Protein AF-0000000077150262 (afdb_homodimer)

Nearest PDB structures (foldseek):
  4a36-assembly2_B  TM=6.277E-01  e=1.393E-07  Anas platyrhynchos
  4a36-assembly1_A  TM=6.237E-01  e=1.393E-07  Anas platyrhynchos
  8szs-assembly1_A  TM=5.111E-01  e=9.363E-05  Felis catus
  8szq-assembly1_A  TM=5.263E-01  e=2.954E-04  Felis catus
  3h1t-assembly1_A  TM=5.310E-01  e=1.274E-10  Vibrio vulnificus YJ016

Structure (mmCIF, N/CA/C/O backbone):
data_AF-0000000077150262-model_v1
#
loop_
_entity.id
_entity.type
_entity.pdbx_description
1 polymer 'Type III restriction protein res subunit'
#
loop_
_atom_site.group_PDB
_atom_site.id
_atom_site.type_symbol
_atom_site.label_atom_id
_atom_site.label_alt_id
_atom_site.label_comp_id
_atom_site.label_asym_id
_atom_site.label_entity_id
_atom_site.label_seq_id
_atom_site.pdbx_PDB_ins_code
_atom_site.Cartn_x
_atom_site.Cartn_y
_atom_site.Cartn_z
_atom_site.occupancy
_atom_site.B_iso_or_equiv
_atom_site.auth_seq_id
_atom_site.auth_comp_id
_atom_site.auth_asym_id
_atom_site.auth_atom_id
_atom_site.pdbx_PDB_model_num
ATOM 1 N N . MET A 1 1 ? -2.336 -64.125 -44.656 1 28.06 1 MET A N 1
ATOM 2 C CA . MET A 1 1 ? -2.279 -65 -43.5 1 28.06 1 MET A CA 1
ATOM 3 C C . MET A 1 1 ? -1.643 -64.312 -42.312 1 28.06 1 MET A C 1
ATOM 5 O O . MET A 1 1 ? -0.484 -63.875 -42.375 1 28.06 1 MET A O 1
ATOM 9 N N . MET A 1 2 ? -2.395 -63.469 -41.656 1 37.78 2 MET A N 1
ATOM 10 C CA . MET A 1 2 ? -1.929 -62.719 -40.5 1 37.78 2 MET A CA 1
ATOM 11 C C . MET A 1 2 ? -1.217 -63.656 -39.531 1 37.78 2 MET A C 1
ATOM 13 O O . MET A 1 2 ? -1.796 -64.625 -39.062 1 37.78 2 MET A O 1
ATOM 17 N N . LYS A 1 3 ? 0.07 -63.781 -39.625 1 52.91 3 LYS A N 1
ATOM 18 C CA . LYS A 1 3 ? 0.868 -64.75 -38.844 1 52.91 3 LYS A CA 1
ATOM 19 C C . LYS A 1 3 ? 0.628 -64.5 -37.344 1 52.91 3 LYS A C 1
ATOM 21 O O . LYS A 1 3 ? 0.434 -63.406 -36.875 1 52.91 3 LYS A O 1
ATOM 26 N N . LEU A 1 4 ? 0.145 -65.5 -36.625 1 51.56 4 LEU A N 1
ATOM 27 C CA . LEU A 1 4 ? -0.169 -65.688 -35.219 1 51.56 4 LEU A CA 1
ATOM 28 C C . LEU A 1 4 ? 1.002 -65.188 -34.344 1 51.56 4 LEU A C 1
ATOM 30 O O . LEU A 1 4 ? 0.802 -64.688 -33.25 1 51.56 4 LEU A O 1
ATOM 34 N N . PHE A 1 5 ? 2.354 -65.438 -34.781 1 66.06 5 PHE A N 1
ATOM 35 C CA . PHE A 1 5 ? 3.535 -65 -34.062 1 66.06 5 PHE A CA 1
ATOM 36 C C . PHE A 1 5 ? 4.418 -64.062 -34.906 1 66.06 5 PHE A C 1
ATOM 38 O O . PHE A 1 5 ? 4.617 -64.375 -36.094 1 66.06 5 PHE A O 1
ATOM 45 N N . PRO A 1 6 ? 4.832 -62.875 -34.188 1 78.94 6 PRO A N 1
ATOM 46 C CA . PRO A 1 6 ? 5.777 -62.062 -34.938 1 78.94 6 PRO A CA 1
ATOM 47 C C . PRO A 1 6 ? 7.051 -62.844 -35.312 1 78.94 6 PRO A C 1
ATOM 49 O O . PRO A 1 6 ? 7.383 -63.812 -34.656 1 78.94 6 PRO A O 1
ATOM 52 N N . ASP A 1 7 ? 7.691 -62.656 -36.375 1 85.12 7 ASP A N 1
ATOM 53 C CA . ASP A 1 7 ? 8.906 -63.312 -36.844 1 85.12 7 ASP A CA 1
ATOM 54 C C . ASP A 1 7 ? 10.086 -63 -35.906 1 85.12 7 ASP A C 1
ATOM 56 O O . ASP A 1 7 ? 11.047 -63.75 -35.844 1 85.12 7 ASP A O 1
ATOM 60 N N . TRP A 1 8 ? 10.031 -61.875 -35.219 1 90.56 8 TRP A N 1
ATOM 61 C CA . TRP A 1 8 ? 11.094 -61.438 -34.312 1 90.56 8 TRP A CA 1
ATOM 62 C C . TRP A 1 8 ? 10.539 -60.5 -33.25 1 90.56 8 TRP A C 1
ATOM 64 O O . TRP A 1 8 ? 9.602 -59.75 -33.5 1 90.56 8 TRP A O 1
ATOM 74 N N . GLN A 1 9 ? 11.055 -60.594 -31.984 1 90.62 9 GLN A N 1
ATOM 75 C CA . GLN A 1 9 ? 10.742 -59.688 -30.891 1 90.62 9 GLN A CA 1
ATOM 76 C C . GLN A 1 9 ? 11.984 -59.375 -30.062 1 90.62 9 GLN A C 1
ATOM 78 O O . GLN A 1 9 ? 12.773 -60.281 -29.75 1 90.62 9 GLN A O 1
ATOM 83 N N . GLY A 1 10 ? 12.281 -58.219 -29.844 1 89.62 10 GLY A N 1
ATOM 84 C CA . GLY A 1 10 ? 13.438 -57.812 -29.062 1 89.62 10 GLY A CA 1
ATOM 85 C C . GLY A 1 10 ? 13.602 -56.312 -28.969 1 89.62 10 GLY A C 1
ATOM 86 O O . GLY A 1 10 ? 12.664 -55.562 -29.234 1 89.62 10 GLY A O 1
ATOM 87 N N . LYS A 1 11 ? 14.766 -55.875 -28.438 1 93.31 11 LYS A N 1
ATOM 88 C CA . LYS A 1 11 ? 15.094 -54.469 -28.297 1 93.31 11 LYS A CA 1
ATOM 89 C C . LYS A 1 11 ? 15.891 -53.969 -29.484 1 93.31 11 LYS A C 1
ATOM 91 O O . LYS A 1 11 ? 16.766 -54.656 -30 1 93.31 11 LYS A O 1
ATOM 96 N N . ILE A 1 12 ? 15.469 -52.875 -30 1 92.88 12 ILE A N 1
ATOM 97 C CA . ILE A 1 12 ? 16.234 -52.25 -31.062 1 92.88 12 ILE A CA 1
ATOM 98 C C . ILE A 1 12 ? 16.531 -50.781 -30.672 1 92.88 12 ILE A C 1
ATOM 100 O O . ILE A 1 12 ? 15.867 -50.219 -29.797 1 92.88 12 ILE A O 1
ATOM 104 N N . THR A 1 13 ? 17.562 -50.25 -31.203 1 92.62 13 THR A N 1
ATOM 105 C CA . THR A 1 13 ? 17.906 -48.844 -31.031 1 92.62 13 THR A CA 1
ATOM 106 C C . THR A 1 13 ? 17.625 -48.031 -32.312 1 92.62 13 THR A C 1
ATOM 108 O O . THR A 1 13 ? 18.25 -48.312 -33.344 1 92.62 13 THR A O 1
ATOM 111 N N . LEU A 1 14 ? 16.688 -47.188 -32.219 1 93.38 14 LEU A N 1
ATOM 112 C CA . LEU A 1 14 ? 16.375 -46.344 -33.344 1 93.38 14 LEU A CA 1
ATOM 113 C C . LEU A 1 14 ? 17.344 -45.156 -33.438 1 93.38 14 LEU A C 1
ATOM 115 O O . LEU A 1 14 ? 17.719 -44.594 -32.406 1 93.38 14 LEU A O 1
ATOM 119 N N . PRO A 1 15 ? 17.781 -44.844 -34.594 1 92.12 15 PRO A N 1
ATOM 120 C CA . PRO A 1 15 ? 18.75 -43.75 -34.75 1 92.12 15 PRO A CA 1
ATOM 121 C C . PRO A 1 15 ? 18.109 -42.375 -34.656 1 92.12 15 PRO A C 1
ATOM 123 O O . PRO A 1 15 ? 16.891 -42.25 -34.844 1 92.12 15 PRO A O 1
ATOM 126 N N . LEU A 1 16 ? 18.938 -41.406 -34.344 1 91.56 16 LEU A N 1
ATOM 127 C CA . LEU A 1 16 ? 18.547 -40 -34.375 1 91.56 16 LEU A CA 1
ATOM 128 C C . LEU A 1 16 ? 18.188 -39.562 -35.781 1 91.56 16 LEU A C 1
ATOM 130 O O . LEU A 1 16 ? 18.828 -39.969 -36.75 1 91.56 16 LEU A O 1
ATOM 134 N N . SER A 1 17 ? 17.094 -38.812 -35.906 1 92.56 17 SER A N 1
ATOM 135 C CA . SER A 1 17 ? 16.766 -38.281 -37.219 1 92.56 17 SER A CA 1
ATOM 136 C C . SER A 1 17 ? 17.766 -37.219 -37.656 1 92.56 17 SER A C 1
ATOM 138 O O . SER A 1 17 ? 18.359 -36.531 -36.812 1 92.56 17 SER A O 1
ATOM 140 N N . PRO A 1 18 ? 17.938 -37.094 -38.906 1 91.31 18 PRO A N 1
ATOM 141 C CA . PRO A 1 18 ? 18.828 -36.031 -39.375 1 91.31 18 PRO A CA 1
ATOM 142 C C . PRO A 1 18 ? 18.266 -34.625 -39.062 1 91.31 18 PRO A C 1
ATOM 144 O O . PRO A 1 18 ? 17.047 -34.438 -39.062 1 91.31 18 PRO A O 1
ATOM 147 N N . LEU A 1 19 ? 19.219 -33.75 -38.719 1 93.12 19 LEU A N 1
ATOM 148 C CA . LEU A 1 19 ? 18.828 -32.375 -38.469 1 93.12 19 LEU A CA 1
ATOM 149 C C . LEU A 1 19 ? 18.297 -31.703 -39.719 1 93.12 19 LEU A C 1
ATOM 151 O O . LEU A 1 19 ? 18.984 -31.672 -40.75 1 93.12 19 LEU A O 1
ATOM 155 N N . ARG A 1 20 ? 17.109 -31.328 -39.719 1 93 20 ARG A N 1
ATOM 156 C CA . ARG A 1 20 ? 16.531 -30.547 -40.812 1 93 20 ARG A CA 1
ATOM 157 C C . ARG A 1 20 ? 16.906 -29.078 -40.688 1 93 20 ARG A C 1
ATOM 159 O O . ARG A 1 20 ? 16.641 -28.453 -39.688 1 93 20 ARG A O 1
ATOM 166 N N . ARG A 1 21 ? 17.531 -28.594 -41.625 1 93.88 21 ARG A N 1
ATOM 167 C CA . ARG A 1 21 ? 17.969 -27.203 -41.625 1 93.88 21 ARG A CA 1
ATOM 168 C C . ARG A 1 21 ? 17.469 -26.453 -42.844 1 93.88 21 ARG A C 1
ATOM 170 O O . ARG A 1 21 ? 17.656 -26.906 -43.969 1 93.88 21 ARG A O 1
ATOM 177 N N . GLU A 1 22 ? 16.797 -25.422 -42.656 1 93.69 22 GLU A N 1
ATOM 178 C CA . GLU A 1 22 ? 16.344 -24.547 -43.75 1 93.69 22 GLU A CA 1
ATOM 179 C C . GLU A 1 22 ? 16.844 -23.125 -43.531 1 93.69 22 GLU A C 1
ATOM 181 O O . GLU A 1 22 ? 16.562 -22.5 -42.5 1 93.69 22 GLU A O 1
ATOM 186 N N . VAL A 1 23 ? 17.484 -22.594 -44.469 1 94.62 23 VAL A N 1
ATOM 187 C CA . VAL A 1 23 ? 18.125 -21.281 -44.344 1 94.62 23 VAL A CA 1
ATOM 188 C C . VAL A 1 23 ? 17.172 -20.203 -44.875 1 94.62 23 VAL A C 1
ATOM 190 O O . VAL A 1 23 ? 16.562 -20.375 -45.938 1 94.62 23 VAL A O 1
ATOM 193 N N . VAL A 1 24 ? 16.938 -19.25 -44.188 1 94.19 24 VAL A N 1
ATOM 194 C CA . VAL A 1 24 ? 16.172 -18.078 -44.562 1 94.19 24 VAL A CA 1
ATOM 195 C C . VAL A 1 24 ? 17.016 -16.812 -44.344 1 94.19 24 VAL A C 1
ATOM 197 O O . VAL A 1 24 ? 17.156 -16.344 -43.219 1 94.19 24 VAL A O 1
ATOM 200 N N . GLY A 1 25 ? 17.453 -16.219 -45.406 1 89.94 25 GLY A N 1
ATOM 201 C CA . GLY A 1 25 ? 18.375 -15.102 -45.281 1 89.94 25 GLY A CA 1
ATOM 202 C C . GLY A 1 25 ? 19.672 -15.469 -44.594 1 89.94 25 GLY A C 1
ATOM 203 O O . GLY A 1 25 ? 20.359 -16.406 -45 1 89.94 25 GLY A O 1
ATOM 204 N N . GLY A 1 26 ? 20.016 -14.828 -43.562 1 88.88 26 GLY A N 1
ATOM 205 C CA . GLY A 1 26 ? 21.219 -15.109 -42.812 1 88.88 26 GLY A CA 1
ATOM 206 C C . GLY A 1 26 ? 20.969 -15.984 -41.594 1 88.88 26 GLY A C 1
ATOM 207 O O . GLY A 1 26 ? 21.875 -16.234 -40.781 1 88.88 26 GLY A O 1
ATOM 208 N N . ASN A 1 27 ? 19.734 -16.516 -41.469 1 94.31 27 ASN A N 1
ATOM 209 C CA . ASN A 1 27 ? 19.359 -17.328 -40.344 1 94.31 27 ASN A CA 1
ATOM 210 C C . ASN A 1 27 ? 18.922 -18.719 -40.75 1 94.31 27 ASN A C 1
ATOM 212 O O . ASN A 1 27 ? 18.766 -19 -41.969 1 94.31 27 ASN A O 1
ATOM 216 N N . ALA A 1 28 ? 18.766 -19.594 -39.844 1 94.38 28 ALA A N 1
ATOM 217 C CA . ALA A 1 28 ? 18.406 -20.969 -40.188 1 94.38 28 ALA A CA 1
ATOM 218 C C . ALA A 1 28 ? 17.359 -21.516 -39.219 1 94.38 28 ALA A C 1
ATOM 220 O O . ALA A 1 28 ? 17.422 -21.266 -38 1 94.38 28 ALA A O 1
ATOM 221 N N . VAL A 1 29 ? 16.344 -22.109 -39.812 1 95.88 29 VAL A N 1
ATOM 222 C CA . VAL A 1 29 ? 15.359 -22.859 -39.031 1 95.88 29 VAL A CA 1
ATOM 223 C C . VAL A 1 29 ? 15.766 -24.328 -38.938 1 95.88 29 VAL A C 1
ATOM 225 O O . VAL A 1 29 ? 16 -24.969 -39.969 1 95.88 29 VAL A O 1
ATOM 228 N N . CYS A 1 30 ? 15.883 -24.844 -37.75 1 96.38 30 CYS A N 1
ATOM 229 C CA . CYS A 1 30 ? 16.344 -26.219 -37.594 1 96.38 30 CYS A CA 1
ATOM 230 C C . CYS A 1 30 ? 15.336 -27.031 -36.812 1 96.38 30 CYS A C 1
ATOM 232 O O . CYS A 1 30 ? 14.594 -26.5 -35.969 1 96.38 30 CYS A O 1
ATOM 234 N N . GLN A 1 31 ? 15.258 -28.344 -37.094 1 95.88 31 GLN A N 1
ATOM 235 C CA . GLN A 1 31 ? 14.398 -29.266 -36.344 1 95.88 31 GLN A CA 1
ATOM 236 C C . GLN A 1 31 ? 15.086 -30.625 -36.156 1 95.88 31 GLN A C 1
ATOM 238 O O . GLN A 1 31 ? 15.633 -31.188 -37.094 1 95.88 31 GLN A O 1
ATOM 243 N N . GLN A 1 32 ? 15.148 -31.016 -35 1 94 32 GLN A N 1
ATOM 244 C CA . GLN A 1 32 ? 15.461 -32.406 -34.656 1 94 32 GLN A CA 1
ATOM 245 C C . GLN A 1 32 ? 14.188 -33.188 -34.344 1 94 32 GLN A C 1
ATOM 247 O O . GLN A 1 32 ? 13.812 -33.281 -33.156 1 94 32 GLN A O 1
ATOM 252 N N . ALA A 1 33 ? 13.594 -33.781 -35.312 1 93.31 33 ALA A N 1
ATOM 253 C CA . ALA A 1 33 ? 12.25 -34.375 -35.188 1 93.31 33 ALA A CA 1
ATOM 254 C C . ALA A 1 33 ? 12.25 -35.531 -34.219 1 93.31 33 ALA A C 1
ATOM 256 O O . ALA A 1 33 ? 11.273 -35.75 -33.5 1 93.31 33 ALA A O 1
ATOM 257 N N . PHE A 1 34 ? 13.242 -36.375 -34.312 1 93.19 34 PHE A N 1
ATOM 258 C CA . PHE A 1 34 ? 13.32 -37.562 -33.5 1 93.19 34 PHE A CA 1
ATOM 259 C C . PHE A 1 34 ? 14.695 -37.688 -32.844 1 93.19 34 PHE A C 1
ATOM 261 O O . PHE A 1 34 ? 15.719 -37.562 -33.531 1 93.19 34 PHE A O 1
ATOM 268 N N . ARG A 1 35 ? 14.812 -37.969 -31.547 1 90.75 35 ARG A N 1
ATOM 269 C CA . ARG A 1 35 ? 16.062 -37.969 -30.797 1 90.75 35 ARG A CA 1
ATOM 270 C C . ARG A 1 35 ? 16.625 -39.375 -30.656 1 90.75 35 ARG A C 1
ATOM 272 O O . ARG A 1 35 ? 17.688 -39.594 -30.062 1 90.75 35 ARG A O 1
ATOM 279 N N . GLY A 1 36 ? 15.953 -40.375 -31.25 1 88.31 36 GLY A N 1
ATOM 280 C CA . GLY A 1 36 ? 16.453 -41.719 -31.156 1 88.31 36 GLY A CA 1
ATOM 281 C C . GLY A 1 36 ? 16.281 -42.344 -29.781 1 88.31 36 GLY A C 1
ATOM 282 O O . GLY A 1 36 ? 15.812 -41.688 -28.859 1 88.31 36 GLY A O 1
ATOM 283 N N . GLY A 1 37 ? 16.484 -43.594 -29.703 1 87.88 37 GLY A N 1
ATOM 284 C CA . GLY A 1 37 ? 16.422 -44.25 -28.406 1 87.88 37 GLY A CA 1
ATOM 285 C C . GLY A 1 37 ? 16.109 -45.75 -28.5 1 87.88 37 GLY A C 1
ATOM 286 O O . GLY A 1 37 ? 15.844 -46.25 -29.578 1 87.88 37 GLY A O 1
ATOM 287 N N . ASP A 1 38 ? 16.203 -46.375 -27.453 1 89.12 38 ASP A N 1
ATOM 288 C CA . ASP A 1 38 ? 15.945 -47.812 -27.359 1 89.12 38 ASP A CA 1
ATOM 289 C C . ASP A 1 38 ? 14.453 -48.094 -27.203 1 89.12 38 ASP A C 1
ATOM 291 O O . ASP A 1 38 ? 13.727 -47.344 -26.578 1 89.12 38 ASP A O 1
ATOM 295 N N . THR A 1 39 ? 13.977 -49.062 -27.906 1 91.44 39 THR A N 1
ATOM 296 C CA . THR A 1 39 ? 12.578 -49.469 -27.766 1 91.44 39 THR A CA 1
ATOM 297 C C . THR A 1 39 ? 12.414 -50.969 -27.984 1 91.44 39 THR A C 1
ATOM 299 O O . THR A 1 39 ? 13.273 -51.594 -28.578 1 91.44 39 THR A O 1
ATOM 302 N N . ILE A 1 40 ? 11.383 -51.5 -27.484 1 91.44 40 ILE A N 1
ATOM 303 C CA . ILE A 1 40 ? 10.992 -52.875 -27.734 1 91.44 40 ILE A CA 1
ATOM 304 C C . ILE A 1 40 ? 10.172 -52.938 -29.031 1 91.44 40 ILE A C 1
ATOM 306 O O . ILE A 1 40 ? 9.297 -52.094 -29.25 1 91.44 40 ILE A O 1
ATOM 310 N N . ALA A 1 41 ? 10.57 -53.844 -29.859 1 92.69 41 ALA A N 1
ATOM 311 C CA . ALA A 1 41 ? 9.898 -53.938 -31.156 1 92.69 41 ALA A CA 1
ATOM 312 C C . ALA A 1 41 ? 9.594 -55.375 -31.531 1 92.69 41 ALA A C 1
ATOM 314 O O . ALA A 1 41 ? 10.156 -56.312 -30.938 1 92.69 41 ALA A O 1
ATOM 315 N N . GLU A 1 42 ? 8.586 -55.5 -32.375 1 93.31 42 GLU A N 1
ATOM 316 C CA . GLU A 1 42 ? 8.227 -56.75 -33.031 1 93.31 42 GLU A CA 1
ATOM 317 C C . GLU A 1 42 ? 8.273 -56.594 -34.562 1 93.31 42 GLU A C 1
ATOM 319 O O . GLU A 1 42 ? 7.871 -55.562 -35.094 1 93.31 42 GLU A O 1
ATOM 324 N N . ALA A 1 43 ? 8.859 -57.594 -35.219 1 92.69 43 ALA A N 1
ATOM 325 C CA . ALA A 1 43 ? 8.984 -57.531 -36.656 1 92.69 43 ALA A CA 1
ATOM 326 C C . ALA A 1 43 ? 8.25 -58.688 -37.344 1 92.69 43 ALA A C 1
ATOM 328 O O . ALA A 1 43 ? 8.273 -59.812 -36.844 1 92.69 43 ALA A O 1
ATOM 329 N N . GLU A 1 44 ? 7.516 -58.312 -38.344 1 91.75 44 GLU A N 1
ATOM 330 C CA . GLU A 1 44 ? 6.789 -59.281 -39.156 1 91.75 44 GLU A CA 1
ATOM 331 C C . GLU A 1 44 ? 7.109 -59.125 -40.625 1 91.75 44 GLU A C 1
ATOM 333 O O . GLU A 1 44 ? 7.16 -58 -41.156 1 91.75 44 GLU A O 1
ATOM 338 N N . ALA A 1 45 ? 7.359 -60.25 -41.312 1 87.94 45 ALA A N 1
ATOM 339 C CA . ALA A 1 45 ? 7.676 -60.188 -42.75 1 87.94 45 ALA A CA 1
ATOM 340 C C . ALA A 1 45 ? 6.453 -59.812 -43.562 1 87.94 45 ALA A C 1
ATOM 342 O O . ALA A 1 45 ? 5.336 -60.25 -43.281 1 87.94 45 ALA A O 1
ATOM 343 N N . LEU A 1 46 ? 6.688 -58.906 -44.406 1 86.56 46 LEU A N 1
ATOM 344 C CA . LEU A 1 46 ? 5.625 -58.5 -45.312 1 86.56 46 LEU A CA 1
ATOM 345 C C . LEU A 1 46 ? 5.668 -59.312 -46.625 1 86.56 46 LEU A C 1
ATOM 347 O O . LEU A 1 46 ? 6.598 -60.094 -46.812 1 86.56 46 LEU A O 1
ATOM 351 N N . ASP A 1 47 ? 4.648 -59.156 -47.438 1 79.5 47 ASP A N 1
ATOM 352 C CA . ASP A 1 47 ? 4.562 -59.875 -48.688 1 79.5 47 ASP A CA 1
ATOM 353 C C . ASP A 1 47 ? 5.695 -59.469 -49.625 1 79.5 47 ASP A C 1
ATOM 355 O O . ASP A 1 47 ? 6.164 -60.281 -50.438 1 79.5 47 ASP A O 1
ATOM 359 N N . ASN A 1 48 ? 6.078 -58.219 -49.5 1 79.81 48 ASN A N 1
ATOM 360 C CA . ASN A 1 48 ? 7.215 -57.781 -50.281 1 79.81 48 ASN A CA 1
ATOM 361 C C . ASN A 1 48 ? 8.531 -58.312 -49.75 1 79.81 48 ASN A C 1
ATOM 363 O O . ASN A 1 48 ? 8.93 -57.938 -48.625 1 79.81 48 ASN A O 1
ATOM 367 N N . GLU A 1 49 ? 9.172 -59.125 -50.531 1 79.94 49 GLU A N 1
ATOM 368 C CA . GLU A 1 49 ? 10.391 -59.812 -50.094 1 79.94 49 GLU A CA 1
ATOM 369 C C . GLU A 1 49 ? 11.453 -58.781 -49.656 1 79.94 49 GLU A C 1
ATOM 371 O O . GLU A 1 49 ? 11.719 -57.812 -50.406 1 79.94 49 GLU A O 1
ATOM 376 N N . GLY A 1 50 ? 11.93 -58.844 -48.5 1 87.19 50 GLY A N 1
ATOM 377 C CA . GLY A 1 50 ? 12.992 -57.969 -48 1 87.19 50 GLY A CA 1
ATOM 378 C C . GLY A 1 50 ? 12.492 -56.906 -47.062 1 87.19 50 GLY A C 1
ATOM 379 O O . GLY A 1 50 ? 13.289 -56.156 -46.5 1 87.19 50 GLY A O 1
ATOM 380 N N . TYR A 1 51 ? 11.195 -56.719 -46.969 1 91.5 51 TYR A N 1
ATOM 381 C CA . TYR A 1 51 ? 10.609 -55.719 -46.062 1 91.5 51 TYR A CA 1
ATOM 382 C C . TYR A 1 51 ? 9.992 -56.406 -44.844 1 91.5 51 TYR A C 1
ATOM 384 O O . TYR A 1 51 ? 9.406 -57.469 -44.938 1 91.5 51 TYR A O 1
ATOM 392 N N . TYR A 1 52 ? 10.172 -55.812 -43.75 1 93.19 52 TYR A N 1
ATOM 393 C CA . TYR A 1 52 ? 9.562 -56.25 -42.5 1 93.19 52 TYR A CA 1
ATOM 394 C C . TYR A 1 52 ? 8.781 -55.094 -41.844 1 93.19 52 TYR A C 1
ATOM 396 O O . TYR A 1 52 ? 9.219 -53.969 -41.875 1 93.19 52 TYR A O 1
ATOM 404 N N . LEU A 1 53 ? 7.641 -55.375 -41.438 1 93.44 53 LEU A N 1
ATOM 405 C CA . LEU A 1 53 ? 6.906 -54.406 -40.625 1 93.44 53 LEU A CA 1
ATOM 406 C C . LEU A 1 53 ? 7.355 -54.5 -39.156 1 93.44 53 LEU A C 1
ATOM 408 O O . LEU A 1 53 ? 7.277 -55.562 -38.531 1 93.44 53 LEU A O 1
ATOM 412 N N . VAL A 1 54 ? 7.879 -53.438 -38.688 1 93.75 54 VAL A N 1
ATOM 413 C CA . VAL A 1 54 ? 8.375 -53.375 -37.312 1 93.75 54 VAL A CA 1
ATOM 414 C C . VAL A 1 54 ? 7.387 -52.594 -36.438 1 93.75 54 VAL A C 1
ATOM 416 O O . VAL A 1 54 ? 7.121 -51.438 -36.688 1 93.75 54 VAL A O 1
ATOM 419 N N . LYS A 1 55 ? 6.816 -53.188 -35.5 1 92.69 55 LYS A N 1
ATOM 420 C CA . LYS A 1 55 ? 5.938 -52.562 -34.531 1 92.69 55 LYS A CA 1
ATOM 421 C C . LYS A 1 55 ? 6.672 -52.281 -33.219 1 92.69 55 LYS A C 1
ATOM 423 O O . LYS A 1 55 ? 7.297 -53.156 -32.656 1 92.69 55 LYS A O 1
ATOM 428 N N . THR A 1 56 ? 6.621 -51 -32.844 1 92 56 THR A N 1
ATOM 429 C CA . THR A 1 56 ? 7.32 -50.594 -31.625 1 92 56 THR A CA 1
ATOM 430 C C . THR A 1 56 ? 6.328 -50.219 -30.531 1 92 56 THR A C 1
ATOM 432 O O . THR A 1 56 ? 5.117 -50.25 -30.75 1 92 56 THR A O 1
ATOM 435 N N . ARG A 1 57 ? 6.828 -49.906 -29.312 1 87.31 57 ARG A N 1
ATOM 436 C CA . ARG A 1 57 ? 6.016 -49.469 -28.188 1 87.31 57 ARG A CA 1
ATOM 437 C C . ARG A 1 57 ? 5.941 -47.938 -28.141 1 87.31 57 ARG A C 1
ATOM 439 O O . ARG A 1 57 ? 5.391 -47.375 -27.203 1 87.31 57 ARG A O 1
ATOM 446 N N . LEU A 1 58 ? 6.504 -47.312 -29.109 1 91.19 58 LEU A N 1
ATOM 447 C CA . LEU A 1 58 ? 6.488 -45.844 -29.172 1 91.19 58 LEU A CA 1
ATOM 448 C C . LEU A 1 58 ? 5.164 -45.344 -29.719 1 91.19 58 LEU A C 1
ATOM 450 O O . LEU A 1 58 ? 4.34 -46.125 -30.203 1 91.19 58 LEU A O 1
ATOM 454 N N . LEU A 1 59 ? 4.961 -44.094 -29.578 1 87.75 59 LEU A N 1
ATOM 455 C CA . LEU A 1 59 ? 3.738 -43.5 -30.094 1 87.75 59 LEU A CA 1
ATOM 456 C C . LEU A 1 59 ? 3.863 -43.156 -31.578 1 87.75 59 LEU A C 1
ATOM 458 O O . LEU A 1 59 ? 4.953 -43.25 -32.156 1 87.75 59 LEU A O 1
ATOM 462 N N . PHE A 1 60 ? 2.727 -42.906 -32.156 1 88.56 60 PHE A N 1
ATOM 463 C CA . PHE A 1 60 ? 2.711 -42.5 -33.562 1 88.56 60 PHE A CA 1
ATOM 464 C C . PHE A 1 60 ? 3.59 -41.281 -33.781 1 88.56 60 PHE A C 1
ATOM 466 O O . PHE A 1 60 ? 3.578 -40.344 -32.969 1 88.56 60 PHE A O 1
ATOM 473 N N . PRO A 1 61 ? 4.406 -41.312 -34.812 1 90.62 61 PRO A N 1
ATOM 474 C CA . PRO A 1 61 ? 4.449 -42.188 -36 1 90.62 61 PRO A CA 1
ATOM 475 C C . PRO A 1 61 ? 5.508 -43.281 -35.875 1 90.62 61 PRO A C 1
ATOM 477 O O . PRO A 1 61 ? 5.824 -43.938 -36.875 1 90.62 61 PRO A O 1
ATOM 480 N N . PHE A 1 62 ? 6 -43.469 -34.781 1 92.25 62 PHE A N 1
ATOM 481 C CA . PHE A 1 62 ? 7.117 -44.375 -34.594 1 92.25 62 PHE A CA 1
ATOM 482 C C . PHE A 1 62 ? 6.633 -45.719 -34.125 1 92.25 62 PHE A C 1
ATOM 484 O O . PHE A 1 62 ? 7.441 -46.625 -33.844 1 92.25 62 PHE A O 1
ATOM 491 N N . ASN A 1 63 ? 5.332 -45.875 -34 1 91.06 63 ASN A N 1
ATOM 492 C CA . ASN A 1 63 ? 4.746 -47.094 -33.469 1 91.06 63 ASN A CA 1
ATOM 493 C C . ASN A 1 63 ? 4.82 -48.219 -34.5 1 91.06 63 ASN A C 1
ATOM 495 O O . ASN A 1 63 ? 4.828 -49.406 -34.156 1 91.06 63 ASN A O 1
ATOM 499 N N . GLU A 1 64 ? 4.828 -47.844 -35.812 1 93.5 64 GLU A N 1
ATOM 500 C CA . GLU A 1 64 ? 4.953 -48.781 -36.906 1 93.5 64 GLU A CA 1
ATOM 501 C C . GLU A 1 64 ? 5.949 -48.281 -37.938 1 93.5 64 GLU A C 1
ATOM 503 O O . GLU A 1 64 ? 5.785 -47.219 -38.5 1 93.5 64 GLU A O 1
ATOM 508 N N . LEU A 1 65 ? 6.934 -49.094 -38.188 1 94.69 65 LEU A N 1
ATOM 509 C CA . LEU A 1 65 ? 7.996 -48.75 -39.125 1 94.69 65 LEU A CA 1
ATOM 510 C C . LEU A 1 65 ? 8.219 -49.906 -40.125 1 94.69 65 LEU A C 1
ATOM 512 O O . LEU A 1 65 ? 7.816 -51.031 -39.875 1 94.69 65 LEU A O 1
ATOM 516 N N . LEU A 1 66 ? 8.805 -49.562 -41.25 1 94.5 66 LEU A N 1
ATOM 517 C CA . LEU A 1 66 ? 9.227 -50.594 -42.219 1 94.5 66 LEU A CA 1
ATOM 518 C C . LEU A 1 66 ? 10.742 -50.75 -42.188 1 94.5 66 LEU A C 1
ATOM 520 O O . LEU A 1 66 ? 11.477 -49.781 -42.125 1 94.5 66 LEU A O 1
ATOM 524 N N . LEU A 1 67 ? 11.125 -51.875 -42.062 1 94.31 67 LEU A N 1
ATOM 525 C CA . LEU A 1 67 ? 12.547 -52.188 -42.125 1 94.31 67 LEU A CA 1
ATOM 526 C C . LEU A 1 67 ? 12.898 -52.844 -43.469 1 94.31 67 LEU A C 1
ATOM 528 O O . LEU A 1 67 ? 12.281 -53.812 -43.875 1 94.31 67 LEU A O 1
ATOM 532 N N . ARG A 1 68 ? 13.828 -52.219 -44.156 1 93.81 68 ARG A N 1
ATOM 533 C CA . ARG A 1 68 ? 14.266 -52.688 -45.469 1 93.81 68 ARG A CA 1
ATOM 534 C C . ARG A 1 68 ? 15.68 -53.281 -45.406 1 93.81 68 ARG A C 1
ATOM 536 O O . ARG A 1 68 ? 16.578 -52.656 -44.812 1 93.81 68 ARG A O 1
ATOM 543 N N . ARG A 1 69 ? 15.859 -54.406 -45.969 1 90 69 ARG A N 1
ATOM 544 C CA . ARG A 1 69 ? 17.188 -54.969 -46.094 1 90 69 ARG A CA 1
ATOM 545 C C . ARG A 1 69 ? 17.922 -54.438 -47.312 1 90 69 ARG A C 1
ATOM 547 O O . ARG A 1 69 ? 17.297 -54.062 -48.312 1 90 69 ARG A O 1
ATOM 554 N N . LYS A 1 70 ? 19.234 -54.406 -47.125 1 88.31 70 LYS A N 1
ATOM 555 C CA . LYS A 1 70 ? 20.047 -53.938 -48.219 1 88.31 70 LYS A CA 1
ATOM 556 C C . LYS A 1 70 ? 19.812 -54.75 -49.5 1 88.31 70 LYS A C 1
ATOM 558 O O . LYS A 1 70 ? 19.734 -56 -49.406 1 88.31 70 LYS A O 1
ATOM 563 N N . GLY A 1 71 ? 19.625 -54.219 -50.625 1 83.75 71 GLY A N 1
ATOM 564 C CA . GLY A 1 71 ? 19.469 -54.906 -51.875 1 83.75 71 GLY A CA 1
ATOM 565 C C . GLY A 1 71 ? 18.016 -55.031 -52.312 1 83.75 71 GLY A C 1
ATOM 566 O O . GLY A 1 71 ? 17.734 -55.469 -53.438 1 83.75 71 GLY A O 1
ATOM 567 N N . THR A 1 72 ? 17.125 -54.656 -51.469 1 87.5 72 THR A N 1
ATOM 568 C CA . THR A 1 72 ? 15.703 -54.719 -51.781 1 87.5 72 THR A CA 1
ATOM 569 C C . THR A 1 72 ? 15.242 -53.469 -52.469 1 87.5 72 THR A C 1
ATOM 571 O O . THR A 1 72 ? 15.711 -52.375 -52.156 1 87.5 72 THR A O 1
ATOM 574 N N . ARG A 1 73 ? 14.359 -53.562 -53.438 1 86.94 73 ARG A N 1
ATOM 575 C CA . ARG A 1 73 ? 13.844 -52.438 -54.188 1 86.94 73 ARG A CA 1
ATOM 576 C C . ARG A 1 73 ? 12.969 -51.531 -53.312 1 86.94 73 ARG A C 1
ATOM 578 O O . ARG A 1 73 ? 12.227 -52.031 -52.469 1 86.94 73 ARG A O 1
ATOM 585 N N . HIS A 1 74 ? 13.086 -50.281 -53.5 1 89 74 HIS A N 1
ATOM 586 C CA . HIS A 1 74 ? 12.32 -49.281 -52.75 1 89 74 HIS A CA 1
ATOM 587 C C . HIS A 1 74 ? 10.836 -49.375 -53.094 1 89 74 HIS A C 1
ATOM 589 O O . HIS A 1 74 ? 10.477 -49.594 -54.25 1 89 74 HIS A O 1
ATOM 595 N N . ILE A 1 75 ? 10 -49.312 -52.125 1 86.94 75 ILE A N 1
ATOM 596 C CA . ILE A 1 75 ? 8.555 -49.281 -52.344 1 86.94 75 ILE A CA 1
ATOM 597 C C . ILE A 1 75 ? 7.977 -47.969 -51.812 1 86.94 75 ILE A C 1
ATOM 599 O O . ILE A 1 75 ? 8.555 -47.344 -50.906 1 86.94 75 ILE A O 1
ATOM 603 N N . GLU A 1 76 ? 6.867 -47.531 -52.438 1 85.12 76 GLU A N 1
ATOM 604 C CA . GLU A 1 76 ? 6.137 -46.375 -51.906 1 85.12 76 GLU A CA 1
ATOM 605 C C . GLU A 1 76 ? 5.27 -46.75 -50.719 1 85.12 76 GLU A C 1
ATOM 607 O O . GLU A 1 76 ? 4.504 -47.719 -50.781 1 85.12 76 GLU A O 1
ATOM 612 N N . THR A 1 77 ? 5.57 -46.125 -49.594 1 87.06 77 THR A N 1
ATOM 613 C CA . THR A 1 77 ? 4.824 -46.438 -48.375 1 87.06 77 THR A CA 1
ATOM 614 C C . THR A 1 77 ? 4.535 -45.188 -47.562 1 87.06 77 THR A C 1
ATOM 616 O O . THR A 1 77 ? 5.117 -44.125 -47.812 1 87.06 77 THR A O 1
ATOM 619 N N . ASN A 1 78 ? 3.508 -45.344 -46.688 1 88 78 ASN A N 1
ATOM 620 C CA . ASN A 1 78 ? 3.156 -44.25 -45.781 1 88 78 ASN A CA 1
ATOM 621 C C . ASN A 1 78 ? 3.824 -44.438 -44.406 1 88 78 ASN A C 1
ATOM 623 O O . ASN A 1 78 ? 3.564 -43.656 -43.469 1 88 78 ASN A O 1
ATOM 627 N N . TYR A 1 79 ? 4.75 -45.375 -44.344 1 92.12 79 TYR A N 1
ATOM 628 C CA . TYR A 1 79 ? 5.5 -45.625 -43.125 1 92.12 79 TYR A CA 1
ATOM 629 C C . TYR A 1 79 ? 6.875 -44.969 -43.156 1 92.12 79 TYR A C 1
ATOM 631 O O . TYR A 1 79 ? 7.367 -44.656 -44.25 1 92.12 79 TYR A O 1
ATOM 639 N N . LEU A 1 80 ? 7.418 -44.781 -42.031 1 93.56 80 LEU A N 1
ATOM 640 C CA . LEU A 1 80 ? 8.852 -44.531 -41.969 1 93.56 80 LEU A CA 1
ATOM 641 C C . LEU A 1 80 ? 9.656 -45.781 -42.25 1 93.56 80 LEU A C 1
ATOM 643 O O . LEU A 1 80 ? 9.266 -46.875 -41.875 1 93.56 80 LEU A O 1
ATOM 647 N N . VAL A 1 81 ? 10.766 -45.594 -42.969 1 94.44 81 VAL A N 1
ATOM 648 C CA . VAL A 1 81 ? 11.5 -46.781 -43.406 1 94.44 81 VAL A CA 1
ATOM 649 C C . VAL A 1 81 ? 12.914 -46.781 -42.812 1 94.44 81 VAL A C 1
ATOM 651 O O . VAL A 1 81 ? 13.602 -45.75 -42.906 1 94.44 81 VAL A O 1
ATOM 654 N N . LEU A 1 82 ? 13.266 -47.781 -42.25 1 94.31 82 LEU A N 1
ATOM 655 C CA . LEU A 1 82 ? 14.625 -48.031 -41.75 1 94.31 82 LEU A CA 1
ATOM 656 C C . LEU A 1 82 ? 15.398 -48.938 -42.688 1 94.31 82 LEU A C 1
ATOM 658 O O . LEU A 1 82 ? 14.82 -49.875 -43.25 1 94.31 82 LEU A O 1
ATOM 662 N N . LEU A 1 83 ? 16.641 -48.656 -42.844 1 94.19 83 LEU A N 1
ATOM 663 C CA . LEU A 1 83 ? 17.531 -49.531 -43.594 1 94.19 83 LEU A CA 1
ATOM 664 C C . LEU A 1 83 ? 18.484 -50.25 -42.656 1 94.19 83 LEU A C 1
ATOM 666 O O . LEU A 1 83 ? 19.078 -49.656 -41.781 1 94.19 83 LEU A O 1
ATOM 670 N N . ALA A 1 84 ? 18.5 -51.5 -42.781 1 93.5 84 ALA A N 1
ATOM 671 C CA . ALA A 1 84 ? 19.5 -52.312 -42.094 1 93.5 84 ALA A CA 1
ATOM 672 C C . ALA A 1 84 ? 20.531 -52.875 -43.062 1 93.5 84 ALA A C 1
ATOM 674 O O . ALA A 1 84 ? 20.406 -53.969 -43.562 1 93.5 84 ALA A O 1
ATOM 675 N N . PRO A 1 85 ? 21.562 -52.219 -43.125 1 90.12 85 PRO A N 1
ATOM 676 C CA . PRO A 1 85 ? 22.531 -52.562 -44.188 1 90.12 85 PRO A CA 1
ATOM 677 C C . PRO A 1 85 ? 23.203 -53.906 -43.938 1 90.12 85 PRO A C 1
ATOM 679 O O . PRO A 1 85 ? 23.547 -54.625 -44.875 1 90.12 85 PRO A O 1
ATOM 682 N N . ASP A 1 86 ? 23.344 -54.312 -42.656 1 88.69 86 ASP A N 1
ATOM 683 C CA . ASP A 1 86 ? 24.125 -55.531 -42.344 1 88.69 86 ASP A CA 1
ATOM 684 C C . ASP A 1 86 ? 23.219 -56.688 -41.969 1 88.69 86 ASP A C 1
ATOM 686 O O . ASP A 1 86 ? 23.703 -57.75 -41.594 1 88.69 86 ASP A O 1
ATOM 690 N N . LEU A 1 87 ? 21.984 -56.438 -42.125 1 88.75 87 LEU A N 1
ATOM 691 C CA . LEU A 1 87 ? 21.047 -57.469 -41.688 1 88.75 87 LEU A CA 1
ATOM 692 C C . LEU A 1 87 ? 20.781 -58.469 -42.812 1 88.75 87 LEU A C 1
ATOM 694 O O . LEU A 1 87 ? 20.344 -58.094 -43.906 1 88.75 87 LEU A O 1
ATOM 698 N N . LYS A 1 88 ? 21.016 -59.75 -42.719 1 84 88 LYS A N 1
ATOM 699 C CA . LYS A 1 88 ? 20.75 -60.812 -43.719 1 84 88 LYS A CA 1
ATOM 700 C C . LYS A 1 88 ? 19.438 -61.531 -43.438 1 84 88 LYS A C 1
ATOM 702 O O . LYS A 1 88 ? 18.703 -61.844 -44.375 1 84 88 LYS A O 1
ATOM 707 N N . ARG A 1 89 ? 19.25 -61.781 -42.094 1 86.38 89 ARG A N 1
ATOM 708 C CA . ARG A 1 89 ? 18.016 -62.406 -41.625 1 86.38 89 ARG A CA 1
ATOM 709 C C . ARG A 1 89 ? 17.406 -61.625 -40.469 1 86.38 89 ARG A C 1
ATOM 711 O O . ARG A 1 89 ? 18.141 -61.031 -39.688 1 86.38 89 ARG A O 1
ATOM 718 N N . ILE A 1 90 ? 16.141 -61.625 -40.438 1 87.94 90 ILE A N 1
ATOM 719 C CA . ILE A 1 90 ? 15.398 -60.812 -39.469 1 87.94 90 ILE A CA 1
ATOM 720 C C . ILE A 1 90 ? 15.75 -61.25 -38.031 1 87.94 90 ILE A C 1
ATOM 722 O O . ILE A 1 90 ? 15.711 -60.438 -37.125 1 87.94 90 ILE A O 1
ATOM 726 N N . TYR A 1 91 ? 16.172 -62.594 -37.812 1 86.25 91 TYR A N 1
ATOM 727 C CA . TYR A 1 91 ? 16.438 -63.094 -36.469 1 86.25 91 TYR A CA 1
ATOM 728 C C . TYR A 1 91 ? 17.734 -62.531 -35.906 1 86.25 91 TYR A C 1
ATOM 730 O O . TYR A 1 91 ? 17.984 -62.594 -34.719 1 86.25 91 TYR A O 1
ATOM 738 N N . GLU A 1 92 ? 18.547 -61.812 -36.781 1 89.5 92 GLU A N 1
ATOM 739 C CA . GLU A 1 92 ? 19.797 -61.219 -36.375 1 89.5 92 GLU A CA 1
ATOM 740 C C . GLU A 1 92 ? 19.578 -59.781 -35.875 1 89.5 92 GLU A C 1
ATOM 742 O O . GLU A 1 92 ? 20.5 -59.156 -35.375 1 89.5 92 GLU A O 1
ATOM 747 N N . LEU A 1 93 ? 18.359 -59.406 -36 1 90.25 93 LEU A N 1
ATOM 748 C CA . LEU A 1 93 ? 18.031 -58.062 -35.562 1 90.25 93 LEU A CA 1
ATOM 749 C C . LEU A 1 93 ? 18.203 -57.906 -34.062 1 90.25 93 LEU A C 1
ATOM 751 O O . LEU A 1 93 ? 17.844 -58.812 -33.312 1 90.25 93 LEU A O 1
ATOM 755 N N . GLY A 1 94 ? 18.922 -56.875 -33.562 1 86.5 94 GLY A N 1
ATOM 756 C CA . GLY A 1 94 ? 19.156 -56.625 -32.156 1 86.5 94 GLY A CA 1
ATOM 757 C C . GLY A 1 94 ? 19.547 -55.188 -31.875 1 86.5 94 GLY A C 1
ATOM 758 O O . GLY A 1 94 ? 19.547 -54.344 -32.781 1 86.5 94 GLY A O 1
ATOM 759 N N . PRO A 1 95 ? 19.844 -54.875 -30.594 1 87.5 95 PRO A N 1
ATOM 760 C CA . PRO A 1 95 ? 20.203 -53.531 -30.188 1 87.5 95 PRO A CA 1
ATOM 761 C C . PRO A 1 95 ? 21.469 -53.031 -30.859 1 87.5 95 PRO A C 1
ATOM 763 O O . PRO A 1 95 ? 21.641 -51.812 -31.031 1 87.5 95 PRO A O 1
ATOM 766 N N . ASP A 1 96 ? 22.281 -53.969 -31.297 1 86.81 96 ASP A N 1
ATOM 767 C CA . ASP A 1 96 ? 23.562 -53.562 -31.859 1 86.81 96 ASP A CA 1
ATOM 768 C C . ASP A 1 96 ? 23.5 -53.5 -33.375 1 86.81 96 ASP A C 1
ATOM 770 O O . ASP A 1 96 ? 24.469 -53.094 -34.031 1 86.81 96 ASP A O 1
ATOM 774 N N . THR A 1 97 ? 22.328 -53.938 -33.906 1 91.81 97 THR A N 1
ATOM 775 C CA . THR A 1 97 ? 22.188 -53.844 -35.375 1 91.81 97 THR A CA 1
ATOM 776 C C . THR A 1 97 ? 22.172 -52.375 -35.812 1 91.81 97 THR A C 1
ATOM 778 O O . THR A 1 97 ? 21.469 -51.531 -35.25 1 91.81 97 THR A O 1
ATOM 781 N N . ARG A 1 98 ? 23 -52 -36.719 1 88.62 98 ARG A N 1
ATOM 782 C CA . ARG A 1 98 ? 23.062 -50.625 -37.25 1 88.62 98 ARG A CA 1
ATOM 783 C C . ARG A 1 98 ? 21.828 -50.344 -38.094 1 88.62 98 ARG A C 1
ATOM 785 O O . ARG A 1 98 ? 21.562 -51.031 -39.094 1 88.62 98 ARG A O 1
ATOM 792 N N . LEU A 1 99 ? 21.078 -49.469 -37.688 1 93.56 99 LEU A N 1
ATOM 793 C CA . LEU A 1 99 ? 19.891 -49 -38.406 1 93.56 99 LEU A CA 1
ATOM 794 C C . LEU A 1 99 ? 20.062 -47.594 -38.906 1 93.56 99 LEU A C 1
ATOM 796 O O . LEU A 1 99 ? 20.656 -46.75 -38.219 1 93.56 99 LEU A O 1
ATOM 800 N N . GLU A 1 100 ? 19.656 -47.281 -40.125 1 93.56 100 GLU A N 1
ATOM 801 C CA . GLU A 1 100 ? 19.672 -45.938 -40.688 1 93.56 100 GLU A CA 1
ATOM 802 C C . GLU A 1 100 ? 18.312 -45.594 -41.312 1 93.56 100 GLU A C 1
ATOM 804 O O . GLU A 1 100 ? 17.594 -46.469 -41.781 1 93.56 100 GLU A O 1
ATOM 809 N N . TRP A 1 101 ? 18.062 -44.344 -41.188 1 93.5 101 TRP A N 1
ATOM 810 C CA . TRP A 1 101 ? 16.797 -43.938 -41.812 1 93.5 101 TRP A CA 1
ATOM 811 C C . TRP A 1 101 ? 16.891 -43.938 -43.312 1 93.5 101 TRP A C 1
ATOM 813 O O . TRP A 1 101 ? 17.844 -43.406 -43.906 1 93.5 101 TRP A O 1
ATOM 823 N N . ASP A 1 102 ? 15.969 -44.594 -43.969 1 91.44 102 ASP A N 1
ATOM 824 C CA . ASP A 1 102 ? 15.93 -44.688 -45.406 1 91.44 102 ASP A CA 1
ATOM 825 C C . ASP A 1 102 ? 14.891 -43.719 -46 1 91.44 102 ASP A C 1
ATOM 827 O O . ASP A 1 102 ? 15.117 -43.125 -47.062 1 91.44 102 ASP A O 1
ATOM 831 N N . ASP A 1 103 ? 13.75 -43.688 -45.438 1 91.69 103 ASP A N 1
ATOM 832 C CA . ASP A 1 103 ? 12.68 -42.781 -45.875 1 91.69 103 ASP A CA 1
ATOM 833 C C . ASP A 1 103 ? 11.992 -42.125 -44.688 1 91.69 103 ASP A C 1
ATOM 835 O O . ASP A 1 103 ? 11.367 -42.812 -43.875 1 91.69 103 ASP A O 1
ATOM 839 N N . LEU A 1 104 ? 12.055 -40.812 -44.594 1 91.06 104 LEU A N 1
ATOM 840 C CA . LEU A 1 104 ? 11.438 -40.031 -43.531 1 91.06 104 LEU A CA 1
ATOM 841 C C . LEU A 1 104 ? 10.312 -39.156 -44.062 1 91.06 104 LEU A C 1
ATOM 843 O O . LEU A 1 104 ? 9.992 -38.125 -43.5 1 91.06 104 LEU A O 1
ATOM 847 N N . GLY A 1 105 ? 9.734 -39.562 -45.188 1 87.88 105 GLY A N 1
ATOM 848 C CA . GLY A 1 105 ? 8.695 -38.812 -45.875 1 87.88 105 GLY A CA 1
ATOM 849 C C . GLY A 1 105 ? 7.512 -38.5 -44.969 1 87.88 105 GLY A C 1
ATOM 850 O O . GLY A 1 105 ? 6.957 -37.375 -45.031 1 87.88 105 GLY A O 1
ATOM 851 N N . LEU A 1 106 ? 7.129 -39.438 -44.156 1 89.88 106 LEU A N 1
ATOM 852 C CA . LEU A 1 106 ? 6.008 -39.219 -43.25 1 89.88 106 LEU A CA 1
ATOM 853 C C . LEU A 1 106 ? 6.285 -38.062 -42.312 1 89.88 106 LEU A C 1
ATOM 855 O O . LEU A 1 106 ? 5.395 -37.25 -42.031 1 89.88 106 LEU A O 1
ATOM 859 N N . LEU A 1 107 ? 7.457 -37.938 -41.719 1 89.94 107 LEU A N 1
ATOM 860 C CA . LEU A 1 107 ? 7.828 -36.844 -40.812 1 89.94 107 LEU A CA 1
ATOM 861 C C . LEU A 1 107 ? 7.789 -35.5 -41.5 1 89.94 107 LEU A C 1
ATOM 863 O O . LEU A 1 107 ? 7.383 -34.5 -40.906 1 89.94 107 LEU A O 1
ATOM 867 N N . THR A 1 108 ? 8.188 -35.5 -42.688 1 87.06 108 THR A N 1
ATOM 868 C CA . THR A 1 108 ? 8.25 -34.25 -43.469 1 87.06 108 THR A CA 1
ATOM 869 C C . THR A 1 108 ? 6.852 -33.781 -43.844 1 87.06 108 THR A C 1
ATOM 871 O O . THR A 1 108 ? 6.582 -32.594 -43.844 1 87.06 108 THR A O 1
ATOM 874 N N . ARG A 1 109 ? 6.012 -34.656 -44.062 1 86.81 109 ARG A N 1
ATOM 875 C CA . ARG A 1 109 ? 4.668 -34.281 -44.531 1 86.81 109 ARG A CA 1
ATOM 876 C C . ARG A 1 109 ? 3.781 -33.906 -43.344 1 86.81 109 ARG A C 1
ATOM 878 O O . ARG A 1 109 ? 2.934 -33.031 -43.469 1 86.81 109 ARG A O 1
ATOM 885 N N . SER A 1 110 ? 4 -34.562 -42.25 1 88.06 110 SER A N 1
ATOM 886 C CA . SER A 1 110 ? 3 -34.438 -41.219 1 88.06 110 SER A CA 1
ATOM 887 C C . SER A 1 110 ? 3.568 -33.719 -40 1 88.06 110 SER A C 1
ATOM 889 O O . SER A 1 110 ? 2.832 -33.375 -39.062 1 88.06 110 SER A O 1
ATOM 891 N N . PHE A 1 111 ? 4.812 -33.406 -39.969 1 90.25 111 PHE A N 1
ATOM 892 C CA . PHE A 1 111 ? 5.379 -32.812 -38.75 1 90.25 111 PHE A CA 1
ATOM 893 C C . PHE A 1 111 ? 6.41 -31.75 -39.094 1 90.25 111 PHE A C 1
ATOM 895 O O . PHE A 1 111 ? 7.418 -31.609 -38.406 1 90.25 111 PHE A O 1
ATOM 902 N N . ARG A 1 112 ? 6.141 -31.141 -40.188 1 86.62 112 ARG A N 1
ATOM 903 C CA . ARG A 1 112 ? 7.051 -30.078 -40.594 1 86.62 112 ARG A CA 1
ATOM 904 C C . ARG A 1 112 ? 6.512 -28.703 -40.188 1 86.62 112 ARG A C 1
ATOM 906 O O . ARG A 1 112 ? 7.266 -27.844 -39.75 1 86.62 112 ARG A O 1
ATOM 913 N N . ASN A 1 113 ? 5.191 -28.609 -40.281 1 92.25 113 ASN A N 1
ATOM 914 C CA . ASN A 1 113 ? 4.578 -27.328 -39.938 1 92.25 113 ASN A CA 1
ATOM 915 C C . ASN A 1 113 ? 4.441 -27.156 -38.406 1 92.25 113 ASN A C 1
ATOM 917 O O . ASN A 1 113 ? 4.137 -28.125 -37.719 1 92.25 113 ASN A O 1
ATOM 921 N N . PRO A 1 114 ? 4.676 -25.906 -37.938 1 94.5 114 PRO A N 1
ATOM 922 C CA . PRO A 1 114 ? 4.609 -25.656 -36.5 1 94.5 114 PRO A CA 1
ATOM 923 C C . PRO A 1 114 ? 3.283 -26.078 -35.875 1 94.5 114 PRO A C 1
ATOM 925 O O . PRO A 1 114 ? 3.266 -26.625 -34.75 1 94.5 114 PRO A O 1
ATOM 928 N N . GLU A 1 115 ? 2.148 -25.906 -36.531 1 94.25 115 GLU A N 1
ATOM 929 C CA . GLU A 1 115 ? 0.836 -26.25 -36 1 94.25 115 GLU A CA 1
ATOM 930 C C . GLU A 1 115 ? 0.689 -27.766 -35.844 1 94.25 115 GLU A C 1
ATOM 932 O O . GLU A 1 115 ? 0.095 -28.234 -34.875 1 94.25 115 GLU A O 1
ATOM 937 N N . GLN A 1 116 ? 1.264 -28.469 -36.781 1 93.88 116 GLN A N 1
ATOM 938 C CA . GLN A 1 116 ? 1.219 -29.922 -36.719 1 93.88 116 GLN A CA 1
ATOM 939 C C . GLN A 1 116 ? 2.037 -30.469 -35.562 1 93.88 116 GLN A C 1
ATOM 941 O O . GLN A 1 116 ? 1.624 -31.406 -34.906 1 93.88 116 GLN A O 1
ATOM 946 N N . ILE A 1 117 ? 3.131 -29.828 -35.406 1 94.88 117 ILE A N 1
ATOM 947 C CA . ILE A 1 117 ? 3.998 -30.219 -34.312 1 94.88 117 ILE A CA 1
ATOM 948 C C . ILE A 1 117 ? 3.277 -30.016 -32.969 1 94.88 117 ILE A C 1
ATOM 950 O O . ILE A 1 117 ? 3.275 -30.891 -32.094 1 94.88 117 ILE A O 1
ATOM 954 N N . LEU A 1 118 ? 2.635 -28.891 -32.812 1 94.38 118 LEU A N 1
ATOM 955 C CA . LEU A 1 118 ? 1.938 -28.578 -31.562 1 94.38 118 LEU A CA 1
ATOM 956 C C . LEU A 1 118 ? 0.781 -29.531 -31.328 1 94.38 118 LEU A C 1
ATOM 958 O O . LEU A 1 118 ? 0.514 -29.922 -30.172 1 94.38 118 LEU A O 1
ATOM 962 N N . GLU A 1 119 ? 0.112 -29.875 -32.344 1 91.38 119 GLU A N 1
ATOM 963 C CA . GLU A 1 119 ? -0.983 -30.828 -32.219 1 91.38 119 GLU A CA 1
ATOM 964 C C . GLU A 1 119 ? -0.48 -32.188 -31.734 1 91.38 119 GLU A C 1
ATOM 966 O O . GLU A 1 119 ? -1.185 -32.906 -31.016 1 91.38 119 GLU A O 1
ATOM 971 N N . SER A 1 120 ? 0.698 -32.531 -32.156 1 92.62 120 SER A N 1
ATOM 972 C CA . SER A 1 120 ? 1.289 -33.812 -31.75 1 92.62 120 SER A CA 1
ATOM 973 C C . SER A 1 120 ? 1.632 -33.781 -30.266 1 92.62 120 SER A C 1
ATOM 975 O O . SER A 1 120 ? 1.803 -34.844 -29.641 1 92.62 120 SER A O 1
ATOM 977 N N . TRP A 1 121 ? 1.787 -32.562 -29.688 1 93.69 121 TRP A N 1
ATOM 978 C CA . TRP A 1 121 ? 2.17 -32.438 -28.297 1 93.69 121 TRP A CA 1
ATOM 979 C C . TRP A 1 121 ? 0.95 -32.531 -27.375 1 93.69 121 TRP A C 1
ATOM 981 O O . TRP A 1 121 ? 1.086 -32.656 -26.156 1 93.69 121 TRP A O 1
ATOM 991 N N . LYS A 1 122 ? -0.227 -32.531 -27.891 1 89.31 122 LYS A N 1
ATOM 992 C CA . LYS A 1 122 ? -1.452 -32.469 -27.094 1 89.31 122 LYS A CA 1
ATOM 993 C C . LYS A 1 122 ? -1.55 -33.656 -26.141 1 89.31 122 LYS A C 1
ATOM 995 O O . LYS A 1 122 ? -1.478 -34.781 -26.562 1 89.31 122 LYS A O 1
ATOM 1000 N N . GLY A 1 123 ? -1.614 -33.344 -24.875 1 85.19 123 GLY A N 1
ATOM 1001 C CA . GLY A 1 123 ? -1.832 -34.344 -23.844 1 85.19 123 GLY A CA 1
ATOM 1002 C C . GLY A 1 123 ? -0.583 -35.125 -23.516 1 85.19 123 GLY A C 1
ATOM 1003 O O . GLY A 1 123 ? -0.653 -36.156 -22.812 1 85.19 123 GLY A O 1
ATOM 1004 N N . LYS A 1 124 ? 0.555 -34.75 -23.969 1 90.06 124 LYS A N 1
ATOM 1005 C CA . LYS A 1 124 ? 1.762 -35.531 -23.797 1 90.06 124 LYS A CA 1
ATOM 1006 C C . LYS A 1 124 ? 2.596 -35.031 -22.625 1 90.06 124 LYS A C 1
ATOM 1008 O O . LYS A 1 124 ? 3.492 -35.75 -22.156 1 90.06 124 LYS A O 1
ATOM 1013 N N . PHE A 1 125 ? 2.277 -33.875 -22.125 1 93.25 125 PHE A N 1
ATOM 1014 C CA . PHE A 1 125 ? 3.049 -33.344 -21.016 1 93.25 125 PHE A CA 1
ATOM 1015 C C . PHE A 1 125 ? 2.553 -33.906 -19.688 1 93.25 125 PHE A C 1
ATOM 1017 O O . PHE A 1 125 ? 1.345 -33.969 -19.438 1 93.25 125 PHE A O 1
ATOM 1024 N N . SER A 1 126 ? 3.457 -34.375 -18.859 1 91.62 126 SER A N 1
ATOM 1025 C CA . SER A 1 126 ? 3.113 -34.906 -17.547 1 91.62 126 SER A CA 1
ATOM 1026 C C . SER A 1 126 ? 3.744 -34.094 -16.438 1 91.62 126 SER A C 1
ATOM 1028 O O . SER A 1 126 ? 4.953 -33.844 -16.438 1 91.62 126 SER A O 1
ATOM 1030 N N . PHE A 1 127 ? 2.912 -33.688 -15.484 1 91.81 127 PHE A N 1
ATOM 1031 C CA . PHE A 1 127 ? 3.412 -32.938 -14.328 1 91.81 127 PHE A CA 1
ATOM 1032 C C . PHE A 1 127 ? 4.016 -33.906 -13.305 1 91.81 127 PHE A C 1
ATOM 1034 O O . PHE A 1 127 ? 3.42 -34.156 -12.25 1 91.81 127 PHE A O 1
ATOM 1041 N N . ARG A 1 128 ? 5.238 -34.375 -13.617 1 90.56 128 ARG A N 1
ATOM 1042 C CA . ARG A 1 128 ? 5.977 -35.281 -12.742 1 90.56 128 ARG A CA 1
ATOM 1043 C C . ARG A 1 128 ? 7.008 -34.531 -11.914 1 90.56 128 ARG A C 1
ATOM 1045 O O . ARG A 1 128 ? 7.773 -33.719 -12.453 1 90.56 128 ARG A O 1
ATOM 1052 N N . GLU A 1 129 ? 6.949 -34.781 -10.703 1 89.38 129 GLU A N 1
ATOM 1053 C CA . GLU A 1 129 ? 7.887 -34.125 -9.797 1 89.38 129 GLU A CA 1
ATOM 1054 C C . GLU A 1 129 ? 8.961 -35.094 -9.305 1 89.38 129 GLU A C 1
ATOM 1056 O O . GLU A 1 129 ? 8.68 -36.25 -9.055 1 89.38 129 GLU A O 1
ATOM 1061 N N . GLU A 1 130 ? 10.109 -34.562 -9.203 1 88.19 130 GLU A N 1
ATOM 1062 C CA . GLU A 1 130 ? 11.219 -35.375 -8.711 1 88.19 130 GLU A CA 1
ATOM 1063 C C . GLU A 1 130 ? 11.016 -35.719 -7.242 1 88.19 130 GLU A C 1
ATOM 1065 O O . GLU A 1 130 ? 10.469 -34.938 -6.465 1 88.19 130 GLU A O 1
ATOM 1070 N N . ASP A 1 131 ? 11.195 -36.969 -6.914 1 82.38 131 ASP A N 1
ATOM 1071 C CA . ASP A 1 131 ? 11.164 -37.438 -5.531 1 82.38 131 ASP A CA 1
ATOM 1072 C C . ASP A 1 131 ? 12.5 -38.094 -5.145 1 82.38 131 ASP A C 1
ATOM 1074 O O . ASP A 1 131 ? 12.797 -39.188 -5.555 1 82.38 131 ASP A O 1
ATOM 1078 N N . ASN A 1 132 ? 13.281 -37.438 -4.402 1 75.31 132 ASN A N 1
ATOM 1079 C CA . ASN A 1 132 ? 14.602 -37.938 -4.02 1 75.31 132 ASN A CA 1
ATOM 1080 C C . ASN A 1 132 ? 14.516 -39.188 -3.15 1 75.31 132 ASN A C 1
ATOM 1082 O O . ASN A 1 132 ? 15.445 -40 -3.117 1 75.31 132 ASN A O 1
ATOM 1086 N N . VAL A 1 133 ? 13.398 -39.375 -2.465 1 73.38 133 VAL A N 1
ATOM 1087 C CA . VAL A 1 133 ? 13.242 -40.5 -1.563 1 73.38 133 VAL A CA 1
ATOM 1088 C C . VAL A 1 133 ? 12.977 -41.781 -2.371 1 73.38 133 VAL A C 1
ATOM 1090 O O . VAL A 1 133 ? 13.594 -42.812 -2.129 1 73.38 133 VAL A O 1
ATOM 1093 N N . THR A 1 134 ? 12.156 -41.719 -3.406 1 77.38 134 THR A N 1
ATOM 1094 C CA . THR A 1 134 ? 11.797 -42.875 -4.207 1 77.38 134 THR A CA 1
ATOM 1095 C C . THR A 1 134 ? 12.68 -42.969 -5.445 1 77.38 134 THR A C 1
ATOM 1097 O O . THR A 1 134 ? 12.719 -44 -6.105 1 77.38 134 THR A O 1
ATOM 1100 N N . GLY A 1 135 ? 13.445 -41.844 -5.691 1 78.69 135 GLY A N 1
ATOM 1101 C CA . GLY A 1 135 ? 14.289 -41.812 -6.879 1 78.69 135 GLY A CA 1
ATOM 1102 C C . GLY A 1 135 ? 13.516 -41.531 -8.156 1 78.69 135 GLY A C 1
ATOM 1103 O O . GLY A 1 135 ? 14.031 -41.719 -9.258 1 78.69 135 GLY A O 1
ATOM 1104 N N . ALA A 1 136 ? 12.25 -41.25 -7.957 1 84.31 136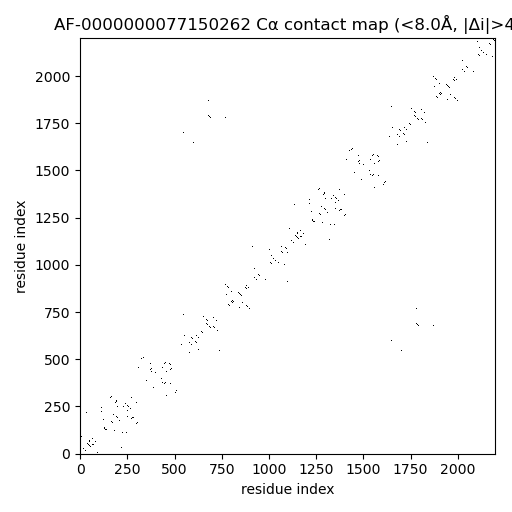 ALA A N 1
ATOM 1105 C CA . ALA A 1 136 ? 11.43 -40.938 -9.125 1 84.31 136 ALA A CA 1
ATOM 1106 C C . ALA A 1 136 ? 11.938 -39.688 -9.844 1 84.31 136 ALA A C 1
ATOM 1108 O O . ALA A 1 136 ? 12.312 -38.688 -9.203 1 84.31 136 ALA A O 1
ATOM 1109 N N . LYS A 1 137 ? 12.078 -39.812 -11.164 1 88.56 137 LYS A N 1
ATOM 1110 C CA . LYS A 1 137 ? 12.531 -38.688 -11.984 1 88.56 137 LYS A CA 1
ATOM 1111 C C . LYS A 1 137 ? 11.391 -37.719 -12.266 1 88.56 137 LYS A C 1
ATOM 1113 O O . LYS A 1 137 ? 10.219 -38.094 -12.203 1 88.56 137 LYS A O 1
ATOM 1118 N N . GLY A 1 138 ? 11.742 -36.5 -12.438 1 91.69 138 GLY A N 1
ATOM 1119 C CA . GLY A 1 138 ? 10.781 -35.438 -12.758 1 91.69 138 GLY A CA 1
ATOM 1120 C C . GLY A 1 138 ? 11.344 -34.031 -12.617 1 91.69 138 GLY A C 1
ATOM 1121 O O . GLY A 1 138 ? 12.555 -33.875 -12.453 1 91.69 138 GLY A O 1
ATOM 1122 N N . LEU A 1 139 ? 10.492 -33.094 -12.766 1 93.06 139 LEU A N 1
ATOM 1123 C CA . LEU A 1 139 ? 10.891 -31.703 -12.594 1 93.06 139 LEU A CA 1
ATOM 1124 C C . LEU A 1 139 ? 11.117 -31.375 -11.117 1 93.06 139 LEU A C 1
ATOM 1126 O O . LEU A 1 139 ? 10.531 -32.031 -10.242 1 93.06 139 LEU A O 1
ATOM 1130 N N . ARG A 1 140 ? 11.992 -30.469 -10.883 1 89.44 140 ARG A N 1
ATOM 1131 C CA . ARG A 1 140 ? 12.227 -30 -9.516 1 89.44 140 ARG A CA 1
ATOM 1132 C C . ARG A 1 140 ? 11.031 -29.219 -8.992 1 89.44 140 ARG A C 1
ATOM 1134 O O . ARG A 1 140 ? 10.273 -28.641 -9.773 1 89.44 140 ARG A O 1
ATOM 1141 N N . PRO A 1 141 ? 10.867 -29.141 -7.66 1 88.62 141 PRO A N 1
ATOM 1142 C CA . PRO A 1 141 ? 9.703 -28.469 -7.078 1 88.62 141 PRO A CA 1
ATOM 1143 C C . PRO A 1 141 ? 9.578 -27.016 -7.527 1 88.62 141 PRO A C 1
ATOM 1145 O O . PRO A 1 141 ? 8.477 -26.562 -7.875 1 88.62 141 PRO A O 1
ATOM 1148 N N . PRO A 1 142 ? 10.688 -26.203 -7.578 1 90.12 142 PRO A N 1
ATOM 1149 C CA . PRO A 1 142 ? 10.516 -24.812 -8.031 1 90.12 142 PRO A CA 1
ATOM 1150 C C . PRO A 1 142 ? 10.07 -24.719 -9.484 1 90.12 142 PRO A C 1
ATOM 1152 O O . PRO A 1 142 ? 9.352 -23.781 -9.852 1 90.12 142 PRO A O 1
ATOM 1155 N N . GLN A 1 143 ? 10.484 -25.688 -10.273 1 93.88 143 GLN A N 1
ATOM 1156 C CA . GLN A 1 143 ? 10.086 -25.688 -11.68 1 93.88 143 GLN A CA 1
ATOM 1157 C C . GLN A 1 143 ? 8.586 -25.938 -11.828 1 93.88 143 GLN A C 1
ATOM 1159 O O . GLN A 1 143 ? 7.906 -25.25 -12.586 1 93.88 143 GLN A O 1
ATOM 1164 N N . ILE A 1 144 ? 8.133 -26.922 -11.094 1 93.81 144 ILE A N 1
ATOM 1165 C CA . ILE A 1 144 ? 6.711 -27.281 -11.133 1 93.81 144 ILE A CA 1
ATOM 1166 C C . ILE A 1 144 ? 5.879 -26.109 -10.617 1 93.81 144 ILE A C 1
ATOM 1168 O O . ILE A 1 144 ? 4.855 -25.75 -11.211 1 93.81 144 ILE A O 1
ATOM 1172 N N . GLY A 1 145 ? 6.367 -25.547 -9.477 1 93.38 145 GLY A N 1
ATOM 1173 C CA . GLY A 1 145 ? 5.672 -24.406 -8.922 1 93.38 145 GLY A CA 1
ATOM 1174 C C . GLY A 1 145 ? 5.594 -23.234 -9.891 1 93.38 145 GLY A C 1
ATOM 1175 O O . GLY A 1 145 ? 4.535 -22.609 -10.039 1 93.38 145 GLY A O 1
ATOM 1176 N N . ALA A 1 146 ? 6.672 -22.906 -10.516 1 95.38 146 ALA A N 1
ATOM 1177 C CA . ALA A 1 146 ? 6.727 -21.828 -11.484 1 95.38 146 ALA A CA 1
ATOM 1178 C C . ALA A 1 146 ? 5.789 -22.094 -12.664 1 95.38 146 ALA A C 1
ATOM 1180 O O . ALA A 1 146 ? 5.094 -21.188 -13.125 1 95.38 146 ALA A O 1
ATOM 1181 N N . LEU A 1 147 ? 5.805 -23.328 -13.172 1 96.06 147 LEU A N 1
ATOM 1182 C CA . LEU A 1 147 ? 4.949 -23.703 -14.297 1 96.06 147 LEU A CA 1
ATOM 1183 C C . LEU A 1 147 ? 3.479 -23.5 -13.945 1 96.06 147 LEU A C 1
ATOM 1185 O O . LEU A 1 147 ? 2.705 -23 -14.758 1 96.06 147 LEU A O 1
ATOM 1189 N N . HIS A 1 148 ? 3.141 -23.938 -12.781 1 95.62 148 HIS A N 1
ATOM 1190 C CA . HIS A 1 148 ? 1.767 -23.766 -12.32 1 95.62 148 HIS A CA 1
ATOM 1191 C C . HIS A 1 148 ? 1.41 -22.297 -12.195 1 95.62 148 HIS A C 1
ATOM 1193 O O . HIS A 1 148 ? 0.302 -21.891 -12.547 1 95.62 148 HIS A O 1
ATOM 1199 N N . ALA A 1 149 ? 2.289 -21.531 -11.68 1 94.5 149 ALA A N 1
ATOM 1200 C CA . ALA A 1 149 ? 2.043 -20.094 -11.523 1 94.5 149 ALA A CA 1
ATOM 1201 C C . ALA A 1 149 ? 1.81 -19.438 -12.883 1 94.5 149 ALA A C 1
ATOM 1203 O O . ALA A 1 149 ? 0.905 -18.609 -13.023 1 94.5 149 ALA A O 1
ATOM 1204 N N . ILE A 1 150 ? 2.643 -19.797 -13.844 1 95.38 150 ILE A N 1
ATOM 1205 C CA . ILE A 1 150 ? 2.531 -19.234 -15.188 1 95.38 150 ILE A CA 1
ATOM 1206 C C . ILE A 1 150 ? 1.184 -19.609 -15.797 1 95.38 150 ILE A C 1
ATOM 1208 O O . ILE A 1 150 ? 0.483 -18.766 -16.359 1 95.38 150 ILE A O 1
ATOM 1212 N N . ALA A 1 151 ? 0.841 -20.891 -15.664 1 94.38 151 ALA A N 1
ATOM 1213 C CA . ALA A 1 151 ? -0.415 -21.375 -16.234 1 94.38 151 ALA A CA 1
ATOM 1214 C C . ALA A 1 151 ? -1.611 -20.672 -15.594 1 94.38 151 ALA A C 1
ATOM 1216 O O . ALA A 1 151 ? -2.578 -20.344 -16.281 1 94.38 151 ALA A O 1
ATOM 1217 N N . ALA A 1 152 ? -1.517 -20.453 -14.328 1 92.25 152 ALA A N 1
ATOM 1218 C CA . ALA A 1 152 ? -2.607 -19.781 -13.617 1 92.25 152 ALA A CA 1
ATOM 1219 C C . ALA A 1 152 ? -2.738 -18.328 -14.055 1 92.25 152 ALA A C 1
ATOM 1221 O O . ALA A 1 152 ? -3.85 -17.828 -14.219 1 92.25 152 ALA A O 1
ATOM 1222 N N . HIS A 1 153 ? -1.648 -17.656 -14.195 1 90.75 153 HIS A N 1
ATOM 1223 C CA . HIS A 1 153 ? -1.622 -16.234 -14.523 1 90.75 153 HIS A CA 1
ATOM 1224 C C . HIS A 1 153 ? -2.271 -15.969 -15.883 1 90.75 153 HIS A C 1
ATOM 1226 O O . HIS A 1 153 ? -2.969 -14.969 -16.047 1 90.75 153 HIS A O 1
ATOM 1232 N N . PHE A 1 154 ? -2.086 -16.844 -16.859 1 90 154 PHE A N 1
ATOM 1233 C CA . PHE A 1 154 ? -2.553 -16.609 -18.219 1 90 154 PHE A CA 1
ATOM 1234 C C . PHE A 1 154 ? -3.857 -17.359 -18.484 1 90 154 PHE A C 1
ATOM 1236 O O . PHE A 1 154 ? -4.289 -17.469 -19.625 1 90 154 PHE A O 1
ATOM 1243 N N . ALA A 1 155 ? -4.418 -17.969 -17.438 1 85.5 155 ALA A N 1
ATOM 1244 C CA . ALA A 1 155 ? -5.617 -18.781 -17.609 1 85.5 155 ALA A CA 1
ATOM 1245 C C . ALA A 1 155 ? -6.84 -17.906 -17.891 1 85.5 155 ALA A C 1
ATOM 1247 O O . ALA A 1 155 ? -7.754 -18.328 -18.594 1 85.5 155 ALA A O 1
ATOM 1248 N N . VAL A 1 156 ? -6.789 -16.703 -17.25 1 77.44 156 VAL A N 1
ATOM 1249 C CA . VAL A 1 156 ? -8.008 -15.906 -17.328 1 77.44 156 VAL A CA 1
ATOM 1250 C C . VAL A 1 156 ? -7.691 -14.531 -17.891 1 77.44 156 VAL A C 1
ATOM 1252 O O . VAL A 1 156 ? -6.652 -13.945 -17.578 1 77.44 156 VAL A O 1
ATOM 1255 N N . GLY A 1 157 ? -8.562 -14.055 -18.828 1 72 157 GLY A N 1
ATOM 1256 C CA . GLY A 1 157 ? -8.453 -12.688 -19.312 1 72 157 GLY A CA 1
ATOM 1257 C C . GLY A 1 157 ? -7.957 -12.586 -20.734 1 72 157 GLY A C 1
ATOM 1258 O O . GLY A 1 157 ? -7.547 -13.586 -21.328 1 72 157 GLY A O 1
ATOM 1259 N N . LYS A 1 158 ? -8.125 -11.406 -21.266 1 72.19 158 LYS A N 1
ATOM 1260 C CA . LYS A 1 158 ? -7.664 -11.117 -22.625 1 72.19 158 LYS A CA 1
ATOM 1261 C C . LYS A 1 158 ? -6.434 -10.211 -22.609 1 72.19 158 LYS A C 1
ATOM 1263 O O . LYS A 1 158 ? -5.645 -10.219 -23.547 1 72.19 158 LYS A O 1
ATOM 1268 N N . ASN A 1 159 ? -6.332 -9.492 -21.625 1 76.25 159 ASN A N 1
ATOM 1269 C CA . ASN A 1 159 ? -5.18 -8.617 -21.438 1 76.25 159 ASN A CA 1
ATOM 1270 C C . ASN A 1 159 ? -4.344 -9.039 -20.234 1 76.25 159 ASN A C 1
ATOM 1272 O O . ASN A 1 159 ? -4.863 -9.164 -19.125 1 76.25 159 ASN A O 1
ATOM 1276 N N . PHE A 1 160 ? -3.061 -9.422 -20.625 1 81.12 160 PHE A N 1
ATOM 1277 C CA . PHE A 1 160 ? -2.232 -10 -19.562 1 81.12 160 PHE A CA 1
ATOM 1278 C C . PHE A 1 160 ? -1.14 -9.023 -19.141 1 81.12 160 PHE A C 1
ATOM 1280 O O . PHE A 1 160 ? -0.551 -8.344 -19.984 1 81.12 160 PHE A O 1
ATOM 1287 N N . GLU A 1 161 ? -0.946 -8.867 -17.906 1 77.69 161 GLU A N 1
ATOM 1288 C CA . GLU A 1 161 ? 0.264 -8.234 -17.391 1 77.69 161 GLU A CA 1
ATOM 1289 C C . GLU A 1 161 ? 1.473 -9.156 -17.531 1 77.69 161 GLU A C 1
ATOM 1291 O O . GLU A 1 161 ? 1.358 -10.367 -17.344 1 77.69 161 GLU A O 1
ATOM 1296 N N . PRO A 1 162 ? 2.617 -8.578 -17.859 1 86.56 162 PRO A N 1
ATOM 1297 C CA . PRO A 1 162 ? 3.809 -9.43 -17.922 1 86.56 162 PRO A CA 1
ATOM 1298 C C . PRO A 1 162 ? 4.027 -10.219 -16.641 1 86.56 162 PRO A C 1
ATOM 1300 O O . PRO A 1 162 ? 3.832 -9.688 -15.539 1 86.56 162 PRO A O 1
ATOM 1303 N N . ALA A 1 163 ? 4.293 -11.5 -16.781 1 90.5 163 ALA A N 1
ATOM 1304 C CA . ALA A 1 163 ? 4.531 -12.398 -15.656 1 90.5 163 ALA A CA 1
ATOM 1305 C C . ALA A 1 163 ? 6.02 -12.5 -15.344 1 90.5 163 ALA A C 1
ATOM 1307 O O . ALA A 1 163 ? 6.828 -12.812 -16.219 1 90.5 163 ALA A O 1
ATOM 1308 N N . THR A 1 164 ? 6.41 -12.242 -14.133 1 90.06 164 THR A N 1
ATOM 1309 C CA . THR A 1 164 ? 7.805 -12.359 -13.719 1 90.06 164 THR A CA 1
ATOM 1310 C C . THR A 1 164 ? 7.996 -13.562 -12.797 1 90.06 164 THR A C 1
ATOM 1312 O O . THR A 1 164 ? 7.309 -13.695 -11.789 1 90.06 164 THR A O 1
ATOM 1315 N N . VAL A 1 165 ? 8.836 -14.438 -13.227 1 93 165 VAL A N 1
ATOM 1316 C CA . VAL A 1 165 ? 9.195 -15.617 -12.445 1 93 165 VAL A CA 1
ATOM 1317 C C . VAL A 1 165 ? 10.609 -15.453 -11.891 1 93 165 VAL A C 1
ATOM 1319 O O . VAL A 1 165 ? 11.57 -15.305 -12.656 1 93 165 VAL A O 1
ATOM 1322 N N . VAL A 1 166 ? 10.719 -15.422 -10.609 1 87.69 166 VAL A N 1
ATOM 1323 C CA . VAL A 1 166 ? 12.016 -15.25 -9.961 1 87.69 166 VAL A CA 1
ATOM 1324 C C . VAL A 1 166 ? 12.547 -16.609 -9.492 1 87.69 166 VAL A C 1
ATOM 1326 O O . VAL A 1 166 ? 11.969 -17.234 -8.594 1 87.69 166 VAL A O 1
ATOM 1329 N N . LEU A 1 167 ? 13.484 -17.125 -10.141 1 88.5 167 LEU A N 1
ATOM 1330 C CA . LEU A 1 167 ? 14.18 -18.359 -9.812 1 88.5 167 LEU A CA 1
ATOM 1331 C C . LEU A 1 167 ? 15.688 -18.125 -9.703 1 88.5 167 LEU A C 1
ATOM 1333 O O . LEU A 1 167 ? 16.312 -17.672 -10.656 1 88.5 167 LEU A O 1
ATOM 1337 N N . PRO A 1 168 ? 16.234 -18.375 -8.523 1 80.62 168 PRO A N 1
ATOM 1338 C CA . PRO A 1 168 ? 17.688 -18.219 -8.406 1 80.62 168 PRO A CA 1
ATOM 1339 C C . PRO A 1 168 ? 18.438 -19.062 -9.43 1 80.62 168 PRO A C 1
ATOM 1341 O O . PRO A 1 168 ? 17.891 -20.031 -9.969 1 80.62 168 PRO A O 1
ATOM 1344 N N . THR A 1 169 ? 19.672 -18.703 -9.656 1 76.06 169 THR A N 1
ATOM 1345 C CA . THR A 1 169 ? 20.5 -19.422 -10.617 1 76.06 169 THR A CA 1
ATOM 1346 C C . THR A 1 169 ? 20.703 -20.875 -10.18 1 76.06 169 THR A C 1
ATOM 1348 O O . THR A 1 169 ? 20.906 -21.141 -9 1 76.06 169 THR A O 1
ATOM 1351 N N . GLY A 1 170 ? 20.469 -21.75 -11.062 1 75.69 170 GLY A N 1
ATOM 1352 C CA . GLY A 1 170 ? 20.703 -23.156 -10.766 1 75.69 170 GLY A CA 1
ATOM 1353 C C . GLY A 1 170 ? 19.438 -23.906 -10.391 1 75.69 170 GLY A C 1
ATOM 1354 O O . GLY A 1 170 ? 19.484 -25.109 -10.141 1 75.69 170 GLY A O 1
ATOM 1355 N N . THR A 1 171 ? 18.359 -23.25 -10.391 1 81.06 171 THR A N 1
ATOM 1356 C CA . THR A 1 171 ? 17.125 -23.906 -9.961 1 81.06 171 THR A CA 1
ATOM 1357 C C . THR A 1 171 ? 16.328 -24.391 -11.164 1 81.06 171 THR A C 1
ATOM 1359 O O . THR A 1 171 ? 15.25 -24.969 -11.008 1 81.06 171 THR A O 1
ATOM 1362 N N . GLY A 1 172 ? 16.797 -24.219 -12.422 1 85.12 172 GLY A N 1
ATOM 1363 C CA . GLY A 1 172 ? 16.188 -24.844 -13.586 1 85.12 172 GLY A CA 1
ATOM 1364 C C . GLY A 1 172 ? 15.297 -23.906 -14.375 1 85.12 172 GLY A C 1
ATOM 1365 O O . GLY A 1 172 ? 14.195 -24.297 -14.789 1 85.12 172 GLY A O 1
ATOM 1366 N N . LYS A 1 173 ? 15.68 -22.703 -14.609 1 89.5 173 LYS A N 1
ATOM 1367 C CA . LYS A 1 173 ? 14.922 -21.719 -15.383 1 89.5 173 LYS A CA 1
ATOM 1368 C C . LYS A 1 173 ? 14.656 -22.219 -16.797 1 89.5 173 LYS A C 1
ATOM 1370 O O . LYS A 1 173 ? 13.531 -22.141 -17.297 1 89.5 173 LYS A O 1
ATOM 1375 N N . THR A 1 174 ? 15.688 -22.781 -17.438 1 91.12 174 THR A N 1
ATOM 1376 C CA . THR A 1 174 ? 15.57 -23.188 -18.828 1 91.12 174 THR A CA 1
ATOM 1377 C C . THR A 1 174 ? 14.562 -24.312 -18.969 1 91.12 174 THR A C 1
ATOM 1379 O O . THR A 1 174 ? 13.719 -24.297 -19.875 1 91.12 174 THR A O 1
ATOM 1382 N N . GLU A 1 175 ? 14.664 -25.312 -18.141 1 93.38 175 GLU A N 1
ATOM 1383 C CA . GLU A 1 175 ? 13.727 -26.438 -18.219 1 93.38 175 GLU A CA 1
ATOM 1384 C C . GLU A 1 175 ? 12.289 -25.969 -17.969 1 93.38 175 GLU A C 1
ATOM 1386 O O . GLU A 1 175 ? 11.352 -26.562 -18.5 1 93.38 175 GLU A O 1
ATOM 1391 N N . THR A 1 176 ? 12.18 -24.984 -17.141 1 95.56 176 THR A N 1
ATOM 1392 C CA . THR A 1 176 ? 10.852 -24.422 -16.953 1 95.56 176 THR A CA 1
ATOM 1393 C C . THR A 1 176 ? 10.32 -23.797 -18.234 1 95.56 176 THR A C 1
ATOM 1395 O O . THR A 1 176 ? 9.141 -23.953 -18.562 1 95.56 176 THR A O 1
ATOM 1398 N N . MET A 1 177 ? 11.195 -23.156 -19 1 97.12 177 MET A N 1
ATOM 1399 C CA . MET A 1 177 ? 10.812 -22.578 -20.281 1 97.12 177 MET A CA 1
ATOM 1400 C C . MET A 1 177 ? 10.375 -23.672 -21.266 1 97.12 177 MET A C 1
ATOM 1402 O O . MET A 1 177 ? 9.359 -23.516 -21.938 1 97.12 177 MET A O 1
ATOM 1406 N N . LEU A 1 178 ? 11.18 -24.688 -21.312 1 97.31 178 LEU A N 1
ATOM 1407 C CA . LEU A 1 178 ? 10.867 -25.797 -22.203 1 97.31 178 LEU A CA 1
ATOM 1408 C C . LEU A 1 178 ? 9.523 -26.422 -21.859 1 97.31 178 LEU A C 1
ATOM 1410 O O . LEU A 1 178 ? 8.703 -26.688 -22.734 1 97.31 178 LEU A O 1
ATOM 1414 N N . SER A 1 179 ? 9.352 -26.625 -20.562 1 97.19 179 SER A N 1
ATOM 1415 C CA . SER A 1 179 ? 8.102 -27.219 -20.078 1 97.19 179 SER A CA 1
ATOM 1416 C C . SER A 1 179 ? 6.902 -26.344 -20.438 1 97.19 179 SER A C 1
ATOM 1418 O O . SER A 1 179 ? 5.852 -26.859 -20.812 1 97.19 179 SER A O 1
ATOM 1420 N N . MET A 1 180 ? 7.09 -25.094 -20.25 1 96.31 180 MET A N 1
ATOM 1421 C CA . MET A 1 180 ? 6.031 -24.141 -20.594 1 96.31 180 MET A CA 1
ATOM 1422 C C . MET A 1 180 ? 5.664 -24.25 -22.062 1 96.31 180 MET A C 1
ATOM 1424 O O . MET A 1 180 ? 4.484 -24.266 -22.422 1 96.31 180 MET A O 1
ATOM 1428 N N . GLN A 1 181 ? 6.66 -24.312 -22.953 1 97 181 GLN A N 1
ATOM 1429 C CA . GLN A 1 181 ? 6.457 -24.391 -24.391 1 97 181 GLN A CA 1
ATOM 1430 C C . GLN A 1 181 ? 5.637 -25.625 -24.75 1 97 181 GLN A C 1
ATOM 1432 O O . GLN A 1 181 ? 4.699 -25.547 -25.547 1 97 181 GLN A O 1
ATOM 1437 N N . VAL A 1 182 ? 5.965 -26.75 -24.188 1 96.56 182 VAL A N 1
ATOM 1438 C CA . VAL A 1 182 ? 5.324 -28 -24.547 1 96.56 182 VAL A CA 1
ATOM 1439 C C . VAL A 1 182 ? 3.939 -28.078 -23.922 1 96.56 182 VAL A C 1
ATOM 1441 O O . VAL A 1 182 ? 2.959 -28.406 -24.594 1 96.56 182 VAL A O 1
ATOM 1444 N N . TYR A 1 183 ? 3.818 -27.781 -22.688 1 95.06 183 TYR A N 1
ATOM 1445 C CA . TYR A 1 183 ? 2.561 -27.922 -21.969 1 95.06 183 TYR A CA 1
ATOM 1446 C C . TYR A 1 183 ? 1.496 -27 -22.531 1 95.06 183 TYR A C 1
ATOM 1448 O O . TYR A 1 183 ? 0.361 -27.406 -22.781 1 95.06 183 TYR A O 1
ATOM 1456 N N . LYS A 1 184 ? 1.892 -25.703 -22.656 1 94 184 LYS A N 1
ATOM 1457 C CA . LYS A 1 184 ? 0.916 -24.703 -23.109 1 94 184 LYS A CA 1
ATOM 1458 C C . LYS A 1 184 ? 0.786 -24.719 -24.641 1 94 184 LYS A C 1
ATOM 1460 O O . LYS A 1 184 ? -0.129 -24.109 -25.188 1 94 184 LYS A O 1
ATOM 1465 N N . ARG A 1 185 ? 1.7 -25.484 -25.328 1 95.06 185 ARG A N 1
ATOM 1466 C CA . ARG A 1 185 ? 1.703 -25.594 -26.781 1 95.06 185 ARG A CA 1
ATOM 1467 C C . ARG A 1 185 ? 1.673 -24.203 -27.422 1 95.06 185 ARG A C 1
ATOM 1469 O O . ARG A 1 185 ? 0.802 -23.906 -28.25 1 95.06 185 ARG A O 1
ATOM 1476 N N . LEU A 1 186 ? 2.678 -23.438 -27.047 1 95.19 186 LEU A N 1
ATOM 1477 C CA . LEU A 1 186 ? 2.758 -22.078 -27.547 1 95.19 186 LEU A CA 1
ATOM 1478 C C . LEU A 1 186 ? 3.002 -22.047 -29.047 1 95.19 186 LEU A C 1
ATOM 1480 O O . LEU A 1 186 ? 3.9 -22.734 -29.547 1 95.19 186 LEU A O 1
ATOM 1484 N N . LEU A 1 187 ? 2.273 -21.328 -29.781 1 93.81 187 LEU A N 1
ATOM 1485 C CA . LEU A 1 187 ? 2.287 -21.375 -31.234 1 93.81 187 LEU A CA 1
ATOM 1486 C C . LEU A 1 187 ? 3.58 -20.781 -31.781 1 93.81 187 LEU A C 1
ATOM 1488 O O . LEU A 1 187 ? 4.301 -21.438 -32.531 1 93.81 187 LEU A O 1
ATOM 1492 N N . ARG A 1 188 ? 3.818 -19.516 -31.469 1 96.12 188 ARG A N 1
ATOM 1493 C CA . ARG A 1 188 ? 5.02 -18.812 -31.906 1 96.12 188 ARG A CA 1
ATOM 1494 C C . ARG A 1 188 ? 5.664 -18.062 -30.75 1 96.12 188 ARG A C 1
ATOM 1496 O O . ARG A 1 188 ? 5.203 -16.984 -30.359 1 96.12 188 ARG A O 1
ATOM 1503 N N . THR A 1 189 ? 6.805 -18.609 -30.344 1 96.75 189 THR A N 1
ATOM 1504 C CA . THR A 1 189 ? 7.445 -18.078 -29.141 1 96.75 189 THR A CA 1
ATOM 1505 C C . THR A 1 189 ? 8.719 -17.312 -29.516 1 96.75 189 THR A C 1
ATOM 1507 O O . THR A 1 189 ? 9.57 -17.828 -30.234 1 96.75 189 THR A O 1
ATOM 1510 N N . LEU A 1 190 ? 8.789 -16.047 -29.109 1 95.81 190 LEU A N 1
ATOM 1511 C CA . LEU A 1 190 ? 10.016 -15.266 -29.203 1 95.81 190 LEU A CA 1
ATOM 1512 C C . LEU A 1 190 ? 10.781 -15.297 -27.891 1 95.81 190 LEU A C 1
ATOM 1514 O O . LEU A 1 190 ? 10.227 -14.969 -26.828 1 95.81 190 LEU A O 1
ATOM 1518 N N . VAL A 1 191 ? 12.039 -15.797 -27.906 1 95.62 191 VAL A N 1
ATOM 1519 C CA . VAL A 1 191 ? 12.859 -15.859 -26.703 1 95.62 191 VAL A CA 1
ATOM 1520 C C . VAL A 1 191 ? 14.008 -14.859 -26.797 1 95.62 191 VAL A C 1
ATOM 1522 O O . VAL A 1 191 ? 14.805 -14.922 -27.75 1 95.62 191 VAL A O 1
ATOM 1525 N N . ILE A 1 192 ? 14.086 -13.961 -25.859 1 92.38 192 ILE A N 1
ATOM 1526 C CA . ILE A 1 192 ? 15.164 -12.984 -25.828 1 92.38 192 ILE A CA 1
ATOM 1527 C C . ILE A 1 192 ? 16.156 -13.359 -24.719 1 92.38 192 ILE A C 1
ATOM 1529 O O . ILE A 1 192 ? 15.766 -13.594 -23.578 1 92.38 192 ILE A O 1
ATOM 1533 N N . VAL A 1 193 ? 17.375 -13.492 -25.094 1 88.44 193 VAL A N 1
ATOM 1534 C CA . VAL A 1 193 ? 18.453 -13.805 -24.156 1 88.44 193 VAL A CA 1
ATOM 1535 C C . VAL A 1 193 ? 19.516 -12.703 -24.203 1 88.44 193 VAL A C 1
ATOM 1537 O O . VAL A 1 193 ? 19.656 -12.008 -25.219 1 88.44 193 VAL A O 1
ATOM 1540 N N . PRO A 1 194 ? 20.266 -12.516 -23.203 1 78.38 194 PRO A N 1
ATOM 1541 C CA . PRO A 1 194 ? 21.156 -11.352 -23.109 1 78.38 194 PRO A CA 1
ATOM 1542 C C . PRO A 1 194 ? 22.469 -11.547 -23.859 1 78.38 194 PRO A C 1
ATOM 1544 O O . PRO A 1 194 ? 23.141 -10.57 -24.188 1 78.38 194 PRO A O 1
ATOM 1547 N N . SER A 1 195 ? 22.938 -12.82 -24.031 1 75.81 195 SER A N 1
ATOM 1548 C CA . SER A 1 195 ? 24.266 -13.031 -24.625 1 75.81 195 SER A CA 1
ATOM 1549 C C . SER A 1 195 ? 24.234 -14.125 -25.688 1 75.81 195 SER A C 1
ATOM 1551 O O . SER A 1 195 ? 23.312 -14.953 -25.703 1 75.81 195 SER A O 1
ATOM 1553 N N . ASP A 1 196 ? 25.203 -14.188 -26.484 1 79.38 196 ASP A N 1
ATOM 1554 C CA . ASP A 1 196 ? 25.312 -15.172 -27.562 1 79.38 196 ASP A CA 1
ATOM 1555 C C . ASP A 1 196 ? 25.531 -16.578 -27 1 79.38 196 ASP A C 1
ATOM 1557 O O . ASP A 1 196 ? 25.016 -17.562 -27.547 1 79.38 196 ASP A O 1
ATOM 1561 N N . ALA A 1 197 ? 26.344 -16.609 -25.922 1 73.5 197 ALA A N 1
ATOM 1562 C CA . ALA A 1 197 ? 26.578 -17.922 -25.297 1 73.5 197 ALA A CA 1
ATOM 1563 C C . ALA A 1 197 ? 25.281 -18.531 -24.797 1 73.5 197 ALA A C 1
ATOM 1565 O O . ALA A 1 197 ? 25.031 -19.719 -24.984 1 73.5 197 ALA A O 1
ATOM 1566 N N . LEU A 1 198 ? 24.469 -17.766 -24.25 1 79.56 198 LEU A N 1
ATOM 1567 C CA . LEU A 1 198 ? 23.188 -18.234 -23.734 1 79.56 198 LEU A CA 1
ATOM 1568 C C . LEU A 1 198 ? 22.219 -18.547 -24.875 1 79.56 198 LEU A C 1
ATOM 1570 O O . LEU A 1 198 ? 21.406 -19.469 -24.75 1 79.56 198 LEU A O 1
ATOM 1574 N N . ARG A 1 199 ? 22.281 -17.766 -25.938 1 87.44 199 ARG A N 1
ATOM 1575 C CA . ARG A 1 199 ? 21.438 -18.016 -27.109 1 87.44 199 ARG A CA 1
ATOM 1576 C C . ARG A 1 199 ? 21.703 -19.406 -27.672 1 87.44 199 ARG A C 1
ATOM 1578 O O . ARG A 1 199 ? 20.766 -20.125 -28.016 1 87.44 199 ARG A O 1
ATOM 1585 N N . THR A 1 200 ? 22.984 -19.672 -27.75 1 85.31 200 THR A N 1
ATOM 1586 C CA . THR A 1 200 ? 23.375 -20.969 -28.297 1 85.31 200 THR A CA 1
ATOM 1587 C C . THR A 1 200 ? 22.953 -22.109 -27.375 1 85.31 200 THR A C 1
ATOM 1589 O O . THR A 1 200 ? 22.484 -23.141 -27.828 1 85.31 200 THR A O 1
ATOM 1592 N N . GLN A 1 201 ? 23.125 -21.891 -26.141 1 83.31 201 GLN A N 1
ATOM 1593 C CA . GLN A 1 201 ? 22.75 -22.922 -25.172 1 83.31 201 GLN A CA 1
ATOM 1594 C C . GLN A 1 201 ? 21.25 -23.156 -25.172 1 83.31 201 GLN A C 1
ATOM 1596 O O . GLN A 1 201 ? 20.797 -24.312 -25.203 1 83.31 201 GLN A O 1
ATOM 1601 N N . ILE A 1 202 ? 20.484 -22.109 -25.125 1 91.31 202 ILE A N 1
ATOM 1602 C CA . ILE A 1 202 ? 19.031 -22.203 -25.078 1 91.31 202 ILE A CA 1
ATOM 1603 C C . ILE A 1 202 ? 18.516 -22.797 -26.391 1 91.31 202 ILE A C 1
ATOM 1605 O O . ILE A 1 202 ? 17.547 -23.578 -26.391 1 91.31 202 ILE A O 1
ATOM 1609 N N . TYR A 1 203 ? 19.203 -22.438 -27.484 1 94.19 203 TYR A N 1
ATOM 1610 C CA . TYR A 1 203 ? 18.859 -22.984 -28.781 1 94.19 203 TYR A CA 1
ATOM 1611 C C . TYR A 1 203 ? 18.984 -24.5 -28.781 1 94.19 203 TYR A C 1
ATOM 1613 O O . TYR A 1 203 ? 18.062 -25.219 -29.188 1 94.19 203 TYR A O 1
ATOM 1621 N N . LYS A 1 204 ? 20.062 -24.953 -28.281 1 91.75 204 LYS A N 1
ATOM 1622 C CA . LYS A 1 204 ? 20.297 -26.391 -28.234 1 91.75 204 LYS A CA 1
ATOM 1623 C C . LYS A 1 204 ? 19.266 -27.078 -27.344 1 91.75 204 LYS A C 1
ATOM 1625 O O . LYS A 1 204 ? 18.781 -28.172 -27.672 1 91.75 204 LYS A O 1
ATOM 1630 N N . LYS A 1 205 ? 18.953 -26.469 -26.312 1 93.38 205 LYS A N 1
ATOM 1631 C CA . LYS A 1 205 ? 18 -27.047 -25.359 1 93.38 205 LYS A CA 1
ATOM 1632 C C . LYS A 1 205 ? 16.594 -27.094 -25.953 1 93.38 205 LYS A C 1
ATOM 1634 O O . LYS A 1 205 ? 15.883 -28.094 -25.781 1 93.38 205 LYS A O 1
ATOM 1639 N N . PHE A 1 206 ? 16.172 -26.062 -26.625 1 96.12 206 PHE A N 1
ATOM 1640 C CA . PHE A 1 206 ? 14.859 -26.062 -27.234 1 96.12 206 PHE A CA 1
ATOM 1641 C C . PHE A 1 206 ? 14.797 -27.078 -28.375 1 96.12 206 PHE A C 1
ATOM 1643 O O . PHE A 1 206 ? 13.773 -27.75 -28.562 1 96.12 206 PHE A O 1
ATOM 1650 N N . LEU A 1 207 ? 15.922 -27.141 -29.078 1 94.94 207 LEU A N 1
ATOM 1651 C CA . LEU A 1 207 ? 15.984 -28.047 -30.234 1 94.94 207 LEU A CA 1
ATOM 1652 C C . LEU A 1 207 ? 15.773 -29.5 -29.797 1 94.94 207 LEU A C 1
ATOM 1654 O O . LEU A 1 207 ? 15.109 -3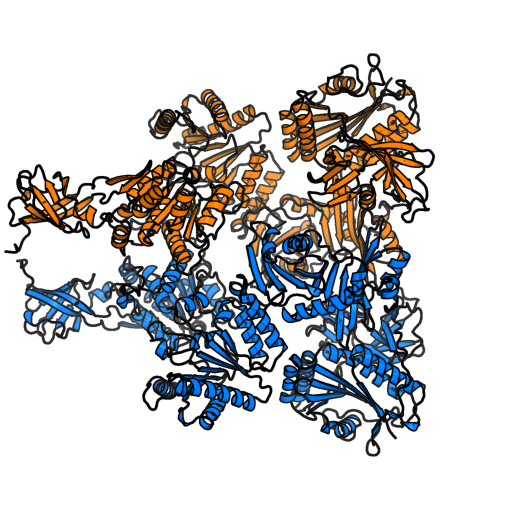0.266 -30.484 1 94.94 207 LEU A O 1
ATOM 1658 N N . THR A 1 208 ? 16.266 -29.844 -28.656 1 93.56 208 THR A N 1
ATOM 1659 C CA . THR A 1 208 ? 16.25 -31.234 -28.203 1 93.56 208 THR A CA 1
ATOM 1660 C C . THR A 1 208 ? 15.234 -31.406 -27.078 1 93.56 208 THR A C 1
ATOM 1662 O O . THR A 1 208 ? 15.031 -32.5 -26.578 1 93.56 208 THR A O 1
ATOM 1665 N N . LEU A 1 209 ? 14.648 -30.359 -26.594 1 94.88 209 LEU A N 1
ATOM 1666 C CA . LEU A 1 209 ? 13.766 -30.328 -25.438 1 94.88 209 LEU A CA 1
ATOM 1667 C C . LEU A 1 209 ? 14.523 -30.672 -24.156 1 94.88 209 LEU A C 1
ATOM 1669 O O . LEU A 1 209 ? 13.93 -31.156 -23.188 1 94.88 209 LEU A O 1
ATOM 1673 N N . GLY A 1 210 ? 15.805 -30.531 -24.234 1 91.31 210 GLY A N 1
ATOM 1674 C CA . GLY A 1 210 ? 16.672 -30.641 -23.078 1 91.31 210 GLY A CA 1
ATOM 1675 C C . GLY A 1 210 ? 16.547 -31.984 -22.359 1 91.31 210 GLY A C 1
ATOM 1676 O O . GLY A 1 210 ? 16.609 -33.031 -23 1 91.31 210 GLY A O 1
ATOM 1677 N N . VAL A 1 211 ? 16.266 -31.953 -21.047 1 91.69 211 VAL A N 1
ATOM 1678 C CA . VAL A 1 211 ? 16.266 -33.156 -20.234 1 91.69 211 VAL A CA 1
ATOM 1679 C C . VAL A 1 211 ? 14.828 -33.656 -20.031 1 91.69 211 VAL A C 1
ATOM 1681 O O . VAL A 1 211 ? 14.594 -34.625 -19.312 1 91.69 211 VAL A O 1
ATOM 1684 N N . LEU A 1 212 ? 13.844 -32.969 -20.609 1 94.69 212 LEU A N 1
ATOM 1685 C CA . LEU A 1 212 ? 12.445 -33.281 -20.359 1 94.69 212 LEU A CA 1
ATOM 1686 C C . LEU A 1 212 ? 12.133 -34.75 -20.688 1 94.69 212 LEU A C 1
ATOM 1688 O O . LEU A 1 212 ? 11.453 -35.438 -19.938 1 94.69 212 LEU A O 1
ATOM 1692 N N . PRO A 1 213 ? 12.648 -35.25 -21.828 1 92.75 213 PRO A N 1
ATOM 1693 C CA . PRO A 1 213 ? 12.398 -36.688 -22.125 1 92.75 213 PRO A CA 1
ATOM 1694 C C . PRO A 1 213 ? 13.07 -37.625 -21.125 1 92.75 213 PRO A C 1
ATOM 1696 O O . PRO A 1 213 ? 12.484 -38.625 -20.734 1 92.75 213 PRO A O 1
ATOM 1699 N N . ASP A 1 214 ? 14.25 -37.219 -20.672 1 90.44 214 ASP A N 1
ATOM 1700 C CA . ASP A 1 214 ? 14.977 -38 -19.688 1 90.44 214 ASP A CA 1
ATOM 1701 C C . ASP A 1 214 ? 14.227 -38.062 -18.359 1 90.44 214 ASP A C 1
ATOM 1703 O O . ASP A 1 214 ? 14.297 -39.062 -17.641 1 90.44 214 ASP A O 1
ATOM 1707 N N . LEU A 1 215 ? 13.539 -37 -18.094 1 92.56 215 LEU A N 1
ATOM 1708 C CA . LEU A 1 215 ? 12.789 -36.906 -16.859 1 92.56 215 LEU A CA 1
ATOM 1709 C C . LEU A 1 215 ? 11.406 -37.562 -17 1 92.56 215 LEU A C 1
ATOM 1711 O O . LEU A 1 215 ? 10.641 -37.625 -16.031 1 92.56 215 LEU A O 1
ATOM 1715 N N . GLU A 1 216 ? 11.055 -38 -18.219 1 89.94 216 GLU A N 1
ATOM 1716 C CA . GLU A 1 216 ? 9.789 -38.656 -18.531 1 89.94 216 GLU A CA 1
ATOM 1717 C C . GLU A 1 216 ? 8.617 -37.688 -18.375 1 89.94 216 GLU A C 1
ATOM 1719 O O . GLU A 1 216 ? 7.504 -38.094 -18.031 1 89.94 216 GLU A O 1
ATOM 1724 N N . VAL A 1 217 ? 9.016 -36.438 -18.438 1 93.5 217 VAL A N 1
ATOM 1725 C CA . VAL A 1 217 ? 7.988 -35.406 -18.438 1 93.5 217 VAL A CA 1
ATOM 1726 C C . VAL A 1 217 ? 7.254 -35.375 -19.766 1 93.5 217 VAL A C 1
ATOM 1728 O O . VAL A 1 217 ? 6.055 -35.094 -19.828 1 93.5 217 VAL A O 1
ATOM 1731 N N . VAL A 1 218 ? 8.016 -35.688 -20.859 1 94.38 218 VAL A N 1
ATOM 1732 C CA . VAL A 1 218 ? 7.477 -35.938 -22.188 1 94.38 218 VAL A CA 1
ATOM 1733 C C . VAL A 1 218 ? 8 -37.25 -22.719 1 94.38 218 VAL A C 1
ATOM 1735 O O . VAL A 1 218 ? 9.094 -37.688 -22.344 1 94.38 218 VAL A O 1
ATOM 1738 N N . PRO A 1 219 ? 7.215 -37.844 -23.531 1 92.12 219 PRO A N 1
ATOM 1739 C CA . PRO A 1 219 ? 7.723 -39.062 -24.141 1 92.12 219 PRO A CA 1
ATOM 1740 C C . PRO A 1 219 ? 9 -38.844 -24.938 1 92.12 219 PRO A C 1
ATOM 1742 O O . PRO A 1 219 ? 9.18 -37.781 -25.547 1 92.12 219 PRO A O 1
ATOM 1745 N N . SER A 1 220 ? 9.836 -39.781 -24.984 1 89.75 220 SER A N 1
ATOM 1746 C CA . SER A 1 220 ? 11.117 -39.688 -25.688 1 89.75 220 SER A CA 1
ATOM 1747 C C . SER A 1 220 ? 10.914 -39.469 -27.188 1 89.75 220 SER A C 1
ATOM 1749 O O . SER A 1 220 ? 11.766 -38.906 -27.859 1 89.75 220 SER A O 1
ATOM 1751 N N . GLU A 1 221 ? 9.781 -39.969 -27.719 1 90.69 221 GLU A N 1
ATOM 1752 C CA . GLU A 1 221 ? 9.523 -39.875 -29.141 1 90.69 221 GLU A CA 1
ATOM 1753 C C . GLU A 1 221 ? 8.766 -38.594 -29.5 1 90.69 221 GLU A C 1
ATOM 1755 O O . GLU A 1 221 ? 8.297 -38.469 -30.641 1 90.69 221 GLU A O 1
ATOM 1760 N N . THR A 1 222 ? 8.648 -37.688 -28.547 1 93.56 222 THR A N 1
ATOM 1761 C CA . THR A 1 222 ? 8 -36.406 -28.828 1 93.56 222 THR A CA 1
ATOM 1762 C C . THR A 1 222 ? 8.711 -35.656 -29.969 1 93.56 222 THR A C 1
ATOM 1764 O O . THR A 1 222 ? 9.938 -35.562 -29.984 1 93.56 222 THR A O 1
ATOM 1767 N N . ILE A 1 223 ? 7.914 -35.219 -30.953 1 94.81 223 ILE A N 1
ATOM 1768 C CA . ILE A 1 223 ? 8.469 -34.531 -32.125 1 94.81 223 ILE A CA 1
ATOM 1769 C C . ILE A 1 223 ? 9.125 -33.219 -31.703 1 94.81 223 ILE A C 1
ATOM 1771 O O . ILE A 1 223 ? 8.523 -32.438 -30.969 1 94.81 223 ILE A O 1
ATOM 1775 N N . GLY A 1 224 ? 10.336 -33 -32.094 1 95.25 224 GLY A N 1
ATOM 1776 C CA . GLY A 1 224 ? 11.031 -31.766 -31.781 1 95.25 224 GLY A CA 1
ATOM 1777 C C . GLY A 1 224 ? 10.461 -30.562 -32.5 1 95.25 224 GLY A C 1
ATOM 1778 O O . GLY A 1 224 ? 9.906 -30.688 -33.594 1 95.25 224 GLY A O 1
ATOM 1779 N N . PRO A 1 225 ? 10.586 -29.391 -31.906 1 96.81 225 PRO A N 1
ATOM 1780 C CA . PRO A 1 225 ? 10.062 -28.156 -32.531 1 96.81 225 PRO A CA 1
ATOM 1781 C C . PRO A 1 225 ? 10.984 -27.594 -33.594 1 96.81 225 PRO A C 1
ATOM 1783 O O . PRO A 1 225 ? 12.148 -28 -33.688 1 96.81 225 PRO A O 1
ATOM 1786 N N . ASN A 1 226 ? 10.438 -26.719 -34.438 1 97.31 226 ASN A N 1
ATOM 1787 C CA . ASN A 1 226 ? 11.234 -25.891 -35.312 1 97.31 226 ASN A CA 1
ATOM 1788 C C . ASN A 1 226 ? 11.812 -24.672 -34.594 1 97.31 226 ASN A C 1
ATOM 1790 O O . ASN A 1 226 ? 11.062 -23.828 -34.094 1 97.31 226 ASN A O 1
ATOM 1794 N N . VAL A 1 227 ? 13.141 -24.625 -34.438 1 97.88 227 VAL A N 1
ATOM 1795 C CA . VAL A 1 227 ? 13.773 -23.562 -33.656 1 97.88 227 VAL A CA 1
ATOM 1796 C C . VAL A 1 227 ? 14.664 -22.719 -34.594 1 97.88 227 VAL A C 1
ATOM 1798 O O . VAL A 1 227 ? 15.461 -23.266 -35.344 1 97.88 227 VAL A O 1
ATOM 1801 N N . THR A 1 228 ? 14.461 -21.438 -34.562 1 97.25 228 THR A N 1
ATOM 1802 C CA . THR A 1 228 ? 15.281 -20.516 -35.312 1 97.25 228 THR A CA 1
ATOM 1803 C C . THR A 1 228 ? 16.219 -19.734 -34.406 1 97.25 228 THR A C 1
ATOM 1805 O O . THR A 1 228 ? 15.773 -19.141 -33.406 1 97.25 228 THR A O 1
ATOM 1808 N N . ARG A 1 229 ? 17.406 -19.812 -34.688 1 94.56 229 ARG A N 1
ATOM 1809 C CA . ARG A 1 229 ? 18.406 -18.969 -34.031 1 94.56 229 ARG A CA 1
ATOM 1810 C C . ARG A 1 229 ? 18.703 -17.734 -34.875 1 94.56 229 ARG A C 1
ATOM 1812 O O . ARG A 1 229 ? 19.328 -17.828 -35.938 1 94.56 229 ARG A O 1
ATOM 1819 N N . LEU A 1 230 ? 18.281 -16.578 -34.406 1 93.75 230 LEU A N 1
ATOM 1820 C CA . LEU A 1 230 ? 18.531 -15.344 -35.156 1 93.75 230 LEU A CA 1
ATOM 1821 C C . LEU A 1 230 ? 19.938 -14.82 -34.906 1 93.75 230 LEU A C 1
ATOM 1823 O O . LEU A 1 230 ? 20.188 -14.164 -33.875 1 93.75 230 LEU A O 1
ATOM 1827 N N . VAL A 1 231 ? 20.766 -15.062 -35.781 1 89.12 231 VAL A N 1
ATOM 1828 C CA . VAL A 1 231 ? 22.156 -14.648 -35.656 1 89.12 231 VAL A CA 1
ATOM 1829 C C . VAL A 1 231 ? 22.359 -13.273 -36.25 1 89.12 231 VAL A C 1
ATOM 1831 O O . VAL A 1 231 ? 23.188 -12.484 -35.781 1 89.12 231 VAL A O 1
ATOM 1834 N N . THR A 1 232 ? 21.656 -12.961 -37.344 1 91.06 232 THR A N 1
ATOM 1835 C CA . THR A 1 232 ? 21.688 -11.656 -38 1 91.06 232 THR A CA 1
ATOM 1836 C C . THR A 1 232 ? 20.297 -11.016 -38 1 91.06 232 THR A C 1
ATOM 1838 O O . THR A 1 232 ? 19.297 -11.711 -37.906 1 91.06 232 THR A O 1
ATOM 1841 N N . GLY A 1 233 ? 20.266 -9.781 -38.094 1 91.94 233 GLY A N 1
ATOM 1842 C CA . GLY A 1 233 ? 19 -9.078 -38.188 1 91.94 233 GLY A CA 1
ATOM 1843 C C . GLY A 1 233 ? 18.188 -9.477 -39.406 1 91.94 233 GLY A C 1
ATOM 1844 O O . GLY A 1 233 ? 18.75 -9.844 -40.438 1 91.94 233 GLY A O 1
ATOM 1845 N N . ILE A 1 234 ? 16.938 -9.367 -39.281 1 93.12 234 ILE A N 1
ATOM 1846 C CA . ILE A 1 234 ? 16.047 -9.664 -40.406 1 93.12 234 ILE A CA 1
ATOM 1847 C C . ILE A 1 234 ? 16 -8.469 -41.344 1 93.12 234 ILE A C 1
ATOM 1849 O O . ILE A 1 234 ? 15.695 -7.352 -40.938 1 93.12 234 ILE A O 1
ATOM 1853 N N . ARG A 1 235 ? 16.234 -8.641 -42.656 1 88.38 235 ARG A N 1
ATOM 1854 C CA . ARG A 1 235 ? 16.5 -7.555 -43.594 1 88.38 235 ARG A CA 1
ATOM 1855 C C . ARG A 1 235 ? 15.211 -7.09 -44.281 1 88.38 235 ARG A C 1
ATOM 1857 O O . ARG A 1 235 ? 15.148 -5.977 -44.812 1 88.38 235 ARG A O 1
ATOM 1864 N N . SER A 1 236 ? 14.172 -8.141 -44.344 1 93.38 236 SER A N 1
ATOM 1865 C CA . SER A 1 236 ? 12.977 -7.773 -45.094 1 93.38 236 SER A CA 1
ATOM 1866 C C . SER A 1 236 ? 11.727 -8.406 -44.469 1 93.38 236 SER A C 1
ATOM 1868 O O . SER A 1 236 ? 11.828 -9.336 -43.656 1 93.38 236 SER A O 1
ATOM 1870 N N . LYS A 1 237 ? 10.523 -7.891 -44.938 1 93.44 237 LYS A N 1
ATOM 1871 C CA . LYS A 1 237 ? 9.219 -8.406 -44.5 1 93.44 237 LYS A CA 1
ATOM 1872 C C . LYS A 1 237 ? 9.039 -9.859 -44.938 1 93.44 237 LYS A C 1
ATOM 1874 O O . LYS A 1 237 ? 8.484 -10.672 -44.219 1 93.44 237 LYS A O 1
ATOM 1879 N N . GLU A 1 238 ? 9.539 -10.117 -46.094 1 93.44 238 GLU A N 1
ATOM 1880 C CA . GLU A 1 238 ? 9.398 -11.469 -46.656 1 93.44 238 GLU A CA 1
ATOM 1881 C C . GLU A 1 238 ? 10.203 -12.477 -45.844 1 93.44 238 GLU A C 1
ATOM 1883 O O . GLU A 1 238 ? 9.734 -13.586 -45.562 1 93.44 238 GLU A O 1
ATOM 1888 N N . GLU A 1 239 ? 11.336 -12.078 -45.438 1 94.44 239 GLU A N 1
ATOM 1889 C CA . GLU A 1 239 ? 12.164 -12.945 -44.594 1 94.44 239 GLU A CA 1
ATOM 1890 C C . GLU A 1 239 ? 11.516 -13.195 -43.25 1 94.44 239 GLU A C 1
ATOM 1892 O O . GLU A 1 239 ? 11.555 -14.312 -42.719 1 94.44 239 GLU A O 1
ATOM 1897 N N . ALA A 1 240 ? 10.945 -12.133 -42.719 1 94.88 240 ALA A N 1
ATOM 1898 C CA . ALA A 1 240 ? 10.281 -12.258 -41.406 1 94.88 240 ALA A CA 1
ATOM 1899 C C . ALA A 1 240 ? 9.109 -13.234 -41.5 1 94.88 240 ALA A C 1
ATOM 1901 O O . ALA A 1 240 ? 8.938 -14.078 -40.625 1 94.88 240 ALA A O 1
ATOM 1902 N N . LEU A 1 241 ? 8.328 -13.133 -42.5 1 95.56 241 LEU A N 1
ATOM 1903 C CA . LEU A 1 241 ? 7.172 -14.008 -42.688 1 95.56 241 LEU A CA 1
ATOM 1904 C C . LEU A 1 241 ? 7.613 -15.453 -42.875 1 95.56 241 LEU A C 1
ATOM 1906 O O . LEU A 1 241 ? 6.977 -16.375 -42.344 1 95.56 241 LEU A O 1
ATOM 1910 N N . ALA A 1 242 ? 8.664 -15.609 -43.625 1 95.06 242 ALA A N 1
ATOM 1911 C CA . ALA A 1 242 ? 9.188 -16.953 -43.844 1 95.06 242 ALA A CA 1
ATOM 1912 C C . ALA A 1 242 ? 9.648 -17.594 -42.531 1 95.06 242 ALA A C 1
ATOM 1914 O O . ALA A 1 242 ? 9.422 -18.781 -42.312 1 95.06 242 ALA A O 1
ATOM 1915 N N . ILE A 1 243 ? 10.281 -16.859 -41.75 1 95.19 243 ILE A N 1
ATOM 1916 C CA . ILE A 1 243 ? 10.773 -17.359 -40.469 1 95.19 243 ILE A CA 1
ATOM 1917 C C . ILE A 1 243 ? 9.602 -17.703 -39.562 1 95.19 243 ILE A C 1
ATOM 1919 O O . ILE A 1 243 ? 9.594 -18.766 -38.938 1 95.19 243 ILE A O 1
ATOM 1923 N N . ILE A 1 244 ? 8.633 -16.859 -39.531 1 94.88 244 ILE A N 1
ATOM 1924 C CA . ILE A 1 244 ? 7.48 -17.031 -38.656 1 94.88 244 ILE A CA 1
ATOM 1925 C C . ILE A 1 244 ? 6.68 -18.25 -39.062 1 94.88 244 ILE A C 1
ATOM 1927 O O . ILE A 1 244 ? 6.234 -19.031 -38.219 1 94.88 244 ILE A O 1
ATOM 1931 N N . GLU A 1 245 ? 6.504 -18.438 -40.25 1 94 245 GLU A N 1
ATOM 1932 C CA . GLU A 1 245 ? 5.699 -19.547 -40.75 1 94 245 GLU A CA 1
ATOM 1933 C C . GLU A 1 245 ? 6.355 -20.891 -40.469 1 94 245 GLU A C 1
ATOM 1935 O O . GLU A 1 245 ? 5.668 -21.906 -40.344 1 94 245 GLU A O 1
ATOM 1940 N N . LYS A 1 246 ? 7.621 -20.859 -40.375 1 95.12 246 LYS A N 1
ATOM 1941 C CA . LYS A 1 246 ? 8.344 -22.125 -40.312 1 95.12 246 LYS A CA 1
ATOM 1942 C C . LYS A 1 246 ? 8.797 -22.391 -38.875 1 95.12 246 LYS A C 1
ATOM 1944 O O . LYS A 1 246 ? 9.227 -23.516 -38.562 1 95.12 246 LYS A O 1
ATOM 1949 N N . SER A 1 247 ? 8.695 -21.469 -38 1 96.81 247 SER A N 1
ATOM 1950 C CA . SER A 1 247 ? 9.312 -21.609 -36.688 1 96.81 247 SER A CA 1
ATOM 1951 C C . SER A 1 247 ? 8.266 -21.766 -35.594 1 96.81 247 SER A C 1
ATOM 1953 O O . SER A 1 247 ? 7.195 -21.156 -35.656 1 96.81 247 SER A O 1
ATOM 1955 N N . ASN A 1 248 ? 8.539 -22.656 -34.594 1 97.44 248 ASN A N 1
ATOM 1956 C CA . ASN A 1 248 ? 7.816 -22.656 -33.344 1 97.44 248 ASN A CA 1
ATOM 1957 C C . ASN A 1 248 ? 8.422 -21.656 -32.344 1 97.44 248 ASN A C 1
ATOM 1959 O O . ASN A 1 248 ? 7.691 -21 -31.609 1 97.44 248 ASN A O 1
ATOM 1963 N N . ILE A 1 249 ? 9.75 -21.656 -32.312 1 97.88 249 ILE A N 1
ATOM 1964 C CA . ILE A 1 249 ? 10.5 -20.844 -31.375 1 97.88 249 ILE A CA 1
ATOM 1965 C C . ILE A 1 249 ? 11.562 -20.031 -32.094 1 97.88 249 ILE A C 1
ATOM 1967 O O . ILE A 1 249 ? 12.25 -20.562 -32.969 1 97.88 249 ILE A O 1
ATOM 1971 N N . ILE A 1 250 ? 11.656 -18.781 -31.828 1 97.25 250 ILE A N 1
ATOM 1972 C CA . ILE A 1 250 ? 12.68 -17.891 -32.375 1 97.25 250 ILE A CA 1
ATOM 1973 C C . ILE A 1 250 ? 13.508 -17.312 -31.219 1 97.25 250 ILE A C 1
ATOM 1975 O O . ILE A 1 250 ? 12.969 -16.672 -30.312 1 97.25 250 ILE A O 1
ATOM 1979 N N . ILE A 1 251 ? 14.789 -17.609 -31.188 1 96.62 251 ILE A N 1
ATOM 1980 C CA . ILE A 1 251 ? 15.672 -17.156 -30.125 1 96.62 251 ILE A CA 1
ATOM 1981 C C . ILE A 1 251 ? 16.578 -16.031 -30.641 1 96.62 251 ILE A C 1
ATOM 1983 O O . ILE A 1 251 ? 17.219 -16.188 -31.672 1 96.62 251 ILE A O 1
ATOM 1987 N N . THR A 1 252 ? 16.609 -14.93 -29.906 1 93 252 THR A N 1
ATOM 1988 C CA . THR A 1 252 ? 17.328 -13.773 -30.422 1 93 252 THR A CA 1
ATOM 1989 C C . THR A 1 252 ? 17.953 -12.961 -29.281 1 93 252 THR A C 1
ATOM 1991 O O . THR A 1 252 ? 17.781 -13.305 -28.109 1 93 252 THR A O 1
ATOM 1994 N N . LEU A 1 253 ? 18.75 -12.023 -29.656 1 87 253 LEU A N 1
ATOM 1995 C CA . LEU A 1 253 ? 19.328 -11.031 -28.766 1 87 253 LEU A CA 1
ATOM 1996 C C . LEU A 1 253 ? 18.688 -9.664 -28.969 1 87 253 LEU A C 1
ATOM 1998 O O . LEU A 1 253 ? 18.219 -9.359 -30.062 1 87 253 LEU A O 1
ATOM 2002 N N . PRO A 1 254 ? 18.609 -8.883 -27.875 1 83.44 254 PRO A N 1
ATOM 2003 C CA . PRO A 1 254 ? 18.062 -7.539 -28.047 1 83.44 254 PRO A CA 1
ATOM 2004 C C . PRO A 1 254 ? 18.766 -6.75 -29.156 1 83.44 254 PRO A C 1
ATOM 2006 O O . PRO A 1 254 ? 18.109 -6.055 -29.938 1 83.44 254 PRO A O 1
ATOM 2009 N N . LYS A 1 255 ? 20.062 -6.883 -29.281 1 76.62 255 LYS A N 1
ATOM 2010 C CA . LYS A 1 255 ? 20.844 -6.18 -30.281 1 76.62 255 LYS A CA 1
ATOM 2011 C C . LYS A 1 255 ? 20.453 -6.641 -31.688 1 76.62 255 LYS A C 1
ATOM 2013 O O . LYS A 1 255 ? 20.438 -5.844 -32.625 1 76.62 255 LYS A O 1
ATOM 2018 N N . THR A 1 256 ? 20.203 -7.945 -31.859 1 86.56 256 THR A N 1
ATOM 2019 C CA . THR A 1 256 ? 19.812 -8.484 -33.156 1 86.56 256 THR A CA 1
ATOM 2020 C C . THR A 1 256 ? 18.453 -7.953 -33.562 1 86.56 256 THR A C 1
ATOM 2022 O O . THR A 1 256 ? 18.219 -7.684 -34.75 1 86.56 256 THR A O 1
ATOM 2025 N N . LEU A 1 257 ? 17.578 -7.82 -32.656 1 86.94 257 LEU A N 1
ATOM 2026 C CA . LEU A 1 257 ? 16.266 -7.27 -32.938 1 86.94 257 LEU A CA 1
ATOM 2027 C C . LEU A 1 257 ? 16.375 -5.816 -33.406 1 86.94 257 LEU A C 1
ATOM 2029 O O . LEU A 1 257 ? 15.68 -5.406 -34.344 1 86.94 257 LEU A O 1
ATOM 2033 N N . SER A 1 258 ? 17.234 -5.102 -32.688 1 82.75 258 SER A N 1
ATOM 2034 C CA . SER A 1 258 ? 17.406 -3.691 -33 1 82.75 258 SER A CA 1
ATOM 2035 C C . SER A 1 258 ? 18.016 -3.514 -34.406 1 82.75 258 SER A C 1
ATOM 2037 O O . SER A 1 258 ? 17.797 -2.496 -35.062 1 82.75 258 SER A O 1
ATOM 2039 N N . ALA A 1 259 ? 18.812 -4.453 -34.844 1 85.19 259 ALA A N 1
ATOM 2040 C CA . ALA A 1 259 ? 19.469 -4.418 -36.125 1 85.19 259 ALA A CA 1
ATOM 2041 C C . ALA A 1 259 ? 18.516 -4.832 -37.25 1 85.19 259 ALA A C 1
ATOM 2043 O O . ALA A 1 259 ? 18.828 -4.672 -38.438 1 85.19 259 ALA A O 1
ATOM 2044 N N . SER A 1 260 ? 17.406 -5.281 -36.938 1 89.56 260 SER A N 1
ATOM 2045 C CA . SER A 1 260 ? 16.438 -5.742 -37.906 1 89.56 260 SER A CA 1
ATOM 2046 C C . SER A 1 260 ? 15.648 -4.57 -38.5 1 89.56 260 SER A C 1
ATOM 2048 O O . SER A 1 260 ? 15.516 -3.521 -37.875 1 89.56 260 SER A O 1
ATOM 2050 N N . ASP A 1 261 ? 15.156 -4.832 -39.688 1 92.5 261 ASP A N 1
ATOM 2051 C CA . ASP A 1 261 ? 14.289 -3.85 -40.312 1 92.5 261 ASP A CA 1
ATOM 2052 C C . ASP A 1 261 ? 13.031 -3.59 -39.5 1 92.5 261 ASP A C 1
ATOM 2054 O O . ASP A 1 261 ? 12.438 -4.523 -38.969 1 92.5 261 ASP A O 1
ATOM 2058 N N . PRO A 1 262 ? 12.641 -2.326 -39.375 1 88.62 262 PRO A N 1
ATOM 2059 C CA . PRO A 1 262 ? 11.492 -1.978 -38.531 1 88.62 262 PRO A CA 1
ATOM 2060 C C . PRO A 1 262 ? 10.211 -2.703 -38.969 1 88.62 262 PRO A C 1
ATOM 2062 O O . PRO A 1 262 ? 9.422 -3.092 -38.094 1 88.62 262 PRO A O 1
ATOM 2065 N N . GLU A 1 263 ? 10.039 -2.846 -40.219 1 92.31 263 GLU A N 1
ATOM 2066 C CA . GLU A 1 263 ? 8.844 -3.547 -40.688 1 92.31 263 GLU A CA 1
ATOM 2067 C C . GLU A 1 263 ? 8.922 -5.039 -40.375 1 92.31 263 GLU A C 1
ATOM 2069 O O . GLU A 1 263 ? 7.91 -5.668 -40.031 1 92.31 263 GLU A O 1
ATOM 2074 N N . ALA A 1 264 ? 10.117 -5.57 -40.562 1 92.38 264 ALA A N 1
ATOM 2075 C CA . ALA A 1 264 ? 10.344 -6.969 -40.219 1 92.38 264 ALA A CA 1
ATOM 2076 C C . ALA A 1 264 ? 10.094 -7.191 -38.719 1 92.38 264 ALA A C 1
ATOM 2078 O O . ALA A 1 264 ? 9.5 -8.203 -38.312 1 92.38 264 ALA A O 1
ATOM 2079 N N . LEU A 1 265 ? 10.508 -6.25 -37.969 1 89.69 265 LEU A N 1
ATOM 2080 C CA . LEU A 1 265 ? 10.32 -6.336 -36.531 1 89.69 265 LEU A CA 1
ATOM 2081 C C . LEU A 1 265 ? 8.844 -6.266 -36.188 1 89.69 265 LEU A C 1
ATOM 2083 O O . LEU A 1 265 ? 8.383 -6.973 -35.281 1 89.69 265 LEU A O 1
ATOM 2087 N N . ARG A 1 266 ? 8.086 -5.445 -36.75 1 89.88 266 ARG A N 1
ATOM 2088 C CA . ARG A 1 266 ? 6.648 -5.324 -36.531 1 89.88 266 ARG A CA 1
ATOM 2089 C C . ARG A 1 266 ? 5.93 -6.633 -36.844 1 89.88 266 ARG A C 1
ATOM 2091 O O . ARG A 1 266 ? 5.062 -7.066 -36.094 1 89.88 266 ARG A O 1
ATOM 2098 N N . ILE A 1 267 ? 6.34 -7.195 -37.938 1 91.38 267 ILE A N 1
ATOM 2099 C CA . ILE A 1 267 ? 5.734 -8.453 -38.344 1 91.38 267 ILE A CA 1
ATOM 2100 C C . ILE A 1 267 ? 6.074 -9.547 -37.344 1 91.38 267 ILE A C 1
ATOM 2102 O O . ILE A 1 267 ? 5.207 -10.328 -36.938 1 91.38 267 ILE A O 1
ATOM 2106 N N . LEU A 1 268 ? 7.289 -9.602 -36.969 1 91.19 268 LEU A N 1
ATOM 2107 C CA . LEU A 1 268 ? 7.738 -10.578 -36 1 91.19 268 LEU A CA 1
ATOM 2108 C C . LEU A 1 268 ? 6.938 -10.469 -34.688 1 91.19 268 LEU A C 1
ATOM 2110 O O . LEU A 1 268 ? 6.453 -11.469 -34.188 1 91.19 268 LEU A O 1
ATOM 2114 N N . THR A 1 269 ? 6.754 -9.305 -34.188 1 89.25 269 THR A N 1
ATOM 2115 C CA . THR A 1 269 ? 6.082 -9.078 -32.906 1 89.25 269 THR A CA 1
ATOM 2116 C C . THR A 1 269 ? 4.574 -9.289 -33.062 1 89.25 269 THR A C 1
ATOM 2118 O O . THR A 1 269 ? 3.914 -9.719 -32.094 1 89.25 269 THR A O 1
ATOM 2121 N N . GLU A 1 270 ? 4.055 -8.992 -34.125 1 89.38 270 GLU A N 1
ATOM 2122 C CA . GLU A 1 270 ? 2.629 -9.172 -34.375 1 89.38 270 GLU A CA 1
ATOM 2123 C C . GLU A 1 270 ? 2.252 -10.656 -34.375 1 89.38 270 GLU A C 1
ATOM 2125 O O . GLU A 1 270 ? 1.226 -11.039 -33.812 1 89.38 270 GLU A O 1
ATOM 2130 N N . TYR A 1 271 ? 3.096 -11.43 -34.938 1 91.88 271 TYR A N 1
ATOM 2131 C CA . TYR A 1 271 ? 2.713 -12.82 -35.156 1 91.88 271 TYR A CA 1
ATOM 2132 C C . TYR A 1 271 ? 3.188 -13.703 -34 1 91.88 271 TYR A C 1
ATOM 2134 O O . TYR A 1 271 ? 2.643 -14.781 -33.781 1 91.88 271 TYR A O 1
ATOM 2142 N N . CYS A 1 272 ? 4.184 -13.305 -33.312 1 94 272 CYS A N 1
ATOM 2143 C CA . CYS A 1 272 ? 4.574 -14.062 -32.125 1 94 272 CYS A CA 1
ATOM 2144 C C . CYS A 1 272 ? 3.533 -13.93 -31.031 1 94 272 CYS A C 1
ATOM 2146 O O . CYS A 1 272 ? 3.104 -12.82 -30.703 1 94 272 CYS A O 1
ATOM 2148 N N . THR A 1 273 ? 3.166 -15.023 -30.531 1 92.75 273 THR A N 1
ATOM 2149 C CA . THR A 1 273 ? 2.082 -15.047 -29.547 1 92.75 273 THR A CA 1
ATOM 2150 C C . THR A 1 273 ? 2.629 -14.898 -28.141 1 92.75 273 THR A C 1
ATOM 2152 O O . THR A 1 273 ? 1.932 -14.406 -27.25 1 92.75 273 THR A O 1
ATOM 2155 N N . ASP A 1 274 ? 3.832 -15.367 -27.906 1 95.25 274 ASP A N 1
ATOM 2156 C CA . ASP A 1 274 ? 4.406 -15.391 -26.562 1 95.25 274 ASP A CA 1
ATOM 2157 C C . ASP A 1 274 ? 5.836 -14.852 -26.562 1 95.25 274 ASP A C 1
ATOM 2159 O O . ASP A 1 274 ? 6.605 -15.133 -27.484 1 95.25 274 ASP A O 1
ATOM 2163 N N . LEU A 1 275 ? 6.145 -14.07 -25.625 1 95.06 275 LEU A N 1
ATOM 2164 C CA . LEU A 1 275 ? 7.504 -13.578 -25.422 1 95.06 275 LEU A CA 1
ATOM 2165 C C . LEU A 1 275 ? 8.086 -14.117 -24.125 1 95.06 275 LEU A C 1
ATOM 2167 O O . LEU A 1 275 ? 7.453 -14.023 -23.062 1 95.06 275 LEU A O 1
ATOM 2171 N N . ILE A 1 276 ? 9.219 -14.789 -24.219 1 95.5 276 ILE A N 1
ATOM 2172 C CA . ILE A 1 276 ? 9.969 -15.227 -23.047 1 95.5 276 ILE A CA 1
ATOM 2173 C C . ILE A 1 276 ? 11.273 -14.438 -22.953 1 95.5 276 ILE A C 1
ATOM 2175 O O . ILE A 1 276 ? 12.039 -14.352 -23.906 1 95.5 276 ILE A O 1
ATOM 2179 N N . VAL A 1 277 ? 11.477 -13.828 -21.844 1 91.56 277 VAL A N 1
ATOM 2180 C CA . VAL A 1 277 ? 12.711 -13.086 -21.625 1 91.56 277 VAL A CA 1
ATOM 2181 C C . VAL A 1 277 ? 13.531 -13.773 -20.531 1 91.56 277 VAL A C 1
ATOM 2183 O O . VAL A 1 277 ? 13.078 -13.906 -19.391 1 91.56 277 VAL A O 1
ATOM 2186 N N . ASP A 1 278 ? 14.641 -14.242 -20.906 1 89.62 278 ASP A N 1
ATOM 2187 C CA . ASP A 1 278 ? 15.555 -14.836 -19.922 1 89.62 278 ASP A CA 1
ATOM 2188 C C . ASP A 1 278 ? 16.484 -13.773 -19.328 1 89.62 278 ASP A C 1
ATOM 2190 O O . ASP A 1 278 ? 16.875 -12.836 -20.016 1 89.62 278 ASP A O 1
ATOM 2194 N N . GLU A 1 279 ? 16.734 -13.859 -18.094 1 82.88 279 GLU A N 1
ATOM 2195 C CA . GLU A 1 279 ? 17.562 -12.922 -17.344 1 82.88 279 GLU A CA 1
ATOM 2196 C C . GLU A 1 279 ? 17.094 -11.484 -17.562 1 82.88 279 GLU A C 1
ATOM 2198 O O . GLU A 1 279 ? 17.875 -10.625 -17.953 1 82.88 279 GLU A O 1
ATOM 2203 N N . ALA A 1 280 ? 15.922 -11.258 -17.266 1 80.94 280 ALA A N 1
ATOM 2204 C CA . ALA A 1 280 ? 15.227 -10 -17.531 1 80.94 280 ALA A CA 1
ATOM 2205 C C . ALA A 1 280 ? 15.922 -8.836 -16.844 1 80.94 280 ALA A C 1
ATOM 2207 O O . ALA A 1 280 ? 15.82 -7.688 -17.281 1 80.94 280 ALA A O 1
ATOM 2208 N N . HIS A 1 281 ? 16.688 -9.102 -15.844 1 74.12 281 HIS A N 1
ATOM 2209 C CA . HIS A 1 281 ? 17.328 -8.039 -15.07 1 74.12 281 HIS A CA 1
ATOM 2210 C C . HIS A 1 281 ? 18.469 -7.398 -15.859 1 74.12 281 HIS A C 1
ATOM 2212 O O . HIS A 1 281 ? 18.938 -6.32 -15.5 1 74.12 281 HIS A O 1
ATOM 2218 N N . HIS A 1 282 ? 18.859 -7.977 -16.922 1 70.44 282 HIS A N 1
ATOM 2219 C CA . HIS A 1 282 ? 19.984 -7.488 -17.734 1 70.44 282 HIS A CA 1
ATOM 2220 C C . HIS A 1 282 ? 19.484 -6.594 -18.859 1 70.44 282 HIS A C 1
ATOM 2222 O O . HIS A 1 282 ? 20.281 -5.914 -19.516 1 70.44 282 HIS A O 1
ATOM 2228 N N . ILE A 1 283 ? 18.281 -6.648 -19.125 1 69.31 283 ILE A N 1
ATOM 2229 C CA . ILE A 1 283 ? 17.766 -5.875 -20.266 1 69.31 283 ILE A CA 1
ATOM 2230 C C . ILE A 1 283 ? 17.547 -4.426 -19.828 1 69.31 283 ILE A C 1
ATOM 2232 O O . ILE A 1 283 ? 16.781 -4.156 -18.891 1 69.31 283 ILE A O 1
ATOM 2236 N N . PRO A 1 284 ? 18.312 -3.588 -20.516 1 64.19 284 PRO A N 1
ATOM 2237 C CA . PRO A 1 284 ? 18.094 -2.18 -20.172 1 64.19 284 PRO A CA 1
ATOM 2238 C C . PRO A 1 284 ? 16.625 -1.771 -20.25 1 64.19 284 PRO A C 1
ATOM 2240 O O . PRO A 1 284 ? 15.891 -2.268 -21.094 1 64.19 284 PRO A O 1
ATOM 2243 N N . ALA A 1 285 ? 16.25 -0.892 -19.484 1 61.56 285 ALA A N 1
ATOM 2244 C CA . ALA A 1 285 ? 14.867 -0.457 -19.328 1 61.56 285 ALA A CA 1
ATOM 2245 C C . ALA A 1 285 ? 14.305 0.054 -20.656 1 61.56 285 ALA A C 1
ATOM 2247 O O . ALA A 1 285 ? 13.164 -0.243 -21.016 1 61.56 285 ALA A O 1
ATOM 2248 N N . SER A 1 286 ? 15.164 0.778 -21.438 1 66.94 286 SER A N 1
ATOM 2249 C CA . SER A 1 286 ? 14.68 1.378 -22.672 1 66.94 286 SER A CA 1
ATOM 2250 C C . SER A 1 286 ? 14.344 0.312 -23.703 1 66.94 286 SER A C 1
ATOM 2252 O O . SER A 1 286 ? 13.32 0.396 -24.391 1 66.94 286 SER A O 1
ATOM 2254 N N . GLN A 1 287 ? 15.258 -0.66 -23.828 1 68.75 287 GLN A N 1
ATOM 2255 C CA . GLN A 1 287 ? 15.031 -1.739 -24.781 1 68.75 287 GLN A CA 1
ATOM 2256 C C . GLN A 1 287 ? 13.859 -2.615 -24.344 1 68.75 287 GLN A C 1
ATOM 2258 O O . GLN A 1 287 ? 13.055 -3.043 -25.172 1 68.75 287 GLN A O 1
ATOM 2263 N N . TRP A 1 288 ? 13.82 -2.734 -23.109 1 70.38 288 TRP A N 1
ATOM 2264 C CA . TRP A 1 288 ? 12.734 -3.533 -22.562 1 70.38 288 TRP A CA 1
ATOM 2265 C C . TRP A 1 288 ? 11.391 -2.867 -22.797 1 70.38 288 TRP A C 1
ATOM 2267 O O . TRP A 1 288 ? 10.43 -3.527 -23.203 1 70.38 288 TRP A O 1
ATOM 2277 N N . SER A 1 289 ? 11.375 -1.616 -22.531 1 70 289 SER A N 1
ATOM 2278 C CA . SER A 1 289 ? 10.125 -0.881 -22.703 1 70 289 SER A CA 1
ATOM 2279 C C . SER A 1 289 ? 9.625 -0.974 -24.141 1 70 289 SER A C 1
ATOM 2281 O O . SER A 1 289 ? 8.422 -1.058 -24.375 1 70 289 SER A O 1
ATOM 2283 N N . LEU A 1 290 ? 10.594 -0.965 -25.094 1 70.25 290 LEU A N 1
ATOM 2284 C CA . LEU A 1 290 ? 10.234 -1.049 -26.5 1 70.25 290 LEU A CA 1
ATOM 2285 C C . LEU A 1 290 ? 9.633 -2.412 -26.828 1 70.25 290 LEU A C 1
ATOM 2287 O O . LEU A 1 290 ? 8.594 -2.496 -27.484 1 70.25 290 LEU A O 1
ATOM 2291 N N . VAL A 1 291 ? 10.297 -3.426 -26.344 1 71.88 291 VAL A N 1
ATOM 2292 C CA . VAL A 1 291 ? 9.836 -4.781 -26.625 1 71.88 291 VAL A CA 1
ATOM 2293 C C . VAL A 1 291 ? 8.5 -5.027 -25.953 1 71.88 291 VAL A C 1
ATOM 2295 O O . VAL A 1 291 ? 7.594 -5.633 -26.531 1 71.88 291 VAL A O 1
ATOM 2298 N N . CYS A 1 292 ? 8.344 -4.57 -24.734 1 73.62 292 CYS A N 1
ATOM 2299 C CA . CYS A 1 292 ? 7.113 -4.75 -23.969 1 73.62 292 CYS A CA 1
ATOM 2300 C C . CYS A 1 292 ? 5.949 -4.023 -24.625 1 73.62 292 CYS A C 1
ATOM 2302 O O . CYS A 1 292 ? 4.828 -4.535 -24.656 1 73.62 292 CYS A O 1
ATOM 2304 N N . GLN A 1 293 ? 6.227 -2.883 -25.141 1 75 293 GLN A N 1
ATOM 2305 C CA . GLN A 1 293 ? 5.184 -2.117 -25.828 1 75 293 GLN A CA 1
ATOM 2306 C C . GLN A 1 293 ? 4.695 -2.84 -27.078 1 75 293 GLN A C 1
ATOM 2308 O O . GLN A 1 293 ? 3.502 -2.83 -27.375 1 75 293 GLN A O 1
ATOM 2313 N N . MET A 1 294 ? 5.652 -3.469 -27.766 1 78.75 294 MET A N 1
ATOM 2314 C CA . MET A 1 294 ? 5.305 -4.176 -28.984 1 78.75 294 MET A CA 1
ATOM 2315 C C . MET A 1 294 ? 4.465 -5.41 -28.688 1 78.75 294 MET A C 1
ATOM 2317 O O . MET A 1 294 ? 3.688 -5.859 -29.531 1 78.75 294 MET A O 1
ATOM 2321 N N . PHE A 1 295 ? 4.633 -5.93 -27.516 1 83.5 295 PHE A N 1
ATOM 2322 C CA . PHE A 1 295 ? 3.902 -7.125 -27.109 1 83.5 295 PHE A CA 1
ATOM 2323 C C . PHE A 1 295 ? 2.785 -6.777 -26.141 1 83.5 295 PHE A C 1
ATOM 2325 O O . PHE A 1 295 ? 2.381 -7.609 -25.328 1 83.5 295 PHE A O 1
ATOM 2332 N N . SER A 1 296 ? 2.365 -5.504 -26.281 1 76 296 SER A N 1
ATOM 2333 C CA . SER A 1 296 ? 1.317 -5.051 -25.375 1 76 296 SER A CA 1
ATOM 2334 C C . SER A 1 296 ? 0.091 -5.953 -25.453 1 76 296 SER A C 1
ATOM 2336 O O . SER A 1 296 ? -0.333 -6.344 -26.547 1 76 296 SER A O 1
ATOM 2338 N N . ASP A 1 297 ? -0.559 -6.488 -24.406 1 76.12 297 ASP A N 1
ATOM 2339 C CA . ASP A 1 297 ? -1.784 -7.266 -24.25 1 76.12 297 ASP A CA 1
ATOM 2340 C C . ASP A 1 297 ? -1.532 -8.75 -24.5 1 76.12 297 ASP A C 1
ATOM 2342 O O . ASP A 1 297 ? -2.467 -9.555 -24.5 1 76.12 297 ASP A O 1
ATOM 2346 N N . LYS A 1 298 ? -0.209 -9.062 -25.016 1 89 298 LYS A N 1
ATOM 2347 C CA . LYS A 1 298 ? 0.139 -10.461 -25.25 1 89 298 LYS A CA 1
ATOM 2348 C C . LYS A 1 298 ? 0.809 -11.062 -24.016 1 89 298 LYS A C 1
ATOM 2350 O O . LYS A 1 298 ? 0.942 -10.398 -22.984 1 89 298 LYS A O 1
ATOM 2355 N N . ARG A 1 299 ? 1.11 -12.344 -24.125 1 92.38 299 ARG A N 1
ATOM 2356 C CA . ARG A 1 299 ? 1.674 -13.039 -22.969 1 92.38 299 ARG A CA 1
ATOM 2357 C C . ARG A 1 299 ? 3.188 -12.859 -22.906 1 92.38 299 ARG A C 1
ATOM 2359 O O . ARG A 1 299 ? 3.898 -13.211 -23.844 1 92.38 299 ARG A O 1
ATOM 2366 N N . ILE A 1 300 ? 3.662 -12.211 -21.891 1 92.88 300 ILE A N 1
ATOM 2367 C CA . ILE A 1 300 ? 5.086 -12 -21.656 1 92.88 300 ILE A CA 1
ATOM 2368 C C . ILE A 1 300 ? 5.492 -12.711 -20.359 1 92.88 300 ILE A C 1
ATOM 2370 O O . ILE A 1 300 ? 4.879 -12.508 -19.312 1 92.88 300 ILE A O 1
ATOM 2374 N N . THR A 1 301 ? 6.414 -13.609 -20.453 1 94.31 301 THR A N 1
ATOM 2375 C CA . THR A 1 301 ? 6.977 -14.273 -19.281 1 94.31 301 THR A CA 1
ATOM 2376 C C . THR A 1 301 ? 8.453 -13.922 -19.109 1 94.31 301 THR A C 1
ATOM 2378 O O . THR A 1 301 ? 9.25 -14.125 -20.031 1 94.31 301 THR A O 1
ATOM 2381 N N . GLN A 1 302 ? 8.781 -13.422 -17.984 1 92.31 302 GLN A N 1
ATOM 2382 C CA . GLN A 1 302 ? 10.164 -13.047 -17.703 1 92.31 302 GLN A CA 1
ATOM 2383 C C . GLN A 1 302 ? 10.758 -13.922 -16.609 1 92.31 302 GLN A C 1
ATOM 2385 O O . GLN A 1 302 ? 10.125 -14.156 -15.578 1 92.31 302 GLN A O 1
ATOM 2390 N N . PHE A 1 303 ? 11.914 -14.422 -16.938 1 92.19 303 PHE A N 1
ATOM 2391 C CA . PHE A 1 303 ? 12.656 -15.195 -15.938 1 92.19 303 PHE A CA 1
ATOM 2392 C C . PHE A 1 303 ? 13.852 -14.406 -15.422 1 92.19 303 PHE A C 1
ATOM 2394 O O . PHE A 1 303 ? 14.562 -13.766 -16.203 1 92.19 303 PHE A O 1
ATOM 2401 N N . THR A 1 304 ? 13.992 -14.422 -14.125 1 86.19 304 THR A N 1
ATOM 2402 C CA . THR A 1 304 ? 15.117 -13.695 -13.539 1 86.19 304 THR A CA 1
ATOM 2403 C C . THR A 1 304 ? 15.531 -14.305 -12.203 1 86.19 304 THR A C 1
ATOM 2405 O O . THR A 1 304 ? 14.727 -14.984 -11.555 1 86.19 304 THR A O 1
ATOM 2408 N N . ALA A 1 305 ? 16.734 -14.141 -11.828 1 78.75 305 ALA A N 1
ATOM 2409 C CA . ALA A 1 305 ? 17.203 -14.578 -10.516 1 78.75 305 ALA A CA 1
ATOM 2410 C C . ALA A 1 305 ? 16.859 -13.555 -9.438 1 78.75 305 ALA A C 1
ATOM 2412 O O . ALA A 1 305 ? 16.734 -13.898 -8.258 1 78.75 305 ALA A O 1
ATOM 2413 N N . THR A 1 306 ? 16.828 -12.266 -9.938 1 73.62 306 THR A N 1
ATOM 2414 C CA . THR A 1 306 ? 16.547 -11.164 -9.016 1 73.62 306 THR A CA 1
ATOM 2415 C C . THR A 1 306 ? 15.461 -10.25 -9.578 1 73.62 306 THR A C 1
ATOM 2417 O O . THR A 1 306 ? 15.469 -9.938 -10.773 1 73.62 306 THR A O 1
ATOM 2420 N N . PRO A 1 307 ? 14.547 -9.898 -8.766 1 72.25 307 PRO A N 1
ATOM 2421 C CA . PRO A 1 307 ? 13.469 -9.047 -9.281 1 72.25 307 PRO A CA 1
ATOM 2422 C C . PRO A 1 307 ? 13.906 -7.598 -9.484 1 72.25 307 PRO A C 1
ATOM 2424 O O . PRO A 1 307 ? 13.086 -6.75 -9.852 1 72.25 307 PRO A O 1
ATOM 2427 N N . PHE A 1 308 ? 15.234 -7.281 -9.305 1 70.38 308 PHE A N 1
ATOM 2428 C CA . PHE A 1 308 ? 15.711 -5.906 -9.438 1 70.38 308 PHE A CA 1
ATOM 2429 C C . PHE A 1 308 ? 16.703 -5.781 -10.578 1 70.38 308 PHE A C 1
ATOM 2431 O O . PHE A 1 308 ? 17.531 -6.676 -10.789 1 70.38 308 PHE A O 1
ATOM 2438 N N . ARG A 1 309 ? 16.516 -4.707 -11.289 1 64.31 309 ARG A N 1
ATOM 2439 C CA . ARG A 1 309 ? 17.422 -4.426 -12.391 1 64.31 309 ARG A CA 1
ATOM 2440 C C . ARG A 1 309 ? 18.734 -3.832 -11.875 1 64.31 309 ARG A C 1
ATOM 2442 O O . ARG A 1 309 ? 18.875 -3.572 -10.68 1 64.31 309 ARG A O 1
ATOM 2449 N N . ARG A 1 310 ? 19.703 -3.623 -12.664 1 59 310 ARG A N 1
ATOM 2450 C CA . ARG A 1 310 ? 21.016 -3.047 -12.352 1 59 310 ARG A CA 1
ATOM 2451 C C . ARG A 1 310 ? 20.875 -1.62 -11.828 1 59 310 ARG A C 1
ATOM 2453 O O . ARG A 1 310 ? 21.719 -1.145 -11.062 1 59 310 ARG A O 1
ATOM 2460 N N . ASP A 1 311 ? 19.797 -1 -12.273 1 57.59 311 ASP A N 1
ATOM 2461 C CA . ASP A 1 311 ? 19.562 0.367 -11.812 1 57.59 311 ASP A CA 1
ATOM 2462 C C . ASP A 1 311 ? 18.766 0.386 -10.508 1 57.59 311 ASP A C 1
ATOM 2464 O O . ASP A 1 311 ? 18.266 1.433 -10.102 1 57.59 311 ASP A O 1
ATOM 2468 N N . ASN A 1 312 ? 18.656 -0.838 -9.914 1 59.91 312 ASN A N 1
ATOM 2469 C CA . ASN A 1 312 ? 18 -1.011 -8.625 1 59.91 312 ASN A CA 1
ATOM 2470 C C . ASN A 1 312 ? 16.5 -0.762 -8.727 1 59.91 312 ASN A C 1
ATOM 2472 O O . ASN A 1 312 ? 15.836 -0.518 -7.719 1 59.91 312 ASN A O 1
ATOM 2476 N N . LYS A 1 313 ? 16.109 -0.731 -10.008 1 61.81 313 LYS A N 1
ATOM 2477 C CA . LYS A 1 313 ? 14.672 -0.614 -10.195 1 61.81 313 LYS A CA 1
ATOM 2478 C C . LYS A 1 313 ? 14.023 -1.987 -10.344 1 61.81 313 LYS A C 1
ATOM 2480 O O . LYS A 1 313 ? 14.672 -2.943 -10.781 1 61.81 313 LYS A O 1
ATOM 2485 N N . ARG A 1 314 ? 12.852 -2.072 -9.938 1 65.56 314 ARG A N 1
ATOM 2486 C CA . ARG A 1 314 ? 12.133 -3.336 -10.039 1 65.56 314 ARG A CA 1
ATOM 2487 C C . ARG A 1 314 ? 11.781 -3.656 -11.484 1 65.56 314 ARG A C 1
ATOM 2489 O O . ARG A 1 314 ? 11.516 -2.752 -12.281 1 65.56 314 ARG A O 1
ATOM 2496 N N . ILE A 1 315 ? 11.953 -4.906 -11.734 1 70.81 315 ILE A N 1
ATOM 2497 C CA . ILE A 1 315 ? 11.539 -5.375 -13.055 1 70.81 315 ILE A CA 1
ATOM 2498 C C . ILE A 1 315 ? 10.047 -5.129 -13.25 1 70.81 315 ILE A C 1
ATOM 2500 O O . ILE A 1 315 ? 9.258 -5.273 -12.305 1 70.81 315 ILE A O 1
ATOM 2504 N N . ASP A 1 316 ? 9.648 -4.684 -14.375 1 69.19 316 ASP A N 1
ATOM 2505 C CA . ASP A 1 316 ? 8.25 -4.453 -14.695 1 69.19 316 ASP A CA 1
ATOM 2506 C C . ASP A 1 316 ? 7.461 -5.762 -14.711 1 69.19 316 ASP A C 1
ATOM 2508 O O . ASP A 1 316 ? 8.031 -6.828 -14.969 1 69.19 316 ASP A O 1
ATOM 2512 N N . GLY A 1 317 ? 6.289 -5.684 -14.352 1 74.06 317 GLY A N 1
ATOM 2513 C CA . GLY A 1 317 ? 5.426 -6.855 -14.398 1 74.06 317 GLY A CA 1
ATOM 2514 C C . GLY A 1 317 ? 5.047 -7.371 -13.023 1 74.06 317 GLY A C 1
ATOM 2515 O O . GLY A 1 317 ? 5.543 -6.879 -12.008 1 74.06 317 GLY A O 1
ATOM 2516 N N . LYS A 1 318 ? 4.227 -8.312 -12.992 1 82.25 318 LYS A N 1
ATOM 2517 C CA . LYS A 1 318 ? 3.752 -8.922 -11.75 1 82.25 318 LYS A CA 1
ATOM 2518 C C . LYS A 1 318 ? 4.605 -10.133 -11.375 1 82.25 318 LYS A C 1
ATOM 2520 O O . LYS A 1 318 ? 4.848 -11.016 -12.203 1 82.25 318 LYS A O 1
ATOM 2525 N N . ILE A 1 319 ? 5.188 -10.141 -10.203 1 86.75 319 ILE A N 1
ATOM 2526 C CA . ILE A 1 319 ? 5.883 -11.336 -9.734 1 86.75 319 ILE A CA 1
ATOM 2527 C C . ILE A 1 319 ? 4.863 -12.422 -9.391 1 86.75 319 ILE A C 1
ATOM 2529 O O . ILE A 1 319 ? 4.18 -12.344 -8.367 1 86.75 319 ILE A O 1
ATOM 2533 N N . ILE A 1 320 ? 4.754 -13.406 -10.195 1 89.62 320 ILE A N 1
ATOM 2534 C CA . ILE A 1 320 ? 3.711 -14.414 -10.031 1 89.62 320 ILE A CA 1
ATOM 2535 C C . ILE A 1 320 ? 4.262 -15.602 -9.234 1 89.62 320 ILE A C 1
ATOM 2537 O O . ILE A 1 320 ? 3.496 -16.422 -8.727 1 89.62 320 ILE A O 1
ATOM 2541 N N . PHE A 1 321 ? 5.57 -15.711 -9.266 1 90.38 321 PHE A N 1
ATOM 2542 C CA . PHE A 1 321 ? 6.234 -16.781 -8.531 1 90.38 321 PHE A CA 1
ATOM 2543 C C . PHE A 1 321 ? 7.602 -16.312 -8.031 1 90.38 321 PHE A C 1
ATOM 2545 O O . PHE A 1 321 ? 8.406 -15.789 -8.797 1 90.38 321 PHE A O 1
ATOM 2552 N N . ASN A 1 322 ? 7.816 -16.422 -6.812 1 85.25 322 ASN A N 1
ATOM 2553 C CA . ASN A 1 322 ? 9.062 -15.984 -6.191 1 85.25 322 ASN A CA 1
ATOM 2554 C C . ASN A 1 322 ? 9.68 -17.094 -5.34 1 85.25 322 ASN A C 1
ATOM 2556 O O . ASN A 1 322 ? 9.227 -17.344 -4.223 1 85.25 322 ASN A O 1
ATOM 2560 N N . TYR A 1 323 ? 10.602 -17.828 -5.941 1 87 323 TYR A N 1
ATOM 2561 C CA . TYR A 1 323 ? 11.414 -18.766 -5.18 1 87 323 TYR A CA 1
ATOM 2562 C C . TYR A 1 323 ? 12.633 -18.078 -4.574 1 87 323 TYR A C 1
ATOM 2564 O O . TYR A 1 323 ? 13.656 -17.938 -5.238 1 87 323 TYR A O 1
ATOM 2572 N N . LYS A 1 324 ? 12.562 -17.812 -3.299 1 74.5 324 LYS A N 1
ATOM 2573 C CA . LYS A 1 324 ? 13.539 -16.953 -2.631 1 74.5 324 LYS A CA 1
ATOM 2574 C C . LYS A 1 324 ? 14.828 -17.719 -2.35 1 74.5 324 LYS A C 1
ATOM 2576 O O . LYS A 1 324 ? 14.852 -18.953 -2.354 1 74.5 324 LYS A O 1
ATOM 2581 N N . LEU A 1 325 ? 15.844 -16.938 -2.119 1 75.56 325 LEU A N 1
ATOM 2582 C CA . LEU A 1 325 ? 17.141 -17.5 -1.794 1 75.56 325 LEU A CA 1
ATOM 2583 C C . LEU A 1 325 ? 17.078 -18.297 -0.494 1 75.56 325 LEU A C 1
ATOM 2585 O O . LEU A 1 325 ? 17.766 -19.312 -0.343 1 75.56 325 LEU A O 1
ATOM 2589 N N . GLY A 1 326 ? 16.281 -17.797 0.368 1 71.81 326 GLY A N 1
ATOM 2590 C CA . GLY A 1 326 ? 16.094 -18.531 1.608 1 71.81 326 GLY A CA 1
ATOM 2591 C C . GLY A 1 326 ? 15.508 -19.906 1.399 1 71.81 326 GLY A C 1
ATOM 2592 O O . GLY A 1 326 ? 15.93 -20.875 2.037 1 71.81 326 GLY A O 1
ATOM 2593 N N . ASP A 1 327 ? 14.523 -20.031 0.509 1 76 327 ASP A N 1
ATOM 2594 C CA . ASP A 1 327 ? 13.938 -21.328 0.156 1 76 327 ASP A CA 1
ATOM 2595 C C . ASP A 1 327 ? 14.969 -22.234 -0.496 1 76 327 ASP A C 1
ATOM 2597 O O . ASP A 1 327 ? 15 -23.438 -0.22 1 76 327 ASP A O 1
ATOM 2601 N N . ALA A 1 328 ? 15.742 -21.609 -1.334 1 77.25 328 ALA A N 1
ATOM 2602 C CA . ALA A 1 328 ? 16.781 -22.375 -2.029 1 77.25 328 ALA A CA 1
ATOM 2603 C C . ALA A 1 328 ? 17.812 -22.906 -1.051 1 77.25 328 ALA A C 1
ATOM 2605 O O . ALA A 1 328 ? 18.328 -24.016 -1.225 1 77.25 328 ALA A O 1
ATOM 2606 N N . GLN A 1 329 ? 18.078 -22.125 -0.067 1 75.06 329 GLN A N 1
ATOM 2607 C CA . GLN A 1 329 ? 19.031 -22.547 0.958 1 75.06 329 GLN A CA 1
ATOM 2608 C C . GLN A 1 329 ? 18.453 -23.688 1.793 1 75.06 329 GLN A C 1
ATOM 2610 O O . GLN A 1 329 ? 19.156 -24.656 2.09 1 75.06 329 GLN A O 1
ATOM 2615 N N . ALA A 1 330 ? 17.234 -23.562 2.121 1 74.94 330 ALA A N 1
ATOM 2616 C CA . ALA A 1 330 ? 16.562 -24.594 2.92 1 74.94 330 ALA A CA 1
ATOM 2617 C C . ALA A 1 330 ? 16.484 -25.906 2.162 1 74.94 330 ALA A C 1
ATOM 2619 O O . ALA A 1 330 ? 16.531 -26.984 2.766 1 74.94 330 ALA A O 1
ATOM 2620 N N . ALA A 1 331 ? 16.406 -25.844 0.841 1 76.62 331 ALA A N 1
ATOM 2621 C CA . ALA A 1 331 ? 16.328 -27.047 0.003 1 76.62 331 ALA A CA 1
ATOM 2622 C C . ALA A 1 331 ? 17.703 -27.5 -0.443 1 76.62 331 ALA A C 1
ATOM 2624 O O . ALA A 1 331 ? 17.828 -28.375 -1.304 1 76.62 331 ALA A O 1
ATOM 2625 N N . ASP A 1 332 ? 18.797 -26.734 0.031 1 75.12 332 ASP A N 1
ATOM 2626 C CA . ASP A 1 332 ? 20.203 -27.109 -0.145 1 75.12 332 ASP A CA 1
ATOM 2627 C C . ASP A 1 332 ? 20.672 -26.812 -1.566 1 75.12 332 ASP A C 1
ATOM 2629 O O . ASP A 1 332 ? 21.516 -27.531 -2.109 1 75.12 332 ASP A O 1
ATOM 2633 N N . TYR A 1 333 ? 19.938 -25.891 -2.154 1 74.06 333 TYR A N 1
ATOM 2634 C CA . TYR A 1 333 ? 20.438 -25.422 -3.445 1 74.06 333 TYR A CA 1
ATOM 2635 C C . TYR A 1 333 ? 21.594 -24.438 -3.264 1 74.06 333 TYR A C 1
ATOM 2637 O O . TYR A 1 333 ? 22.422 -24.266 -4.164 1 74.06 333 TYR A O 1
ATOM 2645 N N . TYR A 1 334 ? 21.625 -23.688 -2.035 1 77.25 334 TYR A N 1
ATOM 2646 C CA . TYR A 1 334 ? 22.625 -22.688 -1.728 1 77.25 334 TYR A CA 1
ATOM 2647 C C . TYR A 1 334 ? 23.203 -22.891 -0.332 1 77.25 334 TYR A C 1
ATOM 2649 O O . TYR A 1 334 ? 22.516 -23.391 0.56 1 77.25 334 TYR A O 1
ATOM 2657 N N . ARG A 1 335 ? 24.422 -22.422 -0.214 1 77.12 335 ARG A N 1
ATOM 2658 C CA . ARG A 1 335 ? 25.094 -22.422 1.087 1 77.12 335 ARG A CA 1
ATOM 2659 C C . ARG A 1 335 ? 25.484 -21 1.489 1 77.12 335 ARG A C 1
ATOM 2661 O O . ARG A 1 335 ? 25.531 -20.109 0.647 1 77.12 335 ARG A O 1
ATOM 2668 N N . PRO A 1 336 ? 25.703 -20.859 2.742 1 79.38 336 PRO A N 1
ATOM 2669 C CA . PRO A 1 336 ? 26.125 -19.531 3.189 1 79.38 336 PRO A CA 1
ATOM 2670 C C . PRO A 1 336 ? 27.422 -19.062 2.533 1 79.38 336 PRO A C 1
ATOM 2672 O O . PRO A 1 336 ? 28.312 -19.875 2.27 1 79.38 336 PRO A O 1
ATOM 2675 N N . ILE A 1 337 ? 27.5 -17.812 2.344 1 85.06 337 ILE A N 1
ATOM 2676 C CA . ILE A 1 337 ? 28.672 -17.188 1.723 1 85.06 337 ILE A CA 1
ATOM 2677 C C . ILE A 1 337 ? 29.406 -16.344 2.752 1 85.06 337 ILE A C 1
ATOM 2679 O O . ILE A 1 337 ? 28.812 -15.461 3.387 1 85.06 337 ILE A O 1
ATOM 2683 N N . ASN A 1 338 ? 30.625 -16.578 2.932 1 85.69 338 ASN A N 1
ATOM 2684 C CA . ASN A 1 338 ? 31.469 -15.773 3.811 1 85.69 338 ASN A CA 1
ATOM 2685 C C . ASN A 1 338 ? 31.938 -14.492 3.123 1 85.69 338 ASN A C 1
ATOM 2687 O O . ASN A 1 338 ? 32.625 -14.547 2.098 1 85.69 338 ASN A O 1
ATOM 2691 N N . LEU A 1 339 ? 31.469 -13.414 3.67 1 83.38 339 LEU A N 1
ATOM 2692 C CA . LEU A 1 339 ? 31.906 -12.133 3.127 1 83.38 339 LEU A CA 1
ATOM 2693 C C . LEU A 1 339 ? 33.062 -11.562 3.938 1 83.38 339 LEU A C 1
ATOM 2695 O O . LEU A 1 339 ? 32.875 -11.125 5.07 1 83.38 339 LEU A O 1
ATOM 2699 N N . LYS A 1 340 ? 34.188 -11.609 3.359 1 84.62 340 LYS A N 1
ATOM 2700 C CA . LYS A 1 340 ? 35.375 -11.016 3.975 1 84.62 340 LYS A CA 1
ATOM 2701 C C . LYS A 1 340 ? 35.594 -9.586 3.48 1 84.62 340 LYS A C 1
ATOM 2703 O O . LYS A 1 340 ? 35.812 -9.359 2.287 1 84.62 340 LYS A O 1
ATOM 2708 N N . THR A 1 341 ? 35.469 -8.68 4.371 1 78 341 THR A N 1
ATOM 2709 C CA . THR A 1 341 ? 35.594 -7.281 3.996 1 78 341 THR A CA 1
ATOM 2710 C C . THR A 1 341 ? 36.969 -6.738 4.371 1 78 341 THR A C 1
ATOM 2712 O O . THR A 1 341 ? 37.5 -7.086 5.422 1 78 341 THR A O 1
ATOM 2715 N N . ILE A 1 342 ? 37.594 -6.027 3.42 1 76.19 342 ILE A N 1
ATOM 2716 C CA . ILE A 1 342 ? 38.844 -5.312 3.689 1 76.19 342 ILE A CA 1
ATOM 2717 C C . ILE A 1 342 ? 38.594 -3.807 3.594 1 76.19 342 ILE A C 1
ATOM 2719 O O . ILE A 1 342 ? 37.656 -3.361 2.947 1 76.19 342 ILE A O 1
ATOM 2723 N N . GLU A 1 343 ? 39.25 -3.096 4.414 1 72.75 343 GLU A N 1
ATOM 2724 C CA . GLU A 1 343 ? 39.156 -1.64 4.367 1 72.75 343 GLU A CA 1
ATOM 2725 C C . GLU A 1 343 ? 40.5 -1.017 3.973 1 72.75 343 GLU A C 1
ATOM 2727 O O . GLU A 1 343 ? 41.312 -0.716 4.836 1 72.75 343 GLU A O 1
ATOM 2732 N N . GLU A 1 344 ? 40.688 -0.921 2.695 1 73.56 344 GLU A N 1
ATOM 2733 C CA . GLU A 1 344 ? 41.906 -0.313 2.162 1 73.56 344 GLU A CA 1
ATOM 2734 C C . GLU A 1 344 ? 41.594 0.934 1.343 1 73.56 344 GLU A C 1
ATOM 2736 O O . GLU A 1 344 ? 40.906 0.854 0.323 1 73.56 344 GLU A O 1
ATOM 2741 N N . PHE A 1 345 ? 42.031 2.051 1.869 1 65.12 345 PHE A N 1
ATOM 2742 C CA . PHE A 1 345 ? 41.719 3.334 1.254 1 65.12 345 PHE A CA 1
ATOM 2743 C C . PHE A 1 345 ? 42.812 3.744 0.266 1 65.12 345 PHE A C 1
ATOM 2745 O O . PHE A 1 345 ? 42.656 4.727 -0.465 1 65.12 345 PHE A O 1
ATOM 2752 N N . GLY A 1 346 ? 43.906 2.971 0.115 1 65.25 346 GLY A N 1
ATOM 2753 C CA . GLY A 1 346 ? 45.031 3.346 -0.715 1 65.25 346 GLY A CA 1
ATOM 2754 C C . GLY A 1 346 ? 44.719 3.35 -2.197 1 65.25 346 GLY A C 1
ATOM 2755 O O . GLY A 1 346 ? 43.562 3.492 -2.586 1 65.25 346 GLY A O 1
ATOM 2756 N N . ASP A 1 347 ? 45.719 3.482 -2.994 1 70.56 347 ASP A N 1
ATOM 2757 C CA . ASP A 1 347 ? 45.531 3.512 -4.441 1 70.56 347 ASP A CA 1
ATOM 2758 C C . ASP A 1 347 ? 45 2.172 -4.961 1 70.56 347 ASP A C 1
ATOM 2760 O O . ASP A 1 347 ? 44.906 1.204 -4.203 1 70.56 347 ASP A O 1
ATOM 2764 N N . LYS A 1 348 ? 44.656 2.156 -6.148 1 79.44 348 LYS A N 1
ATOM 2765 C CA . LYS A 1 348 ? 44.031 0.987 -6.766 1 79.44 348 LYS A CA 1
ATOM 2766 C C . LYS A 1 348 ? 44.938 -0.234 -6.676 1 79.44 348 LYS A C 1
ATOM 2768 O O . LYS A 1 348 ? 44.469 -1.354 -6.473 1 79.44 348 LYS A O 1
ATOM 2773 N N . GLU A 1 349 ? 46.25 -0.034 -6.852 1 82.5 349 GLU A N 1
ATOM 2774 C CA . GLU A 1 349 ? 47.188 -1.147 -6.805 1 82.5 349 GLU A CA 1
ATOM 2775 C C . GLU A 1 349 ? 47.25 -1.758 -5.406 1 82.5 349 GLU A C 1
ATOM 2777 O O . GLU A 1 349 ? 47.281 -2.98 -5.258 1 82.5 349 GLU A O 1
ATOM 2782 N N . GLN A 1 350 ? 47.25 -0.801 -4.457 1 83.75 350 GLN A N 1
ATOM 2783 C CA . GLN A 1 350 ? 47.25 -1.295 -3.086 1 83.75 350 GLN A CA 1
ATOM 2784 C C . GLN A 1 350 ? 45.969 -2.02 -2.738 1 83.75 350 GLN A C 1
ATOM 2786 O O . GLN A 1 350 ? 45.969 -3.018 -2.014 1 83.75 350 GLN A O 1
ATOM 2791 N N . ARG A 1 351 ? 44.938 -1.521 -3.164 1 85.31 351 ARG A N 1
ATOM 2792 C CA . ARG A 1 351 ? 43.656 -2.168 -2.943 1 85.31 351 ARG A CA 1
ATOM 2793 C C . ARG A 1 351 ? 43.625 -3.562 -3.559 1 85.31 351 ARG A C 1
ATOM 2795 O O . ARG A 1 351 ? 43.188 -4.52 -2.924 1 85.31 351 ARG A O 1
ATOM 2802 N N . ASP A 1 352 ? 44.125 -3.607 -4.777 1 92.06 352 ASP A N 1
ATOM 2803 C CA . ASP A 1 352 ? 44.156 -4.891 -5.473 1 92.06 352 ASP A CA 1
ATOM 2804 C C . ASP A 1 352 ? 45.062 -5.891 -4.75 1 92.06 352 ASP A C 1
ATOM 2806 O O . ASP A 1 352 ? 44.75 -7.078 -4.676 1 92.06 352 ASP A O 1
ATOM 2810 N N . LEU A 1 353 ? 46.125 -5.383 -4.32 1 92.31 353 LEU A N 1
ATOM 2811 C CA . LEU A 1 353 ? 47.062 -6.254 -3.602 1 92.31 353 LEU A CA 1
ATOM 2812 C C . LEU A 1 353 ? 46.406 -6.82 -2.346 1 92.31 353 LEU A C 1
ATOM 2814 O O . LEU A 1 353 ? 46.5 -8.016 -2.072 1 92.31 353 LEU A O 1
ATOM 2818 N N . CYS A 1 354 ? 45.75 -5.938 -1.647 1 89.75 354 CYS A N 1
ATOM 2819 C CA . CYS A 1 354 ? 45.094 -6.367 -0.411 1 89.75 354 CYS A CA 1
ATOM 2820 C C . CYS A 1 354 ? 44 -7.379 -0.695 1 89.75 354 CYS A C 1
ATOM 2822 O O . CYS A 1 354 ? 43.844 -8.367 0.029 1 89.75 354 CYS A O 1
ATOM 2824 N N . ILE A 1 355 ? 43.219 -7.168 -1.688 1 92.06 355 ILE A N 1
ATOM 2825 C CA . ILE A 1 355 ? 42.156 -8.078 -2.07 1 92.06 355 ILE A CA 1
ATOM 2826 C C . ILE A 1 355 ? 42.719 -9.43 -2.477 1 92.06 355 ILE A C 1
ATOM 2828 O O . ILE A 1 355 ? 42.25 -10.477 -2.041 1 92.06 355 ILE A O 1
ATOM 2832 N N . ALA A 1 356 ? 43.719 -9.359 -3.309 1 95 356 ALA A N 1
ATOM 2833 C CA . ALA A 1 356 ? 44.344 -10.586 -3.812 1 95 356 ALA A CA 1
ATOM 2834 C C . ALA A 1 356 ? 44.938 -11.406 -2.674 1 95 356 ALA A C 1
ATOM 2836 O O . ALA A 1 356 ? 44.781 -12.633 -2.637 1 95 356 ALA A O 1
ATOM 2837 N N . GLU A 1 357 ? 45.594 -10.711 -1.794 1 93.75 357 GLU A N 1
ATOM 2838 C CA . GLU A 1 357 ? 46.219 -11.414 -0.676 1 93.75 357 GLU A CA 1
ATOM 2839 C C . GLU A 1 357 ? 45.156 -12.109 0.193 1 93.75 357 GLU A C 1
ATOM 2841 O O . GLU A 1 357 ? 45.344 -13.266 0.584 1 93.75 357 GLU A O 1
ATOM 2846 N N . GLU A 1 358 ? 44.156 -11.359 0.443 1 92.81 358 GLU A N 1
ATOM 2847 C CA . GLU A 1 358 ? 43.125 -11.938 1.268 1 92.81 358 GLU A CA 1
ATOM 2848 C C . GLU A 1 358 ? 42.438 -13.102 0.56 1 92.81 358 GLU A C 1
ATOM 2850 O O . GLU A 1 358 ? 42.094 -14.109 1.191 1 92.81 358 GLU A O 1
ATOM 2855 N N . ALA A 1 359 ? 42.219 -12.961 -0.682 1 94.75 359 ALA A N 1
ATOM 2856 C CA . ALA A 1 359 ? 41.562 -14.008 -1.467 1 94.75 359 ALA A CA 1
ATOM 2857 C C . ALA A 1 359 ? 42.438 -15.258 -1.544 1 94.75 359 ALA A C 1
ATOM 2859 O O . ALA A 1 359 ? 41.938 -16.375 -1.452 1 94.75 359 ALA A O 1
ATOM 2860 N N . LEU A 1 360 ? 43.688 -15.055 -1.734 1 95.56 360 LEU A N 1
ATOM 2861 C CA . LEU A 1 360 ? 44.625 -16.172 -1.805 1 95.56 360 LEU A CA 1
ATOM 2862 C C . LEU A 1 360 ? 44.75 -16.875 -0.458 1 95.56 360 LEU A C 1
ATOM 2864 O O . LEU A 1 360 ? 44.875 -18.094 -0.403 1 95.56 360 LEU A O 1
ATOM 2868 N N . THR A 1 361 ? 44.688 -16.047 0.544 1 93.94 361 THR A N 1
ATOM 2869 C CA . THR A 1 361 ? 44.688 -16.641 1.876 1 93.94 361 THR A CA 1
ATOM 2870 C C . THR A 1 361 ? 43.469 -17.547 2.055 1 93.94 361 THR A C 1
ATOM 2872 O O . THR A 1 361 ? 43.594 -18.656 2.584 1 93.94 361 THR A O 1
ATOM 2875 N N . ALA A 1 362 ? 42.375 -17.109 1.636 1 93 362 ALA A N 1
ATOM 2876 C CA . ALA A 1 362 ? 41.156 -17.906 1.724 1 93 362 ALA A CA 1
ATOM 2877 C C . ALA A 1 362 ? 41.25 -19.172 0.875 1 93 362 ALA A C 1
ATOM 2879 O O . ALA A 1 362 ? 40.844 -20.25 1.31 1 93 362 ALA A O 1
ATOM 2880 N N . LEU A 1 363 ? 41.781 -18.984 -0.35 1 94.69 363 LEU A N 1
ATOM 2881 C CA . LEU A 1 363 ? 41.906 -20.125 -1.252 1 94.69 363 LEU A CA 1
ATOM 2882 C C . LEU A 1 363 ? 42.875 -21.172 -0.679 1 94.69 363 LEU A C 1
ATOM 2884 O O . LEU A 1 363 ? 42.594 -22.375 -0.725 1 94.69 363 LEU A O 1
ATOM 2888 N N . ARG A 1 364 ? 43.938 -20.734 -0.152 1 94.19 364 ARG A N 1
ATOM 2889 C CA . ARG A 1 364 ? 44.938 -21.641 0.435 1 94.19 364 ARG A CA 1
ATOM 2890 C C . ARG A 1 364 ? 44.344 -22.359 1.657 1 94.19 364 ARG A C 1
ATOM 2892 O O . ARG A 1 364 ? 44.625 -23.547 1.867 1 94.19 364 ARG A O 1
ATOM 2899 N N . ARG A 1 365 ? 43.656 -21.641 2.41 1 92.81 365 ARG A N 1
ATOM 2900 C CA . ARG A 1 365 ? 42.969 -22.25 3.553 1 92.81 365 ARG A CA 1
ATOM 2901 C C . ARG A 1 365 ? 42.031 -23.359 3.102 1 92.81 365 ARG A C 1
ATOM 2903 O O . ARG A 1 365 ? 42.062 -24.469 3.645 1 92.81 365 ARG A O 1
ATOM 2910 N N . ASP A 1 366 ? 41.281 -23.062 2.115 1 91.62 366 ASP A N 1
ATOM 2911 C CA . ASP A 1 366 ? 40.281 -24.016 1.63 1 91.62 366 ASP A CA 1
ATOM 2912 C C . ASP A 1 366 ? 40.938 -25.25 1.034 1 91.62 366 ASP A C 1
ATOM 2914 O O . ASP A 1 366 ? 40.5 -26.391 1.275 1 91.62 366 ASP A O 1
ATOM 2918 N N . ARG A 1 367 ? 41.938 -25.031 0.302 1 90.12 367 ARG A N 1
ATOM 2919 C CA . ARG A 1 367 ? 42.562 -26.125 -0.443 1 90.12 367 ARG A CA 1
ATOM 2920 C C . ARG A 1 367 ? 43.5 -26.938 0.444 1 90.12 367 ARG A C 1
ATOM 2922 O O . ARG A 1 367 ? 43.531 -28.156 0.376 1 90.12 367 ARG A O 1
ATOM 2929 N N . ASN A 1 368 ? 44.281 -26.234 1.245 1 90.12 368 ASN A N 1
ATOM 2930 C CA . ASN A 1 368 ? 45.344 -26.906 2.016 1 90.12 368 ASN A CA 1
ATOM 2931 C C . ASN A 1 368 ? 44.812 -27.406 3.359 1 90.12 368 ASN A C 1
ATOM 2933 O O . ASN A 1 368 ? 45.188 -28.5 3.803 1 90.12 368 ASN A O 1
ATOM 2937 N N . GLU A 1 369 ? 44.031 -26.578 3.918 1 89.94 369 GLU A N 1
ATOM 2938 C CA . GLU A 1 369 ? 43.562 -26.953 5.254 1 89.94 369 GLU A CA 1
ATOM 2939 C C . GLU A 1 369 ? 42.281 -27.75 5.184 1 89.94 369 GLU A C 1
ATOM 2941 O O . GLU A 1 369 ? 42.125 -28.766 5.875 1 89.94 369 GLU A O 1
ATOM 2946 N N . LEU A 1 370 ? 41.406 -27.422 4.367 1 87.88 370 LEU A N 1
ATOM 2947 C CA . LEU A 1 370 ? 40.094 -28.047 4.32 1 87.88 370 LEU A CA 1
ATOM 2948 C C . LEU A 1 370 ? 40.031 -29.094 3.205 1 87.88 370 LEU A C 1
ATOM 2950 O O . LEU A 1 370 ? 39.062 -29.875 3.133 1 87.88 370 LEU A O 1
ATOM 2954 N N . HIS A 1 371 ? 41.062 -29.141 2.277 1 87.62 371 HIS A N 1
ATOM 2955 C CA . HIS A 1 371 ? 41.188 -30.109 1.187 1 87.62 371 HIS A CA 1
ATOM 2956 C C . HIS A 1 371 ? 40 -30.031 0.241 1 87.62 371 HIS A C 1
ATOM 2958 O O . HIS A 1 371 ? 39.406 -31.047 -0.11 1 87.62 371 HIS A O 1
ATOM 2964 N N . LEU A 1 372 ? 39.562 -28.844 -0 1 88.44 372 LEU A N 1
ATOM 2965 C CA . LEU A 1 372 ? 38.5 -28.578 -0.952 1 88.44 372 LEU A CA 1
ATOM 2966 C C . LEU A 1 372 ? 39.062 -28.141 -2.299 1 88.44 372 LEU A C 1
ATOM 2968 O O . LEU A 1 372 ? 40.062 -27.422 -2.355 1 88.44 372 LEU A O 1
ATOM 2972 N N . ASP A 1 373 ? 38.5 -28.578 -3.342 1 86.75 373 ASP A N 1
ATOM 2973 C CA . ASP A 1 373 ? 38.969 -28.219 -4.68 1 86.75 373 ASP A CA 1
ATOM 2974 C C . ASP A 1 373 ? 38.344 -26.922 -5.156 1 86.75 373 ASP A C 1
ATOM 2976 O O . ASP A 1 373 ? 37.656 -26.906 -6.191 1 86.75 373 ASP A O 1
ATOM 2980 N N . HIS A 1 374 ? 38.656 -25.891 -4.473 1 90.25 374 HIS A N 1
ATOM 2981 C CA . HIS A 1 374 ? 38.094 -24.578 -4.781 1 90.25 374 HIS A CA 1
ATOM 2982 C C . HIS A 1 374 ? 38.906 -23.859 -5.852 1 90.25 374 HIS A C 1
ATOM 2984 O O . HIS A 1 374 ? 40.125 -24.078 -5.969 1 90.25 374 HIS A O 1
ATOM 2990 N N . ILE A 1 375 ? 38.188 -23.109 -6.605 1 90.62 375 ILE A N 1
ATOM 2991 C CA . ILE A 1 375 ? 38.781 -22.234 -7.613 1 90.62 375 ILE A CA 1
ATOM 2992 C C . ILE A 1 375 ? 38.5 -20.781 -7.27 1 90.62 375 ILE A C 1
ATOM 2994 O O . ILE A 1 375 ? 37.406 -20.453 -6.746 1 90.62 375 ILE A O 1
ATOM 2998 N N . LEU A 1 376 ? 39.5 -19.953 -7.508 1 93.81 376 LEU A N 1
ATOM 2999 C CA . LEU A 1 376 ? 39.344 -18.531 -7.23 1 93.81 376 LEU A CA 1
ATOM 3000 C C . LEU A 1 376 ? 39 -17.75 -8.5 1 93.81 376 LEU A C 1
ATOM 3002 O O . LEU A 1 376 ? 39.656 -17.953 -9.539 1 93.81 376 LEU A O 1
ATOM 3006 N N . MET A 1 377 ? 37.969 -16.984 -8.352 1 90.31 377 MET A N 1
ATOM 3007 C CA . MET A 1 377 ? 37.594 -16.078 -9.445 1 90.31 377 MET A CA 1
ATOM 3008 C C . MET A 1 377 ? 37.875 -14.633 -9.086 1 90.31 377 MET A C 1
ATOM 3010 O O . MET A 1 377 ? 37.406 -14.133 -8.07 1 90.31 377 MET A O 1
ATOM 3014 N N . ALA A 1 378 ? 38.719 -14.031 -9.82 1 91.31 378 ALA A N 1
ATOM 3015 C CA . ALA A 1 378 ? 38.969 -12.602 -9.68 1 91.31 378 ALA A CA 1
ATOM 3016 C C . ALA A 1 378 ? 38.219 -11.789 -10.719 1 91.31 378 ALA A C 1
ATOM 3018 O O . ALA A 1 378 ? 38.469 -11.914 -11.922 1 91.31 378 ALA A O 1
ATOM 3019 N N . ARG A 1 379 ? 37.344 -10.984 -10.234 1 87.88 379 ARG A N 1
ATOM 3020 C CA . ARG A 1 379 ? 36.469 -10.258 -11.148 1 87.88 379 ARG A CA 1
ATOM 3021 C C . ARG A 1 379 ? 36.938 -8.828 -11.336 1 87.88 379 ARG A C 1
ATOM 3023 O O . ARG A 1 379 ? 37.281 -8.141 -10.367 1 87.88 379 ARG A O 1
ATOM 3030 N N . CYS A 1 380 ? 37 -8.453 -12.586 1 87.19 380 CYS A N 1
ATOM 3031 C CA . CYS A 1 380 ? 37.438 -7.102 -12.945 1 87.19 380 CYS A CA 1
ATOM 3032 C C . CYS A 1 380 ? 36.406 -6.43 -13.844 1 87.19 380 CYS A C 1
ATOM 3034 O O . CYS A 1 380 ? 35.562 -7.102 -14.453 1 87.19 380 CYS A O 1
ATOM 3036 N N . GLU A 1 381 ? 36.375 -5.137 -13.883 1 79.81 381 GLU A N 1
ATOM 3037 C CA . GLU A 1 381 ? 35.375 -4.379 -14.625 1 79.81 381 GLU A CA 1
ATOM 3038 C C . GLU A 1 381 ? 35.75 -4.25 -16.094 1 79.81 381 GLU A C 1
ATOM 3040 O O . GLU A 1 381 ? 34.875 -4.074 -16.953 1 79.81 381 GLU A O 1
ATOM 3045 N N . SER A 1 382 ? 37.094 -4.234 -16.375 1 82.62 382 SER A N 1
ATOM 3046 C CA . SER A 1 382 ? 37.531 -4 -17.75 1 82.62 382 SER A CA 1
ATOM 3047 C C . SER A 1 382 ? 38.688 -4.922 -18.109 1 82.62 382 SER A C 1
ATOM 3049 O O . SER A 1 382 ? 39.312 -5.516 -17.234 1 82.62 382 SER A O 1
ATOM 3051 N N . LYS A 1 383 ? 38.969 -4.965 -19.422 1 85.69 383 LYS A N 1
ATOM 3052 C CA . LYS A 1 383 ? 40.062 -5.793 -19.922 1 85.69 383 LYS A CA 1
ATOM 3053 C C . LYS A 1 383 ? 41.406 -5.316 -19.391 1 85.69 383 LYS A C 1
ATOM 3055 O O . LYS A 1 383 ? 42.25 -6.129 -18.984 1 85.69 383 LYS A O 1
ATOM 3060 N N . GLU A 1 384 ? 41.5 -4.02 -19.406 1 87.06 384 GLU A N 1
ATOM 3061 C CA . GLU A 1 384 ? 42.75 -3.449 -18.906 1 87.06 384 GLU A CA 1
ATOM 3062 C C . GLU A 1 384 ? 43 -3.801 -17.438 1 87.06 384 GLU A C 1
ATOM 3064 O O . GLU A 1 384 ? 44.094 -4.18 -17.047 1 87.06 384 GLU A O 1
ATOM 3069 N N . ARG A 1 385 ? 41.969 -3.771 -16.719 1 89.38 385 ARG A N 1
ATOM 3070 C CA . ARG A 1 385 ? 42.062 -4.109 -15.305 1 89.38 385 ARG A CA 1
ATOM 3071 C C . ARG A 1 385 ? 42.344 -5.594 -15.109 1 89.38 385 ARG A C 1
ATOM 3073 O O . ARG A 1 385 ? 43.094 -5.977 -14.195 1 89.38 385 ARG A O 1
ATOM 3080 N N . ALA A 1 386 ? 41.781 -6.352 -15.922 1 90.5 386 ALA A N 1
ATOM 3081 C CA . ALA A 1 386 ? 41.938 -7.797 -15.82 1 90.5 386 ALA A CA 1
ATOM 3082 C C . ALA A 1 386 ? 43.406 -8.203 -16.078 1 90.5 386 ALA A C 1
ATOM 3084 O O . ALA A 1 386 ? 43.938 -9.102 -15.43 1 90.5 386 ALA A O 1
ATOM 3085 N N . VAL A 1 387 ? 43.969 -7.496 -17 1 91.44 387 VAL A N 1
ATOM 3086 C CA . VAL A 1 387 ? 45.375 -7.797 -17.312 1 91.44 387 VAL A CA 1
ATOM 3087 C C . VAL A 1 387 ? 46.25 -7.434 -16.125 1 91.44 387 VAL A C 1
ATOM 3089 O O . VAL A 1 387 ? 47.156 -8.195 -15.766 1 91.44 387 VAL A O 1
ATOM 3092 N N . ASN A 1 388 ? 45.938 -6.305 -15.562 1 92.62 388 ASN A N 1
ATOM 3093 C CA . ASN A 1 388 ? 46.719 -5.875 -14.406 1 92.62 388 ASN A CA 1
ATOM 3094 C C . ASN A 1 388 ? 46.562 -6.832 -13.234 1 92.62 388 ASN A C 1
ATOM 3096 O O . ASN A 1 388 ? 47.562 -7.188 -12.57 1 92.62 388 ASN A O 1
ATOM 3100 N N . VAL A 1 389 ? 45.406 -7.215 -12.945 1 94.81 389 VAL A N 1
ATOM 3101 C CA . VAL A 1 389 ? 45.125 -8.109 -11.828 1 94.81 389 VAL A CA 1
ATOM 3102 C C . VAL A 1 389 ? 45.688 -9.492 -12.102 1 94.81 389 VAL A C 1
ATOM 3104 O O . VAL A 1 389 ? 46.156 -10.172 -11.18 1 94.81 389 VAL A O 1
ATOM 3107 N N . PHE A 1 390 ? 45.688 -9.883 -13.383 1 94.5 390 PHE A N 1
ATOM 3108 C CA . PHE A 1 390 ? 46.25 -11.164 -13.789 1 94.5 390 PHE A CA 1
ATOM 3109 C C . PHE A 1 390 ? 47.75 -11.203 -13.477 1 94.5 390 PHE A C 1
ATOM 3111 O O . PHE A 1 390 ? 48.25 -12.195 -12.945 1 94.5 390 PHE A O 1
ATOM 3118 N N . GLU A 1 391 ? 48.375 -10.117 -13.812 1 94.75 391 GLU A N 1
ATOM 3119 C CA . GLU A 1 391 ? 49.781 -10.023 -13.523 1 94.75 391 GLU A CA 1
ATOM 3120 C C . GLU A 1 391 ? 50.062 -10.102 -12.016 1 94.75 391 GLU A C 1
ATOM 3122 O O . GLU A 1 391 ? 51.062 -10.695 -11.586 1 94.75 391 GLU A O 1
ATOM 3127 N N . LEU A 1 392 ? 49.219 -9.508 -11.336 1 95.5 392 LEU A N 1
ATOM 3128 C CA . LEU A 1 392 ? 49.312 -9.539 -9.883 1 95.5 392 LEU A CA 1
ATOM 3129 C C . LEU A 1 392 ? 49.219 -10.961 -9.359 1 95.5 392 LEU A C 1
ATOM 3131 O O . LEU A 1 392 ? 50.031 -11.383 -8.531 1 95.5 392 LEU A O 1
ATOM 3135 N N . TYR A 1 393 ? 48.25 -11.695 -9.812 1 96.56 393 TYR A N 1
ATOM 3136 C CA . TYR A 1 393 ? 48.062 -13.07 -9.352 1 96.56 393 TYR A CA 1
ATOM 3137 C C . TYR A 1 393 ? 49.188 -13.969 -9.852 1 96.56 393 TYR A C 1
ATOM 3139 O O . TYR A 1 393 ? 49.562 -14.93 -9.18 1 96.56 393 TYR A O 1
ATOM 3147 N N . GLN A 1 394 ? 49.719 -13.672 -11.023 1 95.25 394 GLN A N 1
ATOM 3148 C CA . GLN A 1 394 ? 50.875 -14.414 -11.531 1 95.25 394 GLN A CA 1
ATOM 3149 C C . GLN A 1 394 ? 52.094 -14.242 -10.625 1 95.25 394 GLN A C 1
ATOM 3151 O O . GLN A 1 394 ? 52.875 -15.172 -10.438 1 95.25 394 GLN A O 1
ATOM 3156 N N . LYS A 1 395 ? 52.156 -13.055 -10.141 1 94.81 395 LYS A N 1
ATOM 3157 C CA . LYS A 1 395 ? 53.281 -12.75 -9.258 1 94.81 395 LYS A CA 1
ATOM 3158 C C . LYS A 1 395 ? 53.062 -13.375 -7.879 1 94.81 395 LYS A C 1
ATOM 3160 O O . LYS A 1 395 ? 54 -13.922 -7.293 1 94.81 395 LYS A O 1
ATOM 3165 N N . LEU A 1 396 ? 51.938 -13.336 -7.324 1 95 396 LEU A N 1
ATOM 3166 C CA . LEU A 1 396 ? 51.656 -13.727 -5.949 1 95 396 LEU A CA 1
ATOM 3167 C C . LEU A 1 396 ? 51.469 -15.234 -5.84 1 95 396 LEU A C 1
ATOM 3169 O O . LEU A 1 396 ? 51.781 -15.82 -4.793 1 95 396 LEU A O 1
ATOM 3173 N N . ALA A 1 397 ? 50.938 -15.844 -6.914 1 94.88 397 ALA A N 1
ATOM 3174 C CA . ALA A 1 397 ? 50.656 -17.266 -6.844 1 94.88 397 ALA A CA 1
ATOM 3175 C C . ALA A 1 397 ? 50.844 -17.938 -8.195 1 94.88 397 ALA A C 1
ATOM 3177 O O . ALA A 1 397 ? 49.906 -18.516 -8.758 1 94.88 397 ALA A O 1
ATOM 3178 N N . PRO A 1 398 ? 52.031 -18.031 -8.719 1 93.25 398 PRO A N 1
ATOM 3179 C CA . PRO A 1 398 ? 52.281 -18.688 -10 1 93.25 398 PRO A CA 1
ATOM 3180 C C . PRO A 1 398 ? 52 -20.188 -9.961 1 93.25 398 PRO A C 1
ATOM 3182 O O . PRO A 1 398 ? 51.594 -20.766 -10.984 1 93.25 398 PRO A O 1
ATOM 3185 N N . GLU A 1 399 ? 52.094 -20.734 -8.836 1 90.81 399 GLU A N 1
ATOM 3186 C CA . GLU A 1 399 ? 51.875 -22.172 -8.68 1 90.81 399 GLU A CA 1
ATOM 3187 C C . GLU A 1 399 ? 50.406 -22.562 -8.922 1 90.81 399 GLU A C 1
ATOM 3189 O O . GLU A 1 399 ? 50.094 -23.719 -9.203 1 90.81 399 GLU A O 1
ATOM 3194 N N . MET A 1 400 ? 49.5 -21.641 -8.859 1 93.56 400 MET A N 1
ATOM 3195 C CA . MET A 1 400 ? 48.094 -21.922 -8.992 1 93.56 400 MET A CA 1
ATOM 3196 C C . MET A 1 400 ? 47.625 -21.672 -10.43 1 93.56 400 MET A C 1
ATOM 3198 O O . MET A 1 400 ? 46.406 -21.719 -10.703 1 93.56 400 MET A O 1
ATOM 3202 N N . LEU A 1 401 ? 48.531 -21.328 -11.297 1 91.94 401 LEU A N 1
ATOM 3203 C CA . LEU A 1 401 ? 48.344 -21.234 -12.742 1 91.94 401 LEU A CA 1
ATOM 3204 C C . LEU A 1 401 ? 47.156 -20.328 -13.086 1 91.94 401 LEU A C 1
ATOM 3206 O O . LEU A 1 401 ? 46.188 -20.781 -13.68 1 91.94 401 LEU A O 1
ATOM 3210 N N . PRO A 1 402 ? 47.25 -19.078 -12.75 1 94.25 402 PRO A N 1
ATOM 3211 C CA . PRO A 1 402 ? 46.156 -18.141 -13.07 1 94.25 402 PRO A CA 1
ATOM 3212 C C . PRO A 1 402 ? 45.875 -18.062 -14.57 1 94.25 402 PRO A C 1
ATOM 3214 O O . PRO A 1 402 ? 46.812 -18.125 -15.383 1 94.25 402 PRO A O 1
ATOM 3217 N N . GLN A 1 403 ? 44.562 -18.031 -14.867 1 91.5 403 GLN A N 1
ATOM 3218 C CA . GLN A 1 403 ? 44.125 -17.922 -16.25 1 91.5 403 GLN A CA 1
ATOM 3219 C C . GLN A 1 403 ? 43.375 -16.609 -16.469 1 91.5 403 GLN A C 1
ATOM 3221 O O . GLN A 1 403 ? 42.812 -16.047 -15.539 1 91.5 403 GLN A O 1
ATOM 3226 N N . LEU A 1 404 ? 43.469 -16.109 -17.688 1 90.06 404 LEU A N 1
ATOM 3227 C CA . LEU A 1 404 ? 42.781 -14.867 -18.047 1 90.06 404 LEU A CA 1
ATOM 3228 C C . LEU A 1 404 ? 41.688 -15.109 -19.047 1 90.06 404 LEU A C 1
ATOM 3230 O O . LEU A 1 404 ? 41.906 -15.703 -20.109 1 90.06 404 LEU A O 1
ATOM 3234 N N . VAL A 1 405 ? 40.469 -14.719 -18.672 1 84.62 405 VAL A N 1
ATOM 3235 C CA . VAL A 1 405 ? 39.344 -14.93 -19.547 1 84.62 405 VAL A CA 1
ATOM 3236 C C . VAL A 1 405 ? 38.531 -13.625 -19.688 1 84.62 405 VAL A C 1
ATOM 3238 O O . VAL A 1 405 ? 38.125 -13.031 -18.688 1 84.62 405 VAL A O 1
ATOM 3241 N N . TYR A 1 406 ? 38.312 -13.031 -20.766 1 80.31 406 TYR A N 1
ATOM 3242 C CA . TYR A 1 406 ? 37.438 -11.891 -21.031 1 80.31 406 TYR A CA 1
ATOM 3243 C C . TYR A 1 406 ? 36.938 -11.93 -22.469 1 80.31 406 TYR A C 1
ATOM 3245 O O . TYR A 1 406 ? 37.531 -12.562 -23.344 1 80.31 406 TYR A O 1
ATOM 3253 N N . SER A 1 407 ? 35.75 -11.289 -22.672 1 66.75 407 SER A N 1
ATOM 3254 C CA . SER A 1 407 ? 35.156 -11.266 -24 1 66.75 407 SER A CA 1
ATOM 3255 C C . SER A 1 407 ? 35.875 -10.297 -24.906 1 66.75 407 SER A C 1
ATOM 3257 O O . SER A 1 407 ? 36.344 -9.242 -24.469 1 66.75 407 SER A O 1
ATOM 3259 N N . GLY A 1 408 ? 36.312 -10.547 -26.047 1 61.91 408 GLY A N 1
ATOM 3260 C CA . GLY A 1 408 ? 36.906 -9.68 -27.047 1 61.91 408 GLY A CA 1
ATOM 3261 C C . GLY A 1 408 ? 37.281 -10.398 -28.328 1 61.91 408 GLY A C 1
ATOM 3262 O O . GLY A 1 408 ? 37.188 -11.625 -28.406 1 61.91 408 GLY A O 1
ATOM 3263 N N . PRO A 1 409 ? 37.375 -9.555 -29.359 1 61.78 409 PRO A N 1
ATOM 3264 C CA . PRO A 1 409 ? 37.719 -10.156 -30.656 1 61.78 409 PRO A CA 1
ATOM 3265 C C . PRO A 1 409 ? 38.938 -11.07 -30.578 1 61.78 409 PRO A C 1
ATOM 3267 O O . PRO A 1 409 ? 39.969 -10.703 -29.984 1 61.78 409 PRO A O 1
ATOM 3270 N N . GLY A 1 410 ? 38.969 -12.211 -31.125 1 63.97 410 GLY A N 1
ATOM 3271 C CA . GLY A 1 410 ? 40.062 -13.141 -31.219 1 63.97 410 GLY A CA 1
ATOM 3272 C C . GLY A 1 410 ? 40.312 -13.906 -29.938 1 63.97 410 GLY A C 1
ATOM 3273 O O . GLY A 1 410 ? 41.344 -14.578 -29.797 1 63.97 410 GLY A O 1
ATOM 3274 N N . ARG A 1 411 ? 39.438 -13.75 -28.984 1 72.88 411 ARG A N 1
ATOM 3275 C CA . ARG A 1 411 ? 39.688 -14.32 -27.656 1 72.88 411 ARG A CA 1
ATOM 3276 C C . ARG A 1 411 ? 39 -15.664 -27.5 1 72.88 411 ARG A C 1
ATOM 3278 O O . ARG A 1 411 ? 39.156 -16.328 -26.484 1 72.88 411 ARG A O 1
ATOM 3285 N N . ILE A 1 412 ? 38.25 -16.109 -28.453 1 67.81 412 ILE A N 1
ATOM 3286 C CA . ILE A 1 412 ? 37.438 -17.297 -28.328 1 67.81 412 ILE A CA 1
ATOM 3287 C C . ILE A 1 412 ? 38.312 -18.516 -28.031 1 67.81 412 ILE A C 1
ATOM 3289 O O . ILE A 1 412 ? 38.031 -19.266 -27.094 1 67.81 412 ILE A O 1
ATOM 3293 N N . HIS A 1 413 ? 39.344 -18.656 -28.844 1 72 413 HIS A N 1
ATOM 3294 C CA . HIS A 1 413 ? 40.219 -19.812 -28.672 1 72 413 HIS A CA 1
ATOM 3295 C C . HIS A 1 413 ? 40.969 -19.75 -27.344 1 72 413 HIS A C 1
ATOM 3297 O O . HIS A 1 413 ? 41.062 -20.766 -26.641 1 72 413 HIS A O 1
ATOM 3303 N N . LYS A 1 414 ? 41.5 -18.609 -27 1 78.81 414 LYS A N 1
ATOM 3304 C CA . LYS A 1 414 ? 42.219 -18.438 -25.766 1 78.81 414 LYS A CA 1
ATOM 3305 C C . LYS A 1 414 ? 41.344 -18.672 -24.547 1 78.81 414 LYS A C 1
ATOM 3307 O O . LYS A 1 414 ? 41.75 -19.281 -23.562 1 78.81 414 LYS A O 1
ATOM 3312 N N . ASN A 1 415 ? 40.188 -18.141 -24.578 1 81 415 ASN A N 1
ATOM 3313 C CA . ASN A 1 415 ? 39.25 -18.344 -23.484 1 81 415 ASN A CA 1
ATOM 3314 C C . ASN A 1 415 ? 38.844 -19.812 -23.328 1 81 415 ASN A C 1
ATOM 3316 O O . ASN A 1 415 ? 38.719 -20.297 -22.203 1 81 415 ASN A O 1
ATOM 3320 N N . ARG A 1 416 ? 38.625 -20.469 -24.422 1 72.38 416 ARG A N 1
ATOM 3321 C CA . ARG A 1 416 ? 38.312 -21.891 -24.375 1 72.38 416 ARG A CA 1
ATOM 3322 C C . ARG A 1 416 ? 39.406 -22.688 -23.719 1 72.38 416 ARG A C 1
ATOM 3324 O O . ARG A 1 416 ? 39.156 -23.578 -22.891 1 72.38 416 ARG A O 1
ATOM 3331 N N . GLU A 1 417 ? 40.625 -22.438 -24.172 1 79.06 417 GLU A N 1
ATOM 3332 C CA . GLU A 1 417 ? 41.781 -23.109 -23.578 1 79.06 417 GLU A CA 1
ATOM 3333 C C . GLU A 1 417 ? 41.875 -22.828 -22.078 1 79.06 417 GLU A C 1
ATOM 3335 O O . GLU A 1 417 ? 42.156 -23.734 -21.297 1 79.06 417 GLU A O 1
ATOM 3340 N N . ALA A 1 418 ? 41.719 -21.609 -21.781 1 81.56 418 ALA A N 1
ATOM 3341 C CA . ALA A 1 418 ? 41.781 -21.219 -20.375 1 81.56 418 ALA A CA 1
ATOM 3342 C C . ALA A 1 418 ? 40.688 -21.938 -19.578 1 81.56 418 ALA A C 1
ATOM 3344 O O . ALA A 1 418 ? 40.969 -22.438 -18.469 1 81.56 418 ALA A O 1
ATOM 3345 N N . LEU A 1 419 ? 39.531 -22.031 -20.109 1 77.06 419 LEU A N 1
ATOM 3346 C CA . LEU A 1 419 ? 38.406 -22.656 -19.422 1 77.06 419 LEU A CA 1
ATOM 3347 C C . LEU A 1 419 ? 38.625 -24.156 -19.312 1 77.06 419 LEU A C 1
ATOM 3349 O O . LEU A 1 419 ? 38.219 -24.781 -18.328 1 77.06 419 LEU A O 1
ATOM 3353 N N . GLU A 1 420 ? 39.125 -24.703 -20.359 1 76.12 420 GLU A N 1
ATOM 3354 C CA . GLU A 1 420 ? 39.406 -26.125 -20.328 1 76.12 420 GLU A CA 1
ATOM 3355 C C . GLU A 1 420 ? 40.406 -26.469 -19.219 1 76.12 420 GLU A C 1
ATOM 3357 O O . GLU A 1 420 ? 40.281 -27.5 -18.562 1 76.12 420 GLU A O 1
ATOM 3362 N N . LYS A 1 421 ? 41.375 -25.547 -19.094 1 81.25 421 LYS A N 1
ATOM 3363 C CA . LYS A 1 421 ? 42.344 -25.75 -18.031 1 81.25 421 LYS A CA 1
ATOM 3364 C C . LYS A 1 421 ? 41.688 -25.672 -16.656 1 81.25 421 LYS A C 1
ATOM 3366 O O . LYS A 1 421 ? 42.156 -26.297 -15.703 1 81.25 421 LYS A O 1
ATOM 3371 N N . LEU A 1 422 ? 40.688 -24.922 -16.578 1 81.75 422 LEU A N 1
ATOM 3372 C CA . LEU A 1 422 ? 39.969 -24.766 -15.32 1 81.75 422 LEU A CA 1
ATOM 3373 C C . LEU A 1 422 ? 39.062 -25.984 -15.055 1 81.75 422 LEU A C 1
ATOM 3375 O O . LEU A 1 422 ? 38.969 -26.422 -13.906 1 81.75 422 LEU A O 1
ATOM 3379 N N . ILE A 1 423 ? 38.5 -26.484 -16.141 1 73.06 423 ILE A N 1
ATOM 3380 C CA . ILE A 1 423 ? 37.5 -27.531 -16.031 1 73.06 423 ILE A CA 1
ATOM 3381 C C . ILE A 1 423 ? 38.188 -28.891 -15.805 1 73.06 423 ILE A C 1
ATOM 3383 O O . ILE A 1 423 ? 37.688 -29.719 -15.047 1 73.06 423 ILE A O 1
ATOM 3387 N N . GLN A 1 424 ? 39.344 -29.109 -16.594 1 71 424 GLN A N 1
ATOM 3388 C CA . GLN A 1 424 ? 40.062 -30.375 -16.5 1 71 424 GLN A CA 1
ATOM 3389 C C . GLN A 1 424 ? 40.75 -30.516 -15.141 1 71 424 GLN A C 1
ATOM 3391 O O . GLN A 1 424 ? 41.531 -29.656 -14.734 1 71 424 GLN A O 1
ATOM 3396 N N . ARG A 1 425 ? 40.094 -30.875 -13.961 1 66.25 425 ARG A N 1
ATOM 3397 C CA . ARG A 1 425 ? 40.5 -31 -12.555 1 66.25 425 ARG A CA 1
ATOM 3398 C C . ARG A 1 425 ? 41.688 -31.938 -12.391 1 66.25 425 ARG A C 1
ATOM 3400 O O . ARG A 1 425 ? 41.781 -32.625 -11.359 1 66.25 425 ARG A O 1
ATOM 3407 N N . LYS A 1 426 ? 42.594 -32.062 -13.367 1 62.66 426 LYS A N 1
ATOM 3408 C CA . LYS A 1 426 ? 43.781 -32.906 -13.227 1 62.66 426 LYS A CA 1
ATOM 3409 C C . LYS A 1 426 ? 44.781 -32.281 -12.281 1 62.66 426 LYS A C 1
ATOM 3411 O O . LYS A 1 426 ? 44.594 -31.156 -11.812 1 62.66 426 LYS A O 1
ATOM 3416 N N . LYS A 1 427 ? 45.812 -32.969 -11.68 1 61.56 427 LYS A N 1
ATOM 3417 C CA . LYS A 1 427 ? 46.844 -32.594 -10.719 1 61.56 427 LYS A CA 1
ATOM 3418 C C . LYS A 1 427 ? 47.438 -31.234 -11.078 1 61.56 427 LYS A C 1
ATOM 3420 O O . LYS A 1 427 ? 47.781 -30.453 -10.195 1 61.56 427 LYS A O 1
ATOM 3425 N N . ASN A 1 428 ? 47.469 -30.828 -12.391 1 67.25 428 ASN A N 1
ATOM 3426 C CA . ASN A 1 428 ? 48.062 -29.547 -12.828 1 67.25 428 ASN A CA 1
ATOM 3427 C C . ASN A 1 428 ? 47 -28.625 -13.414 1 67.25 428 ASN A C 1
ATOM 3429 O O . ASN A 1 428 ? 47.281 -27.859 -14.336 1 67.25 428 ASN A O 1
ATOM 3433 N N . ALA A 1 429 ? 45.812 -28.531 -12.68 1 80.62 429 ALA A N 1
ATOM 3434 C CA . ALA A 1 429 ? 44.75 -27.719 -13.219 1 80.62 429 ALA A CA 1
ATOM 3435 C C . ALA A 1 429 ? 44.812 -26.281 -12.688 1 80.62 429 ALA A C 1
ATOM 3437 O O . ALA A 1 429 ? 45.344 -26.047 -11.594 1 80.62 429 ALA A O 1
ATOM 3438 N N . ALA A 1 430 ? 44.375 -25.375 -13.469 1 90.12 430 ALA A N 1
ATOM 3439 C CA . ALA A 1 430 ? 44.312 -23.969 -13.078 1 90.12 430 ALA A CA 1
ATOM 3440 C C . ALA A 1 430 ? 43.344 -23.766 -11.906 1 90.12 430 ALA A C 1
ATOM 3442 O O . ALA A 1 430 ? 42.281 -24.406 -11.844 1 90.12 430 ALA A O 1
ATOM 3443 N N . GLN A 1 431 ? 43.844 -22.938 -10.992 1 93.12 431 GLN A N 1
ATOM 3444 C CA . GLN A 1 431 ? 43.062 -22.75 -9.781 1 93.12 431 GLN A CA 1
ATOM 3445 C C . GLN A 1 431 ? 42.594 -21.312 -9.656 1 93.12 431 GLN A C 1
ATOM 3447 O O . GLN A 1 431 ? 41.844 -20.969 -8.727 1 93.12 431 GLN A O 1
ATOM 3452 N N . ILE A 1 432 ? 43.062 -20.5 -10.523 1 94.31 432 ILE A N 1
ATOM 3453 C CA . ILE A 1 432 ? 42.656 -19.094 -10.477 1 94.31 432 ILE A CA 1
ATOM 3454 C C . ILE A 1 432 ? 42.219 -18.641 -11.867 1 94.31 432 ILE A C 1
ATOM 3456 O O . ILE A 1 432 ? 42.844 -19 -12.875 1 94.31 432 ILE A O 1
ATOM 3460 N N . VAL A 1 433 ? 41.125 -17.891 -11.891 1 91.56 433 VAL A N 1
ATOM 3461 C CA . VAL A 1 433 ? 40.688 -17.312 -13.148 1 91.56 433 VAL A CA 1
ATOM 3462 C C . VAL A 1 433 ? 40.375 -15.82 -12.961 1 91.56 433 VAL A C 1
ATOM 3464 O O . VAL A 1 433 ? 39.688 -15.438 -12 1 91.56 433 VAL A O 1
ATOM 3467 N N . VAL A 1 434 ? 41.031 -15.023 -13.727 1 92.12 434 VAL A N 1
ATOM 3468 C CA . VAL A 1 434 ? 40.75 -13.594 -13.766 1 92.12 434 VAL A CA 1
ATOM 3469 C C . VAL A 1 434 ? 39.812 -13.289 -14.945 1 92.12 434 VAL A C 1
ATOM 3471 O O . VAL A 1 434 ? 40.125 -13.633 -16.094 1 92.12 434 VAL A O 1
ATOM 3474 N N . CYS A 1 435 ? 38.656 -12.703 -14.602 1 86 435 CYS A N 1
ATOM 3475 C CA . CYS A 1 435 ? 37.656 -12.586 -15.688 1 86 435 CYS A CA 1
ATOM 3476 C C . CYS A 1 435 ? 36.969 -11.227 -15.648 1 86 435 CYS A C 1
ATOM 3478 O O . CYS A 1 435 ? 37 -10.547 -14.625 1 86 435 CYS A O 1
ATOM 3480 N N . VAL A 1 436 ? 36.594 -10.867 -16.922 1 78.5 436 VAL A N 1
ATOM 3481 C CA . VAL A 1 436 ? 35.719 -9.703 -17.062 1 78.5 436 VAL A CA 1
ATOM 3482 C C . VAL A 1 436 ? 34.312 -10.164 -17.469 1 78.5 436 VAL A C 1
ATOM 3484 O O . VAL A 1 436 ? 34.125 -10.648 -18.594 1 78.5 436 VAL A O 1
ATOM 3487 N N . ASP A 1 437 ? 33.219 -10.148 -16.797 1 62.09 437 ASP A N 1
ATOM 3488 C CA . ASP A 1 437 ? 31.797 -10.32 -17.016 1 62.09 437 ASP A CA 1
ATOM 3489 C C . ASP A 1 437 ? 31.484 -11.727 -17.516 1 62.09 437 ASP A C 1
ATOM 3491 O O . ASP A 1 437 ? 30.312 -12.07 -17.719 1 62.09 437 ASP A O 1
ATOM 3495 N N . MET A 1 438 ? 32.406 -12.68 -17.828 1 54.53 438 MET A N 1
ATOM 3496 C CA . MET A 1 438 ? 32.125 -13.875 -18.625 1 54.53 438 MET A CA 1
ATOM 3497 C C . MET A 1 438 ? 31.641 -15.016 -17.719 1 54.53 438 MET A C 1
ATOM 3499 O O . MET A 1 438 ? 30.812 -15.828 -18.141 1 54.53 438 MET A O 1
ATOM 3503 N N . LEU A 1 439 ? 32.25 -15.227 -16.531 1 59.47 439 LEU A N 1
ATOM 3504 C CA . LEU A 1 439 ? 31.938 -16.422 -15.758 1 59.47 439 LEU A CA 1
ATOM 3505 C C . LEU A 1 439 ? 30.734 -16.188 -14.852 1 59.47 439 LEU A C 1
ATOM 3507 O O . LEU A 1 439 ? 30.875 -15.703 -13.727 1 59.47 439 LEU A O 1
ATOM 3511 N N . GLY A 1 440 ? 29.75 -15.656 -15.508 1 56.56 440 GLY A N 1
ATOM 3512 C CA . GLY A 1 440 ? 28.562 -15.422 -14.711 1 56.56 440 GLY A CA 1
ATOM 3513 C C . GLY A 1 440 ? 27.438 -16.375 -15.031 1 56.56 440 GLY A C 1
ATOM 3514 O O . GLY A 1 440 ? 27.625 -17.594 -15.07 1 56.56 440 GLY A O 1
ATOM 3515 N N . GLU A 1 441 ? 26.531 -15.984 -15.852 1 54.28 441 GLU A N 1
ATOM 3516 C CA . GLU A 1 441 ? 25.234 -16.625 -16.109 1 54.28 441 GLU A CA 1
ATOM 3517 C C . GLU A 1 441 ? 25.375 -17.766 -17.109 1 54.28 441 GLU A C 1
ATOM 3519 O O . GLU A 1 441 ? 26.047 -17.641 -18.125 1 54.28 441 GLU A O 1
ATOM 3524 N N . GLY A 1 442 ? 25.109 -19.078 -16.75 1 56.72 442 GLY A N 1
ATOM 3525 C CA . GLY A 1 442 ? 25.047 -20.234 -17.625 1 56.72 442 GLY A CA 1
ATOM 3526 C C . GLY A 1 442 ? 26.234 -21.156 -17.484 1 56.72 442 GLY A C 1
ATOM 3527 O O . GLY A 1 442 ? 26.219 -22.281 -17.984 1 56.72 442 GLY A O 1
ATOM 3528 N N . PHE A 1 443 ? 27.359 -20.578 -16.844 1 60.97 443 PHE A N 1
ATOM 3529 C CA . PHE A 1 443 ? 28.547 -21.422 -16.688 1 60.97 443 PHE A CA 1
ATOM 3530 C C . PHE A 1 443 ? 28.406 -22.328 -15.453 1 60.97 443 PHE A C 1
ATOM 3532 O O . PHE A 1 443 ? 28 -21.859 -14.391 1 60.97 443 PHE A O 1
ATOM 3539 N N . ASP A 1 444 ? 28.531 -23.609 -15.656 1 62.19 444 ASP A N 1
ATOM 3540 C CA . ASP A 1 444 ? 28.359 -24.562 -14.562 1 62.19 444 ASP A CA 1
ATOM 3541 C C . ASP A 1 444 ? 29.703 -25.031 -14.023 1 62.19 444 ASP A C 1
ATOM 3543 O O . ASP A 1 444 ? 30.266 -26.016 -14.5 1 62.19 444 ASP A O 1
ATOM 3547 N N . LEU A 1 445 ? 30.328 -24.344 -13.148 1 72.56 445 LEU A N 1
ATOM 3548 C CA . LEU A 1 445 ? 31.531 -24.719 -12.43 1 72.56 445 LEU A CA 1
ATOM 3549 C C . LEU A 1 445 ? 31.344 -24.578 -10.922 1 72.56 445 LEU A C 1
ATOM 3551 O O . LEU A 1 445 ? 31.766 -23.594 -10.32 1 72.56 445 LEU A O 1
ATOM 3555 N N . PRO A 1 446 ? 30.828 -25.641 -10.281 1 73.81 446 PRO A N 1
ATOM 3556 C CA . PRO A 1 446 ? 30.469 -25.562 -8.859 1 73.81 446 PRO A CA 1
ATOM 3557 C C . PRO A 1 446 ? 31.688 -25.344 -7.961 1 73.81 446 PRO A C 1
ATOM 3559 O O . PRO A 1 446 ? 31.547 -24.922 -6.812 1 73.81 446 PRO A O 1
ATOM 3562 N N . ASN A 1 447 ? 32.938 -25.547 -8.516 1 81.44 447 ASN A N 1
ATOM 3563 C CA . ASN A 1 447 ? 34.125 -25.422 -7.703 1 81.44 447 ASN A CA 1
ATOM 3564 C C . ASN A 1 447 ? 34.531 -23.953 -7.531 1 81.44 447 ASN A C 1
ATOM 3566 O O . ASN A 1 447 ? 35.406 -23.641 -6.703 1 81.44 447 ASN A O 1
ATOM 3570 N N . LEU A 1 448 ? 33.875 -23.125 -8.242 1 84.56 448 LEU A N 1
ATOM 3571 C CA . LEU A 1 448 ? 34.125 -21.703 -8.07 1 84.56 448 LEU A CA 1
ATOM 3572 C C . LEU A 1 448 ? 33.531 -21.203 -6.762 1 84.56 448 LEU A C 1
ATOM 3574 O O . LEU A 1 448 ? 32.406 -20.734 -6.738 1 84.56 448 LEU A O 1
ATOM 3578 N N . LYS A 1 449 ? 34.406 -21.188 -5.715 1 89.06 449 LYS A N 1
ATOM 3579 C CA . LYS A 1 449 ? 33.875 -20.922 -4.395 1 89.06 449 LYS A CA 1
ATOM 3580 C C . LYS A 1 449 ? 34.562 -19.734 -3.74 1 89.06 449 LYS A C 1
ATOM 3582 O O . LYS A 1 449 ? 34.156 -19.266 -2.674 1 89.06 449 LYS A O 1
ATOM 3587 N N . VAL A 1 450 ? 35.594 -19.219 -4.348 1 91.62 450 VAL A N 1
ATOM 3588 C CA . VAL A 1 450 ? 36.25 -18.016 -3.836 1 91.62 450 VAL A CA 1
ATOM 3589 C C . VAL A 1 450 ? 36.188 -16.906 -4.883 1 91.62 450 VAL A C 1
ATOM 3591 O O . VAL A 1 450 ? 36.594 -17.109 -6.035 1 91.62 450 VAL A O 1
ATOM 3594 N N . ALA A 1 451 ? 35.625 -15.789 -4.484 1 90.38 451 ALA A N 1
ATOM 3595 C CA . ALA A 1 451 ? 35.531 -14.664 -5.41 1 90.38 451 ALA A CA 1
ATOM 3596 C C . ALA A 1 451 ? 36.219 -13.438 -4.855 1 90.38 451 ALA A C 1
ATOM 3598 O O . ALA A 1 451 ? 36.031 -13.07 -3.691 1 90.38 451 ALA A O 1
ATOM 3599 N N . ALA A 1 452 ? 37.125 -12.906 -5.594 1 92.19 452 ALA A N 1
ATOM 3600 C CA . ALA A 1 452 ? 37.781 -11.641 -5.289 1 92.19 452 ALA A CA 1
ATOM 3601 C C . ALA A 1 452 ? 37.25 -10.516 -6.176 1 92.19 452 ALA A C 1
ATOM 3603 O O . ALA A 1 452 ? 37.469 -10.508 -7.387 1 92.19 452 ALA A O 1
ATOM 3604 N N . LEU A 1 453 ? 36.594 -9.602 -5.562 1 89.19 453 LEU A N 1
ATOM 3605 C CA . LEU A 1 453 ? 35.969 -8.523 -6.34 1 89.19 453 LEU A CA 1
ATOM 3606 C C . LEU A 1 453 ? 36.906 -7.309 -6.375 1 89.19 453 LEU A C 1
ATOM 3608 O O . LEU A 1 453 ? 36.844 -6.441 -5.5 1 89.19 453 LEU A O 1
ATOM 3612 N N . HIS A 1 454 ? 37.656 -7.242 -7.375 1 88.81 454 HIS A N 1
ATOM 3613 C CA . HIS A 1 454 ? 38.562 -6.117 -7.531 1 88.81 454 HIS A CA 1
ATOM 3614 C C . HIS A 1 454 ? 37.812 -4.867 -7.996 1 88.81 454 HIS A C 1
ATOM 3616 O O . HIS A 1 454 ? 38.25 -3.744 -7.695 1 88.81 454 HIS A O 1
ATOM 3622 N N . ASP A 1 455 ? 36.75 -5.074 -8.773 1 81.31 455 ASP A N 1
ATOM 3623 C CA . ASP A 1 455 ? 35.875 -3.994 -9.188 1 81.31 455 ASP A CA 1
ATOM 3624 C C . ASP A 1 455 ? 34.406 -4.371 -8.969 1 81.31 455 ASP A C 1
ATOM 3626 O O . ASP A 1 455 ? 34.031 -5.535 -9.133 1 81.31 455 ASP A O 1
ATOM 3630 N N . THR A 1 456 ? 33.75 -3.371 -8.375 1 62.69 456 THR A N 1
ATOM 3631 C CA . THR A 1 456 ? 32.375 -3.721 -7.996 1 62.69 456 THR A CA 1
ATOM 3632 C C . THR A 1 456 ? 31.391 -3.303 -9.078 1 62.69 456 THR A C 1
ATOM 3634 O O . THR A 1 456 ? 30.188 -3.191 -8.828 1 62.69 456 THR A O 1
ATOM 3637 N N . HIS A 1 457 ? 31.812 -2.928 -10.25 1 53.03 457 HIS A N 1
ATOM 3638 C CA . HIS A 1 457 ? 30.859 -2.342 -11.188 1 53.03 457 HIS A CA 1
ATOM 3639 C C . HIS A 1 457 ? 29.609 -3.193 -11.297 1 53.03 457 HIS A C 1
ATOM 3641 O O . HIS A 1 457 ? 28.5 -2.662 -11.383 1 53.03 457 HIS A O 1
ATOM 3647 N N . LYS A 1 458 ? 29.688 -4.504 -11.57 1 56.09 458 LYS A N 1
ATOM 3648 C CA . LYS A 1 458 ? 28.469 -5.254 -11.898 1 56.09 458 LYS A CA 1
ATOM 3649 C C . LYS A 1 458 ? 27.828 -5.828 -10.648 1 56.09 458 LYS A C 1
ATOM 3651 O O . LYS A 1 458 ? 28.359 -5.688 -9.547 1 56.09 458 LYS A O 1
ATOM 3656 N N . SER A 1 459 ? 26.547 -6.543 -10.867 1 61.16 459 SER A N 1
ATOM 3657 C CA . SER A 1 459 ? 25.609 -6.934 -9.82 1 61.16 459 SER A CA 1
ATOM 3658 C C . SER A 1 459 ? 26.266 -7.875 -8.812 1 61.16 459 SER A C 1
ATOM 3660 O O . SER A 1 459 ? 26.703 -8.961 -9.18 1 61.16 459 SER A O 1
ATOM 3662 N N . LEU A 1 460 ? 26.75 -7.332 -7.59 1 72.56 460 LEU A N 1
ATOM 3663 C CA . LEU A 1 460 ? 27.219 -8.117 -6.445 1 72.56 460 LEU A CA 1
ATOM 3664 C C . LEU A 1 460 ? 26.297 -9.305 -6.199 1 72.56 460 LEU A C 1
ATOM 3666 O O . LEU A 1 460 ? 26.766 -10.406 -5.883 1 72.56 460 LEU A O 1
ATOM 3670 N N . ALA A 1 461 ? 25.094 -9.125 -6.465 1 70.44 461 ALA A N 1
ATOM 3671 C CA . ALA A 1 461 ? 24.094 -10.18 -6.223 1 70.44 461 ALA A CA 1
ATOM 3672 C C . ALA A 1 461 ? 24.328 -11.375 -7.141 1 70.44 461 ALA A C 1
ATOM 3674 O O . ALA A 1 461 ? 24.25 -12.523 -6.707 1 70.44 461 ALA A O 1
ATOM 3675 N N . ILE A 1 462 ? 24.594 -11.094 -8.336 1 69.56 462 ILE A N 1
ATOM 3676 C CA . ILE A 1 462 ? 24.812 -12.156 -9.32 1 69.56 462 ILE A CA 1
ATOM 3677 C C . ILE A 1 462 ? 26.078 -12.93 -8.992 1 69.56 462 ILE A C 1
ATOM 3679 O O . ILE A 1 462 ? 26.109 -14.156 -9.078 1 69.56 462 ILE A O 1
ATOM 3683 N N . THR A 1 463 ? 27.125 -12.227 -8.609 1 74.62 463 THR A N 1
ATOM 3684 C CA . THR A 1 463 ? 28.375 -12.883 -8.242 1 74.62 463 THR A CA 1
ATOM 3685 C C . THR A 1 463 ? 28.172 -13.789 -7.031 1 74.62 463 THR A C 1
ATOM 3687 O O . THR A 1 463 ? 28.672 -14.914 -7.008 1 74.62 463 THR A O 1
ATOM 3690 N N . LEU A 1 464 ? 27.453 -13.32 -6.148 1 76.94 464 LEU A N 1
ATOM 3691 C CA . LEU A 1 464 ? 27.219 -14.094 -4.938 1 76.94 464 LEU A CA 1
ATOM 3692 C C . LEU A 1 464 ? 26.375 -15.328 -5.234 1 76.94 464 LEU A C 1
ATOM 3694 O O . LEU A 1 464 ? 26.609 -16.406 -4.676 1 76.94 464 LEU A O 1
ATOM 3698 N N . GLN A 1 465 ? 25.484 -15.18 -6.059 1 74.25 465 GLN A N 1
ATOM 3699 C CA . GLN A 1 465 ? 24.641 -16.312 -6.441 1 74.25 465 GLN A CA 1
ATOM 3700 C C . GLN A 1 465 ? 25.438 -17.344 -7.227 1 74.25 465 GLN A C 1
ATOM 3702 O O . GLN A 1 465 ? 25.219 -18.547 -7.07 1 74.25 465 GLN A O 1
ATOM 3707 N N . PHE A 1 466 ? 26.328 -16.828 -7.988 1 73.31 466 PHE A N 1
ATOM 3708 C CA . PHE A 1 466 ? 27.125 -17.719 -8.812 1 73.31 466 PHE A CA 1
ATOM 3709 C C . PHE A 1 466 ? 28.078 -18.547 -7.949 1 73.31 466 PHE A C 1
ATOM 3711 O O . PHE A 1 466 ? 28.203 -19.75 -8.156 1 73.31 466 PHE A O 1
ATOM 3718 N N . ILE A 1 467 ? 28.641 -17.891 -7.031 1 77.81 467 ILE A N 1
ATOM 3719 C CA . ILE A 1 467 ? 29.625 -18.594 -6.227 1 77.81 467 ILE A CA 1
ATOM 3720 C C . ILE A 1 467 ? 28.922 -19.438 -5.16 1 77.81 467 ILE A C 1
ATOM 3722 O O . ILE A 1 467 ? 29.484 -20.391 -4.625 1 77.81 467 ILE A O 1
ATOM 3726 N N . GLY A 1 468 ? 27.797 -19 -4.855 1 74.44 468 GLY A N 1
ATOM 3727 C CA . GLY A 1 468 ? 27.047 -19.672 -3.811 1 74.44 468 GLY A CA 1
ATOM 3728 C C . GLY A 1 468 ? 26.312 -20.906 -4.305 1 74.44 468 GLY A C 1
ATOM 3729 O O . GLY A 1 468 ? 25.75 -21.656 -3.51 1 74.44 468 GLY A O 1
ATOM 3730 N N . ARG A 1 469 ? 26.375 -21.125 -5.574 1 70.69 469 ARG A N 1
ATOM 3731 C CA . ARG A 1 469 ? 25.625 -22.219 -6.18 1 70.69 469 ARG A CA 1
ATOM 3732 C C . ARG A 1 469 ? 26.188 -23.562 -5.746 1 70.69 469 ARG A C 1
ATOM 3734 O O . ARG A 1 469 ? 27.406 -23.734 -5.629 1 70.69 469 ARG A O 1
ATOM 3741 N N . PHE A 1 470 ? 25.375 -24.344 -5.184 1 59.12 470 PHE A N 1
ATOM 3742 C CA . PHE A 1 470 ? 25.719 -25.719 -4.855 1 59.12 470 PHE A CA 1
ATOM 3743 C C . PHE A 1 470 ? 24.891 -26.703 -5.68 1 59.12 470 PHE A C 1
ATOM 3745 O O . PHE A 1 470 ? 23.719 -26.438 -5.969 1 59.12 470 PHE A O 1
ATOM 3752 N N . THR A 1 471 ? 25.453 -27.406 -6.641 1 51.84 471 THR A N 1
ATOM 3753 C CA . THR A 1 471 ? 24.656 -28.391 -7.355 1 51.84 471 THR A CA 1
ATOM 3754 C C . THR A 1 471 ? 24.156 -29.469 -6.398 1 51.84 471 THR A C 1
ATOM 3756 O O . THR A 1 471 ? 24.859 -29.859 -5.465 1 51.84 471 THR A O 1
ATOM 3759 N N . ARG A 1 472 ? 22.891 -29.656 -6.152 1 45.81 472 ARG A N 1
ATOM 3760 C CA . ARG A 1 472 ? 22.219 -30.672 -5.336 1 45.81 472 ARG A CA 1
ATOM 3761 C C . ARG A 1 472 ? 23.016 -31.953 -5.273 1 45.81 472 ARG A C 1
ATOM 3763 O O . ARG A 1 472 ? 23.062 -32.625 -4.234 1 45.81 472 ARG A O 1
ATOM 3770 N N . LYS A 1 473 ? 23.359 -32.531 -6.461 1 47.72 473 LYS A N 1
ATOM 3771 C CA . LYS A 1 473 ? 23.891 -33.906 -6.496 1 47.72 473 LYS A CA 1
ATOM 3772 C C . LYS A 1 473 ? 25.344 -33.969 -6.031 1 47.72 473 LYS A C 1
ATOM 3774 O O . LYS A 1 473 ? 25.906 -35.031 -5.863 1 47.72 473 LYS A O 1
ATOM 3779 N N . GLY A 1 474 ? 25.906 -32.781 -5.891 1 48.75 474 GLY A N 1
ATOM 3780 C CA . GLY A 1 474 ? 27.312 -32.938 -5.543 1 48.75 474 GLY A CA 1
ATOM 3781 C C . GLY A 1 474 ? 27.547 -33.062 -4.047 1 48.75 474 GLY A C 1
ATOM 3782 O O . GLY A 1 474 ? 26.703 -32.625 -3.248 1 48.75 474 GLY A O 1
ATOM 3783 N N . ASN A 1 475 ? 28.188 -34.125 -3.594 1 52.5 475 ASN A N 1
ATOM 3784 C CA . ASN A 1 475 ? 28.578 -34.438 -2.225 1 52.5 475 ASN A CA 1
ATOM 3785 C C . ASN A 1 475 ? 29.062 -33.188 -1.473 1 52.5 475 ASN A C 1
ATOM 3787 O O . ASN A 1 475 ? 30.062 -32.594 -1.849 1 52.5 475 ASN A O 1
ATOM 3791 N N . TRP A 1 476 ? 28.203 -32.469 -0.687 1 56.12 476 TRP A N 1
ATOM 3792 C CA . TRP A 1 476 ? 28.484 -31.375 0.218 1 56.12 476 TRP A CA 1
ATOM 3793 C C . TRP A 1 476 ? 29.891 -31.469 0.784 1 56.12 476 TRP A C 1
ATOM 3795 O O . TRP A 1 476 ? 30.562 -30.438 0.967 1 56.12 476 TRP A O 1
ATOM 3805 N N . GLU A 1 477 ? 30.219 -32.594 1.108 1 59.91 477 GLU A N 1
ATOM 3806 C CA . GLU A 1 477 ? 31.5 -32.812 1.772 1 59.91 477 GLU A CA 1
ATOM 3807 C C . GLU A 1 477 ? 32.656 -32.5 0.854 1 59.91 477 GLU A C 1
ATOM 3809 O O . GLU A 1 477 ? 33.75 -32.094 1.322 1 59.91 477 GLU A O 1
ATOM 3814 N N . GLN A 1 478 ? 32.281 -32.375 -0.501 1 64.75 478 GLN A N 1
ATOM 3815 C CA . GLN A 1 478 ? 33.375 -32.188 -1.438 1 64.75 478 GLN A CA 1
ATOM 3816 C C . GLN A 1 478 ? 33.469 -30.719 -1.883 1 64.75 478 GLN A C 1
ATOM 3818 O O . GLN A 1 478 ? 34.562 -30.25 -2.234 1 64.75 478 GLN A O 1
ATOM 3823 N N . ILE A 1 479 ? 32.406 -29.875 -1.736 1 74.38 479 ILE A N 1
ATOM 3824 C CA . ILE A 1 479 ? 32.5 -28.562 -2.377 1 74.38 479 ILE A CA 1
ATOM 3825 C C . ILE A 1 479 ? 32.594 -27.484 -1.311 1 74.38 479 ILE A C 1
ATOM 3827 O O . ILE A 1 479 ? 33.281 -26.469 -1.518 1 74.38 479 ILE A O 1
ATOM 3831 N N . GLY A 1 480 ? 32.156 -27.547 -0.066 1 79.31 480 GLY A N 1
ATOM 3832 C CA . GLY A 1 480 ? 32.312 -26.609 1.021 1 79.31 480 GLY A CA 1
ATOM 3833 C C . GLY A 1 480 ? 31.625 -25.281 0.773 1 79.31 480 GLY A C 1
ATOM 3834 O O . GLY A 1 480 ? 30.828 -25.156 -0.164 1 79.31 480 GLY A O 1
ATOM 3835 N N . GLU A 1 481 ? 31.906 -24.125 1.66 1 84.88 481 GLU A N 1
ATOM 3836 C CA . GLU A 1 481 ? 31.266 -22.797 1.611 1 84.88 481 GLU A CA 1
ATOM 3837 C C . GLU A 1 481 ? 32.062 -21.844 0.727 1 84.88 481 GLU A C 1
ATOM 3839 O O . GLU A 1 481 ? 33.281 -22.016 0.543 1 84.88 481 GLU A O 1
ATOM 3844 N N . ALA A 1 482 ? 31.344 -20.891 0.218 1 87.88 482 ALA A N 1
ATOM 3845 C CA . ALA A 1 482 ? 31.984 -19.891 -0.648 1 87.88 482 ALA A CA 1
ATOM 3846 C C . ALA A 1 482 ? 32.5 -18.719 0.16 1 87.88 482 ALA A C 1
ATOM 3848 O O . ALA A 1 482 ? 32.031 -18.453 1.264 1 87.88 482 ALA A O 1
ATOM 3849 N N . THR A 1 483 ? 33.562 -18.094 -0.291 1 90.69 483 THR A N 1
ATOM 3850 C CA . THR A 1 483 ? 34.156 -16.891 0.31 1 90.69 483 THR A CA 1
ATOM 3851 C C . THR A 1 483 ? 34.25 -15.773 -0.72 1 90.69 483 THR A C 1
ATOM 3853 O O . THR A 1 483 ? 34.75 -15.992 -1.83 1 90.69 483 THR A O 1
ATOM 3856 N N . VAL A 1 484 ? 33.781 -14.617 -0.339 1 89.25 484 VAL A N 1
ATOM 3857 C CA . VAL A 1 484 ? 33.875 -13.445 -1.208 1 89.25 484 VAL A CA 1
ATOM 3858 C C . VAL A 1 484 ? 34.688 -12.352 -0.511 1 89.25 484 VAL A C 1
ATOM 3860 O O . VAL A 1 484 ? 34.469 -12.07 0.668 1 89.25 484 VAL A O 1
ATOM 3863 N N . VAL A 1 485 ? 35.625 -11.789 -1.191 1 89.06 485 VAL A N 1
ATOM 3864 C CA . VAL A 1 485 ? 36.469 -10.734 -0.646 1 89.06 485 VAL A CA 1
ATOM 3865 C C . VAL A 1 485 ? 36.156 -9.414 -1.339 1 89.06 485 VAL A C 1
ATOM 3867 O O . VAL A 1 485 ? 36.188 -9.32 -2.568 1 89.06 485 VAL A O 1
ATOM 3870 N N . VAL A 1 486 ? 35.781 -8.414 -0.508 1 84.81 486 VAL A N 1
ATOM 3871 C CA . VAL A 1 486 ? 35.438 -7.105 -1.065 1 84.81 486 VAL A CA 1
ATOM 3872 C C . VAL A 1 486 ? 36.125 -6.004 -0.253 1 84.81 486 VAL A C 1
ATOM 3874 O O . VAL A 1 486 ? 36.406 -6.188 0.931 1 84.81 486 VAL A O 1
ATOM 3877 N N . ASN A 1 487 ? 36.375 -4.867 -0.924 1 80.12 487 ASN A N 1
ATOM 3878 C CA . ASN A 1 487 ? 36.875 -3.678 -0.24 1 80.12 487 ASN A CA 1
ATOM 3879 C C . ASN A 1 487 ? 35.75 -2.693 0.061 1 80.12 487 ASN A C 1
ATOM 3881 O O . ASN A 1 487 ? 35.219 -2.045 -0.847 1 80.12 487 ASN A O 1
ATOM 3885 N N . ILE A 1 488 ? 35.438 -2.467 1.275 1 73.19 488 ILE A N 1
ATOM 3886 C CA . ILE A 1 488 ? 34.25 -1.672 1.666 1 73.19 488 ILE A CA 1
ATOM 3887 C C . ILE A 1 488 ? 34.656 -0.199 1.763 1 73.19 488 ILE A C 1
ATOM 3889 O O . ILE A 1 488 ? 33.781 0.671 1.901 1 73.19 488 ILE A O 1
ATOM 3893 N N . ALA A 1 489 ? 36 0.033 1.709 1 67.88 489 ALA A N 1
ATOM 3894 C CA . ALA A 1 489 ? 36.438 1.432 1.674 1 67.88 489 ALA A CA 1
ATOM 3895 C C . ALA A 1 489 ? 35.906 2.127 0.414 1 67.88 489 ALA A C 1
ATOM 3897 O O . ALA A 1 489 ? 35.812 3.355 0.372 1 67.88 489 ALA A O 1
ATOM 3898 N N . ASP A 1 490 ? 35.594 1.266 -0.495 1 68.81 490 ASP A N 1
ATOM 3899 C CA . ASP A 1 490 ? 34.969 1.772 -1.718 1 68.81 490 ASP A CA 1
ATOM 3900 C C . ASP A 1 490 ? 33.469 2.061 -1.505 1 68.81 490 ASP A C 1
ATOM 3902 O O . ASP A 1 490 ? 32.719 1.158 -1.174 1 68.81 490 ASP A O 1
ATOM 3906 N N . SER A 1 491 ? 33.156 3.432 -1.577 1 65.88 491 SER A N 1
ATOM 3907 C CA . SER A 1 491 ? 31.766 3.854 -1.344 1 65.88 491 SER A CA 1
ATOM 3908 C C . SER A 1 491 ? 30.797 3.09 -2.24 1 65.88 491 SER A C 1
ATOM 3910 O O . SER A 1 491 ? 29.656 2.812 -1.843 1 65.88 491 SER A O 1
ATOM 3912 N N . GLU A 1 492 ? 31.234 2.732 -3.381 1 70.12 492 GLU A N 1
ATOM 3913 C CA . GLU A 1 492 ? 30.359 2.012 -4.309 1 70.12 492 GLU A CA 1
ATOM 3914 C C . GLU A 1 492 ? 30.047 0.609 -3.793 1 70.12 492 GLU A C 1
ATOM 3916 O O . GLU A 1 492 ? 28.938 0.115 -3.959 1 70.12 492 GLU A O 1
ATOM 3921 N N . THR A 1 493 ? 31.062 0.041 -3.207 1 73.38 493 THR A N 1
ATOM 3922 C CA . THR A 1 493 ? 30.859 -1.301 -2.67 1 73.38 493 THR A CA 1
ATOM 3923 C C . THR A 1 493 ? 29.844 -1.285 -1.535 1 73.38 493 THR A C 1
ATOM 3925 O O . THR A 1 493 ? 28.984 -2.17 -1.447 1 73.38 493 THR A O 1
ATOM 3928 N N . GLU A 1 494 ? 29.969 -0.323 -0.758 1 67.69 494 GLU A N 1
ATOM 3929 C CA . GLU A 1 494 ? 29.031 -0.222 0.357 1 67.69 494 GLU A CA 1
ATOM 3930 C C . GLU A 1 494 ? 27.609 0.002 -0.138 1 67.69 494 GLU A C 1
ATOM 3932 O O . GLU A 1 494 ? 26.656 -0.561 0.412 1 67.69 494 GLU A O 1
ATOM 3937 N N . THR A 1 495 ? 27.578 0.871 -1.032 1 70.94 495 THR A N 1
ATOM 3938 C CA . THR A 1 495 ? 26.266 1.159 -1.604 1 70.94 495 THR A CA 1
ATOM 3939 C C . THR A 1 495 ? 25.656 -0.097 -2.217 1 70.94 495 THR A C 1
ATOM 3941 O O . THR A 1 495 ? 24.453 -0.336 -2.086 1 70.94 495 THR A O 1
ATOM 3944 N N . LYS A 1 496 ? 26.531 -0.915 -2.844 1 72.31 496 LYS A N 1
ATOM 3945 C CA . LYS A 1 496 ? 26.047 -2.139 -3.477 1 72.31 496 LYS A CA 1
ATOM 3946 C C . LYS A 1 496 ? 25.641 -3.17 -2.432 1 72.31 496 LYS A C 1
ATOM 3948 O O . LYS A 1 496 ? 24.688 -3.92 -2.639 1 72.31 496 LYS A O 1
ATOM 3953 N N . LEU A 1 497 ? 26.375 -3.205 -1.434 1 72.19 497 LEU A N 1
ATOM 3954 C CA . LEU A 1 497 ? 26.016 -4.113 -0.354 1 72.19 497 LEU A CA 1
ATOM 3955 C C . LEU A 1 497 ? 24.688 -3.709 0.278 1 72.19 497 LEU A C 1
ATOM 3957 O O . LEU A 1 497 ? 23.859 -4.562 0.594 1 72.19 497 LEU A O 1
ATOM 3961 N N . GLU A 1 498 ? 24.578 -2.449 0.43 1 70.5 498 GLU A N 1
ATOM 3962 C CA . GLU A 1 498 ? 23.328 -1.94 0.969 1 70.5 498 GLU A CA 1
ATOM 3963 C C . GLU A 1 498 ? 22.156 -2.258 0.039 1 70.5 498 GLU A C 1
ATOM 3965 O O . GLU A 1 498 ? 21.062 -2.574 0.5 1 70.5 498 GLU A O 1
ATOM 3970 N N . ALA A 1 499 ? 22.484 -2.107 -1.144 1 70.12 499 ALA A N 1
ATOM 3971 C CA . ALA A 1 499 ? 21.453 -2.404 -2.141 1 70.12 499 ALA A CA 1
ATOM 3972 C C . ALA A 1 499 ? 21.062 -3.881 -2.109 1 70.12 499 ALA A C 1
ATOM 3974 O O . ALA A 1 499 ? 19.906 -4.23 -2.33 1 70.12 499 ALA A O 1
ATOM 3975 N N . LEU A 1 500 ? 22.031 -4.645 -1.849 1 72.94 500 LEU A N 1
ATOM 3976 C CA . LEU A 1 500 ? 21.781 -6.078 -1.765 1 72.94 500 LEU A CA 1
ATOM 3977 C C . LEU A 1 500 ? 20.859 -6.398 -0.597 1 72.94 500 LEU A C 1
ATOM 3979 O O . LEU A 1 500 ? 19.906 -7.172 -0.745 1 72.94 500 LEU A O 1
ATOM 3983 N N . TYR A 1 501 ? 21.172 -5.82 0.426 1 70.06 501 TYR A N 1
ATOM 3984 C CA . TYR A 1 501 ? 20.344 -6.055 1.608 1 70.06 501 TYR A CA 1
ATOM 3985 C C . TYR A 1 501 ? 18.953 -5.48 1.425 1 70.06 501 TYR A C 1
ATOM 3987 O O . TYR A 1 501 ? 18 -5.93 2.066 1 70.06 501 TYR A O 1
ATOM 3995 N N . ALA A 1 502 ? 18.953 -4.465 0.637 1 67.62 502 ALA A N 1
ATOM 3996 C CA . ALA A 1 502 ? 17.672 -3.805 0.371 1 67.62 502 ALA A CA 1
ATOM 3997 C C . ALA A 1 502 ? 16.75 -4.707 -0.445 1 67.62 502 ALA A C 1
ATOM 3999 O O . ALA A 1 502 ? 15.523 -4.543 -0.413 1 67.62 502 ALA A O 1
ATOM 4000 N N . GLU A 1 503 ? 17.328 -5.617 -1.099 1 66.19 503 GLU A N 1
ATOM 4001 C CA . GLU A 1 503 ? 16.547 -6.504 -1.95 1 66.19 503 GLU A CA 1
ATOM 4002 C C . GLU A 1 503 ? 15.711 -7.473 -1.115 1 66.19 503 GLU A C 1
ATOM 4004 O O . GLU A 1 503 ? 14.617 -7.867 -1.522 1 66.19 503 GLU A O 1
ATOM 4009 N N . GLY A 1 504 ? 16.312 -7.914 -0.035 1 66.38 504 GLY A N 1
ATOM 4010 C CA . GLY A 1 504 ? 15.547 -8.852 0.769 1 66.38 504 GLY A CA 1
ATOM 4011 C C . GLY A 1 504 ? 16.297 -9.359 1.981 1 66.38 504 GLY A C 1
ATOM 4012 O O . GLY A 1 504 ? 17.531 -9.352 1.998 1 66.38 504 GLY A O 1
ATOM 4013 N N . ALA A 1 505 ? 15.555 -9.867 2.873 1 58.28 505 ALA A N 1
ATOM 4014 C CA . ALA A 1 505 ? 16.078 -10.359 4.141 1 58.28 505 ALA A CA 1
ATOM 4015 C C . ALA A 1 505 ? 16.891 -11.648 3.941 1 58.28 505 ALA A C 1
ATOM 4017 O O . ALA A 1 505 ? 17.688 -12.031 4.801 1 58.28 505 ALA A O 1
ATOM 4018 N N . ASP A 1 506 ? 16.641 -12.242 2.811 1 69.25 506 ASP A N 1
ATOM 4019 C CA . ASP A 1 506 ? 17.281 -13.531 2.58 1 69.25 506 ASP A CA 1
ATOM 4020 C C . ASP A 1 506 ? 18.797 -13.391 2.518 1 69.25 506 ASP A C 1
ATOM 4022 O O . ASP A 1 506 ? 19.531 -14.312 2.887 1 69.25 506 ASP A O 1
ATOM 4026 N N . TRP A 1 507 ? 19.219 -12.227 2.152 1 71.44 507 TRP A N 1
ATOM 4027 C CA . TRP A 1 507 ? 20.656 -11.992 2.027 1 71.44 507 TRP A CA 1
ATOM 4028 C C . TRP A 1 507 ? 21.312 -11.969 3.396 1 71.44 507 TRP A C 1
ATOM 4030 O O . TRP A 1 507 ? 22.5 -12.273 3.52 1 71.44 507 TRP A O 1
ATOM 4040 N N . ASP A 1 508 ? 20.5 -11.672 4.348 1 66.38 508 ASP A N 1
ATOM 4041 C CA . ASP A 1 508 ? 21.031 -11.625 5.703 1 66.38 508 ASP A CA 1
ATOM 4042 C C . ASP A 1 508 ? 21.453 -13.008 6.18 1 66.38 508 ASP A C 1
ATOM 4044 O O . ASP A 1 508 ? 22.406 -13.148 6.957 1 66.38 508 ASP A O 1
ATOM 4048 N N . SER A 1 509 ? 20.719 -13.938 5.68 1 70.12 509 SER A N 1
ATOM 4049 C CA . SER A 1 509 ? 21.031 -15.305 6.078 1 70.12 509 SER A CA 1
ATOM 4050 C C . SER A 1 509 ? 22.109 -15.906 5.199 1 70.12 509 SER A C 1
ATOM 4052 O O . SER A 1 509 ? 22.859 -16.781 5.637 1 70.12 509 SER A O 1
ATOM 4054 N N . LEU A 1 510 ? 22.188 -15.43 4.07 1 72.94 510 LEU A N 1
ATOM 4055 C CA . LEU A 1 510 ? 23.125 -16 3.109 1 72.94 510 LEU A CA 1
ATOM 4056 C C . LEU A 1 510 ? 24.531 -15.438 3.316 1 72.94 510 LEU A C 1
ATOM 4058 O O . LEU A 1 510 ? 25.531 -16.141 3.121 1 72.94 510 LEU A O 1
ATOM 4062 N N . ILE A 1 511 ? 24.562 -14.148 3.715 1 75.88 511 ILE A N 1
ATOM 4063 C CA . ILE A 1 511 ? 25.844 -13.477 3.834 1 75.88 511 ILE A CA 1
ATOM 4064 C C . ILE A 1 511 ? 26.281 -13.43 5.301 1 75.88 511 ILE A C 1
ATOM 4066 O O . ILE A 1 511 ? 25.547 -12.922 6.148 1 75.88 511 ILE A O 1
ATOM 4070 N N . LYS A 1 512 ? 27.297 -14.047 5.52 1 71.25 512 LYS A N 1
ATOM 4071 C CA . LYS A 1 512 ? 27.938 -13.953 6.824 1 71.25 512 LYS A CA 1
ATOM 4072 C C . LYS A 1 512 ? 29.078 -12.938 6.801 1 71.25 512 LYS A C 1
ATOM 4074 O O . LYS A 1 512 ? 30.141 -13.195 6.215 1 71.25 512 LYS A O 1
ATOM 4079 N N . ARG A 1 513 ? 28.734 -11.758 7.383 1 64.38 513 ARG A N 1
ATOM 4080 C CA . ARG A 1 513 ? 29.75 -10.727 7.406 1 64.38 513 ARG A CA 1
ATOM 4081 C C . ARG A 1 513 ? 30.844 -11.062 8.422 1 64.38 513 ARG A C 1
ATOM 4083 O O . ARG A 1 513 ? 30.562 -11.305 9.594 1 64.38 513 ARG A O 1
ATOM 4090 N N . LEU A 1 514 ? 32 -11.32 7.902 1 53.69 514 LEU A N 1
ATOM 4091 C CA . LEU A 1 514 ? 33.156 -11.57 8.781 1 53.69 514 LEU A CA 1
ATOM 4092 C C . LEU A 1 514 ? 34 -10.305 8.953 1 53.69 514 LEU A C 1
ATOM 4094 O O . LEU A 1 514 ? 34.531 -9.797 7.977 1 53.69 514 LEU A O 1
ATOM 4098 N N . SER A 1 515 ? 33.312 -9.172 9.742 1 48.38 515 SER A N 1
ATOM 4099 C CA . SER A 1 515 ? 34.062 -7.926 9.883 1 48.38 515 SER A CA 1
ATOM 4100 C C . SER A 1 515 ? 35.25 -8.102 10.789 1 48.38 515 SER A C 1
ATOM 4102 O O . SER A 1 515 ? 35.219 -8.828 11.781 1 48.38 515 SER A O 1
ATOM 4104 N N . GLU A 1 516 ? 36.312 -7.777 10.367 1 45.59 516 GLU A N 1
ATOM 4105 C CA . GLU A 1 516 ? 37.5 -7.641 11.227 1 45.59 516 GLU A CA 1
ATOM 4106 C C . GLU A 1 516 ? 37.281 -6.535 12.258 1 45.59 516 GLU A C 1
ATOM 4108 O O . GLU A 1 516 ? 36.469 -5.641 12.062 1 45.59 516 GLU A O 1
ATOM 4113 N N . ASP A 1 517 ? 37.938 -6.457 13.531 1 43.47 517 ASP A N 1
ATOM 4114 C CA . ASP A 1 517 ? 38 -5.793 14.828 1 43.47 517 ASP A CA 1
ATOM 4115 C C . ASP A 1 517 ? 37.938 -4.273 14.672 1 43.47 517 ASP A C 1
ATOM 4117 O O . ASP A 1 517 ? 37.938 -3.541 15.664 1 43.47 517 ASP A O 1
ATOM 4121 N N . ARG A 1 518 ? 37.938 -3.611 13.523 1 44.19 518 ARG A N 1
ATOM 4122 C CA . ARG A 1 518 ? 38.375 -2.221 13.562 1 44.19 518 ARG A CA 1
ATOM 4123 C C . ARG A 1 518 ? 37.188 -1.268 13.586 1 44.19 518 ARG A C 1
ATOM 4125 O O . ARG A 1 518 ? 37.344 -0.07 13.828 1 44.19 518 ARG A O 1
ATOM 4132 N N . ILE A 1 519 ? 35.969 -1.506 13.172 1 53.25 519 ILE A N 1
ATOM 4133 C CA . ILE A 1 519 ? 35 -0.403 13.109 1 53.25 519 ILE A CA 1
ATOM 4134 C C . ILE A 1 519 ? 33.969 -0.569 14.211 1 53.25 519 ILE A C 1
ATOM 4136 O O . ILE A 1 519 ? 33.031 -1.369 14.07 1 53.25 519 ILE A O 1
ATOM 4140 N N . ASP A 1 520 ? 34.25 0.135 15.312 1 56.88 520 ASP A N 1
ATOM 4141 C CA . ASP A 1 520 ? 33.469 -0.015 16.531 1 56.88 520 ASP A CA 1
ATOM 4142 C C . ASP A 1 520 ? 31.984 0.156 16.234 1 56.88 520 ASP A C 1
ATOM 4144 O O . ASP A 1 520 ? 31.156 -0.615 16.719 1 56.88 520 ASP A O 1
ATOM 4148 N N . GLN A 1 521 ? 31.625 1.176 15.406 1 63.38 521 GLN A N 1
ATOM 4149 C CA . GLN A 1 521 ? 30.203 1.444 15.156 1 63.38 521 GLN A CA 1
ATOM 4150 C C . GLN A 1 521 ? 29.562 0.306 14.375 1 63.38 521 GLN A C 1
ATOM 4152 O O . GLN A 1 521 ? 28.406 -0.054 14.633 1 63.38 521 GLN A O 1
ATOM 4157 N N . GLU A 1 522 ? 30.297 -0.238 13.516 1 63.91 522 GLU A N 1
ATOM 4158 C CA . GLU A 1 522 ? 29.766 -1.336 12.711 1 63.91 522 GLU A CA 1
ATOM 4159 C C . GLU A 1 522 ? 29.625 -2.609 13.539 1 63.91 522 GLU A C 1
ATOM 4161 O O . GLU A 1 522 ? 28.688 -3.381 13.352 1 63.91 522 GLU A O 1
ATOM 4166 N N . ILE A 1 523 ? 30.641 -2.742 14.43 1 63.91 523 ILE A N 1
ATOM 4167 C CA . ILE A 1 523 ? 30.594 -3.912 15.297 1 63.91 523 ILE A CA 1
ATOM 4168 C C . ILE A 1 523 ? 29.359 -3.824 16.203 1 63.91 523 ILE A C 1
ATOM 4170 O O . ILE A 1 523 ? 28.672 -4.824 16.422 1 63.91 523 ILE A O 1
ATOM 4174 N N . ARG A 1 524 ? 29.203 -2.607 16.641 1 73.75 524 ARG A N 1
ATOM 4175 C CA . ARG A 1 524 ? 28.047 -2.428 17.516 1 73.75 524 ARG A CA 1
ATOM 4176 C C . ARG A 1 524 ? 26.75 -2.703 16.766 1 73.75 524 ARG A C 1
ATOM 4178 O O . ARG A 1 524 ? 25.859 -3.367 17.297 1 73.75 524 ARG A O 1
ATOM 4185 N N . LEU A 1 525 ? 26.719 -2.088 15.625 1 76.81 525 LEU A N 1
ATOM 4186 C CA . LEU A 1 525 ? 25.531 -2.322 14.828 1 76.81 525 LEU A CA 1
ATOM 4187 C C . LEU A 1 525 ? 25.344 -3.809 14.539 1 76.81 525 LEU A C 1
ATOM 4189 O O . LEU A 1 525 ? 24.234 -4.324 14.578 1 76.81 525 LEU A O 1
ATOM 4193 N N . GLN A 1 526 ? 26.391 -4.488 14.258 1 74.19 526 GLN A N 1
ATOM 4194 C CA . GLN A 1 526 ? 26.328 -5.922 13.984 1 74.19 526 GLN A CA 1
ATOM 4195 C C . GLN A 1 526 ? 25.812 -6.695 15.188 1 74.19 526 GLN A C 1
ATOM 4197 O O . GLN A 1 526 ? 25 -7.617 15.039 1 74.19 526 GLN A O 1
ATOM 4202 N N . LYS A 1 527 ? 26.328 -6.297 16.297 1 76.06 527 LYS A N 1
ATOM 4203 C CA . LYS A 1 527 ? 25.891 -6.969 17.531 1 76.06 527 LYS A CA 1
ATOM 4204 C C . LYS A 1 527 ? 24.406 -6.766 17.766 1 76.06 527 LYS A C 1
ATOM 4206 O O . LYS A 1 527 ? 23.688 -7.703 18.125 1 76.06 527 LYS A O 1
ATOM 4211 N N . ILE A 1 528 ? 24.078 -5.598 17.547 1 80.25 528 ILE A N 1
ATOM 4212 C CA . ILE A 1 528 ? 22.672 -5.273 17.781 1 80.25 528 ILE A CA 1
ATOM 4213 C C . ILE A 1 528 ? 21.797 -6.039 16.781 1 80.25 528 ILE A C 1
ATOM 4215 O O . ILE A 1 528 ? 20.781 -6.625 17.156 1 80.25 528 ILE A O 1
ATOM 4219 N N . VAL A 1 529 ? 22.156 -6.012 15.539 1 79.31 529 VAL A N 1
ATOM 4220 C CA . VAL A 1 529 ? 21.391 -6.676 14.492 1 79.31 529 VAL A CA 1
ATOM 4221 C C . VAL A 1 529 ? 21.344 -8.18 14.758 1 79.31 529 VAL A C 1
ATOM 4223 O O . VAL A 1 529 ? 20.297 -8.82 14.57 1 79.31 529 VAL A O 1
ATOM 4226 N N . HIS A 1 530 ? 22.438 -8.68 15.227 1 76.69 530 HIS A N 1
ATOM 4227 C CA . HIS A 1 530 ? 22.484 -10.102 15.555 1 76.69 530 HIS A CA 1
ATOM 4228 C C . HIS A 1 530 ? 21.516 -10.445 16.688 1 76.69 530 HIS A C 1
ATOM 4230 O O . HIS A 1 530 ? 20.812 -11.445 16.609 1 76.69 530 HIS A O 1
ATOM 4236 N N . ASN A 1 531 ? 21.531 -9.578 17.641 1 80.19 531 ASN A N 1
ATOM 4237 C CA . ASN A 1 531 ? 20.656 -9.805 18.781 1 80.19 531 ASN A CA 1
ATOM 4238 C C . ASN A 1 531 ? 19.188 -9.695 18.406 1 80.19 531 ASN A C 1
ATOM 4240 O O . ASN A 1 531 ? 18.344 -10.406 18.953 1 80.19 531 ASN A O 1
ATOM 4244 N N . LEU A 1 532 ? 18.953 -8.891 17.547 1 84.81 532 LEU A N 1
ATOM 4245 C CA . LEU A 1 532 ? 17.578 -8.648 17.125 1 84.81 532 LEU A CA 1
ATOM 4246 C C . LEU A 1 532 ? 17.047 -9.82 16.297 1 84.81 532 LEU A C 1
ATOM 4248 O O . LEU A 1 532 ? 15.836 -10.016 16.203 1 84.81 532 LEU A O 1
ATOM 4252 N N . ARG A 1 533 ? 17.875 -10.562 15.758 1 77 533 ARG A N 1
ATOM 4253 C CA . ARG A 1 533 ? 17.469 -11.68 14.922 1 77 533 ARG A CA 1
ATOM 4254 C C . ARG A 1 533 ? 17.062 -12.883 15.766 1 77 533 ARG A C 1
ATOM 4256 O O . ARG A 1 533 ? 16.438 -13.812 15.273 1 77 533 ARG A O 1
ATOM 4263 N N . GLU A 1 534 ? 17.344 -12.812 16.953 1 75.12 534 GLU A N 1
ATOM 4264 C CA . GLU A 1 534 ? 17.109 -13.961 17.828 1 75.12 534 GLU A CA 1
ATOM 4265 C C . GLU A 1 534 ? 15.633 -14.117 18.156 1 75.12 534 GLU A C 1
ATOM 4267 O O . GLU A 1 534 ? 15.164 -15.227 18.438 1 75.12 534 GLU A O 1
ATOM 4272 N N . SER A 1 535 ? 14.992 -13.031 18.234 1 81.69 535 SER A N 1
ATOM 4273 C CA . SER A 1 535 ? 13.578 -13.094 18.609 1 81.69 535 SER A CA 1
ATOM 4274 C C . SER A 1 535 ? 12.711 -12.281 17.656 1 81.69 535 SER A C 1
ATOM 4276 O O . SER A 1 535 ? 13.016 -11.125 17.359 1 81.69 535 SER A O 1
ATOM 4278 N N . GLY A 1 536 ? 11.68 -12.922 17.172 1 84.44 536 GLY A N 1
ATOM 4279 C CA . GLY A 1 536 ? 10.75 -12.242 16.297 1 84.44 536 GLY A CA 1
ATOM 4280 C C . GLY A 1 536 ? 10.875 -12.672 14.844 1 84.44 536 GLY A C 1
ATOM 4281 O O . GLY A 1 536 ? 11.617 -13.609 14.531 1 84.44 536 GLY A O 1
ATOM 4282 N N . ASP A 1 537 ? 10.125 -12.055 13.891 1 84.88 537 ASP A N 1
ATOM 4283 C CA . ASP A 1 537 ? 10.086 -12.469 12.492 1 84.88 537 ASP A CA 1
ATOM 4284 C C . ASP A 1 537 ? 10.383 -11.289 11.562 1 84.88 537 ASP A C 1
ATOM 4286 O O . ASP A 1 537 ? 10.211 -11.391 10.352 1 84.88 537 ASP A O 1
ATOM 4290 N N . LEU A 1 538 ? 10.82 -10.18 12.203 1 86.12 538 LEU A N 1
ATOM 4291 C CA . LEU A 1 538 ? 11.07 -9 11.383 1 86.12 538 LEU A CA 1
ATOM 4292 C C . LEU A 1 538 ? 12.211 -9.25 10.398 1 86.12 538 LEU A C 1
ATOM 4294 O O . LEU A 1 538 ? 12.164 -8.789 9.258 1 86.12 538 LEU A O 1
ATOM 4298 N N . HIS A 1 539 ? 13.266 -10 10.805 1 79.25 539 HIS A N 1
ATOM 4299 C CA . HIS A 1 539 ? 14.461 -10.25 10 1 79.25 539 HIS A CA 1
ATOM 4300 C C . HIS A 1 539 ? 14.133 -11.109 8.781 1 79.25 539 HIS A C 1
ATOM 4302 O O . HIS A 1 539 ? 14.898 -11.141 7.816 1 79.25 539 HIS A O 1
ATOM 4308 N N . THR A 1 540 ? 12.969 -11.805 8.867 1 73.69 540 THR A N 1
ATOM 4309 C CA . THR A 1 540 ? 12.555 -12.625 7.738 1 73.69 540 THR A CA 1
ATOM 4310 C C . THR A 1 540 ? 11.867 -11.781 6.672 1 73.69 540 THR A C 1
ATOM 4312 O O . THR A 1 540 ? 11.812 -12.164 5.504 1 73.69 540 THR A O 1
ATOM 4315 N N . PHE A 1 541 ? 11.492 -10.672 7.168 1 75.44 541 PHE A N 1
ATOM 4316 C CA . PHE A 1 541 ? 10.727 -9.812 6.273 1 75.44 541 PHE A CA 1
ATOM 4317 C C . PHE A 1 541 ? 11.617 -8.719 5.695 1 75.44 541 PHE A C 1
ATOM 4319 O O . PHE A 1 541 ? 11.523 -8.398 4.508 1 75.44 541 PHE A O 1
ATOM 4326 N N . LEU A 1 542 ? 12.359 -8.062 6.543 1 83.44 542 LEU A N 1
ATOM 4327 C CA . LEU A 1 542 ? 13.203 -6.953 6.113 1 83.44 542 LEU A CA 1
ATOM 4328 C C . LEU A 1 542 ? 14.602 -7.074 6.711 1 83.44 542 LEU A C 1
ATOM 4330 O O . LEU A 1 542 ? 14.773 -7.648 7.789 1 83.44 542 LEU A O 1
ATOM 4334 N N . SER A 1 543 ? 15.57 -6.496 5.969 1 79.56 543 SER A N 1
ATOM 4335 C CA . SER A 1 543 ? 16.922 -6.43 6.496 1 79.56 543 SER A CA 1
ATOM 4336 C C . SER A 1 543 ? 17.031 -5.398 7.617 1 79.56 543 SER A C 1
ATOM 4338 O O . SER A 1 543 ? 16.625 -4.246 7.445 1 79.56 543 SER A O 1
ATOM 4340 N N . LEU A 1 544 ? 17.547 -5.734 8.695 1 84.25 544 LEU A N 1
ATOM 4341 C CA . LEU A 1 544 ? 17.703 -4.84 9.844 1 84.25 544 LEU A CA 1
ATOM 4342 C C . LEU A 1 544 ? 18.875 -3.889 9.641 1 84.25 544 LEU A C 1
ATOM 4344 O O . LEU A 1 544 ? 18.969 -2.863 10.32 1 84.25 544 LEU A O 1
ATOM 4348 N N . TRP A 1 545 ? 19.688 -4.172 8.617 1 74.94 545 TRP A N 1
ATOM 4349 C CA . TRP A 1 545 ? 20.844 -3.336 8.328 1 74.94 545 TRP A CA 1
ATOM 4350 C C . TRP A 1 545 ? 20.422 -2.027 7.668 1 74.94 545 TRP A C 1
ATOM 4352 O O . TRP A 1 545 ? 21.156 -1.03 7.738 1 74.94 545 TRP A O 1
ATOM 4362 N N . ASN A 1 546 ? 19.344 -2.062 7.086 1 81.69 546 ASN A N 1
ATOM 4363 C CA . ASN A 1 546 ? 18.953 -0.92 6.266 1 81.69 546 ASN A CA 1
ATOM 4364 C C . ASN A 1 546 ? 17.969 -0.008 7.004 1 81.69 546 ASN A C 1
ATOM 4366 O O . ASN A 1 546 ? 17.469 0.962 6.434 1 81.69 546 ASN A O 1
ATOM 4370 N N . LEU A 1 547 ? 17.734 -0.289 8.273 1 87.5 547 LEU A N 1
ATOM 4371 C CA . LEU A 1 547 ? 16.859 0.569 9.062 1 87.5 547 LEU A CA 1
ATOM 4372 C C . LEU A 1 547 ? 17.531 1.907 9.359 1 87.5 547 LEU A C 1
ATOM 4374 O O . LEU A 1 547 ? 18.672 1.946 9.82 1 87.5 547 LEU A O 1
ATOM 4378 N N . ARG A 1 548 ? 16.859 3.031 8.992 1 88.12 548 ARG A N 1
ATOM 4379 C CA . ARG A 1 548 ? 17.328 4.391 9.242 1 88.12 548 ARG A CA 1
ATOM 4380 C C . ARG A 1 548 ? 16.234 5.242 9.875 1 88.12 548 ARG A C 1
ATOM 4382 O O . ARG A 1 548 ? 15.719 6.172 9.25 1 88.12 548 ARG A O 1
ATOM 4389 N N . PRO A 1 549 ? 15.875 4.992 11.125 1 91.69 549 PRO A N 1
ATOM 4390 C CA . PRO A 1 549 ? 14.836 5.781 11.797 1 91.69 549 PRO A CA 1
ATOM 4391 C C . PRO A 1 549 ? 15.219 7.25 11.953 1 91.69 549 PRO A C 1
ATOM 4393 O O . PRO A 1 549 ? 16.406 7.574 12.062 1 91.69 549 PRO A O 1
ATOM 4396 N N . SER A 1 550 ? 14.188 8.117 11.922 1 90.81 550 SER A N 1
ATOM 4397 C CA . SER A 1 550 ? 14.414 9.508 12.297 1 90.81 550 SER A CA 1
ATOM 4398 C C . SER A 1 550 ? 14.766 9.633 13.781 1 90.81 550 SER A C 1
ATOM 4400 O O . SER A 1 550 ? 14.336 8.812 14.594 1 90.81 550 SER A O 1
ATOM 4402 N N . LEU A 1 551 ? 15.578 10.578 14.055 1 92.88 551 LEU A N 1
ATOM 4403 C CA . LEU A 1 551 ? 15.922 10.805 15.453 1 92.88 551 LEU A CA 1
ATOM 4404 C C . LEU A 1 551 ? 14.805 11.57 16.172 1 92.88 551 LEU A C 1
ATOM 4406 O O . LEU A 1 551 ? 14.891 12.789 16.328 1 92.88 551 LEU A O 1
ATOM 4410 N N . SER A 1 552 ? 13.859 10.914 16.562 1 94.38 552 SER A N 1
ATOM 4411 C CA . SER A 1 552 ? 12.727 11.445 17.297 1 94.38 552 SER A CA 1
ATOM 4412 C C . SER A 1 552 ? 12.234 10.453 18.344 1 94.38 552 SER A C 1
ATOM 4414 O O . SER A 1 552 ? 12.422 9.242 18.203 1 94.38 552 SER A O 1
ATOM 4416 N N . MET A 1 553 ? 11.703 10.977 19.406 1 95.31 553 MET A N 1
ATOM 4417 C CA . MET A 1 553 ? 11.219 10.062 20.438 1 95.31 553 MET A CA 1
ATOM 4418 C C . MET A 1 553 ? 10.211 10.75 21.344 1 95.31 553 MET A C 1
ATOM 4420 O O . MET A 1 553 ? 10.086 11.977 21.328 1 95.31 553 MET A O 1
ATOM 4424 N N . GLN A 1 554 ? 9.461 10.016 21.953 1 94.88 554 GLN A N 1
ATOM 4425 C CA . GLN A 1 554 ? 8.727 10.359 23.156 1 94.88 554 GLN A CA 1
ATOM 4426 C C . GLN A 1 554 ? 9.281 9.633 24.375 1 94.88 554 GLN A C 1
ATOM 4428 O O . GLN A 1 554 ? 9.688 8.469 24.281 1 94.88 554 GLN A O 1
ATOM 4433 N N . VAL A 1 555 ? 9.43 10.297 25.484 1 94.69 555 VAL A N 1
ATOM 4434 C CA . VAL A 1 555 ? 9.961 9.711 26.703 1 94.69 555 VAL A CA 1
ATOM 4435 C C . VAL A 1 555 ? 8.828 9.453 27.688 1 94.69 555 VAL A C 1
ATOM 4437 O O . VAL A 1 555 ? 7.984 10.32 27.922 1 94.69 555 VAL A O 1
ATOM 4440 N N . PHE A 1 556 ? 8.797 8.258 28.188 1 93.56 556 PHE A N 1
ATOM 4441 C CA . PHE A 1 556 ? 7.816 7.875 29.203 1 93.56 556 PHE A CA 1
ATOM 4442 C C . PHE A 1 556 ? 8.5 7.496 30.5 1 93.56 556 PHE A C 1
ATOM 4444 O O . PHE A 1 556 ? 9.508 6.781 30.5 1 93.56 556 PHE A O 1
ATOM 4451 N N . LYS A 1 557 ? 8.062 7.984 31.578 1 91.06 557 LYS A N 1
ATOM 4452 C CA . LYS A 1 557 ? 8.531 7.566 32.875 1 91.06 557 LYS A CA 1
ATOM 4453 C C . LYS A 1 557 ? 7.773 6.344 33.375 1 91.06 557 LYS A C 1
ATOM 4455 O O . LYS A 1 557 ? 6.539 6.316 33.344 1 91.06 557 LYS A O 1
ATOM 4460 N N . THR A 1 558 ? 8.578 5.359 33.688 1 91.88 558 THR A N 1
ATOM 4461 C CA . THR A 1 558 ? 7.938 4.113 34.094 1 91.88 558 THR A CA 1
ATOM 4462 C C . THR A 1 558 ? 8.539 3.596 35.375 1 91.88 558 THR A C 1
ATOM 4464 O O . THR A 1 558 ? 9.695 3.891 35.688 1 91.88 558 THR A O 1
ATOM 4467 N N . GLN A 1 559 ? 7.68 2.854 36.219 1 87.25 559 GLN A N 1
ATOM 4468 C CA . GLN A 1 559 ? 8.109 2.203 37.438 1 87.25 559 GLN A CA 1
ATOM 4469 C C . GLN A 1 559 ? 8 0.686 37.344 1 87.25 559 GLN A C 1
ATOM 4471 O O . GLN A 1 559 ? 8.031 -0.021 38.344 1 87.25 559 GLN A O 1
ATOM 4476 N N . CYS A 1 560 ? 8.008 0.269 36.125 1 90.12 560 CYS A N 1
ATOM 4477 C CA . CYS A 1 560 ? 7.844 -1.167 35.938 1 90.12 560 CYS A CA 1
ATOM 4478 C C . CYS A 1 560 ? 9.148 -1.906 36.188 1 90.12 560 CYS A C 1
ATOM 4480 O O . CYS A 1 560 ? 10.227 -1.393 35.906 1 90.12 560 CYS A O 1
ATOM 4482 N N . GLN A 1 561 ? 9.086 -3.049 36.812 1 87.88 561 GLN A N 1
ATOM 4483 C CA . GLN A 1 561 ? 10.273 -3.846 37.094 1 87.88 561 GLN A CA 1
ATOM 4484 C C . GLN A 1 561 ? 10.742 -4.598 35.844 1 87.88 561 GLN A C 1
ATOM 4486 O O . GLN A 1 561 ? 11.945 -4.73 35.594 1 87.88 561 GLN A O 1
ATOM 4491 N N . ASN A 1 562 ? 9.758 -5.062 35.125 1 91.88 562 ASN A N 1
ATOM 4492 C CA . ASN A 1 562 ? 10.031 -5.73 33.875 1 91.88 562 ASN A CA 1
ATOM 4493 C C . ASN A 1 562 ? 9.07 -5.277 32.781 1 91.88 562 ASN A C 1
ATOM 4495 O O . ASN A 1 562 ? 7.891 -5.043 33.031 1 91.88 562 ASN A O 1
ATOM 4499 N N . TRP A 1 563 ? 9.641 -5.031 31.625 1 93.69 563 TRP A N 1
ATOM 4500 C CA . TRP A 1 563 ? 8.734 -4.645 30.547 1 93.69 563 TRP A CA 1
ATOM 4501 C C . TRP A 1 563 ? 8.289 -5.867 29.75 1 93.69 563 TRP A C 1
ATOM 4503 O O . TRP A 1 563 ? 8.82 -6.965 29.922 1 93.69 563 TRP A O 1
ATOM 4513 N N . SER A 1 564 ? 7.242 -5.812 29.047 1 93.94 564 SER A N 1
ATOM 4514 C CA . SER A 1 564 ? 6.676 -6.863 28.219 1 93.94 564 SER A CA 1
ATOM 4515 C C . SER A 1 564 ? 6.52 -6.395 26.766 1 93.94 564 SER A C 1
ATOM 4517 O O . SER A 1 564 ? 5.398 -6.199 26.297 1 93.94 564 SER A O 1
ATOM 4519 N N . PRO A 1 565 ? 7.668 -6.344 26.047 1 93.62 565 PRO A N 1
ATOM 4520 C CA . PRO A 1 565 ? 7.637 -5.789 24.703 1 93.62 565 PRO A CA 1
ATOM 4521 C C . PRO A 1 565 ? 6.719 -6.57 23.766 1 93.62 565 PRO A C 1
ATOM 4523 O O . PRO A 1 565 ? 6.199 -6.012 22.797 1 93.62 565 PRO A O 1
ATOM 4526 N N . GLU A 1 566 ? 6.383 -7.832 24 1 91.12 566 GLU A N 1
ATOM 4527 C CA . GLU A 1 566 ? 5.555 -8.656 23.125 1 91.12 566 GLU A CA 1
ATOM 4528 C C . GLU A 1 566 ? 4.102 -8.195 23.156 1 91.12 566 GLU A C 1
ATOM 4530 O O . GLU A 1 566 ? 3.338 -8.492 22.234 1 91.12 566 GLU A O 1
ATOM 4535 N N . ASN A 1 567 ? 3.773 -7.41 24.125 1 92.44 567 ASN A N 1
ATOM 4536 C CA . ASN A 1 567 ? 2.396 -6.945 24.25 1 92.44 567 ASN A CA 1
ATOM 4537 C C . ASN A 1 567 ? 2.096 -5.805 23.297 1 92.44 567 ASN A C 1
ATOM 4539 O O . ASN A 1 567 ? 0.982 -5.277 23.266 1 92.44 567 ASN A O 1
ATOM 4543 N N . TYR A 1 568 ? 3.07 -5.441 22.469 1 91.44 568 TYR A N 1
ATOM 4544 C CA . TYR A 1 568 ? 2.842 -4.336 21.547 1 91.44 568 TYR A CA 1
ATOM 4545 C C . TYR A 1 568 ? 1.709 -4.656 20.578 1 91.44 568 TYR A C 1
ATOM 4547 O O . TYR A 1 568 ? 1.015 -3.754 20.109 1 91.44 568 TYR A O 1
ATOM 4555 N N . PHE A 1 569 ? 1.428 -5.934 20.328 1 86.62 569 PHE A N 1
ATOM 4556 C CA . PHE A 1 569 ? 0.435 -6.379 19.359 1 86.62 569 PHE A CA 1
ATOM 4557 C C . PHE A 1 569 ? -0.974 -6.035 19.828 1 86.62 569 PHE A C 1
ATOM 4559 O O . PHE A 1 569 ? -1.889 -5.898 19.016 1 86.62 569 PHE A O 1
ATOM 4566 N N . ASN A 1 570 ? -1.135 -5.855 21.109 1 84.44 570 ASN A N 1
ATOM 4567 C CA . ASN A 1 570 ? -2.455 -5.641 21.688 1 84.44 570 ASN A CA 1
ATOM 4568 C C . ASN A 1 570 ? -3 -4.258 21.344 1 84.44 570 ASN A C 1
ATOM 4570 O O . ASN A 1 570 ? -4.199 -4.008 21.469 1 84.44 570 ASN A O 1
ATOM 4574 N N . VAL A 1 571 ? -2.178 -3.418 20.922 1 86.06 571 VAL A N 1
ATOM 4575 C CA . VAL A 1 571 ? -2.562 -2.033 20.688 1 86.06 571 VAL A CA 1
ATOM 4576 C C . VAL A 1 571 ? -3.211 -1.914 19.297 1 86.06 571 VAL A C 1
ATOM 4578 O O . VAL A 1 571 ? -4.027 -1.019 19.062 1 86.06 571 VAL A O 1
ATOM 4581 N N . PHE A 1 572 ? -2.918 -2.771 18.438 1 80.88 572 PHE A N 1
ATOM 4582 C CA . PHE A 1 572 ? -3.361 -2.631 17.062 1 80.88 572 PHE A CA 1
ATOM 4583 C C . PHE A 1 572 ? -4.543 -3.549 16.766 1 80.88 572 PHE A C 1
ATOM 4585 O O . PHE A 1 572 ? -4.773 -4.52 17.5 1 80.88 572 PHE A O 1
ATOM 4592 N N . SER A 1 573 ? -5.293 -3.066 15.703 1 68.25 573 SER A N 1
ATOM 4593 C CA . SER A 1 573 ? -6.449 -3.863 15.305 1 68.25 573 SER A CA 1
ATOM 4594 C C . SER A 1 573 ? -6.027 -5.25 14.836 1 68.25 573 SER A C 1
ATOM 4596 O O . SER A 1 573 ? -4.879 -5.453 14.43 1 68.25 573 SER A O 1
ATOM 4598 N N . LYS A 1 574 ? -6.848 -6.148 14.938 1 61.38 574 LYS A N 1
ATOM 4599 C CA . LYS A 1 574 ? -6.59 -7.543 14.578 1 61.38 574 LYS A CA 1
ATOM 4600 C C . LYS A 1 574 ? -6.285 -7.676 13.086 1 61.38 574 LYS A C 1
ATOM 4602 O O . LYS A 1 574 ? -5.625 -8.625 12.664 1 61.38 574 LYS A O 1
ATOM 4607 N N . ASP A 1 575 ? -6.668 -6.641 12.367 1 63.59 575 ASP A N 1
ATOM 4608 C CA . ASP A 1 575 ? -6.473 -6.707 10.922 1 63.59 575 ASP A CA 1
ATOM 4609 C C . ASP A 1 575 ? -5.098 -6.176 10.531 1 63.59 575 ASP A C 1
ATOM 4611 O O . ASP A 1 575 ? -4.684 -6.305 9.375 1 63.59 575 ASP A O 1
ATOM 4615 N N . SER A 1 576 ? -4.41 -5.648 11.57 1 75.12 576 SER A N 1
ATOM 4616 C CA . SER A 1 576 ? -3.1 -5.09 11.25 1 75.12 576 SER A CA 1
ATOM 4617 C C . SER A 1 576 ? -2.016 -6.164 11.305 1 75.12 576 SER A C 1
ATOM 4619 O O . SER A 1 576 ? -2.037 -7.031 12.18 1 75.12 576 SER A O 1
ATOM 4621 N N . LYS A 1 577 ? -1.277 -6.293 10.281 1 82.81 577 LYS A N 1
ATOM 4622 C CA . LYS A 1 577 ? -0.106 -7.164 10.289 1 82.81 577 LYS A CA 1
ATOM 4623 C C . LYS A 1 577 ? 1.127 -6.426 10.797 1 82.81 577 LYS A C 1
ATOM 4625 O O . LYS A 1 577 ? 1.296 -5.23 10.539 1 82.81 577 LYS A O 1
ATOM 4630 N N . SER A 1 578 ? 1.875 -7.078 11.625 1 89.31 578 SER A N 1
ATOM 4631 C CA . SER A 1 578 ? 3.102 -6.477 12.141 1 89.31 578 SER A CA 1
ATOM 4632 C C . SER A 1 578 ? 4.219 -7.508 12.258 1 89.31 578 SER A C 1
ATOM 4634 O O . SER A 1 578 ? 3.951 -8.703 12.383 1 89.31 578 SER A O 1
ATOM 4636 N N . TRP A 1 579 ? 5.422 -7.148 12.055 1 89.75 579 TRP A N 1
ATOM 4637 C CA . TRP A 1 579 ? 6.652 -7.902 12.273 1 89.75 579 TRP A CA 1
ATOM 4638 C C . TRP A 1 579 ? 7.516 -7.234 13.336 1 89.75 579 TRP A C 1
ATOM 4640 O O . TRP A 1 579 ? 7.543 -6.008 13.445 1 89.75 579 TRP A O 1
ATOM 4650 N N . HIS A 1 580 ? 8.078 -8.031 14.18 1 93.06 580 HIS A N 1
ATOM 4651 C CA . HIS A 1 580 ? 8.836 -7.41 15.266 1 93.06 580 HIS A CA 1
ATOM 4652 C C . HIS A 1 580 ? 10.156 -8.125 15.492 1 93.06 580 HIS A C 1
ATOM 4654 O O . HIS A 1 580 ? 10.383 -9.219 14.961 1 93.06 580 HIS A O 1
ATOM 4660 N N . ALA A 1 581 ? 11.078 -7.52 16.109 1 93.06 581 ALA A N 1
ATOM 4661 C CA . ALA A 1 581 ? 12.359 -8.008 16.609 1 93.06 581 ALA A CA 1
ATOM 4662 C C . ALA A 1 581 ? 12.648 -7.453 18 1 93.06 581 ALA A C 1
ATOM 4664 O O . ALA A 1 581 ? 12.375 -6.281 18.281 1 93.06 581 ALA A O 1
ATOM 4665 N N . ILE A 1 582 ? 13.055 -8.344 18.984 1 93.44 582 ILE A N 1
ATOM 4666 C CA . ILE A 1 582 ? 13.352 -7.934 20.344 1 93.44 582 ILE A CA 1
ATOM 4667 C C . ILE A 1 582 ? 14.781 -8.336 20.703 1 93.44 582 ILE A C 1
ATOM 4669 O O . ILE A 1 582 ? 15.195 -9.477 20.453 1 93.44 582 ILE A O 1
ATOM 4673 N N . SER A 1 583 ? 15.539 -7.391 21.094 1 91.44 583 SER A N 1
ATOM 4674 C CA . SER A 1 583 ? 16.844 -7.656 21.672 1 91.44 583 SER A CA 1
ATOM 4675 C C . SER A 1 583 ? 16.797 -7.586 23.203 1 91.44 583 SER A C 1
ATOM 4677 O O . SER A 1 583 ? 16.594 -6.512 23.766 1 91.44 583 SER A O 1
ATOM 4679 N N . LYS A 1 584 ? 16.984 -8.656 23.828 1 86.88 584 LYS A N 1
ATOM 4680 C CA . LYS A 1 584 ? 16.938 -8.703 25.297 1 86.88 584 LYS A CA 1
ATOM 4681 C C . LYS A 1 584 ? 18.156 -8.023 25.906 1 86.88 584 LYS A C 1
ATOM 4683 O O . LYS A 1 584 ? 18.047 -7.398 26.969 1 86.88 584 LYS A O 1
ATOM 4688 N N . ASP A 1 585 ? 19.25 -8.047 25.219 1 84.94 585 ASP A N 1
ATOM 4689 C CA . ASP A 1 585 ? 20.484 -7.453 25.719 1 84.94 585 ASP A CA 1
ATOM 4690 C C . ASP A 1 585 ? 20.391 -5.934 25.781 1 84.94 585 ASP A C 1
ATOM 4692 O O . ASP A 1 585 ? 20.938 -5.297 26.688 1 84.94 585 ASP A O 1
ATOM 4696 N N . ASN A 1 586 ? 19.719 -5.379 24.859 1 87.56 586 ASN A N 1
ATOM 4697 C CA . ASN A 1 586 ? 19.641 -3.926 24.766 1 87.56 586 ASN A CA 1
ATOM 4698 C C . ASN A 1 586 ? 18.266 -3.422 25.188 1 87.56 586 ASN A C 1
ATOM 4700 O O . ASN A 1 586 ? 18.047 -2.213 25.297 1 87.56 586 ASN A O 1
ATOM 4704 N N . ASP A 1 587 ? 17.344 -4.371 25.453 1 92.38 587 ASP A N 1
ATOM 4705 C CA . ASP A 1 587 ? 15.961 -4.055 25.828 1 92.38 587 ASP A CA 1
ATOM 4706 C C . ASP A 1 587 ? 15.305 -3.133 24.812 1 92.38 587 ASP A C 1
ATOM 4708 O O . ASP A 1 587 ? 14.773 -2.078 25.156 1 92.38 587 ASP A O 1
ATOM 4712 N N . ILE A 1 588 ? 15.422 -3.535 23.625 1 94.5 588 ILE A N 1
ATOM 4713 C CA . ILE A 1 588 ? 14.852 -2.744 22.531 1 94.5 588 ILE A CA 1
ATOM 4714 C C . ILE A 1 588 ? 13.844 -3.586 21.766 1 94.5 588 ILE A C 1
ATOM 4716 O O . ILE A 1 588 ? 14.047 -4.785 21.562 1 94.5 588 ILE A O 1
ATOM 4720 N N . LEU A 1 589 ? 12.742 -3.037 21.453 1 95.62 589 LEU A N 1
ATOM 4721 C CA . LEU A 1 589 ? 11.719 -3.59 20.578 1 95.62 589 LEU A CA 1
ATOM 4722 C C . LEU A 1 589 ? 11.664 -2.826 19.25 1 95.62 589 LEU A C 1
ATOM 4724 O O . LEU A 1 589 ? 11.641 -1.594 19.25 1 95.62 589 LEU A O 1
ATOM 4728 N N . ILE A 1 590 ? 11.758 -3.414 18.156 1 95.19 590 ILE A N 1
ATOM 4729 C CA . ILE A 1 590 ? 11.547 -2.834 16.828 1 95.19 590 ILE A CA 1
ATOM 4730 C C . ILE A 1 590 ? 10.383 -3.545 16.141 1 95.19 590 ILE A C 1
ATOM 4732 O O . ILE A 1 590 ? 10.367 -4.773 16.062 1 95.19 590 ILE A O 1
ATOM 4736 N N . ALA A 1 591 ? 9.469 -2.84 15.703 1 94.81 591 ALA A N 1
ATOM 4737 C CA . ALA A 1 591 ? 8.32 -3.434 15.008 1 94.81 591 ALA A CA 1
ATOM 4738 C C . ALA A 1 591 ? 7.945 -2.621 13.773 1 94.81 591 ALA A C 1
ATOM 4740 O O . ALA A 1 591 ? 8.094 -1.397 13.758 1 94.81 591 ALA A O 1
ATOM 4741 N N . VAL A 1 592 ? 7.605 -3.229 12.805 1 92.94 592 VAL A N 1
ATOM 4742 C CA . VAL A 1 592 ? 7.031 -2.607 11.617 1 92.94 592 VAL A CA 1
ATOM 4743 C C . VAL A 1 592 ? 5.562 -3 11.484 1 92.94 592 VAL A C 1
ATOM 4745 O O . VAL A 1 592 ? 5.23 -4.188 11.445 1 92.94 592 VAL A O 1
ATOM 4748 N N . VAL A 1 593 ? 4.773 -1.997 11.484 1 91.75 593 VAL A N 1
ATOM 4749 C CA . VAL A 1 593 ? 3.334 -2.227 11.445 1 91.75 593 VAL A CA 1
ATOM 4750 C C . VAL A 1 593 ? 2.787 -1.858 10.062 1 91.75 593 VAL A C 1
ATOM 4752 O O . VAL A 1 593 ? 3.037 -0.758 9.562 1 91.75 593 VAL A O 1
ATOM 4755 N N . HIS A 1 594 ? 2.158 -2.793 9.453 1 89.44 594 HIS A N 1
ATOM 4756 C CA . HIS A 1 594 ? 1.5 -2.584 8.172 1 89.44 594 HIS A CA 1
ATOM 4757 C C . HIS A 1 594 ? 0.054 -2.141 8.359 1 89.44 594 HIS A C 1
ATOM 4759 O O . HIS A 1 594 ? -0.752 -2.867 8.945 1 89.44 594 HIS A O 1
ATOM 4765 N N . ARG A 1 595 ? -0.224 -0.933 7.867 1 82.56 595 ARG A N 1
ATOM 4766 C CA . ARG A 1 595 ? -1.567 -0.385 8.023 1 82.56 595 ARG A CA 1
ATOM 4767 C C . ARG A 1 595 ? -2.26 -0.233 6.676 1 82.56 595 ARG A C 1
ATOM 4769 O O . ARG A 1 595 ? -1.675 0.292 5.727 1 82.56 595 ARG A O 1
ATOM 4776 N N . LYS A 1 596 ? -3.439 -0.794 6.633 1 80.06 596 LYS A N 1
ATOM 4777 C CA . LYS A 1 596 ? -4.32 -0.601 5.484 1 80.06 596 LYS A CA 1
ATOM 4778 C C . LYS A 1 596 ? -5.422 0.408 5.801 1 80.06 596 LYS A C 1
ATOM 4780 O O . LYS A 1 596 ? -6.105 0.289 6.816 1 80.06 596 LYS A O 1
ATOM 4785 N N . ALA A 1 597 ? -5.438 1.5 5.094 1 78.38 597 ALA A N 1
ATOM 4786 C CA . ALA A 1 597 ? -6.473 2.512 5.285 1 78.38 597 ALA A CA 1
ATOM 4787 C C . ALA A 1 597 ? -7.32 2.67 4.027 1 78.38 597 ALA A C 1
ATOM 4789 O O . ALA A 1 597 ? -6.801 2.627 2.91 1 78.38 597 ALA A O 1
ATOM 4790 N N . ARG A 1 598 ? -8.617 2.799 4.18 1 81.38 598 ARG A N 1
ATOM 4791 C CA . ARG A 1 598 ? -9.508 3.08 3.053 1 81.38 598 ARG A CA 1
ATOM 4792 C C . ARG A 1 598 ? -9.242 4.473 2.484 1 81.38 598 ARG A C 1
ATOM 4794 O O . ARG A 1 598 ? -8.758 5.355 3.193 1 81.38 598 ARG A O 1
ATOM 4801 N N . VAL A 1 599 ? -9.5 4.566 1.251 1 85.94 599 VAL A N 1
ATOM 4802 C CA . VAL A 1 599 ? -9.359 5.879 0.628 1 85.94 599 VAL A CA 1
ATOM 4803 C C . VAL A 1 599 ? -10.461 6.809 1.127 1 85.94 599 VAL A C 1
ATOM 4805 O O . VAL A 1 599 ? -11.578 6.363 1.404 1 85.94 599 VAL A O 1
ATOM 4808 N N . ARG A 1 600 ? -10.242 8.047 1.288 1 82.06 600 ARG A N 1
ATOM 4809 C CA . ARG A 1 600 ? -11.172 9.016 1.855 1 82.06 600 ARG A CA 1
ATOM 4810 C C . ARG A 1 600 ? -12.102 9.57 0.782 1 82.06 600 ARG A C 1
ATOM 4812 O O . ARG A 1 600 ? -13.148 10.141 1.095 1 82.06 600 ARG A O 1
ATOM 4819 N N . TRP A 1 601 ? -11.75 9.43 -0.473 1 88.81 601 TRP A N 1
ATOM 4820 C CA . TRP A 1 601 ? -12.5 10.07 -1.543 1 88.81 601 TRP A CA 1
ATOM 4821 C C . TRP A 1 601 ? -13.5 9.102 -2.17 1 88.81 601 TRP A C 1
ATOM 4823 O O . TRP A 1 601 ? -14.055 9.375 -3.238 1 88.81 601 TRP A O 1
ATOM 4833 N N . GLY A 1 602 ? -13.734 7.949 -1.596 1 85.75 602 GLY A N 1
ATOM 4834 C CA . GLY A 1 602 ? -14.688 6.969 -2.09 1 85.75 602 GLY A CA 1
ATOM 4835 C C . GLY A 1 602 ? -14.898 5.805 -1.14 1 85.75 602 GLY A C 1
ATOM 4836 O O . GLY A 1 602 ? -14.102 5.602 -0.217 1 85.75 602 GLY A O 1
ATOM 4837 N N . ASN A 1 603 ? -15.992 5.125 -1.384 1 80.62 603 ASN A N 1
ATOM 4838 C CA . ASN A 1 603 ? -16.281 3.936 -0.592 1 80.62 603 ASN A CA 1
ATOM 4839 C C . ASN A 1 603 ? -15.984 2.656 -1.366 1 80.62 603 ASN A C 1
ATOM 4841 O O . ASN A 1 603 ? -16.812 2.186 -2.146 1 80.62 603 ASN A O 1
ATOM 4845 N N . TYR A 1 604 ? -14.883 2.111 -1.151 1 80.19 604 TYR A N 1
ATOM 4846 C CA . TYR A 1 604 ? -14.445 0.905 -1.846 1 80.19 604 TYR A CA 1
ATOM 4847 C C . TYR A 1 604 ? -13.922 -0.135 -0.859 1 80.19 604 TYR A C 1
ATOM 4849 O O . TYR A 1 604 ? -13.281 0.21 0.134 1 80.19 604 TYR A O 1
ATOM 4857 N N . GLN A 1 605 ? -14.195 -1.349 -1.104 1 70.94 605 GLN A N 1
ATOM 4858 C CA . GLN A 1 605 ? -13.773 -2.416 -0.205 1 70.94 605 GLN A CA 1
ATOM 4859 C C . GLN A 1 605 ? -12.438 -3.012 -0.652 1 70.94 605 GLN A C 1
ATOM 4861 O O . GLN A 1 605 ? -11.758 -3.676 0.13 1 70.94 605 GLN A O 1
ATOM 4866 N N . ASN A 1 606 ? -12.055 -2.781 -1.873 1 70.88 606 ASN A N 1
ATOM 4867 C CA . ASN A 1 606 ? -10.852 -3.414 -2.404 1 70.88 606 ASN A CA 1
ATOM 4868 C C . ASN A 1 606 ? -9.75 -2.393 -2.65 1 70.88 606 ASN A C 1
ATOM 4870 O O . ASN A 1 606 ? -8.719 -2.715 -3.254 1 70.88 606 ASN A O 1
ATOM 4874 N N . LEU A 1 607 ? -10.008 -1.178 -2.35 1 79.88 607 LEU A N 1
ATOM 4875 C CA . LEU A 1 607 ? -9.016 -0.135 -2.57 1 79.88 607 LEU A CA 1
ATOM 4876 C C . LEU A 1 607 ? -8.5 0.412 -1.244 1 79.88 607 LEU A C 1
ATOM 4878 O O . LEU A 1 607 ? -9.25 1.041 -0.493 1 79.88 607 LEU A O 1
ATOM 4882 N N . PHE A 1 608 ? -7.199 0.115 -0.92 1 81.94 608 PHE A N 1
ATOM 4883 C CA . PHE A 1 608 ? -6.609 0.516 0.353 1 81.94 608 PHE A CA 1
ATOM 4884 C C . PHE A 1 608 ? -5.289 1.238 0.134 1 81.94 608 PHE A C 1
ATOM 4886 O O . PHE A 1 608 ? -4.508 0.866 -0.747 1 81.94 608 PHE A O 1
ATOM 4893 N N . ASP A 1 609 ? -5.148 2.287 0.901 1 85.44 609 ASP A N 1
ATOM 4894 C CA . ASP A 1 609 ? -3.795 2.807 1.082 1 85.44 609 ASP A CA 1
ATOM 4895 C C . ASP A 1 609 ? -2.99 1.927 2.035 1 85.44 609 ASP A C 1
ATOM 4897 O O . ASP A 1 609 ? -3.521 1.438 3.035 1 85.44 609 ASP A O 1
ATOM 4901 N N . ARG A 1 610 ? -1.921 1.583 1.619 1 87.5 610 ARG A N 1
ATOM 4902 C CA . ARG A 1 610 ? -1.052 0.756 2.449 1 87.5 610 ARG A CA 1
ATOM 4903 C C . ARG A 1 610 ? 0.166 1.543 2.922 1 87.5 610 ARG A C 1
ATOM 4905 O O . ARG A 1 610 ? 0.846 2.186 2.117 1 87.5 610 ARG A O 1
ATOM 4912 N N . GLN A 1 611 ? 0.329 1.552 4.188 1 86.69 611 GLN A N 1
ATOM 4913 C CA . GLN A 1 611 ? 1.472 2.246 4.773 1 86.69 611 GLN A CA 1
ATOM 4914 C C . GLN A 1 611 ? 2.199 1.356 5.777 1 86.69 611 GLN A C 1
ATOM 4916 O O . GLN A 1 611 ? 1.571 0.561 6.48 1 86.69 611 GLN A O 1
ATOM 4921 N N . TYR A 1 612 ? 3.473 1.406 5.75 1 91.62 612 TYR A N 1
ATOM 4922 C CA . TYR A 1 612 ? 4.309 0.729 6.734 1 91.62 612 TYR A CA 1
ATOM 4923 C C . TYR A 1 612 ? 4.863 1.718 7.754 1 91.62 612 TYR A C 1
ATOM 4925 O O . TYR A 1 612 ? 5.508 2.701 7.387 1 91.62 612 TYR A O 1
ATOM 4933 N N . HIS A 1 613 ? 4.59 1.486 9 1 91.5 613 HIS A N 1
ATOM 4934 C CA . HIS A 1 613 ? 5.051 2.361 10.078 1 91.5 613 HIS A CA 1
ATOM 4935 C C . HIS A 1 613 ? 6.105 1.671 10.938 1 91.5 613 HIS A C 1
ATOM 4937 O O . HIS A 1 613 ? 6.004 0.472 11.203 1 91.5 613 HIS A O 1
ATOM 4943 N N . LEU A 1 614 ? 7.125 2.379 11.273 1 94.81 614 LEU A N 1
ATOM 4944 C CA . LEU A 1 614 ? 8.188 1.888 12.141 1 94.81 614 LEU A CA 1
ATOM 4945 C C . LEU A 1 614 ? 7.922 2.258 13.594 1 94.81 614 LEU A C 1
ATOM 4947 O O . LEU A 1 614 ? 7.516 3.385 13.883 1 94.81 614 LEU A O 1
ATOM 4951 N N . LEU A 1 615 ? 8.031 1.334 14.461 1 95.19 615 LEU A N 1
ATOM 4952 C CA . LEU A 1 615 ? 7.938 1.499 15.906 1 95.19 615 LEU A CA 1
ATOM 4953 C C . LEU A 1 615 ? 9.195 0.979 16.594 1 95.19 615 LEU A C 1
ATOM 4955 O O . LEU A 1 615 ? 9.641 -0.138 16.312 1 95.19 615 LEU A O 1
ATOM 4959 N N . MET A 1 616 ? 9.82 1.766 17.328 1 96.56 616 MET A N 1
ATOM 4960 C CA . MET A 1 616 ? 10.938 1.356 18.188 1 96.56 616 MET A CA 1
ATOM 4961 C C . MET A 1 616 ? 10.695 1.756 19.625 1 96.56 616 MET A C 1
ATOM 4963 O O . MET A 1 616 ? 10.18 2.84 19.906 1 96.56 616 MET A O 1
ATOM 4967 N N . ALA A 1 617 ? 10.977 0.905 20.531 1 96.75 617 ALA A N 1
ATOM 4968 C CA . ALA A 1 617 ? 10.867 1.169 21.969 1 96.75 617 ALA A CA 1
ATOM 4969 C C . ALA A 1 617 ? 12.094 0.649 22.719 1 96.75 617 ALA A C 1
ATOM 4971 O O . ALA A 1 617 ? 12.516 -0.491 22.516 1 96.75 617 ALA A O 1
ATOM 4972 N N . ARG A 1 618 ? 12.742 1.428 23.453 1 96.69 618 ARG A N 1
ATOM 4973 C CA . ARG A 1 618 ? 13.875 1.06 24.297 1 96.69 618 ARG A CA 1
ATOM 4974 C C . ARG A 1 618 ? 13.57 1.289 25.766 1 96.69 618 ARG A C 1
ATOM 4976 O O . ARG A 1 618 ? 13.18 2.389 26.156 1 96.69 618 ARG A O 1
ATOM 4983 N N . TRP A 1 619 ? 13.719 0.232 26.516 1 95.75 619 TRP A N 1
ATOM 4984 C CA . TRP A 1 619 ? 13.492 0.296 27.953 1 95.75 619 TRP A CA 1
ATOM 4985 C C . TRP A 1 619 ? 14.805 0.458 28.703 1 95.75 619 TRP A C 1
ATOM 4987 O O . TRP A 1 619 ? 15.742 -0.322 28.516 1 95.75 619 TRP A O 1
ATOM 4997 N N . ASP A 1 620 ? 14.906 1.521 29.391 1 93.56 620 ASP A N 1
ATOM 4998 C CA . ASP A 1 620 ? 16.047 1.771 30.25 1 93.56 620 ASP A CA 1
ATOM 4999 C C . ASP A 1 620 ? 15.703 1.53 31.719 1 93.56 620 ASP A C 1
ATOM 5001 O O . ASP A 1 620 ? 15.219 2.434 32.406 1 93.56 620 ASP A O 1
ATOM 5005 N N . LYS A 1 621 ? 16.031 0.406 32.219 1 90.19 621 LYS A N 1
ATOM 5006 C CA . LYS A 1 621 ? 15.672 -0.021 33.562 1 90.19 621 LYS A CA 1
ATOM 5007 C C . LYS A 1 621 ? 16.328 0.872 34.625 1 90.19 621 LYS A C 1
ATOM 5009 O O . LYS A 1 621 ? 15.688 1.258 35.594 1 90.19 621 LYS A O 1
ATOM 5014 N N . GLU A 1 622 ? 17.531 1.217 34.406 1 88.44 622 GLU A N 1
ATOM 5015 C CA . GLU A 1 622 ? 18.297 1.995 35.375 1 88.44 622 GLU A CA 1
ATOM 5016 C C . GLU A 1 622 ? 17.672 3.367 35.625 1 88.44 622 GLU A C 1
ATOM 5018 O O . GLU A 1 622 ? 17.609 3.844 36.75 1 88.44 622 GLU A O 1
ATOM 5023 N N . ASN A 1 623 ? 17.125 3.938 34.594 1 89.44 623 ASN A N 1
ATOM 5024 C CA . ASN A 1 623 ? 16.609 5.297 34.688 1 89.44 623 ASN A CA 1
ATOM 5025 C C . ASN A 1 623 ? 15.086 5.305 34.781 1 89.44 623 ASN A C 1
ATOM 5027 O O . ASN A 1 623 ? 14.477 6.367 34.938 1 89.44 623 ASN A O 1
ATOM 5031 N N . GLY A 1 624 ? 14.492 4.16 34.719 1 90.44 624 GLY A N 1
ATOM 5032 C CA . GLY A 1 624 ? 13.039 4.078 34.812 1 90.44 624 GLY A CA 1
ATOM 5033 C C . GLY A 1 624 ? 12.352 4.816 33.656 1 90.44 624 GLY A C 1
ATOM 5034 O O . GLY A 1 624 ? 11.383 5.547 33.906 1 90.44 624 GLY A O 1
ATOM 5035 N N . ALA A 1 625 ? 12.93 4.738 32.531 1 93.62 625 ALA A N 1
ATOM 5036 C CA . ALA A 1 625 ? 12.398 5.477 31.391 1 93.62 625 ALA A CA 1
ATOM 5037 C C . ALA A 1 625 ? 12.172 4.551 30.203 1 93.62 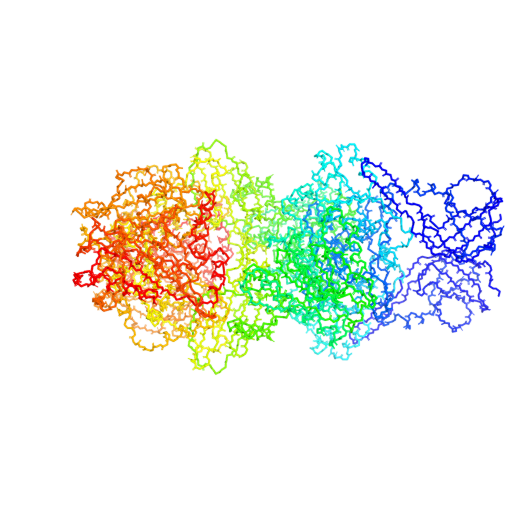625 ALA A C 1
ATOM 5039 O O . ALA A 1 625 ? 12.859 3.537 30.047 1 93.62 625 ALA A O 1
ATOM 5040 N N . LEU A 1 626 ? 11.164 4.816 29.469 1 96 626 LEU A N 1
ATOM 5041 C CA . LEU A 1 626 ? 10.883 4.164 28.203 1 96 626 LEU A CA 1
ATOM 5042 C C . LEU A 1 626 ? 10.945 5.164 27.047 1 96 626 LEU A C 1
ATOM 5044 O O . LEU A 1 626 ? 10.305 6.219 27.109 1 96 626 LEU A O 1
ATOM 5048 N N . PHE A 1 627 ? 11.734 4.902 26.094 1 96.88 627 PHE A N 1
ATOM 5049 C CA . PHE A 1 627 ? 11.867 5.75 24.906 1 96.88 627 PHE A CA 1
ATOM 5050 C C . PHE A 1 627 ? 11.141 5.137 23.719 1 96.88 627 PHE A C 1
ATOM 5052 O O . PHE A 1 627 ? 11.391 3.98 23.359 1 96.88 627 PHE A O 1
ATOM 5059 N N . ILE A 1 628 ? 10.25 5.871 23.094 1 96.69 628 ILE A N 1
ATOM 5060 C CA . ILE A 1 628 ? 9.492 5.32 21.969 1 96.69 628 ILE A CA 1
ATOM 5061 C C . ILE A 1 628 ? 9.695 6.191 20.734 1 96.69 628 ILE A C 1
ATOM 5063 O O . ILE A 1 628 ? 9.562 7.414 20.797 1 96.69 628 ILE A O 1
ATOM 5067 N N . HIS A 1 629 ? 10.086 5.613 19.656 1 96.31 629 HIS A N 1
ATOM 5068 C CA . HIS A 1 629 ? 10.062 6.227 18.328 1 96.31 629 HIS A CA 1
ATOM 5069 C C . HIS A 1 629 ? 8.945 5.648 17.469 1 96.31 629 HIS A C 1
ATOM 5071 O O . HIS A 1 629 ? 8.789 4.43 17.391 1 96.31 629 HIS A O 1
ATOM 5077 N N . ALA A 1 630 ? 8.164 6.484 16.922 1 93.69 630 ALA A N 1
ATOM 5078 C CA . ALA A 1 630 ? 7.137 6.09 15.961 1 93.69 630 ALA A CA 1
ATOM 5079 C C . ALA A 1 630 ? 7.18 6.969 14.711 1 93.69 630 ALA A C 1
ATOM 5081 O O . ALA A 1 630 ? 7.367 8.18 14.805 1 93.69 630 ALA A O 1
ATOM 5082 N N . SER A 1 631 ? 7.164 6.297 13.578 1 90.12 631 SER A N 1
ATOM 5083 C CA . SER A 1 631 ? 7.062 7.098 12.359 1 90.12 631 SER A CA 1
ATOM 5084 C C . SER A 1 631 ? 5.797 7.945 12.359 1 90.12 631 SER A C 1
ATOM 5086 O O . SER A 1 631 ? 5.758 9.016 11.75 1 90.12 631 SER A O 1
ATOM 5088 N N . ASP A 1 632 ? 4.754 7.465 13 1 87.88 632 ASP A N 1
ATOM 5089 C CA . ASP A 1 632 ? 3.508 8.18 13.266 1 87.88 632 ASP A CA 1
ATOM 5090 C C . ASP A 1 632 ? 2.99 7.883 14.672 1 87.88 632 ASP A C 1
ATOM 5092 O O . ASP A 1 632 ? 2.342 6.859 14.898 1 87.88 632 ASP A O 1
ATOM 5096 N N . TYR A 1 633 ? 3.135 8.797 15.531 1 88.5 633 TYR A N 1
ATOM 5097 C CA . TYR A 1 633 ? 2.881 8.578 16.953 1 88.5 633 TYR A CA 1
ATOM 5098 C C . TYR A 1 633 ? 1.387 8.43 17.219 1 88.5 633 TYR A C 1
ATOM 5100 O O . TYR A 1 633 ? 0.98 7.691 18.109 1 88.5 633 TYR A O 1
ATOM 5108 N N . GLU A 1 634 ? 0.604 9.125 16.484 1 79.5 634 GLU A N 1
ATOM 5109 C CA . GLU A 1 634 ? -0.842 9.055 16.672 1 79.5 634 GLU A CA 1
ATOM 5110 C C . GLU A 1 634 ? -1.407 7.746 16.141 1 79.5 634 GLU A C 1
ATOM 5112 O O . GLU A 1 634 ? -2.205 7.086 16.812 1 79.5 634 GLU A O 1
ATOM 5117 N N . GLU A 1 635 ? -0.899 7.426 14.969 1 78.06 635 GLU A N 1
ATOM 5118 C CA . GLU A 1 635 ? -1.382 6.203 14.336 1 78.06 635 GLU A CA 1
ATOM 5119 C C . GLU A 1 635 ? -0.99 4.969 15.148 1 78.06 635 GLU A C 1
ATOM 5121 O O . GLU A 1 635 ? -1.724 3.98 15.172 1 78.06 635 GLU A O 1
ATOM 5126 N N . LEU A 1 636 ? 0.158 4.965 15.758 1 88.12 636 LEU A N 1
ATOM 5127 C CA . LEU A 1 636 ? 0.659 3.805 16.484 1 88.12 636 LEU A CA 1
ATOM 5128 C C . LEU A 1 636 ? 0.277 3.877 17.969 1 88.12 636 LEU A C 1
ATOM 5130 O O . LEU A 1 636 ? 0.671 3.018 18.75 1 88.12 636 LEU A O 1
ATOM 5134 N N . LYS A 1 637 ? -0.489 4.875 18.359 1 86.56 637 LYS A N 1
ATOM 5135 C CA . LYS A 1 637 ? -0.995 5 19.734 1 86.56 637 LYS A CA 1
ATOM 5136 C C . LYS A 1 637 ? 0.127 4.832 20.75 1 86.56 637 LYS A C 1
ATOM 5138 O O . LYS A 1 637 ? 0.052 3.969 21.625 1 86.56 637 LYS A O 1
ATOM 5143 N N . SER A 1 638 ? 1.073 5.715 20.609 1 90.19 638 SER A N 1
ATOM 5144 C CA . SER A 1 638 ? 2.307 5.598 21.375 1 90.19 638 SER A CA 1
ATOM 5145 C C . SER A 1 638 ? 2.02 5.566 22.875 1 90.19 638 SER A C 1
ATOM 5147 O O . SER A 1 638 ? 2.658 4.82 23.625 1 90.19 638 SER A O 1
ATOM 5149 N N . THR A 1 639 ? 1.029 6.355 23.375 1 87.94 639 THR A N 1
ATOM 5150 C CA . THR A 1 639 ? 0.741 6.414 24.797 1 87.94 639 THR A CA 1
ATOM 5151 C C . THR A 1 639 ? 0.121 5.102 25.281 1 87.94 639 THR A C 1
ATOM 5153 O O . THR A 1 639 ? 0.515 4.566 26.312 1 87.94 639 THR A O 1
ATOM 5156 N N . THR A 1 640 ? -0.849 4.629 24.516 1 88.81 640 THR A N 1
ATOM 5157 C CA . THR A 1 640 ? -1.458 3.348 24.859 1 88.81 640 THR A CA 1
ATOM 5158 C C . THR A 1 640 ? -0.431 2.223 24.766 1 88.81 640 THR A C 1
ATOM 5160 O O . THR A 1 640 ? -0.432 1.308 25.594 1 88.81 640 THR A O 1
ATOM 5163 N N . LEU A 1 641 ? 0.448 2.279 23.812 1 92.88 641 LEU A N 1
ATOM 5164 C CA . LEU A 1 641 ? 1.497 1.283 23.625 1 92.88 641 LEU A CA 1
ATOM 5165 C C . LEU A 1 641 ? 2.438 1.241 24.812 1 92.88 641 LEU A C 1
ATOM 5167 O O . LEU A 1 641 ? 2.795 0.161 25.297 1 92.88 641 LEU A O 1
ATOM 5171 N N . ALA A 1 642 ? 2.844 2.436 25.281 1 93.94 642 ALA A N 1
ATOM 5172 C CA . ALA A 1 642 ? 3.762 2.514 26.406 1 93.94 642 ALA A CA 1
ATOM 5173 C C . ALA A 1 642 ? 3.18 1.812 27.641 1 93.94 642 ALA A C 1
ATOM 5175 O O . ALA A 1 642 ? 3.889 1.089 28.344 1 93.94 642 ALA A O 1
ATOM 5176 N N . LYS A 1 643 ? 1.904 1.979 27.828 1 91.5 643 LYS A N 1
ATOM 5177 C CA . LYS A 1 643 ? 1.257 1.362 28.984 1 91.5 643 LYS A CA 1
ATOM 5178 C C . LYS A 1 643 ? 1.138 -0.148 28.812 1 91.5 643 LYS A C 1
ATOM 5180 O O . LYS A 1 643 ? 1.3 -0.906 29.766 1 91.5 643 LYS A O 1
ATOM 5185 N N . GLU A 1 644 ? 0.873 -0.595 27.625 1 92.94 644 GLU A N 1
ATOM 5186 C CA . GLU A 1 644 ? 0.687 -2.014 27.344 1 92.94 644 GLU A CA 1
ATOM 5187 C C . GLU A 1 644 ? 1.99 -2.787 27.516 1 92.94 644 GLU A C 1
ATOM 5189 O O . GLU A 1 644 ? 1.979 -3.951 27.938 1 92.94 644 GLU A O 1
ATOM 5194 N N . ILE A 1 645 ? 3.184 -2.223 27.172 1 95.62 645 ILE A N 1
ATOM 5195 C CA . ILE A 1 645 ? 4.441 -2.963 27.188 1 95.62 645 ILE A CA 1
ATOM 5196 C C . ILE A 1 645 ? 5.141 -2.762 28.531 1 95.62 645 ILE A C 1
ATOM 5198 O O . ILE A 1 645 ? 6.176 -3.377 28.797 1 95.62 645 ILE A O 1
ATOM 5202 N N . THR A 1 646 ? 4.645 -1.859 29.359 1 94.62 646 THR A N 1
ATOM 5203 C CA . THR A 1 646 ? 5.172 -1.673 30.703 1 94.62 646 THR A CA 1
ATOM 5204 C C . THR A 1 646 ? 4.074 -1.873 31.75 1 94.62 646 THR A C 1
ATOM 5206 O O . THR A 1 646 ? 3.711 -3.008 32.062 1 94.62 646 THR A O 1
ATOM 5209 N N . ASN A 1 647 ? 3.506 -0.783 32.25 1 88.44 647 ASN A N 1
ATOM 5210 C CA . ASN A 1 647 ? 2.381 -0.88 33.156 1 88.44 647 ASN A CA 1
ATOM 5211 C C . ASN A 1 647 ? 1.497 0.363 33.094 1 88.44 647 ASN A C 1
ATOM 5213 O O . ASN A 1 647 ? 1.824 1.33 32.406 1 88.44 647 ASN A O 1
ATOM 5217 N N . ASP A 1 648 ? 0.412 0.384 33.75 1 83.56 648 ASP A N 1
ATOM 5218 C CA . ASP A 1 648 ? -0.601 1.433 33.688 1 83.56 648 ASP A CA 1
ATOM 5219 C C . ASP A 1 648 ? -0.121 2.711 34.344 1 83.56 648 ASP A C 1
ATOM 5221 O O . ASP A 1 648 ? -0.674 3.789 34.125 1 83.56 648 ASP A O 1
ATOM 5225 N N . LYS A 1 649 ? 0.981 2.713 35.094 1 82.06 649 LYS A N 1
ATOM 5226 C CA . LYS A 1 649 ? 1.497 3.879 35.812 1 82.06 649 LYS A CA 1
ATOM 5227 C C . LYS A 1 649 ? 2.477 4.664 34.938 1 82.06 649 LYS A C 1
ATOM 5229 O O . LYS A 1 649 ? 2.941 5.734 35.312 1 82.06 649 LYS A O 1
ATOM 5234 N N . THR A 1 650 ? 2.709 4.137 33.781 1 90.12 650 THR A N 1
ATOM 5235 C CA . THR A 1 650 ? 3.637 4.797 32.875 1 90.12 650 THR A CA 1
ATOM 5236 C C . THR A 1 650 ? 3.035 6.094 32.344 1 90.12 650 THR A C 1
ATOM 5238 O O . THR A 1 650 ? 1.89 6.109 31.875 1 90.12 650 THR A O 1
ATOM 5241 N N . VAL A 1 651 ? 3.801 7.203 32.469 1 87.5 651 VAL A N 1
ATOM 5242 C CA . VAL A 1 651 ? 3.287 8.516 32.094 1 87.5 651 VAL A CA 1
ATOM 5243 C C . VAL A 1 651 ? 4.227 9.156 31.062 1 87.5 651 VAL A C 1
ATOM 5245 O O . VAL A 1 651 ? 5.449 9.039 31.188 1 87.5 651 VAL A O 1
ATOM 5248 N N . LEU A 1 652 ? 3.609 9.828 30.156 1 89.94 652 LEU A N 1
ATOM 5249 C CA . LEU A 1 652 ? 4.348 10.578 29.141 1 89.94 652 LEU A CA 1
ATOM 5250 C C . LEU A 1 652 ? 5.027 11.797 29.766 1 89.94 652 LEU A C 1
ATOM 5252 O O . LEU A 1 652 ? 4.43 12.5 30.578 1 89.94 652 LEU A O 1
ATOM 5256 N N . LEU A 1 653 ? 6.312 11.922 29.469 1 86.88 653 LEU A N 1
ATOM 5257 C CA . LEU A 1 653 ? 7.039 13.109 29.906 1 86.88 653 LEU A CA 1
ATOM 5258 C C . LEU A 1 653 ? 6.578 14.336 29.125 1 86.88 653 LEU A C 1
ATOM 5260 O O . LEU A 1 653 ? 6.699 14.383 27.906 1 86.88 653 LEU A O 1
ATOM 5264 N N . GLN A 1 654 ? 5.988 15.234 29.797 1 84.5 654 GLN A N 1
ATOM 5265 C CA . GLN A 1 654 ? 5.477 16.469 29.219 1 84.5 654 GLN A CA 1
ATOM 5266 C C . GLN A 1 654 ? 5.891 17.688 30.031 1 84.5 654 GLN A C 1
ATOM 5268 O O . GLN A 1 654 ? 6.449 17.547 31.125 1 84.5 654 GLN A O 1
ATOM 5273 N N . GLY A 1 655 ? 5.766 18.812 29.422 1 77.62 655 GLY A N 1
ATOM 5274 C CA . GLY A 1 655 ? 6.031 20.031 30.141 1 77.62 655 GLY A CA 1
ATOM 5275 C C . GLY A 1 655 ? 7.312 20.719 29.719 1 77.62 655 GLY A C 1
ATOM 5276 O O . GLY A 1 655 ? 7.953 20.297 28.75 1 77.62 655 GLY A O 1
ATOM 5277 N N . PRO A 1 656 ? 7.66 21.75 30.422 1 78.12 656 PRO A N 1
ATOM 5278 C CA . PRO A 1 656 ? 8.805 22.594 30.047 1 78.12 656 PRO A CA 1
ATOM 5279 C C . PRO A 1 656 ? 10.125 21.844 30.109 1 78.12 656 PRO A C 1
ATOM 5281 O O . PRO A 1 656 ? 11.117 22.266 29.5 1 78.12 656 PRO A O 1
ATOM 5284 N N . VAL A 1 657 ? 10.07 20.703 30.797 1 79.06 657 VAL A N 1
ATOM 5285 C CA . VAL A 1 657 ? 11.289 19.922 30.922 1 79.06 657 VAL A CA 1
ATOM 5286 C C . VAL A 1 657 ? 11.766 19.484 29.547 1 79.06 657 VAL A C 1
ATOM 5288 O O . VAL A 1 657 ? 12.961 19.266 29.328 1 79.06 657 VAL A O 1
ATOM 5291 N N . ILE A 1 658 ? 10.852 19.406 28.672 1 86.5 658 ILE A N 1
ATOM 5292 C CA . ILE A 1 658 ? 11.172 19 27.312 1 86.5 658 ILE A CA 1
ATOM 5293 C C . ILE A 1 658 ? 12.156 20 26.703 1 86.5 658 ILE A C 1
ATOM 5295 O O . ILE A 1 658 ? 13.031 19.609 25.922 1 86.5 658 ILE A O 1
ATOM 5299 N N . PHE A 1 659 ? 12.102 21.25 27.078 1 83.31 659 PHE A N 1
ATOM 5300 C CA . PHE A 1 659 ? 12.891 22.297 26.438 1 83.31 659 PHE A CA 1
ATOM 5301 C C . PHE A 1 659 ? 14.312 22.312 26.984 1 83.31 659 PHE A C 1
ATOM 5303 O O . PHE A 1 659 ? 15.172 23.047 26.484 1 83.31 659 PHE A O 1
ATOM 5310 N N . ASN A 1 660 ? 14.602 21.359 27.906 1 83.25 660 ASN A N 1
ATOM 5311 C CA . ASN A 1 660 ? 15.977 21.188 28.375 1 83.25 660 ASN A CA 1
ATOM 5312 C C . ASN A 1 660 ? 16.875 20.625 27.266 1 83.25 660 ASN A C 1
ATOM 5314 O O . ASN A 1 660 ? 18.094 20.672 27.375 1 83.25 660 ASN A O 1
ATOM 5318 N N . ILE A 1 661 ? 16.281 20.203 26.266 1 88 661 ILE A N 1
ATOM 5319 C CA . ILE A 1 661 ? 17.031 19.703 25.125 1 88 661 ILE A CA 1
ATOM 5320 C C . ILE A 1 661 ? 17.891 20.828 24.547 1 88 661 ILE A C 1
ATOM 5322 O O . ILE A 1 661 ? 18.875 20.578 23.844 1 88 661 ILE A O 1
ATOM 5326 N N . LEU A 1 662 ? 17.5 22.016 24.844 1 85 662 LEU A N 1
ATOM 5327 C CA . LEU A 1 662 ? 18.203 23.172 24.281 1 85 662 LEU A CA 1
ATOM 5328 C C . LEU A 1 662 ? 19.391 23.562 25.156 1 85 662 LEU A C 1
ATOM 5330 O O . LEU A 1 662 ? 20.172 24.438 24.781 1 85 662 LEU A O 1
ATOM 5334 N N . ASN A 1 663 ? 19.531 22.781 26.219 1 78.69 663 ASN A N 1
ATOM 5335 C CA . ASN A 1 663 ? 20.703 23.047 27.062 1 78.69 663 ASN A CA 1
ATOM 5336 C C . ASN A 1 663 ? 22 22.766 26.297 1 78.69 663 ASN A C 1
ATOM 5338 O O . ASN A 1 663 ? 22.094 21.781 25.562 1 78.69 663 ASN A O 1
ATOM 5342 N N . ASN A 1 664 ? 22.953 23.609 26.375 1 78.19 664 ASN A N 1
ATOM 5343 C CA . ASN A 1 664 ? 24.281 23.5 25.781 1 78.19 664 ASN A CA 1
ATOM 5344 C C . ASN A 1 664 ? 24.234 23.75 24.281 1 78.19 664 ASN A C 1
ATOM 5346 O O . ASN A 1 664 ? 25.125 23.297 23.547 1 78.19 664 ASN A O 1
ATOM 5350 N N . VAL A 1 665 ? 23.109 24.219 23.875 1 83.5 665 VAL A N 1
ATOM 5351 C CA . VAL A 1 665 ? 23.047 24.625 22.469 1 83.5 665 VAL A CA 1
ATOM 5352 C C . VAL A 1 665 ? 23.531 26.062 22.328 1 83.5 665 VAL A C 1
ATOM 5354 O O . VAL A 1 665 ? 22.953 26.984 22.906 1 83.5 665 VAL A O 1
ATOM 5357 N N . GLU A 1 666 ? 24.578 26.156 21.594 1 81.25 666 GLU A N 1
ATOM 5358 C CA . GLU A 1 666 ? 25.188 27.469 21.406 1 81.25 666 GLU A CA 1
ATOM 5359 C C . GLU A 1 666 ? 24.531 28.219 20.25 1 81.25 666 GLU A C 1
ATOM 5361 O O . GLU A 1 666 ? 24.156 27.609 19.25 1 81.25 666 GLU A O 1
ATOM 5366 N N . LEU A 1 667 ? 24.359 29.562 20.469 1 79.19 667 LEU A N 1
ATOM 5367 C CA . LEU A 1 667 ? 23.812 30.453 19.453 1 79.19 667 LEU A CA 1
ATOM 5368 C C . LEU A 1 667 ? 22.5 29.938 18.906 1 79.19 667 LEU A C 1
ATOM 5370 O O . LEU A 1 667 ? 22.328 29.797 17.688 1 79.19 667 LEU A O 1
ATOM 5374 N N . PRO A 1 668 ? 21.609 29.594 19.812 1 77.75 668 PRO A N 1
ATOM 5375 C CA . PRO A 1 668 ? 20.344 29.016 19.359 1 77.75 668 PRO A CA 1
ATOM 5376 C C . PRO A 1 668 ? 19.484 30.016 18.578 1 77.75 668 PRO A C 1
ATOM 5378 O O . PRO A 1 668 ? 19.406 31.188 18.953 1 77.75 668 PRO A O 1
ATOM 5381 N N . LEU A 1 669 ? 19.016 29.641 17.469 1 75.5 669 LEU A N 1
ATOM 5382 C CA . LEU A 1 669 ? 18.094 30.391 16.609 1 75.5 669 LEU A CA 1
ATOM 5383 C C . LEU A 1 669 ? 16.766 29.641 16.453 1 75.5 669 LEU A C 1
ATOM 5385 O O . LEU A 1 669 ? 16.75 28.516 15.953 1 75.5 669 LEU A O 1
ATOM 5389 N N . VAL A 1 670 ? 15.68 30.25 16.844 1 77.88 670 VAL A N 1
ATOM 5390 C CA . VAL A 1 670 ? 14.383 29.594 16.797 1 77.88 670 VAL A CA 1
ATOM 5391 C C . VAL A 1 670 ? 13.797 29.703 15.391 1 77.88 670 VAL A C 1
ATOM 5393 O O . VAL A 1 670 ? 13.727 30.812 14.828 1 77.88 670 VAL A O 1
ATOM 5396 N N . LYS A 1 671 ? 13.461 28.594 14.844 1 73.31 671 LYS A N 1
ATOM 5397 C CA . LYS A 1 671 ? 12.891 28.547 13.5 1 73.31 671 LYS A CA 1
ATOM 5398 C C . LYS A 1 671 ? 11.367 28.453 13.547 1 73.31 671 LYS A C 1
ATOM 5400 O O . LYS A 1 671 ? 10.688 28.875 12.609 1 73.31 671 LYS A O 1
ATOM 5405 N N . ASN A 1 672 ? 10.898 27.766 14.461 1 81.38 672 ASN A N 1
ATOM 5406 C CA . ASN A 1 672 ? 9.461 27.578 14.641 1 81.38 672 ASN A CA 1
ATOM 5407 C C . ASN A 1 672 ? 9.07 27.625 16.109 1 81.38 672 ASN A C 1
ATOM 5409 O O . ASN A 1 672 ? 9.797 27.125 16.969 1 81.38 672 ASN A O 1
ATOM 5413 N N . LEU A 1 673 ? 7.988 28.312 16.281 1 81.44 673 LEU A N 1
ATOM 5414 C CA . LEU A 1 673 ? 7.492 28.438 17.641 1 81.44 673 LEU A CA 1
ATOM 5415 C C . LEU A 1 673 ? 5.973 28.297 17.688 1 81.44 673 LEU A C 1
ATOM 5417 O O . LEU A 1 673 ? 5.277 28.797 16.797 1 81.44 673 LEU A O 1
ATOM 5421 N N . GLY A 1 674 ? 5.559 27.531 18.547 1 82 674 GLY A N 1
ATOM 5422 C CA . GLY A 1 674 ? 4.133 27.422 18.797 1 82 674 GLY A CA 1
ATOM 5423 C C . GLY A 1 674 ? 3.76 27.719 20.234 1 82 674 GLY A C 1
ATOM 5424 O O . GLY A 1 674 ? 4.496 27.375 21.156 1 82 674 GLY A O 1
ATOM 5425 N N . SER A 1 675 ? 2.686 28.469 20.406 1 80.19 675 SER A N 1
ATOM 5426 C CA . SER A 1 675 ? 2.244 28.828 21.734 1 80.19 675 SER A CA 1
ATOM 5427 C C . SER A 1 675 ? 0.755 28.547 21.922 1 80.19 675 SER A C 1
ATOM 5429 O O . SER A 1 675 ? -0.021 28.641 20.969 1 80.19 675 SER A O 1
ATOM 5431 N N . SER A 1 676 ? 0.497 28.125 23.016 1 76.19 676 SER A N 1
ATOM 5432 C CA . SER A 1 676 ? -0.895 27.875 23.375 1 76.19 676 SER A CA 1
ATOM 5433 C C . SER A 1 676 ? -1.387 28.891 24.406 1 76.19 676 SER A C 1
ATOM 5435 O O . SER A 1 676 ? -0.612 29.359 25.234 1 76.19 676 SER A O 1
ATOM 5437 N N . ARG A 1 677 ? -2.549 29.344 24.234 1 64.06 677 ARG A N 1
ATOM 5438 C CA . ARG A 1 677 ? -3.168 30.266 25.172 1 64.06 677 ARG A CA 1
ATOM 5439 C C . ARG A 1 677 ? -4.637 29.922 25.391 1 64.06 677 ARG A C 1
ATOM 5441 O O . ARG A 1 677 ? -5.25 29.234 24.578 1 64.06 677 ARG A O 1
ATOM 5448 N N . ILE A 1 678 ? -4.949 30.203 26.578 1 52.41 678 ILE A N 1
ATOM 5449 C CA . ILE A 1 678 ? -6.367 30.016 26.875 1 52.41 678 ILE A CA 1
ATOM 5450 C C . ILE A 1 678 ? -7.164 31.203 26.344 1 52.41 678 ILE A C 1
ATOM 5452 O O . ILE A 1 678 ? -6.832 32.344 26.609 1 52.41 678 ILE A O 1
ATOM 5456 N N . GLY A 1 679 ? -7.918 31.172 25.391 1 56.31 679 GLY A N 1
ATOM 5457 C CA . GLY A 1 679 ? -8.734 32.25 24.828 1 56.31 679 GLY A CA 1
ATOM 5458 C C . GLY A 1 679 ? -9.305 31.906 23.469 1 56.31 679 GLY A C 1
ATOM 5459 O O . GLY A 1 679 ? -9.461 30.734 23.125 1 56.31 679 GLY A O 1
ATOM 5460 N N . ALA A 1 680 ? -9.789 33 22.828 1 59.59 680 ALA A N 1
ATOM 5461 C CA . ALA A 1 680 ? -10.359 32.844 21.484 1 59.59 680 ALA A CA 1
ATOM 5462 C C . ALA A 1 680 ? -9.328 32.25 20.531 1 59.59 680 ALA A C 1
ATOM 5464 O O . ALA A 1 680 ? -9.664 31.438 19.672 1 59.59 680 ALA A O 1
ATOM 5465 N N . ILE A 1 681 ? -8.117 32.781 20.734 1 66.31 681 ILE A N 1
ATOM 5466 C CA . ILE A 1 681 ? -7 32.156 20.031 1 66.31 681 ILE A CA 1
ATOM 5467 C C . ILE A 1 681 ? -6.32 31.141 20.969 1 66.31 681 ILE A C 1
ATOM 5469 O O . ILE A 1 681 ? -5.801 31.516 22.016 1 66.31 681 ILE A O 1
ATOM 5473 N N . SER A 1 682 ? -6.531 29.953 20.625 1 68.19 682 SER A N 1
ATOM 5474 C CA . SER A 1 682 ? -6.039 28.922 21.531 1 68.19 682 SER A CA 1
ATOM 5475 C C . SER A 1 682 ? -4.605 28.516 21.188 1 68.19 682 SER A C 1
ATOM 5477 O O . SER A 1 682 ? -3.893 27.969 22.031 1 68.19 682 SER A O 1
ATOM 5479 N N . PHE A 1 683 ? -4.227 28.766 19.984 1 75.44 683 PHE A N 1
ATOM 5480 C CA . PHE A 1 683 ? -2.893 28.344 19.562 1 75.44 683 PHE A CA 1
ATOM 5481 C C . PHE A 1 683 ? -2.363 29.266 18.469 1 75.44 683 PHE A C 1
ATOM 5483 O O . PHE A 1 683 ? -3.113 29.672 17.578 1 75.44 683 PHE A O 1
ATOM 5490 N N . THR A 1 684 ? -1.238 29.656 18.547 1 78.19 684 THR A N 1
ATOM 5491 C CA . THR A 1 684 ? -0.569 30.484 17.547 1 78.19 684 THR A CA 1
ATOM 5492 C C . THR A 1 684 ? 0.776 29.875 17.156 1 78.19 684 THR A C 1
ATOM 5494 O O . THR A 1 684 ? 1.514 29.391 18.016 1 78.19 684 THR A O 1
ATOM 5497 N N . SER A 1 685 ? 0.996 29.719 15.977 1 80.12 685 SER A N 1
ATOM 5498 C CA . SER A 1 685 ? 2.277 29.219 15.492 1 80.12 685 SER A CA 1
ATOM 5499 C C . SER A 1 685 ? 3.006 30.281 14.672 1 80.12 685 SER A C 1
ATOM 5501 O O . SER A 1 685 ? 2.381 31.016 13.906 1 80.12 685 SER A O 1
ATOM 5503 N N . TYR A 1 686 ? 4.23 30.406 14.922 1 75.94 686 TYR A N 1
ATOM 5504 C CA . TYR A 1 686 ? 5.094 31.344 14.203 1 75.94 686 TYR A CA 1
ATOM 5505 C C . TYR A 1 686 ? 6.133 30.594 13.375 1 75.94 686 TYR A C 1
ATOM 5507 O O . TYR A 1 686 ? 6.738 29.625 13.852 1 75.94 686 TYR A O 1
ATOM 5515 N N . PHE A 1 687 ? 6.207 30.984 12.188 1 69.69 687 PHE A N 1
ATOM 5516 C CA . PHE A 1 687 ? 7.195 30.391 11.289 1 69.69 687 PHE A CA 1
ATOM 5517 C C . PHE A 1 687 ? 8.062 31.469 10.656 1 69.69 687 PHE A C 1
ATOM 5519 O O . PHE A 1 687 ? 7.594 32.594 10.398 1 69.69 687 PHE A O 1
ATOM 5526 N N . GLY A 1 688 ? 9.289 31.156 10.438 1 64.06 688 GLY A N 1
ATOM 5527 C CA . GLY A 1 688 ? 10.164 32.094 9.75 1 64.06 688 GLY A CA 1
ATOM 5528 C C . GLY A 1 688 ? 11.633 31.797 9.953 1 64.06 688 GLY A C 1
ATOM 5529 O O . GLY A 1 688 ? 11.984 30.828 10.641 1 64.06 688 GLY A O 1
ATOM 5530 N N . PRO A 1 689 ? 12.383 32.469 9.297 1 61.03 689 PRO A N 1
ATOM 5531 C CA . PRO A 1 689 ? 13.82 32.281 9.469 1 61.03 689 PRO A CA 1
ATOM 5532 C C . PRO A 1 689 ? 14.289 32.531 10.898 1 61.03 689 PRO A C 1
ATOM 5534 O O . PRO A 1 689 ? 15.281 31.953 11.344 1 61.03 689 PRO A O 1
ATOM 5537 N N . ASN A 1 690 ? 13.695 33.438 11.641 1 61.75 690 ASN A N 1
ATOM 5538 C CA . ASN A 1 690 ? 13.969 33.75 13.047 1 61.75 690 ASN A CA 1
ATOM 5539 C C . ASN A 1 690 ? 12.703 34.188 13.781 1 61.75 690 ASN A C 1
ATOM 5541 O O . ASN A 1 690 ? 12.297 35.344 13.688 1 61.75 690 ASN A O 1
ATOM 5545 N N . VAL A 1 691 ? 12.211 33.312 14.43 1 70.12 691 VAL A N 1
ATOM 5546 C CA . VAL A 1 691 ? 10.938 33.594 15.078 1 70.12 691 VAL A CA 1
ATOM 5547 C C . VAL A 1 691 ? 11.164 33.938 16.547 1 70.12 691 VAL A C 1
ATOM 5549 O O . VAL A 1 691 ? 10.227 33.875 17.359 1 70.12 691 VAL A O 1
ATOM 5552 N N . THR A 1 692 ? 12.414 34.219 16.875 1 65.69 692 THR A N 1
ATOM 5553 C CA . THR A 1 692 ? 12.703 34.469 18.281 1 65.69 692 THR A CA 1
ATOM 5554 C C . THR A 1 692 ? 11.859 35.625 18.812 1 65.69 692 THR A C 1
ATOM 5556 O O . THR A 1 692 ? 11.523 35.656 20 1 65.69 692 THR A O 1
ATOM 5559 N N . GLU A 1 693 ? 11.492 36.5 17.859 1 65.25 693 GLU A N 1
ATOM 5560 C CA . GLU A 1 693 ? 10.617 37.594 18.266 1 65.25 693 GLU A CA 1
ATOM 5561 C C . GLU A 1 693 ? 9.266 37.062 18.734 1 65.25 693 GLU A C 1
ATOM 5563 O O . GLU A 1 693 ? 8.594 37.719 19.547 1 65.25 693 GLU A O 1
ATOM 5568 N N . GLY A 1 694 ? 9 35.969 18.125 1 65.56 694 GLY A N 1
ATOM 5569 C CA . GLY A 1 694 ? 7.75 35.375 18.547 1 65.56 694 GLY A CA 1
ATOM 5570 C C . GLY A 1 694 ? 7.719 35.031 20.031 1 65.56 694 GLY A C 1
ATOM 5571 O O . GLY A 1 694 ? 6.648 35 20.641 1 65.56 694 GLY A O 1
ATOM 5572 N N . LEU A 1 695 ? 8.883 34.875 20.531 1 66.62 695 LEU A N 1
ATOM 5573 C CA . LEU A 1 695 ? 8.953 34.562 21.969 1 66.62 695 LEU A CA 1
ATOM 5574 C C . LEU A 1 695 ? 8.477 35.75 22.797 1 66.62 695 LEU A C 1
ATOM 5576 O O . LEU A 1 695 ? 7.801 35.562 23.812 1 66.62 695 LEU A O 1
ATOM 5580 N N . ALA A 1 696 ? 8.836 36.875 22.328 1 63.97 696 ALA A N 1
ATOM 5581 C CA . ALA A 1 696 ? 8.383 38.062 23.031 1 63.97 696 ALA A CA 1
ATOM 5582 C C . ALA A 1 696 ? 6.863 38.219 22.922 1 63.97 696 ALA A C 1
ATOM 5584 O O . ALA A 1 696 ? 6.207 38.656 23.859 1 63.97 696 ALA A O 1
ATOM 5585 N N . LEU A 1 697 ? 6.469 37.844 21.766 1 67.56 697 LEU A N 1
ATOM 5586 C CA . LEU A 1 697 ? 5.027 37.938 21.562 1 67.56 697 LEU A CA 1
ATOM 5587 C C . LEU A 1 697 ? 4.289 36.938 22.453 1 67.56 697 LEU A C 1
ATOM 5589 O O . LEU A 1 697 ? 3.215 37.25 22.969 1 67.56 697 LEU A O 1
ATOM 5593 N N . ILE A 1 698 ? 4.891 35.906 22.609 1 68.06 698 ILE A N 1
ATOM 5594 C CA . ILE A 1 698 ? 4.293 34.875 23.469 1 68.06 698 ILE A CA 1
ATOM 5595 C C . ILE A 1 698 ? 4.277 35.375 24.906 1 68.06 698 ILE A C 1
ATOM 5597 O O . ILE A 1 698 ? 3.293 35.156 25.625 1 68.06 698 ILE A O 1
ATOM 5601 N N . GLU A 1 699 ? 5.391 35.875 25.297 1 60.16 699 GLU A N 1
ATOM 5602 C CA . GLU A 1 699 ? 5.48 36.375 26.672 1 60.16 699 GLU A CA 1
ATOM 5603 C C . GLU A 1 699 ? 4.473 37.5 26.906 1 60.16 699 GLU A C 1
ATOM 5605 O O . GLU A 1 699 ? 3.836 37.562 27.969 1 60.16 699 GLU A O 1
ATOM 5610 N N . ARG A 1 700 ? 4.289 38.375 25.938 1 62.66 700 ARG A N 1
ATOM 5611 C CA . ARG A 1 700 ? 3.369 39.5 26.062 1 62.66 700 ARG A CA 1
ATOM 5612 C C . ARG A 1 700 ? 1.922 39 26.094 1 62.66 700 ARG A C 1
ATOM 5614 O O . ARG A 1 700 ? 1.078 39.625 26.766 1 62.66 700 ARG A O 1
ATOM 5621 N N . ALA A 1 701 ? 1.78 38 25.281 1 60.22 701 ALA A N 1
ATOM 5622 C CA . ALA A 1 701 ? 0.414 37.5 25.172 1 60.22 701 ALA A CA 1
ATOM 5623 C C . ALA A 1 701 ? 0.089 36.562 26.328 1 60.22 701 ALA A C 1
ATOM 5625 O O . ALA A 1 701 ? -1.038 36.062 26.438 1 60.22 701 ALA A O 1
ATOM 5626 N N . GLU A 1 702 ? 1.041 36.438 27.297 1 58.69 702 GLU A N 1
ATOM 5627 C CA . GLU A 1 702 ? 0.863 35.5 28.406 1 58.69 702 GLU A CA 1
ATOM 5628 C C . GLU A 1 702 ? 0.497 34.125 27.906 1 58.69 702 GLU A C 1
ATOM 5630 O O . GLU A 1 702 ? -0.428 33.5 28.422 1 58.69 702 GLU A O 1
ATOM 5635 N N . SER A 1 703 ? 1.046 33.875 26.812 1 71.88 703 SER A N 1
ATOM 5636 C CA . SER A 1 703 ? 0.86 32.531 26.25 1 71.88 703 SER A CA 1
ATOM 5637 C C . SER A 1 703 ? 1.959 31.578 26.703 1 71.88 703 SER A C 1
ATOM 5639 O O . SER A 1 703 ? 2.965 32 27.281 1 71.88 703 SER A O 1
ATOM 5641 N N . THR A 1 704 ? 1.63 30.328 26.641 1 71.94 704 THR A N 1
ATOM 5642 C CA . THR A 1 704 ? 2.594 29.312 27.031 1 71.94 704 THR A CA 1
ATOM 5643 C C . THR A 1 704 ? 3.238 28.672 25.812 1 71.94 704 THR A C 1
ATOM 5645 O O . THR A 1 704 ? 2.545 28.328 24.844 1 71.94 704 THR A O 1
ATOM 5648 N N . LEU A 1 705 ? 4.562 28.641 25.875 1 78 705 LEU A N 1
ATOM 5649 C CA . LEU A 1 705 ? 5.293 27.984 24.781 1 78 705 LEU A CA 1
ATOM 5650 C C . LEU A 1 705 ? 4.918 26.516 24.688 1 78 705 LEU A C 1
ATOM 5652 O O . LEU A 1 705 ? 4.918 25.797 25.703 1 78 705 LEU A O 1
ATOM 5656 N N . ASN A 1 706 ? 4.555 26.109 23.547 1 81.94 706 ASN A N 1
ATOM 5657 C CA . ASN A 1 706 ? 4.148 24.719 23.359 1 81.94 706 ASN A CA 1
ATOM 5658 C C . ASN A 1 706 ? 5.195 23.938 22.562 1 81.94 706 ASN A C 1
ATOM 5660 O O . ASN A 1 706 ? 5.504 22.797 22.906 1 81.94 706 ASN A O 1
ATOM 5664 N N . ASN A 1 707 ? 5.605 24.375 21.469 1 86.12 707 ASN A N 1
ATOM 5665 C CA . ASN A 1 707 ? 6.609 23.703 20.641 1 86.12 707 ASN A CA 1
ATOM 5666 C C . ASN A 1 707 ? 7.676 24.688 20.156 1 86.12 707 ASN A C 1
ATOM 5668 O O . ASN A 1 707 ? 7.402 25.875 20 1 86.12 707 ASN A O 1
ATOM 5672 N N . ILE A 1 708 ? 8.875 24.172 19.953 1 83.88 708 ILE A N 1
ATOM 5673 C CA . ILE A 1 708 ? 9.992 25 19.5 1 83.88 708 ILE A CA 1
ATOM 5674 C C . ILE A 1 708 ? 10.922 24.172 18.609 1 83.88 708 ILE A C 1
ATOM 5676 O O . ILE A 1 708 ? 11.109 22.984 18.859 1 83.88 708 ILE A O 1
ATOM 5680 N N . ALA A 1 709 ? 11.32 24.641 17.594 1 85.44 709 ALA A N 1
ATOM 5681 C CA . ALA A 1 709 ? 12.422 24.125 16.781 1 85.44 709 ALA A CA 1
ATOM 5682 C C . ALA A 1 709 ? 13.562 25.141 16.688 1 85.44 709 ALA A C 1
ATOM 5684 O O . ALA A 1 709 ? 13.344 26.281 16.281 1 85.44 709 ALA A O 1
ATOM 5685 N N . CYS A 1 710 ? 14.664 24.734 17.094 1 82.56 710 CYS A N 1
ATOM 5686 C CA . CYS A 1 710 ? 15.805 25.625 17.219 1 82.56 710 CYS A CA 1
ATOM 5687 C C . CYS A 1 710 ? 17.031 25.047 16.531 1 82.56 710 CYS A C 1
ATOM 5689 O O . CYS A 1 710 ? 17.297 23.844 16.656 1 82.56 710 CYS A O 1
ATOM 5691 N N . VAL A 1 711 ? 17.641 25.844 15.773 1 81.56 711 VAL A N 1
ATOM 5692 C CA . VAL A 1 711 ? 18.906 25.453 15.188 1 81.56 711 VAL A CA 1
ATOM 5693 C C . VAL A 1 711 ? 20.062 26.094 15.969 1 81.56 711 VAL A C 1
ATOM 5695 O O . VAL A 1 711 ? 19.938 27.219 16.469 1 81.56 711 VAL A O 1
ATOM 5698 N N . GLY A 1 712 ? 21.078 25.359 16.203 1 82.5 712 GLY A N 1
ATOM 5699 C CA . GLY A 1 712 ? 22.266 25.828 16.906 1 82.5 712 GLY A CA 1
ATOM 5700 C C . GLY A 1 712 ? 23.469 24.906 16.734 1 82.5 712 GLY A C 1
ATOM 5701 O O . GLY A 1 712 ? 23.594 24.219 15.719 1 82.5 712 GLY A O 1
ATOM 5702 N N . TYR A 1 713 ? 24.438 25.125 17.656 1 85.88 713 TYR A N 1
ATOM 5703 C CA . TYR A 1 713 ? 25.656 24.328 17.594 1 85.88 713 TYR A CA 1
ATOM 5704 C C . TYR A 1 713 ? 25.922 23.609 18.906 1 85.88 713 TYR A C 1
ATOM 5706 O O . TYR A 1 713 ? 25.703 24.188 19.984 1 85.88 713 TYR A O 1
ATOM 5714 N N . GLU A 1 714 ? 26.172 22.391 18.828 1 87.31 714 GLU A N 1
ATOM 5715 C CA . GLU A 1 714 ? 26.562 21.578 19.984 1 87.31 714 GLU A CA 1
ATOM 5716 C C . GLU A 1 714 ? 27.859 20.812 19.719 1 87.31 714 GLU A C 1
ATOM 5718 O O . GLU A 1 714 ? 27.953 20.062 18.75 1 87.31 714 GLU A O 1
ATOM 5723 N N . ASN A 1 715 ? 28.812 21.016 20.531 1 84.06 715 ASN A N 1
ATOM 5724 C CA . ASN A 1 715 ? 30.094 20.344 20.391 1 84.06 715 ASN A CA 1
ATOM 5725 C C . ASN A 1 715 ? 30.688 20.562 19 1 84.06 715 ASN A C 1
ATOM 5727 O O . ASN A 1 715 ? 31.203 19.625 18.391 1 84.06 715 ASN A O 1
ATOM 5731 N N . GLY A 1 716 ? 30.453 21.672 18.516 1 83.44 716 GLY A N 1
ATOM 5732 C CA . GLY A 1 716 ? 31.062 22.047 17.25 1 83.44 716 GLY A CA 1
ATOM 5733 C C . GLY A 1 716 ? 30.25 21.594 16.047 1 83.44 716 GLY A C 1
ATOM 5734 O O . GLY A 1 716 ? 30.672 21.75 14.898 1 83.44 716 GLY A O 1
ATOM 5735 N N . GLU A 1 717 ? 29.141 20.953 16.312 1 85.44 717 GLU A N 1
ATOM 5736 C CA . GLU A 1 717 ? 28.297 20.484 15.219 1 85.44 717 GLU A CA 1
ATOM 5737 C C . GLU A 1 717 ? 26.969 21.25 15.18 1 85.44 717 GLU A C 1
ATOM 5739 O O . GLU A 1 717 ? 26.422 21.578 16.219 1 85.44 717 GLU A O 1
ATOM 5744 N N . ARG A 1 718 ? 26.516 21.484 13.938 1 83 718 ARG A N 1
ATOM 5745 C CA . ARG A 1 718 ? 25.219 22.125 13.75 1 83 718 ARG A CA 1
ATOM 5746 C C . ARG A 1 718 ? 24.078 21.141 14.031 1 83 718 ARG A C 1
ATOM 5748 O O . ARG A 1 718 ? 24.078 20.016 13.531 1 83 718 ARG A O 1
ATOM 5755 N N . VAL A 1 719 ? 23.203 21.516 14.867 1 84.44 719 VAL A N 1
ATOM 5756 C CA . VAL A 1 719 ? 22.125 20.609 15.258 1 84.44 719 VAL A CA 1
ATOM 5757 C C . VAL A 1 719 ? 20.797 21.359 15.219 1 84.44 719 VAL A C 1
ATOM 5759 O O . VAL A 1 719 ? 20.75 22.578 15.406 1 84.44 719 VAL A O 1
ATOM 5762 N N . LEU A 1 720 ? 19.781 20.75 14.883 1 85.5 720 LEU A N 1
ATOM 5763 C CA . LEU A 1 720 ? 18.406 21.234 14.984 1 85.5 720 LEU A CA 1
ATOM 5764 C C . LEU A 1 720 ? 17.625 20.438 16.016 1 85.5 720 LEU A C 1
ATOM 5766 O O . LEU A 1 720 ? 17.469 19.219 15.883 1 85.5 720 LEU A O 1
ATOM 5770 N N . TRP A 1 721 ? 17.219 21.094 17.031 1 88 721 TRP A N 1
ATOM 5771 C CA . TRP A 1 721 ? 16.422 20.453 18.078 1 88 721 TRP A CA 1
ATOM 5772 C C . TRP A 1 721 ? 14.961 20.891 17.969 1 88 721 TRP A C 1
ATOM 5774 O O . TRP A 1 721 ? 14.672 22.047 17.688 1 88 721 TRP A O 1
ATOM 5784 N N . GLY A 1 722 ? 14.125 20.031 18.094 1 88.81 722 GLY A N 1
ATOM 5785 C CA . GLY A 1 722 ? 12.711 20.344 18.203 1 88.81 722 GLY A CA 1
ATOM 5786 C C . GLY A 1 722 ? 12.031 19.594 19.344 1 88.81 722 GLY A C 1
ATOM 5787 O O . GLY A 1 722 ? 12.398 18.469 19.672 1 88.81 722 GLY A O 1
ATOM 5788 N N . GLY A 1 723 ? 11.109 20.266 19.984 1 89.06 723 GLY A N 1
ATOM 5789 C CA . GLY A 1 723 ? 10.359 19.656 21.062 1 89.06 723 GLY A CA 1
ATOM 5790 C C . GLY A 1 723 ? 8.969 20.234 21.234 1 89.06 723 GLY A C 1
ATOM 5791 O O . GLY A 1 723 ? 8.742 21.422 20.953 1 89.06 723 GLY A O 1
ATOM 5792 N N . THR A 1 724 ? 8.086 19.453 21.625 1 87.12 724 THR A N 1
ATOM 5793 C CA . THR A 1 724 ? 6.73 19.844 21.969 1 87.12 724 THR A CA 1
ATOM 5794 C C . THR A 1 724 ? 6.395 19.438 23.391 1 87.12 724 THR A C 1
ATOM 5796 O O . THR A 1 724 ? 6.574 18.281 23.781 1 87.12 724 THR A O 1
ATOM 5799 N N . GLN A 1 725 ? 6.02 20.359 24.172 1 83.06 725 GLN A N 1
ATOM 5800 C CA . GLN A 1 725 ? 5.809 20.047 25.594 1 83.06 725 GLN A CA 1
ATOM 5801 C C . GLN A 1 725 ? 4.516 19.266 25.797 1 83.06 725 GLN A C 1
ATOM 5803 O O . GLN A 1 725 ? 4.445 18.391 26.672 1 83.06 725 GLN A O 1
ATOM 5808 N N . ARG A 1 726 ? 3.461 19.531 24.984 1 74.06 726 ARG A N 1
ATOM 5809 C CA . ARG A 1 726 ? 2.174 18.875 25.172 1 74.06 726 ARG A CA 1
ATOM 5810 C C . ARG A 1 726 ? 2.229 17.422 24.719 1 74.06 726 ARG A C 1
ATOM 5812 O O . ARG A 1 726 ? 1.741 16.516 25.406 1 74.06 726 ARG A O 1
ATOM 5819 N N . ARG A 1 727 ? 2.801 17.203 23.578 1 81.12 727 ARG A N 1
ATOM 5820 C CA . ARG A 1 727 ? 2.859 15.859 23.016 1 81.12 727 ARG A CA 1
ATOM 5821 C C . ARG A 1 727 ? 4.098 15.117 23.5 1 81.12 727 ARG A C 1
ATOM 5823 O O . ARG A 1 727 ? 4.191 13.898 23.344 1 81.12 727 ARG A O 1
ATOM 5830 N N . GLY A 1 728 ? 4.973 15.891 24.047 1 87.5 728 GLY A N 1
ATOM 5831 C CA . GLY A 1 728 ? 6.184 15.289 24.594 1 87.5 728 GLY A CA 1
ATOM 5832 C C . GLY A 1 728 ? 7.102 14.742 23.516 1 87.5 728 GLY A C 1
ATOM 5833 O O . GLY A 1 728 ? 7.855 13.797 23.766 1 87.5 728 GLY A O 1
ATOM 5834 N N . LYS A 1 729 ? 7.004 15.156 22.359 1 91.19 729 LYS A N 1
ATOM 5835 C CA . LYS A 1 729 ? 7.832 14.68 21.266 1 91.19 729 LYS A CA 1
ATOM 5836 C C . LYS A 1 729 ? 9.117 15.492 21.141 1 91.19 729 LYS A C 1
ATOM 5838 O O . LYS A 1 729 ? 9.094 16.719 21.25 1 91.19 729 LYS A O 1
ATOM 5843 N N . ILE A 1 730 ? 10.203 14.852 21.078 1 92.94 730 ILE A N 1
ATOM 5844 C CA . ILE A 1 730 ? 11.523 15.43 20.875 1 92.94 730 ILE A CA 1
ATOM 5845 C C . ILE A 1 730 ? 12.109 14.93 19.547 1 92.94 730 ILE A C 1
ATOM 5847 O O . ILE A 1 730 ? 11.961 13.75 19.203 1 92.94 730 ILE A O 1
ATOM 5851 N N . TRP A 1 731 ? 12.711 15.805 18.812 1 90.69 731 TRP A N 1
ATOM 5852 C CA . TRP A 1 731 ? 13.266 15.305 17.562 1 90.69 731 TRP A CA 1
ATOM 5853 C C . TRP A 1 731 ? 14.461 16.141 17.109 1 90.69 731 TRP A C 1
ATOM 5855 O O . TRP A 1 731 ? 14.688 17.234 17.641 1 90.69 731 TRP A O 1
ATOM 5865 N N . GLN A 1 732 ? 15.172 15.594 16.172 1 87.69 732 GLN A N 1
ATOM 5866 C CA . GLN A 1 732 ? 16.219 16.25 15.383 1 87.69 732 GLN A CA 1
ATOM 5867 C C . GLN A 1 732 ? 16 16.016 13.891 1 87.69 732 GLN A C 1
ATOM 5869 O O . GLN A 1 732 ? 15.258 15.125 13.492 1 87.69 732 GLN A O 1
ATOM 5874 N N . GLN A 1 733 ? 16.312 16.922 13.125 1 76.75 733 GLN A N 1
ATOM 5875 C CA . GLN A 1 733 ? 16.094 16.812 11.688 1 76.75 733 GLN A CA 1
ATOM 5876 C C . GLN A 1 733 ? 17.094 15.836 11.055 1 76.75 733 GLN A C 1
ATOM 5878 O O . GLN A 1 733 ? 17.875 16.219 10.188 1 76.75 733 GLN A O 1
ATOM 5883 N N . SER A 1 734 ? 17.375 14.648 11.609 1 78.5 734 SER A N 1
ATOM 5884 C CA . SER A 1 734 ? 18.312 13.672 11.062 1 78.5 734 SER A CA 1
ATOM 5885 C C . SER A 1 734 ? 17.812 12.25 11.281 1 78.5 734 SER A C 1
ATOM 5887 O O . SER A 1 734 ? 16.906 12.016 12.078 1 78.5 734 SER A O 1
ATOM 5889 N N . SER A 1 735 ? 18.359 11.375 10.383 1 84.75 735 SER A N 1
ATOM 5890 C CA . SER A 1 735 ? 18.125 9.945 10.523 1 84.75 735 SER A CA 1
ATOM 5891 C C . SER A 1 735 ? 19.422 9.18 10.75 1 84.75 735 SER A C 1
ATOM 5893 O O . SER A 1 735 ? 20.5 9.703 10.508 1 84.75 735 SER A O 1
ATOM 5895 N N . GLY A 1 736 ? 19.328 8.07 11.367 1 83.62 736 GLY A N 1
ATOM 5896 C CA . GLY A 1 736 ? 20.5 7.25 11.633 1 83.62 736 GLY A CA 1
ATOM 5897 C C . GLY A 1 736 ? 20.172 5.77 11.75 1 83.62 736 GLY A C 1
ATOM 5898 O O . GLY A 1 736 ? 19.047 5.355 11.484 1 83.62 736 GLY A O 1
ATOM 5899 N N . THR A 1 737 ? 21.219 4.996 12.062 1 86.69 737 THR A N 1
ATOM 5900 C CA . THR A 1 737 ? 21.047 3.566 12.297 1 86.69 737 THR A CA 1
ATOM 5901 C C . THR A 1 737 ? 20.375 3.316 13.648 1 86.69 737 THR A C 1
ATOM 5903 O O . THR A 1 737 ? 20.203 4.242 14.438 1 86.69 737 THR A O 1
ATOM 5906 N N . ILE A 1 738 ? 20.047 2.084 13.867 1 89.75 738 ILE A N 1
ATOM 5907 C CA . ILE A 1 738 ? 19.438 1.701 15.141 1 89.75 738 ILE A CA 1
ATOM 5908 C C . ILE A 1 738 ? 20.391 2.006 16.281 1 89.75 738 ILE A C 1
ATOM 5910 O O . ILE A 1 738 ? 19.969 2.484 17.344 1 89.75 738 ILE A O 1
ATOM 5914 N N . SER A 1 739 ? 21.688 1.721 16.062 1 87.44 739 SER A N 1
ATOM 5915 C CA . SER A 1 739 ? 22.703 1.99 17.078 1 87.44 739 SER A CA 1
ATOM 5916 C C . SER A 1 739 ? 22.797 3.482 17.391 1 87.44 739 SER A C 1
ATOM 5918 O O . SER A 1 739 ? 22.891 3.881 18.547 1 87.44 739 SER A O 1
ATOM 5920 N N . GLN A 1 740 ? 22.703 4.25 16.391 1 87.06 740 GLN A N 1
ATOM 5921 C CA . GLN A 1 740 ? 22.781 5.695 16.578 1 87.06 740 GLN A CA 1
ATOM 5922 C C . GLN A 1 740 ? 21.547 6.219 17.312 1 87.06 740 GLN A C 1
ATOM 5924 O O . GLN A 1 740 ? 21.656 7.137 18.141 1 87.06 740 GLN A O 1
ATOM 5929 N N . TRP A 1 741 ? 20.438 5.711 16.984 1 92.75 741 TRP A N 1
ATOM 5930 C CA . TRP A 1 741 ? 19.234 6.125 17.688 1 92.75 741 TRP A CA 1
ATOM 5931 C C . TRP A 1 741 ? 19.312 5.789 19.172 1 92.75 741 TRP A C 1
ATOM 5933 O O . TRP A 1 741 ? 18.922 6.59 20.016 1 92.75 741 TRP A O 1
ATOM 5943 N N . ILE A 1 742 ? 19.828 4.602 19.5 1 91.94 742 ILE A N 1
ATOM 5944 C CA . ILE A 1 742 ? 19.984 4.188 20.891 1 91.94 742 ILE A CA 1
ATOM 5945 C C . ILE A 1 742 ? 20.906 5.164 21.625 1 91.94 742 ILE A C 1
ATOM 5947 O O . ILE A 1 742 ? 20.578 5.625 22.719 1 91.94 742 ILE A O 1
ATOM 5951 N N . ASP A 1 743 ? 21.969 5.492 21 1 89.88 743 ASP A N 1
ATOM 5952 C CA . ASP A 1 743 ? 22.906 6.438 21.609 1 89.88 743 ASP A CA 1
ATOM 5953 C C . ASP A 1 743 ? 22.266 7.812 21.766 1 89.88 743 ASP A C 1
ATOM 5955 O O . ASP A 1 743 ? 22.469 8.484 22.781 1 89.88 743 ASP A O 1
ATOM 5959 N N . TRP A 1 744 ? 21.562 8.195 20.766 1 91.5 744 TRP A N 1
ATOM 5960 C CA . TRP A 1 744 ? 20.891 9.492 20.781 1 91.5 744 TRP A CA 1
ATOM 5961 C C . TRP A 1 744 ? 19.875 9.578 21.906 1 91.5 744 TRP A C 1
ATOM 5963 O O . TRP A 1 744 ? 19.719 10.625 22.547 1 91.5 744 TRP A O 1
ATOM 5973 N N . THR A 1 745 ? 19.141 8.508 22.188 1 94.06 745 THR A N 1
ATOM 5974 C CA . THR A 1 745 ? 18.172 8.5 23.266 1 94.06 745 THR A CA 1
ATOM 5975 C C . THR A 1 745 ? 18.859 8.672 24.625 1 94.06 745 THR A C 1
ATOM 5977 O O . THR A 1 745 ? 18.359 9.383 25.5 1 94.06 745 THR A O 1
ATOM 5980 N N . ALA A 1 746 ? 19.984 8 24.766 1 90.88 746 ALA A N 1
ATOM 5981 C CA . ALA A 1 746 ? 20.734 8.109 26.016 1 90.88 746 ALA A CA 1
ATOM 5982 C C . ALA A 1 746 ? 21.234 9.531 26.234 1 90.88 746 ALA A C 1
ATOM 5984 O O . ALA A 1 746 ? 21.125 10.078 27.344 1 90.88 746 ALA A O 1
ATOM 5985 N N . HIS A 1 747 ? 21.734 10.086 25.219 1 89.25 747 HIS A N 1
ATOM 5986 C CA . HIS A 1 747 ? 22.25 11.453 25.297 1 89.25 747 HIS A CA 1
ATOM 5987 C C . HIS A 1 747 ? 21.125 12.453 25.578 1 89.25 747 HIS A C 1
ATOM 5989 O O . HIS A 1 747 ? 21.297 13.383 26.359 1 89.25 747 HIS A O 1
ATOM 5995 N N . THR A 1 748 ? 20.062 12.312 24.906 1 91.38 748 THR A N 1
ATOM 5996 C CA . THR A 1 748 ? 18.922 13.219 25.062 1 91.38 748 THR A CA 1
ATOM 5997 C C . THR A 1 748 ? 18.328 13.102 26.453 1 91.38 748 THR A C 1
ATOM 5999 O O . THR A 1 748 ? 17.906 14.102 27.047 1 91.38 748 THR A O 1
ATOM 6002 N N . TRP A 1 749 ? 18.328 11.883 26.969 1 91.06 749 TRP A N 1
ATOM 6003 C CA . TRP A 1 749 ? 17.812 11.68 28.328 1 91.06 749 TRP A CA 1
ATOM 6004 C C . TRP A 1 749 ? 18.656 12.445 29.344 1 91.06 749 TRP A C 1
ATOM 6006 O O . TRP A 1 749 ? 18.109 13.008 30.297 1 91.06 749 TRP A O 1
ATOM 6016 N N . GLU A 1 750 ? 19.906 12.438 29.156 1 87.25 750 GLU A N 1
ATOM 6017 C CA . GLU A 1 750 ? 20.781 13.172 30.062 1 87.25 750 GLU A CA 1
ATOM 6018 C C . GLU A 1 750 ? 20.438 14.656 30.094 1 87.25 750 GLU A C 1
ATOM 6020 O O . GLU A 1 750 ? 20.562 15.305 31.141 1 87.25 750 GLU A O 1
ATOM 6025 N N . LYS A 1 751 ? 19.922 15.125 29.062 1 86.38 751 LYS A N 1
ATOM 6026 C CA . LYS A 1 751 ? 19.531 16.531 28.984 1 86.38 751 LYS A CA 1
ATOM 6027 C C . LYS A 1 751 ? 18.203 16.766 29.688 1 86.38 751 LYS A C 1
ATOM 6029 O O . LYS A 1 751 ? 18.062 17.703 30.469 1 86.38 751 LYS A O 1
ATOM 6034 N N . VAL A 1 752 ? 17.266 15.953 29.453 1 85.56 752 VAL A N 1
ATOM 6035 C CA . VAL A 1 752 ? 15.883 16.203 29.859 1 85.56 752 VAL A CA 1
ATOM 6036 C C . VAL A 1 752 ? 15.68 15.742 31.297 1 85.56 752 VAL A C 1
ATOM 6038 O O . VAL A 1 752 ? 14.789 16.234 31.984 1 85.56 752 VAL A O 1
ATOM 6041 N N . SER A 1 753 ? 16.484 14.742 31.766 1 78.88 753 SER A N 1
ATOM 6042 C CA . SER A 1 753 ? 16.312 14.195 33.125 1 78.88 753 SER A CA 1
ATOM 6043 C C . SER A 1 753 ? 16.828 15.156 34.156 1 78.88 753 SER A C 1
ATOM 6045 O O . SER A 1 753 ? 16.562 14.984 35.375 1 78.88 753 SER A O 1
ATOM 6047 N N . THR A 1 754 ? 17.609 16.109 33.75 1 64.31 754 THR A N 1
ATOM 6048 C CA . THR A 1 754 ? 18.172 17.031 34.75 1 64.31 754 THR A CA 1
ATOM 6049 C C . THR A 1 754 ? 17.062 17.859 35.406 1 64.31 754 THR A C 1
ATOM 6051 O O . THR A 1 754 ? 16.172 18.375 34.719 1 64.31 754 THR A O 1
ATOM 6054 N N . GLN A 1 755 ? 16.469 17.516 36.625 1 55.75 755 GLN A N 1
ATOM 6055 C CA . GLN A 1 755 ? 15.406 18.094 37.438 1 55.75 755 GLN A CA 1
ATOM 6056 C C . GLN A 1 755 ? 15.594 19.594 37.594 1 55.75 755 GLN A C 1
ATOM 6058 O O . GLN A 1 755 ? 14.969 20.219 38.469 1 55.75 755 GLN A O 1
ATOM 6063 N N . ASP A 1 756 ? 16.406 20.25 36.969 1 50.19 756 ASP A N 1
ATOM 6064 C CA . ASP A 1 756 ? 16.531 21.656 37.344 1 50.19 756 ASP A CA 1
ATOM 6065 C C . ASP A 1 756 ? 15.297 22.453 36.938 1 50.19 756 ASP A C 1
ATOM 6067 O O . ASP A 1 756 ? 14.695 22.172 35.875 1 50.19 756 ASP A O 1
ATOM 6071 N N . ASN A 1 757 ? 14.508 22.953 37.938 1 49.53 757 ASN A N 1
ATOM 6072 C CA . ASN A 1 757 ? 13.414 23.906 37.75 1 49.53 757 ASN A CA 1
ATOM 6073 C C . ASN A 1 757 ? 13.688 24.844 36.562 1 49.53 757 ASN A C 1
ATOM 6075 O O . ASN A 1 757 ? 14.594 25.672 36.625 1 49.53 757 ASN A O 1
ATOM 6079 N N . ILE A 1 758 ? 13.477 24.391 35.469 1 54.06 758 ILE A N 1
ATOM 6080 C CA . ILE A 1 758 ? 13.797 25.203 34.312 1 54.06 758 ILE A CA 1
ATOM 6081 C C . ILE A 1 758 ? 12.773 26.328 34.156 1 54.06 758 ILE A C 1
ATOM 6083 O O . ILE A 1 758 ? 11.562 26.078 34.156 1 54.06 758 ILE A O 1
ATOM 6087 N N . ASP A 1 759 ? 13.07 27.422 34.625 1 53.22 759 ASP A N 1
ATOM 6088 C CA . ASP A 1 759 ? 12.336 28.625 34.219 1 53.22 759 ASP A CA 1
ATOM 6089 C C . ASP A 1 759 ? 12.375 28.812 32.719 1 53.22 759 ASP A C 1
ATOM 6091 O O . ASP A 1 759 ? 13.422 29.125 32.156 1 53.22 759 ASP A O 1
ATOM 6095 N N . VAL A 1 760 ? 11.375 28.312 32.031 1 57.09 760 VAL A N 1
ATOM 6096 C CA . VAL A 1 760 ? 11.227 28.453 30.594 1 57.09 760 VAL A CA 1
ATOM 6097 C C . VAL A 1 760 ? 11.734 29.828 30.156 1 57.09 760 VAL A C 1
ATOM 6099 O O . VAL A 1 760 ? 12.305 29.969 29.078 1 57.09 760 VAL A O 1
ATOM 6102 N N . ALA A 1 761 ? 11.477 30.844 31.078 1 55.34 761 ALA A N 1
ATOM 6103 C CA . ALA A 1 761 ? 11.93 32.188 30.781 1 55.34 761 ALA A CA 1
ATOM 6104 C C . ALA A 1 761 ? 13.445 32.25 30.641 1 55.34 761 ALA A C 1
ATOM 6106 O O . ALA A 1 761 ? 13.969 33.031 29.828 1 55.34 761 ALA A O 1
ATOM 6107 N N . ASN A 1 762 ? 14.086 31.312 31.344 1 53.09 762 ASN A N 1
ATOM 6108 C CA . ASN A 1 762 ? 15.547 31.344 31.328 1 53.09 762 ASN A CA 1
ATOM 6109 C C . ASN A 1 762 ? 16.094 30.656 30.094 1 53.09 762 ASN A C 1
ATOM 6111 O O . ASN A 1 762 ? 17.141 31.062 29.562 1 53.09 762 ASN A O 1
ATOM 6115 N N . ILE A 1 763 ? 15.312 29.734 29.562 1 60.22 763 ILE A N 1
ATOM 6116 C CA . ILE A 1 763 ? 15.797 29.016 28.406 1 60.22 763 ILE A CA 1
ATOM 6117 C C . ILE A 1 763 ? 15.812 29.938 27.188 1 60.22 763 ILE A C 1
ATOM 6119 O O . ILE A 1 763 ? 16.734 29.891 26.359 1 60.22 763 ILE A O 1
ATOM 6123 N N . THR A 1 764 ? 14.828 30.797 27.266 1 61.97 764 THR A N 1
ATOM 6124 C CA . THR A 1 764 ? 14.703 31.641 26.078 1 61.97 764 THR A CA 1
ATOM 6125 C C . THR A 1 764 ? 15.609 32.875 26.203 1 61.97 764 THR A C 1
ATOM 6127 O O . THR A 1 764 ? 15.75 33.625 25.25 1 61.97 764 THR A O 1
ATOM 6130 N N . ASN A 1 765 ? 16.172 33 27.438 1 60.53 765 ASN A N 1
ATOM 6131 C CA . ASN A 1 765 ? 16.984 34.188 27.641 1 60.53 765 ASN A CA 1
ATOM 6132 C C . ASN A 1 765 ? 18.234 34.188 26.734 1 60.53 765 ASN A C 1
ATOM 6134 O O . ASN A 1 765 ? 18.703 35.219 26.312 1 60.53 765 ASN A O 1
ATOM 6138 N N . GLU A 1 766 ? 18.688 32.938 26.406 1 63.06 766 GLU A N 1
ATOM 6139 C CA . GLU A 1 766 ? 19.938 32.875 25.641 1 63.06 766 GLU A CA 1
ATOM 6140 C C . GLU A 1 766 ? 19.641 32.812 24.141 1 63.06 766 GLU A C 1
ATOM 6142 O O . GLU A 1 766 ? 20.562 32.688 23.328 1 63.06 766 GLU A O 1
ATOM 6147 N N . PHE A 1 767 ? 18.391 33.094 23.922 1 71.44 767 PHE A N 1
ATOM 6148 C CA . PHE A 1 767 ? 18.062 33 22.5 1 71.44 767 PHE A CA 1
ATOM 6149 C C . PHE A 1 767 ? 18.422 34.312 21.797 1 71.44 767 PHE A C 1
ATOM 6151 O O . PHE A 1 767 ? 18.359 35.406 22.406 1 71.44 767 PHE A O 1
ATOM 6158 N N . LEU A 1 768 ? 18.906 34.188 20.609 1 67.44 768 LEU A N 1
ATOM 6159 C CA . LEU A 1 768 ? 19.25 35.344 19.797 1 67.44 768 LEU A CA 1
ATOM 6160 C C . LEU A 1 768 ? 17.984 36.094 19.359 1 67.44 768 LEU A C 1
ATOM 6162 O O . LEU A 1 768 ? 17.062 35.469 18.797 1 67.44 768 LEU A O 1
ATOM 6166 N N . ARG A 1 769 ? 17.844 37.312 19.828 1 66.44 769 ARG A N 1
ATOM 6167 C CA . ARG A 1 769 ? 16.672 38.094 19.5 1 66.44 769 ARG A CA 1
ATOM 6168 C C . ARG A 1 769 ? 17 39.156 18.438 1 66.44 769 ARG A C 1
ATOM 6170 O O . ARG A 1 769 ? 17.984 39.875 18.562 1 66.44 769 ARG A O 1
ATOM 6177 N N . PRO A 1 770 ? 16.203 39.156 17.391 1 70.12 770 PRO A N 1
ATOM 6178 C CA . PRO A 1 770 ? 16.453 40.188 16.375 1 70.12 770 PRO A CA 1
ATOM 6179 C C . PRO A 1 770 ? 16 41.594 16.828 1 70.12 770 PRO A C 1
ATOM 6181 O O . PRO A 1 770 ? 14.992 41.719 17.516 1 70.12 770 PRO A O 1
ATOM 6184 N N . HIS A 1 771 ? 16.875 42.531 16.609 1 75 771 HIS A N 1
ATOM 6185 C CA . HIS A 1 771 ? 16.562 43.938 16.844 1 75 771 HIS A CA 1
ATOM 6186 C C . HIS A 1 771 ? 16.359 44.688 15.516 1 75 771 HIS A C 1
ATOM 6188 O O . HIS A 1 771 ? 17.203 44.625 14.625 1 75 771 HIS A O 1
ATOM 6194 N N . LYS A 1 772 ? 15.133 45.25 15.375 1 76.94 772 LYS A N 1
ATOM 6195 C CA . LYS A 1 772 ? 14.867 46 14.148 1 76.94 772 LYS A CA 1
ATOM 6196 C C . LYS A 1 772 ? 15.734 47.25 14.07 1 76.94 772 LYS A C 1
ATOM 6198 O O . LYS A 1 772 ? 15.812 48.031 15.031 1 76.94 772 LYS A O 1
ATOM 6203 N N . LEU A 1 773 ? 16.359 47.406 13.016 1 82.12 773 LEU A N 1
ATOM 6204 C CA . LEU A 1 773 ? 17.219 48.562 12.789 1 82.12 773 LEU A CA 1
ATOM 6205 C C . LEU A 1 773 ? 16.484 49.625 12 1 82.12 773 LEU A C 1
ATOM 6207 O O . LEU A 1 773 ? 15.844 49.344 10.984 1 82.12 773 LEU A O 1
ATOM 6211 N N . SER A 1 774 ? 16.344 50.812 12.523 1 81 774 SER A N 1
ATOM 6212 C CA . SER A 1 774 ? 15.773 51.938 11.781 1 81 774 SER A CA 1
ATOM 6213 C C . SER A 1 774 ? 16.844 52.625 10.938 1 81 774 SER A C 1
ATOM 6215 O O . SER A 1 774 ? 16.516 53.344 9.992 1 81 774 SER A O 1
ATOM 6217 N N . GLN A 1 775 ? 18.047 52.5 11.398 1 84 775 GLN A N 1
ATOM 6218 C CA . GLN A 1 775 ? 19.219 53 10.695 1 84 775 GLN A CA 1
ATOM 6219 C C . GLN A 1 775 ? 20.281 51.906 10.539 1 84 775 GLN A C 1
ATOM 6221 O O . GLN A 1 775 ? 20.234 50.875 11.211 1 84 775 GLN A O 1
ATOM 6226 N N . PRO A 1 776 ? 21.094 52.188 9.547 1 88.06 776 PRO A N 1
ATOM 6227 C CA . PRO A 1 776 ? 22.156 51.188 9.398 1 88.06 776 PRO A CA 1
ATOM 6228 C C . PRO A 1 776 ? 22.906 50.906 10.703 1 88.06 776 PRO A C 1
ATOM 6230 O O . PRO A 1 776 ? 23.109 51.844 11.492 1 88.06 776 PRO A O 1
ATOM 6233 N N . TYR A 1 777 ? 23.25 49.719 10.922 1 88.06 777 TYR A N 1
ATOM 6234 C CA . TYR A 1 777 ? 23.969 49.312 12.133 1 88.06 777 TYR A CA 1
ATOM 6235 C C . TYR A 1 777 ? 25.312 50.031 12.234 1 88.06 777 TYR A C 1
ATOM 6237 O O . TYR A 1 777 ? 25.984 50.25 11.219 1 88.06 777 TYR A O 1
ATOM 6245 N N . ASN A 1 778 ? 25.688 50.406 13.391 1 86.56 778 ASN A N 1
ATOM 6246 C CA . ASN A 1 778 ? 26.812 51.281 13.617 1 86.56 778 ASN A CA 1
ATOM 6247 C C . ASN A 1 778 ? 28.141 50.562 13.469 1 86.56 778 ASN A C 1
ATOM 6249 O O . ASN A 1 778 ? 29.203 51.156 13.352 1 86.56 778 ASN A O 1
ATOM 6253 N N . GLN A 1 779 ? 28.125 49.281 13.406 1 88.62 779 GLN A N 1
ATOM 6254 C CA . GLN A 1 779 ? 29.375 48.531 13.281 1 88.62 779 GLN A CA 1
ATOM 6255 C C . GLN A 1 779 ? 29.672 48.219 11.82 1 88.62 779 GLN A C 1
ATOM 6257 O O . GLN A 1 779 ? 28.75 48.094 11.008 1 88.62 779 GLN A O 1
ATOM 6262 N N . TYR A 1 780 ? 30.953 48.094 11.516 1 88.69 780 TYR A N 1
ATOM 6263 C CA . TYR A 1 780 ? 31.391 47.875 10.141 1 88.69 780 TYR A CA 1
ATOM 6264 C C . TYR A 1 780 ? 31.078 46.438 9.688 1 88.69 780 TYR A C 1
ATOM 6266 O O . TYR A 1 780 ? 31.422 45.469 10.367 1 88.69 780 TYR A O 1
ATOM 6274 N N . PRO A 1 781 ? 30.328 46.344 8.555 1 91.81 781 PRO A N 1
ATOM 6275 C CA . PRO A 1 781 ? 30.094 45 7.996 1 91.81 781 PRO A CA 1
ATOM 6276 C C . PRO A 1 781 ? 31.344 44.375 7.41 1 91.81 781 PRO A C 1
ATOM 6278 O O . PRO A 1 781 ? 32.062 45.031 6.645 1 91.81 781 PRO A O 1
ATOM 6281 N N . ILE A 1 782 ? 31.562 43.156 7.746 1 87.69 782 ILE A N 1
ATOM 6282 C CA . ILE A 1 782 ? 32.812 42.531 7.328 1 87.69 782 ILE A CA 1
ATOM 6283 C C . ILE A 1 782 ? 32.531 41.438 6.297 1 87.69 782 ILE A C 1
ATOM 6285 O O . ILE A 1 782 ? 33.438 41.062 5.543 1 87.69 782 ILE A O 1
ATOM 6289 N N . SER A 1 783 ? 31.375 40.938 6.324 1 88.69 783 SER A N 1
ATOM 6290 C CA . SER A 1 783 ? 31.062 39.875 5.352 1 88.69 783 SER A CA 1
ATOM 6291 C C . SER A 1 783 ? 29.578 39.781 5.09 1 88.69 783 SER A C 1
ATOM 6293 O O . SER A 1 783 ? 28.766 40.281 5.887 1 88.69 783 SER A O 1
ATOM 6295 N N . VAL A 1 784 ? 29.266 39.219 3.943 1 89.19 784 VAL A N 1
ATOM 6296 C CA . VAL A 1 784 ? 27.875 38.938 3.553 1 89.19 784 VAL A CA 1
ATOM 6297 C C . VAL A 1 784 ? 27.766 37.5 3.076 1 89.19 784 VAL A C 1
ATOM 6299 O O . VAL A 1 784 ? 28.656 37 2.391 1 89.19 784 VAL A O 1
ATOM 6302 N N . GLN A 1 785 ? 26.766 36.875 3.561 1 85.38 785 GLN A N 1
ATOM 6303 C CA . GLN A 1 785 ? 26.547 35.469 3.211 1 85.38 785 GLN A CA 1
ATOM 6304 C C . GLN A 1 785 ? 25.141 35.25 2.674 1 85.38 785 GLN A C 1
ATOM 6306 O O . GLN A 1 785 ? 24.25 36.094 2.891 1 85.38 785 GLN A O 1
ATOM 6311 N N . TRP A 1 786 ? 25.016 34.094 1.917 1 80 786 TRP A N 1
ATOM 6312 C CA . TRP A 1 786 ? 23.703 33.719 1.423 1 80 786 TRP A CA 1
ATOM 6313 C C . TRP A 1 786 ? 22.75 33.406 2.58 1 80 786 TRP A C 1
ATOM 6315 O O . TRP A 1 786 ? 23.188 33.031 3.67 1 80 786 TRP A O 1
ATOM 6325 N N . GLY A 1 787 ? 21.547 33.594 2.236 1 73.62 787 GLY A N 1
ATOM 6326 C CA . GLY A 1 787 ? 20.516 33.312 3.221 1 73.62 787 GLY A CA 1
ATOM 6327 C C . GLY A 1 787 ? 20.453 31.844 3.596 1 73.62 787 GLY A C 1
ATOM 6328 O O . GLY A 1 787 ? 21.125 31.016 2.982 1 73.62 787 GLY A O 1
ATOM 6329 N N . GLU A 1 788 ? 19.703 31.547 4.551 1 65.12 788 GLU A N 1
ATOM 6330 C CA . GLU A 1 788 ? 19.656 30.203 5.133 1 65.12 788 GLU A CA 1
ATOM 6331 C C . GLU A 1 788 ? 19.094 29.203 4.141 1 65.12 788 GLU A C 1
ATOM 6333 O O . GLU A 1 788 ? 19.547 28.047 4.086 1 65.12 788 GLU A O 1
ATOM 6338 N N . GLN A 1 789 ? 17.969 29.641 3.482 1 63 789 GLN A N 1
ATOM 6339 C CA . GLN A 1 789 ? 17.312 28.719 2.564 1 63 789 GLN A CA 1
ATOM 6340 C C . GLN A 1 789 ? 18.281 28.266 1.464 1 63 789 GLN A C 1
ATOM 6342 O O . GLN A 1 789 ? 18.297 27.094 1.085 1 63 789 GLN A O 1
ATOM 6347 N N . VAL A 1 790 ? 19.016 29.281 0.992 1 66.31 790 VAL A N 1
ATOM 6348 C CA . VAL A 1 790 ? 19.984 28.969 -0.054 1 66.31 790 VAL A CA 1
ATOM 6349 C C . VAL A 1 790 ? 21.062 28.031 0.495 1 66.31 790 VAL A C 1
ATOM 6351 O O . VAL A 1 790 ? 21.516 27.125 -0.2 1 66.31 790 VAL A O 1
ATOM 6354 N N . GLN A 1 791 ? 21.312 28.25 1.75 1 62.5 791 GLN A N 1
ATOM 6355 C CA . GLN A 1 791 ? 22.391 27.469 2.354 1 62.5 791 GLN A CA 1
ATOM 6356 C C . GLN A 1 791 ? 21.938 26.031 2.631 1 62.5 791 GLN A C 1
ATOM 6358 O O . GLN A 1 791 ? 22.734 25.094 2.533 1 62.5 791 GLN A O 1
ATOM 6363 N N . ALA A 1 792 ? 20.641 25.969 3.09 1 55.88 792 ALA A N 1
ATOM 6364 C CA . ALA A 1 792 ? 20.109 24.656 3.449 1 55.88 792 ALA A CA 1
ATOM 6365 C C . ALA A 1 792 ? 19.906 23.797 2.207 1 55.88 792 ALA A C 1
ATOM 6367 O O . ALA A 1 792 ? 20.047 22.562 2.264 1 55.88 792 ALA A O 1
ATOM 6368 N N . SER A 1 793 ? 19.344 24.422 1.18 1 50.28 793 SER A N 1
ATOM 6369 C CA . SER A 1 793 ? 19.031 23.656 -0.034 1 50.28 793 SER A CA 1
ATOM 6370 C C . SER A 1 793 ? 20.203 23.703 -1.01 1 50.28 793 SER A C 1
ATOM 6372 O O . SER A 1 793 ? 20.016 23.594 -2.223 1 50.28 793 SER A O 1
ATOM 6374 N N . PHE A 1 794 ? 21.328 24.156 -0.616 1 43.19 794 PHE A N 1
ATOM 6375 C CA . PHE A 1 794 ? 22.438 24.312 -1.549 1 43.19 794 PHE A CA 1
ATOM 6376 C C . PHE A 1 794 ? 22.594 23.062 -2.412 1 43.19 794 PHE A C 1
ATOM 6378 O O . PHE A 1 794 ? 23.328 22.141 -2.049 1 43.19 794 PHE A O 1
ATOM 6385 N N . SER A 1 795 ? 21.359 22.688 -2.873 1 48.38 795 SER A N 1
ATOM 6386 C CA . SER A 1 795 ? 21.375 21.562 -3.803 1 48.38 795 SER A CA 1
ATOM 6387 C C . SER A 1 795 ? 21.969 21.969 -5.148 1 48.38 795 SER A C 1
ATOM 6389 O O . SER A 1 795 ? 22.047 23.156 -5.469 1 48.38 795 SER A O 1
ATOM 6391 N N . ASN A 1 796 ? 22.609 21.062 -5.812 1 53.47 796 ASN A N 1
ATOM 6392 C CA . ASN A 1 796 ? 23.172 21.188 -7.156 1 53.47 796 ASN A CA 1
ATOM 6393 C C . ASN A 1 796 ? 22.141 21.766 -8.133 1 53.47 796 ASN A C 1
ATOM 6395 O O . ASN A 1 796 ? 22.484 22.094 -9.266 1 53.47 796 ASN A O 1
ATOM 6399 N N . ASN A 1 797 ? 20.969 22.062 -7.535 1 59.53 797 ASN A N 1
ATOM 6400 C CA . ASN A 1 797 ? 20 22.484 -8.531 1 59.53 797 ASN A CA 1
ATOM 6401 C C . ASN A 1 797 ? 19.656 23.953 -8.406 1 59.53 797 ASN A C 1
ATOM 6403 O O . ASN A 1 797 ? 18.594 24.391 -8.852 1 59.53 797 ASN A O 1
ATOM 6407 N N . GLN A 1 798 ? 20.531 24.75 -7.625 1 73.56 798 GLN A N 1
ATOM 6408 C CA . GLN A 1 798 ? 20.312 26.188 -7.555 1 73.56 798 GLN A CA 1
ATOM 6409 C C . GLN A 1 798 ? 21.312 26.953 -8.43 1 73.56 798 GLN A C 1
ATOM 6411 O O . GLN A 1 798 ? 22.469 26.562 -8.523 1 73.56 798 GLN A O 1
ATOM 6416 N N . SER A 1 799 ? 20.812 27.906 -9.211 1 80.25 799 SER A N 1
ATOM 6417 C CA . SER A 1 799 ? 21.688 28.703 -10.078 1 80.25 799 SER A CA 1
ATOM 6418 C C . SER A 1 799 ? 21.328 30.188 -10.016 1 80.25 799 SER A C 1
ATOM 6420 O O . SER A 1 799 ? 20.234 30.547 -9.578 1 80.25 799 SER A O 1
ATOM 6422 N N . ILE A 1 800 ? 22.328 31 -10.195 1 85.56 800 ILE A N 1
ATOM 6423 C CA . ILE A 1 800 ? 22.156 32.438 -10.383 1 85.56 800 ILE A CA 1
ATOM 6424 C C . ILE A 1 800 ? 22.266 32.781 -11.859 1 85.56 800 ILE A C 1
ATOM 6426 O O . ILE A 1 800 ? 23.156 32.281 -12.555 1 85.56 800 ILE A O 1
ATOM 6430 N N . VAL A 1 801 ? 21.266 33.438 -12.32 1 87.81 801 VAL A N 1
ATOM 6431 C CA . VAL A 1 801 ? 21.25 33.812 -13.734 1 87.81 801 VAL A CA 1
ATOM 6432 C C . VAL A 1 801 ? 21.625 35.281 -13.883 1 87.81 801 VAL A C 1
ATOM 6434 O O . VAL A 1 801 ? 20.938 36.188 -13.344 1 87.81 801 VAL A O 1
ATOM 6437 N N . PHE A 1 802 ? 22.797 35.625 -14.539 1 90.44 802 PHE A N 1
ATOM 6438 C CA . PHE A 1 802 ? 23.203 36.969 -14.906 1 90.44 802 PHE A CA 1
ATOM 6439 C C . PHE A 1 802 ? 22.688 37.344 -16.297 1 90.44 802 PHE A C 1
ATOM 6441 O O . PHE A 1 802 ? 23.312 37 -17.297 1 90.44 802 PHE A O 1
ATOM 6448 N N . ASP A 1 803 ? 21.625 38.031 -16.25 1 86.75 803 ASP A N 1
ATOM 6449 C CA . ASP A 1 803 ? 20.906 38.344 -17.484 1 86.75 803 ASP A CA 1
ATOM 6450 C C . ASP A 1 803 ? 20.531 37.062 -18.234 1 86.75 803 ASP A C 1
ATOM 6452 O O . ASP A 1 803 ? 19.422 36.562 -18.078 1 86.75 803 ASP A O 1
ATOM 6456 N N . THR A 1 804 ? 21.422 36.5 -18.984 1 81.56 804 THR A N 1
ATOM 6457 C CA . THR A 1 804 ? 21.125 35.281 -19.719 1 81.56 804 THR A CA 1
ATOM 6458 C C . THR A 1 804 ? 22.078 34.156 -19.328 1 81.56 804 THR A C 1
ATOM 6460 O O . THR A 1 804 ? 21.844 33 -19.656 1 81.56 804 THR A O 1
ATOM 6463 N N . THR A 1 805 ? 23.109 34.5 -18.656 1 85 805 THR A N 1
ATOM 6464 C CA . THR A 1 805 ? 24.109 33.5 -18.297 1 85 805 THR A CA 1
ATOM 6465 C C . THR A 1 805 ? 23.766 32.844 -16.969 1 85 805 THR A C 1
ATOM 6467 O O . THR A 1 805 ? 23.719 33.5 -15.93 1 85 805 THR A O 1
ATOM 6470 N N . GLU A 1 806 ? 23.516 31.609 -17.031 1 85.25 806 GLU A N 1
ATOM 6471 C CA . GLU A 1 806 ? 23.203 30.859 -15.82 1 85.25 806 GLU A CA 1
ATOM 6472 C C . GLU A 1 806 ? 24.453 30.297 -15.18 1 85.25 806 GLU A C 1
ATOM 6474 O O . GLU A 1 806 ? 25.234 29.609 -15.836 1 85.25 806 GLU A O 1
ATOM 6479 N N . VAL A 1 807 ? 24.766 30.641 -13.977 1 83.06 807 VAL A N 1
ATOM 6480 C CA . VAL A 1 807 ? 25.906 30.172 -13.211 1 83.06 807 VAL A CA 1
ATOM 6481 C C . VAL A 1 807 ? 25.422 29.422 -11.969 1 83.06 807 VAL A C 1
ATOM 6483 O O . VAL A 1 807 ? 24.578 29.922 -11.227 1 83.06 807 VAL A O 1
ATOM 6486 N N . PRO A 1 808 ? 25.953 28.188 -11.82 1 76.56 808 PRO A N 1
ATOM 6487 C CA . PRO A 1 808 ? 25.578 27.484 -10.586 1 76.56 808 PRO A CA 1
ATOM 6488 C C . PRO A 1 808 ? 25.891 28.312 -9.336 1 76.56 808 PRO A C 1
ATOM 6490 O O . PRO A 1 808 ? 26.922 28.984 -9.281 1 76.56 808 PRO A O 1
ATOM 6493 N N . LEU A 1 809 ? 25.094 28.172 -8.289 1 76.62 809 LEU A N 1
ATOM 6494 C CA . LEU A 1 809 ? 25.203 28.984 -7.082 1 76.62 809 LEU A CA 1
ATOM 6495 C C . LEU A 1 809 ? 26.562 28.797 -6.41 1 76.62 809 LEU A C 1
ATOM 6497 O O . LEU A 1 809 ? 27.109 29.734 -5.852 1 76.62 809 LEU A O 1
ATOM 6501 N N . TYR A 1 810 ? 27.109 27.656 -6.574 1 70.94 810 TYR A N 1
ATOM 6502 C CA . TYR A 1 810 ? 28.344 27.375 -5.859 1 70.94 810 TYR A CA 1
ATOM 6503 C C . TYR A 1 810 ? 29.531 28.062 -6.516 1 70.94 810 TYR A C 1
ATOM 6505 O O . TYR A 1 810 ? 30.609 28.141 -5.93 1 70.94 810 TYR A O 1
ATOM 6513 N N . LEU A 1 811 ? 29.312 28.641 -7.652 1 75.19 811 LEU A N 1
ATOM 6514 C CA . LEU A 1 811 ? 30.375 29.359 -8.344 1 75.19 811 LEU A CA 1
ATOM 6515 C C . LEU A 1 811 ? 30.172 30.875 -8.234 1 75.19 811 LEU A C 1
ATOM 6517 O O . LEU A 1 811 ? 30.891 31.641 -8.883 1 75.19 811 LEU A O 1
ATOM 6521 N N . VAL A 1 812 ? 29.188 31.188 -7.469 1 81.06 812 VAL A N 1
ATOM 6522 C CA . VAL A 1 812 ? 28.922 32.594 -7.285 1 81.06 812 VAL A CA 1
ATOM 6523 C C . VAL A 1 812 ? 29.344 33.031 -5.883 1 81.06 812 VAL A C 1
ATOM 6525 O O . VAL A 1 812 ? 29.094 32.312 -4.906 1 81.06 812 VAL A O 1
ATOM 6528 N N . ASP A 1 813 ? 30.062 34.062 -5.836 1 84.31 813 ASP A N 1
ATOM 6529 C CA . ASP A 1 813 ? 30.5 34.594 -4.555 1 84.31 813 ASP A CA 1
ATOM 6530 C C . ASP A 1 813 ? 29.75 35.875 -4.199 1 84.31 813 ASP A C 1
ATOM 6532 O O . ASP A 1 813 ? 29.438 36.688 -5.078 1 84.31 813 ASP A O 1
ATOM 6536 N N . LEU A 1 814 ? 29.438 35.938 -2.912 1 87.38 814 LEU A N 1
ATOM 6537 C CA . LEU A 1 814 ? 28.859 37.188 -2.361 1 87.38 814 LEU A CA 1
ATOM 6538 C C . LEU A 1 814 ? 29.891 37.938 -1.548 1 87.38 814 LEU A C 1
ATOM 6540 O O . LEU A 1 814 ? 30.5 37.375 -0.628 1 87.38 814 LEU A O 1
ATOM 6544 N N . GLN A 1 815 ? 30.141 39.188 -1.94 1 87.94 815 GLN A N 1
ATOM 6545 C CA . GLN A 1 815 ? 31.125 40 -1.222 1 87.94 815 GLN A CA 1
ATOM 6546 C C . GLN A 1 815 ? 30.609 41.438 -1.004 1 87.94 815 GLN A C 1
ATOM 6548 O O . GLN A 1 815 ? 29.703 41.875 -1.712 1 87.94 815 GLN A O 1
ATOM 6553 N N . ILE A 1 816 ? 31.172 42.031 -0.005 1 89.69 816 ILE A N 1
ATOM 6554 C CA . ILE A 1 816 ? 30.906 43.469 0.201 1 89.69 816 ILE A CA 1
ATOM 6555 C C . ILE A 1 816 ? 31.906 44.281 -0.611 1 89.69 816 ILE A C 1
ATOM 6557 O O . ILE A 1 816 ? 33.125 44.219 -0.385 1 89.69 816 ILE A O 1
ATOM 6561 N N . SER A 1 817 ? 31.422 44.969 -1.571 1 87.62 817 SER A N 1
ATOM 6562 C CA . SER A 1 817 ? 32.312 45.781 -2.412 1 87.62 817 SER A CA 1
ATOM 6563 C C . SER A 1 817 ? 32.625 47.125 -1.741 1 87.62 817 SER A C 1
ATOM 6565 O O . SER A 1 817 ? 33.781 47.562 -1.812 1 87.62 817 SER A O 1
ATOM 6567 N N . GLU A 1 818 ? 31.672 47.719 -1.229 1 88.19 818 GLU A N 1
ATOM 6568 C CA . GLU A 1 818 ? 31.859 49.031 -0.611 1 88.19 818 GLU A CA 1
ATOM 6569 C C . GLU A 1 818 ? 30.797 49.281 0.454 1 88.19 818 GLU A C 1
ATOM 6571 O O . GLU A 1 818 ? 29.688 48.75 0.378 1 88.19 818 GLU A O 1
ATOM 6576 N N . VAL A 1 819 ? 31.328 49.906 1.472 1 91.62 819 VAL A N 1
ATOM 6577 C CA . VAL A 1 819 ? 30.406 50.438 2.471 1 91.62 819 VAL A CA 1
ATOM 6578 C C . VAL A 1 819 ? 30.406 51.969 2.41 1 91.62 819 VAL A C 1
ATOM 6580 O O . VAL A 1 819 ? 31.422 52.625 2.688 1 91.62 819 VAL A O 1
ATOM 6583 N N . ARG A 1 820 ? 29.328 52.469 2.078 1 89.31 820 ARG A N 1
ATOM 6584 C CA . ARG A 1 820 ? 29.234 53.906 1.895 1 89.31 820 ARG A CA 1
ATOM 6585 C C . ARG A 1 820 ? 29 54.625 3.225 1 89.31 820 ARG A C 1
ATOM 6587 O O . ARG A 1 820 ? 28.625 53.969 4.215 1 89.31 820 ARG A O 1
ATOM 6594 N N . ASP A 1 821 ? 29.281 55.906 3.24 1 84.5 821 ASP A N 1
ATOM 6595 C CA . ASP A 1 821 ? 29.219 56.719 4.461 1 84.5 821 ASP A CA 1
ATOM 6596 C C . ASP A 1 821 ? 27.797 56.75 5.023 1 84.5 821 ASP A C 1
ATOM 6598 O O . ASP A 1 821 ? 27.609 56.875 6.234 1 84.5 821 ASP A O 1
ATOM 6602 N N . ASN A 1 822 ? 26.844 56.625 4.172 1 82.94 822 ASN A N 1
ATOM 6603 C CA . ASN A 1 822 ? 25.469 56.688 4.629 1 82.94 822 ASN A CA 1
ATOM 6604 C C . ASN A 1 822 ? 25.016 55.312 5.172 1 82.94 822 ASN A C 1
ATOM 6606 O O . ASN A 1 822 ? 23.844 55.156 5.535 1 82.94 822 ASN A O 1
ATOM 6610 N N . GLY A 1 823 ? 25.953 54.406 5.242 1 87.44 823 GLY A N 1
ATOM 6611 C CA . GLY A 1 823 ? 25.641 53.094 5.785 1 87.44 823 GLY A CA 1
ATOM 6612 C C . GLY A 1 823 ? 25.188 52.094 4.727 1 87.44 823 GLY A C 1
ATOM 6613 O O . GLY A 1 823 ? 24.859 50.938 5.039 1 87.44 823 GLY A O 1
ATOM 6614 N N . GLU A 1 824 ? 25.125 52.562 3.561 1 90.69 824 GLU A N 1
ATOM 6615 C CA . GLU A 1 824 ? 24.766 51.688 2.453 1 90.69 824 GLU A CA 1
ATOM 6616 C C . GLU A 1 824 ? 25.844 50.625 2.221 1 90.69 824 GLU A C 1
ATOM 6618 O O . GLU A 1 824 ? 27.031 50.938 2.16 1 90.69 824 GLU A O 1
ATOM 6623 N N . ILE A 1 825 ? 25.328 49.375 2.131 1 93.06 825 ILE A N 1
ATOM 6624 C CA . ILE A 1 825 ? 26.25 48.281 1.876 1 93.06 825 ILE A CA 1
ATOM 6625 C C . ILE A 1 825 ? 26.109 47.812 0.425 1 93.06 825 ILE A C 1
ATOM 6627 O O . ILE A 1 825 ? 25.031 47.438 -0.015 1 93.06 825 ILE A O 1
ATOM 6631 N N . ILE A 1 826 ? 27.141 47.875 -0.295 1 94.56 826 ILE A N 1
ATOM 6632 C CA . ILE A 1 826 ? 27.125 47.406 -1.68 1 94.56 826 ILE A CA 1
ATOM 6633 C C . ILE A 1 826 ? 27.562 45.938 -1.741 1 94.56 826 ILE A C 1
ATOM 6635 O O . ILE A 1 826 ? 28.719 45.625 -1.432 1 94.56 826 ILE A O 1
ATOM 6639 N N . ILE A 1 827 ? 26.594 45.156 -2.098 1 93.19 827 ILE A N 1
ATOM 6640 C CA . ILE A 1 827 ? 26.812 43.719 -2.199 1 93.19 827 ILE A CA 1
ATOM 6641 C C . ILE A 1 827 ? 27.141 43.344 -3.646 1 93.19 827 ILE A C 1
ATOM 6643 O O . ILE A 1 827 ? 26.391 43.719 -4.562 1 93.19 827 ILE A O 1
ATOM 6647 N N . ARG A 1 828 ? 28.188 42.719 -3.822 1 93.31 828 ARG A N 1
ATOM 6648 C CA . ARG A 1 828 ? 28.594 42.312 -5.156 1 93.31 828 ARG A CA 1
ATOM 6649 C C . ARG A 1 828 ? 28.422 40.781 -5.324 1 93.31 828 ARG A C 1
ATOM 6651 O O . ARG A 1 828 ? 28.906 40 -4.512 1 93.31 828 ARG A O 1
ATOM 6658 N N . LEU A 1 829 ? 27.641 40.438 -6.273 1 91.81 829 LEU A N 1
ATOM 6659 C CA . LEU A 1 829 ? 27.547 39.062 -6.734 1 91.81 829 LEU A CA 1
ATOM 6660 C C . LEU A 1 829 ? 28.469 38.812 -7.914 1 91.81 829 LEU A C 1
ATOM 6662 O O . LEU A 1 829 ? 28.344 39.438 -8.961 1 91.81 829 LEU A O 1
ATOM 6666 N N . SER A 1 830 ? 29.406 37.906 -7.707 1 89.56 830 SER A N 1
ATOM 6667 C CA . SER A 1 830 ? 30.406 37.781 -8.758 1 89.56 830 SER A CA 1
ATOM 6668 C C . SER A 1 830 ? 30.609 36.312 -9.117 1 89.56 830 SER A C 1
ATOM 6670 O O . SER A 1 830 ? 30.609 35.438 -8.242 1 89.56 830 SER A O 1
ATOM 6672 N N . SER A 1 831 ? 30.672 36.094 -10.328 1 87.12 831 SER A N 1
ATOM 6673 C CA . SER A 1 831 ? 31.156 34.844 -10.891 1 87.12 831 SER A CA 1
ATOM 6674 C C . SER A 1 831 ? 32.438 35.062 -11.664 1 87.12 831 SER A C 1
ATOM 6676 O O . SER A 1 831 ? 33 36.156 -11.688 1 87.12 831 SER A O 1
ATOM 6678 N N . ASP A 1 832 ? 33.031 34.062 -12.258 1 78.25 832 ASP A N 1
ATOM 6679 C CA . ASP A 1 832 ? 34.281 34.188 -13.008 1 78.25 832 ASP A CA 1
ATOM 6680 C C . ASP A 1 832 ? 34.094 35.125 -14.211 1 78.25 832 ASP A C 1
ATOM 6682 O O . ASP A 1 832 ? 35.031 35.812 -14.609 1 78.25 832 ASP A O 1
ATOM 6686 N N . THR A 1 833 ? 32.844 35.156 -14.633 1 79.94 833 THR A N 1
ATOM 6687 C CA . THR A 1 833 ? 32.625 35.875 -15.883 1 79.94 833 THR A CA 1
ATOM 6688 C C . THR A 1 833 ? 31.781 37.125 -15.641 1 79.94 833 THR A C 1
ATOM 6690 O O . THR A 1 833 ? 31.844 38.094 -16.406 1 79.94 833 THR A O 1
ATOM 6693 N N . ASN A 1 834 ? 30.953 37.094 -14.727 1 89.44 834 ASN A N 1
ATOM 6694 C CA . ASN A 1 834 ? 30 38.188 -14.547 1 89.44 834 ASN A CA 1
ATOM 6695 C C . ASN A 1 834 ? 30 38.688 -13.109 1 89.44 834 ASN A C 1
ATOM 6697 O O . ASN A 1 834 ? 30.359 37.969 -12.18 1 89.44 834 ASN A O 1
ATOM 6701 N N . SER A 1 835 ? 29.766 39.938 -12.938 1 92.81 835 SER A N 1
ATOM 6702 C CA . SER A 1 835 ? 29.625 40.531 -11.617 1 92.81 835 SER A CA 1
ATOM 6703 C C . SER A 1 835 ? 28.531 41.594 -11.609 1 92.81 835 SER A C 1
ATOM 6705 O O . SER A 1 835 ? 28.359 42.344 -12.578 1 92.81 835 SER A O 1
ATOM 6707 N N . SER A 1 836 ? 27.75 41.562 -10.688 1 93.88 836 SER A N 1
ATOM 6708 C CA . SER A 1 836 ? 26.703 42.562 -10.492 1 93.88 836 SER A CA 1
ATOM 6709 C C . SER A 1 836 ? 26.719 43.125 -9.07 1 93.88 836 SER A C 1
ATOM 6711 O O . SER A 1 836 ? 27.078 42.406 -8.125 1 93.88 836 SER A O 1
ATOM 6713 N N . GLU A 1 837 ? 26.438 44.375 -8.914 1 94.94 837 GLU A N 1
ATOM 6714 C CA . GLU A 1 837 ? 26.422 45.031 -7.605 1 94.94 837 GLU A CA 1
ATOM 6715 C C . GLU A 1 837 ? 25.016 45.5 -7.238 1 94.94 837 GLU A C 1
ATOM 6717 O O . GLU A 1 837 ? 24.312 46.062 -8.078 1 94.94 837 GLU A O 1
ATOM 6722 N N . TYR A 1 838 ? 24.688 45.281 -6.152 1 93.75 838 TYR A N 1
ATOM 6723 C CA . TYR A 1 838 ? 23.406 45.688 -5.605 1 93.75 838 TYR A CA 1
ATOM 6724 C C . TYR A 1 838 ? 23.594 46.469 -4.305 1 93.75 838 TYR A C 1
ATOM 6726 O O . TYR A 1 838 ? 24.453 46.125 -3.492 1 93.75 838 TYR A O 1
ATOM 6734 N N . SER A 1 839 ? 22.812 47.469 -4.148 1 93.19 839 SER A N 1
ATOM 6735 C CA . SER A 1 839 ? 22.859 48.25 -2.92 1 93.19 839 SER A CA 1
ATOM 6736 C C . SER A 1 839 ? 21.797 47.781 -1.923 1 93.19 839 SER A C 1
ATOM 6738 O O . SER A 1 839 ? 20.672 47.469 -2.307 1 93.19 839 SER A O 1
ATOM 6740 N N . PHE A 1 840 ? 22.297 47.594 -0.684 1 91.62 840 PHE A N 1
ATOM 6741 C CA . PHE A 1 840 ? 21.406 47.281 0.439 1 91.62 840 PHE A CA 1
ATOM 6742 C C . PHE A 1 840 ? 21.391 48.438 1.435 1 91.62 840 PHE A C 1
ATOM 6744 O O . PHE A 1 840 ? 22.438 48.875 1.891 1 91.62 840 PHE A O 1
ATOM 6751 N N . GLN A 1 841 ? 20.203 48.938 1.649 1 89.44 841 GLN A N 1
ATOM 6752 C CA . GLN A 1 841 ? 20.094 50.062 2.564 1 89.44 841 GLN A CA 1
ATOM 6753 C C . GLN A 1 841 ? 18.906 49.906 3.5 1 89.44 841 GLN A C 1
ATOM 6755 O O . GLN A 1 841 ? 17.812 49.5 3.07 1 89.44 841 GLN A O 1
ATOM 6760 N N . ILE A 1 842 ? 19.297 50.031 4.746 1 87.5 842 ILE A N 1
ATOM 6761 C CA . ILE A 1 842 ? 18.234 50.094 5.754 1 87.5 842 ILE A CA 1
ATOM 6762 C C . ILE A 1 842 ? 17.703 51.5 5.871 1 87.5 842 ILE A C 1
ATOM 6764 O O . ILE A 1 842 ? 18.453 52.438 6.09 1 87.5 842 ILE A O 1
ATOM 6768 N N . ASN A 1 843 ? 16.484 51.688 5.539 1 77.62 843 ASN A N 1
ATOM 6769 C CA . ASN A 1 843 ? 15.852 53 5.586 1 77.62 843 ASN A CA 1
ATOM 6770 C C . ASN A 1 843 ? 14.422 52.906 6.113 1 77.62 843 ASN A C 1
ATOM 6772 O O . ASN A 1 843 ? 13.586 52.219 5.535 1 77.62 843 ASN A O 1
ATOM 6776 N N . ASP A 1 844 ? 14.164 53.5 7.176 1 70.88 844 ASP A N 1
ATOM 6777 C CA . ASP A 1 844 ? 12.859 53.469 7.828 1 70.88 844 ASP A CA 1
ATOM 6778 C C . ASP A 1 844 ? 11.781 54.062 6.918 1 70.88 844 ASP A C 1
ATOM 6780 O O . ASP A 1 844 ? 10.586 53.875 7.164 1 70.88 844 ASP A O 1
ATOM 6784 N N . ASP A 1 845 ? 12.156 54.781 5.836 1 63.06 845 ASP A N 1
ATOM 6785 C CA . ASP A 1 845 ? 11.164 55.406 4.961 1 63.06 845 ASP A CA 1
ATOM 6786 C C . ASP A 1 845 ? 10.547 54.375 4.012 1 63.06 845 ASP A C 1
ATOM 6788 O O . ASP A 1 845 ? 9.523 54.625 3.385 1 63.06 845 ASP A O 1
ATOM 6792 N N . SER A 1 846 ? 11.195 53.281 3.859 1 64.69 846 SER A N 1
ATOM 6793 C CA . SER A 1 846 ? 10.656 52.25 2.99 1 64.69 846 SER A CA 1
ATOM 6794 C C . SER A 1 846 ? 9.633 51.375 3.723 1 64.69 846 SER A C 1
ATOM 6796 O O . SER A 1 846 ? 9.68 51.25 4.945 1 64.69 846 SER A O 1
ATOM 6798 N N . GLU A 1 847 ? 8.688 51 3.061 1 60.28 847 GLU A N 1
ATOM 6799 C CA . GLU A 1 847 ? 7.598 50.188 3.625 1 60.28 847 GLU A CA 1
ATOM 6800 C C . GLU A 1 847 ? 8.133 49 4.398 1 60.28 847 GLU A C 1
ATOM 6802 O O . GLU A 1 847 ? 7.625 48.656 5.477 1 60.28 847 GLU A O 1
ATOM 6807 N N . SER A 1 848 ? 9.227 48.469 3.887 1 65.75 848 SER A N 1
ATOM 6808 C CA . SER A 1 848 ? 9.773 47.281 4.535 1 65.75 848 SER A CA 1
ATOM 6809 C C . SER A 1 848 ? 10.906 47.656 5.492 1 65.75 848 SER A C 1
ATOM 6811 O O . SER A 1 848 ? 11.344 46.812 6.281 1 65.75 848 SER A O 1
ATOM 6813 N N . GLY A 1 849 ? 11.297 48.844 5.566 1 75.75 849 GLY A N 1
ATOM 6814 C CA . GLY A 1 849 ? 12.406 49.312 6.379 1 75.75 849 GLY A CA 1
ATOM 6815 C C . GLY A 1 849 ? 13.758 49.125 5.719 1 75.75 849 GLY A C 1
ATOM 6816 O O . GLY A 1 849 ? 14.789 49.438 6.316 1 75.75 849 GLY A O 1
ATOM 6817 N N . TYR A 1 850 ? 13.766 48.5 4.621 1 81.81 850 TYR A N 1
ATOM 6818 C CA . TYR A 1 850 ? 14.984 48.25 3.865 1 81.81 850 TYR A CA 1
ATOM 6819 C C . TYR A 1 850 ? 14.695 48.156 2.375 1 81.81 850 TYR A C 1
ATOM 6821 O O . TYR A 1 850 ? 13.531 48.062 1.969 1 81.81 850 TYR A O 1
ATOM 6829 N N . TYR A 1 851 ? 15.602 48.344 1.567 1 84.69 851 TYR A N 1
ATOM 6830 C CA . TYR A 1 851 ? 15.414 48.062 0.145 1 84.69 851 TYR A CA 1
ATOM 6831 C C . TYR A 1 851 ? 16.703 47.594 -0.504 1 84.69 851 TYR A C 1
ATOM 6833 O O . TYR A 1 851 ? 17.797 47.875 0.008 1 84.69 851 TYR A O 1
ATOM 6841 N N . TYR A 1 852 ? 16.547 46.812 -1.482 1 87.69 852 TYR A N 1
ATOM 6842 C CA . TYR A 1 852 ? 17.625 46.375 -2.365 1 87.69 852 TYR A CA 1
ATOM 6843 C C . TYR A 1 852 ? 17.516 47.062 -3.729 1 87.69 852 TYR A C 1
ATOM 6845 O O . TYR A 1 852 ? 16.406 47.188 -4.27 1 87.69 852 TYR A O 1
ATOM 6853 N N . LYS A 1 853 ? 18.609 47.625 -4.246 1 89.31 853 LYS A N 1
ATOM 6854 C CA . LYS A 1 853 ? 18.594 48.25 -5.559 1 89.31 853 LYS A CA 1
ATOM 6855 C C . LYS A 1 853 ? 19.828 47.906 -6.363 1 89.31 853 LYS A C 1
ATOM 6857 O O . LYS A 1 853 ? 20.938 47.812 -5.82 1 89.31 853 LYS A O 1
ATOM 6862 N N . LYS A 1 854 ? 19.594 47.625 -7.641 1 93 854 LYS A N 1
ATOM 6863 C CA . LYS A 1 854 ? 20.719 47.344 -8.508 1 93 854 LYS A CA 1
ATOM 6864 C C . LYS A 1 854 ? 21.547 48.594 -8.789 1 93 854 LYS A C 1
ATOM 6866 O O . LYS A 1 854 ? 20.984 49.656 -9.07 1 93 854 LYS A O 1
ATOM 6871 N N . ILE A 1 855 ? 22.844 48.5 -8.688 1 92.25 855 ILE A N 1
ATOM 6872 C CA . ILE A 1 855 ? 23.75 49.625 -8.945 1 92.25 855 ILE A CA 1
ATOM 6873 C C . ILE A 1 855 ? 24.438 49.438 -10.305 1 92.25 855 ILE A C 1
ATOM 6875 O O . ILE A 1 855 ? 24.453 50.344 -11.117 1 92.25 855 ILE A O 1
ATOM 6879 N N . SER A 1 856 ? 24.953 48.25 -10.461 1 92.12 856 SER A N 1
ATOM 6880 C CA . SER A 1 856 ? 25.688 48 -11.703 1 92.12 856 SER A CA 1
ATOM 6881 C C . SER A 1 856 ? 25.688 46.531 -12.086 1 92.12 856 SER A C 1
ATOM 6883 O O . SER A 1 856 ? 25.406 45.688 -11.258 1 92.12 856 SER A O 1
ATOM 6885 N N . GLY A 1 857 ? 26.031 46.312 -13.391 1 91.06 857 GLY A N 1
ATOM 6886 C CA . GLY A 1 857 ? 26.156 44.938 -13.891 1 91.06 857 GLY A CA 1
ATOM 6887 C C . GLY A 1 857 ? 24.859 44.406 -14.484 1 91.06 857 GLY A C 1
ATOM 6888 O O . GLY A 1 857 ? 23.875 45.156 -14.617 1 91.06 857 GLY A O 1
ATOM 6889 N N . PRO A 1 858 ? 24.891 43.156 -14.883 1 92.5 858 PRO A N 1
ATOM 6890 C CA . PRO A 1 858 ? 23.703 42.531 -15.438 1 92.5 858 PRO A CA 1
ATOM 6891 C C . PRO A 1 858 ? 22.641 42.25 -14.375 1 92.5 858 PRO A C 1
ATOM 6893 O O . PRO A 1 858 ? 22.953 42.188 -13.18 1 92.5 858 PRO A O 1
ATOM 6896 N N . ASP A 1 859 ? 21.406 42.188 -14.875 1 91.88 859 ASP A N 1
ATOM 6897 C CA . ASP A 1 859 ? 20.328 41.781 -13.969 1 91.88 859 ASP A CA 1
ATOM 6898 C C . ASP A 1 859 ? 20.531 40.344 -13.484 1 91.88 859 ASP A C 1
ATOM 6900 O O . ASP A 1 859 ? 20.922 39.469 -14.266 1 91.88 859 ASP A O 1
ATOM 6904 N N . VAL A 1 860 ? 20.359 40.188 -12.164 1 92.06 860 VAL A N 1
ATOM 6905 C CA . VAL A 1 860 ? 20.641 38.875 -11.578 1 92.06 860 VAL A CA 1
ATOM 6906 C C . VAL A 1 860 ? 19.328 38.219 -11.156 1 92.06 860 VAL A C 1
ATOM 6908 O O . VAL A 1 860 ? 18.453 38.875 -10.578 1 92.06 860 VAL A O 1
ATOM 6911 N N . TYR A 1 861 ? 19.109 36.938 -11.453 1 88.56 861 TYR A N 1
ATOM 6912 C CA . TYR A 1 861 ? 17.953 36.125 -11.062 1 88.56 861 TYR A CA 1
ATOM 6913 C C . TYR A 1 861 ? 18.391 34.875 -10.328 1 88.56 861 TYR A C 1
ATOM 6915 O O . TYR A 1 861 ? 19.469 34.344 -10.594 1 88.56 861 TYR A O 1
ATOM 6923 N N . PHE A 1 862 ? 17.625 34.531 -9.273 1 84.38 862 PHE A N 1
ATOM 6924 C CA . PHE A 1 862 ? 17.812 33.25 -8.586 1 84.38 862 PHE A CA 1
ATOM 6925 C C . PHE A 1 862 ? 16.969 32.156 -9.242 1 84.38 862 PHE A C 1
ATOM 6927 O O . PHE A 1 862 ? 15.773 32.312 -9.461 1 84.38 862 PHE A O 1
ATOM 6934 N N . ALA A 1 863 ? 17.547 31.094 -9.656 1 78 863 ALA A N 1
ATOM 6935 C CA . ALA A 1 863 ? 16.844 30 -10.312 1 78 863 ALA A CA 1
ATOM 6936 C C . ALA A 1 863 ? 16.969 28.703 -9.508 1 78 863 ALA A C 1
ATOM 6938 O O . ALA A 1 863 ? 18.078 28.312 -9.125 1 78 863 ALA A O 1
ATOM 6939 N N . LYS A 1 864 ? 15.828 28.266 -8.969 1 65.88 864 LYS A N 1
ATOM 6940 C CA . LYS A 1 864 ? 15.789 26.953 -8.328 1 65.88 864 LYS A CA 1
ATOM 6941 C C . LYS A 1 864 ? 15.258 25.891 -9.273 1 65.88 864 LYS A C 1
ATOM 6943 O O . LYS A 1 864 ? 14.094 25.953 -9.695 1 65.88 864 LYS A O 1
ATOM 6948 N N . GLY A 1 865 ? 16.078 24.984 -9.68 1 55.84 865 GLY A N 1
ATOM 6949 C CA . GLY A 1 865 ? 15.672 23.969 -10.641 1 55.84 865 GLY A CA 1
ATOM 6950 C C . GLY A 1 865 ? 15.32 24.531 -12 1 55.84 865 GLY A C 1
ATOM 6951 O O . GLY A 1 865 ? 15.938 25.5 -12.461 1 55.84 865 GLY A O 1
ATOM 6952 N N . THR A 1 866 ? 14.523 23.938 -13 1 52.12 866 THR A N 1
ATOM 6953 C CA . THR A 1 866 ? 14.273 24.344 -14.375 1 52.12 866 THR A CA 1
ATOM 6954 C C . THR A 1 866 ? 13.289 25.516 -14.414 1 52.12 866 THR A C 1
ATOM 6956 O O . THR A 1 866 ? 13.133 26.172 -15.453 1 52.12 866 THR A O 1
ATOM 6959 N N . ASN A 1 867 ? 12.5 25.844 -13.492 1 53.16 867 ASN A N 1
ATOM 6960 C CA . ASN A 1 867 ? 11.32 26.609 -13.898 1 53.16 867 ASN A CA 1
ATOM 6961 C C . ASN A 1 867 ? 11.328 28 -13.289 1 53.16 867 ASN A C 1
ATOM 6963 O O . ASN A 1 867 ? 10.852 28.953 -13.914 1 53.16 867 ASN A O 1
ATOM 6967 N N . ILE A 1 868 ? 11.578 28.281 -12.031 1 56.75 868 ILE A N 1
ATOM 6968 C CA . ILE A 1 868 ? 11.109 29.547 -11.484 1 56.75 868 ILE A CA 1
ATOM 6969 C C . ILE A 1 868 ? 12.297 30.484 -11.25 1 56.75 868 ILE A C 1
ATOM 6971 O O . ILE A 1 868 ? 13.203 30.172 -10.477 1 56.75 868 ILE A O 1
ATOM 6975 N N . LYS A 1 869 ? 12.508 31.547 -12.156 1 72.81 869 LYS A N 1
ATOM 6976 C CA . LYS A 1 869 ? 13.492 32.625 -11.977 1 72.81 869 LYS A CA 1
ATOM 6977 C C . LYS A 1 869 ? 12.914 33.75 -11.156 1 72.81 869 LYS A C 1
ATOM 6979 O O . LYS A 1 869 ? 11.82 34.25 -11.438 1 72.81 869 LYS A O 1
ATOM 6984 N N . THR A 1 870 ? 13.477 34 -10.062 1 77.62 870 THR A N 1
ATOM 6985 C CA . THR A 1 870 ? 13.086 35.125 -9.219 1 77.62 870 THR A CA 1
ATOM 6986 C C . THR A 1 870 ? 14.172 36.188 -9.227 1 77.62 870 THR A C 1
ATOM 6988 O O . THR A 1 870 ? 15.359 35.875 -9.109 1 77.62 870 THR A O 1
ATOM 6991 N N . GLU A 1 871 ? 13.703 37.375 -9.484 1 83.81 871 GLU A N 1
ATOM 6992 C CA . GLU A 1 871 ? 14.656 38.469 -9.406 1 83.81 871 GLU A CA 1
ATOM 6993 C C . GLU A 1 871 ? 15.359 38.5 -8.047 1 83.81 871 GLU A C 1
ATOM 6995 O O . GLU A 1 871 ? 14.742 38.25 -7.02 1 83.81 871 GLU A O 1
ATOM 7000 N N . VAL A 1 872 ? 16.656 38.781 -8.078 1 86.56 872 VAL A N 1
ATOM 7001 C CA . VAL A 1 872 ? 17.516 38.656 -6.902 1 86.56 872 VAL A CA 1
ATOM 7002 C C . VAL A 1 872 ? 16.984 39.531 -5.773 1 86.56 872 VAL A C 1
ATOM 7004 O O . VAL A 1 872 ? 17.016 39.125 -4.605 1 86.56 872 VAL A O 1
ATOM 7007 N N . CYS A 1 873 ? 16.562 40.781 -6.113 1 83.62 873 CYS A N 1
ATOM 7008 C CA . CYS A 1 873 ? 16.062 41.688 -5.074 1 83.62 873 CYS A CA 1
ATOM 7009 C C . CYS A 1 873 ? 14.812 41.094 -4.418 1 83.62 873 CYS A C 1
ATOM 7011 O O . CYS A 1 873 ? 14.625 41.219 -3.205 1 83.62 873 CYS A O 1
ATOM 7013 N N . GLU A 1 874 ? 14.031 40.469 -5.203 1 76.38 874 GLU A N 1
ATOM 7014 C CA . GLU A 1 874 ? 12.844 39.812 -4.676 1 76.38 874 GLU A CA 1
ATOM 7015 C C . GLU A 1 874 ? 13.211 38.594 -3.846 1 76.38 874 GLU A C 1
ATOM 7017 O O . GLU A 1 874 ? 12.586 38.312 -2.82 1 76.38 874 GLU A O 1
ATOM 7022 N N . TYR A 1 875 ? 14.156 37.969 -4.316 1 78.25 875 TYR A N 1
ATOM 7023 C CA . TYR A 1 875 ? 14.586 36.781 -3.602 1 78.25 875 TYR A CA 1
ATOM 7024 C C . TYR A 1 875 ? 15.164 37.125 -2.238 1 78.25 875 TYR A C 1
ATOM 7026 O O . TYR A 1 875 ? 14.93 36.438 -1.253 1 78.25 875 TYR A O 1
ATOM 7034 N N . PHE A 1 876 ? 15.953 38.188 -2.16 1 81.94 876 PHE A N 1
ATOM 7035 C CA . PHE A 1 876 ? 16.609 38.625 -0.932 1 81.94 876 PHE A CA 1
ATOM 7036 C C . PHE A 1 876 ? 15.586 39 0.127 1 81.94 876 PHE A C 1
ATOM 7038 O O . PHE A 1 876 ? 15.898 39.031 1.319 1 81.94 876 PHE A O 1
ATOM 7045 N N . VAL A 1 877 ? 14.461 39.25 -0.372 1 70.75 877 VAL A N 1
ATOM 7046 C CA . VAL A 1 877 ? 13.414 39.594 0.589 1 70.75 877 VAL A CA 1
ATOM 7047 C C . VAL A 1 877 ? 12.945 38.312 1.303 1 70.75 877 VAL A C 1
ATOM 7049 O O . VAL A 1 877 ? 12.672 38.344 2.504 1 70.75 877 VAL A O 1
ATOM 7052 N N . VAL A 1 878 ? 12.891 37.281 0.556 1 64.81 878 VAL A N 1
ATOM 7053 C CA . VAL A 1 878 ? 12.398 36.031 1.076 1 64.81 878 VAL A CA 1
ATOM 7054 C C . VAL A 1 878 ? 13.516 35.312 1.827 1 64.81 878 VAL A C 1
ATOM 7056 O O . VAL A 1 878 ? 13.289 34.75 2.91 1 64.81 878 VAL A O 1
ATOM 7059 N N . ASP A 1 879 ? 14.625 35.25 1.264 1 74.19 879 ASP A N 1
ATOM 7060 C CA . ASP A 1 879 ? 15.828 34.656 1.862 1 74.19 879 ASP A CA 1
ATOM 7061 C C . ASP A 1 879 ? 16.938 35.719 1.943 1 74.19 879 ASP A C 1
ATOM 7063 O O . ASP A 1 879 ? 17.875 35.688 1.14 1 74.19 879 ASP A O 1
ATOM 7067 N N . PRO A 1 880 ? 16.797 36.469 3.006 1 76.88 880 PRO A N 1
ATOM 7068 C CA . PRO A 1 880 ? 17.719 37.594 3.102 1 76.88 880 PRO A CA 1
ATOM 7069 C C . PRO A 1 880 ? 19.172 37.156 3.258 1 76.88 880 PRO A C 1
ATOM 7071 O O . PRO A 1 880 ? 19.453 36.156 3.922 1 76.88 880 PRO A O 1
ATOM 7074 N N . VAL A 1 881 ? 20 37.906 2.658 1 85.88 881 VAL A N 1
ATOM 7075 C CA . VAL A 1 881 ? 21.438 37.688 2.875 1 85.88 881 VAL A CA 1
ATOM 7076 C C . VAL A 1 881 ? 21.797 38.031 4.32 1 85.88 881 VAL A C 1
ATOM 7078 O O . VAL A 1 881 ? 21.156 38.906 4.938 1 85.88 881 VAL A O 1
ATOM 7081 N N . ILE A 1 882 ? 22.781 37.375 4.836 1 85.06 882 ILE A N 1
ATOM 7082 C CA . ILE A 1 882 ? 23.25 37.625 6.199 1 85.06 882 ILE A CA 1
ATOM 7083 C C . ILE A 1 882 ? 24.484 38.5 6.176 1 85.06 882 ILE A C 1
ATOM 7085 O O . ILE A 1 882 ? 25.484 38.188 5.52 1 85.06 882 ILE A O 1
ATOM 7089 N N . VAL A 1 883 ? 24.391 39.625 6.801 1 88.88 883 VAL A N 1
ATOM 7090 C CA . VAL A 1 883 ? 25.516 40.531 6.93 1 88.88 883 VAL A CA 1
ATOM 7091 C C . VAL A 1 883 ? 26.172 40.375 8.305 1 88.88 883 VAL A C 1
ATOM 7093 O O . VAL A 1 883 ? 25.5 40.5 9.328 1 88.88 883 VAL A O 1
ATOM 7096 N N . ARG A 1 884 ? 27.391 40.031 8.289 1 88.5 884 ARG A N 1
ATOM 7097 C CA . ARG A 1 884 ? 28.141 39.906 9.539 1 88.5 884 ARG A CA 1
ATOM 7098 C C . ARG A 1 884 ? 28.969 41.188 9.82 1 88.5 884 ARG A C 1
ATOM 7100 O O . ARG A 1 884 ? 29.531 41.781 8.898 1 88.5 884 ARG A O 1
ATOM 7107 N N . TYR A 1 885 ? 29.078 41.5 11.086 1 89.19 885 TYR A N 1
ATOM 7108 C CA . TYR A 1 885 ? 29.734 42.75 11.469 1 89.19 885 TYR A CA 1
ATOM 7109 C C . TYR A 1 885 ? 31 42.469 12.281 1 89.19 885 TYR A C 1
ATOM 7111 O O . TYR A 1 885 ? 31.234 41.344 12.727 1 89.19 885 TYR A O 1
ATOM 7119 N N . VAL A 1 886 ? 31.734 43.5 12.469 1 85.81 886 VAL A N 1
ATOM 7120 C CA . VAL A 1 886 ? 33.062 43.406 13.102 1 85.81 886 VAL A CA 1
ATOM 7121 C C . VAL A 1 886 ? 32.906 42.969 14.555 1 85.81 886 VAL A C 1
ATOM 7123 O O . VAL A 1 886 ? 33.812 42.375 15.125 1 85.81 886 VAL A O 1
ATOM 7126 N N . ASP A 1 887 ? 31.781 43.219 15.164 1 81.31 887 ASP A N 1
ATOM 7127 C CA . ASP A 1 887 ? 31.594 42.906 16.578 1 81.31 887 ASP A CA 1
ATOM 7128 C C . ASP A 1 887 ? 31.109 41.469 16.75 1 81.31 887 ASP A C 1
ATOM 7130 O O . ASP A 1 887 ? 30.797 41.031 17.859 1 81.31 887 ASP A O 1
ATOM 7134 N N . GLY A 1 888 ? 31.047 40.781 15.672 1 79 888 GLY A N 1
ATOM 7135 C CA . GLY A 1 888 ? 30.672 39.375 15.742 1 79 888 GLY A CA 1
ATOM 7136 C C . GLY A 1 888 ? 29.188 39.156 15.562 1 79 888 GLY A C 1
ATOM 7137 O O . GLY A 1 888 ? 28.734 38 15.492 1 79 888 GLY A O 1
ATOM 7138 N N . THR A 1 889 ? 28.484 40.156 15.445 1 85.5 889 THR A N 1
ATOM 7139 C CA . THR A 1 889 ? 27.031 40.031 15.266 1 85.5 889 THR A CA 1
ATOM 7140 C C . THR A 1 889 ? 26.672 39.969 13.789 1 85.5 889 THR A C 1
ATOM 7142 O O . THR A 1 889 ? 27.562 40 12.922 1 85.5 889 THR A O 1
ATOM 7145 N N . TYR A 1 890 ? 25.453 39.719 13.539 1 85.94 890 TYR A N 1
ATOM 7146 C CA . TYR A 1 890 ? 25.031 39.688 12.141 1 85.94 890 TYR A CA 1
ATOM 7147 C C . TYR A 1 890 ? 23.609 40.25 11.992 1 85.94 890 TYR A C 1
ATOM 7149 O O . TYR A 1 890 ? 22.922 40.469 12.992 1 85.94 890 TYR A O 1
ATOM 7157 N N . SER A 1 891 ? 23.297 40.594 10.789 1 85 891 SER A N 1
ATOM 7158 C CA . SER A 1 891 ? 21.969 41.125 10.492 1 85 891 SER A CA 1
ATOM 7159 C C . SER A 1 891 ? 21.406 40.531 9.203 1 85 891 SER A C 1
ATOM 7161 O O . SER A 1 891 ? 22.156 39.969 8.398 1 85 891 SER A O 1
ATOM 7163 N N . TYR A 1 892 ? 20.203 40.469 9.156 1 81.12 892 TYR A N 1
ATOM 7164 C CA . TYR A 1 892 ? 19.5 40.188 7.914 1 81.12 892 TYR A CA 1
ATOM 7165 C C . TYR A 1 892 ? 18.391 41.219 7.684 1 81.12 892 TYR A C 1
ATOM 7167 O O . TYR A 1 892 ? 17.641 41.531 8.609 1 81.12 892 TYR A O 1
ATOM 7175 N N . ASN A 1 893 ? 18.406 41.781 6.48 1 80.5 893 ASN A N 1
ATOM 7176 C CA . ASN A 1 893 ? 17.516 42.906 6.176 1 80.5 893 ASN A CA 1
ATOM 7177 C C . ASN A 1 893 ? 17.641 44 7.215 1 80.5 893 ASN A C 1
ATOM 7179 O O . ASN A 1 893 ? 18.719 44.531 7.461 1 80.5 893 ASN A O 1
ATOM 7183 N N . CYS A 1 894 ? 16.516 44.344 7.891 1 80.25 894 CYS A N 1
ATOM 7184 C CA . CYS A 1 894 ? 16.609 45.438 8.867 1 80.25 894 CYS A CA 1
ATOM 7185 C C . CYS A 1 894 ? 16.625 44.875 10.289 1 80.25 894 CYS A C 1
ATOM 7187 O O . CYS A 1 894 ? 16.344 45.625 11.242 1 80.25 894 CYS A O 1
ATOM 7189 N N . TYR A 1 895 ? 17.016 43.594 10.352 1 77.94 895 TYR A N 1
ATOM 7190 C CA . TYR A 1 895 ? 17.016 43 11.68 1 77.94 895 TYR A CA 1
ATOM 7191 C C . TYR A 1 895 ? 18.422 42.625 12.109 1 77.94 895 TYR A C 1
ATOM 7193 O O . TYR A 1 895 ? 19.109 41.844 11.43 1 77.94 895 TYR A O 1
ATOM 7201 N N . HIS A 1 896 ? 18.844 43.156 13.164 1 85 896 HIS A N 1
ATOM 7202 C CA . HIS A 1 896 ? 20.156 42.875 13.734 1 85 896 HIS A CA 1
ATOM 7203 C C . HIS A 1 896 ? 20.062 41.844 14.852 1 85 896 HIS A C 1
ATOM 7205 O O . HIS A 1 896 ? 19.141 41.875 15.664 1 85 896 HIS A O 1
ATOM 7211 N N . ILE A 1 897 ? 20.922 40.844 14.836 1 78.94 897 ILE A N 1
ATOM 7212 C CA . ILE A 1 897 ? 20.984 39.812 15.852 1 78.94 897 ILE A CA 1
ATOM 7213 C C . ILE A 1 897 ? 22.219 40 16.719 1 78.94 897 ILE A C 1
ATOM 7215 O O . ILE A 1 897 ? 23.312 39.594 16.344 1 78.94 897 ILE A O 1
ATOM 7219 N N . PRO A 1 898 ? 22 40.5 17.828 1 79.31 898 PRO A N 1
ATOM 7220 C CA . PRO A 1 898 ? 23.156 40.625 18.719 1 79.31 898 PRO A CA 1
ATOM 7221 C C . PRO A 1 898 ? 23.625 39.312 19.281 1 79.31 898 PRO A C 1
ATOM 7223 O O . PRO A 1 898 ? 22.812 38.438 19.641 1 79.31 898 PRO A O 1
ATOM 7226 N N . ILE A 1 899 ? 24.859 38.938 19.156 1 76.94 899 ILE A N 1
ATOM 7227 C CA . ILE A 1 899 ? 25.469 37.719 19.703 1 76.94 899 ILE A CA 1
ATOM 7228 C C . ILE A 1 899 ? 26.344 38.094 20.891 1 76.94 899 ILE A C 1
ATOM 7230 O O . ILE A 1 899 ? 27.234 38.938 20.781 1 76.94 899 ILE A O 1
ATOM 7234 N N . PRO A 1 900 ? 25.984 37.594 22 1 67.75 900 PRO A N 1
ATOM 7235 C CA . PRO A 1 900 ? 26.781 37.938 23.172 1 67.75 900 PRO A CA 1
ATOM 7236 C C . PRO A 1 900 ? 28.156 37.281 23.156 1 67.75 900 PRO A C 1
ATOM 7238 O O . PRO A 1 900 ? 28.422 36.375 23.953 1 67.75 900 PRO A O 1
ATOM 7241 N N . LEU A 1 901 ? 28.938 37.469 22.172 1 71.25 901 LEU A N 1
ATOM 7242 C CA . LEU A 1 901 ? 30.297 36.938 22.156 1 71.25 901 LEU A CA 1
ATOM 7243 C C . LEU A 1 901 ? 31.25 37.906 22.891 1 71.25 901 LEU A C 1
ATOM 7245 O O . LEU A 1 901 ? 31.438 39.031 22.484 1 71.25 901 LEU A O 1
ATOM 7249 N N . LYS A 1 902 ? 31.484 37.688 24.141 1 73.12 902 LYS A N 1
ATOM 7250 C CA . LYS A 1 902 ? 32.469 38.5 24.875 1 73.12 902 LYS A CA 1
ATOM 7251 C C . LYS A 1 902 ? 33.875 38 24.609 1 73.12 902 LYS A C 1
ATOM 7253 O O . LYS A 1 902 ? 34.406 37.188 25.375 1 73.12 902 LYS A O 1
ATOM 7258 N N . ALA A 1 903 ? 34.344 38.375 23.422 1 79.19 903 ALA A N 1
ATOM 7259 C CA . ALA A 1 903 ? 35.656 37.906 23.047 1 79.19 903 ALA A CA 1
ATOM 7260 C C . ALA A 1 903 ? 36.75 38.812 23.625 1 79.19 903 ALA A C 1
ATOM 7262 O O . ALA A 1 903 ? 36.531 40.031 23.75 1 79.19 903 ALA A O 1
ATOM 7263 N N . GLY A 1 904 ? 37.719 38.344 24.25 1 80.75 904 GLY A N 1
ATOM 7264 C CA . GLY A 1 904 ? 38.906 39.094 24.609 1 80.75 904 GLY A CA 1
ATOM 7265 C C . GLY A 1 904 ? 39.812 39.375 23.422 1 80.75 904 GLY A C 1
ATOM 7266 O O . GLY A 1 904 ? 39.406 39.219 22.266 1 80.75 904 GLY A O 1
ATOM 7267 N N . GLU A 1 905 ? 40.844 40.062 23.688 1 89.25 905 GLU A N 1
ATOM 7268 C CA . GLU A 1 905 ? 41.844 40.312 22.656 1 89.25 905 GLU A CA 1
ATOM 7269 C C . GLU A 1 905 ? 42.594 39.031 22.281 1 89.25 905 GLU A C 1
ATOM 7271 O O . GLU A 1 905 ? 42.906 38.219 23.156 1 89.25 905 GLU A O 1
ATOM 7276 N N . TYR A 1 906 ? 42.688 38.844 21.094 1 93.62 906 TYR A N 1
ATOM 7277 C CA . TYR A 1 906 ? 43.562 37.781 20.656 1 93.62 906 TYR A CA 1
ATOM 7278 C C . TYR A 1 906 ? 44.969 37.938 21.219 1 93.62 906 TYR A C 1
ATOM 7280 O O . TYR A 1 906 ? 45.562 39 21.109 1 93.62 906 TYR A O 1
ATOM 7288 N N . PRO A 1 907 ? 45.531 36.938 21.797 1 91.88 907 PRO A N 1
ATOM 7289 C CA . PRO A 1 907 ? 46.844 37.094 22.422 1 91.88 907 PRO A CA 1
ATOM 7290 C C . PRO A 1 907 ? 47.969 37.375 21.422 1 91.88 907 PRO A C 1
ATOM 7292 O O . PRO A 1 907 ? 48.188 36.562 20.5 1 91.88 907 PRO A O 1
ATOM 7295 N N . ARG A 1 908 ? 48.625 38.438 21.688 1 92.06 908 ARG A N 1
ATOM 7296 C CA . ARG A 1 908 ? 49.688 38.875 20.781 1 92.06 908 ARG A CA 1
ATOM 7297 C C . ARG A 1 908 ? 50.781 37.781 20.656 1 92.06 908 ARG A C 1
ATOM 7299 O O . ARG A 1 908 ? 51.375 37.656 19.594 1 92.06 908 ARG A O 1
ATOM 7306 N N . GLU A 1 909 ? 50.938 37.062 21.688 1 91.06 909 GLU A N 1
ATOM 7307 C CA . GLU A 1 909 ? 52 36.062 21.703 1 91.06 909 GLU A CA 1
ATOM 7308 C C . GLU A 1 909 ? 51.656 34.906 20.75 1 91.06 909 GLU A C 1
ATOM 7310 O O . GLU A 1 909 ? 52.562 34.219 20.266 1 91.06 909 GLU A O 1
ATOM 7315 N N . ARG A 1 910 ? 50.469 34.75 20.484 1 93.62 910 ARG A N 1
ATOM 7316 C CA . ARG A 1 910 ? 50.031 33.625 19.656 1 93.62 910 ARG A CA 1
ATOM 7317 C C . ARG A 1 910 ? 50.062 34 18.172 1 93.62 910 ARG A C 1
ATOM 7319 O O . ARG A 1 910 ? 49.906 33.156 17.312 1 93.62 910 ARG A O 1
ATOM 7326 N N . ILE A 1 911 ? 50.219 35.219 17.906 1 95.31 911 ILE A N 1
ATOM 7327 C CA . ILE A 1 911 ? 50.344 35.656 16.516 1 95.31 911 ILE A CA 1
ATOM 7328 C C . ILE A 1 911 ? 51.656 35.156 15.922 1 95.31 911 ILE A C 1
ATOM 7330 O O . ILE A 1 911 ? 52.719 35.312 16.547 1 95.31 911 ILE A O 1
ATOM 7334 N N . GLU A 1 912 ? 51.594 34.656 14.781 1 95.44 912 GLU A N 1
ATOM 7335 C CA . GLU A 1 912 ? 52.75 34.125 14.102 1 95.44 912 GLU A CA 1
ATOM 7336 C C . GLU A 1 912 ? 53.344 35.125 13.117 1 95.44 912 GLU A C 1
ATOM 7338 O O . GLU A 1 912 ? 52.594 35.906 12.531 1 95.44 912 GLU A O 1
ATOM 7343 N N . VAL A 1 913 ? 54.688 35.031 13.055 1 94.06 913 VAL A N 1
ATOM 7344 C CA . VAL A 1 913 ? 55.406 35.938 12.141 1 94.06 913 VAL A CA 1
ATOM 7345 C C . VAL A 1 913 ? 56.094 35.156 11.055 1 94.06 913 VAL A C 1
ATOM 7347 O O . VAL A 1 913 ? 56.844 34.219 11.359 1 94.06 913 VAL A O 1
ATOM 7350 N N . TRP A 1 914 ? 55.75 35.469 9.844 1 93 914 TRP A N 1
ATOM 7351 C CA . TRP A 1 914 ? 56.406 34.875 8.703 1 93 914 TRP A CA 1
ATOM 7352 C C . TRP A 1 914 ? 57.25 35.906 7.953 1 93 914 TRP A C 1
ATOM 7354 O O . TRP A 1 914 ? 57.031 37.125 8.109 1 93 914 TRP A O 1
ATOM 7364 N N . ASP A 1 915 ? 58.281 35.469 7.223 1 87.56 915 ASP A N 1
ATOM 7365 C CA . ASP A 1 915 ? 59.156 36.375 6.469 1 87.56 915 ASP A CA 1
ATOM 7366 C C . ASP A 1 915 ? 58.594 36.656 5.074 1 87.56 915 ASP A C 1
ATOM 7368 O O . ASP A 1 915 ? 58.344 35.719 4.316 1 87.56 915 ASP A O 1
ATOM 7372 N N . TRP A 1 916 ? 58.406 37.969 4.777 1 89.31 916 TRP A N 1
ATOM 7373 C CA . TRP A 1 916 ? 57.812 38.344 3.494 1 89.31 916 TRP A CA 1
ATOM 7374 C C . TRP A 1 916 ? 58.781 39.188 2.691 1 89.31 916 TRP A C 1
ATOM 7376 O O . TRP A 1 916 ? 58.406 39.844 1.708 1 89.31 916 TRP A O 1
ATOM 7386 N N . ALA A 1 917 ? 60.031 39.438 3.02 1 79.56 917 ALA A N 1
ATOM 7387 C CA . ALA A 1 917 ? 60.969 40.375 2.486 1 79.56 917 ALA A CA 1
ATOM 7388 C C . ALA A 1 917 ? 61.188 40.188 0.988 1 79.56 917 ALA A C 1
ATOM 7390 O O . ALA A 1 917 ? 61.438 41.125 0.251 1 79.56 917 ALA A O 1
ATOM 7391 N N . SER A 1 918 ? 61 39.031 0.46 1 82.25 918 SER A N 1
ATOM 7392 C CA . SER A 1 918 ? 61.375 38.75 -0.921 1 82.25 918 SER A CA 1
ATOM 7393 C C . SER A 1 918 ? 60.156 38.906 -1.86 1 82.25 918 SER A C 1
ATOM 7395 O O . SER A 1 918 ? 60.312 38.75 -3.076 1 82.25 918 SER A O 1
ATOM 7397 N N . ILE A 1 919 ? 58.906 39.281 -1.366 1 88.38 919 ILE A N 1
ATOM 7398 C CA . ILE A 1 919 ? 57.75 39.312 -2.256 1 88.38 919 ILE A CA 1
ATOM 7399 C C . ILE A 1 919 ? 57 40.625 -2.094 1 88.38 919 ILE A C 1
ATOM 7401 O O . ILE A 1 919 ? 57 41.219 -1.023 1 88.38 919 ILE A O 1
ATOM 7405 N N . PRO A 1 920 ? 56.406 41.031 -3.232 1 90.81 920 PRO A N 1
ATOM 7406 C CA . PRO A 1 920 ? 55.531 42.188 -3.104 1 90.81 920 PRO A CA 1
ATOM 7407 C C . PRO A 1 920 ? 54.312 41.938 -2.236 1 90.81 920 PRO A C 1
ATOM 7409 O O . PRO A 1 920 ? 53.656 40.875 -2.375 1 90.81 920 PRO A O 1
ATOM 7412 N N . LEU A 1 921 ? 54 42.844 -1.362 1 91.56 921 LEU A N 1
ATOM 7413 C CA . LEU A 1 921 ? 52.938 42.625 -0.387 1 91.56 921 LEU A CA 1
ATOM 7414 C C . LEU A 1 921 ? 51.594 42.969 -0.984 1 91.56 921 LEU A C 1
ATOM 7416 O O . LEU A 1 921 ? 50.562 42.844 -0.31 1 91.56 921 LEU A O 1
ATOM 7420 N N . ASN A 1 922 ? 51.562 43.312 -2.207 1 87.56 922 ASN A N 1
ATOM 7421 C CA . ASN A 1 922 ? 50.281 43.656 -2.854 1 87.56 922 ASN A CA 1
ATOM 7422 C C . ASN A 1 922 ? 49.844 42.531 -3.824 1 87.56 922 ASN A C 1
ATOM 7424 O O . ASN A 1 922 ? 48.812 42.656 -4.469 1 87.56 922 ASN A O 1
ATOM 7428 N N . LYS A 1 923 ? 50.562 41.531 -4.012 1 89.12 923 LYS A N 1
ATOM 7429 C CA . LYS A 1 923 ? 50.219 40.406 -4.879 1 89.12 923 LYS A CA 1
ATOM 7430 C C . LYS A 1 923 ? 49.781 39.188 -4.059 1 89.12 923 LYS A C 1
ATOM 7432 O O . LYS A 1 923 ? 50.594 38.562 -3.391 1 89.12 923 LYS A O 1
ATOM 7437 N N . GLU A 1 924 ? 48.594 38.781 -4.258 1 90.75 924 GLU A N 1
ATOM 7438 C CA . GLU A 1 924 ? 47.969 37.812 -3.355 1 90.75 924 GLU A CA 1
ATOM 7439 C C . GLU A 1 924 ? 47.969 36.438 -3.973 1 90.75 924 GLU A C 1
ATOM 7441 O O . GLU A 1 924 ? 48.406 35.469 -3.344 1 90.75 924 GLU A O 1
ATOM 7446 N N . SER A 1 925 ? 47.594 36.25 -5.281 1 91.62 925 SER A N 1
ATOM 7447 C CA . SER A 1 925 ? 47.156 34.969 -5.836 1 91.62 925 SER A CA 1
ATOM 7448 C C . SER A 1 925 ? 48.25 34.344 -6.711 1 91.62 925 SER A C 1
ATOM 7450 O O . SER A 1 925 ? 48.906 35.062 -7.465 1 91.62 925 SER A O 1
ATOM 7452 N N . ILE A 1 926 ? 48.344 33.094 -6.637 1 91.31 926 ILE A N 1
ATOM 7453 C CA . ILE A 1 926 ? 49.25 32.312 -7.488 1 91.31 926 ILE A CA 1
ATOM 7454 C C . ILE A 1 926 ? 48.719 32.312 -8.922 1 91.31 926 ILE A C 1
ATOM 7456 O O . ILE A 1 926 ? 49.469 32.438 -9.875 1 91.31 926 ILE A O 1
ATOM 7460 N N . GLY A 1 927 ? 47.438 32.281 -9.023 1 87.31 927 GLY A N 1
ATOM 7461 C CA . GLY A 1 927 ? 46.812 32.219 -10.328 1 87.31 927 GLY A CA 1
ATOM 7462 C C . GLY A 1 927 ? 47 30.891 -11.023 1 87.31 927 GLY A C 1
ATOM 7463 O O . GLY A 1 927 ? 47.562 29.969 -10.453 1 87.31 927 GLY A O 1
ATOM 7464 N N . LYS A 1 928 ? 46.562 30.812 -12.258 1 86.12 928 LYS A N 1
ATOM 7465 C CA . LYS A 1 928 ? 46.625 29.594 -13.047 1 86.12 928 LYS A CA 1
ATOM 7466 C C . LYS A 1 928 ? 48.062 29.312 -13.508 1 86.12 928 LYS A C 1
ATOM 7468 O O . LYS A 1 928 ? 48.469 28.156 -13.641 1 86.12 928 LYS A O 1
ATOM 7473 N N . THR A 1 929 ? 48.781 30.422 -13.695 1 83.5 929 THR A N 1
ATOM 7474 C CA . THR A 1 929 ? 50.125 30.312 -14.289 1 83.5 929 THR A CA 1
ATOM 7475 C C . THR A 1 929 ? 51.156 29.953 -13.227 1 83.5 929 THR A C 1
ATOM 7477 O O . THR A 1 929 ? 52.312 29.688 -13.555 1 83.5 929 THR A O 1
ATOM 7480 N N . GLY A 1 930 ? 50.812 29.906 -11.969 1 87.38 930 GLY A N 1
ATOM 7481 C CA . GLY A 1 930 ? 51.719 29.469 -10.922 1 87.38 930 GLY A CA 1
ATOM 7482 C C . GLY A 1 930 ? 52.75 30.516 -10.516 1 87.38 930 GLY A C 1
ATOM 7483 O O . GLY A 1 930 ? 53.938 30.234 -10.422 1 87.38 930 GLY A O 1
ATOM 7484 N N . ASN A 1 931 ? 52.281 31.734 -10.359 1 90.75 931 ASN A N 1
ATOM 7485 C CA . ASN A 1 931 ? 53.156 32.812 -9.922 1 90.75 931 ASN A CA 1
ATOM 7486 C C . ASN A 1 931 ? 53.75 32.562 -8.539 1 90.75 931 ASN A C 1
ATOM 7488 O O . ASN A 1 931 ? 53 32.375 -7.574 1 90.75 931 ASN A O 1
ATOM 7492 N N . LYS A 1 932 ? 55.031 32.594 -8.391 1 91.12 932 LYS A N 1
ATOM 7493 C CA . LYS A 1 932 ? 55.688 32.219 -7.16 1 91.12 932 LYS A CA 1
ATOM 7494 C C . LYS A 1 932 ? 55.938 33.406 -6.266 1 91.12 932 LYS A C 1
ATOM 7496 O O . LYS A 1 932 ? 56.344 33.281 -5.105 1 91.12 932 LYS A O 1
ATOM 7501 N N . ASN A 1 933 ? 55.75 34.625 -6.809 1 91.19 933 ASN A N 1
ATOM 7502 C CA . ASN A 1 933 ? 56 35.844 -6.027 1 91.19 933 ASN A CA 1
ATOM 7503 C C . ASN A 1 933 ? 54.688 36.406 -5.469 1 91.19 933 ASN A C 1
ATOM 7505 O O . ASN A 1 933 ? 54.375 37.594 -5.691 1 91.19 933 ASN A O 1
ATOM 7509 N N . THR A 1 934 ? 54.031 35.594 -4.883 1 94.06 934 THR A N 1
ATOM 7510 C CA . THR A 1 934 ? 52.75 35.969 -4.32 1 94.06 934 THR A CA 1
ATOM 7511 C C . THR A 1 934 ? 52.625 35.562 -2.855 1 94.06 934 THR A C 1
ATOM 7513 O O . THR A 1 934 ? 53.375 34.719 -2.391 1 94.06 934 THR A O 1
ATOM 7516 N N . ILE A 1 935 ? 51.812 36.188 -2.139 1 94.44 935 ILE A N 1
ATOM 7517 C CA . ILE A 1 935 ? 51.562 35.875 -0.73 1 94.44 935 ILE A CA 1
ATOM 7518 C C . ILE A 1 935 ? 51.062 34.469 -0.586 1 94.44 935 ILE A C 1
ATOM 7520 O O . ILE A 1 935 ? 51.469 33.719 0.323 1 94.44 935 ILE A O 1
ATOM 7524 N N . GLN A 1 936 ? 50.188 34 -1.421 1 94.94 936 GLN A N 1
ATOM 7525 C CA . GLN A 1 936 ? 49.594 32.656 -1.405 1 94.94 936 GLN A CA 1
ATOM 7526 C C . GLN A 1 936 ? 50.688 31.594 -1.569 1 94.94 936 GLN A C 1
ATOM 7528 O O . GLN A 1 936 ? 50.688 30.594 -0.866 1 94.94 936 GLN A O 1
ATOM 7533 N N . TYR A 1 937 ? 51.562 31.875 -2.568 1 94.19 937 TYR A N 1
ATOM 7534 C CA . TYR A 1 937 ? 52.594 30.891 -2.811 1 94.19 937 TYR A CA 1
ATOM 7535 C C . TYR A 1 937 ? 53.562 30.812 -1.627 1 94.19 937 TYR A C 1
ATOM 7537 O O . TYR A 1 937 ? 53.969 29.719 -1.23 1 94.19 937 TYR A O 1
ATOM 7545 N N . GLN A 1 938 ? 53.938 31.953 -1.119 1 93.25 938 GLN A N 1
ATOM 7546 C CA . GLN A 1 938 ? 54.812 31.953 0.053 1 93.25 938 GLN A CA 1
ATOM 7547 C C . GLN A 1 938 ? 54.156 31.234 1.227 1 93.25 938 GLN A C 1
ATOM 7549 O O . GLN A 1 938 ? 54.812 30.562 2 1 93.25 938 GLN A O 1
ATOM 7554 N N . SER A 1 939 ? 52.906 31.438 1.423 1 94.94 939 SER A N 1
ATOM 7555 C CA . SER A 1 939 ? 52.156 30.734 2.463 1 94.94 939 SER A CA 1
ATOM 7556 C C . SER A 1 939 ? 52.188 29.234 2.236 1 94.94 939 SER A C 1
ATOM 7558 O O . SER A 1 939 ? 52.375 28.453 3.184 1 94.94 939 SER A O 1
ATOM 7560 N N . PHE A 1 940 ? 52 28.781 1.031 1 94.44 940 PHE A N 1
ATOM 7561 C CA . PHE A 1 940 ? 52.094 27.359 0.673 1 94.44 940 PHE A CA 1
ATOM 7562 C C . PHE A 1 940 ? 53.438 26.781 1.049 1 94.44 940 PHE A C 1
ATOM 7564 O O . PHE A 1 940 ? 53.5 25.719 1.657 1 94.44 940 PHE A O 1
ATOM 7571 N N . LEU A 1 941 ? 54.438 27.516 0.7 1 92.5 941 LEU A N 1
ATOM 7572 C CA . LEU A 1 941 ? 55.781 27.031 0.964 1 92.5 941 LEU A CA 1
ATOM 7573 C C . LEU A 1 941 ? 56 26.844 2.461 1 92.5 941 LEU A C 1
ATOM 7575 O O . LEU A 1 941 ? 56.688 25.891 2.875 1 92.5 941 LEU A O 1
ATOM 7579 N N . THR A 1 942 ? 55.438 27.672 3.172 1 93.06 942 THR A N 1
ATOM 7580 C CA . THR A 1 942 ? 55.656 27.656 4.617 1 93.06 942 THR A CA 1
ATOM 7581 C C . THR A 1 942 ? 54.906 26.484 5.254 1 93.06 942 THR A C 1
ATOM 7583 O O . THR A 1 942 ? 55.406 25.875 6.215 1 93.06 942 THR A O 1
ATOM 7586 N N . ILE A 1 943 ? 53.719 26.109 4.75 1 93.62 943 ILE A N 1
ATOM 7587 C CA . ILE A 1 943 ? 52.875 25.156 5.465 1 93.62 943 ILE A CA 1
ATOM 7588 C C . ILE A 1 943 ? 52.906 23.812 4.738 1 93.62 943 ILE A C 1
ATOM 7590 O O . ILE A 1 943 ? 52.406 22.812 5.273 1 93.62 943 ILE A O 1
ATOM 7594 N N . SER A 1 944 ? 53.344 23.688 3.645 1 93.12 944 SER A N 1
ATOM 7595 C CA . SER A 1 944 ? 53.219 22.531 2.762 1 93.12 944 SER A CA 1
ATOM 7596 C C . SER A 1 944 ? 53.688 21.266 3.461 1 93.12 944 SER A C 1
ATOM 7598 O O . SER A 1 944 ? 53.062 20.203 3.285 1 93.12 944 SER A O 1
ATOM 7600 N N . ASP A 1 945 ? 54.688 21.344 4.27 1 90.81 945 ASP A N 1
ATOM 7601 C CA . ASP A 1 945 ? 55.281 20.156 4.887 1 90.81 945 ASP A CA 1
ATOM 7602 C C . ASP A 1 945 ? 54.312 19.562 5.93 1 90.81 945 ASP A C 1
ATOM 7604 O O . ASP A 1 945 ? 54.406 18.375 6.258 1 90.81 945 ASP A O 1
ATOM 7608 N N . LYS A 1 946 ? 53.469 20.281 6.355 1 93.19 946 LYS A N 1
ATOM 7609 C CA . LYS A 1 946 ? 52.594 19.844 7.449 1 93.19 946 LYS A CA 1
ATOM 7610 C C . LYS A 1 946 ? 51.344 19.141 6.922 1 93.19 946 LYS A C 1
ATOM 7612 O O . LYS A 1 946 ? 50.656 18.469 7.676 1 93.19 946 LYS A O 1
ATOM 7617 N N . TYR A 1 947 ? 51.094 19.234 5.703 1 96.56 947 TYR A N 1
ATOM 7618 C CA . TYR A 1 947 ? 49.844 18.703 5.176 1 96.56 947 TYR A CA 1
ATOM 7619 C C . TYR A 1 947 ? 50.125 17.719 4.039 1 96.56 947 TYR A C 1
ATOM 7621 O O . TYR A 1 947 ? 51.188 17.734 3.434 1 96.56 947 TYR A O 1
ATOM 7629 N N . ASP A 1 948 ? 49.156 16.875 3.74 1 94.5 948 ASP A N 1
ATOM 7630 C CA . ASP A 1 948 ? 49.281 15.859 2.701 1 94.5 948 ASP A CA 1
ATOM 7631 C C . ASP A 1 948 ? 48.75 16.375 1.369 1 94.5 948 ASP A C 1
ATOM 7633 O O . ASP A 1 948 ? 49.188 15.961 0.303 1 94.5 948 ASP A O 1
ATOM 7637 N N . VAL A 1 949 ? 47.719 17.125 1.505 1 95.31 949 VAL A N 1
ATOM 7638 C CA . VAL A 1 949 ? 47.125 17.719 0.319 1 95.31 949 VAL A CA 1
ATOM 7639 C C . VAL A 1 949 ? 47 19.219 0.503 1 95.31 949 VAL A C 1
ATOM 7641 O O . VAL A 1 949 ? 46.625 19.703 1.579 1 95.31 949 VAL A O 1
ATOM 7644 N N . VAL A 1 950 ? 47.469 20 -0.432 1 97 950 VAL A N 1
ATOM 7645 C CA . VAL A 1 950 ? 47.25 21.438 -0.494 1 97 950 VAL A CA 1
ATOM 7646 C C . VAL A 1 950 ? 46.625 21.812 -1.841 1 97 950 VAL A C 1
ATOM 7648 O O . VAL A 1 950 ? 47.219 21.578 -2.893 1 97 950 VAL A O 1
ATOM 7651 N N . PHE A 1 951 ? 45.469 22.281 -1.772 1 95.81 951 PHE A N 1
ATOM 7652 C CA . PHE A 1 951 ? 44.656 22.594 -2.955 1 95.81 951 PHE A CA 1
ATOM 7653 C C . PHE A 1 951 ? 44.5 24.094 -3.115 1 95.81 951 PHE A C 1
ATOM 7655 O O . PHE A 1 951 ? 44.125 24.797 -2.166 1 95.81 951 PHE A O 1
ATOM 7662 N N . ASN A 1 952 ? 44.875 24.656 -4.258 1 95.31 952 ASN A N 1
ATOM 7663 C CA . ASN A 1 952 ? 44.594 26.062 -4.574 1 95.31 952 ASN A CA 1
ATOM 7664 C C . ASN A 1 952 ? 43.125 26.297 -4.926 1 95.31 952 ASN A C 1
ATOM 7666 O O . ASN A 1 952 ? 42.719 26.109 -6.07 1 95.31 952 ASN A O 1
ATOM 7670 N N . ASP A 1 953 ? 42.438 26.766 -3.992 1 92.81 953 ASP A N 1
ATOM 7671 C CA . ASP A 1 953 ? 41 26.953 -4.172 1 92.81 953 ASP A CA 1
ATOM 7672 C C . ASP A 1 953 ? 40.656 28.406 -4.453 1 92.81 953 ASP A C 1
ATOM 7674 O O . ASP A 1 953 ? 39.5 28.797 -4.445 1 92.81 953 ASP A O 1
ATOM 7678 N N . ASP A 1 954 ? 41.656 29.125 -4.746 1 89.31 954 ASP A N 1
ATOM 7679 C CA . ASP A 1 954 ? 41.469 30.562 -4.941 1 89.31 954 ASP A CA 1
ATOM 7680 C C . ASP A 1 954 ? 40.531 30.844 -6.121 1 89.31 954 ASP A C 1
ATOM 7682 O O . ASP A 1 954 ? 40.656 30.219 -7.18 1 89.31 954 ASP A O 1
ATOM 7686 N N . GLY A 1 955 ? 39.625 31.75 -5.938 1 82.44 955 GLY A N 1
ATOM 7687 C CA . GLY A 1 955 ? 38.656 32.156 -6.945 1 82.44 955 GLY A CA 1
ATOM 7688 C C . GLY A 1 955 ? 37.25 32.406 -6.379 1 82.44 955 GLY A C 1
ATOM 7689 O O . GLY A 1 955 ? 37.062 32.375 -5.16 1 82.44 955 GLY A O 1
ATOM 7690 N N . LYS A 1 956 ? 36.375 32.719 -7.227 1 79.44 956 LYS A N 1
ATOM 7691 C CA . LYS A 1 956 ? 35 32.969 -6.793 1 79.44 956 LYS A CA 1
ATOM 7692 C C . LYS A 1 956 ? 34.344 31.703 -6.301 1 79.44 956 LYS A C 1
ATOM 7694 O O . LYS A 1 956 ? 34.438 30.656 -6.938 1 79.44 956 LYS A O 1
ATOM 7699 N N . GLY A 1 957 ? 33.688 31.734 -5.078 1 77.06 957 GLY A N 1
ATOM 7700 C CA . GLY A 1 957 ? 33.031 30.578 -4.484 1 77.06 957 GLY A CA 1
ATOM 7701 C C . GLY A 1 957 ? 34 29.672 -3.738 1 77.06 957 GLY A C 1
ATOM 7702 O O . GLY A 1 957 ? 33.656 28.516 -3.453 1 77.06 957 GLY A O 1
ATOM 7703 N N . GLU A 1 958 ? 35.094 30.109 -3.406 1 85.5 958 GLU A N 1
ATOM 7704 C CA . GLU A 1 958 ? 36.156 29.328 -2.77 1 85.5 958 GLU A CA 1
ATOM 7705 C C . GLU A 1 958 ? 35.812 29 -1.322 1 85.5 958 GLU A C 1
ATOM 7707 O O . GLU A 1 958 ? 35 29.703 -0.698 1 85.5 958 GLU A O 1
ATOM 7712 N N . ALA A 1 959 ? 36.281 27.891 -0.844 1 89.56 959 ALA A N 1
ATOM 7713 C CA . ALA A 1 959 ? 36.25 27.578 0.583 1 89.56 959 ALA A CA 1
ATOM 7714 C C . ALA A 1 959 ? 37.344 28.312 1.336 1 89.56 959 ALA A C 1
ATOM 7716 O O . ALA A 1 959 ? 37.156 28.719 2.486 1 89.56 959 ALA A O 1
ATOM 7717 N N . GLY A 1 960 ? 38.438 28.484 0.771 1 92.19 960 GLY A N 1
ATOM 7718 C CA . GLY A 1 960 ? 39.625 29.188 1.184 1 92.19 960 GLY A CA 1
ATOM 7719 C C . GLY A 1 960 ? 40.625 29.344 0.064 1 92.19 960 GLY A C 1
ATOM 7720 O O . GLY A 1 960 ? 40.562 28.656 -0.958 1 92.19 960 GLY A O 1
ATOM 7721 N N . ASP A 1 961 ? 41.531 30.25 0.274 1 94.56 961 ASP A N 1
ATOM 7722 C CA . ASP A 1 961 ? 42.562 30.406 -0.745 1 94.56 961 ASP A CA 1
ATOM 7723 C C . ASP A 1 961 ? 43.344 29.109 -0.92 1 94.56 961 ASP A C 1
ATOM 7725 O O . ASP A 1 961 ? 43.688 28.719 -2.045 1 94.56 961 ASP A O 1
ATOM 7729 N N . LEU A 1 962 ? 43.625 28.547 0.148 1 96.31 962 LEU A N 1
ATOM 7730 C CA . LEU A 1 962 ? 44.25 27.234 0.17 1 96.31 962 LEU A CA 1
ATOM 7731 C C . LEU A 1 962 ? 43.438 26.266 1.045 1 96.31 962 LEU A C 1
ATOM 7733 O O . LEU A 1 962 ? 43 26.641 2.137 1 96.31 962 LEU A O 1
ATOM 7737 N N . VAL A 1 963 ? 43.125 25.125 0.528 1 96.56 963 VAL A N 1
ATOM 7738 C CA . VAL A 1 963 ? 42.5 24.062 1.293 1 96.56 963 VAL A CA 1
ATOM 7739 C C . VAL A 1 963 ? 43.5 22.969 1.604 1 96.56 963 VAL A C 1
ATOM 7741 O O . VAL A 1 963 ? 44.094 22.391 0.692 1 96.56 963 VAL A O 1
ATOM 7744 N N . CYS A 1 964 ? 43.75 22.734 2.826 1 97.06 964 CYS A N 1
ATOM 7745 C CA . CYS A 1 964 ? 44.781 21.781 3.25 1 97.06 964 CYS A CA 1
ATOM 7746 C C . CYS A 1 964 ? 44.156 20.625 4.02 1 97.06 964 CYS A C 1
ATOM 7748 O O . CYS A 1 964 ? 43.25 20.812 4.84 1 97.06 964 CYS A O 1
ATOM 7750 N N . LEU A 1 965 ? 44.594 19.438 3.752 1 96.12 965 LEU A N 1
ATOM 7751 C CA . LEU A 1 965 ? 44.125 18.234 4.422 1 96.12 965 LEU A CA 1
ATOM 7752 C C . LEU A 1 965 ? 45.312 17.406 4.957 1 96.12 965 LEU A C 1
ATOM 7754 O O . LEU A 1 965 ? 46.344 17.328 4.312 1 96.12 965 LEU A O 1
ATOM 7758 N N . LYS A 1 966 ? 45.156 16.922 6.07 1 95.75 966 LYS A N 1
ATOM 7759 C CA . LYS A 1 966 ? 46.188 16.094 6.688 1 95.75 966 LYS A CA 1
ATOM 7760 C C . LYS A 1 966 ? 45.562 14.852 7.332 1 95.75 966 LYS A C 1
ATOM 7762 O O . LYS A 1 966 ? 44.531 14.93 7.973 1 95.75 966 LYS A O 1
ATOM 7767 N N . ASP A 1 967 ? 46.188 13.734 7.078 1 91.31 967 ASP A N 1
ATOM 7768 C CA . ASP A 1 967 ? 45.812 12.5 7.773 1 91.31 967 ASP A CA 1
ATOM 7769 C C . ASP A 1 967 ? 46.531 12.391 9.109 1 91.31 967 ASP A C 1
ATOM 7771 O O . ASP A 1 967 ? 47.75 12.094 9.148 1 91.31 967 ASP A O 1
ATOM 7775 N N . ILE A 1 968 ? 45.969 12.633 10.156 1 90.88 968 ILE A N 1
ATOM 7776 C CA . ILE A 1 968 ? 46.594 12.656 11.469 1 90.88 968 ILE A CA 1
ATOM 7777 C C . ILE A 1 968 ? 46.75 11.234 12 1 90.88 968 ILE A C 1
ATOM 7779 O O . ILE A 1 968 ? 47.844 10.812 12.383 1 90.88 968 ILE A O 1
ATOM 7783 N N . ASP A 1 969 ? 45.594 10.523 12.125 1 84.94 969 ASP A N 1
ATOM 7784 C CA . ASP A 1 969 ? 45.562 9.141 12.586 1 84.94 969 ASP A CA 1
ATOM 7785 C C . ASP A 1 969 ? 44.375 8.375 11.969 1 84.94 969 ASP A C 1
ATOM 7787 O O . ASP A 1 969 ? 43.781 8.844 11.016 1 84.94 969 ASP A O 1
ATOM 7791 N N . GLU A 1 970 ? 44.219 7.199 12.484 1 74.31 970 GLU A N 1
ATOM 7792 C CA . GLU A 1 970 ? 43.219 6.316 11.891 1 74.31 970 GLU A CA 1
ATOM 7793 C C . GLU A 1 970 ? 41.812 6.895 12.047 1 74.31 970 GLU A C 1
ATOM 7795 O O . GLU A 1 970 ? 40.938 6.617 11.242 1 74.31 970 GLU A O 1
ATOM 7800 N N . SER A 1 971 ? 41.656 7.742 12.977 1 80.75 971 SER A N 1
ATOM 7801 C CA . SER A 1 971 ? 40.281 8.172 13.273 1 80.75 971 SER A CA 1
ATOM 7802 C C . SER A 1 971 ? 40.156 9.688 13.117 1 80.75 971 SER A C 1
ATOM 7804 O O . SER A 1 971 ? 39.094 10.242 13.391 1 80.75 971 SER A O 1
ATOM 7806 N N . THR A 1 972 ? 41.219 10.336 12.617 1 88.75 972 THR A N 1
ATOM 7807 C CA . THR A 1 972 ? 41.156 11.789 12.594 1 88.75 972 THR A CA 1
ATOM 7808 C C . THR A 1 972 ? 41.781 12.344 11.312 1 88.75 972 THR A C 1
ATOM 7810 O O . THR A 1 972 ? 42.844 11.891 10.891 1 88.75 972 THR A O 1
ATOM 7813 N N . ILE A 1 973 ? 41 13.172 10.727 1 91.19 973 ILE A N 1
ATOM 7814 C CA . ILE A 1 973 ? 41.562 13.945 9.609 1 91.19 973 ILE A CA 1
ATOM 7815 C C . ILE A 1 973 ? 41.469 15.438 9.93 1 91.19 973 ILE A C 1
ATOM 7817 O O . ILE A 1 973 ? 40.625 15.875 10.695 1 91.19 973 ILE A O 1
ATOM 7821 N N . LYS A 1 974 ? 42.406 16.172 9.43 1 94.5 974 LYS A N 1
ATOM 7822 C CA . LYS A 1 974 ? 42.469 17.609 9.664 1 94.5 974 LYS A CA 1
ATOM 7823 C C . LYS A 1 974 ? 42.156 18.375 8.391 1 94.5 974 LYS A C 1
ATOM 7825 O O . LYS A 1 974 ? 42.688 18.078 7.324 1 94.5 974 LYS A O 1
ATOM 7830 N N . LEU A 1 975 ? 41.219 19.234 8.484 1 95.12 975 LEU A N 1
ATOM 7831 C CA . LEU A 1 975 ? 40.906 20.188 7.426 1 95.12 975 LEU A CA 1
ATOM 7832 C C . LEU A 1 975 ? 41.312 21.594 7.82 1 95.12 975 LEU A C 1
ATOM 7834 O O . LEU A 1 975 ? 40.906 22.109 8.859 1 95.12 975 LEU A O 1
ATOM 7838 N N . CYS A 1 976 ? 42.188 22.203 7.066 1 96.31 976 CYS A N 1
ATOM 7839 C CA . CYS A 1 976 ? 42.688 23.562 7.324 1 96.31 976 CYS A CA 1
ATOM 7840 C C . CYS A 1 976 ? 42.406 24.484 6.141 1 96.31 976 CYS A C 1
ATOM 7842 O O . CYS A 1 976 ? 42.75 24.156 5.004 1 96.31 976 CYS A O 1
ATOM 7844 N N . LEU A 1 977 ? 41.719 25.531 6.41 1 96.69 977 LEU A N 1
ATOM 7845 C CA . LEU A 1 977 ? 41.469 26.547 5.391 1 96.69 977 LEU A CA 1
ATOM 7846 C C . LEU A 1 977 ? 42.344 27.766 5.598 1 96.69 977 LEU A C 1
ATOM 7848 O O . LEU A 1 977 ? 42.375 28.344 6.691 1 96.69 977 LEU A O 1
ATOM 7852 N N . VAL A 1 978 ? 43.031 28.156 4.543 1 97.12 978 VAL A N 1
ATOM 7853 C CA . VAL A 1 978 ? 43.938 29.297 4.625 1 97.12 978 VAL A CA 1
ATOM 7854 C C . VAL A 1 978 ? 43.375 30.453 3.807 1 97.12 978 VAL A C 1
ATOM 7856 O O . VAL A 1 978 ? 43.031 30.297 2.633 1 97.12 978 VAL A O 1
ATOM 7859 N N . HIS A 1 979 ? 43.281 31.562 4.434 1 96 979 HIS A N 1
ATOM 7860 C CA . HIS A 1 979 ? 42.844 32.781 3.762 1 96 979 HIS A CA 1
ATOM 7861 C C . HIS A 1 979 ? 43.969 33.812 3.701 1 96 979 HIS A C 1
ATOM 7863 O O . HIS A 1 979 ? 44.531 34.188 4.73 1 96 979 HIS A O 1
ATOM 7869 N N . CYS A 1 980 ? 44.25 34.25 2.506 1 94.81 980 CYS A N 1
ATOM 7870 C CA . CYS A 1 980 ? 45.312 35.219 2.277 1 94.81 980 CYS A CA 1
ATOM 7871 C C . CYS A 1 980 ? 44.781 36.5 1.686 1 94.81 980 CYS A C 1
ATOM 7873 O O . CYS A 1 980 ? 43.812 36.5 0.887 1 94.81 980 CYS A O 1
ATOM 7875 N N . LYS A 1 981 ? 45.312 37.531 2.131 1 92.75 981 LYS A N 1
ATOM 7876 C CA . LYS A 1 981 ? 44.969 38.844 1.535 1 92.75 981 LYS A CA 1
ATOM 7877 C C . LYS A 1 981 ? 46.219 39.75 1.477 1 92.75 981 LYS A C 1
ATOM 7879 O O . LYS A 1 981 ? 47.094 39.625 2.32 1 92.75 981 LYS A O 1
ATOM 7884 N N . GLY A 1 982 ? 46.281 40.562 0.469 1 91.62 982 GLY A N 1
ATOM 7885 C CA . GLY A 1 982 ? 47.375 41.5 0.328 1 91.62 982 GLY A CA 1
ATOM 7886 C C . GLY A 1 982 ? 47.281 42.688 1.259 1 91.62 982 GLY A C 1
ATOM 7887 O O . GLY A 1 982 ? 46.188 42.969 1.783 1 91.62 982 GLY A O 1
ATOM 7888 N N . ALA A 1 983 ? 48.469 43.344 1.485 1 90.31 983 ALA A N 1
ATOM 7889 C CA . ALA A 1 983 ? 48.469 44.562 2.314 1 90.31 983 ALA A CA 1
ATOM 7890 C C . ALA A 1 983 ? 47.875 45.719 1.572 1 90.31 983 ALA A C 1
ATOM 7892 O O . ALA A 1 983 ? 48.125 45.938 0.386 1 90.31 983 ALA A O 1
ATOM 7893 N N . LEU A 1 984 ? 47 46.375 2.285 1 86.5 984 LEU A N 1
ATOM 7894 C CA . LEU A 1 984 ? 46.469 47.594 1.689 1 86.5 984 LEU A CA 1
ATOM 7895 C C . LEU A 1 984 ? 47.562 48.562 1.318 1 86.5 984 LEU A C 1
ATOM 7897 O O . LEU A 1 984 ? 48.375 48.938 2.164 1 86.5 984 LEU A O 1
ATOM 7901 N N . GLY A 1 985 ? 47.656 49.031 0.102 1 81.81 985 GLY A N 1
ATOM 7902 C CA . GLY A 1 985 ? 48.656 49.969 -0.364 1 81.81 985 GLY A CA 1
ATOM 7903 C C . GLY A 1 985 ? 50.062 49.344 -0.469 1 81.81 985 GLY A C 1
ATOM 7904 O O . GLY A 1 985 ? 51.031 50.062 -0.765 1 81.81 985 GLY A O 1
ATOM 7905 N N . GLY A 1 986 ? 50.156 48.062 -0.193 1 86 986 GLY A N 1
ATOM 7906 C CA . GLY A 1 986 ? 51.406 47.312 -0.293 1 86 986 GLY A CA 1
ATOM 7907 C C . GLY A 1 986 ? 52.375 47.625 0.831 1 86 986 GLY A C 1
ATOM 7908 O O . GLY A 1 986 ? 53.594 47.5 0.666 1 86 986 GLY A O 1
ATOM 7909 N N . GLN A 1 987 ? 51.844 48.156 1.924 1 87.38 987 GLN A N 1
ATOM 7910 C CA . GLN A 1 987 ? 52.688 48.562 3.035 1 87.38 987 GLN A CA 1
ATOM 7911 C C . GLN A 1 987 ? 52.188 48 4.355 1 87.38 987 GLN A C 1
ATOM 7913 O O . GLN A 1 987 ? 51 47.688 4.492 1 87.38 987 GLN A O 1
ATOM 7918 N N . ILE A 1 988 ? 53.156 47.781 5.227 1 90.06 988 ILE A N 1
ATOM 7919 C CA . ILE A 1 988 ? 52.781 47.344 6.574 1 90.06 988 ILE A CA 1
ATOM 7920 C C . ILE A 1 988 ? 52.188 48.5 7.359 1 90.06 988 ILE A C 1
ATOM 7922 O O . ILE A 1 988 ? 52.781 49.594 7.43 1 90.06 988 ILE A O 1
ATOM 7926 N N . SER A 1 989 ? 50.969 48.312 7.742 1 88.06 989 SER A N 1
ATOM 7927 C CA . SER A 1 989 ? 50.281 49.375 8.484 1 88.06 989 SER A CA 1
ATOM 7928 C C . SER A 1 989 ? 49.406 48.781 9.594 1 88.06 989 SER A C 1
ATOM 7930 O O . SER A 1 989 ? 49.25 47.562 9.672 1 88.06 989 SER A O 1
ATOM 7932 N N . ASN A 1 990 ? 49 49.656 10.453 1 87.31 990 ASN A N 1
ATOM 7933 C CA . ASN A 1 990 ? 48.062 49.25 11.508 1 87.31 990 ASN A CA 1
ATOM 7934 C C . ASN A 1 990 ? 46.625 49.562 11.125 1 87.31 990 ASN A C 1
ATOM 7936 O O . ASN A 1 990 ? 45.781 49.875 11.992 1 87.31 990 ASN A O 1
ATOM 7940 N N . ASP A 1 991 ? 46.406 49.469 9.898 1 88.88 991 ASP A N 1
ATOM 7941 C CA . ASP A 1 991 ? 45.062 49.688 9.398 1 88.88 991 ASP A CA 1
ATOM 7942 C C . ASP A 1 991 ? 44.188 48.469 9.609 1 88.88 991 ASP A C 1
ATOM 7944 O O . ASP A 1 991 ? 44.5 47.375 9.078 1 88.88 991 ASP A O 1
ATOM 7948 N N . ILE A 1 992 ? 43.125 48.625 10.367 1 89.75 992 ILE A N 1
ATOM 7949 C CA . ILE A 1 992 ? 42.219 47.531 10.688 1 89.75 992 ILE A CA 1
ATOM 7950 C C . ILE A 1 992 ? 41.562 47 9.414 1 89.75 992 ILE A C 1
ATOM 7952 O O . ILE A 1 992 ? 41.094 45.875 9.375 1 89.75 992 ILE A O 1
ATOM 7956 N N . GLY A 1 993 ? 41.5 47.812 8.406 1 87.06 993 GLY A N 1
ATOM 7957 C CA . GLY A 1 993 ? 40.938 47.438 7.117 1 87.06 993 GLY A CA 1
ATOM 7958 C C . GLY A 1 993 ? 41.625 46.219 6.508 1 87.06 993 GLY A C 1
ATOM 7959 O O . GLY A 1 993 ? 41 45.5 5.727 1 87.06 993 GLY A O 1
ATOM 7960 N N . ASN A 1 994 ? 42.844 46 6.859 1 90.31 994 ASN A N 1
ATOM 7961 C CA . ASN A 1 994 ? 43.594 44.844 6.375 1 90.31 994 ASN A CA 1
ATOM 7962 C C . ASN A 1 994 ? 42.969 43.531 6.875 1 90.31 994 ASN A C 1
ATOM 7964 O O . ASN A 1 994 ? 43.188 42.5 6.289 1 90.31 994 ASN A O 1
ATOM 7968 N N . PHE A 1 995 ? 42.188 43.656 7.879 1 92.62 995 PHE A N 1
ATOM 7969 C CA . PHE A 1 995 ? 41.781 42.438 8.539 1 92.62 995 PHE A CA 1
ATOM 7970 C C . PHE A 1 995 ? 40.281 42.188 8.375 1 92.62 995 PHE A C 1
ATOM 7972 O O . PHE A 1 995 ? 39.781 41.094 8.664 1 92.62 995 PHE A O 1
ATOM 7979 N N . TYR A 1 996 ? 39.562 43.156 7.949 1 89.25 996 TYR A N 1
ATOM 7980 C CA . TYR A 1 996 ? 38.094 43.031 7.84 1 89.25 996 TYR A CA 1
ATOM 7981 C C . TYR A 1 996 ? 37.719 41.875 6.906 1 89.25 996 TYR A C 1
ATOM 7983 O O . TYR A 1 996 ? 37 40.969 7.297 1 89.25 996 TYR A O 1
ATOM 7991 N N . THR A 1 997 ? 38.219 41.844 5.719 1 88 997 THR A N 1
ATOM 7992 C CA . THR A 1 997 ? 37.875 40.844 4.719 1 88 997 THR A CA 1
ATOM 7993 C C . THR A 1 997 ? 38.312 39.438 5.176 1 88 997 THR A C 1
ATOM 7995 O O . THR A 1 997 ? 37.594 38.469 4.996 1 88 997 THR A O 1
ATOM 7998 N N . LEU A 1 998 ? 39.438 39.375 5.695 1 91.56 998 LEU A N 1
ATOM 7999 C CA . LEU A 1 998 ? 40 38.094 6.121 1 91.56 998 LEU A CA 1
ATOM 8000 C C . LEU A 1 998 ? 39.188 37.5 7.258 1 91.56 998 LEU A C 1
ATOM 8002 O O . LEU A 1 998 ? 38.906 36.312 7.266 1 91.56 998 LEU A O 1
ATOM 8006 N N . CYS A 1 999 ? 38.875 38.281 8.203 1 91.56 999 CYS A N 1
ATOM 8007 C CA . CYS A 1 999 ? 38.094 37.781 9.32 1 91.56 999 CYS A CA 1
ATOM 8008 C C . CYS A 1 999 ? 36.688 37.406 8.852 1 91.56 999 CYS A C 1
ATOM 8010 O O . CYS A 1 999 ? 36.125 36.438 9.352 1 91.56 999 CYS A O 1
ATOM 8012 N N . GLY A 1 1000 ? 36.156 38.125 7.984 1 88.06 1000 GLY A N 1
ATOM 8013 C CA . GLY A 1 1000 ? 34.875 37.719 7.387 1 88.06 1000 GLY A CA 1
ATOM 8014 C C . GLY A 1 1000 ? 34.938 36.375 6.695 1 88.06 1000 GLY A C 1
ATOM 8015 O O . GLY A 1 1000 ? 34.031 35.562 6.82 1 88.06 1000 GLY A O 1
ATOM 8016 N N . GLN A 1 1001 ? 35.969 36.188 5.98 1 89.31 1001 GLN A N 1
ATOM 8017 C CA . GLN A 1 1001 ? 36.156 34.906 5.293 1 89.31 1001 GLN A CA 1
ATOM 8018 C C . GLN A 1 1001 ? 36.344 33.781 6.289 1 89.31 1001 GLN A C 1
ATOM 8020 O O . GLN A 1 1001 ? 35.812 32.656 6.078 1 89.31 1001 GLN A O 1
ATOM 8025 N N . ALA A 1 1002 ? 37.031 34.031 7.238 1 91.81 1002 ALA A N 1
ATOM 8026 C CA . ALA A 1 1002 ? 37.219 33.031 8.281 1 91.81 1002 ALA A CA 1
ATOM 8027 C C . ALA A 1 1002 ? 35.906 32.625 8.914 1 91.81 1002 ALA A C 1
ATOM 8029 O O . ALA A 1 1002 ? 35.656 31.453 9.172 1 91.81 1002 ALA A O 1
ATOM 8030 N N . GLN A 1 1003 ? 35.188 33.562 9.203 1 87.5 1003 GLN A N 1
ATOM 8031 C CA . GLN A 1 1003 ? 33.875 33.281 9.805 1 87.5 1003 GLN A CA 1
ATOM 8032 C C . GLN A 1 1003 ? 32.969 32.531 8.836 1 87.5 1003 GLN A C 1
ATOM 8034 O O . GLN A 1 1003 ? 32.188 31.656 9.242 1 87.5 1003 GLN A O 1
ATOM 8039 N N . LYS A 1 1004 ? 33 32.812 7.652 1 84.56 1004 LYS A N 1
ATOM 8040 C CA . LYS A 1 1004 ? 32.188 32.156 6.621 1 84.56 1004 LYS A CA 1
ATOM 8041 C C . LYS A 1 1004 ? 32.625 30.688 6.453 1 84.56 1004 LYS A C 1
ATOM 8043 O O . LYS A 1 1004 ? 31.844 29.859 5.973 1 84.56 1004 LYS A O 1
ATOM 8048 N N . SER A 1 1005 ? 33.781 30.391 6.84 1 88.44 1005 SER A N 1
ATOM 8049 C CA . SER A 1 1005 ? 34.344 29.062 6.625 1 88.44 1005 SER A CA 1
ATOM 8050 C C . SER A 1 1005 ? 33.625 28 7.43 1 88.44 1005 SER A C 1
ATOM 8052 O O . SER A 1 1005 ? 33.75 26.812 7.164 1 88.44 1005 SER A O 1
ATOM 8054 N N . ILE A 1 1006 ? 32.844 28.359 8.367 1 85.94 1006 ILE A N 1
ATOM 8055 C CA . ILE A 1 1006 ? 32.156 27.375 9.188 1 85.94 1006 ILE A CA 1
ATOM 8056 C C . ILE A 1 1006 ? 31.188 26.562 8.312 1 85.94 1006 ILE A C 1
ATOM 8058 O O . ILE A 1 1006 ? 30.891 25.406 8.625 1 85.94 1006 ILE A O 1
ATOM 8062 N N . THR A 1 1007 ? 30.703 27.125 7.289 1 79.69 1007 THR A N 1
ATOM 8063 C CA . THR A 1 1007 ? 29.766 26.453 6.391 1 79.69 1007 THR A CA 1
ATOM 8064 C C . THR A 1 1007 ? 30.438 25.266 5.707 1 79.69 1007 THR A C 1
ATOM 8066 O O . THR A 1 1007 ? 29.797 24.25 5.453 1 79.69 1007 THR A O 1
ATOM 8069 N N . VAL A 1 1008 ? 31.688 25.422 5.426 1 85.56 1008 VAL A N 1
ATOM 8070 C CA . VAL A 1 1008 ? 32.438 24.344 4.758 1 85.56 1008 VAL A CA 1
ATOM 8071 C C . VAL A 1 1008 ? 32.5 23.125 5.668 1 85.56 1008 VAL A C 1
ATOM 8073 O O . VAL A 1 1008 ? 32.344 21.984 5.211 1 85.56 1008 VAL A O 1
ATOM 8076 N N . LYS A 1 1009 ? 32.75 23.438 6.82 1 87.94 1009 LYS A N 1
ATOM 8077 C CA . LYS A 1 1009 ? 32.812 22.344 7.785 1 87.94 1009 LYS A CA 1
ATOM 8078 C C . LYS A 1 1009 ? 31.469 21.656 7.938 1 87.94 1009 LYS A C 1
ATOM 8080 O O . LYS A 1 1009 ? 31.391 20.438 7.883 1 87.94 1009 LYS A O 1
ATOM 8085 N N . HIS A 1 1010 ? 30.547 22.391 8.148 1 82.25 1010 HIS A N 1
ATOM 8086 C CA . HIS A 1 1010 ? 29.25 21.844 8.523 1 82.25 1010 HIS A CA 1
ATOM 8087 C C . HIS A 1 1010 ? 28.531 21.234 7.32 1 82.25 1010 HIS A C 1
ATOM 8089 O O . HIS A 1 1010 ? 27.656 20.375 7.477 1 82.25 1010 HIS A O 1
ATOM 8095 N N . MET A 1 1011 ? 28.875 21.609 6.164 1 77.12 1011 MET A N 1
ATOM 8096 C CA . MET A 1 1011 ? 28.312 21 4.969 1 77.12 1011 MET A CA 1
ATOM 8097 C C . MET A 1 1011 ? 28.938 19.625 4.719 1 77.12 1011 MET A C 1
ATOM 8099 O O . MET A 1 1011 ? 28.391 18.812 3.99 1 77.12 1011 MET A O 1
ATOM 8103 N N . GLY A 1 1012 ? 30.141 19.469 5.215 1 80.25 1012 GLY A N 1
ATOM 8104 C CA . GLY A 1 1012 ? 30.703 18.125 5.188 1 80.25 1012 GLY A CA 1
ATOM 8105 C C . GLY A 1 1012 ? 31.812 17.969 4.152 1 80.25 1012 GLY A C 1
ATOM 8106 O O . GLY A 1 1012 ? 31.891 18.75 3.203 1 80.25 1012 GLY A O 1
ATOM 8107 N N . MET A 1 1013 ? 32.531 16.938 4.277 1 86.12 1013 MET A N 1
ATOM 8108 C CA . MET A 1 1013 ? 33.688 16.672 3.426 1 86.12 1013 MET A CA 1
ATOM 8109 C C . MET A 1 1013 ? 33.25 16.219 2.039 1 86.12 1013 MET A C 1
ATOM 8111 O O . MET A 1 1013 ? 33.938 16.469 1.051 1 86.12 1013 MET A O 1
ATOM 8115 N N . THR A 1 1014 ? 32.156 15.57 2 1 80.12 1014 THR A N 1
ATOM 8116 C CA . THR A 1 1014 ? 31.672 15.102 0.705 1 80.12 1014 THR A CA 1
ATOM 8117 C C . THR A 1 1014 ? 31.359 16.281 -0.211 1 80.12 1014 THR A C 1
ATOM 8119 O O . THR A 1 1014 ? 31.719 16.281 -1.389 1 80.12 1014 THR A O 1
ATOM 8122 N N . ARG A 1 1015 ? 30.719 17.219 0.346 1 80.38 1015 ARG A N 1
ATOM 8123 C CA . ARG A 1 1015 ? 30.422 18.406 -0.432 1 80.38 1015 ARG A CA 1
ATOM 8124 C C . ARG A 1 1015 ? 31.703 19.141 -0.838 1 80.38 1015 ARG A C 1
ATOM 8126 O O . ARG A 1 1015 ? 31.828 19.594 -1.978 1 80.38 1015 ARG A O 1
ATOM 8133 N N . LEU A 1 1016 ? 32.562 19.297 0.058 1 88.44 1016 LEU A N 1
ATOM 8134 C CA . LEU A 1 1016 ? 33.844 19.969 -0.235 1 88.44 1016 LEU A CA 1
ATOM 8135 C C . LEU A 1 1016 ? 34.594 19.234 -1.347 1 88.44 1016 LEU A C 1
ATOM 8137 O O . LEU A 1 1016 ? 35.094 19.859 -2.266 1 88.44 1016 LEU A O 1
ATOM 8141 N N . TYR A 1 1017 ? 34.625 17.922 -1.23 1 87.88 1017 TYR A N 1
ATOM 8142 C CA . TYR A 1 1017 ? 35.25 17.109 -2.26 1 87.88 1017 TYR A CA 1
ATOM 8143 C C . TYR A 1 1017 ? 34.656 17.391 -3.633 1 87.88 1017 TYR A C 1
ATOM 8145 O O . TYR A 1 1017 ? 35.375 17.609 -4.605 1 87.88 1017 TYR A O 1
ATOM 8153 N N . ASN A 1 1018 ? 33.375 17.375 -3.668 1 81.19 1018 ASN A N 1
ATOM 8154 C CA . ASN A 1 1018 ? 32.688 17.594 -4.941 1 81.19 1018 ASN A CA 1
ATOM 8155 C C . ASN A 1 1018 ? 32.969 18.984 -5.5 1 81.19 1018 ASN A C 1
ATOM 8157 O O . ASN A 1 1018 ? 33.156 19.141 -6.707 1 81.19 1018 ASN A O 1
ATOM 8161 N N . ASP A 1 1019 ? 32.969 19.906 -4.629 1 83.88 1019 ASP A N 1
ATOM 8162 C CA . ASP A 1 1019 ? 33.281 21.266 -5.043 1 83.88 1019 ASP A CA 1
ATOM 8163 C C . ASP A 1 1019 ? 34.688 21.391 -5.574 1 83.88 1019 ASP A C 1
ATOM 8165 O O . ASP A 1 1019 ? 34.938 22 -6.621 1 83.88 1019 ASP A O 1
ATOM 8169 N N . LEU A 1 1020 ? 35.625 20.859 -4.867 1 90.31 1020 LEU A N 1
ATOM 8170 C CA . LEU A 1 1020 ? 37.031 20.922 -5.262 1 90.31 1020 LEU A CA 1
ATOM 8171 C C . LEU A 1 1020 ? 37.25 20.156 -6.559 1 90.31 1020 LEU A C 1
ATOM 8173 O O . LEU A 1 1020 ? 38.031 20.609 -7.418 1 90.31 1020 LEU A O 1
ATOM 8177 N N . LYS A 1 1021 ? 36.625 19.016 -6.59 1 85.69 1021 LYS A N 1
ATOM 8178 C CA . LYS A 1 1021 ? 36.75 18.219 -7.805 1 85.69 1021 LYS A CA 1
ATOM 8179 C C . LYS A 1 1021 ? 36.25 18.984 -9.023 1 85.69 1021 LYS A C 1
ATOM 8181 O O . LYS A 1 1021 ? 36.938 19.031 -10.055 1 85.69 1021 LYS A O 1
ATOM 8186 N N . ARG A 1 1022 ? 35.125 19.578 -8.922 1 79.75 1022 ARG A N 1
ATOM 8187 C CA . ARG A 1 1022 ? 34.531 20.344 -10.016 1 79.75 1022 ARG A CA 1
ATOM 8188 C C . ARG A 1 1022 ? 35.469 21.5 -10.414 1 79.75 1022 ARG A C 1
ATOM 8190 O O . ARG A 1 1022 ? 35.656 21.75 -11.602 1 79.75 1022 ARG A O 1
ATOM 8197 N N . ARG A 1 1023 ? 35.969 22.188 -9.477 1 85.12 1023 ARG A N 1
ATOM 8198 C CA . ARG A 1 1023 ? 36.812 23.328 -9.734 1 85.12 1023 ARG A CA 1
ATOM 8199 C C . ARG A 1 1023 ? 38.125 22.891 -10.375 1 85.12 1023 ARG A C 1
ATOM 8201 O O . ARG A 1 1023 ? 38.656 23.578 -11.25 1 85.12 1023 ARG A O 1
ATOM 8208 N N . HIS A 1 1024 ? 38.656 21.797 -9.977 1 88.31 1024 HIS A N 1
ATOM 8209 C CA . HIS A 1 1024 ? 39.875 21.25 -10.586 1 88.31 1024 HIS A CA 1
ATOM 8210 C C . HIS A 1 1024 ? 39.625 20.844 -12.031 1 88.31 1024 HIS A C 1
ATOM 8212 O O . HIS A 1 1024 ? 40.5 21.047 -12.891 1 88.31 1024 HIS A O 1
ATOM 8218 N N . GLU A 1 1025 ? 38.469 20.281 -12.203 1 82.44 1025 GLU A N 1
ATOM 8219 C CA . GLU A 1 1025 ? 38.125 19.828 -13.555 1 82.44 1025 GLU A CA 1
ATOM 8220 C C . GLU A 1 1025 ? 38.062 21 -14.523 1 82.44 1025 GLU A C 1
ATOM 8222 O O . GLU A 1 1025 ? 38.469 20.875 -15.68 1 82.44 1025 GLU A O 1
ATOM 8227 N N . ILE A 1 1026 ? 37.625 22.094 -14.117 1 79.25 1026 ILE A N 1
ATOM 8228 C CA . ILE A 1 1026 ? 37.562 23.297 -14.945 1 79.25 1026 ILE A CA 1
ATOM 8229 C C . ILE A 1 1026 ? 38.969 23.703 -15.344 1 79.25 1026 ILE A C 1
ATOM 8231 O O . ILE A 1 1026 ? 39.219 24.031 -16.516 1 79.25 1026 ILE A O 1
ATOM 8235 N N . TRP A 1 1027 ? 39.969 23.75 -14.406 1 86.12 1027 TRP A N 1
ATOM 8236 C CA . TRP A 1 1027 ? 41.375 24.094 -14.695 1 86.12 1027 TRP A CA 1
ATOM 8237 C C . TRP A 1 1027 ? 42 23.016 -15.57 1 86.12 1027 TRP A C 1
ATOM 8239 O O . TRP A 1 1027 ? 42.781 23.328 -16.469 1 86.12 1027 TRP A O 1
ATOM 8249 N N . ALA A 1 1028 ? 41.625 21.75 -15.289 1 83.62 1028 ALA A N 1
ATOM 8250 C CA . ALA A 1 1028 ? 42.219 20.625 -16 1 83.62 1028 ALA A CA 1
ATOM 8251 C C . ALA A 1 1028 ? 41.875 20.688 -17.484 1 83.62 1028 ALA A C 1
ATOM 8253 O O . ALA A 1 1028 ? 42.719 20.312 -18.328 1 83.62 1028 ALA A O 1
ATOM 8254 N N . ARG A 1 1029 ? 40.781 21.156 -17.828 1 77.44 1029 ARG A N 1
ATOM 8255 C CA . ARG A 1 1029 ? 40.406 21.312 -19.219 1 77.44 1029 ARG A CA 1
ATOM 8256 C C . ARG A 1 1029 ? 41.312 22.312 -19.938 1 77.44 1029 ARG A C 1
ATOM 8258 O O . ARG A 1 1029 ? 41.531 22.188 -21.141 1 77.44 1029 ARG A O 1
ATOM 8265 N N . ALA A 1 1030 ? 41.781 23.25 -19.203 1 80.62 1030 ALA A N 1
ATOM 8266 C CA . ALA A 1 1030 ? 42.688 24.234 -19.781 1 80.62 1030 ALA A CA 1
ATOM 8267 C C . ALA A 1 1030 ? 44.125 23.812 -19.594 1 80.62 1030 ALA A C 1
ATOM 8269 O O . ALA A 1 1030 ? 45.062 24.562 -19.938 1 80.62 1030 ALA A O 1
ATOM 8270 N N . GLY A 1 1031 ? 44.344 22.656 -19.031 1 79.69 1031 GLY A N 1
ATOM 8271 C CA . GLY A 1 1031 ? 45.656 22.094 -18.906 1 79.69 1031 GLY A CA 1
ATOM 8272 C C . GLY A 1 1031 ? 46.375 22.5 -17.625 1 79.69 1031 GLY A C 1
ATOM 8273 O O . GLY A 1 1031 ? 47.594 22.422 -17.531 1 79.69 1031 GLY A O 1
ATOM 8274 N N . TYR A 1 1032 ? 45.656 23.062 -16.641 1 88.81 1032 TYR A N 1
ATOM 8275 C CA . TYR A 1 1032 ? 46.25 23.484 -15.367 1 88.81 1032 TYR A CA 1
ATOM 8276 C C . TYR A 1 1032 ? 45.75 22.609 -14.227 1 88.81 1032 TYR A C 1
ATOM 8278 O O . TYR A 1 1032 ? 44.781 21.875 -14.375 1 88.81 1032 TYR A O 1
ATOM 8286 N N . SER A 1 1033 ? 46.5 22.578 -13.086 1 90.75 1033 SER A N 1
ATOM 8287 C CA . SER A 1 1033 ? 46.125 21.844 -11.898 1 90.75 1033 SER A CA 1
ATOM 8288 C C . SER A 1 1033 ? 46 22.75 -10.688 1 90.75 1033 SER A C 1
ATOM 8290 O O . SER A 1 1033 ? 46.781 23.672 -10.516 1 90.75 1033 SER A O 1
ATOM 8292 N N . ARG A 1 1034 ? 45.031 22.516 -9.93 1 93.38 1034 ARG A N 1
ATOM 8293 C CA . ARG A 1 1034 ? 44.844 23.297 -8.711 1 93.38 1034 ARG A CA 1
ATOM 8294 C C . ARG A 1 1034 ? 45.531 22.641 -7.52 1 93.38 1034 ARG A C 1
ATOM 8296 O O . ARG A 1 1034 ? 45.625 23.234 -6.445 1 93.38 1034 ARG A O 1
ATOM 8303 N N . PHE A 1 1035 ? 46.125 21.453 -7.797 1 94.31 1035 PHE A N 1
ATOM 8304 C CA . PHE A 1 1035 ? 46.875 20.797 -6.727 1 94.31 1035 PHE A CA 1
ATOM 8305 C C . PHE A 1 1035 ? 48.281 21.328 -6.625 1 94.31 1035 PHE A C 1
ATOM 8307 O O . PHE A 1 1035 ? 49.062 21.203 -7.57 1 94.31 1035 PHE A O 1
ATOM 8314 N N . LEU A 1 1036 ? 48.562 21.953 -5.52 1 95.06 1036 LEU A N 1
ATOM 8315 C CA . LEU A 1 1036 ? 49.938 22.359 -5.258 1 95.06 1036 LEU A CA 1
ATOM 8316 C C . LEU A 1 1036 ? 50.719 21.219 -4.625 1 95.06 1036 LEU A C 1
ATOM 8318 O O . LEU A 1 1036 ? 51.938 21.156 -4.781 1 95.06 1036 LEU A O 1
ATOM 8322 N N . LYS A 1 1037 ? 49.969 20.484 -3.814 1 95.25 1037 LYS A N 1
ATOM 8323 C CA . LYS A 1 1037 ? 50.469 19.234 -3.227 1 95.25 1037 LYS A CA 1
ATOM 8324 C C . LYS A 1 1037 ? 49.406 18.172 -3.199 1 95.25 1037 LYS A C 1
ATOM 8326 O O . LYS A 1 1037 ? 48.25 18.453 -2.887 1 95.25 1037 LYS A O 1
ATOM 8331 N N . GLY A 1 1038 ? 49.75 16.969 -3.508 1 91.94 1038 GLY A N 1
ATOM 8332 C CA . GLY A 1 1038 ? 48.781 15.891 -3.559 1 91.94 1038 GLY A CA 1
ATOM 8333 C C . GLY A 1 1038 ? 48.062 15.797 -4.891 1 91.94 1038 GLY A C 1
ATOM 8334 O O . GLY A 1 1038 ? 48.438 16.469 -5.855 1 91.94 1038 GLY A O 1
ATOM 8335 N N . ASP A 1 1039 ? 47.031 14.914 -5.004 1 88.12 1039 ASP A N 1
ATOM 8336 C CA . ASP A 1 1039 ? 46.281 14.711 -6.242 1 88.12 1039 ASP A CA 1
ATOM 8337 C C . ASP A 1 1039 ? 44.844 14.273 -5.953 1 88.12 1039 ASP A C 1
ATOM 8339 O O . ASP A 1 1039 ? 44.406 14.32 -4.805 1 88.12 1039 ASP A O 1
ATOM 8343 N N . MET A 1 1040 ? 44.312 14.023 -7.031 1 83.62 1040 MET A N 1
ATOM 8344 C CA . MET A 1 1040 ? 42.875 13.68 -6.934 1 83.62 1040 MET A CA 1
ATOM 8345 C C . MET A 1 1040 ? 42.688 12.391 -6.137 1 83.62 1040 MET A C 1
ATOM 8347 O O . MET A 1 1040 ? 41.688 12.227 -5.438 1 83.62 1040 MET A O 1
ATOM 8351 N N . LYS A 1 1041 ? 43.625 11.562 -6.23 1 76.38 1041 LYS A N 1
ATOM 8352 C CA . LYS A 1 1041 ? 43.562 10.312 -5.484 1 76.38 1041 LYS A CA 1
ATOM 8353 C C . LYS A 1 1041 ? 43.562 10.562 -3.982 1 76.38 1041 LYS A C 1
ATOM 8355 O O . LYS A 1 1041 ? 42.781 9.953 -3.244 1 76.38 1041 LYS A O 1
ATOM 8360 N N . TYR A 1 1042 ? 44.406 11.461 -3.574 1 85.5 1042 TYR A N 1
ATOM 8361 C CA . TYR A 1 1042 ? 44.469 11.805 -2.156 1 85.5 1042 TYR A CA 1
ATOM 8362 C C . TYR A 1 1042 ? 43.188 12.484 -1.693 1 85.5 1042 TYR A C 1
ATOM 8364 O O . TYR A 1 1042 ? 42.719 12.242 -0.582 1 85.5 1042 TYR A O 1
ATOM 8372 N N . LEU A 1 1043 ? 42.75 13.289 -2.533 1 88.56 1043 LEU A N 1
ATOM 8373 C CA . LEU A 1 1043 ? 41.531 13.984 -2.18 1 88.56 1043 LEU A CA 1
ATOM 8374 C C . LEU A 1 1043 ? 40.375 13 -1.994 1 88.56 1043 LEU A C 1
ATOM 8376 O O . LEU A 1 1043 ? 39.562 13.141 -1.072 1 88.56 1043 LEU A O 1
ATOM 8380 N N . SER A 1 1044 ? 40.281 12.109 -2.887 1 79.88 1044 SER A N 1
ATOM 8381 C CA . SER A 1 1044 ? 39.25 11.078 -2.777 1 79.88 1044 SER A CA 1
ATOM 8382 C C . SER A 1 1044 ? 39.438 10.242 -1.514 1 79.88 1044 SER A C 1
ATOM 8384 O O . SER A 1 1044 ? 38.469 9.789 -0.914 1 79.88 1044 SER A O 1
ATOM 8386 N N . TYR A 1 1045 ? 40.688 9.977 -1.281 1 80.5 1045 TYR A N 1
ATOM 8387 C CA . TYR A 1 1045 ? 41 9.266 -0.05 1 80.5 1045 TYR A CA 1
ATOM 8388 C C . TYR A 1 1045 ? 40.406 9.977 1.163 1 80.5 1045 TYR A C 1
ATOM 8390 O O . TYR A 1 1045 ? 39.812 9.344 2.025 1 80.5 1045 TYR A O 1
ATOM 8398 N N . PHE A 1 1046 ? 40.562 11.203 1.228 1 87.44 1046 PHE A N 1
ATOM 8399 C CA . PHE A 1 1046 ? 40.094 11.961 2.379 1 87.44 1046 PHE A CA 1
ATOM 8400 C C . PHE A 1 1046 ? 38.594 11.992 2.416 1 87.44 1046 PHE A C 1
ATOM 8402 O O . PHE A 1 1046 ? 37.969 12 3.492 1 87.44 1046 PHE A O 1
ATOM 8409 N N . LYS A 1 1047 ? 38 12.07 1.326 1 85.12 1047 LYS A N 1
ATOM 8410 C CA . LYS A 1 1047 ? 36.531 12.008 1.267 1 85.12 1047 LYS A CA 1
ATOM 8411 C C . LYS A 1 1047 ? 36 10.711 1.868 1 85.12 1047 LYS A C 1
ATOM 8413 O O . LYS A 1 1047 ? 35.125 10.719 2.705 1 85.12 1047 LYS A O 1
ATOM 8418 N N . GLU A 1 1048 ? 36.562 9.648 1.469 1 74.88 1048 GLU A N 1
ATOM 8419 C CA . GLU A 1 1048 ? 36.125 8.344 1.941 1 74.88 1048 GLU A CA 1
ATOM 8420 C C . GLU A 1 1048 ? 36.438 8.148 3.42 1 74.88 1048 GLU A C 1
ATOM 8422 O O . GLU A 1 1048 ? 35.656 7.582 4.168 1 74.88 1048 GLU A O 1
ATOM 8427 N N . LYS A 1 1049 ? 37.594 8.586 3.754 1 77.56 1049 LYS A N 1
ATOM 8428 C CA . LYS A 1 1049 ? 38 8.438 5.145 1 77.56 1049 LYS A CA 1
ATOM 8429 C C . LYS A 1 1049 ? 37.156 9.289 6.07 1 77.56 1049 LYS A C 1
ATOM 8431 O O . LYS A 1 1049 ? 36.938 8.945 7.238 1 77.56 1049 LYS A O 1
ATOM 8436 N N . SER A 1 1050 ? 36.656 10.336 5.578 1 82.31 1050 SER A N 1
ATOM 8437 C CA . SER A 1 1050 ? 35.875 11.25 6.391 1 82.31 1050 SER A CA 1
ATOM 8438 C C . SER A 1 1050 ? 34.562 10.602 6.852 1 82.31 1050 SER A C 1
ATOM 8440 O O . SER A 1 1050 ? 33.969 11.047 7.82 1 82.31 1050 SER A O 1
ATOM 8442 N N . ARG A 1 1051 ? 34.219 9.641 6.23 1 70.69 1051 ARG A N 1
ATOM 8443 C CA . ARG A 1 1051 ? 32.969 8.953 6.609 1 70.69 1051 ARG A CA 1
ATOM 8444 C C . ARG A 1 1051 ? 33.125 8.273 7.969 1 70.69 1051 ARG A C 1
ATOM 8446 O O . ARG A 1 1051 ? 32.125 8.031 8.664 1 70.69 1051 ARG A O 1
ATOM 8453 N N . ARG A 1 1052 ? 34.344 8.023 8.312 1 69.25 1052 ARG A N 1
ATOM 8454 C CA . ARG A 1 1052 ? 34.562 7.266 9.531 1 69.25 1052 ARG A CA 1
ATOM 8455 C C . ARG A 1 1052 ? 35.438 8.047 10.508 1 69.25 1052 ARG A C 1
ATOM 8457 O O . ARG A 1 1052 ? 35.594 7.656 11.672 1 69.25 1052 ARG A O 1
ATOM 8464 N N . SER A 1 1053 ? 36.031 9.078 9.961 1 76.75 1053 SER A N 1
ATOM 8465 C CA . SER A 1 1053 ? 36.969 9.82 10.789 1 76.75 1053 SER A CA 1
ATOM 8466 C C . SER A 1 1053 ? 36.375 11.141 11.258 1 76.75 1053 SER A C 1
ATOM 8468 O O . SER A 1 1053 ? 35.5 11.703 10.602 1 76.75 1053 SER A O 1
ATOM 8470 N N . LYS A 1 1054 ? 36.844 11.492 12.445 1 83.31 1054 LYS A N 1
ATOM 8471 C CA . LYS A 1 1054 ? 36.5 12.82 12.953 1 83.31 1054 LYS A CA 1
ATOM 8472 C C . LYS A 1 1054 ? 37.281 13.906 12.211 1 83.31 1054 LYS A C 1
ATOM 8474 O O . LYS A 1 1054 ? 38.438 13.727 11.875 1 83.31 1054 LYS A O 1
ATOM 8479 N N . LEU A 1 1055 ? 36.625 14.977 12.008 1 88.38 1055 LEU A N 1
ATOM 8480 C CA . LEU A 1 1055 ? 37.219 16.094 11.273 1 88.38 1055 LEU A CA 1
ATOM 8481 C C . LEU A 1 1055 ? 37.719 17.172 12.227 1 88.38 1055 LEU A C 1
ATOM 8483 O O . LEU A 1 1055 ? 36.906 17.766 12.953 1 88.38 1055 LEU A O 1
ATOM 8487 N N . GLN A 1 1056 ? 39 17.344 12.344 1 91.56 1056 GLN A N 1
ATOM 8488 C CA . GLN A 1 1056 ? 39.562 18.484 13.039 1 91.56 1056 GLN A CA 1
ATOM 8489 C C . GLN A 1 1056 ? 39.656 19.703 12.117 1 91.56 1056 GLN A C 1
ATOM 8491 O O . GLN A 1 1056 ? 40.219 19.625 11.031 1 91.56 1056 GLN A O 1
ATOM 8496 N N . PHE A 1 1057 ? 39.094 20.844 12.602 1 94.06 1057 PHE A N 1
ATOM 8497 C CA . PHE A 1 1057 ? 38.969 22.016 11.742 1 94.06 1057 PHE A CA 1
ATOM 8498 C C . PHE A 1 1057 ? 39.906 23.125 12.188 1 94.06 1057 PHE A C 1
ATOM 8500 O O . PHE A 1 1057 ? 40.062 23.391 13.391 1 94.06 1057 PHE A O 1
ATOM 8507 N N . GLU A 1 1058 ? 40.594 23.75 11.234 1 95.5 1058 GLU A N 1
ATOM 8508 C CA . GLU A 1 1058 ? 41.5 24.859 11.508 1 95.5 1058 GLU A CA 1
ATOM 8509 C C . GLU A 1 1058 ? 41.438 25.906 10.406 1 95.5 1058 GLU A C 1
ATOM 8511 O O . GLU A 1 1058 ? 41.281 25.562 9.227 1 95.5 1058 GLU A O 1
ATOM 8516 N N . VAL A 1 1059 ? 41.5 27.188 10.828 1 96.62 1059 VAL A N 1
ATOM 8517 C CA . VAL A 1 1059 ? 41.531 28.281 9.875 1 96.62 1059 VAL A CA 1
ATOM 8518 C C . VAL A 1 1059 ? 42.781 29.125 10.117 1 96.62 1059 VAL A C 1
ATOM 8520 O O . VAL A 1 1059 ? 43.125 29.438 11.266 1 96.62 1059 VAL A O 1
ATOM 8523 N N . ILE A 1 1060 ? 43.5 29.5 9.039 1 96.94 1060 ILE A N 1
ATOM 8524 C CA . ILE A 1 1060 ? 44.656 30.375 9.117 1 96.94 1060 ILE A CA 1
ATOM 8525 C C . ILE A 1 1060 ? 44.406 31.656 8.32 1 96.94 1060 ILE A C 1
ATOM 8527 O O . ILE A 1 1060 ? 44.031 31.594 7.145 1 96.94 1060 ILE A O 1
ATOM 8531 N N . ILE A 1 1061 ? 44.562 32.719 8.969 1 96.75 1061 ILE A N 1
ATOM 8532 C CA . ILE A 1 1061 ? 44.469 34 8.25 1 96.75 1061 ILE A CA 1
ATOM 8533 C C . ILE A 1 1061 ? 45.875 34.594 8.078 1 96.75 1061 ILE A C 1
ATOM 8535 O O . ILE A 1 1061 ? 46.625 34.688 9.047 1 96.75 1061 ILE A O 1
ATOM 8539 N N . VAL A 1 1062 ? 46.188 35 6.859 1 96.06 1062 VAL A N 1
ATOM 8540 C CA . VAL A 1 1062 ? 47.5 35.5 6.523 1 96.06 1062 VAL A CA 1
ATOM 8541 C C . VAL A 1 1062 ? 47.375 36.938 6.027 1 96.06 1062 VAL A C 1
ATOM 8543 O O . VAL A 1 1062 ? 46.844 37.219 4.957 1 96.06 1062 VAL A O 1
ATOM 8546 N N . GLN A 1 1063 ? 47.938 37.844 6.812 1 95.06 1063 GLN A N 1
ATOM 8547 C CA . GLN A 1 1063 ? 47.906 39.25 6.461 1 95.06 1063 GLN A CA 1
ATOM 8548 C C . GLN A 1 1063 ? 49.281 39.906 6.688 1 95.06 1063 GLN A C 1
ATOM 8550 O O . GLN A 1 1063 ? 49.5 40.531 7.727 1 95.06 1063 GLN A O 1
ATOM 8555 N N . PRO A 1 1064 ? 50.062 39.938 5.633 1 92.94 1064 PRO A N 1
ATOM 8556 C CA . PRO A 1 1064 ? 51.375 40.531 5.785 1 92.94 1064 PRO A CA 1
ATOM 8557 C C . PRO A 1 1064 ? 51.312 42.031 6.031 1 92.94 1064 PRO A C 1
ATOM 8559 O O . PRO A 1 1064 ? 52.312 42.656 6.43 1 92.94 1064 PRO A O 1
ATOM 8562 N N . GLY A 1 1065 ? 50.281 42.656 5.82 1 91.25 1065 GLY A N 1
ATOM 8563 C CA . GLY A 1 1065 ? 50.125 44.094 6.043 1 91.25 1065 GLY A CA 1
ATOM 8564 C C . GLY A 1 1065 ? 50.156 44.469 7.512 1 91.25 1065 GLY A C 1
ATOM 8565 O O . GLY A 1 1065 ? 50.312 45.656 7.852 1 91.25 1065 GLY A O 1
ATOM 8566 N N . GLY A 1 1066 ? 49.969 43.625 8.359 1 91.19 1066 GLY A N 1
ATOM 8567 C CA . GLY A 1 1066 ? 50.031 43.875 9.789 1 91.19 1066 GLY A CA 1
ATOM 8568 C C . GLY A 1 1066 ? 51.344 43.469 10.398 1 91.19 1066 GLY A C 1
ATOM 8569 O O . GLY A 1 1066 ? 52.031 42.594 9.891 1 91.19 1066 GLY A O 1
ATOM 8570 N N . SER A 1 1067 ? 51.719 44.281 11.43 1 90.31 1067 SER A N 1
ATOM 8571 C CA . SER A 1 1067 ? 52.938 43.938 12.18 1 90.31 1067 SER A CA 1
ATOM 8572 C C . SER A 1 1067 ? 52.594 43.5 13.602 1 90.31 1067 SER A C 1
ATOM 8574 O O . SER A 1 1067 ? 51.781 44.125 14.266 1 90.31 1067 SER A O 1
ATOM 8576 N N . LYS A 1 1068 ? 53.156 42.406 14.023 1 91.5 1068 LYS A N 1
ATOM 8577 C CA . LYS A 1 1068 ? 52.875 41.812 15.328 1 91.5 1068 LYS A CA 1
ATOM 8578 C C . LYS A 1 1068 ? 53 42.844 16.438 1 91.5 1068 LYS A C 1
ATOM 8580 O O . LYS A 1 1068 ? 52.156 42.906 17.328 1 91.5 1068 LYS A O 1
ATOM 8585 N N . ALA A 1 1069 ? 54.062 43.656 16.312 1 85.88 1069 ALA A N 1
ATOM 8586 C CA . ALA A 1 1069 ? 54.375 44.625 17.359 1 85.88 1069 ALA A CA 1
ATOM 8587 C C . ALA A 1 1069 ? 53.406 45.812 17.312 1 85.88 1069 ALA A C 1
ATOM 8589 O O . ALA A 1 1069 ? 53.094 46.406 18.344 1 85.88 1069 ALA A O 1
ATOM 8590 N N . ALA A 1 1070 ? 52.844 46.125 16.203 1 88.38 1070 ALA A N 1
ATOM 8591 C CA . ALA A 1 1070 ? 52.125 47.406 16.016 1 88.38 1070 ALA A CA 1
ATOM 8592 C C . ALA A 1 1070 ? 50.625 47.188 15.938 1 88.38 1070 ALA A C 1
ATOM 8594 O O . ALA A 1 1070 ? 49.844 48.125 15.836 1 88.38 1070 ALA A O 1
ATOM 8595 N N . LEU A 1 1071 ? 50.125 46 16.109 1 91.62 1071 LEU A N 1
ATOM 8596 C CA . LEU A 1 1071 ? 48.688 45.75 15.953 1 91.62 1071 LEU A CA 1
ATOM 8597 C C . LEU A 1 1071 ? 47.875 46.5 17.016 1 91.62 1071 LEU A C 1
ATOM 8599 O O . LEU A 1 1071 ? 48.219 46.438 18.203 1 91.62 1071 LEU A O 1
ATOM 8603 N N . SER A 1 1072 ? 46.938 47.219 16.594 1 92.38 1072 SER A N 1
ATOM 8604 C CA . SER A 1 1072 ? 46.094 48 17.5 1 92.38 1072 SER A CA 1
ATOM 8605 C C . SER A 1 1072 ? 45.188 47.094 18.344 1 92.38 1072 SER A C 1
ATOM 8607 O O . SER A 1 1072 ? 45 45.906 18.016 1 92.38 1072 SER A O 1
ATOM 8609 N N . THR A 1 1073 ? 44.688 47.625 19.375 1 91.06 1073 THR A N 1
ATOM 8610 C CA . THR A 1 1073 ? 43.75 46.906 20.25 1 91.06 1073 THR A CA 1
ATOM 8611 C C . THR A 1 1073 ? 42.469 46.531 19.516 1 91.06 1073 THR A C 1
ATOM 8613 O O . THR A 1 1073 ? 41.906 45.469 19.75 1 91.06 1073 THR A O 1
ATOM 8616 N N . ASP A 1 1074 ? 42.094 47.344 18.625 1 89.75 1074 ASP A N 1
ATOM 8617 C CA . ASP A 1 1074 ? 40.875 47.062 17.844 1 89.75 1074 ASP A CA 1
ATOM 8618 C C . ASP A 1 1074 ? 41.062 45.844 16.938 1 89.75 1074 ASP A C 1
ATOM 8620 O O . ASP A 1 1074 ? 40.156 45.062 16.766 1 89.75 1074 ASP A O 1
ATOM 8624 N N . ILE A 1 1075 ? 42.188 45.812 16.375 1 93.5 1075 ILE A N 1
ATOM 8625 C CA . ILE A 1 1075 ? 42.5 44.656 15.523 1 93.5 1075 ILE A CA 1
ATOM 8626 C C . ILE A 1 1075 ? 42.5 43.375 16.344 1 93.5 1075 ILE A C 1
ATOM 8628 O O . ILE A 1 1075 ? 41.969 42.344 15.938 1 93.5 1075 ILE A O 1
ATOM 8632 N N . LEU A 1 1076 ? 43.125 43.438 17.484 1 93.19 1076 LEU A N 1
ATOM 8633 C CA . LEU A 1 1076 ? 43.219 42.25 18.344 1 93.19 1076 LEU A CA 1
ATOM 8634 C C . LEU A 1 1076 ? 41.844 41.812 18.828 1 93.19 1076 LEU A C 1
ATOM 8636 O O . LEU A 1 1076 ? 41.562 40.625 18.984 1 93.19 1076 LEU A O 1
ATOM 8640 N N . LYS A 1 1077 ? 41.031 42.75 19.031 1 90.31 1077 LYS A N 1
ATOM 8641 C CA . LYS A 1 1077 ? 39.656 42.406 19.422 1 90.31 1077 LYS A CA 1
ATOM 8642 C C . LYS A 1 1077 ? 38.906 41.75 18.281 1 90.31 1077 LYS A C 1
ATOM 8644 O O . LYS A 1 1077 ? 38.094 40.844 18.516 1 90.31 1077 LYS A O 1
ATOM 8649 N N . LEU A 1 1078 ? 39.062 42.25 17.109 1 91.06 1078 LEU A N 1
ATOM 8650 C CA . LEU A 1 1078 ? 38.438 41.625 15.938 1 91.06 1078 LEU A CA 1
ATOM 8651 C C . LEU A 1 1078 ? 38.906 40.188 15.773 1 91.06 1078 LEU A C 1
ATOM 8653 O O . LEU A 1 1078 ? 38.094 39.312 15.508 1 91.06 1078 LEU A O 1
ATOM 8657 N N . LEU A 1 1079 ? 40.156 40 15.93 1 93.56 1079 LEU A N 1
ATOM 8658 C CA . LEU A 1 1079 ? 40.719 38.656 15.828 1 93.56 1079 LEU A CA 1
ATOM 8659 C C . LEU A 1 1079 ? 40.188 37.781 16.953 1 93.56 1079 LEU A C 1
ATOM 8661 O O . LEU A 1 1079 ? 39.906 36.594 16.719 1 93.56 1079 LEU A O 1
ATOM 8665 N N . GLY A 1 1080 ? 40.094 38.281 18.078 1 91.88 1080 GLY A N 1
ATOM 8666 C CA . GLY A 1 1080 ? 39.531 37.531 19.188 1 91.88 1080 GLY A CA 1
ATOM 8667 C C . GLY A 1 1080 ? 38.094 37.125 18.969 1 91.88 1080 GLY A C 1
ATOM 8668 O O . GLY A 1 1080 ? 37.719 36 19.312 1 91.88 1080 GLY A O 1
ATOM 8669 N N . THR A 1 1081 ? 37.344 38.031 18.469 1 89.81 1081 THR A N 1
ATOM 8670 C CA . THR A 1 1081 ? 35.969 37.75 18.172 1 89.81 1081 THR A CA 1
ATOM 8671 C C . THR A 1 1081 ? 35.844 36.625 17.125 1 89.81 1081 THR A C 1
ATOM 8673 O O . THR A 1 1081 ? 35 35.75 17.234 1 89.81 1081 THR A O 1
ATOM 8676 N N . THR A 1 1082 ? 36.594 36.719 16.141 1 91.38 1082 THR A N 1
ATOM 8677 C CA . THR A 1 1082 ? 36.594 35.719 15.094 1 91.38 1082 THR A CA 1
ATOM 8678 C C . THR A 1 1082 ? 36.969 34.344 15.648 1 91.38 1082 THR A C 1
ATOM 8680 O O . THR A 1 1082 ? 36.375 33.344 15.305 1 91.38 1082 THR A O 1
ATOM 8683 N N . GLU A 1 1083 ? 37.938 34.312 16.391 1 92.44 1083 GLU A N 1
ATOM 8684 C CA . GLU A 1 1083 ? 38.344 33.062 17.016 1 92.44 1083 GLU A CA 1
ATOM 8685 C C . GLU A 1 1083 ? 37.25 32.469 17.859 1 92.44 1083 GLU A C 1
ATOM 8687 O O . GLU A 1 1083 ? 36.969 31.266 17.797 1 92.44 1083 GLU A O 1
ATOM 8692 N N . LEU A 1 1084 ? 36.75 33.25 18.672 1 88.88 1084 LEU A N 1
ATOM 8693 C CA . LEU A 1 1084 ? 35.688 32.781 19.547 1 88.88 1084 LEU A CA 1
ATOM 8694 C C . LEU A 1 1084 ? 34.5 32.25 18.734 1 88.88 1084 LEU A C 1
ATOM 8696 O O . LEU A 1 1084 ? 33.875 31.234 19.094 1 88.88 1084 LEU A O 1
ATOM 8700 N N . PHE A 1 1085 ? 34.156 32.938 17.766 1 88.44 1085 PHE A N 1
ATOM 8701 C CA . PHE A 1 1085 ? 33.062 32.5 16.891 1 88.44 1085 PHE A CA 1
ATOM 8702 C C . PHE A 1 1085 ? 33.406 31.125 16.297 1 88.44 1085 PHE A C 1
ATOM 8704 O O . PHE A 1 1085 ? 32.562 30.234 16.281 1 88.44 1085 PHE A O 1
ATOM 8711 N N . LEU A 1 1086 ? 34.531 30.984 15.781 1 89.94 1086 LEU A N 1
ATOM 8712 C CA . LEU A 1 1086 ? 34.938 29.719 15.18 1 89.94 1086 LEU A CA 1
ATOM 8713 C C . LEU A 1 1086 ? 34.969 28.609 16.219 1 89.94 1086 LEU A C 1
ATOM 8715 O O . LEU A 1 1086 ? 34.562 27.469 15.93 1 89.94 1086 LEU A O 1
ATOM 8719 N N . LYS A 1 1087 ? 35.469 28.906 17.266 1 89.5 1087 LYS A N 1
ATOM 8720 C CA . LYS A 1 1087 ? 35.531 27.906 18.328 1 89.5 1087 LYS A CA 1
ATOM 8721 C C . LYS A 1 1087 ? 34.156 27.469 18.766 1 89.5 1087 LYS A C 1
ATOM 8723 O O . LYS A 1 1087 ? 33.906 26.281 19 1 89.5 1087 LYS A O 1
ATOM 8728 N N . THR A 1 1088 ? 33.344 28.359 18.891 1 86.38 1088 THR A N 1
ATOM 8729 C CA . THR A 1 1088 ? 31.984 28.078 19.344 1 86.38 1088 THR A CA 1
ATOM 8730 C C . THR A 1 1088 ? 31.203 27.281 18.312 1 86.38 1088 THR A C 1
ATOM 8732 O O . THR A 1 1088 ? 30.422 26.391 18.656 1 86.38 1088 THR A O 1
ATOM 8735 N N . THR A 1 1089 ? 31.406 27.516 17.141 1 86.94 1089 THR A N 1
ATOM 8736 C CA . THR A 1 1089 ? 30.594 26.938 16.078 1 86.94 1089 THR A CA 1
ATOM 8737 C C . THR A 1 1089 ? 31.234 25.656 15.539 1 86.94 1089 THR A C 1
ATOM 8739 O O . THR A 1 1089 ? 30.547 24.797 14.977 1 86.94 1089 THR A O 1
ATOM 8742 N N . THR A 1 1090 ? 32.531 25.547 15.555 1 90.88 1090 THR A N 1
ATOM 8743 C CA . THR A 1 1090 ? 33.188 24.422 14.906 1 90.88 1090 THR A CA 1
ATOM 8744 C C . THR A 1 1090 ? 34.156 23.734 15.867 1 90.88 1090 THR A C 1
ATOM 8746 O O . THR A 1 1090 ? 34.656 22.641 15.578 1 90.88 1090 THR A O 1
ATOM 8749 N N . GLN A 1 1091 ? 34.469 24.312 16.953 1 87.94 1091 GLN A N 1
ATOM 8750 C CA . GLN A 1 1091 ? 35.562 23.875 17.828 1 87.94 1091 GLN A CA 1
ATOM 8751 C C . GLN A 1 1091 ? 36.875 23.891 17.094 1 87.94 1091 GLN A C 1
ATOM 8753 O O . GLN A 1 1091 ? 37.781 23.078 17.375 1 87.94 1091 GLN A O 1
ATOM 8758 N N . GLY A 1 1092 ? 36.906 24.672 16.156 1 90.88 1092 GLY A N 1
ATOM 8759 C CA . GLY A 1 1092 ? 38.125 24.812 15.375 1 90.88 1092 GLY A CA 1
ATOM 8760 C C . GLY A 1 1092 ? 39.094 25.844 15.945 1 90.88 1092 GLY A C 1
ATOM 8761 O O . GLY A 1 1092 ? 38.719 26.594 16.844 1 90.88 1092 GLY A O 1
ATOM 8762 N N . ASN A 1 1093 ? 40.312 25.797 15.422 1 92.38 1093 ASN A N 1
ATOM 8763 C CA . ASN A 1 1093 ? 41.344 26.719 15.852 1 92.38 1093 ASN A CA 1
ATOM 8764 C C . ASN A 1 1093 ? 41.625 27.781 14.789 1 92.38 1093 ASN A C 1
ATOM 8766 O O . ASN A 1 1093 ? 41.438 27.531 13.594 1 92.38 1093 ASN A O 1
ATOM 8770 N N . LEU A 1 1094 ? 41.969 28.969 15.336 1 95.62 1094 LEU A N 1
ATOM 8771 C CA . LEU A 1 1094 ? 42.344 30.062 14.453 1 95.62 1094 LEU A CA 1
ATOM 8772 C C . LEU A 1 1094 ? 43.812 30.422 14.617 1 95.62 1094 LEU A C 1
ATOM 8774 O O . LEU A 1 1094 ? 44.312 30.578 15.742 1 95.62 1094 LEU A O 1
ATOM 8778 N N . ARG A 1 1095 ? 44.531 30.453 13.578 1 96.25 1095 ARG A N 1
ATOM 8779 C CA . ARG A 1 1095 ? 45.906 30.922 13.547 1 96.25 1095 ARG A CA 1
ATOM 8780 C C . ARG A 1 1095 ? 46.031 32.188 12.734 1 96.25 1095 ARG A C 1
ATOM 8782 O O . ARG A 1 1095 ? 45.406 32.344 11.68 1 96.25 1095 ARG A O 1
ATOM 8789 N N . VAL A 1 1096 ? 46.781 33.156 13.266 1 96.94 1096 VAL A N 1
ATOM 8790 C CA . VAL A 1 1096 ? 46.938 34.438 12.609 1 96.94 1096 VAL A CA 1
ATOM 8791 C C . VAL A 1 1096 ? 48.406 34.656 12.258 1 96.94 1096 VAL A C 1
ATOM 8793 O O . VAL A 1 1096 ? 49.281 34.531 13.125 1 96.94 1096 VAL A O 1
ATOM 8796 N N . VAL A 1 1097 ? 48.656 35.031 11.023 1 96.25 1097 VAL A N 1
ATOM 8797 C CA . VAL A 1 1097 ? 50 35.219 10.531 1 96.25 1097 VAL A CA 1
ATOM 8798 C C . VAL A 1 1097 ? 50.188 36.656 10.023 1 96.25 1097 VAL A C 1
ATOM 8800 O O . VAL A 1 1097 ? 49.375 37.125 9.227 1 96.25 1097 VAL A O 1
ATOM 8803 N N . VAL A 1 1098 ? 51.188 37.375 10.492 1 95.06 1098 VAL A N 1
ATOM 8804 C CA . VAL A 1 1098 ? 51.438 38.75 10.078 1 95.06 1098 VAL A CA 1
ATOM 8805 C C . VAL A 1 1098 ? 52.938 38.938 9.836 1 95.06 1098 VAL A C 1
ATOM 8807 O O . VAL A 1 1098 ? 53.719 37.969 9.82 1 95.06 1098 VAL A O 1
ATOM 8810 N N . SER A 1 1099 ? 53.375 40.188 9.539 1 92 1099 SER A N 1
ATOM 8811 C CA . SER A 1 1099 ? 54.781 40.531 9.375 1 92 1099 SER A CA 1
ATOM 8812 C C . SER A 1 1099 ? 55.438 40.812 10.719 1 92 1099 SER A C 1
ATOM 8814 O O . SER A 1 1099 ? 54.75 41 11.727 1 92 1099 SER A O 1
ATOM 8816 N N . PRO A 1 1100 ? 56.75 40.781 10.828 1 87.44 1100 PRO A N 1
ATOM 8817 C CA . PRO A 1 1100 ? 57.438 41.062 12.086 1 87.44 1100 PRO A CA 1
ATOM 8818 C C . PRO A 1 1100 ? 57.25 42.5 12.562 1 87.44 1100 PRO A C 1
ATOM 8820 O O . PRO A 1 1100 ? 57.125 43.406 11.742 1 87.44 1100 PRO A O 1
ATOM 8823 N N . MET B 1 1 ? -0.121 -75.062 -21.328 1 28.25 1 MET B N 1
ATOM 8824 C CA . MET B 1 1 ? -0.199 -74.688 -22.734 1 28.25 1 MET B CA 1
ATOM 8825 C C . MET B 1 1 ? -0.813 -73.312 -22.938 1 28.25 1 MET B C 1
ATOM 8827 O O . MET B 1 1 ? -1.965 -73.125 -22.562 1 28.25 1 MET B O 1
ATOM 8831 N N . MET B 1 2 ? -0.035 -72.312 -22.703 1 38.62 2 MET B N 1
ATOM 8832 C CA . MET B 1 2 ? -0.479 -70.938 -22.891 1 38.62 2 MET B CA 1
ATOM 8833 C C . MET B 1 2 ? -1.186 -70.812 -24.234 1 38.62 2 MET B C 1
ATOM 8835 O O . MET B 1 2 ? -0.61 -71.062 -25.281 1 38.62 2 MET B O 1
ATOM 8839 N N . LYS B 1 3 ? -2.486 -70.875 -24.266 1 53.69 3 LYS B N 1
ATOM 8840 C CA . LYS B 1 3 ? -3.285 -70.875 -25.484 1 53.69 3 LYS B CA 1
ATOM 8841 C C . LYS B 1 3 ? -3.02 -69.625 -26.297 1 53.69 3 LYS B C 1
ATOM 8843 O O . LYS B 1 3 ? -2.807 -68.562 -25.75 1 53.69 3 LYS B O 1
ATOM 8848 N N . LEU B 1 4 ? -2.549 -69.75 -27.531 1 52.53 4 LEU B N 1
ATOM 8849 C CA . LEU B 1 4 ? -2.221 -68.75 -28.547 1 52.53 4 LEU B CA 1
ATOM 8850 C C . LEU B 1 4 ? -3.371 -67.812 -28.75 1 52.53 4 LEU B C 1
ATOM 8852 O O . LEU B 1 4 ? -3.148 -66.625 -29.062 1 52.53 4 LEU B O 1
ATOM 8856 N N . PHE B 1 5 ? -4.738 -68.188 -28.625 1 66.56 5 PHE B N 1
ATOM 8857 C CA . PHE B 1 5 ? -5.902 -67.312 -28.766 1 66.56 5 PHE B CA 1
ATOM 8858 C C . PHE B 1 5 ? -6.777 -67.375 -27.516 1 66.56 5 PHE B C 1
ATOM 8860 O O . PHE B 1 5 ? -7 -68.438 -26.953 1 66.56 5 PHE B O 1
ATOM 8867 N N . PRO B 1 6 ? -7.164 -66.062 -27.062 1 78.88 6 PRO B N 1
ATOM 8868 C CA . PRO B 1 6 ? -8.102 -66.125 -25.938 1 78.88 6 PRO B CA 1
ATOM 8869 C C . PRO B 1 6 ? -9.391 -66.812 -26.281 1 78.88 6 PRO B C 1
ATOM 8871 O O . PRO B 1 6 ? -9.742 -66.938 -27.453 1 78.88 6 PRO B O 1
ATOM 8874 N N . ASP B 1 7 ? -10.039 -67.5 -25.438 1 85.19 7 ASP B N 1
ATOM 8875 C CA . ASP B 1 7 ? -11.281 -68.25 -25.625 1 85.19 7 ASP B CA 1
ATOM 8876 C C . ASP B 1 7 ? -12.438 -67.312 -25.969 1 85.19 7 ASP B C 1
ATOM 8878 O O . ASP B 1 7 ? -13.398 -67.75 -26.625 1 85.19 7 ASP B O 1
ATOM 8882 N N . TRP B 1 8 ? -12.352 -66.062 -25.547 1 90.69 8 TRP B N 1
ATOM 8883 C CA . TRP B 1 8 ? -13.383 -65.062 -25.781 1 90.69 8 TRP B CA 1
ATOM 8884 C C . TRP B 1 8 ? -12.797 -63.656 -25.75 1 90.69 8 TRP B C 1
ATOM 8886 O O . TRP B 1 8 ? -11.844 -63.375 -25.016 1 90.69 8 TRP B O 1
ATOM 8896 N N . GLN B 1 9 ? -13.297 -62.719 -26.656 1 90.88 9 GLN B N 1
ATOM 8897 C CA . GLN B 1 9 ? -12.945 -61.312 -26.656 1 90.88 9 GLN B CA 1
ATOM 8898 C C . GLN B 1 9 ? -14.164 -60.438 -26.938 1 90.88 9 GLN B C 1
ATOM 8900 O O . GLN B 1 9 ? -14.977 -60.75 -27.812 1 90.88 9 GLN B O 1
ATOM 8905 N N . GLY B 1 10 ? -14.445 -59.5 -26.172 1 89.69 10 GLY B N 1
ATOM 8906 C CA . GLY B 1 10 ? -15.57 -58.625 -26.359 1 89.69 10 GLY B CA 1
ATOM 8907 C C . GLY B 1 10 ? -15.703 -57.562 -25.266 1 89.69 10 GLY B C 1
ATOM 8908 O O . GLY B 1 10 ? -14.75 -57.344 -24.516 1 89.69 10 GLY B O 1
ATOM 8909 N N . LYS B 1 11 ? -16.844 -56.844 -25.266 1 93.31 11 LYS B N 1
ATOM 8910 C CA . LYS B 1 11 ? -17.125 -55.812 -24.266 1 93.31 11 LYS B CA 1
ATOM 8911 C C . LYS B 1 11 ? -17.922 -56.406 -23.109 1 93.31 11 LYS B C 1
ATOM 8913 O O . LYS B 1 11 ? -18.828 -57.219 -23.297 1 93.31 11 LYS B O 1
ATOM 8918 N N . ILE B 1 12 ? -17.484 -56.094 -21.953 1 92.88 12 ILE B N 1
ATOM 8919 C CA . ILE B 1 12 ? -18.25 -56.469 -20.766 1 92.88 12 ILE B CA 1
ATOM 8920 C C . ILE B 1 12 ? -18.5 -55.25 -19.906 1 92.88 12 ILE B C 1
ATOM 8922 O O . ILE B 1 12 ? -17.812 -54.219 -20.047 1 92.88 12 ILE B O 1
ATOM 8926 N N . THR B 1 13 ? -19.531 -55.281 -19.125 1 92.69 13 THR B N 1
ATOM 8927 C CA . THR B 1 13 ? -19.828 -54.219 -18.156 1 92.69 13 THR B CA 1
ATOM 8928 C C . THR B 1 13 ? -19.547 -54.688 -16.734 1 92.69 13 THR B C 1
ATOM 8930 O O . THR B 1 13 ? -20.188 -55.656 -16.266 1 92.69 13 THR B O 1
ATOM 8933 N N . LEU B 1 14 ? -18.562 -54.094 -16.156 1 93.38 14 LEU B N 1
ATOM 8934 C CA . LEU B 1 14 ? -18.25 -54.438 -14.766 1 93.38 14 LEU B CA 1
ATOM 8935 C C . LEU B 1 14 ? -19.188 -53.719 -13.805 1 93.38 14 LEU B C 1
ATOM 8937 O O . LEU B 1 14 ? -19.531 -52.562 -14.016 1 93.38 14 LEU B O 1
ATOM 8941 N N . PRO B 1 15 ? -19.641 -54.406 -12.812 1 92.19 15 PRO B N 1
ATOM 8942 C CA . PRO B 1 15 ? -20.578 -53.812 -11.859 1 92.19 15 PRO B CA 1
ATOM 8943 C C . PRO B 1 15 ? -19.891 -52.875 -10.875 1 92.19 15 PRO B C 1
ATOM 8945 O O . PRO B 1 15 ? -18.672 -52.969 -10.672 1 92.19 15 PRO B O 1
ATOM 8948 N N . LEU B 1 16 ? -20.703 -51.969 -10.297 1 91.62 16 LEU B N 1
ATOM 8949 C CA . LEU B 1 16 ? -20.266 -51.094 -9.203 1 91.62 16 LEU B CA 1
ATOM 8950 C C . LEU B 1 16 ? -19.906 -51.938 -7.969 1 91.62 16 LEU B C 1
ATOM 8952 O O . LEU B 1 16 ? -20.578 -52.938 -7.672 1 91.62 16 LEU B O 1
ATOM 8956 N N . SER B 1 17 ? -18.797 -51.562 -7.352 1 92.62 17 SER B N 1
ATOM 8957 C CA . SER B 1 17 ? -18.469 -52.25 -6.109 1 92.62 17 SER B CA 1
ATOM 8958 C C . SER B 1 17 ? -19.453 -51.875 -4.996 1 92.62 17 SER B C 1
ATOM 8960 O O . SER B 1 17 ? -20 -50.781 -4.996 1 92.62 17 SER B O 1
ATOM 8962 N N . PRO B 1 18 ? -19.641 -52.781 -4.098 1 91.44 18 PRO B N 1
ATOM 8963 C CA . PRO B 1 18 ? -20.5 -52.406 -2.963 1 91.44 18 PRO B CA 1
ATOM 8964 C C . PRO B 1 18 ? -19.891 -51.312 -2.094 1 91.44 18 PRO B C 1
ATOM 8966 O O . PRO B 1 18 ? -18.672 -51.219 -1.957 1 91.44 18 PRO B O 1
ATOM 8969 N N . LEU B 1 19 ? -20.812 -50.469 -1.629 1 93.12 19 LEU B N 1
ATOM 8970 C CA . LEU B 1 19 ? -20.391 -49.375 -0.742 1 93.12 19 LEU B CA 1
ATOM 8971 C C . LEU B 1 19 ? -19.859 -49.938 0.572 1 93.12 19 LEU B C 1
ATOM 8973 O O . LEU B 1 19 ? -20.547 -50.688 1.264 1 93.12 19 LEU B O 1
ATOM 8977 N N . ARG B 1 20 ? -18.656 -49.719 0.841 1 93 20 ARG B N 1
ATOM 8978 C CA . ARG B 1 20 ? -18.078 -50.094 2.131 1 93 20 ARG B CA 1
ATOM 8979 C C . ARG B 1 20 ? -18.406 -49.031 3.191 1 93 20 ARG B C 1
ATOM 8981 O O . ARG B 1 20 ? -18.109 -47.875 3.012 1 93 20 ARG B O 1
ATOM 8988 N N . ARG B 1 21 ? -19.016 -49.438 4.188 1 93.81 21 ARG B N 1
ATOM 8989 C CA . ARG B 1 21 ? -19.422 -48.5 5.254 1 93.81 21 ARG B CA 1
ATOM 8990 C C . ARG B 1 21 ? -18.922 -49 6.609 1 93.81 21 ARG B C 1
ATOM 8992 O O . ARG B 1 21 ? -19.156 -50.156 6.984 1 93.81 21 ARG B O 1
ATOM 8999 N N . GLU B 1 22 ? -18.203 -48.219 7.266 1 93.69 22 GLU B N 1
ATOM 9000 C CA . GLU B 1 22 ? -17.75 -48.5 8.625 1 93.69 22 GLU B CA 1
ATOM 9001 C C . GLU B 1 22 ? -18.203 -47.406 9.594 1 93.69 22 GLU B C 1
ATOM 9003 O O . GLU B 1 22 ? -17.891 -46.25 9.414 1 93.69 22 GLU B O 1
ATOM 9008 N N . VAL B 1 23 ? -18.859 -47.781 10.609 1 94.62 23 VAL B N 1
ATOM 9009 C CA . VAL B 1 23 ? -19.453 -46.844 11.555 1 94.62 23 VAL B CA 1
ATOM 9010 C C . VAL B 1 23 ? -18.484 -46.594 12.703 1 94.62 23 VAL B C 1
ATOM 9012 O O . VAL B 1 23 ? -17.891 -47.531 13.242 1 94.62 23 VAL B O 1
ATOM 9015 N N . VAL B 1 24 ? -18.203 -45.438 13 1 94.19 24 VAL B N 1
ATOM 9016 C CA . VAL B 1 24 ? -17.406 -45 14.133 1 94.19 24 VAL B CA 1
ATOM 9017 C C . VAL B 1 24 ? -18.203 -44.031 14.977 1 94.19 24 VAL B C 1
ATOM 9019 O O . VAL B 1 24 ? -18.312 -42.844 14.625 1 94.19 24 VAL B O 1
ATOM 9022 N N . GLY B 1 25 ? -18.656 -44.438 16.109 1 89.88 25 GLY B N 1
ATOM 9023 C CA . GLY B 1 25 ? -19.547 -43.594 16.906 1 89.88 25 GLY B CA 1
ATOM 9024 C C . GLY B 1 25 ? -20.844 -43.25 16.188 1 89.88 25 GLY B C 1
ATOM 9025 O O . GLY B 1 25 ? -21.547 -44.156 15.742 1 89.88 25 GLY B O 1
ATOM 9026 N N . GLY B 1 26 ? -21.141 -42.062 16.047 1 88.81 26 GLY B N 1
ATOM 9027 C CA . GLY B 1 26 ? -22.344 -41.594 15.359 1 88.81 26 GLY B CA 1
ATOM 9028 C C . GLY B 1 26 ? -22.094 -41.25 13.906 1 88.81 26 GLY B C 1
ATOM 9029 O O . GLY B 1 26 ? -23 -40.75 13.219 1 88.81 26 GLY B O 1
ATOM 9030 N N . ASN B 1 27 ? -20.875 -41.531 13.406 1 94.25 27 ASN B N 1
ATOM 9031 C CA . ASN B 1 27 ? -20.5 -41.188 12.039 1 94.25 27 ASN B CA 1
ATOM 9032 C C . ASN B 1 27 ? -20.125 -42.406 11.234 1 94.25 27 ASN B C 1
ATOM 9034 O O . ASN B 1 27 ? -20.016 -43.5 11.781 1 94.25 27 ASN B O 1
ATOM 9038 N N . ALA B 1 28 ? -19.953 -42.281 9.969 1 94.31 28 ALA B N 1
ATOM 9039 C CA . ALA B 1 28 ? -19.656 -43.406 9.125 1 94.31 28 ALA B CA 1
ATOM 9040 C C . ALA B 1 28 ? -18.609 -43.062 8.07 1 94.31 28 ALA B C 1
ATOM 9042 O O . ALA B 1 28 ? -18.656 -41.969 7.492 1 94.31 28 ALA B O 1
ATOM 9043 N N . VAL B 1 29 ? -17.625 -43.906 7.98 1 95.88 29 VAL B N 1
ATOM 9044 C CA . VAL B 1 29 ? -16.656 -43.844 6.898 1 95.88 29 VAL B CA 1
ATOM 9045 C C . VAL B 1 29 ? -17.094 -44.688 5.723 1 95.88 29 VAL B C 1
ATOM 9047 O O . VAL B 1 29 ? -17.375 -45.875 5.891 1 95.88 29 VAL B O 1
ATOM 9050 N N . CYS B 1 30 ? -17.219 -44.094 4.566 1 96.38 30 CYS B N 1
ATOM 9051 C CA . CYS B 1 30 ? -17.719 -44.844 3.404 1 96.38 30 CYS B CA 1
ATOM 9052 C C . CYS B 1 30 ? -16.734 -44.781 2.256 1 96.38 30 CYS B C 1
ATOM 9054 O O . CYS B 1 30 ? -15.953 -43.844 2.135 1 96.38 30 CYS B O 1
ATOM 9056 N N . GLN B 1 31 ? -16.688 -45.844 1.428 1 95.88 31 GLN B N 1
ATOM 9057 C CA . GLN B 1 31 ? -15.844 -45.906 0.236 1 95.88 31 GLN B CA 1
ATOM 9058 C C . GLN B 1 31 ? -16.562 -46.594 -0.917 1 95.88 31 GLN B C 1
ATOM 9060 O O . GLN B 1 31 ? -17.141 -47.656 -0.739 1 95.88 31 GLN B O 1
ATOM 9065 N N . GLN B 1 32 ? -16.625 -45.969 -1.958 1 94 32 GLN B N 1
ATOM 9066 C CA . GLN B 1 32 ? -16.969 -46.562 -3.238 1 94 32 GLN B CA 1
ATOM 9067 C C . GLN B 1 32 ? -15.727 -46.844 -4.066 1 94 32 GLN B C 1
ATOM 9069 O O . GLN B 1 32 ? -15.336 -46.031 -4.902 1 94 32 GLN B O 1
ATOM 9074 N N . ALA B 1 33 ? -15.164 -48.031 -3.904 1 93.44 33 ALA B N 1
ATOM 9075 C CA . ALA B 1 33 ? -13.836 -48.344 -4.441 1 93.44 33 ALA B CA 1
ATOM 9076 C C . ALA B 1 33 ? -13.852 -48.312 -5.965 1 93.44 33 ALA B C 1
ATOM 9078 O O . ALA B 1 33 ? -12.867 -47.938 -6.598 1 93.44 33 ALA B O 1
ATOM 9079 N N . PHE B 1 34 ? -14.875 -48.906 -6.535 1 93.25 34 PHE B N 1
ATOM 9080 C CA . PHE B 1 34 ? -14.969 -49.031 -7.988 1 93.25 34 PHE B CA 1
ATOM 9081 C C . PHE B 1 34 ? -16.344 -48.562 -8.477 1 93.25 34 PHE B C 1
ATOM 9083 O O . PHE B 1 34 ? -17.359 -49 -7.93 1 93.25 34 PHE B O 1
ATOM 9090 N N . ARG B 1 35 ? -16.438 -47.75 -9.531 1 90.81 35 ARG B N 1
ATOM 9091 C CA . ARG B 1 35 ? -17.688 -47.125 -9.992 1 90.81 35 ARG B CA 1
ATOM 9092 C C . ARG B 1 35 ? -18.281 -47.906 -11.156 1 90.81 35 ARG B C 1
ATOM 9094 O O . ARG B 1 35 ? -19.328 -47.562 -11.68 1 90.81 35 ARG B O 1
ATOM 9101 N N . GLY B 1 36 ? -17.641 -49.031 -11.539 1 88.38 36 GLY B N 1
ATOM 9102 C CA . GLY B 1 36 ? -18.172 -49.812 -12.633 1 88.38 36 GLY B CA 1
ATOM 9103 C C . GLY B 1 36 ? -18.016 -49.156 -13.984 1 88.38 36 GLY B C 1
ATOM 9104 O O . GLY B 1 36 ? -17.5 -48.031 -14.078 1 88.38 36 GLY B O 1
ATOM 9105 N N . GLY B 1 37 ? -18.234 -49.875 -15 1 87.94 37 GLY B N 1
ATOM 9106 C CA . GLY B 1 37 ? -18.172 -49.312 -16.344 1 87.94 37 GLY B CA 1
ATOM 9107 C C . GLY B 1 37 ? -17.906 -50.344 -17.422 1 87.94 37 GLY B C 1
ATOM 9108 O O . GLY B 1 37 ? -17.656 -51.531 -17.109 1 87.94 37 GLY B O 1
ATOM 9109 N N . ASP B 1 38 ? -18.016 -49.969 -18.594 1 89.31 38 ASP B N 1
ATOM 9110 C CA . ASP B 1 38 ? -17.781 -50.812 -19.75 1 89.31 38 ASP B CA 1
ATOM 9111 C C . ASP B 1 38 ? -16.297 -50.938 -20.078 1 89.31 38 ASP B C 1
ATOM 9113 O O . ASP B 1 38 ? -15.547 -49.969 -19.891 1 89.31 38 ASP B O 1
ATOM 9117 N N . THR B 1 39 ? -15.859 -52.094 -20.375 1 91.5 39 THR B N 1
ATOM 9118 C CA . THR B 1 39 ? -14.469 -52.281 -20.781 1 91.5 39 THR B CA 1
ATOM 9119 C C . THR B 1 39 ? -14.344 -53.406 -21.797 1 91.5 39 THR B C 1
ATOM 9121 O O . THR B 1 39 ? -15.234 -54.25 -21.906 1 91.5 39 THR B O 1
ATOM 9124 N N . ILE B 1 40 ? -13.32 -53.406 -22.531 1 91.5 40 ILE B N 1
ATOM 9125 C CA . ILE B 1 40 ? -12.977 -54.5 -23.438 1 91.5 40 ILE B CA 1
ATOM 9126 C C . ILE B 1 40 ? -12.172 -55.562 -22.688 1 91.5 40 ILE B C 1
ATOM 9128 O O . ILE B 1 40 ? -11.281 -55.219 -21.906 1 91.5 40 ILE B O 1
ATOM 9132 N N . ALA B 1 41 ? -12.609 -56.781 -22.844 1 92.75 41 ALA B N 1
ATOM 9133 C CA . ALA B 1 41 ? -11.961 -57.844 -22.078 1 92.75 41 ALA B CA 1
ATOM 9134 C C . ALA B 1 41 ? -11.695 -59.062 -22.953 1 92.75 41 ALA B C 1
ATOM 9136 O O . ALA B 1 41 ? -12.273 -59.188 -24.031 1 92.75 41 ALA B O 1
ATOM 9137 N N . GLU B 1 42 ? -10.703 -59.812 -22.531 1 93.31 42 GLU B N 1
ATOM 9138 C CA . GLU B 1 42 ? -10.383 -61.125 -23.062 1 93.31 42 GLU B CA 1
ATOM 9139 C C . GLU B 1 42 ? -10.453 -62.188 -21.984 1 93.31 42 GLU B C 1
ATOM 9141 O O . GLU B 1 42 ? -10.031 -61.969 -20.844 1 93.31 42 GLU B O 1
ATOM 9146 N N . ALA B 1 43 ? -11.07 -63.344 -22.297 1 92.81 43 ALA B N 1
ATOM 9147 C CA . ALA B 1 43 ? -11.219 -64.375 -21.312 1 92.81 43 ALA B CA 1
ATOM 9148 C C . ALA B 1 43 ? -10.516 -65.688 -21.766 1 92.81 43 ALA B C 1
ATOM 9150 O O . ALA B 1 43 ? -10.57 -66 -22.953 1 92.81 43 ALA B O 1
ATOM 9151 N N . GLU B 1 44 ? -9.789 -66.25 -20.859 1 91.81 44 GLU B N 1
ATOM 9152 C CA . GLU B 1 44 ? -9.094 -67.5 -21.094 1 91.81 44 GLU B CA 1
ATOM 9153 C C . GLU B 1 44 ? -9.43 -68.5 -20.016 1 91.81 44 GLU B C 1
ATOM 9155 O O . GLU B 1 44 ? -9.461 -68.188 -18.828 1 91.81 44 GLU B O 1
ATOM 9160 N N . ALA B 1 45 ? -9.711 -69.75 -20.438 1 88.06 45 ALA B N 1
ATOM 9161 C CA . ALA B 1 45 ? -10.047 -70.812 -19.484 1 88.06 45 ALA B CA 1
ATOM 9162 C C . ALA B 1 45 ? -8.828 -71.188 -18.656 1 88.06 45 ALA B C 1
ATOM 9164 O O . ALA B 1 45 ? -7.719 -71.312 -19.203 1 88.06 45 ALA B O 1
ATOM 9165 N N . LEU B 1 46 ? -9.055 -71.312 -17.422 1 86.62 46 LEU B N 1
ATOM 9166 C CA . LEU B 1 46 ? -7.988 -71.75 -16.547 1 86.62 46 LEU B CA 1
ATOM 9167 C C . LEU B 1 46 ? -8.07 -73.25 -16.344 1 86.62 46 LEU B C 1
ATOM 9169 O O . LEU B 1 46 ? -9.031 -73.938 -16.797 1 86.62 46 LEU B O 1
ATOM 9173 N N . ASP B 1 47 ? -7.047 -73.812 -15.711 1 79.62 47 ASP B N 1
ATOM 9174 C CA . ASP B 1 47 ? -6.996 -75.25 -15.453 1 79.62 47 ASP B CA 1
ATOM 9175 C C . ASP B 1 47 ? -8.125 -75.688 -14.523 1 79.62 47 ASP B C 1
ATOM 9177 O O . ASP B 1 47 ? -8.625 -76.812 -14.617 1 79.62 47 ASP B O 1
ATOM 9181 N N . ASN B 1 48 ? -8.477 -74.75 -13.641 1 79.75 48 ASN B N 1
ATOM 9182 C CA . ASN B 1 48 ? -9.617 -75.062 -12.773 1 79.75 48 ASN B CA 1
ATOM 9183 C C . ASN B 1 48 ? -10.938 -74.938 -13.516 1 79.75 48 ASN B C 1
ATOM 9185 O O . ASN B 1 48 ? -11.312 -73.875 -13.953 1 79.75 48 ASN B O 1
ATOM 9189 N N . GLU B 1 49 ? -11.602 -76.062 -13.648 1 80 49 GLU B N 1
ATOM 9190 C CA . GLU B 1 49 ? -12.836 -76.125 -14.422 1 80 49 GLU B CA 1
ATOM 9191 C C . GLU B 1 49 ? -13.867 -75.125 -13.898 1 80 49 GLU B C 1
ATOM 9193 O O . GLU B 1 49 ? -14.117 -75.062 -12.695 1 80 49 GLU B O 1
ATOM 9198 N N . GLY B 1 50 ? -14.328 -74.25 -14.672 1 87.19 50 GLY B N 1
ATOM 9199 C CA . GLY B 1 50 ? -15.367 -73.25 -14.336 1 87.19 50 GLY B CA 1
ATOM 9200 C C . GLY B 1 50 ? -14.828 -71.875 -14.102 1 87.19 50 GLY B C 1
ATOM 9201 O O . GLY B 1 50 ? -15.594 -70.938 -13.875 1 87.19 50 GLY B O 1
ATOM 9202 N N . TYR B 1 51 ? -13.539 -71.688 -14.047 1 91.56 51 TYR B N 1
ATOM 9203 C CA . TYR B 1 51 ? -12.914 -70.438 -13.875 1 91.56 51 TYR B CA 1
ATOM 9204 C C . TYR B 1 51 ? -12.305 -69.938 -15.18 1 91.56 51 TYR B C 1
ATOM 9206 O O . TYR B 1 51 ? -11.75 -70.688 -15.945 1 91.56 51 TYR B O 1
ATOM 9214 N N . TYR B 1 52 ? -12.453 -68.688 -15.43 1 93.25 52 TYR B N 1
ATOM 9215 C CA . TYR B 1 52 ? -11.836 -68.062 -16.578 1 93.25 52 TYR B CA 1
ATOM 9216 C C . TYR B 1 52 ? -11.023 -66.812 -16.125 1 93.25 52 TYR B C 1
ATOM 9218 O O . TYR B 1 52 ? -11.43 -66.125 -15.227 1 93.25 52 TYR B O 1
ATOM 9226 N N . LEU B 1 53 ? -9.875 -66.688 -16.609 1 93.5 53 LEU B N 1
ATOM 9227 C CA . LEU B 1 53 ? -9.102 -65.5 -16.422 1 93.5 53 LEU B CA 1
ATOM 9228 C C . LEU B 1 53 ? -9.539 -64.375 -17.406 1 93.5 53 LEU B C 1
ATOM 9230 O O . LEU B 1 53 ? -9.484 -64.625 -18.625 1 93.5 53 LEU B O 1
ATOM 9234 N N . VAL B 1 54 ? -10.023 -63.344 -16.906 1 93.81 54 VAL B N 1
ATOM 9235 C CA . VAL B 1 54 ? -10.5 -62.25 -17.734 1 93.81 54 VAL B CA 1
ATOM 9236 C C . VAL B 1 54 ? -9.477 -61.094 -17.703 1 93.81 54 VAL B C 1
ATOM 9238 O O . VAL B 1 54 ? -9.188 -60.562 -16.641 1 93.81 54 VAL B O 1
ATOM 9241 N N . LYS B 1 55 ? -8.906 -60.781 -18.766 1 92.75 55 LYS B N 1
ATOM 9242 C CA . LYS B 1 55 ? -7.996 -59.656 -18.906 1 92.75 55 LYS B CA 1
ATOM 9243 C C . LYS B 1 55 ? -8.703 -58.438 -19.516 1 92.75 55 LYS B C 1
ATOM 9245 O O . LYS B 1 55 ? -9.336 -58.562 -20.562 1 92.75 55 LYS B O 1
ATOM 9250 N N . THR B 1 56 ? -8.617 -57.344 -18.797 1 92 56 THR B N 1
ATOM 9251 C CA . THR B 1 56 ? -9.289 -56.125 -19.25 1 92 56 THR B CA 1
ATOM 9252 C C . THR B 1 56 ? -8.266 -55.062 -19.672 1 92 56 THR B C 1
ATOM 9254 O O . THR B 1 56 ? -7.059 -55.281 -19.578 1 92 56 THR B O 1
ATOM 9257 N N . ARG B 1 57 ? -8.734 -53.906 -20.219 1 87.44 57 ARG B N 1
ATOM 9258 C CA . ARG B 1 57 ? -7.898 -52.781 -20.594 1 87.44 57 ARG B CA 1
ATOM 9259 C C . ARG B 1 57 ? -7.781 -51.781 -19.469 1 87.44 57 ARG B C 1
ATOM 9261 O O . ARG B 1 57 ? -7.211 -50.688 -19.641 1 87.44 57 ARG B O 1
ATOM 9268 N N . LEU B 1 58 ? -8.344 -52.094 -18.344 1 91.19 58 LEU B N 1
ATOM 9269 C CA . LEU B 1 58 ? -8.297 -51.219 -17.188 1 91.19 58 LEU B CA 1
ATOM 9270 C C . LEU B 1 58 ? -6.965 -51.344 -16.453 1 91.19 58 LEU B C 1
ATOM 9272 O O . LEU B 1 58 ? -6.168 -52.25 -16.75 1 91.19 58 LEU B O 1
ATOM 9276 N N . LEU B 1 59 ? -6.727 -50.438 -15.586 1 87.88 59 LEU B N 1
ATOM 9277 C CA . LEU B 1 59 ? -5.496 -50.469 -14.805 1 87.88 59 LEU B CA 1
ATOM 9278 C C . LEU B 1 59 ? -5.637 -51.406 -13.609 1 87.88 59 LEU B C 1
ATOM 9280 O O . LEU B 1 59 ? -6.738 -51.875 -13.305 1 87.88 59 LEU B O 1
ATOM 9284 N N . PHE B 1 60 ? -4.5 -51.75 -13.047 1 88.62 60 PHE B N 1
ATOM 9285 C CA . PHE B 1 60 ? -4.496 -52.562 -11.844 1 88.62 60 PHE B CA 1
ATOM 9286 C C . PHE B 1 60 ? -5.344 -51.938 -10.75 1 88.62 60 PHE B C 1
ATOM 9288 O O . PHE B 1 60 ? -5.301 -50.719 -10.555 1 88.62 60 PHE B O 1
ATOM 9295 N N . PRO B 1 61 ? -6.172 -52.719 -10.102 1 90.56 61 PRO B N 1
ATOM 9296 C CA . PRO B 1 61 ? -6.254 -54.188 -10.031 1 90.56 61 PRO B CA 1
ATOM 9297 C C . PRO B 1 61 ? -7.34 -54.75 -10.938 1 90.56 61 PRO B C 1
ATOM 9299 O O . PRO B 1 61 ? -7.688 -55.938 -10.82 1 90.56 61 PRO B O 1
ATOM 9302 N N . PHE B 1 62 ? -7.828 -54 -11.766 1 92.31 62 PHE B N 1
ATOM 9303 C CA . PHE B 1 62 ? -8.969 -54.438 -12.57 1 92.31 62 PHE B CA 1
ATOM 9304 C C . PHE B 1 62 ? -8.516 -54.938 -13.93 1 92.31 62 PHE B C 1
ATOM 9306 O O . PHE B 1 62 ? -9.344 -55.281 -14.781 1 92.31 62 PHE B O 1
ATOM 9313 N N . ASN B 1 63 ? -7.211 -54.969 -14.133 1 91 63 ASN B N 1
ATOM 9314 C CA . ASN B 1 63 ? -6.648 -55.406 -15.414 1 91 63 ASN B CA 1
ATOM 9315 C C . ASN B 1 63 ? -6.773 -56.906 -15.617 1 91 63 ASN B C 1
ATOM 9317 O O . ASN B 1 63 ? -6.809 -57.375 -16.75 1 91 63 ASN B O 1
ATOM 9321 N N . GLU B 1 64 ? -6.789 -57.625 -14.477 1 93.5 64 GLU B N 1
ATOM 9322 C CA . GLU B 1 64 ? -6.949 -59.094 -14.5 1 93.5 64 GLU B CA 1
ATOM 9323 C C . GLU B 1 64 ? -7.949 -59.531 -13.445 1 93.5 64 GLU B C 1
ATOM 9325 O O . GLU B 1 64 ? -7.762 -59.281 -12.25 1 93.5 64 GLU B O 1
ATOM 9330 N N . LEU B 1 65 ? -8.953 -60.219 -13.898 1 94.69 65 LEU B N 1
ATOM 9331 C CA . LEU B 1 65 ? -10.023 -60.688 -13.031 1 94.69 65 LEU B CA 1
ATOM 9332 C C . LEU B 1 65 ? -10.289 -62.156 -13.258 1 94.69 65 LEU B C 1
ATOM 9334 O O . LEU B 1 65 ? -9.914 -62.719 -14.297 1 94.69 65 LEU B O 1
ATOM 9338 N N . LEU B 1 66 ? -10.875 -62.812 -12.289 1 94.56 66 LEU B N 1
ATOM 9339 C CA . LEU B 1 66 ? -11.336 -64.188 -12.445 1 94.56 66 LEU B CA 1
ATOM 9340 C C . LEU B 1 66 ? -12.859 -64.25 -12.57 1 94.56 66 LEU B C 1
ATOM 9342 O O . LEU B 1 66 ? -13.57 -63.531 -11.852 1 94.56 66 LEU B O 1
ATOM 9346 N N . LEU B 1 67 ? -13.273 -64.875 -13.5 1 94.31 67 LEU B N 1
ATOM 9347 C CA . LEU B 1 67 ? -14.703 -65.062 -13.688 1 94.31 67 LEU B CA 1
ATOM 9348 C C . LEU B 1 67 ? -15.094 -66.5 -13.305 1 94.31 67 LEU B C 1
ATOM 9350 O O . LEU B 1 67 ? -14.516 -67.438 -13.805 1 94.31 67 LEU B O 1
ATOM 9354 N N . ARG B 1 68 ? -16.016 -66.625 -12.398 1 93.81 68 ARG B N 1
ATOM 9355 C CA . ARG B 1 68 ? -16.469 -67.875 -11.906 1 93.81 68 ARG B CA 1
ATOM 9356 C C . ARG B 1 68 ? -17.906 -68.188 -12.367 1 93.81 68 ARG B C 1
ATOM 9358 O O . ARG B 1 68 ? -18.781 -67.312 -12.258 1 93.81 68 ARG B O 1
ATOM 9365 N N . ARG B 1 69 ? -18.109 -69.312 -12.875 1 90.06 69 ARG B N 1
ATOM 9366 C CA . ARG B 1 69 ? -19.469 -69.75 -13.227 1 90.06 69 ARG B CA 1
ATOM 9367 C C . ARG B 1 69 ? -20.203 -70.312 -12.008 1 90.06 69 ARG B C 1
ATOM 9369 O O . ARG B 1 69 ? -19.562 -70.875 -11.102 1 90.06 69 ARG B O 1
ATOM 9376 N N . LYS B 1 70 ? -21.516 -70.125 -12.102 1 88.38 70 LYS B N 1
ATOM 9377 C CA . LYS B 1 70 ? -22.312 -70.688 -11.008 1 88.38 70 LYS B CA 1
ATOM 9378 C C . LYS B 1 70 ? -22.109 -72.188 -10.844 1 88.38 70 LYS B C 1
ATOM 9380 O O . LYS B 1 70 ? -22.078 -72.875 -11.828 1 88.38 70 LYS B O 1
ATOM 9385 N N . GLY B 1 71 ? -21.922 -72.688 -9.703 1 83.69 71 GLY B N 1
ATOM 9386 C CA . GLY B 1 71 ? -21.797 -74.125 -9.422 1 83.69 71 GLY B CA 1
ATOM 9387 C C . GLY B 1 71 ? -20.359 -74.562 -9.234 1 83.69 71 GLY B C 1
ATOM 9388 O O . GLY B 1 71 ? -20.109 -75.688 -8.859 1 83.69 71 GLY B O 1
ATOM 9389 N N . THR B 1 72 ? -19.453 -73.688 -9.523 1 87.44 72 THR B N 1
ATOM 9390 C CA . THR B 1 72 ? -18.031 -74 -9.391 1 87.44 72 THR B CA 1
ATOM 9391 C C . THR B 1 72 ? -17.547 -73.75 -7.965 1 87.44 72 THR B C 1
ATOM 9393 O O . THR B 1 72 ? -18 -72.75 -7.324 1 87.44 72 THR B O 1
ATOM 9396 N N . ARG B 1 73 ? -16.688 -74.562 -7.438 1 87.12 73 ARG B N 1
ATOM 9397 C CA . ARG B 1 73 ? -16.156 -74.438 -6.086 1 87.12 73 ARG B CA 1
ATOM 9398 C C . ARG B 1 73 ? -15.258 -73.188 -5.977 1 87.12 73 ARG B C 1
ATOM 9400 O O . ARG B 1 73 ? -14.5 -72.875 -6.906 1 87.12 73 ARG B O 1
ATOM 9407 N N . HIS B 1 74 ? -15.336 -72.562 -4.879 1 89.06 74 HIS B N 1
ATOM 9408 C CA . HIS B 1 74 ? -14.531 -71.375 -4.621 1 89.06 74 HIS B CA 1
ATOM 9409 C C . HIS B 1 74 ? -13.055 -71.688 -4.477 1 89.06 74 HIS B C 1
ATOM 9411 O O . HIS B 1 74 ? -12.719 -72.75 -3.902 1 89.06 74 HIS B O 1
ATOM 9417 N N . ILE B 1 75 ? -12.203 -70.938 -5.066 1 87.06 75 ILE B N 1
ATOM 9418 C CA . ILE B 1 75 ? -10.766 -71.125 -4.926 1 87.06 75 ILE B CA 1
ATOM 9419 C C . ILE B 1 75 ? -10.148 -69.938 -4.262 1 87.06 75 ILE B C 1
ATOM 9421 O O . ILE B 1 75 ? -10.695 -68.812 -4.348 1 87.06 75 ILE B O 1
ATOM 9425 N N . GLU B 1 76 ? -9.039 -70.125 -3.525 1 85.5 76 GLU B N 1
ATOM 9426 C CA . GLU B 1 76 ? -8.266 -69 -2.979 1 85.5 76 GLU B CA 1
ATOM 9427 C C . GLU B 1 76 ? -7.395 -68.375 -4.051 1 85.5 76 GLU B C 1
ATOM 9429 O O . GLU B 1 76 ? -6.66 -69.062 -4.758 1 85.5 76 GLU B O 1
ATOM 9434 N N . THR B 1 77 ? -7.664 -67.062 -4.301 1 87.19 77 THR B N 1
ATOM 9435 C CA . THR B 1 77 ? -6.91 -66.375 -5.34 1 87.19 77 THR B CA 1
ATOM 9436 C C . THR B 1 77 ? -6.578 -64.938 -4.906 1 87.19 77 THR B C 1
ATOM 9438 O O . THR B 1 77 ? -7.129 -64.438 -3.924 1 87.19 77 THR B O 1
ATOM 9441 N N . ASN B 1 78 ? -5.539 -64.438 -5.594 1 88.12 78 ASN B N 1
ATOM 9442 C CA . ASN B 1 78 ? -5.141 -63.031 -5.355 1 88.12 78 ASN B CA 1
ATOM 9443 C C . ASN B 1 78 ? -5.797 -62.094 -6.355 1 88.12 78 ASN B C 1
ATOM 9445 O O . ASN B 1 78 ? -5.508 -60.875 -6.359 1 88.12 78 ASN B O 1
ATOM 9449 N N . TYR B 1 79 ? -6.75 -62.625 -7.137 1 92.12 79 TYR B N 1
ATOM 9450 C CA . TYR B 1 79 ? -7.488 -61.812 -8.102 1 92.12 79 TYR B CA 1
ATOM 9451 C C . TYR B 1 79 ? -8.844 -61.406 -7.547 1 92.12 79 TYR B C 1
ATOM 9453 O O . TYR B 1 79 ? -9.344 -62.031 -6.598 1 92.12 79 TYR B O 1
ATOM 9461 N N . LEU B 1 80 ? -9.375 -60.406 -8.141 1 93.69 80 LEU B N 1
ATOM 9462 C CA . LEU B 1 80 ? -10.797 -60.125 -7.957 1 93.69 80 LEU B CA 1
ATOM 9463 C C . LEU B 1 80 ? -11.641 -61.156 -8.719 1 93.69 80 LEU B C 1
ATOM 9465 O O . LEU B 1 80 ? -11.273 -61.562 -9.82 1 93.69 80 LEU B O 1
ATOM 9469 N N . VAL B 1 81 ? -12.758 -61.531 -8.117 1 94.44 81 VAL B N 1
ATOM 9470 C CA . VAL B 1 81 ? -13.523 -62.625 -8.734 1 94.44 81 VAL B CA 1
ATOM 9471 C C . VAL B 1 81 ? -14.93 -62.125 -9.07 1 94.44 81 VAL B C 1
ATOM 9473 O O . VAL B 1 81 ? -15.594 -61.5 -8.234 1 94.44 81 VAL B O 1
ATOM 9476 N N . LEU B 1 82 ? -15.297 -62.312 -10.219 1 94.38 82 LEU B N 1
ATOM 9477 C CA . LEU B 1 82 ? -16.641 -62.031 -10.695 1 94.38 82 LEU B CA 1
ATOM 9478 C C . LEU B 1 82 ? -17.453 -63.344 -10.805 1 94.38 82 LEU B C 1
ATOM 9480 O O . LEU B 1 82 ? -16.922 -64.375 -11.148 1 94.38 82 LEU B O 1
ATOM 9484 N N . LEU B 1 83 ? -18.688 -63.25 -10.469 1 94.19 83 LEU B N 1
ATOM 9485 C CA . LEU B 1 83 ? -19.625 -64.375 -10.625 1 94.19 83 LEU B CA 1
ATOM 9486 C C . LEU B 1 83 ? -20.594 -64.062 -11.781 1 94.19 83 LEU B C 1
ATOM 9488 O O . LEU B 1 83 ? -21.141 -63 -11.891 1 94.19 83 LEU B O 1
ATOM 9492 N N . ALA B 1 84 ? -20.625 -64.938 -12.664 1 93.44 84 ALA B N 1
ATOM 9493 C CA . ALA B 1 84 ? -21.641 -64.938 -13.719 1 93.44 84 ALA B CA 1
ATOM 9494 C C . ALA B 1 84 ? -22.703 -66 -13.492 1 93.44 84 ALA B C 1
ATOM 9496 O O . ALA B 1 84 ? -22.609 -67.125 -14.039 1 93.44 84 ALA B O 1
ATOM 9497 N N . PRO B 1 85 ? -23.719 -65.625 -12.922 1 90 85 PRO B N 1
ATOM 9498 C CA . PRO B 1 85 ? -24.703 -66.625 -12.516 1 90 85 PRO B CA 1
ATOM 9499 C C . PRO B 1 85 ? -25.406 -67.25 -13.695 1 90 85 PRO B C 1
ATOM 9501 O O . PRO B 1 85 ? -25.781 -68.438 -13.625 1 90 85 PRO B O 1
ATOM 9504 N N . ASP B 1 86 ? -25.547 -66.562 -14.836 1 88.81 86 ASP B N 1
ATOM 9505 C CA . ASP B 1 86 ? -26.359 -67.062 -15.938 1 88.81 86 ASP B CA 1
ATOM 9506 C C . ASP B 1 86 ? -25.484 -67.562 -17.094 1 88.81 86 ASP B C 1
ATOM 9508 O O . ASP B 1 86 ? -25.984 -67.875 -18.156 1 88.81 86 ASP B O 1
ATOM 9512 N N . LEU B 1 87 ? -24.234 -67.562 -16.812 1 88.94 87 LEU B N 1
ATOM 9513 C CA . LEU B 1 87 ? -23.328 -67.875 -17.906 1 88.94 87 LEU B CA 1
ATOM 9514 C C . LEU B 1 87 ? -23.109 -69.375 -17.953 1 88.94 87 LEU B C 1
ATOM 9516 O O . LEU B 1 87 ? -22.656 -70 -16.969 1 88.94 87 LEU B O 1
ATOM 9520 N N . LYS B 1 88 ? -23.391 -70.188 -18.984 1 83.94 88 LYS B N 1
ATOM 9521 C CA . LYS B 1 88 ? -23.172 -71.562 -19.156 1 83.94 88 LYS B CA 1
ATOM 9522 C C . LYS B 1 88 ? -21.859 -71.875 -19.906 1 83.94 88 LYS B C 1
ATOM 9524 O O . LYS B 1 88 ? -21.141 -72.812 -19.578 1 83.94 88 LYS B O 1
ATOM 9529 N N . ARG B 1 89 ? -21.672 -71 -20.953 1 86.31 89 ARG B N 1
ATOM 9530 C CA . ARG B 1 89 ? -20.453 -71.062 -21.75 1 86.31 89 ARG B CA 1
ATOM 9531 C C . ARG B 1 89 ? -19.797 -69.688 -21.906 1 86.31 89 ARG B C 1
ATOM 9533 O O . ARG B 1 89 ? -20.5 -68.688 -21.938 1 86.31 89 ARG B O 1
ATOM 9540 N N . ILE B 1 90 ? -18.531 -69.688 -21.953 1 88 90 ILE B N 1
ATOM 9541 C CA . ILE B 1 90 ? -17.75 -68.5 -21.969 1 88 90 ILE B CA 1
ATOM 9542 C C . ILE B 1 90 ? -18.094 -67.688 -23.203 1 88 90 ILE B C 1
ATOM 9544 O O . ILE B 1 90 ? -18.031 -66.438 -23.172 1 88 90 ILE B O 1
ATOM 9548 N N . TYR B 1 91 ? -18.531 -68.312 -24.391 1 86.44 91 TYR B N 1
ATOM 9549 C CA . TYR B 1 91 ? -18.812 -67.625 -25.641 1 86.44 91 TYR B CA 1
ATOM 9550 C C . TYR B 1 91 ? -20.078 -66.75 -25.531 1 86.44 91 TYR B C 1
ATOM 9552 O O . TYR B 1 91 ? -20.312 -65.875 -26.344 1 86.44 91 TYR B O 1
ATOM 9560 N N . GLU B 1 92 ? -20.875 -67 -24.406 1 89.5 92 GLU B N 1
ATOM 9561 C CA . GLU B 1 92 ? -22.109 -66.25 -24.188 1 89.5 92 GLU B CA 1
ATOM 9562 C C . GLU B 1 92 ? -21.844 -64.938 -23.406 1 89.5 92 GLU B C 1
ATOM 9564 O O . GLU B 1 92 ? -22.75 -64.125 -23.234 1 89.5 92 GLU B O 1
ATOM 9569 N N . LEU B 1 93 ? -20.625 -64.812 -23.062 1 90.44 93 LEU B N 1
ATOM 9570 C CA . LEU B 1 93 ? -20.25 -63.625 -22.312 1 90.44 93 LEU B CA 1
ATOM 9571 C C . LEU B 1 93 ? -20.406 -62.375 -23.156 1 90.44 93 LEU B C 1
ATOM 9573 O O . LEU B 1 93 ? -20.047 -62.375 -24.344 1 90.44 93 LEU B O 1
ATOM 9577 N N . GLY B 1 94 ? -21.078 -61.312 -22.703 1 86.69 94 GLY B N 1
ATOM 9578 C CA . GLY B 1 94 ? -21.281 -60.062 -23.406 1 86.69 94 GLY B CA 1
ATOM 9579 C C . GLY B 1 94 ? -21.625 -58.906 -22.469 1 86.69 94 GLY B C 1
ATOM 9580 O O . GLY B 1 94 ? -21.625 -59.062 -21.25 1 86.69 94 GLY B O 1
ATOM 9581 N N . PRO B 1 95 ? -21.891 -57.719 -23.047 1 87.75 95 PRO B N 1
ATOM 9582 C CA . PRO B 1 95 ? -22.203 -56.531 -22.266 1 87.75 95 PRO B CA 1
ATOM 9583 C C . PRO B 1 95 ? -23.484 -56.688 -21.438 1 87.75 95 PRO B C 1
ATOM 9585 O O . PRO B 1 95 ? -23.625 -56.062 -20.391 1 87.75 95 PRO B O 1
ATOM 9588 N N . ASP B 1 96 ? -24.312 -57.594 -21.875 1 87.06 96 ASP B N 1
ATOM 9589 C CA . ASP B 1 96 ? -25.594 -57.75 -21.203 1 87.06 96 ASP B CA 1
ATOM 9590 C C . ASP B 1 96 ? -25.547 -58.875 -20.156 1 87.06 96 ASP B C 1
ATOM 9592 O O . ASP B 1 96 ? -26.516 -59.125 -19.453 1 87.06 96 ASP B O 1
ATOM 9596 N N . THR B 1 97 ? -24.375 -59.594 -20.156 1 91.56 97 THR B N 1
ATOM 9597 C CA . THR B 1 97 ? -24.234 -60.656 -19.156 1 91.56 97 THR B CA 1
ATOM 9598 C C . THR B 1 97 ? -24.203 -60.062 -17.75 1 91.56 97 THR B C 1
ATOM 9600 O O . THR B 1 97 ? -23.484 -59.094 -17.484 1 91.56 97 THR B O 1
ATOM 9603 N N . ARG B 1 98 ? -25.016 -60.469 -16.859 1 85.25 98 ARG B N 1
ATOM 9604 C CA . ARG B 1 98 ? -25.047 -60.031 -15.469 1 85.25 98 ARG B CA 1
ATOM 9605 C C . ARG B 1 98 ? -23.812 -60.5 -14.711 1 85.25 98 ARG B C 1
ATOM 9607 O O . ARG B 1 98 ? -23.594 -61.719 -14.594 1 85.25 98 ARG B O 1
ATOM 9614 N N . LEU B 1 99 ? -23.094 -59.656 -14.328 1 93.62 99 LEU B N 1
ATOM 9615 C CA . LEU B 1 99 ? -21.906 -59.969 -13.539 1 93.62 99 LEU B CA 1
ATOM 9616 C C . LEU B 1 99 ? -22.031 -59.406 -12.125 1 93.62 99 LEU B C 1
ATOM 9618 O O . LEU B 1 99 ? -22.578 -58.344 -11.922 1 93.62 99 LEU B O 1
ATOM 9622 N N . GLU B 1 100 ? -21.625 -60.188 -11.125 1 93.5 100 GLU B N 1
ATOM 9623 C CA . GLU B 1 100 ? -21.609 -59.781 -9.727 1 93.5 100 GLU B CA 1
ATOM 9624 C C . GLU B 1 100 ? -20.25 -60.031 -9.086 1 93.5 100 GLU B C 1
ATOM 9626 O O . GLU B 1 100 ? -19.562 -60.969 -9.461 1 93.5 100 GLU B O 1
ATOM 9631 N N . TRP B 1 101 ? -19.984 -59.156 -8.195 1 93.44 101 TRP B N 1
ATOM 9632 C CA . TRP B 1 101 ? -18.719 -59.406 -7.5 1 93.44 101 TRP B CA 1
ATOM 9633 C C . TRP B 1 101 ? -18.828 -60.562 -6.535 1 93.44 101 TRP B C 1
ATOM 9635 O O . TRP B 1 101 ? -19.766 -60.625 -5.734 1 93.44 101 TRP B O 1
ATOM 9645 N N . ASP B 1 102 ? -17.938 -61.5 -6.645 1 91.56 102 ASP B N 1
ATOM 9646 C CA . ASP B 1 102 ? -17.922 -62.688 -5.785 1 91.56 102 ASP B CA 1
ATOM 9647 C C . ASP B 1 102 ? -16.875 -62.562 -4.684 1 91.56 102 ASP B C 1
ATOM 9649 O O . ASP B 1 102 ? -17.094 -62.969 -3.545 1 91.56 102 ASP B O 1
ATOM 9653 N N . ASP B 1 103 ? -15.719 -62.125 -5.012 1 91.69 103 ASP B N 1
ATOM 9654 C CA . ASP B 1 103 ? -14.633 -61.938 -4.055 1 91.69 103 ASP B CA 1
ATOM 9655 C C . ASP B 1 103 ? -13.914 -60.594 -4.328 1 91.69 103 ASP B C 1
ATOM 9657 O O . ASP B 1 103 ? -13.289 -60.438 -5.379 1 91.69 103 ASP B O 1
ATOM 9661 N N . LEU B 1 104 ? -13.945 -59.688 -3.365 1 91.12 104 LEU B N 1
ATOM 9662 C CA . LEU B 1 104 ? -13.297 -58.375 -3.453 1 91.12 104 LEU B CA 1
ATOM 9663 C C . LEU B 1 104 ? -12.148 -58.281 -2.447 1 91.12 104 LEU B C 1
ATOM 9665 O O . LEU B 1 104 ? -11.797 -57.188 -2.021 1 91.12 104 LEU B O 1
ATOM 9669 N N . GLY B 1 105 ? -11.586 -59.406 -2.059 1 88 105 GLY B N 1
ATOM 9670 C CA . GLY B 1 105 ? -10.539 -59.469 -1.053 1 88 105 GLY B CA 1
ATOM 9671 C C . GLY B 1 105 ? -9.336 -58.625 -1.396 1 88 105 GLY B C 1
ATOM 9672 O O . GLY B 1 105 ? -8.75 -57.969 -0.521 1 88 105 GLY B O 1
ATOM 9673 N N . LEU B 1 106 ? -8.969 -58.625 -2.66 1 89.94 106 LEU B N 1
ATOM 9674 C CA . LEU B 1 106 ? -7.828 -57.812 -3.096 1 89.94 106 LEU B CA 1
ATOM 9675 C C . LEU B 1 106 ? -8.062 -56.344 -2.811 1 89.94 106 LEU B C 1
ATOM 9677 O O . LEU B 1 106 ? -7.145 -55.625 -2.385 1 89.94 106 LEU B O 1
ATOM 9681 N N . LEU B 1 107 ? -9.219 -55.75 -3.076 1 89.94 107 LEU B N 1
ATOM 9682 C CA . LEU B 1 107 ? -9.555 -54.375 -2.832 1 89.94 107 LEU B CA 1
ATOM 9683 C C . LEU B 1 107 ? -9.484 -54.031 -1.342 1 89.94 107 LEU B C 1
ATOM 9685 O O . LEU B 1 107 ? -9.039 -52.969 -0.956 1 89.94 107 LEU B O 1
ATOM 9689 N N . THR B 1 108 ? -9.906 -54.938 -0.562 1 87.06 108 THR B N 1
ATOM 9690 C CA . THR B 1 108 ? -9.945 -54.719 0.881 1 87.06 108 THR B CA 1
ATOM 9691 C C . THR B 1 108 ? -8.539 -54.75 1.471 1 87.06 108 THR B C 1
ATOM 9693 O O . THR B 1 108 ? -8.234 -54 2.395 1 87.06 108 THR B O 1
ATOM 9696 N N . ARG B 1 109 ? -7.727 -55.531 0.947 1 86.81 109 ARG B N 1
ATOM 9697 C CA . ARG B 1 109 ? -6.379 -55.688 1.487 1 86.81 109 ARG B CA 1
ATOM 9698 C C . ARG B 1 109 ? -5.465 -54.562 1.016 1 86.81 109 ARG B C 1
ATOM 9700 O O . ARG B 1 109 ? -4.598 -54.094 1.764 1 86.81 109 ARG B O 1
ATOM 9707 N N . SER B 1 110 ? -5.684 -54.125 -0.169 1 88.12 110 SER B N 1
ATOM 9708 C CA . SER B 1 110 ? -4.664 -53.281 -0.759 1 88.12 110 SER B CA 1
ATOM 9709 C C . SER B 1 110 ? -5.191 -51.875 -0.98 1 88.12 110 SER B C 1
ATOM 9711 O O . SER B 1 110 ? -4.434 -50.969 -1.331 1 88.12 110 SER B O 1
ATOM 9713 N N . PHE B 1 111 ? -6.434 -51.625 -0.734 1 90.12 111 PHE B N 1
ATOM 9714 C CA . PHE B 1 111 ? -6.965 -50.312 -1.065 1 90.12 111 PHE B CA 1
ATOM 9715 C C . PHE B 1 111 ? -7.969 -49.844 -0.015 1 90.12 111 PHE B C 1
ATOM 9717 O O . PHE B 1 111 ? -8.969 -49.188 -0.344 1 90.12 111 PHE B O 1
ATOM 9724 N N . ARG B 1 112 ? -7.695 -50.281 1.153 1 86.62 112 ARG B N 1
ATOM 9725 C CA . ARG B 1 112 ? -8.586 -49.875 2.238 1 86.62 112 ARG B CA 1
ATOM 9726 C C . ARG B 1 112 ? -7.992 -48.719 3.025 1 86.62 112 ARG B C 1
ATOM 9728 O O . ARG B 1 112 ? -8.711 -47.781 3.402 1 86.62 112 ARG B O 1
ATOM 9735 N N . ASN B 1 113 ? -6.68 -48.75 3.148 1 92.19 113 ASN B N 1
ATOM 9736 C CA . ASN B 1 113 ? -6.023 -47.688 3.902 1 92.19 113 ASN B CA 1
ATOM 9737 C C . ASN B 1 113 ? -5.859 -46.438 3.062 1 92.19 113 ASN B C 1
ATOM 9739 O O . ASN B 1 113 ? -5.57 -46.5 1.868 1 92.19 113 ASN B O 1
ATOM 9743 N N . PRO B 1 114 ? -6.055 -45.25 3.707 1 94.56 114 PRO B N 1
ATOM 9744 C CA . PRO B 1 114 ? -5.965 -44 2.988 1 94.56 114 PRO B CA 1
ATOM 9745 C C . PRO B 1 114 ? -4.645 -43.812 2.238 1 94.56 114 PRO B C 1
ATOM 9747 O O . PRO B 1 114 ? -4.625 -43.312 1.111 1 94.56 114 PRO B O 1
ATOM 9750 N N . GLU B 1 115 ? -3.518 -44.25 2.787 1 94.25 115 GLU B N 1
ATOM 9751 C CA . GLU B 1 115 ? -2.209 -44.125 2.156 1 94.25 115 GLU B CA 1
ATOM 9752 C C . GLU B 1 115 ? -2.105 -44.969 0.894 1 94.25 115 GLU B C 1
ATOM 9754 O O . GLU B 1 115 ? -1.512 -44.531 -0.101 1 94.25 115 GLU B O 1
ATOM 9759 N N . GLN B 1 116 ? -2.707 -46.125 0.957 1 93.81 116 GLN B N 1
ATOM 9760 C CA . GLN B 1 116 ? -2.705 -47.031 -0.196 1 93.81 116 GLN B CA 1
ATOM 9761 C C . GLN B 1 116 ? -3.521 -46.438 -1.346 1 93.81 116 GLN B C 1
ATOM 9763 O O . GLN B 1 116 ? -3.129 -46.531 -2.51 1 93.81 116 GLN B O 1
ATOM 9768 N N . ILE B 1 117 ? -4.602 -45.875 -0.938 1 94.94 117 ILE B N 1
ATOM 9769 C CA . ILE B 1 117 ? -5.465 -45.25 -1.94 1 94.94 117 ILE B CA 1
ATOM 9770 C C . ILE B 1 117 ? -4.723 -44.125 -2.635 1 94.94 117 ILE B C 1
ATOM 9772 O O . ILE B 1 117 ? -4.73 -44.031 -3.865 1 94.94 117 ILE B O 1
ATOM 9776 N N . LEU B 1 118 ? -4.047 -43.312 -1.899 1 94.44 118 LEU B N 1
ATOM 9777 C CA . LEU B 1 118 ? -3.326 -42.156 -2.451 1 94.44 118 LEU B CA 1
ATOM 9778 C C . LEU B 1 118 ? -2.193 -42.625 -3.361 1 94.44 118 LEU B C 1
ATOM 9780 O O . LEU B 1 118 ? -1.919 -42 -4.387 1 94.44 118 LEU B O 1
ATOM 9784 N N . GLU B 1 119 ? -1.549 -43.656 -2.977 1 91.44 119 GLU B N 1
ATOM 9785 C CA . GLU B 1 119 ? -0.479 -44.188 -3.807 1 91.44 119 GLU B CA 1
ATOM 9786 C C . GLU B 1 119 ? -1.013 -44.656 -5.156 1 91.44 119 GLU B C 1
ATOM 9788 O O . GLU B 1 119 ? -0.318 -44.594 -6.172 1 91.44 119 GLU B O 1
ATOM 9793 N N . SER B 1 120 ? -2.203 -45.188 -5.129 1 92.69 120 SER B N 1
ATOM 9794 C CA . SER B 1 120 ? -2.822 -45.656 -6.367 1 92.69 120 SER B CA 1
ATOM 9795 C C . SER B 1 120 ? -3.145 -44.5 -7.297 1 92.69 120 SER B C 1
ATOM 9797 O O . SER B 1 120 ? -3.336 -44.688 -8.5 1 92.69 120 SER B O 1
ATOM 9799 N N . TRP B 1 121 ? -3.266 -43.25 -6.723 1 93.69 121 TRP B N 1
ATOM 9800 C CA . TRP B 1 121 ? -3.627 -42.094 -7.508 1 93.69 121 TRP B CA 1
ATOM 9801 C C . TRP B 1 121 ? -2.398 -41.5 -8.188 1 93.69 121 TRP B C 1
ATOM 9803 O O . TRP B 1 121 ? -2.523 -40.625 -9.055 1 93.69 121 TRP B O 1
ATOM 9813 N N . LYS B 1 122 ? -1.227 -41.906 -7.863 1 89.38 122 LYS B N 1
ATOM 9814 C CA . LYS B 1 122 ? 0.009 -41.281 -8.336 1 89.38 122 LYS B CA 1
ATOM 9815 C C . LYS B 1 122 ? 0.088 -41.312 -9.859 1 89.38 122 LYS B C 1
ATOM 9817 O O . LYS B 1 122 ? -0.019 -42.375 -10.477 1 89.38 122 LYS B O 1
ATOM 9822 N N . GLY B 1 123 ? 0.177 -40.125 -10.438 1 85.31 123 GLY B N 1
ATOM 9823 C CA . GLY B 1 123 ? 0.383 -40 -11.867 1 85.31 123 GLY B CA 1
ATOM 9824 C C . GLY B 1 123 ? -0.883 -40.219 -12.68 1 85.31 123 GLY B C 1
ATOM 9825 O O . GLY B 1 123 ? -0.832 -40.312 -13.906 1 85.31 123 GLY B O 1
ATOM 9826 N N . LYS B 1 124 ? -2.016 -40.281 -12.07 1 90.12 124 LYS B N 1
ATOM 9827 C CA . LYS B 1 124 ? -3.24 -40.625 -12.781 1 90.12 124 LYS B CA 1
ATOM 9828 C C . LYS B 1 124 ? -4.047 -39.375 -13.133 1 90.12 124 LYS B C 1
ATOM 9830 O O . LYS B 1 124 ? -4.961 -39.438 -13.961 1 90.12 124 LYS B O 1
ATOM 9835 N N . PHE B 1 125 ? -3.686 -38.25 -12.57 1 93.38 125 PHE B N 1
ATOM 9836 C CA . PHE B 1 125 ? -4.426 -37.031 -12.852 1 93.38 125 PHE B CA 1
ATOM 9837 C C . PHE B 1 125 ? -3.93 -36.375 -14.133 1 93.38 125 PHE B C 1
ATOM 9839 O O . PHE B 1 125 ? -2.723 -36.281 -14.352 1 93.38 125 PHE B O 1
ATOM 9846 N N . SER B 1 126 ? -4.84 -36.031 -15.016 1 91.75 126 SER B N 1
ATOM 9847 C CA . SER B 1 126 ? -4.496 -35.375 -16.266 1 91.75 126 SER B CA 1
ATOM 9848 C C . SER B 1 126 ? -5.082 -33.969 -16.328 1 91.75 126 SER B C 1
ATOM 9850 O O . SER B 1 126 ? -6.281 -33.781 -16.125 1 91.75 126 SER B O 1
ATOM 9852 N N . PHE B 1 127 ? -4.234 -33 -16.641 1 91.88 127 PHE B N 1
ATOM 9853 C CA . PHE B 1 127 ? -4.691 -31.625 -16.797 1 91.88 127 PHE B CA 1
ATOM 9854 C C . PHE B 1 127 ? -5.312 -31.422 -18.188 1 91.88 127 PHE B C 1
ATOM 9856 O O . PHE B 1 127 ? -4.715 -30.781 -19.047 1 91.88 127 PHE B O 1
ATOM 9863 N N . ARG B 1 128 ? -6.543 -31.953 -18.328 1 90.69 128 ARG B N 1
ATOM 9864 C CA . ARG B 1 128 ? -7.297 -31.828 -19.578 1 90.69 128 ARG B CA 1
ATOM 9865 C C . ARG B 1 128 ? -8.289 -30.672 -19.5 1 90.69 128 ARG B C 1
ATOM 9867 O O . ARG B 1 128 ? -9.039 -30.547 -18.531 1 90.69 128 ARG B O 1
ATOM 9874 N N . GLU B 1 129 ? -8.227 -29.891 -20.469 1 89.38 129 GLU B N 1
ATOM 9875 C CA . GLU B 1 129 ? -9.133 -28.75 -20.531 1 89.38 129 GLU B CA 1
ATOM 9876 C C . GLU B 1 129 ? -10.227 -28.953 -21.578 1 89.38 129 GLU B C 1
ATOM 9878 O O . GLU B 1 129 ? -9.977 -29.531 -22.641 1 89.38 129 GLU B O 1
ATOM 9883 N N . GLU B 1 130 ? -11.359 -28.5 -21.219 1 88.25 130 GLU B N 1
ATOM 9884 C CA . GLU B 1 130 ? -12.484 -28.594 -22.141 1 88.25 130 GLU B CA 1
ATOM 9885 C C . GLU B 1 130 ? -12.273 -27.703 -23.375 1 88.25 130 GLU B C 1
ATOM 9887 O O . GLU B 1 130 ? -11.688 -26.625 -23.266 1 88.25 130 GLU B O 1
ATOM 9892 N N . ASP B 1 131 ? -12.484 -28.234 -24.531 1 82.38 131 ASP B N 1
ATOM 9893 C CA . ASP B 1 131 ? -12.445 -27.469 -25.766 1 82.38 131 ASP B CA 1
ATOM 9894 C C . ASP B 1 131 ? -13.797 -27.547 -26.484 1 82.38 131 ASP B C 1
ATOM 9896 O O . ASP B 1 131 ? -14.133 -28.562 -27.094 1 82.38 131 ASP B O 1
ATOM 9900 N N . ASN B 1 132 ? -14.539 -26.547 -26.453 1 75.25 132 ASN B N 1
ATOM 9901 C CA . ASN B 1 132 ? -15.875 -26.516 -27.062 1 75.25 132 ASN B CA 1
ATOM 9902 C C . ASN B 1 132 ? -15.812 -26.641 -28.578 1 75.25 132 ASN B C 1
ATOM 9904 O O . ASN B 1 132 ? -16.781 -27.094 -29.203 1 75.25 132 ASN B O 1
ATOM 9908 N N . VAL B 1 133 ? -14.688 -26.281 -29.188 1 73.31 133 VAL B N 1
ATOM 9909 C CA . VAL B 1 133 ? -14.555 -26.312 -30.641 1 73.31 133 VAL B CA 1
ATOM 9910 C C . VAL B 1 133 ? -14.336 -27.766 -31.094 1 73.31 133 VAL B C 1
ATOM 9912 O O . VAL B 1 133 ? -14.984 -28.219 -32.031 1 73.31 133 VAL B O 1
ATOM 9915 N N . THR B 1 134 ? -13.539 -28.531 -30.391 1 77.38 134 THR B N 1
ATOM 9916 C CA . THR B 1 134 ? -13.219 -29.906 -30.781 1 77.38 134 THR B CA 1
ATOM 9917 C C . THR B 1 134 ? -14.125 -30.891 -30.047 1 77.38 134 THR B C 1
ATOM 9919 O O . THR B 1 134 ? -14.203 -32.062 -30.422 1 77.38 134 THR B O 1
ATOM 9922 N N . GLY B 1 135 ? -14.859 -30.328 -29.016 1 78.81 135 GLY B N 1
ATOM 9923 C CA . GLY B 1 135 ? -15.719 -31.203 -28.219 1 78.81 135 GLY B CA 1
ATOM 9924 C C . GLY B 1 135 ? -14.953 -32.031 -27.219 1 78.81 135 GLY B C 1
ATOM 9925 O O . GLY B 1 135 ? -15.5 -33 -26.656 1 78.81 135 GLY B O 1
ATOM 9926 N N . ALA B 1 136 ? -13.68 -31.734 -27.109 1 84.38 136 ALA B N 1
ATOM 9927 C CA . ALA B 1 136 ? -12.859 -32.469 -26.141 1 84.38 136 ALA B CA 1
ATOM 9928 C C . ALA B 1 136 ? -13.344 -32.219 -24.719 1 84.38 136 ALA B C 1
ATOM 9930 O O . ALA B 1 136 ? -13.68 -31.062 -24.359 1 84.38 136 ALA B O 1
ATOM 9931 N N . LYS B 1 137 ? -13.516 -33.281 -23.969 1 88.62 137 LYS B N 1
ATOM 9932 C CA . LYS B 1 137 ? -13.953 -33.188 -22.578 1 88.62 137 LYS B CA 1
ATOM 9933 C C . LYS B 1 137 ? -12.789 -32.812 -21.656 1 88.62 137 LYS B C 1
ATOM 9935 O O . LYS B 1 137 ? -11.625 -33.062 -22 1 88.62 137 LYS B O 1
ATOM 9940 N N . GLY B 1 138 ? -13.094 -32.156 -20.609 1 91.75 138 GLY B N 1
ATOM 9941 C CA . GLY B 1 138 ? -12.109 -31.781 -19.625 1 91.75 138 GLY B CA 1
ATOM 9942 C C . GLY B 1 138 ? -12.625 -30.75 -18.625 1 91.75 138 GLY B C 1
ATOM 9943 O O . GLY B 1 138 ? -13.82 -30.484 -18.562 1 91.75 138 GLY B O 1
ATOM 9944 N N . LEU B 1 139 ? -11.75 -30.297 -17.812 1 93.06 139 LEU B N 1
ATOM 9945 C CA . LEU B 1 139 ? -12.102 -29.266 -16.844 1 93.06 139 LEU B CA 1
ATOM 9946 C C . LEU B 1 139 ? -12.305 -27.906 -17.531 1 93.06 139 LEU B C 1
ATOM 9948 O O . LEU B 1 139 ? -11.719 -27.656 -18.578 1 93.06 139 LEU B O 1
ATOM 9952 N N . ARG B 1 140 ? -13.148 -27.125 -16.969 1 89.56 140 ARG B N 1
ATOM 9953 C CA . ARG B 1 140 ? -13.352 -25.766 -17.469 1 89.56 140 ARG B CA 1
ATOM 9954 C C . ARG B 1 140 ? -12.125 -24.891 -17.219 1 89.56 140 ARG B C 1
ATOM 9956 O O . ARG B 1 140 ? -11.359 -25.156 -16.297 1 89.56 140 ARG B O 1
ATOM 9963 N N . PRO B 1 141 ? -11.938 -23.828 -18.016 1 88.62 141 PRO B N 1
ATOM 9964 C CA . PRO B 1 141 ? -10.75 -22.984 -17.891 1 88.62 141 PRO B CA 1
ATOM 9965 C C . PRO B 1 141 ? -10.578 -22.406 -16.484 1 88.62 141 PRO B C 1
ATOM 9967 O O . PRO B 1 141 ? -9.477 -22.422 -15.938 1 88.62 141 PRO B O 1
ATOM 9970 N N . PRO B 1 142 ? -11.672 -21.906 -15.812 1 90.25 142 PRO B N 1
ATOM 9971 C CA . PRO B 1 142 ? -11.469 -21.375 -14.461 1 90.25 142 PRO B CA 1
ATOM 9972 C C . PRO B 1 142 ? -11.031 -22.438 -13.469 1 90.25 142 PRO B C 1
ATOM 9974 O O . PRO B 1 142 ? -10.289 -22.156 -12.523 1 90.25 142 PRO B O 1
ATOM 9977 N N . GLN B 1 143 ? -11.469 -23.656 -13.703 1 94 143 GLN B N 1
ATOM 9978 C CA . GLN B 1 143 ? -11.094 -24.75 -12.812 1 94 143 GLN B CA 1
ATOM 9979 C C . GLN B 1 143 ? -9.609 -25.078 -12.945 1 94 143 GLN B C 1
ATOM 9981 O O . GLN B 1 143 ? -8.914 -25.25 -11.938 1 94 143 GLN B O 1
ATOM 9986 N N . ILE B 1 144 ? -9.172 -25.141 -14.172 1 93.88 144 ILE B N 1
ATOM 9987 C CA . ILE B 1 144 ? -7.77 -25.438 -14.438 1 93.88 144 ILE B CA 1
ATOM 9988 C C . ILE B 1 144 ? -6.895 -24.328 -13.883 1 93.88 144 ILE B C 1
ATOM 9990 O O . ILE B 1 144 ? -5.867 -24.578 -13.25 1 93.88 144 ILE B O 1
ATOM 9994 N N . GLY B 1 145 ? -7.348 -23.078 -14.18 1 93.5 145 GLY B N 1
ATOM 9995 C CA . GLY B 1 145 ? -6.609 -21.938 -13.648 1 93.5 145 GLY B CA 1
ATOM 9996 C C . GLY B 1 145 ? -6.508 -21.938 -12.141 1 93.5 145 GLY B C 1
ATOM 9997 O O . GLY B 1 145 ? -5.434 -21.703 -11.586 1 93.5 145 GLY B O 1
ATOM 9998 N N . ALA B 1 146 ? -7.582 -22.188 -11.477 1 95.44 146 ALA B N 1
ATOM 9999 C CA . ALA B 1 146 ? -7.617 -22.234 -10.016 1 95.44 146 ALA B CA 1
ATOM 10000 C C . ALA B 1 146 ? -6.707 -23.328 -9.484 1 95.44 146 ALA B C 1
ATOM 10002 O O . ALA B 1 146 ? -5.988 -23.141 -8.5 1 95.44 146 ALA B O 1
ATOM 10003 N N . LEU B 1 147 ? -6.77 -24.516 -10.117 1 96.12 147 LEU B N 1
ATOM 10004 C CA . LEU B 1 147 ? -5.945 -25.641 -9.703 1 96.12 147 LEU B CA 1
ATOM 10005 C C . LEU B 1 147 ? -4.465 -25.297 -9.797 1 96.12 147 LEU B C 1
ATOM 10007 O O . LEU B 1 147 ? -3.688 -25.625 -8.891 1 96.12 147 LEU B O 1
ATOM 10011 N N . HIS B 1 148 ? -4.121 -24.703 -10.883 1 95.69 148 HIS B N 1
ATOM 10012 C CA . HIS B 1 148 ? -2.734 -24.281 -11.062 1 95.69 148 HIS B CA 1
ATOM 10013 C C . HIS B 1 148 ? -2.328 -23.25 -10.008 1 95.69 148 HIS B C 1
ATOM 10015 O O . HIS B 1 148 ? -1.214 -23.297 -9.484 1 95.69 148 HIS B O 1
ATOM 10021 N N . ALA B 1 149 ? -3.184 -22.328 -9.742 1 94.5 149 ALA B N 1
ATOM 10022 C CA . ALA B 1 149 ? -2.891 -21.312 -8.734 1 94.5 149 ALA B CA 1
ATOM 10023 C C . ALA B 1 149 ? -2.658 -21.938 -7.363 1 94.5 149 ALA B C 1
ATOM 10025 O O . ALA B 1 149 ? -1.73 -21.562 -6.648 1 94.5 149 ALA B O 1
ATOM 10026 N N . ILE B 1 150 ? -3.508 -22.891 -7.016 1 95.44 150 ILE B N 1
ATOM 10027 C CA . ILE B 1 150 ? -3.396 -23.562 -5.727 1 95.44 150 ILE B CA 1
ATOM 10028 C C . ILE B 1 150 ? -2.072 -24.312 -5.652 1 95.44 150 ILE B C 1
ATOM 10030 O O . ILE B 1 150 ? -1.354 -24.219 -4.652 1 95.44 150 ILE B O 1
ATOM 10034 N N . ALA B 1 151 ? -1.77 -25.047 -6.723 1 94.38 151 ALA B N 1
ATOM 10035 C CA . ALA B 1 151 ? -0.538 -25.828 -6.758 1 94.38 151 ALA B CA 1
ATOM 10036 C C . ALA B 1 151 ? 0.689 -24.938 -6.637 1 94.38 151 ALA B C 1
ATOM 10038 O O . ALA B 1 151 ? 1.657 -25.281 -5.957 1 94.38 151 ALA B O 1
ATOM 10039 N N . ALA B 1 152 ? 0.622 -23.797 -7.277 1 92.25 152 ALA B N 1
ATOM 10040 C CA . ALA B 1 152 ? 1.743 -22.875 -7.234 1 92.25 152 ALA B CA 1
ATOM 10041 C C . ALA B 1 152 ? 1.914 -22.281 -5.836 1 92.25 152 ALA B C 1
ATOM 10043 O O . ALA B 1 152 ? 3.039 -22.125 -5.355 1 92.25 152 ALA B O 1
ATOM 10044 N N . HIS B 1 153 ? 0.839 -21.938 -5.203 1 90.75 153 HIS B N 1
ATOM 10045 C CA . HIS B 1 153 ? 0.853 -21.281 -3.898 1 90.75 153 HIS B CA 1
ATOM 10046 C C . HIS B 1 153 ? 1.49 -22.172 -2.842 1 90.75 153 HIS B C 1
ATOM 10048 O O . HIS B 1 153 ? 2.215 -21.688 -1.968 1 90.75 153 HIS B O 1
ATOM 10054 N N . PHE B 1 154 ? 1.26 -23.484 -2.896 1 90.12 154 PHE B N 1
ATOM 10055 C CA . PHE B 1 154 ? 1.715 -24.391 -1.852 1 90.12 154 PHE B CA 1
ATOM 10056 C C . PHE B 1 154 ? 2.988 -25.109 -2.277 1 90.12 154 PHE B C 1
ATOM 10058 O O . PHE B 1 154 ? 3.396 -26.094 -1.646 1 90.12 154 PHE B O 1
ATOM 10065 N N . ALA B 1 155 ? 3.549 -24.703 -3.432 1 85.5 155 ALA B N 1
ATOM 10066 C CA . ALA B 1 155 ? 4.719 -25.391 -3.971 1 85.5 155 ALA B CA 1
ATOM 10067 C C . ALA B 1 155 ? 5.961 -25.109 -3.137 1 85.5 155 ALA B C 1
ATOM 10069 O O . ALA B 1 155 ? 6.844 -25.953 -3.004 1 85.5 155 ALA B O 1
ATOM 10070 N N . VAL B 1 156 ? 5.969 -23.844 -2.621 1 77.44 156 VAL B N 1
ATOM 10071 C CA . VAL B 1 156 ? 7.211 -23.422 -1.979 1 77.44 156 VAL B CA 1
ATOM 10072 C C . VAL B 1 156 ? 6.93 -22.969 -0.55 1 77.44 156 VAL B C 1
ATOM 10074 O O . VAL B 1 156 ? 5.922 -22.312 -0.29 1 77.44 156 VAL B O 1
ATOM 10077 N N . GLY B 1 157 ? 7.777 -23.438 0.412 1 72.06 157 GLY B N 1
ATOM 10078 C CA . GLY B 1 157 ? 7.711 -22.906 1.77 1 72.06 157 GLY B CA 1
ATOM 10079 C C . GLY B 1 157 ? 7.195 -23.938 2.771 1 72.06 157 GLY B C 1
ATOM 10080 O O . GLY B 1 157 ? 6.746 -25.016 2.391 1 72.06 157 GLY B O 1
ATOM 10081 N N . LYS B 1 158 ? 7.398 -23.594 4.012 1 72.19 158 LYS B N 1
ATOM 10082 C CA . LYS B 1 158 ? 6.934 -24.438 5.113 1 72.19 158 LYS B CA 1
ATOM 10083 C C . LYS B 1 158 ? 5.734 -23.812 5.816 1 72.19 158 LYS B C 1
ATOM 10085 O O . LYS B 1 158 ? 4.93 -24.516 6.43 1 72.19 158 LYS B O 1
ATOM 10090 N N . ASN B 1 159 ? 5.66 -22.594 5.75 1 76.44 159 ASN B N 1
ATOM 10091 C CA . ASN B 1 159 ? 4.539 -21.859 6.32 1 76.44 159 ASN B CA 1
ATOM 10092 C C . ASN B 1 159 ? 3.705 -21.188 5.238 1 76.44 159 ASN B C 1
ATOM 10094 O O . ASN B 1 159 ? 4.238 -20.422 4.422 1 76.44 159 ASN B O 1
ATOM 10098 N N . PHE B 1 160 ? 2.408 -21.672 5.215 1 81.31 160 PHE B N 1
ATOM 10099 C CA . PHE B 1 160 ? 1.579 -21.203 4.113 1 81.31 160 PHE B CA 1
ATOM 10100 C C . PHE B 1 160 ? 0.521 -20.234 4.609 1 81.31 160 PHE B C 1
ATOM 10102 O O . PHE B 1 160 ? -0.059 -20.422 5.68 1 81.31 160 PHE B O 1
ATOM 10109 N N . GLU B 1 161 ? 0.348 -19.156 3.939 1 78.19 161 GLU B N 1
ATOM 10110 C CA . GLU B 1 161 ? -0.834 -18.328 4.117 1 78.19 161 GLU B CA 1
ATOM 10111 C C . GLU B 1 161 ? -2.072 -18.984 3.514 1 78.19 161 GLU B C 1
ATOM 10113 O O . GLU B 1 161 ? -1.991 -19.625 2.463 1 78.19 161 GLU B O 1
ATOM 10118 N N . PRO B 1 162 ? -3.203 -18.828 4.203 1 86.69 162 PRO B N 1
ATOM 10119 C CA . PRO B 1 162 ? -4.422 -19.375 3.6 1 86.69 162 PRO B CA 1
ATOM 10120 C C . PRO B 1 162 ? -4.648 -18.875 2.174 1 86.69 162 PRO B C 1
ATOM 10122 O O . PRO B 1 162 ? -4.418 -17.703 1.883 1 86.69 162 PRO B O 1
ATOM 10125 N N . ALA B 1 163 ? -4.953 -19.812 1.292 1 90.62 163 ALA B N 1
ATOM 10126 C CA . ALA B 1 163 ? -5.199 -19.5 -0.115 1 90.62 163 ALA B CA 1
ATOM 10127 C C . ALA B 1 163 ? -6.688 -19.281 -0.374 1 90.62 163 ALA B C 1
ATOM 10129 O O . ALA B 1 163 ? -7.516 -20.125 -0.04 1 90.62 163 ALA B O 1
ATOM 10130 N N . THR B 1 164 ? -7.051 -18.172 -0.95 1 90.19 164 THR B N 1
ATOM 10131 C CA . THR B 1 164 ? -8.438 -17.875 -1.283 1 90.19 164 THR B CA 1
ATOM 10132 C C . THR B 1 164 ? -8.656 -17.938 -2.793 1 90.19 164 THR B C 1
ATOM 10134 O O . THR B 1 164 ? -7.953 -17.266 -3.551 1 90.19 164 THR B O 1
ATOM 10137 N N . VAL B 1 165 ? -9.531 -18.797 -3.184 1 93.12 165 VAL B N 1
ATOM 10138 C CA . VAL B 1 165 ? -9.914 -18.938 -4.586 1 93.12 165 VAL B CA 1
ATOM 10139 C C . VAL B 1 165 ? -11.312 -18.359 -4.793 1 93.12 165 VAL B C 1
ATOM 10141 O O . VAL B 1 165 ? -12.281 -18.812 -4.18 1 93.12 165 VAL B O 1
ATOM 10144 N N . VAL B 1 166 ? -11.398 -17.344 -5.598 1 87.81 166 VAL B N 1
ATOM 10145 C CA . VAL B 1 166 ? -12.68 -16.703 -5.855 1 87.81 166 VAL B CA 1
ATOM 10146 C C . VAL B 1 166 ? -13.25 -17.188 -7.188 1 87.81 166 VAL B C 1
ATOM 10148 O O . VAL B 1 166 ? -12.68 -16.906 -8.25 1 87.81 166 VAL B O 1
ATOM 10151 N N . LEU B 1 167 ? -14.211 -17.984 -7.156 1 88.75 167 LEU B N 1
ATOM 10152 C CA . LEU B 1 167 ? -14.945 -18.5 -8.305 1 88.75 167 LEU B CA 1
ATOM 10153 C C . LEU B 1 167 ? -16.438 -18.219 -8.172 1 88.75 167 LEU B C 1
ATOM 10155 O O . LEU B 1 167 ? -17.062 -18.656 -7.207 1 88.75 167 LEU B O 1
ATOM 10159 N N . PRO B 1 168 ? -16.969 -17.438 -9.102 1 80.94 168 PRO B N 1
ATOM 10160 C CA . PRO B 1 168 ? -18.406 -17.219 -9.047 1 80.94 168 PRO B CA 1
ATOM 10161 C C . PRO B 1 168 ? -19.203 -18.516 -9.031 1 80.94 168 PRO B C 1
ATOM 10163 O O . PRO B 1 168 ? -18.703 -19.562 -9.445 1 80.94 168 PRO B O 1
ATOM 10166 N N . THR B 1 169 ? -20.453 -18.422 -8.578 1 76.62 169 THR B N 1
ATOM 10167 C CA . THR B 1 169 ? -21.312 -19.609 -8.508 1 76.62 169 THR B CA 1
ATOM 10168 C C . THR B 1 169 ? -21.547 -20.188 -9.898 1 76.62 169 THR B C 1
ATOM 10170 O O . THR B 1 169 ? -21.75 -19.438 -10.859 1 76.62 169 THR B O 1
ATOM 10173 N N . GLY B 1 170 ? -21.359 -21.438 -10.016 1 76.12 170 GLY B N 1
ATOM 10174 C CA . GLY B 1 170 ? -21.641 -22.094 -11.281 1 76.12 170 GLY B CA 1
ATOM 10175 C C . GLY B 1 170 ? -20.391 -22.312 -12.125 1 76.12 170 GLY B C 1
ATOM 10176 O O . GLY B 1 170 ? -20.469 -22.875 -13.219 1 76.12 170 GLY B O 1
ATOM 10177 N N . THR B 1 171 ? -19.281 -21.938 -11.633 1 81.62 171 THR B N 1
ATOM 10178 C CA . THR B 1 171 ? -18.062 -22.062 -12.43 1 81.62 171 THR B CA 1
ATOM 10179 C C . THR B 1 171 ? -17.297 -23.312 -12.047 1 81.62 171 THR B C 1
ATOM 10181 O O . THR B 1 171 ? -16.234 -23.594 -12.609 1 81.62 171 THR B O 1
ATOM 10184 N N . GLY B 1 172 ? -17.766 -24.156 -11.117 1 85.38 172 GLY B N 1
ATOM 10185 C CA . GLY B 1 172 ? -17.188 -25.484 -10.867 1 85.38 172 GLY B CA 1
ATOM 10186 C C . GLY B 1 172 ? -16.281 -25.516 -9.648 1 85.38 172 GLY B C 1
ATOM 10187 O O . GLY B 1 172 ? -15.203 -26.109 -9.695 1 85.38 172 GLY B O 1
ATOM 10188 N N . LYS B 1 173 ? -16.641 -24.906 -8.562 1 89.5 173 LYS B N 1
ATOM 10189 C CA . LYS B 1 173 ? -15.867 -24.906 -7.328 1 89.5 173 LYS B CA 1
ATOM 10190 C C . LYS B 1 173 ? -15.641 -26.328 -6.816 1 89.5 173 LYS B C 1
ATOM 10192 O O . LYS B 1 173 ? -14.523 -26.688 -6.441 1 89.5 173 LYS B O 1
ATOM 10197 N N . THR B 1 174 ? -16.688 -27.141 -6.824 1 91.19 174 THR B N 1
ATOM 10198 C CA . THR B 1 174 ? -16.609 -28.469 -6.258 1 91.19 174 THR B CA 1
ATOM 10199 C C . THR B 1 174 ? -15.633 -29.344 -7.047 1 91.19 174 THR B C 1
ATOM 10201 O O . THR B 1 174 ? -14.805 -30.047 -6.461 1 91.19 174 THR B O 1
ATOM 10204 N N . GLU B 1 175 ? -15.75 -29.328 -8.344 1 93.44 175 GLU B N 1
ATOM 10205 C CA . GLU B 1 175 ? -14.844 -30.141 -9.172 1 93.44 175 GLU B CA 1
ATOM 10206 C C . GLU B 1 175 ? -13.398 -29.703 -8.984 1 93.44 175 GLU B C 1
ATOM 10208 O O . GLU B 1 175 ? -12.477 -30.516 -9.117 1 93.44 175 GLU B O 1
ATOM 10213 N N . THR B 1 176 ? -13.242 -28.422 -8.75 1 95.62 176 THR B N 1
ATOM 10214 C CA . THR B 1 176 ? -11.891 -27.953 -8.469 1 95.62 176 THR B CA 1
ATOM 10215 C C . THR B 1 176 ? -11.367 -28.578 -7.176 1 95.62 176 THR B C 1
ATOM 10217 O O . THR B 1 176 ? -10.195 -28.969 -7.098 1 95.62 176 THR B O 1
ATOM 10220 N N . MET B 1 177 ? -12.227 -28.734 -6.188 1 97.12 177 MET B N 1
ATOM 10221 C CA . MET B 1 177 ? -11.852 -29.359 -4.926 1 97.12 177 MET B CA 1
ATOM 10222 C C . MET B 1 177 ? -11.461 -30.812 -5.145 1 97.12 177 MET B C 1
ATOM 10224 O O . MET B 1 177 ? -10.453 -31.281 -4.609 1 97.12 177 MET B O 1
ATOM 10228 N N . LEU B 1 178 ? -12.297 -31.484 -5.879 1 97.31 178 LEU B N 1
ATOM 10229 C CA . LEU B 1 178 ? -12.031 -32.875 -6.168 1 97.31 178 LEU B CA 1
ATOM 10230 C C . LEU B 1 178 ? -10.695 -33.062 -6.895 1 97.31 178 LEU B C 1
ATOM 10232 O O . LEU B 1 178 ? -9.906 -33.938 -6.551 1 97.31 178 LEU B O 1
ATOM 10236 N N . SER B 1 179 ? -10.508 -32.188 -7.887 1 97.19 179 SER B N 1
ATOM 10237 C CA . SER B 1 179 ? -9.281 -32.25 -8.664 1 97.19 179 SER B CA 1
ATOM 10238 C C . SER B 1 179 ? -8.055 -32 -7.789 1 97.19 179 SER B C 1
ATOM 10240 O O . SER B 1 179 ? -7.027 -32.656 -7.953 1 97.19 179 SER B O 1
ATOM 10242 N N . MET B 1 180 ? -8.211 -31.047 -6.934 1 96.38 180 MET B N 1
ATOM 10243 C CA . MET B 1 180 ? -7.125 -30.75 -6.004 1 96.38 180 MET B CA 1
ATOM 10244 C C . MET B 1 180 ? -6.785 -31.953 -5.148 1 96.38 180 MET B C 1
ATOM 10246 O O . MET B 1 180 ? -5.609 -32.281 -4.961 1 96.38 180 MET B O 1
ATOM 10250 N N . GLN B 1 181 ? -7.789 -32.656 -4.613 1 97 181 GLN B N 1
ATOM 10251 C CA . GLN B 1 181 ? -7.609 -33.812 -3.766 1 97 181 GLN B CA 1
ATOM 10252 C C . GLN B 1 181 ? -6.836 -34.906 -4.5 1 97 181 GLN B C 1
ATOM 10254 O O . GLN B 1 181 ? -5.906 -35.5 -3.943 1 97 181 GLN B O 1
ATOM 10259 N N . VAL B 1 182 ? -7.195 -35.188 -5.707 1 96.62 182 VAL B N 1
ATOM 10260 C CA . VAL B 1 182 ? -6.602 -36.281 -6.453 1 96.62 182 VAL B CA 1
ATOM 10261 C C . VAL B 1 182 ? -5.207 -35.875 -6.941 1 96.62 182 VAL B C 1
ATOM 10263 O O . VAL B 1 182 ? -4.25 -36.656 -6.773 1 96.62 182 VAL B O 1
ATOM 10266 N N . TYR B 1 183 ? -5.062 -34.781 -7.496 1 95.06 183 TYR B N 1
ATOM 10267 C CA . TYR B 1 183 ? -3.797 -34.344 -8.078 1 95.06 183 TYR B CA 1
ATOM 10268 C C . TYR B 1 183 ? -2.715 -34.219 -7.016 1 95.06 183 TYR B C 1
ATOM 10270 O O . TYR B 1 183 ? -1.597 -34.688 -7.199 1 95.06 183 TYR B O 1
ATOM 10278 N N . LYS B 1 184 ? -3.074 -33.469 -5.93 1 94.06 184 LYS B N 1
ATOM 10279 C CA . LYS B 1 184 ? -2.074 -33.219 -4.895 1 94.06 184 LYS B CA 1
ATOM 10280 C C . LYS B 1 184 ? -1.971 -34.406 -3.934 1 94.06 184 LYS B C 1
ATOM 10282 O O . LYS B 1 184 ? -1.047 -34.469 -3.119 1 94.06 184 LYS B O 1
ATOM 10287 N N . ARG B 1 185 ? -2.912 -35.406 -4.074 1 95.19 185 ARG B N 1
ATOM 10288 C CA . ARG B 1 185 ? -2.941 -36.594 -3.215 1 95.19 185 ARG B CA 1
ATOM 10289 C C . ARG B 1 185 ? -2.875 -36.188 -1.742 1 95.19 185 ARG B C 1
ATOM 10291 O O . ARG B 1 185 ? -2.006 -36.656 -1.007 1 95.19 185 ARG B O 1
ATOM 10298 N N . LEU B 1 186 ? -3.859 -35.375 -1.387 1 95.25 186 LEU B N 1
ATOM 10299 C CA . LEU B 1 186 ? -3.9 -34.875 -0.016 1 95.25 186 LEU B CA 1
ATOM 10300 C C . LEU B 1 186 ? -4.164 -36 0.966 1 95.25 186 LEU B C 1
ATOM 10302 O O . LEU B 1 186 ? -5.09 -36.812 0.774 1 95.25 186 LEU B O 1
ATOM 10306 N N . LEU B 1 187 ? -3.416 -36.125 1.979 1 93.88 187 LEU B N 1
ATOM 10307 C CA . LEU B 1 187 ? -3.447 -37.281 2.877 1 93.88 187 LEU B CA 1
ATOM 10308 C C . LEU B 1 187 ? -4.73 -37.281 3.703 1 93.88 187 LEU B C 1
ATOM 10310 O O . LEU B 1 187 ? -5.473 -38.281 3.688 1 93.88 187 LEU B O 1
ATOM 10314 N N . ARG B 1 188 ? -4.926 -36.25 4.48 1 96.19 188 ARG B N 1
ATOM 10315 C CA . ARG B 1 188 ? -6.113 -36.094 5.32 1 96.19 188 ARG B CA 1
ATOM 10316 C C . ARG B 1 188 ? -6.719 -34.688 5.16 1 96.19 188 ARG B C 1
ATOM 10318 O O . ARG B 1 188 ? -6.223 -33.719 5.738 1 96.19 188 ARG B O 1
ATOM 10325 N N . THR B 1 189 ? -7.871 -34.688 4.492 1 96.81 189 THR B N 1
ATOM 10326 C CA . THR B 1 189 ? -8.477 -33.406 4.156 1 96.81 189 THR B CA 1
ATOM 10327 C C . THR B 1 189 ? -9.727 -33.188 4.992 1 96.81 189 THR B C 1
ATOM 10329 O O . THR B 1 189 ? -10.617 -34.031 5.059 1 96.81 189 THR B O 1
ATOM 10332 N N . LEU B 1 190 ? -9.75 -32.062 5.707 1 95.88 190 LEU B N 1
ATOM 10333 C CA . LEU B 1 190 ? -10.961 -31.594 6.383 1 95.88 190 LEU B CA 1
ATOM 10334 C C . LEU B 1 190 ? -11.703 -30.578 5.535 1 95.88 190 LEU B C 1
ATOM 10336 O O . LEU B 1 190 ? -11.125 -29.578 5.109 1 95.88 190 LEU B O 1
ATOM 10340 N N . VAL B 1 191 ? -12.977 -30.859 5.184 1 95.69 191 VAL B N 1
ATOM 10341 C CA . VAL B 1 191 ? -13.781 -29.953 4.375 1 95.69 191 VAL B CA 1
ATOM 10342 C C . VAL B 1 191 ? -14.898 -29.359 5.223 1 95.69 191 VAL B C 1
ATOM 10344 O O . VAL B 1 191 ? -15.711 -30.094 5.789 1 95.69 191 VAL B O 1
ATOM 10347 N N . ILE B 1 192 ? -14.938 -28.062 5.312 1 92.38 192 ILE B N 1
ATOM 10348 C CA . ILE B 1 192 ? -15.984 -27.375 6.051 1 92.38 192 ILE B CA 1
ATOM 10349 C C . ILE B 1 192 ? -16.969 -26.734 5.074 1 92.38 192 ILE B C 1
ATOM 10351 O O . ILE B 1 192 ? -16.562 -26.016 4.16 1 92.38 192 ILE B O 1
ATOM 10355 N N . VAL B 1 193 ? -18.203 -27.062 5.23 1 88.56 193 VAL B N 1
ATOM 10356 C CA . VAL B 1 193 ? -19.266 -26.516 4.406 1 88.56 193 VAL B CA 1
ATOM 10357 C C . VAL B 1 193 ? -20.297 -25.812 5.301 1 88.56 193 VAL B C 1
ATOM 10359 O O . VAL B 1 193 ? -20.422 -26.141 6.48 1 88.56 193 VAL B O 1
ATOM 10362 N N . PRO B 1 194 ? -21.031 -24.891 4.805 1 78.44 194 PRO B N 1
ATOM 10363 C CA . PRO B 1 194 ? -21.875 -24.062 5.656 1 78.44 194 PRO B CA 1
ATOM 10364 C C . PRO B 1 194 ? -23.203 -24.719 6.008 1 78.44 194 PRO B C 1
ATOM 10366 O O . PRO B 1 194 ? -23.844 -24.344 6.988 1 78.44 194 PRO B O 1
ATOM 10369 N N . SER B 1 195 ? -23.719 -25.641 5.148 1 76.06 195 SER B N 1
ATOM 10370 C CA . SER B 1 195 ? -25.047 -26.188 5.379 1 76.06 195 SER B CA 1
ATOM 10371 C C . SER B 1 195 ? -25.062 -27.703 5.215 1 76.06 195 SER B C 1
ATOM 10373 O O . SER B 1 195 ? -24.172 -28.281 4.578 1 76.06 195 SER B O 1
ATOM 10375 N N . ASP B 1 196 ? -26.062 -28.344 5.699 1 79.31 196 ASP B N 1
ATOM 10376 C CA . ASP B 1 196 ? -26.203 -29.797 5.629 1 79.31 196 ASP B CA 1
ATOM 10377 C C . ASP B 1 196 ? -26.453 -30.25 4.195 1 79.31 196 ASP B C 1
ATOM 10379 O O . ASP B 1 196 ? -25.984 -31.312 3.781 1 79.31 196 ASP B O 1
ATOM 10383 N N . ALA B 1 197 ? -27.266 -29.422 3.475 1 73.44 197 ALA B N 1
ATOM 10384 C CA . ALA B 1 197 ? -27.531 -29.766 2.08 1 73.44 197 ALA B CA 1
ATOM 10385 C C . ALA B 1 197 ? -26.25 -29.797 1.27 1 73.44 197 ALA B C 1
ATOM 10387 O O . ALA B 1 197 ? -26.031 -30.719 0.475 1 73.44 197 ALA B O 1
ATOM 10388 N N . LEU B 1 198 ? -25.406 -28.922 1.497 1 79.75 198 LEU B N 1
ATOM 10389 C CA . LEU B 1 198 ? -24.125 -28.859 0.792 1 79.75 198 LEU B CA 1
ATOM 10390 C C . LEU B 1 198 ? -23.203 -29.969 1.255 1 79.75 198 LEU B C 1
ATOM 10392 O O . LEU B 1 198 ? -22.406 -30.5 0.463 1 79.75 198 LEU B O 1
ATOM 10396 N N . ARG B 1 199 ? -23.25 -30.281 2.555 1 87.44 199 ARG B N 1
ATOM 10397 C CA . ARG B 1 199 ? -22.422 -31.375 3.09 1 87.44 199 ARG B CA 1
ATOM 10398 C C . ARG B 1 199 ? -22.734 -32.688 2.391 1 87.44 199 ARG B C 1
ATOM 10400 O O . ARG B 1 199 ? -21.828 -33.438 2.031 1 87.44 199 ARG B O 1
ATOM 10407 N N . THR B 1 200 ? -24.031 -32.875 2.242 1 85.31 200 THR B N 1
ATOM 10408 C CA . THR B 1 200 ? -24.469 -34.125 1.608 1 85.31 200 THR B CA 1
ATOM 10409 C C . THR B 1 200 ? -24.062 -34.156 0.136 1 85.31 200 THR B C 1
ATOM 10411 O O . THR B 1 200 ? -23.625 -35.188 -0.378 1 85.31 200 THR B O 1
ATOM 10414 N N . GLN B 1 201 ? -24.219 -33.062 -0.492 1 83.31 201 GLN B N 1
ATOM 10415 C CA . GLN B 1 201 ? -23.859 -32.969 -1.903 1 83.31 201 GLN B CA 1
ATOM 10416 C C . GLN B 1 201 ? -22.359 -33.188 -2.105 1 83.31 201 GLN B C 1
ATOM 10418 O O . GLN B 1 201 ? -21.953 -33.938 -2.979 1 83.31 201 GLN B O 1
ATOM 10423 N N . ILE B 1 202 ? -21.562 -32.5 -1.332 1 91.38 202 ILE B N 1
ATOM 10424 C CA . ILE B 1 202 ? -20.109 -32.562 -1.449 1 91.38 202 ILE B CA 1
ATOM 10425 C C . ILE B 1 202 ? -19.641 -33.969 -1.08 1 91.38 202 ILE B C 1
ATOM 10427 O O . ILE B 1 202 ? -18.703 -34.5 -1.689 1 91.38 202 ILE B O 1
ATOM 10431 N N . TYR B 1 203 ? -20.328 -34.562 -0.097 1 94.12 203 TYR B N 1
ATOM 10432 C CA . TYR B 1 203 ? -20.016 -35.906 0.301 1 94.12 203 TYR B CA 1
ATOM 10433 C C . TYR B 1 203 ? -20.188 -36.875 -0.87 1 94.12 203 TYR B C 1
ATOM 10435 O O . TYR B 1 203 ? -19.297 -37.656 -1.168 1 94.12 203 TYR B O 1
ATOM 10443 N N . LYS B 1 204 ? -21.281 -36.75 -1.514 1 91.69 204 LYS B N 1
ATOM 10444 C CA . LYS B 1 204 ? -21.547 -37.625 -2.646 1 91.69 204 LYS B CA 1
ATOM 10445 C C . LYS B 1 204 ? -20.531 -37.406 -3.764 1 91.69 204 LYS B C 1
ATOM 10447 O O . LYS B 1 204 ? -20.078 -38.375 -4.395 1 91.69 204 LYS B O 1
ATOM 10452 N N . LYS B 1 205 ? -20.188 -36.25 -3.959 1 93.44 205 LYS B N 1
ATOM 10453 C CA . LYS B 1 205 ? -19.25 -35.906 -5.02 1 93.44 205 LYS B CA 1
ATOM 10454 C C . LYS B 1 205 ? -17.844 -36.438 -4.699 1 93.44 205 LYS B C 1
ATOM 10456 O O . LYS B 1 205 ? -17.156 -36.969 -5.574 1 93.44 205 LYS B O 1
ATOM 10461 N N . PHE B 1 206 ? -17.406 -36.312 -3.488 1 96.19 206 PHE B N 1
ATOM 10462 C CA . PHE B 1 206 ? -16.094 -36.812 -3.111 1 96.19 206 PHE B CA 1
ATOM 10463 C C . PHE B 1 206 ? -16.078 -38.344 -3.166 1 96.19 206 PHE B C 1
ATOM 10465 O O . PHE B 1 206 ? -15.086 -38.938 -3.568 1 96.19 206 PHE B O 1
ATOM 10472 N N . LEU B 1 207 ? -17.219 -38.906 -2.742 1 94.94 207 LEU B N 1
ATOM 10473 C CA . LEU B 1 207 ? -17.328 -40.344 -2.699 1 94.94 207 LEU B CA 1
ATOM 10474 C C . LEU B 1 207 ? -17.156 -40.938 -4.09 1 94.94 207 LEU B C 1
ATOM 10476 O O . LEU B 1 207 ? -16.531 -42 -4.246 1 94.94 207 LEU B O 1
ATOM 10480 N N . THR B 1 208 ? -17.656 -40.281 -5.086 1 93.62 208 THR B N 1
ATOM 10481 C CA . THR B 1 208 ? -17.656 -40.812 -6.445 1 93.62 208 THR B CA 1
ATOM 10482 C C . THR B 1 208 ? -16.641 -40.094 -7.316 1 93.62 208 THR B C 1
ATOM 10484 O O . THR B 1 208 ? -16.469 -40.438 -8.492 1 93.62 208 THR B O 1
ATOM 10487 N N . LEU B 1 209 ? -16 -39.062 -6.836 1 94.94 209 LEU B N 1
ATOM 10488 C CA . LEU B 1 209 ? -15.102 -38.188 -7.57 1 94.94 209 LEU B CA 1
ATOM 10489 C C . LEU B 1 209 ? -15.852 -37.406 -8.633 1 94.94 209 LEU B C 1
ATOM 10491 O O . LEU B 1 209 ? -15.266 -37 -9.633 1 94.94 209 LEU B O 1
ATOM 10495 N N . GLY B 1 210 ? -17.141 -37.312 -8.445 1 91.31 210 GLY B N 1
ATOM 10496 C CA . GLY B 1 210 ? -18 -36.469 -9.266 1 91.31 210 GLY B CA 1
ATOM 10497 C C . GLY B 1 210 ? -17.891 -36.781 -10.75 1 91.31 210 GLY B C 1
ATOM 10498 O O . GLY B 1 210 ? -18 -37.938 -11.156 1 91.31 210 GLY B O 1
ATOM 10499 N N . VAL B 1 211 ? -17.594 -35.781 -11.578 1 91.81 211 VAL B N 1
ATOM 10500 C CA . VAL B 1 211 ? -17.625 -35.906 -13.023 1 91.81 211 VAL B CA 1
ATOM 10501 C C . VAL B 1 211 ? -16.203 -36.094 -13.547 1 91.81 211 VAL B C 1
ATOM 10503 O O . VAL B 1 211 ? -15.977 -36.188 -14.758 1 91.81 211 VAL B O 1
ATOM 10506 N N . LEU B 1 212 ? -15.203 -36.156 -12.68 1 94.75 212 LEU B N 1
ATOM 10507 C CA . LEU B 1 212 ? -13.805 -36.219 -13.102 1 94.75 212 LEU B CA 1
ATOM 10508 C C . LEU B 1 212 ? -13.547 -37.406 -14 1 94.75 212 LEU B C 1
ATOM 10510 O O . LEU B 1 212 ? -12.883 -37.281 -15.031 1 94.75 212 LEU B O 1
ATOM 10514 N N . PRO B 1 213 ? -14.094 -38.594 -13.664 1 92.94 213 PRO B N 1
ATOM 10515 C CA . PRO B 1 213 ? -13.891 -39.75 -14.57 1 92.94 213 PRO B CA 1
ATOM 10516 C C . PRO B 1 213 ? -14.57 -39.531 -15.922 1 92.94 213 PRO B C 1
ATOM 10518 O O . PRO B 1 213 ? -14.016 -39.906 -16.953 1 92.94 213 PRO B O 1
ATOM 10521 N N . ASP B 1 214 ? -15.734 -38.906 -15.883 1 90.5 214 ASP B N 1
ATOM 10522 C CA . ASP B 1 214 ? -16.469 -38.625 -17.109 1 90.5 214 ASP B CA 1
ATOM 10523 C C . ASP B 1 214 ? -15.703 -37.688 -18.016 1 90.5 214 ASP B C 1
ATOM 10525 O O . ASP B 1 214 ? -15.789 -37.75 -19.25 1 90.5 214 ASP B O 1
ATOM 10529 N N . LEU B 1 215 ? -14.977 -36.812 -17.375 1 92.62 215 LEU B N 1
ATOM 10530 C CA . LEU B 1 215 ? -14.203 -35.812 -18.109 1 92.62 215 LEU B CA 1
ATOM 10531 C C . LEU B 1 215 ? -12.852 -36.375 -18.531 1 92.62 215 LEU B C 1
ATOM 10533 O O . LEU B 1 215 ? -12.07 -35.688 -19.188 1 92.62 215 LEU B O 1
ATOM 10537 N N . GLU B 1 216 ? -12.523 -37.625 -18.109 1 90.06 216 GLU B N 1
ATOM 10538 C CA . GLU B 1 216 ? -11.273 -38.312 -18.422 1 90.06 216 GLU B CA 1
ATOM 10539 C C . GLU B 1 216 ? -10.078 -37.625 -17.797 1 90.06 216 GLU B C 1
ATOM 10541 O O . GLU B 1 216 ? -8.969 -37.656 -18.344 1 90.06 216 GLU B O 1
ATOM 10546 N N . VAL B 1 217 ? -10.445 -36.844 -16.781 1 93.56 217 VAL B N 1
ATOM 10547 C CA . VAL B 1 217 ? -9.391 -36.188 -16 1 93.56 217 VAL B CA 1
ATOM 10548 C C . VAL B 1 217 ? -8.672 -37.25 -15.156 1 93.56 217 VAL B C 1
ATOM 10550 O O . VAL B 1 217 ? -7.469 -37.156 -14.914 1 93.56 217 VAL B O 1
ATOM 10553 N N . VAL B 1 218 ? -9.453 -38.25 -14.68 1 94.44 218 VAL B N 1
ATOM 10554 C CA . VAL B 1 218 ? -8.938 -39.469 -14.023 1 94.44 218 VAL B CA 1
ATOM 10555 C C . VAL B 1 218 ? -9.516 -40.719 -14.695 1 94.44 218 VAL B C 1
ATOM 10557 O O . VAL B 1 218 ? -10.609 -40.656 -15.258 1 94.44 218 VAL B O 1
ATOM 10560 N N . PRO B 1 219 ? -8.742 -41.719 -14.633 1 92.19 219 PRO B N 1
ATOM 10561 C CA . PRO B 1 219 ? -9.297 -42.969 -15.195 1 92.19 219 PRO B CA 1
ATOM 10562 C C . PRO B 1 219 ? -10.578 -43.406 -14.484 1 92.19 219 PRO B C 1
ATOM 10564 O O . PRO B 1 219 ? -10.734 -43.188 -13.281 1 92.19 219 PRO B O 1
ATOM 10567 N N . SER B 1 220 ? -11.445 -44 -15.156 1 89.81 220 SER B N 1
ATOM 10568 C CA . SER B 1 220 ? -12.727 -44.438 -14.617 1 89.81 220 SER B CA 1
ATOM 10569 C C . SER B 1 220 ? -12.539 -45.469 -13.508 1 89.81 220 SER B C 1
ATOM 10571 O O . SER B 1 220 ? -13.383 -45.594 -12.617 1 89.81 220 SER B O 1
ATOM 10573 N N . GLU B 1 221 ? -11.43 -46.219 -13.547 1 90.81 221 GLU B N 1
ATOM 10574 C CA . GLU B 1 221 ? -11.188 -47.281 -12.578 1 90.81 221 GLU B CA 1
ATOM 10575 C C . GLU B 1 221 ? -10.398 -46.75 -11.375 1 90.81 221 GLU B C 1
ATOM 10577 O O . GLU B 1 221 ? -9.938 -47.562 -10.547 1 90.81 221 GLU B O 1
ATOM 10582 N N . THR B 1 222 ? -10.234 -45.438 -11.273 1 93.62 222 THR B N 1
ATOM 10583 C CA . THR B 1 222 ? -9.555 -44.875 -10.125 1 93.62 222 THR B CA 1
ATOM 10584 C C . THR B 1 222 ? -10.258 -45.25 -8.828 1 93.62 222 THR B C 1
ATOM 10586 O O . THR B 1 222 ? -11.484 -45.156 -8.719 1 93.62 222 THR B O 1
ATOM 10589 N N . ILE B 1 223 ? -9.469 -45.75 -7.859 1 94.88 223 ILE B N 1
ATOM 10590 C CA . ILE B 1 223 ? -10.023 -46.188 -6.59 1 94.88 223 ILE B CA 1
ATOM 10591 C C . ILE B 1 223 ? -10.625 -45.031 -5.832 1 94.88 223 ILE B C 1
ATOM 10593 O O . ILE B 1 223 ? -9.992 -43.969 -5.703 1 94.88 223 ILE B O 1
ATOM 10597 N N . GLY B 1 224 ? -11.836 -45.156 -5.395 1 95.25 224 GLY B N 1
ATOM 10598 C CA . GLY B 1 224 ? -12.492 -44.094 -4.645 1 95.25 224 GLY B CA 1
ATOM 10599 C C . GLY B 1 224 ? -11.898 -43.875 -3.264 1 95.25 224 GLY B C 1
ATOM 10600 O O . GLY B 1 224 ? -11.352 -44.812 -2.672 1 95.25 224 GLY B O 1
ATOM 10601 N N . PRO B 1 225 ? -11.977 -42.688 -2.736 1 96.81 225 PRO B N 1
ATOM 10602 C CA . PRO B 1 225 ? -11.43 -42.375 -1.413 1 96.81 225 PRO B CA 1
ATOM 10603 C C . PRO B 1 225 ? -12.352 -42.812 -0.277 1 96.81 225 PRO B C 1
ATOM 10605 O O . PRO B 1 225 ? -13.523 -43.125 -0.513 1 96.81 225 PRO B O 1
ATOM 10608 N N . ASN B 1 226 ? -11.797 -42.906 0.92 1 97.31 226 ASN B N 1
ATOM 10609 C CA . ASN B 1 226 ? -12.586 -43.031 2.143 1 97.31 226 ASN B CA 1
ATOM 10610 C C . ASN B 1 226 ? -13.109 -41.688 2.609 1 97.31 226 ASN B C 1
ATOM 10612 O O . ASN B 1 226 ? -12.328 -40.781 2.943 1 97.31 226 ASN B O 1
ATOM 10616 N N . VAL B 1 227 ? -14.438 -41.5 2.576 1 97.88 227 VAL B N 1
ATOM 10617 C CA . VAL B 1 227 ? -15.031 -40.219 2.904 1 97.88 227 VAL B CA 1
ATOM 10618 C C . VAL B 1 227 ? -15.906 -40.344 4.145 1 97.88 227 VAL B C 1
ATOM 10620 O O . VAL B 1 227 ? -16.734 -41.25 4.238 1 97.88 227 VAL B O 1
ATOM 10623 N N . THR B 1 228 ? -15.664 -39.5 5.113 1 97.25 228 THR B N 1
ATOM 10624 C CA . THR B 1 228 ? -16.469 -39.469 6.328 1 97.25 228 THR B CA 1
ATOM 10625 C C . THR B 1 228 ? -17.375 -38.25 6.355 1 97.25 228 THR B C 1
ATOM 10627 O O . THR B 1 228 ? -16.891 -37.125 6.18 1 97.25 228 THR B O 1
ATOM 10630 N N . ARG B 1 229 ? -18.562 -38.469 6.484 1 94.56 229 ARG B N 1
ATOM 10631 C CA . ARG B 1 229 ? -19.516 -37.406 6.73 1 94.56 229 ARG B CA 1
ATOM 10632 C C . ARG B 1 229 ? -19.797 -37.25 8.219 1 94.56 229 ARG B C 1
ATOM 10634 O O . ARG B 1 229 ? -20.438 -38.094 8.828 1 94.56 229 ARG B O 1
ATOM 10641 N N . LEU B 1 230 ? -19.328 -36.188 8.82 1 93.69 230 LEU B N 1
ATOM 10642 C CA . LEU B 1 230 ? -19.547 -35.969 10.242 1 93.69 230 LEU B CA 1
ATOM 10643 C C . LEU B 1 230 ? -20.938 -35.375 10.5 1 93.69 230 LEU B C 1
ATOM 10645 O O . LEU B 1 230 ? -21.141 -34.156 10.375 1 93.69 230 LEU B O 1
ATOM 10649 N N . VAL B 1 231 ? -21.797 -36.188 10.891 1 89 231 VAL B N 1
ATOM 10650 C CA . VAL B 1 231 ? -23.172 -35.781 11.141 1 89 231 VAL B CA 1
ATOM 10651 C C . VAL B 1 231 ? -23.328 -35.375 12.602 1 89 231 VAL B C 1
ATOM 10653 O O . VAL B 1 231 ? -24.125 -34.469 12.922 1 89 231 VAL B O 1
ATOM 10656 N N . THR B 1 232 ? -22.625 -36.031 13.531 1 91.19 232 THR B N 1
ATOM 10657 C CA . THR B 1 232 ? -22.625 -35.719 14.945 1 91.19 232 THR B CA 1
ATOM 10658 C C . THR B 1 232 ? -21.219 -35.344 15.422 1 91.19 232 THR B C 1
ATOM 10660 O O . THR B 1 232 ? -20.234 -35.75 14.805 1 91.19 232 THR B O 1
ATOM 10663 N N . GLY B 1 233 ? -21.156 -34.625 16.438 1 92.06 233 GLY B N 1
ATOM 10664 C CA . GLY B 1 233 ? -19.859 -34.281 17.016 1 92.06 233 GLY B CA 1
ATOM 10665 C C . GLY B 1 233 ? -19.094 -35.5 17.484 1 92.06 233 GLY B C 1
ATOM 10666 O O . GLY B 1 233 ? -19.688 -36.5 17.875 1 92.06 233 GLY B O 1
ATOM 10667 N N . ILE B 1 234 ? -17.828 -35.375 17.453 1 93.31 234 ILE B N 1
ATOM 10668 C CA . ILE B 1 234 ? -16.969 -36.469 17.922 1 93.31 234 ILE B CA 1
ATOM 10669 C C . ILE B 1 234 ? -16.906 -36.438 19.453 1 93.31 234 ILE B C 1
ATOM 10671 O O . ILE B 1 234 ? -16.562 -35.406 20.047 1 93.31 234 ILE B O 1
ATOM 10675 N N . ARG B 1 235 ? -17.125 -37.562 20.109 1 88.25 235 ARG B N 1
ATOM 10676 C CA . ARG B 1 235 ? -17.375 -37.562 21.547 1 88.25 235 ARG B CA 1
ATOM 10677 C C . ARG B 1 235 ? -16.078 -37.812 22.328 1 88.25 235 ARG B C 1
ATOM 10679 O O . ARG B 1 235 ? -15.984 -37.5 23.516 1 88.25 235 ARG B O 1
ATOM 10686 N N . SER B 1 236 ? -15.117 -38.594 21.562 1 93.31 236 SER B N 1
ATOM 10687 C CA . SER B 1 236 ? -13.914 -38.938 22.312 1 93.31 236 SER B CA 1
ATOM 10688 C C . SER B 1 236 ? -12.68 -38.906 21.422 1 93.31 236 SER B C 1
ATOM 10690 O O . SER B 1 236 ? -12.797 -38.906 20.188 1 93.31 236 SER B O 1
ATOM 10692 N N . LYS B 1 237 ? -11.469 -38.969 22.109 1 93.5 237 LYS B N 1
ATOM 10693 C CA . LYS B 1 237 ? -10.18 -39 21.422 1 93.5 237 LYS B CA 1
ATOM 10694 C C . LYS B 1 237 ? -10.047 -40.281 20.578 1 93.5 237 LYS B C 1
ATOM 10696 O O . LYS B 1 237 ? -9.508 -40.25 19.469 1 93.5 237 LYS B O 1
ATOM 10701 N N . GLU B 1 238 ? -10.57 -41.344 21.141 1 93.44 238 GLU B N 1
ATOM 10702 C CA . GLU B 1 238 ? -10.492 -42.625 20.453 1 93.44 238 GLU B CA 1
ATOM 10703 C C . GLU B 1 238 ? -11.312 -42.625 19.172 1 93.44 238 GLU B C 1
ATOM 10705 O O . GLU B 1 238 ? -10.875 -43.125 18.141 1 93.44 238 GLU B O 1
ATOM 10710 N N . GLU B 1 239 ? -12.414 -42 19.219 1 94.44 239 GLU B N 1
ATOM 10711 C CA . GLU B 1 239 ? -13.266 -41.875 18.047 1 94.44 239 GLU B CA 1
ATOM 10712 C C . GLU B 1 239 ? -12.594 -41.031 16.969 1 94.44 239 GLU B C 1
ATOM 10714 O O . GLU B 1 239 ? -12.672 -41.344 15.781 1 94.44 239 GLU B O 1
ATOM 10719 N N . ALA B 1 240 ? -11.992 -39.969 17.438 1 94.88 240 ALA B N 1
ATOM 10720 C CA . ALA B 1 240 ? -11.312 -39.062 16.5 1 94.88 240 ALA B CA 1
ATOM 10721 C C . ALA B 1 240 ? -10.164 -39.781 15.789 1 94.88 240 ALA B C 1
ATOM 10723 O O . ALA B 1 240 ? -10.008 -39.656 14.57 1 94.88 240 ALA B O 1
ATOM 10724 N N . LEU B 1 241 ? -9.406 -40.531 16.5 1 95.56 241 LEU B N 1
ATOM 10725 C CA . LEU B 1 241 ? -8.281 -41.25 15.93 1 95.56 241 LEU B CA 1
ATOM 10726 C C . LEU B 1 241 ? -8.766 -42.312 14.945 1 95.56 241 LEU B C 1
ATOM 10728 O O . LEU B 1 241 ? -8.148 -42.531 13.898 1 95.56 241 LEU B O 1
ATOM 10732 N N . ALA B 1 242 ? -9.828 -42.969 15.312 1 95 242 ALA B N 1
ATOM 10733 C CA . ALA B 1 242 ? -10.398 -43.969 14.43 1 95 242 ALA B CA 1
ATOM 10734 C C . ALA B 1 242 ? -10.859 -43.375 13.117 1 95 242 ALA B C 1
ATOM 10736 O O . ALA B 1 242 ? -10.656 -43.938 12.047 1 95 242 ALA B O 1
ATOM 10737 N N . ILE B 1 243 ? -11.453 -42.25 13.172 1 95.19 243 ILE B N 1
ATOM 10738 C CA . ILE B 1 243 ? -11.945 -41.562 11.984 1 95.19 243 ILE B CA 1
ATOM 10739 C C . ILE B 1 243 ? -10.766 -41.125 11.117 1 95.19 243 ILE B C 1
ATOM 10741 O O . ILE B 1 243 ? -10.773 -41.344 9.898 1 95.19 243 ILE B O 1
ATOM 10745 N N . ILE B 1 244 ? -9.766 -40.594 11.734 1 94.88 244 ILE B N 1
ATOM 10746 C CA . ILE B 1 244 ? -8.609 -40.062 11.039 1 94.88 244 ILE B CA 1
ATOM 10747 C C . ILE B 1 244 ? -7.852 -41.188 10.344 1 94.88 244 ILE B C 1
ATOM 10749 O O . ILE B 1 244 ? -7.414 -41.062 9.203 1 94.88 244 ILE B O 1
ATOM 10753 N N . GLU B 1 245 ? -7.711 -42.25 10.961 1 94.06 245 GLU B N 1
ATOM 10754 C CA . GLU B 1 245 ? -6.945 -43.375 10.43 1 94.06 245 GLU B CA 1
ATOM 10755 C C . GLU B 1 245 ? -7.637 -43.969 9.211 1 94.06 245 GLU B C 1
ATOM 10757 O O . GLU B 1 245 ? -6.98 -44.531 8.328 1 94.06 245 GLU B O 1
ATOM 10762 N N . LYS B 1 246 ? -8.891 -43.844 9.195 1 95.12 246 LYS B N 1
ATOM 10763 C CA . LYS B 1 246 ? -9.648 -44.562 8.172 1 95.12 246 LYS B CA 1
ATOM 10764 C C . LYS B 1 246 ? -10.086 -43.625 7.055 1 95.12 246 LYS B C 1
ATOM 10766 O O . LYS B 1 246 ? -10.523 -44.062 5.996 1 95.12 246 LYS B O 1
ATOM 10771 N N . SER B 1 247 ? -9.961 -42.375 7.227 1 96.81 247 SER B N 1
ATOM 10772 C CA . SER B 1 247 ? -10.562 -41.438 6.289 1 96.81 247 SER B CA 1
ATOM 10773 C C . SER B 1 247 ? -9.5 -40.719 5.449 1 96.81 247 SER B C 1
ATOM 10775 O O . SER B 1 247 ? -8.414 -40.406 5.945 1 96.81 247 SER B O 1
ATOM 10777 N N . ASN B 1 248 ? -9.781 -40.5 4.125 1 97.44 248 ASN B N 1
ATOM 10778 C CA . ASN B 1 248 ? -9.047 -39.562 3.309 1 97.44 248 ASN B CA 1
ATOM 10779 C C . ASN B 1 248 ? -9.602 -38.125 3.451 1 97.44 248 ASN B C 1
ATOM 10781 O O . ASN B 1 248 ? -8.844 -37.156 3.492 1 97.44 248 ASN B O 1
ATOM 10785 N N . ILE B 1 249 ? -10.93 -38.094 3.461 1 97.88 249 ILE B N 1
ATOM 10786 C CA . ILE B 1 249 ? -11.633 -36.812 3.484 1 97.88 249 ILE B CA 1
ATOM 10787 C C . ILE B 1 249 ? -12.688 -36.812 4.59 1 97.88 249 ILE B C 1
ATOM 10789 O O . ILE B 1 249 ? -13.414 -37.812 4.754 1 97.88 249 ILE B O 1
ATOM 10793 N N . ILE B 1 250 ? -12.742 -35.812 5.379 1 97.31 250 ILE B N 1
ATOM 10794 C CA . ILE B 1 250 ? -13.75 -35.625 6.418 1 97.31 250 ILE B CA 1
ATOM 10795 C C . ILE B 1 250 ? -14.539 -34.344 6.137 1 97.31 250 ILE B C 1
ATOM 10797 O O . ILE B 1 250 ? -13.969 -33.25 6.059 1 97.31 250 ILE B O 1
ATOM 10801 N N . ILE B 1 251 ? -15.828 -34.469 5.914 1 96.62 251 ILE B N 1
ATOM 10802 C CA . ILE B 1 251 ? -16.688 -33.344 5.594 1 96.62 251 ILE B CA 1
ATOM 10803 C C . ILE B 1 251 ? -17.562 -33 6.797 1 96.62 251 ILE B C 1
ATOM 10805 O O . ILE B 1 251 ? -18.234 -33.844 7.355 1 96.62 251 ILE B O 1
ATOM 10809 N N . THR B 1 252 ? -17.547 -31.703 7.172 1 93 252 THR B N 1
ATOM 10810 C CA . THR B 1 252 ? -18.25 -31.344 8.398 1 93 252 THR B CA 1
ATOM 10811 C C . THR B 1 252 ? -18.812 -29.938 8.305 1 93 252 THR B C 1
ATOM 10813 O O . THR B 1 252 ? -18.641 -29.25 7.293 1 93 252 THR B O 1
ATOM 10816 N N . LEU B 1 253 ? -19.594 -29.578 9.281 1 87.12 253 LEU B N 1
ATOM 10817 C CA . LEU B 1 253 ? -20.125 -28.25 9.484 1 87.12 253 LEU B CA 1
ATOM 10818 C C . LEU B 1 253 ? -19.438 -27.562 10.656 1 87.12 253 LEU B C 1
ATOM 10820 O O . LEU B 1 253 ? -18.969 -28.219 11.594 1 87.12 253 LEU B O 1
ATOM 10824 N N . PRO B 1 254 ? -19.312 -26.219 10.555 1 83.5 254 PRO B N 1
ATOM 10825 C CA . PRO B 1 254 ? -18.719 -25.516 11.703 1 83.5 254 PRO B CA 1
ATOM 10826 C C . PRO B 1 254 ? -19.422 -25.844 13.016 1 83.5 254 PRO B C 1
ATOM 10828 O O . PRO B 1 254 ? -18.766 -26.016 14.047 1 83.5 254 PRO B O 1
ATOM 10831 N N . LYS B 1 255 ? -20.734 -25.984 13.016 1 77.06 255 LYS B N 1
ATOM 10832 C CA . LYS B 1 255 ? -21.5 -26.281 14.219 1 77.06 255 LYS B CA 1
ATOM 10833 C C . LYS B 1 255 ? -21.156 -27.672 14.75 1 77.06 255 LYS B C 1
ATOM 10835 O O . LYS B 1 255 ? -21.125 -27.891 15.969 1 77.06 255 LYS B O 1
ATOM 10840 N N . THR B 1 256 ? -20.953 -28.656 13.852 1 86.75 256 THR B N 1
ATOM 10841 C CA . THR B 1 256 ? -20.594 -30 14.258 1 86.75 256 THR B CA 1
ATOM 10842 C C . THR B 1 256 ? -19.219 -30.031 14.922 1 86.75 256 THR B C 1
ATOM 10844 O O . THR B 1 256 ? -19 -30.766 15.875 1 86.75 256 THR B O 1
ATOM 10847 N N . LEU B 1 257 ? -18.328 -29.266 14.422 1 87 257 LEU B N 1
ATOM 10848 C CA . LEU B 1 257 ? -17 -29.172 15.008 1 87 257 LEU B CA 1
ATOM 10849 C C . LEU B 1 257 ? -17.078 -28.594 16.422 1 87 257 LEU B C 1
ATOM 10851 O O . LEU B 1 257 ? -16.391 -29.078 17.328 1 87 257 LEU B O 1
ATOM 10855 N N . SER B 1 258 ? -17.922 -27.562 16.531 1 82.94 258 SER B N 1
ATOM 10856 C CA . SER B 1 258 ? -18.047 -26.906 17.828 1 82.94 258 SER B CA 1
ATOM 10857 C C . SER B 1 258 ? -18.688 -27.844 18.844 1 82.94 258 SER B C 1
ATOM 10859 O O . SER B 1 258 ? -18.438 -27.719 20.047 1 82.94 258 SER B O 1
ATOM 10861 N N . ALA B 1 259 ? -19.5 -28.75 18.422 1 85.44 259 ALA B N 1
ATOM 10862 C CA . ALA B 1 259 ? -20.188 -29.719 19.281 1 85.44 259 ALA B CA 1
ATOM 10863 C C . ALA B 1 259 ? -19.25 -30.859 19.672 1 85.44 259 ALA B C 1
ATOM 10865 O O . ALA B 1 259 ? -19.578 -31.672 20.547 1 85.44 259 ALA B O 1
ATOM 10866 N N . SER B 1 260 ? -18.141 -30.953 19.094 1 89.69 260 SER B N 1
ATOM 10867 C CA . SER B 1 260 ? -17.188 -32.031 19.359 1 89.69 260 SER B CA 1
ATOM 10868 C C . SER B 1 260 ? -16.375 -31.75 20.625 1 89.69 260 SER B C 1
ATOM 10870 O O . SER B 1 260 ? -16.203 -30.594 21.016 1 89.69 260 SER B O 1
ATOM 10872 N N . ASP B 1 261 ? -15.922 -32.844 21.172 1 92.5 261 ASP B N 1
ATOM 10873 C CA . ASP B 1 261 ? -15.039 -32.719 22.328 1 92.5 261 ASP B CA 1
ATOM 10874 C C . ASP B 1 261 ? -13.766 -31.969 21.984 1 92.5 261 ASP B C 1
ATOM 10876 O O . ASP B 1 261 ? -13.188 -32.156 20.906 1 92.5 261 ASP B O 1
ATOM 10880 N N . PRO B 1 262 ? -13.32 -31.094 22.891 1 88.69 262 PRO B N 1
ATOM 10881 C CA . PRO B 1 262 ? -12.156 -30.25 22.609 1 88.69 262 PRO B CA 1
ATOM 10882 C C . PRO B 1 262 ? -10.906 -31.062 22.297 1 88.69 262 PRO B C 1
ATOM 10884 O O . PRO B 1 262 ? -10.109 -30.672 21.438 1 88.69 262 PRO B O 1
ATOM 10887 N N . GLU B 1 263 ? -10.758 -32.125 22.984 1 92.38 263 GLU B N 1
ATOM 10888 C CA . GLU B 1 263 ? -9.594 -32.969 22.719 1 92.38 263 GLU B CA 1
ATOM 10889 C C . GLU B 1 263 ? -9.711 -33.688 21.359 1 92.38 263 GLU B C 1
ATOM 10891 O O . GLU B 1 263 ? -8.719 -33.875 20.656 1 92.38 263 GLU B O 1
ATOM 10896 N N . ALA B 1 264 ? -10.938 -34.156 21.109 1 92.38 264 ALA B N 1
ATOM 10897 C CA . ALA B 1 264 ? -11.195 -34.75 19.812 1 92.38 264 ALA B CA 1
ATOM 10898 C C . ALA B 1 264 ? -10.93 -33.75 18.688 1 92.38 264 ALA B C 1
ATOM 10900 O O . ALA B 1 264 ? -10.359 -34.125 17.641 1 92.38 264 ALA B O 1
ATOM 10901 N N . LEU B 1 265 ? -11.312 -32.562 18.938 1 89.69 265 LEU B N 1
ATOM 10902 C CA . LEU B 1 265 ? -11.102 -31.531 17.953 1 89.69 265 LEU B CA 1
ATOM 10903 C C . LEU B 1 265 ? -9.617 -31.25 17.75 1 89.69 265 LEU B C 1
ATOM 10905 O O . LEU B 1 265 ? -9.164 -31.016 16.625 1 89.69 265 LEU B O 1
ATOM 10909 N N . ARG B 1 266 ? -8.836 -31.203 18.75 1 89.88 266 ARG B N 1
ATOM 1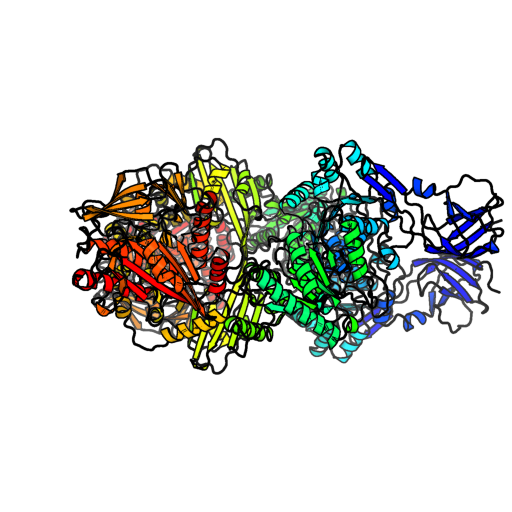0910 C CA . ARG B 1 266 ? -7.395 -31 18.672 1 89.88 266 ARG B CA 1
ATOM 10911 C C . ARG B 1 266 ? -6.723 -32.094 17.859 1 89.88 266 ARG B C 1
ATOM 10913 O O . ARG B 1 266 ? -5.855 -31.812 17.031 1 89.88 266 ARG B O 1
ATOM 10920 N N . ILE B 1 267 ? -7.168 -33.281 18.125 1 91.25 267 ILE B N 1
ATOM 10921 C CA . ILE B 1 267 ? -6.605 -34.406 17.406 1 91.25 267 ILE B CA 1
ATOM 10922 C C . ILE B 1 267 ? -6.969 -34.312 15.93 1 91.25 267 ILE B C 1
ATOM 10924 O O . ILE B 1 267 ? -6.121 -34.531 15.062 1 91.25 267 ILE B O 1
ATOM 10928 N N . LEU B 1 268 ? -8.18 -34.031 15.672 1 91.19 268 LEU B N 1
ATOM 10929 C CA . LEU B 1 268 ? -8.641 -33.906 14.297 1 91.19 268 LEU B CA 1
ATOM 10930 C C . LEU B 1 268 ? -7.816 -32.844 13.555 1 91.19 268 LEU B C 1
ATOM 10932 O O . LEU B 1 268 ? -7.359 -33.094 12.438 1 91.19 268 LEU B O 1
ATOM 10936 N N . THR B 1 269 ? -7.594 -31.719 14.109 1 89.25 269 THR B N 1
ATOM 10937 C CA . THR B 1 269 ? -6.895 -30.609 13.461 1 89.25 269 THR B CA 1
ATOM 10938 C C . THR B 1 269 ? -5.398 -30.906 13.359 1 89.25 269 THR B C 1
ATOM 10940 O O . THR B 1 269 ? -4.738 -30.469 12.414 1 89.25 269 THR B O 1
ATOM 10943 N N . GLU B 1 270 ? -4.887 -31.562 14.273 1 89.38 270 GLU B N 1
ATOM 10944 C CA . GLU B 1 270 ? -3.467 -31.906 14.273 1 89.38 270 GLU B CA 1
ATOM 10945 C C . GLU B 1 270 ? -3.137 -32.875 13.141 1 89.38 270 GLU B C 1
ATOM 10947 O O . GLU B 1 270 ? -2.115 -32.719 12.461 1 89.38 270 GLU B O 1
ATOM 10952 N N . TYR B 1 271 ? -4.004 -33.781 12.914 1 91.94 271 TYR B N 1
ATOM 10953 C CA . TYR B 1 271 ? -3.668 -34.844 11.977 1 91.94 271 TYR B CA 1
ATOM 10954 C C . TYR B 1 271 ? -4.152 -34.5 10.57 1 91.94 271 TYR B C 1
ATOM 10956 O O . TYR B 1 271 ? -3.635 -35.031 9.586 1 91.94 271 TYR B O 1
ATOM 10964 N N . CYS B 1 272 ? -5.133 -33.688 10.445 1 94 272 CYS B N 1
ATOM 10965 C CA . CYS B 1 272 ? -5.531 -33.25 9.109 1 94 272 CYS B CA 1
ATOM 10966 C C . CYS B 1 272 ? -4.469 -32.344 8.492 1 94 272 CYS B C 1
ATOM 10968 O O . CYS B 1 272 ? -3.996 -31.406 9.133 1 94 272 CYS B O 1
ATOM 10970 N N . THR B 1 273 ? -4.129 -32.688 7.324 1 92.81 273 THR B N 1
ATOM 10971 C CA . THR B 1 273 ? -3.031 -31.969 6.668 1 92.81 273 THR B CA 1
ATOM 10972 C C . THR B 1 273 ? -3.553 -30.766 5.883 1 92.81 273 THR B C 1
ATOM 10974 O O . THR B 1 273 ? -2.828 -29.797 5.684 1 92.81 273 THR B O 1
ATOM 10977 N N . ASP B 1 274 ? -4.766 -30.859 5.395 1 95.25 274 ASP B N 1
ATOM 10978 C CA . ASP B 1 274 ? -5.32 -29.812 4.527 1 95.25 274 ASP B CA 1
ATOM 10979 C C . ASP B 1 274 ? -6.734 -29.438 4.965 1 95.25 274 ASP B C 1
ATOM 10981 O O . ASP B 1 274 ? -7.523 -30.297 5.355 1 95.25 274 ASP B O 1
ATOM 10985 N N . LEU B 1 275 ? -7.008 -28.203 4.973 1 95.12 275 LEU B N 1
ATOM 10986 C CA . LEU B 1 275 ? -8.344 -27.688 5.242 1 95.12 275 LEU B CA 1
ATOM 10987 C C . LEU B 1 275 ? -8.93 -27.016 4.004 1 95.12 275 LEU B C 1
ATOM 10989 O O . LEU B 1 275 ? -8.281 -26.156 3.398 1 95.12 275 LEU B O 1
ATOM 10993 N N . ILE B 1 276 ? -10.078 -27.484 3.564 1 95.56 276 ILE B N 1
ATOM 10994 C CA . ILE B 1 276 ? -10.828 -26.828 2.488 1 95.56 276 ILE B CA 1
ATOM 10995 C C . ILE B 1 276 ? -12.102 -26.203 3.045 1 95.56 276 ILE B C 1
ATOM 10997 O O . ILE B 1 276 ? -12.875 -26.875 3.732 1 95.56 276 ILE B O 1
ATOM 11001 N N . VAL B 1 277 ? -12.273 -24.969 2.816 1 91.62 277 VAL B N 1
ATOM 11002 C CA . VAL B 1 277 ? -13.477 -24.281 3.26 1 91.62 277 VAL B CA 1
ATOM 11003 C C . VAL B 1 277 ? -14.305 -23.844 2.047 1 91.62 277 VAL B C 1
ATOM 11005 O O . VAL B 1 277 ? -13.828 -23.078 1.208 1 91.62 277 VAL B O 1
ATOM 11008 N N . ASP B 1 278 ? -15.422 -24.406 1.944 1 89.69 278 ASP B N 1
ATOM 11009 C CA . ASP B 1 278 ? -16.344 -24 0.883 1 89.69 278 ASP B CA 1
ATOM 11010 C C . ASP B 1 278 ? -17.219 -22.844 1.333 1 89.69 278 ASP B C 1
ATOM 11012 O O . ASP B 1 278 ? -17.609 -22.766 2.502 1 89.69 278 ASP B O 1
ATOM 11016 N N . GLU B 1 279 ? -17.469 -21.922 0.477 1 83.19 279 GLU B N 1
ATOM 11017 C CA . GLU B 1 279 ? -18.25 -20.719 0.731 1 83.19 279 GLU B CA 1
ATOM 11018 C C . GLU B 1 279 ? -17.75 -19.984 1.967 1 83.19 279 GLU B C 1
ATOM 11020 O O . GLU B 1 279 ? -18.516 -19.719 2.895 1 83.19 279 GLU B O 1
ATOM 11025 N N . ALA B 1 280 ? -16.562 -19.641 1.928 1 81.31 280 ALA B N 1
ATOM 11026 C CA . ALA B 1 280 ? -15.836 -19.078 3.059 1 81.31 280 ALA B CA 1
ATOM 11027 C C . ALA B 1 280 ? -16.484 -17.781 3.527 1 81.31 280 ALA B C 1
ATOM 11029 O O . ALA B 1 280 ? -16.359 -17.391 4.691 1 81.31 280 ALA B O 1
ATOM 11030 N N . HIS B 1 281 ? -17.25 -17.156 2.703 1 74.31 281 HIS B N 1
ATOM 11031 C CA . HIS B 1 281 ? -17.844 -15.859 3.033 1 74.31 281 HIS B CA 1
ATOM 11032 C C . HIS B 1 281 ? -18.969 -16.016 4.051 1 74.31 281 HIS B C 1
ATOM 11034 O O . HIS B 1 281 ? -19.406 -15.039 4.656 1 74.31 281 HIS B O 1
ATOM 11040 N N . HIS B 1 282 ? -19.391 -17.203 4.285 1 70.94 282 HIS B N 1
ATOM 11041 C CA . HIS B 1 282 ? -20.5 -17.484 5.195 1 70.94 282 HIS B CA 1
ATOM 11042 C C . HIS B 1 282 ? -19.984 -17.797 6.602 1 70.94 282 HIS B C 1
ATOM 11044 O O . HIS B 1 282 ? -20.766 -17.828 7.555 1 70.94 282 HIS B O 1
ATOM 11050 N N . ILE B 1 283 ? -18.781 -18.062 6.719 1 69.88 283 ILE B N 1
ATOM 11051 C CA . ILE B 1 283 ? -18.25 -18.453 8.023 1 69.88 283 ILE B CA 1
ATOM 11052 C C . ILE B 1 283 ? -17.984 -17.203 8.867 1 69.88 283 ILE B C 1
ATOM 11054 O O . ILE B 1 283 ? -17.219 -16.328 8.461 1 69.88 283 ILE B O 1
ATOM 11058 N N . PRO B 1 284 ? -18.734 -17.172 9.953 1 64.69 284 PRO B N 1
ATOM 11059 C CA . PRO B 1 284 ? -18.484 -16.016 10.82 1 64.69 284 PRO B CA 1
ATOM 11060 C C . PRO B 1 284 ? -17 -15.859 11.156 1 64.69 284 PRO B C 1
ATOM 11062 O O . PRO B 1 284 ? -16.281 -16.844 11.305 1 64.69 284 PRO B O 1
ATOM 11065 N N . ALA B 1 285 ? -16.594 -14.727 11.344 1 61.94 285 ALA B N 1
ATOM 11066 C CA . ALA B 1 285 ? -15.195 -14.375 11.57 1 61.94 285 ALA B CA 1
ATOM 11067 C C . ALA B 1 285 ? -14.641 -15.086 12.797 1 61.94 285 ALA B C 1
ATOM 11069 O O . ALA B 1 285 ? -13.508 -15.586 12.773 1 61.94 285 ALA B O 1
ATOM 11070 N N . SER B 1 286 ? -15.484 -15.195 13.859 1 67.38 286 SER B N 1
ATOM 11071 C CA . SER B 1 286 ? -14.992 -15.781 15.102 1 67.38 286 SER B CA 1
ATOM 11072 C C . SER B 1 286 ? -14.711 -17.266 14.938 1 67.38 286 SER B C 1
ATOM 11074 O O . SER B 1 286 ? -13.695 -17.766 15.422 1 67.38 286 SER B O 1
ATOM 11076 N N . GLN B 1 287 ? -15.648 -17.938 14.266 1 69.31 287 GLN B N 1
ATOM 11077 C CA . GLN B 1 287 ? -15.469 -19.375 14.039 1 69.31 287 GLN B CA 1
ATOM 11078 C C . GLN B 1 287 ? -14.312 -19.625 13.07 1 69.31 287 GLN B C 1
ATOM 11080 O O . GLN B 1 287 ? -13.539 -20.562 13.258 1 69.31 287 GLN B O 1
ATOM 11085 N N . TRP B 1 288 ? -14.273 -18.766 12.188 1 70.88 288 TRP B N 1
ATOM 11086 C CA . TRP B 1 288 ? -13.203 -18.875 11.195 1 70.88 288 TRP B CA 1
ATOM 11087 C C . TRP B 1 288 ? -11.836 -18.688 11.852 1 70.88 288 TRP B C 1
ATOM 11089 O O . TRP B 1 288 ? -10.906 -19.453 11.578 1 70.88 288 TRP B O 1
ATOM 11099 N N . SER B 1 289 ? -11.773 -17.672 12.641 1 70.25 289 SER B N 1
ATOM 11100 C CA . SER B 1 289 ? -10.508 -17.391 13.305 1 70.25 289 SER B CA 1
ATOM 11101 C C . SER B 1 289 ? -10.039 -18.578 14.141 1 70.25 289 SER B C 1
ATOM 11103 O O . SER B 1 289 ? -8.844 -18.859 14.211 1 70.25 289 SER B O 1
ATOM 11105 N N . LEU B 1 290 ? -11.023 -19.266 14.766 1 70.31 290 LEU B N 1
ATOM 11106 C CA . LEU B 1 290 ? -10.688 -20.422 15.594 1 70.31 290 LEU B CA 1
ATOM 11107 C C . LEU B 1 290 ? -10.141 -21.547 14.742 1 70.31 290 LEU B C 1
ATOM 11109 O O . LEU B 1 290 ? -9.117 -22.156 15.086 1 70.31 290 LEU B O 1
ATOM 11113 N N . VAL B 1 291 ? -10.828 -21.812 13.664 1 72.06 291 VAL B N 1
ATOM 11114 C CA . VAL B 1 291 ? -10.422 -22.906 12.797 1 72.06 291 VAL B CA 1
ATOM 11115 C C . VAL B 1 291 ? -9.07 -22.578 12.156 1 72.06 291 VAL B C 1
ATOM 11117 O O . VAL B 1 291 ? -8.203 -23.453 12.047 1 72.06 291 VAL B O 1
ATOM 11120 N N . CYS B 1 292 ? -8.883 -21.344 11.727 1 73.69 292 CYS B N 1
ATOM 11121 C CA . CYS B 1 292 ? -7.645 -20.922 11.094 1 73.69 292 CYS B CA 1
ATOM 11122 C C . CYS B 1 292 ? -6.473 -21.016 12.062 1 73.69 292 CYS B C 1
ATOM 11124 O O . CYS B 1 292 ? -5.371 -21.406 11.672 1 73.69 292 CYS B O 1
ATOM 11126 N N . GLN B 1 293 ? -6.727 -20.672 13.266 1 75.12 293 GLN B N 1
ATOM 11127 C CA . GLN B 1 293 ? -5.68 -20.75 14.281 1 75.12 293 GLN B CA 1
ATOM 11128 C C . GLN B 1 293 ? -5.238 -22.188 14.516 1 75.12 293 GLN B C 1
ATOM 11130 O O . GLN B 1 293 ? -4.051 -22.453 14.703 1 75.12 293 GLN B O 1
ATOM 11135 N N . MET B 1 294 ? -6.219 -23.094 14.484 1 78.88 294 MET B N 1
ATOM 11136 C CA . MET B 1 294 ? -5.914 -24.5 14.719 1 78.88 294 MET B CA 1
ATOM 11137 C C . MET B 1 294 ? -5.109 -25.078 13.562 1 78.88 294 MET B C 1
ATOM 11139 O O . MET B 1 294 ? -4.355 -26.047 13.742 1 78.88 294 MET B O 1
ATOM 11143 N N . PHE B 1 295 ? -5.281 -24.516 12.422 1 83.69 295 PHE B N 1
ATOM 11144 C CA . PHE B 1 295 ? -4.586 -25 11.234 1 83.69 295 PHE B CA 1
ATOM 11145 C C . PHE B 1 295 ? -3.439 -24.062 10.859 1 83.69 295 PHE B C 1
ATOM 11147 O O . PHE B 1 295 ? -3.045 -23.984 9.695 1 83.69 295 PHE B O 1
ATOM 11154 N N . SER B 1 296 ? -2.988 -23.359 11.906 1 76.06 296 SER B N 1
ATOM 11155 C CA . SER B 1 296 ? -1.916 -22.406 11.656 1 76.06 296 SER B CA 1
ATOM 11156 C C . SER B 1 296 ? -0.72 -23.078 10.992 1 76.06 296 SER B C 1
ATOM 11158 O O . SER B 1 296 ? -0.332 -24.188 11.367 1 76.06 296 SER B O 1
ATOM 11160 N N . ASP B 1 297 ? -0.06 -22.625 9.914 1 76.25 297 ASP B N 1
ATOM 11161 C CA . ASP B 1 297 ? 1.144 -23.031 9.195 1 76.25 297 ASP B CA 1
ATOM 11162 C C . ASP B 1 297 ? 0.845 -24.156 8.219 1 76.25 297 ASP B C 1
ATOM 11164 O O . ASP B 1 297 ? 1.75 -24.672 7.551 1 76.25 297 ASP B O 1
ATOM 11168 N N . LYS B 1 298 ? -0.487 -24.734 8.344 1 89 298 LYS B N 1
ATOM 11169 C CA . LYS B 1 298 ? -0.881 -25.781 7.41 1 89 298 LYS B CA 1
ATOM 11170 C C . LYS B 1 298 ? -1.554 -25.203 6.172 1 89 298 LYS B C 1
ATOM 11172 O O . LYS B 1 298 ? -1.66 -23.984 6.031 1 89 298 LYS B O 1
ATOM 11177 N N . ARG B 1 299 ? -1.901 -26.094 5.258 1 92.44 299 ARG B N 1
ATOM 11178 C CA . ARG B 1 299 ? -2.471 -25.641 3.996 1 92.44 299 ARG B CA 1
ATOM 11179 C C . ARG B 1 299 ? -3.977 -25.422 4.121 1 92.44 299 ARG B C 1
ATOM 11181 O O . ARG B 1 299 ? -4.715 -26.359 4.461 1 92.44 299 ARG B O 1
ATOM 11188 N N . ILE B 1 300 ? -4.41 -24.219 3.986 1 92.94 300 ILE B N 1
ATOM 11189 C CA . ILE B 1 300 ? -5.824 -23.859 4.008 1 92.94 300 ILE B CA 1
ATOM 11190 C C . ILE B 1 300 ? -6.234 -23.297 2.648 1 92.94 300 ILE B C 1
ATOM 11192 O O . ILE B 1 300 ? -5.598 -22.375 2.131 1 92.94 300 ILE B O 1
ATOM 11196 N N . THR B 1 301 ? -7.18 -23.906 2.023 1 94.44 301 THR B N 1
ATOM 11197 C CA . THR B 1 301 ? -7.742 -23.406 0.775 1 94.44 301 THR B CA 1
ATOM 11198 C C . THR B 1 301 ? -9.203 -23.016 0.961 1 94.44 301 THR B C 1
ATOM 11200 O O . THR B 1 301 ? -10.023 -23.828 1.394 1 94.44 301 THR B O 1
ATOM 11203 N N . GLN B 1 302 ? -9.508 -21.812 0.626 1 92.38 302 GLN B N 1
ATOM 11204 C CA . GLN B 1 302 ? -10.875 -21.312 0.757 1 92.38 302 GLN B CA 1
ATOM 11205 C C . GLN B 1 302 ? -11.484 -21 -0.609 1 92.38 302 GLN B C 1
ATOM 11207 O O . GLN B 1 302 ? -10.836 -20.375 -1.451 1 92.38 302 GLN B O 1
ATOM 11212 N N . PHE B 1 303 ? -12.648 -21.547 -0.771 1 92.31 303 PHE B N 1
ATOM 11213 C CA . PHE B 1 303 ? -13.398 -21.25 -1.987 1 92.31 303 PHE B CA 1
ATOM 11214 C C . PHE B 1 303 ? -14.562 -20.312 -1.69 1 92.31 303 PHE B C 1
ATOM 11216 O O . PHE B 1 303 ? -15.266 -20.484 -0.691 1 92.31 303 PHE B O 1
ATOM 11223 N N . THR B 1 304 ? -14.695 -19.297 -2.535 1 86.44 304 THR B N 1
ATOM 11224 C CA . THR B 1 304 ? -15.781 -18.344 -2.324 1 86.44 304 THR B CA 1
ATOM 11225 C C . THR B 1 304 ? -16.203 -17.703 -3.643 1 86.44 304 THR B C 1
ATOM 11227 O O . THR B 1 304 ? -15.414 -17.672 -4.594 1 86.44 304 THR B O 1
ATOM 11230 N N . ALA B 1 305 ? -17.391 -17.266 -3.73 1 78.94 305 ALA B N 1
ATOM 11231 C CA . ALA B 1 305 ? -17.859 -16.516 -4.898 1 78.94 305 ALA B CA 1
ATOM 11232 C C . ALA B 1 305 ? -17.469 -15.047 -4.797 1 78.94 305 ALA B C 1
ATOM 11234 O O . ALA B 1 305 ? -17.344 -14.359 -5.812 1 78.94 305 ALA B O 1
ATOM 11235 N N . THR B 1 306 ? -17.391 -14.609 -3.477 1 73.94 306 THR B N 1
ATOM 11236 C CA . THR B 1 306 ? -17.062 -13.211 -3.223 1 73.94 306 THR B CA 1
ATOM 11237 C C . THR B 1 306 ? -15.961 -13.094 -2.18 1 73.94 306 THR B C 1
ATOM 11239 O O . THR B 1 306 ? -15.969 -13.82 -1.181 1 73.94 306 THR B O 1
ATOM 11242 N N . PRO B 1 307 ? -15.031 -12.281 -2.453 1 72.56 307 PRO B N 1
ATOM 11243 C CA . PRO B 1 307 ? -13.93 -12.172 -1.491 1 72.56 307 PRO B CA 1
ATOM 11244 C C . PRO B 1 307 ? -14.312 -11.398 -0.234 1 72.56 307 PRO B C 1
ATOM 11246 O O . PRO B 1 307 ? -13.477 -11.164 0.639 1 72.56 307 PRO B O 1
ATOM 11249 N N . PHE B 1 308 ? -15.633 -11.023 -0.086 1 70.69 308 PHE B N 1
ATOM 11250 C CA . PHE B 1 308 ? -16.062 -10.234 1.066 1 70.69 308 PHE B CA 1
ATOM 11251 C C . PHE B 1 308 ? -17.062 -11.016 1.904 1 70.69 308 PHE B C 1
ATOM 11253 O O . PHE B 1 308 ? -17.922 -11.719 1.361 1 70.69 308 PHE B O 1
ATOM 11260 N N . ARG B 1 309 ? -16.875 -10.891 3.186 1 65.25 309 ARG B N 1
ATOM 11261 C CA . ARG B 1 309 ? -17.797 -11.539 4.117 1 65.25 309 ARG B CA 1
ATOM 11262 C C . ARG B 1 309 ? -19.078 -10.727 4.273 1 65.25 309 ARG B C 1
ATOM 11264 O O . ARG B 1 309 ? -19.203 -9.641 3.705 1 65.25 309 ARG B O 1
ATOM 11271 N N . ARG B 1 310 ? -20.031 -11.156 4.957 1 59.59 310 ARG B N 1
ATOM 11272 C CA . ARG B 1 310 ? -21.312 -10.516 5.223 1 59.59 310 ARG B CA 1
ATOM 11273 C C . ARG B 1 310 ? -21.125 -9.203 5.98 1 59.59 310 ARG B C 1
ATOM 11275 O O . ARG B 1 310 ? -21.953 -8.297 5.875 1 59.59 310 ARG B O 1
ATOM 11282 N N . ASP B 1 311 ? -20.031 -9.18 6.715 1 58.16 311 ASP B N 1
ATOM 11283 C CA . ASP B 1 311 ? -19.766 -7.953 7.465 1 58.16 311 ASP B CA 1
ATOM 11284 C C . ASP B 1 311 ? -18.953 -6.965 6.637 1 58.16 311 ASP B C 1
ATOM 11286 O O . ASP B 1 311 ? -18.406 -6.004 7.172 1 58.16 311 ASP B O 1
ATOM 11290 N N . ASN B 1 312 ? -18.875 -7.289 5.312 1 59.94 312 ASN B N 1
ATOM 11291 C CA . ASN B 1 312 ? -18.219 -6.426 4.344 1 59.94 312 ASN B CA 1
ATOM 11292 C C . ASN B 1 312 ? -16.703 -6.383 4.57 1 59.94 312 ASN B C 1
ATOM 11294 O O . ASN B 1 312 ? -16.031 -5.473 4.09 1 59.94 312 ASN B O 1
ATOM 11298 N N . LYS B 1 313 ? -16.328 -7.352 5.406 1 62.31 313 LYS B N 1
ATOM 11299 C CA . LYS B 1 313 ? -14.891 -7.457 5.59 1 62.31 313 LYS B CA 1
ATOM 11300 C C . LYS B 1 313 ? -14.289 -8.469 4.625 1 62.31 313 LYS B C 1
ATOM 11302 O O . LYS B 1 313 ? -14.969 -9.391 4.176 1 62.31 313 LYS B O 1
ATOM 11307 N N . ARG B 1 314 ? -13.102 -8.258 4.281 1 65.69 314 ARG B N 1
ATOM 11308 C CA . ARG B 1 314 ? -12.414 -9.164 3.363 1 65.69 314 ARG B CA 1
ATOM 11309 C C . ARG B 1 314 ? -12.102 -10.492 4.039 1 65.69 314 ARG B C 1
ATOM 11311 O O . ARG B 1 314 ? -11.812 -10.539 5.238 1 65.69 314 ARG B O 1
ATOM 11318 N N . ILE B 1 315 ? -12.305 -11.469 3.25 1 71.25 315 ILE B N 1
ATOM 11319 C CA . ILE B 1 315 ? -11.922 -12.797 3.725 1 71.25 315 ILE B CA 1
ATOM 11320 C C . ILE B 1 315 ? -10.43 -12.836 4.012 1 71.25 315 ILE B C 1
ATOM 11322 O O . ILE B 1 315 ? -9.633 -12.234 3.287 1 71.25 315 ILE B O 1
ATOM 11326 N N . ASP B 1 316 ? -10.039 -13.43 5.07 1 69.44 316 ASP B N 1
ATOM 11327 C CA . ASP B 1 316 ? -8.633 -13.57 5.434 1 69.44 316 ASP B CA 1
ATOM 11328 C C . ASP B 1 316 ? -7.891 -14.453 4.43 1 69.44 316 ASP B C 1
ATOM 11330 O O . ASP B 1 316 ? -8.492 -15.312 3.787 1 69.44 316 ASP B O 1
ATOM 11334 N N . GLY B 1 317 ? -6.711 -14.172 4.238 1 74.12 317 GLY B N 1
ATOM 11335 C CA . GLY B 1 317 ? -5.887 -14.977 3.352 1 74.12 317 GLY B CA 1
ATOM 11336 C C . GLY B 1 317 ? -5.5 -14.258 2.074 1 74.12 317 GLY B C 1
ATOM 11337 O O . GLY B 1 317 ? -5.957 -13.141 1.823 1 74.12 317 GLY B O 1
ATOM 11338 N N . LYS B 1 318 ? -4.715 -14.859 1.303 1 82.31 318 LYS B N 1
ATOM 11339 C CA . LYS B 1 318 ? -4.242 -14.312 0.034 1 82.31 318 LYS B CA 1
ATOM 11340 C C . LYS B 1 318 ? -5.129 -14.766 -1.124 1 82.31 318 LYS B C 1
ATOM 11342 O O . LYS B 1 318 ? -5.406 -15.953 -1.271 1 82.31 318 LYS B O 1
ATOM 11347 N N . ILE B 1 319 ? -5.699 -13.844 -1.86 1 86.88 319 ILE B N 1
ATOM 11348 C CA . ILE B 1 319 ? -6.422 -14.219 -3.072 1 86.88 319 ILE B CA 1
ATOM 11349 C C . ILE B 1 319 ? -5.434 -14.68 -4.141 1 86.88 319 ILE B C 1
ATOM 11351 O O . ILE B 1 319 ? -4.734 -13.859 -4.742 1 86.88 319 ILE B O 1
ATOM 11355 N N . ILE B 1 320 ? -5.367 -15.938 -4.391 1 89.69 320 ILE B N 1
ATOM 11356 C CA . ILE B 1 320 ? -4.352 -16.484 -5.289 1 89.69 320 ILE B CA 1
ATOM 11357 C C . ILE B 1 320 ? -4.926 -16.609 -6.695 1 89.69 320 ILE B C 1
ATOM 11359 O O . ILE B 1 320 ? -4.18 -16.766 -7.668 1 89.69 320 ILE B O 1
ATOM 11363 N N . PHE B 1 321 ? -6.242 -16.672 -6.738 1 90.44 321 PHE B N 1
ATOM 11364 C CA . PHE B 1 321 ? -6.926 -16.75 -8.023 1 90.44 321 PHE B CA 1
ATOM 11365 C C . PHE B 1 321 ? -8.273 -16.031 -7.969 1 90.44 321 PHE B C 1
ATOM 11367 O O . PHE B 1 321 ? -9.07 -16.266 -7.062 1 90.44 321 PHE B O 1
ATOM 11374 N N . ASN B 1 322 ? -8.461 -15.148 -8.828 1 85.5 322 ASN B N 1
ATOM 11375 C CA . ASN B 1 322 ? -9.688 -14.359 -8.867 1 85.5 322 ASN B CA 1
ATOM 11376 C C . ASN B 1 322 ? -10.32 -14.383 -10.25 1 85.5 322 ASN B C 1
ATOM 11378 O O . ASN B 1 322 ? -9.867 -13.688 -11.164 1 85.5 322 ASN B O 1
ATOM 11382 N N . TYR B 1 323 ? -11.273 -15.297 -10.43 1 87.19 323 TYR B N 1
ATOM 11383 C CA . TYR B 1 323 ? -12.102 -15.289 -11.633 1 87.19 323 TYR B CA 1
ATOM 11384 C C . TYR B 1 323 ? -13.289 -14.344 -11.469 1 87.19 323 TYR B C 1
ATOM 11386 O O . TYR B 1 323 ? -14.32 -14.719 -10.922 1 87.19 323 TYR B O 1
ATOM 11394 N N . LYS B 1 324 ? -13.188 -13.18 -12.07 1 74.5 324 LYS B N 1
ATOM 11395 C CA . LYS B 1 324 ? -14.125 -12.094 -11.82 1 74.5 324 LYS B CA 1
ATOM 11396 C C . LYS B 1 324 ? -15.438 -12.32 -12.562 1 74.5 324 LYS B C 1
ATOM 11398 O O . LYS B 1 324 ? -15.492 -13.109 -13.508 1 74.5 324 LYS B O 1
ATOM 11403 N N . LEU B 1 325 ? -16.422 -11.617 -12.094 1 75.94 325 LEU B N 1
ATOM 11404 C CA . LEU B 1 325 ? -17.734 -11.688 -12.719 1 75.94 325 LEU B CA 1
ATOM 11405 C C . LEU B 1 325 ? -17.688 -11.203 -14.164 1 75.94 325 LEU B C 1
ATOM 11407 O O . LEU B 1 325 ? -18.406 -11.719 -15.023 1 75.94 325 LEU B O 1
ATOM 11411 N N . GLY B 1 326 ? -16.859 -10.25 -14.344 1 72.19 326 GLY B N 1
ATOM 11412 C CA . GLY B 1 326 ? -16.688 -9.773 -15.711 1 72.19 326 GLY B CA 1
ATOM 11413 C C . GLY B 1 326 ? -16.141 -10.836 -16.641 1 72.19 326 GLY B C 1
ATOM 11414 O O . GLY B 1 326 ? -16.594 -10.953 -17.781 1 72.19 326 GLY B O 1
ATOM 11415 N N . ASP B 1 327 ? -15.188 -11.633 -16.188 1 76.25 327 ASP B N 1
ATOM 11416 C CA . ASP B 1 327 ? -14.648 -12.742 -16.969 1 76.25 327 ASP B CA 1
ATOM 11417 C C . ASP B 1 327 ? -15.719 -13.797 -17.234 1 76.25 327 ASP B C 1
ATOM 11419 O O . ASP B 1 327 ? -15.789 -14.359 -18.328 1 76.25 327 ASP B O 1
ATOM 11423 N N . ALA B 1 328 ? -16.484 -14.008 -16.203 1 77.75 328 ALA B N 1
ATOM 11424 C CA . ALA B 1 328 ? -17.562 -15 -16.328 1 77.75 328 ALA B CA 1
ATOM 11425 C C . ALA B 1 328 ? -18.609 -14.547 -17.344 1 77.75 328 ALA B C 1
ATOM 11427 O O . ALA B 1 328 ? -19.156 -15.367 -18.078 1 77.75 328 ALA B O 1
ATOM 11428 N N . GLN B 1 329 ? -18.828 -13.281 -17.359 1 75.31 329 GLN B N 1
ATOM 11429 C CA . GLN B 1 329 ? -19.766 -12.734 -18.328 1 75.31 329 GLN B CA 1
ATOM 11430 C C . GLN B 1 329 ? -19.219 -12.844 -19.75 1 75.31 329 GLN B C 1
ATOM 11432 O O . GLN B 1 329 ? -19.953 -13.211 -20.672 1 75.31 329 GLN B O 1
ATOM 11437 N N . ALA B 1 330 ? -17.984 -12.555 -19.891 1 75.19 330 ALA B N 1
ATOM 11438 C CA . ALA B 1 330 ? -17.344 -12.617 -21.188 1 75.19 330 ALA B CA 1
ATOM 11439 C C . ALA B 1 330 ? -17.312 -14.047 -21.719 1 75.19 330 ALA B C 1
ATOM 11441 O O . ALA B 1 330 ? -17.391 -14.273 -22.938 1 75.19 330 ALA B O 1
ATOM 11442 N N . ALA B 1 331 ? -17.25 -15.031 -20.828 1 76.94 331 ALA B N 1
ATOM 11443 C CA . ALA B 1 331 ? -17.219 -16.438 -21.203 1 76.94 331 ALA B CA 1
ATOM 11444 C C . ALA B 1 331 ? -18.625 -17.031 -21.25 1 76.94 331 ALA B C 1
ATOM 11446 O O . ALA B 1 331 ? -18.797 -18.25 -21.359 1 76.94 331 ALA B O 1
ATOM 11447 N N . ASP B 1 332 ? -19.703 -16.156 -20.953 1 75.56 332 ASP B N 1
ATOM 11448 C CA . ASP B 1 332 ? -21.109 -16.484 -21.109 1 75.56 332 ASP B CA 1
ATOM 11449 C C . ASP B 1 332 ? -21.594 -17.375 -19.953 1 75.56 332 ASP B C 1
ATOM 11451 O O . ASP B 1 332 ? -22.469 -18.219 -20.141 1 75.56 332 ASP B O 1
ATOM 11455 N N . TYR B 1 333 ? -20.844 -17.25 -18.875 1 74.69 333 TYR B N 1
ATOM 11456 C CA . TYR B 1 333 ? -21.344 -17.938 -17.672 1 74.69 333 TYR B CA 1
ATOM 11457 C C . TYR B 1 333 ? -22.469 -17.125 -17.031 1 74.69 333 TYR B C 1
ATOM 11459 O O . TYR B 1 333 ? -23.297 -17.688 -16.312 1 74.69 333 TYR B O 1
ATOM 11467 N N . TYR B 1 334 ? -22.453 -15.703 -17.234 1 77.81 334 TYR B N 1
ATOM 11468 C CA . TYR B 1 334 ? -23.422 -14.797 -16.656 1 77.81 334 TYR B CA 1
ATOM 11469 C C . TYR B 1 334 ? -23.984 -13.844 -17.703 1 77.81 334 TYR B C 1
ATOM 11471 O O . TYR B 1 334 ? -23.312 -13.5 -18.672 1 77.81 334 TYR B O 1
ATOM 11479 N N . ARG B 1 335 ? -25.203 -13.414 -17.406 1 77.62 335 ARG B N 1
ATOM 11480 C CA . ARG B 1 335 ? -25.844 -12.383 -18.219 1 77.62 335 ARG B CA 1
ATOM 11481 C C . ARG B 1 335 ? -26.188 -11.156 -17.375 1 77.62 335 ARG B C 1
ATOM 11483 O O . ARG B 1 335 ? -26.219 -11.234 -16.141 1 77.62 335 ARG B O 1
ATOM 11490 N N . PRO B 1 336 ? -26.391 -10.086 -18.062 1 79.75 336 PRO B N 1
ATOM 11491 C CA . PRO B 1 336 ? -26.75 -8.883 -17.312 1 79.75 336 PRO B CA 1
ATOM 11492 C C . PRO B 1 336 ? -28.031 -9.047 -16.516 1 79.75 336 PRO B C 1
ATOM 11494 O O . PRO B 1 336 ? -28.953 -9.75 -16.953 1 79.75 336 PRO B O 1
ATOM 11497 N N . ILE B 1 337 ? -28.094 -8.391 -15.43 1 85.31 337 ILE B N 1
ATOM 11498 C CA . ILE B 1 337 ? -29.234 -8.438 -14.531 1 85.31 337 ILE B CA 1
ATOM 11499 C C . ILE B 1 337 ? -29.938 -7.082 -14.516 1 85.31 337 ILE B C 1
ATOM 11501 O O . ILE B 1 337 ? -29.312 -6.055 -14.266 1 85.31 337 ILE B O 1
ATOM 11505 N N . ASN B 1 338 ? -31.156 -7.062 -14.789 1 85.75 338 ASN B N 1
ATOM 11506 C CA . ASN B 1 338 ? -31.969 -5.844 -14.711 1 85.75 338 ASN B CA 1
ATOM 11507 C C . ASN B 1 338 ? -32.406 -5.547 -13.273 1 85.75 338 ASN B C 1
ATOM 11509 O O . ASN B 1 338 ? -33.094 -6.352 -12.648 1 85.75 338 ASN B O 1
ATOM 11513 N N . LEU B 1 339 ? -31.891 -4.457 -12.797 1 83.25 339 LEU B N 1
ATOM 11514 C CA . LEU B 1 339 ? -32.281 -4.047 -11.453 1 83.25 339 LEU B CA 1
ATOM 11515 C C . LEU B 1 339 ? -33.406 -3.023 -11.508 1 83.25 339 LEU B C 1
ATOM 11517 O O . LEU B 1 339 ? -33.188 -1.872 -11.891 1 83.25 339 LEU B O 1
ATOM 11521 N N . LYS B 1 340 ? -34.531 -3.451 -11.141 1 84.62 340 LYS B N 1
ATOM 11522 C CA . LYS B 1 340 ? -35.688 -2.561 -11.055 1 84.62 340 LYS B CA 1
ATOM 11523 C C . LYS B 1 340 ? -35.875 -2.025 -9.633 1 84.62 340 LYS B C 1
ATOM 11525 O O . LYS B 1 340 ? -36.094 -2.795 -8.695 1 84.62 340 LYS B O 1
ATOM 11530 N N . THR B 1 341 ? -35.688 -0.771 -9.523 1 77.69 341 THR B N 1
ATOM 11531 C CA . THR B 1 341 ? -35.781 -0.16 -8.195 1 77.69 341 THR B CA 1
ATOM 11532 C C . THR B 1 341 ? -37.125 0.524 -7.996 1 77.69 341 THR B C 1
ATOM 11534 O O . THR B 1 341 ? -37.656 1.133 -8.922 1 77.69 341 THR B O 1
ATOM 11537 N N . ILE B 1 342 ? -37.75 0.263 -6.828 1 75.81 342 ILE B N 1
ATOM 11538 C CA . ILE B 1 342 ? -38.969 0.971 -6.43 1 75.81 342 ILE B CA 1
ATOM 11539 C C . ILE B 1 342 ? -38.656 1.845 -5.211 1 75.81 342 ILE B C 1
ATOM 11541 O O . ILE B 1 342 ? -37.719 1.595 -4.473 1 75.81 342 ILE B O 1
ATOM 11545 N N . GLU B 1 343 ? -39.281 2.953 -5.172 1 72.75 343 GLU B N 1
ATOM 11546 C CA . GLU B 1 343 ? -39.156 3.842 -4.02 1 72.75 343 GLU B CA 1
ATOM 11547 C C . GLU B 1 343 ? -40.469 3.977 -3.266 1 72.75 343 GLU B C 1
ATOM 11549 O O . GLU B 1 343 ? -41.281 4.859 -3.564 1 72.75 343 GLU B O 1
ATOM 11554 N N . GLU B 1 344 ? -40.688 3.053 -2.352 1 73.69 344 GLU B N 1
ATOM 11555 C CA . GLU B 1 344 ? -41.875 3.068 -1.521 1 73.69 344 GLU B CA 1
ATOM 11556 C C . GLU B 1 344 ? -41.531 3.217 -0.043 1 73.69 344 GLU B C 1
ATOM 11558 O O . GLU B 1 344 ? -40.844 2.355 0.531 1 73.69 344 GLU B O 1
ATOM 11563 N N . PHE B 1 345 ? -41.906 4.336 0.494 1 65.31 345 PHE B N 1
ATOM 11564 C CA . PHE B 1 345 ? -41.562 4.664 1.869 1 65.31 345 PHE B CA 1
ATOM 11565 C C . PHE B 1 345 ? -42.625 4.195 2.834 1 65.31 345 PHE B C 1
ATOM 11567 O O . PHE B 1 345 ? -42.469 4.246 4.051 1 65.31 345 PHE B O 1
ATOM 11574 N N . GLY B 1 346 ? -43.781 3.623 2.359 1 65 346 GLY B N 1
ATOM 11575 C CA . GLY B 1 346 ? -44.906 3.25 3.195 1 65 346 GLY B CA 1
ATOM 11576 C C . GLY B 1 346 ? -44.594 2.104 4.137 1 65 346 GLY B C 1
ATOM 11577 O O . GLY B 1 346 ? -43.438 1.858 4.465 1 65 346 GLY B O 1
ATOM 11578 N N . ASP B 1 347 ? -45.594 1.605 4.777 1 70.56 347 ASP B N 1
ATOM 11579 C CA . ASP B 1 347 ? -45.438 0.504 5.719 1 70.56 347 ASP B CA 1
ATOM 11580 C C . ASP B 1 347 ? -44.969 -0.764 5.008 1 70.56 347 ASP B C 1
ATOM 11582 O O . ASP B 1 347 ? -44.906 -0.803 3.775 1 70.56 347 ASP B O 1
ATOM 11586 N N . LYS B 1 348 ? -44.625 -1.707 5.75 1 79 348 LYS B N 1
ATOM 11587 C CA . LYS B 1 348 ? -44.062 -2.945 5.23 1 79 348 LYS B CA 1
ATOM 11588 C C . LYS B 1 348 ? -45 -3.621 4.246 1 79 348 LYS B C 1
ATOM 11590 O O . LYS B 1 348 ? -44.562 -4.195 3.248 1 79 348 LYS B O 1
ATOM 11595 N N . GLU B 1 349 ? -46.312 -3.578 4.539 1 82.56 349 GLU B N 1
ATOM 11596 C CA . GLU B 1 349 ? -47.281 -4.219 3.668 1 82.56 349 GLU B CA 1
ATOM 11597 C C . GLU B 1 349 ? -47.344 -3.531 2.309 1 82.56 349 GLU B C 1
ATOM 11599 O O . GLU B 1 349 ? -47.438 -4.195 1.273 1 82.56 349 GLU B O 1
ATOM 11604 N N . GLN B 1 350 ? -47.281 -2.195 2.439 1 83.38 350 GLN B N 1
ATOM 11605 C CA . GLN B 1 350 ? -47.312 -1.451 1.184 1 83.38 350 GLN B CA 1
ATOM 11606 C C . GLN B 1 350 ? -46.062 -1.684 0.377 1 83.38 350 GLN B C 1
ATOM 11608 O O . GLN B 1 350 ? -46.094 -1.759 -0.853 1 83.38 350 GLN B O 1
ATOM 11613 N N . ARG B 1 351 ? -45.031 -1.728 1.012 1 85.31 351 ARG B N 1
ATOM 11614 C CA . ARG B 1 351 ? -43.75 -2.008 0.347 1 85.31 351 ARG B CA 1
ATOM 11615 C C . ARG B 1 351 ? -43.781 -3.369 -0.339 1 85.31 351 ARG B C 1
ATOM 11617 O O . ARG B 1 351 ? -43.375 -3.5 -1.49 1 85.31 351 ARG B O 1
ATOM 11624 N N . ASP B 1 352 ? -44.312 -4.316 0.412 1 92.19 352 ASP B N 1
ATOM 11625 C CA . ASP B 1 352 ? -44.406 -5.672 -0.133 1 92.19 352 ASP B CA 1
ATOM 11626 C C . ASP B 1 352 ? -45.312 -5.723 -1.347 1 92.19 352 ASP B C 1
ATOM 11628 O O . ASP B 1 352 ? -45.031 -6.434 -2.314 1 92.19 352 ASP B O 1
ATOM 11632 N N . LEU B 1 353 ? -46.344 -5.039 -1.218 1 92.25 353 LEU B N 1
ATOM 11633 C CA . LEU B 1 353 ? -47.281 -5.012 -2.33 1 92.25 353 LEU B CA 1
ATOM 11634 C C . LEU B 1 353 ? -46.656 -4.426 -3.578 1 92.25 353 LEU B C 1
ATOM 11636 O O . LEU B 1 353 ? -46.781 -4.969 -4.676 1 92.25 353 LEU B O 1
ATOM 11640 N N . CYS B 1 354 ? -45.938 -3.344 -3.359 1 89.56 354 CYS B N 1
ATOM 11641 C CA . CYS B 1 354 ? -45.312 -2.686 -4.492 1 89.56 354 CYS B CA 1
ATOM 11642 C C . CYS B 1 354 ? -44.25 -3.582 -5.113 1 89.56 354 CYS B C 1
ATOM 11644 O O . CYS B 1 354 ? -44.125 -3.658 -6.336 1 89.56 354 CYS B O 1
ATOM 11646 N N . ILE B 1 355 ? -43.469 -4.238 -4.328 1 92 355 ILE B N 1
ATOM 11647 C CA . ILE B 1 355 ? -42.438 -5.145 -4.805 1 92 355 ILE B CA 1
ATOM 11648 C C . ILE B 1 355 ? -43.062 -6.301 -5.574 1 92 355 ILE B C 1
ATOM 11650 O O . ILE B 1 355 ? -42.625 -6.645 -6.672 1 92 355 ILE B O 1
ATOM 11654 N N . ALA B 1 356 ? -44.094 -6.867 -4.98 1 95.06 356 ALA B N 1
ATOM 11655 C CA . ALA B 1 356 ? -44.75 -8.016 -5.59 1 95.06 356 ALA B CA 1
ATOM 11656 C C . ALA B 1 356 ? -45.375 -7.641 -6.934 1 95.06 356 ALA B C 1
ATOM 11658 O O . ALA B 1 356 ? -45.25 -8.398 -7.902 1 95.06 356 ALA B O 1
ATOM 11659 N N . GLU B 1 357 ? -45.969 -6.504 -6.957 1 93.75 357 GLU B N 1
ATOM 11660 C CA . GLU B 1 357 ? -46.594 -6.07 -8.195 1 93.75 357 GLU B CA 1
ATOM 11661 C C . GLU B 1 357 ? -45.562 -5.875 -9.305 1 93.75 357 GLU B C 1
ATOM 11663 O O . GLU B 1 357 ? -45.781 -6.301 -10.445 1 93.75 357 GLU B O 1
ATOM 11668 N N . GLU B 1 358 ? -44.562 -5.238 -8.906 1 92.75 358 GLU B N 1
ATOM 11669 C CA . GLU B 1 358 ? -43.5 -5.004 -9.891 1 92.75 358 GLU B CA 1
ATOM 11670 C C . GLU B 1 358 ? -42.875 -6.312 -10.352 1 92.75 358 GLU B C 1
ATOM 11672 O O . GLU B 1 358 ? -42.562 -6.477 -11.539 1 92.75 358 GLU B O 1
ATOM 11677 N N . ALA B 1 359 ? -42.656 -7.184 -9.453 1 94.81 359 ALA B N 1
ATOM 11678 C CA . ALA B 1 359 ? -42.062 -8.477 -9.773 1 94.81 359 ALA B CA 1
ATOM 11679 C C . ALA B 1 359 ? -42.969 -9.305 -10.672 1 94.81 359 ALA B C 1
ATOM 11681 O O . ALA B 1 359 ? -42.531 -9.961 -11.609 1 94.81 359 ALA B O 1
ATOM 11682 N N . LEU B 1 360 ? -44.219 -9.289 -10.375 1 95.56 360 LEU B N 1
ATOM 11683 C CA . LEU B 1 360 ? -45.188 -10.023 -11.172 1 95.56 360 LEU B CA 1
ATOM 11684 C C . LEU B 1 360 ? -45.312 -9.43 -12.57 1 95.56 360 LEU B C 1
ATOM 11686 O O . LEU B 1 360 ? -45.5 -10.164 -13.547 1 95.56 360 LEU B O 1
ATOM 11690 N N . THR B 1 361 ? -45.219 -8.133 -12.57 1 93.88 361 THR B N 1
ATOM 11691 C CA . THR B 1 361 ? -45.219 -7.488 -13.875 1 93.88 361 THR B CA 1
ATOM 11692 C C . THR B 1 361 ? -44.031 -7.969 -14.719 1 93.88 361 THR B C 1
ATOM 11694 O O . THR B 1 361 ? -44.188 -8.266 -15.906 1 93.88 361 THR B O 1
ATOM 11697 N N . ALA B 1 362 ? -42.938 -8.047 -14.125 1 92.94 362 ALA B N 1
ATOM 11698 C CA . ALA B 1 362 ? -41.75 -8.523 -14.812 1 92.94 362 ALA B CA 1
ATOM 11699 C C . ALA B 1 362 ? -41.906 -9.977 -15.242 1 92.94 362 ALA B C 1
ATOM 11701 O O . ALA B 1 362 ? -41.531 -10.344 -16.359 1 92.94 362 ALA B O 1
ATOM 11702 N N . LEU B 1 363 ? -42.438 -10.789 -14.328 1 94.75 363 LEU B N 1
ATOM 11703 C CA . LEU B 1 363 ? -42.625 -12.203 -14.625 1 94.75 363 LEU B CA 1
ATOM 11704 C C . LEU B 1 363 ? -43.594 -12.398 -15.781 1 94.75 363 LEU B C 1
ATOM 11706 O O . LEU B 1 363 ? -43.344 -13.203 -16.688 1 94.75 363 LEU B O 1
ATOM 11710 N N . ARG B 1 364 ? -44.656 -11.688 -15.758 1 94.25 364 ARG B N 1
ATOM 11711 C CA . ARG B 1 364 ? -45.656 -11.781 -16.797 1 94.25 364 ARG B CA 1
ATOM 11712 C C . ARG B 1 364 ? -45.094 -11.312 -18.141 1 94.25 364 ARG B C 1
ATOM 11714 O O . ARG B 1 364 ? -45.406 -11.898 -19.188 1 94.25 364 ARG B O 1
ATOM 11721 N N . ARG B 1 365 ? -44.344 -10.297 -18.078 1 92.94 365 ARG B N 1
ATOM 11722 C CA . ARG B 1 365 ? -43.688 -9.828 -19.297 1 92.94 365 ARG B CA 1
ATOM 11723 C C . ARG B 1 365 ? -42.781 -10.914 -19.875 1 92.94 365 ARG B C 1
ATOM 11725 O O . ARG B 1 365 ? -42.844 -11.195 -21.078 1 92.94 365 ARG B O 1
ATOM 11732 N N . ASP B 1 366 ? -42.031 -11.508 -19.047 1 91.75 366 ASP B N 1
ATOM 11733 C CA . ASP B 1 366 ? -41.062 -12.516 -19.484 1 91.75 366 ASP B CA 1
ATOM 11734 C C . ASP B 1 366 ? -41.781 -13.742 -20.047 1 91.75 366 ASP B C 1
ATOM 11736 O O . ASP B 1 366 ? -41.406 -14.281 -21.078 1 91.75 366 ASP B O 1
ATOM 11740 N N . ARG B 1 367 ? -42.812 -14.141 -19.391 1 90.31 367 ARG B N 1
ATOM 11741 C CA . ARG B 1 367 ? -43.469 -15.391 -19.75 1 90.31 367 ARG B CA 1
ATOM 11742 C C . ARG B 1 367 ? -44.406 -15.188 -20.922 1 90.31 367 ARG B C 1
ATOM 11744 O O . ARG B 1 367 ? -44.5 -16.031 -21.828 1 90.31 367 ARG B O 1
ATOM 11751 N N . ASN B 1 368 ? -45.156 -14.102 -20.875 1 90.25 368 ASN B N 1
ATOM 11752 C CA . ASN B 1 368 ? -46.219 -13.891 -21.859 1 90.25 368 ASN B CA 1
ATOM 11753 C C . ASN B 1 368 ? -45.688 -13.195 -23.109 1 90.25 368 ASN B C 1
ATOM 11755 O O . ASN B 1 368 ? -46.094 -13.531 -24.234 1 90.25 368 ASN B O 1
ATOM 11759 N N . GLU B 1 369 ? -44.875 -12.281 -22.844 1 90.25 369 GLU B N 1
ATOM 11760 C CA . GLU B 1 369 ? -44.406 -11.5 -23.984 1 90.25 369 GLU B CA 1
ATOM 11761 C C . GLU B 1 369 ? -43.156 -12.109 -24.594 1 90.25 369 GLU B C 1
ATOM 11763 O O . GLU B 1 369 ? -43.031 -12.219 -25.812 1 90.25 369 GLU B O 1
ATOM 11768 N N . LEU B 1 370 ? -42.281 -12.539 -23.828 1 88 370 LEU B N 1
ATOM 11769 C CA . LEU B 1 370 ? -40.969 -13.016 -24.312 1 88 370 LEU B CA 1
ATOM 11770 C C . LEU B 1 370 ? -40.969 -14.539 -24.406 1 88 370 LEU B C 1
ATOM 11772 O O . LEU B 1 370 ? -40.031 -15.125 -24.984 1 88 370 LEU B O 1
ATOM 11776 N N . HIS B 1 371 ? -42 -15.258 -23.844 1 87.81 371 HIS B N 1
ATOM 11777 C CA . HIS B 1 371 ? -42.188 -16.703 -23.875 1 87.81 371 HIS B CA 1
ATOM 11778 C C . HIS B 1 371 ? -41 -17.422 -23.234 1 87.81 371 HIS B C 1
ATOM 11780 O O . HIS B 1 371 ? -40.438 -18.359 -23.812 1 87.81 371 HIS B O 1
ATOM 11786 N N . LEU B 1 372 ? -40.531 -16.875 -22.172 1 88.56 372 LEU B N 1
ATOM 11787 C CA . LEU B 1 372 ? -39.469 -17.469 -21.391 1 88.56 372 LEU B CA 1
ATOM 11788 C C . LEU B 1 372 ? -40.031 -18.219 -20.188 1 88.56 372 LEU B C 1
ATOM 11790 O O . LEU B 1 372 ? -41 -17.766 -19.578 1 88.56 372 LEU B O 1
ATOM 11794 N N . ASP B 1 373 ? -39.531 -19.312 -19.859 1 86.88 373 ASP B N 1
ATOM 11795 C CA . ASP B 1 373 ? -40 -20.094 -18.719 1 86.88 373 ASP B CA 1
ATOM 11796 C C . ASP B 1 373 ? -39.312 -19.656 -17.438 1 86.88 373 ASP B C 1
ATOM 11798 O O . ASP B 1 373 ? -38.656 -20.469 -16.766 1 86.88 373 ASP B O 1
ATOM 11802 N N . HIS B 1 374 ? -39.594 -18.469 -17.062 1 90.44 374 HIS B N 1
ATOM 11803 C CA . HIS B 1 374 ? -39 -17.891 -15.875 1 90.44 374 HIS B CA 1
ATOM 11804 C C . HIS B 1 374 ? -39.781 -18.234 -14.625 1 90.44 374 HIS B C 1
ATOM 11806 O O . HIS B 1 374 ? -41 -18.422 -14.695 1 90.44 374 HIS B O 1
ATOM 11812 N N . ILE B 1 375 ? -39.062 -18.344 -13.57 1 90.69 375 ILE B N 1
ATOM 11813 C CA . ILE B 1 375 ? -39.625 -18.547 -12.242 1 90.69 375 ILE B CA 1
ATOM 11814 C C . ILE B 1 375 ? -39.281 -17.375 -11.344 1 90.69 375 ILE B C 1
ATOM 11816 O O . ILE B 1 375 ? -38.188 -16.797 -11.453 1 90.69 375 ILE B O 1
ATOM 11820 N N . LEU B 1 376 ? -40.281 -17 -10.539 1 93.94 376 LEU B N 1
ATOM 11821 C CA . LEU B 1 376 ? -40.062 -15.883 -9.625 1 93.94 376 LEU B CA 1
ATOM 11822 C C . LEU B 1 376 ? -39.719 -16.375 -8.227 1 93.94 376 LEU B C 1
ATOM 11824 O O . LEU B 1 376 ? -40.375 -17.281 -7.699 1 93.94 376 LEU B O 1
ATOM 11828 N N . MET B 1 377 ? -38.656 -15.797 -7.734 1 90.5 377 MET B N 1
ATOM 11829 C CA . MET B 1 377 ? -38.25 -16.078 -6.355 1 90.5 377 MET B CA 1
ATOM 11830 C C . MET B 1 377 ? -38.5 -14.859 -5.465 1 90.5 377 MET B C 1
ATOM 11832 O O . MET B 1 377 ? -37.969 -13.773 -5.738 1 90.5 377 MET B O 1
ATOM 11836 N N . ALA B 1 378 ? -39.312 -15.016 -4.516 1 91.44 378 ALA B N 1
ATOM 11837 C CA . ALA B 1 378 ? -39.531 -13.984 -3.502 1 91.44 378 ALA B CA 1
ATOM 11838 C C . ALA B 1 378 ? -38.75 -14.297 -2.229 1 91.44 378 ALA B C 1
ATOM 11840 O O . ALA B 1 378 ? -39.031 -15.289 -1.553 1 91.44 378 ALA B O 1
ATOM 11841 N N . ARG B 1 379 ? -37.844 -13.453 -1.939 1 88 379 ARG B N 1
ATOM 11842 C CA . ARG B 1 379 ? -36.938 -13.711 -0.818 1 88 379 ARG B CA 1
ATOM 11843 C C . ARG B 1 379 ? -37.375 -12.93 0.42 1 88 379 ARG B C 1
ATOM 11845 O O . ARG B 1 379 ? -37.656 -11.734 0.336 1 88 379 ARG B O 1
ATOM 11852 N N . CYS B 1 380 ? -37.406 -13.641 1.514 1 87.31 380 CYS B N 1
ATOM 11853 C CA . CYS B 1 380 ? -37.812 -13.055 2.791 1 87.31 380 CYS B CA 1
ATOM 11854 C C . CYS B 1 380 ? -36.75 -13.352 3.863 1 87.31 380 CYS B C 1
ATOM 11856 O O . CYS B 1 380 ? -35.969 -14.273 3.721 1 87.31 380 CYS B O 1
ATOM 11858 N N . GLU B 1 381 ? -36.719 -12.57 4.891 1 80.06 381 GLU B N 1
ATOM 11859 C CA . GLU B 1 381 ? -35.688 -12.688 5.926 1 80.06 381 GLU B CA 1
ATOM 11860 C C . GLU B 1 381 ? -36.094 -13.727 6.969 1 80.06 381 GLU B C 1
ATOM 11862 O O . GLU B 1 381 ? -35.219 -14.305 7.637 1 80.06 381 GLU B O 1
ATOM 11867 N N . SER B 1 382 ? -37.406 -13.891 7.176 1 82.75 382 SER B N 1
ATOM 11868 C CA . SER B 1 382 ? -37.875 -14.781 8.234 1 82.75 382 SER B CA 1
ATOM 11869 C C . SER B 1 382 ? -39.062 -15.617 7.781 1 82.75 382 SER B C 1
ATOM 11871 O O . SER B 1 382 ? -39.719 -15.297 6.773 1 82.75 382 SER B O 1
ATOM 11873 N N . LYS B 1 383 ? -39.375 -16.641 8.594 1 85.94 383 LYS B N 1
ATOM 11874 C CA . LYS B 1 383 ? -40.5 -17.516 8.297 1 85.94 383 LYS B CA 1
ATOM 11875 C C . LYS B 1 383 ? -41.812 -16.75 8.344 1 85.94 383 LYS B C 1
ATOM 11877 O O . LYS B 1 383 ? -42.688 -16.922 7.48 1 85.94 383 LYS B O 1
ATOM 11882 N N . GLU B 1 384 ? -41.875 -15.938 9.359 1 87.25 384 GLU B N 1
ATOM 11883 C CA . GLU B 1 384 ? -43.094 -15.148 9.508 1 87.25 384 GLU B CA 1
ATOM 11884 C C . GLU B 1 384 ? -43.312 -14.234 8.305 1 87.25 384 GLU B C 1
ATOM 11886 O O . GLU B 1 384 ? -44.406 -14.141 7.781 1 87.25 384 GLU B O 1
ATOM 11891 N N . ARG B 1 385 ? -42.312 -13.703 7.844 1 89.5 385 ARG B N 1
ATOM 11892 C CA . ARG B 1 385 ? -42.375 -12.82 6.68 1 89.5 385 ARG B CA 1
ATOM 11893 C C . ARG B 1 385 ? -42.719 -13.609 5.422 1 89.5 385 ARG B C 1
ATOM 11895 O O . ARG B 1 385 ? -43.438 -13.125 4.559 1 89.5 385 ARG B O 1
ATOM 11902 N N . ALA B 1 386 ? -42.188 -14.734 5.352 1 90.62 386 ALA B N 1
ATOM 11903 C CA . ALA B 1 386 ? -42.406 -15.57 4.176 1 90.62 386 ALA B CA 1
ATOM 11904 C C . ALA B 1 386 ? -43.875 -15.984 4.062 1 90.62 386 ALA B C 1
ATOM 11906 O O . ALA B 1 386 ? -44.406 -16.031 2.961 1 90.62 386 ALA B O 1
ATOM 11907 N N . VAL B 1 387 ? -44.438 -16.219 5.195 1 91.5 387 VAL B N 1
ATOM 11908 C CA . VAL B 1 387 ? -45.844 -16.609 5.199 1 91.5 387 VAL B CA 1
ATOM 11909 C C . VAL B 1 387 ? -46.688 -15.438 4.742 1 91.5 387 VAL B C 1
ATOM 11911 O O . VAL B 1 387 ? -47.625 -15.609 3.941 1 91.5 387 VAL B O 1
ATOM 11914 N N . ASN B 1 388 ? -46.344 -14.297 5.238 1 92.69 388 ASN B N 1
ATOM 11915 C CA . ASN B 1 388 ? -47.094 -13.102 4.848 1 92.69 388 ASN B CA 1
ATOM 11916 C C . ASN B 1 388 ? -46.938 -12.812 3.357 1 92.69 388 ASN B C 1
ATOM 11918 O O . ASN B 1 388 ? -47.938 -12.5 2.684 1 92.69 388 ASN B O 1
ATOM 11922 N N . VAL B 1 389 ? -45.781 -12.883 2.859 1 94.81 389 VAL B N 1
ATOM 11923 C CA . VAL B 1 389 ? -45.5 -12.602 1.455 1 94.81 389 VAL B CA 1
ATOM 11924 C C . VAL B 1 389 ? -46.156 -13.68 0.575 1 94.81 389 VAL B C 1
ATOM 11926 O O . VAL B 1 389 ? -46.625 -13.391 -0.525 1 94.81 389 VAL B O 1
ATOM 11929 N N . PHE B 1 390 ? -46.188 -14.906 1.092 1 94.5 390 PHE B N 1
ATOM 11930 C CA . PHE B 1 390 ? -46.812 -16.016 0.382 1 94.5 390 PHE B CA 1
ATOM 11931 C C . PHE B 1 390 ? -48.281 -15.75 0.18 1 94.5 390 PHE B C 1
ATOM 11933 O O . PHE B 1 390 ? -48.812 -15.961 -0.914 1 94.5 390 PHE B O 1
ATOM 11940 N N . GLU B 1 391 ? -48.875 -15.297 1.234 1 94.75 391 GLU B N 1
ATOM 11941 C CA . GLU B 1 391 ? -50.281 -14.977 1.148 1 94.75 391 GLU B CA 1
ATOM 11942 C C . GLU B 1 391 ? -50.531 -13.859 0.136 1 94.75 391 GLU B C 1
ATOM 11944 O O . GLU B 1 391 ? -51.531 -13.875 -0.575 1 94.75 391 GLU B O 1
ATOM 11949 N N . LEU B 1 392 ? -49.656 -12.984 0.143 1 95.5 392 LEU B N 1
ATOM 11950 C CA . LEU B 1 392 ? -49.75 -11.875 -0.806 1 95.5 392 LEU B CA 1
ATOM 11951 C C . LEU B 1 392 ? -49.688 -12.391 -2.242 1 95.5 392 LEU B C 1
ATOM 11953 O O . LEU B 1 392 ? -50.531 -11.992 -3.078 1 95.5 392 LEU B O 1
ATOM 11957 N N . TYR B 1 393 ? -48.781 -13.234 -2.539 1 96.62 393 TYR B N 1
ATOM 11958 C CA . TYR B 1 393 ? -48.625 -13.766 -3.891 1 96.62 393 TYR B CA 1
ATOM 11959 C C . TYR B 1 393 ? -49.812 -14.688 -4.242 1 96.62 393 TYR B C 1
ATOM 11961 O O . TYR B 1 393 ? -50.219 -14.773 -5.402 1 96.62 393 TYR B O 1
ATOM 11969 N N . GLN B 1 394 ? -50.312 -15.367 -3.256 1 95.31 394 GLN B N 1
ATOM 11970 C CA . GLN B 1 394 ? -51.5 -16.203 -3.482 1 95.31 394 GLN B CA 1
ATOM 11971 C C . GLN B 1 394 ? -52.688 -15.359 -3.898 1 95.31 394 GLN B C 1
ATOM 11973 O O . GLN B 1 394 ? -53.531 -15.789 -4.719 1 95.31 394 GLN B O 1
ATOM 11978 N N . LYS B 1 395 ? -52.75 -14.234 -3.295 1 94.81 395 LYS B N 1
ATOM 11979 C CA . LYS B 1 395 ? -53.844 -13.32 -3.604 1 94.81 395 LYS B CA 1
ATOM 11980 C C . LYS B 1 395 ? -53.625 -12.664 -4.969 1 94.81 395 LYS B C 1
ATOM 11982 O O . LYS B 1 395 ? -54.594 -12.531 -5.746 1 94.81 395 LYS B O 1
ATOM 11987 N N . LEU B 1 396 ? -52.469 -12.258 -5.309 1 95.06 396 LEU B N 1
ATOM 11988 C CA . LEU B 1 396 ? -52.188 -11.461 -6.496 1 95.06 396 LEU B CA 1
ATOM 11989 C C . LEU B 1 396 ? -52.062 -12.352 -7.73 1 95.06 396 LEU B C 1
ATOM 11991 O O . LEU B 1 396 ? -52.375 -11.914 -8.844 1 95.06 396 LEU B O 1
ATOM 11995 N N . ALA B 1 397 ? -51.594 -13.57 -7.5 1 94.94 397 ALA B N 1
ATOM 11996 C CA . ALA B 1 397 ? -51.312 -14.438 -8.648 1 94.94 397 ALA B CA 1
ATOM 11997 C C . ALA B 1 397 ? -51.562 -15.898 -8.297 1 94.94 397 ALA B C 1
ATOM 11999 O O . ALA B 1 397 ? -50.656 -16.734 -8.406 1 94.94 397 ALA B O 1
ATOM 12000 N N . PRO B 1 398 ? -52.75 -16.328 -8.031 1 93.31 398 PRO B N 1
ATOM 12001 C CA . PRO B 1 398 ? -53.031 -17.734 -7.719 1 93.31 398 PRO B CA 1
ATOM 12002 C C . PRO B 1 398 ? -52.781 -18.672 -8.898 1 93.31 398 PRO B C 1
ATOM 12004 O O . PRO B 1 398 ? -52.438 -19.828 -8.703 1 93.31 398 PRO B O 1
ATOM 12007 N N . GLU B 1 399 ? -52.875 -18.141 -10.047 1 90.94 399 GLU B N 1
ATOM 12008 C CA . GLU B 1 399 ? -52.719 -18.938 -11.258 1 90.94 399 GLU B CA 1
ATOM 12009 C C . GLU B 1 399 ? -51.281 -19.422 -11.422 1 90.94 399 GLU B C 1
ATOM 12011 O O . GLU B 1 399 ? -51.031 -20.375 -12.141 1 90.94 399 GLU B O 1
ATOM 12016 N N . MET B 1 400 ? -50.344 -18.812 -10.758 1 93.62 400 MET B N 1
ATOM 12017 C CA . MET B 1 400 ? -48.938 -19.141 -10.922 1 93.62 400 MET B CA 1
ATOM 12018 C C . MET B 1 400 ? -48.469 -20.109 -9.836 1 93.62 400 MET B C 1
ATOM 12020 O O . MET B 1 400 ? -47.281 -20.375 -9.711 1 93.62 400 MET B O 1
ATOM 12024 N N . LEU B 1 401 ? -49.375 -20.516 -8.992 1 92.12 401 LEU B N 1
ATOM 12025 C CA . LEU B 1 401 ? -49.188 -21.578 -8 1 92.12 401 LEU B CA 1
ATOM 12026 C C . LEU B 1 401 ? -48 -21.297 -7.105 1 92.12 401 LEU B C 1
ATOM 12028 O O . LEU B 1 401 ? -47.031 -22.062 -7.09 1 92.12 401 LEU B O 1
ATOM 12032 N N . PRO B 1 402 ? -48.031 -20.234 -6.363 1 94.31 402 PRO B N 1
ATOM 12033 C CA . PRO B 1 402 ? -46.938 -19.922 -5.453 1 94.31 402 PRO B CA 1
ATOM 12034 C C . PRO B 1 402 ? -46.656 -21.031 -4.453 1 94.31 402 PRO B C 1
ATOM 12036 O O . PRO B 1 402 ? -47.594 -21.672 -3.955 1 94.31 402 PRO B O 1
ATOM 12039 N N . GLN B 1 403 ? -45.344 -21.297 -4.262 1 91.56 403 GLN B N 1
ATOM 12040 C CA . GLN B 1 403 ? -44.906 -22.297 -3.295 1 91.56 403 GLN B CA 1
ATOM 12041 C C . GLN B 1 403 ? -44.125 -21.656 -2.156 1 91.56 403 GLN B C 1
ATOM 12043 O O . GLN B 1 403 ? -43.531 -20.578 -2.33 1 91.56 403 GLN B O 1
ATOM 12048 N N . LEU B 1 404 ? -44.188 -22.281 -1.004 1 90.12 404 LEU B N 1
ATOM 12049 C CA . LEU B 1 404 ? -43.5 -21.781 0.169 1 90.12 404 LEU B CA 1
ATOM 12050 C C . LEU B 1 404 ? -42.375 -22.734 0.601 1 90.12 404 LEU B C 1
ATOM 12052 O O . LEU B 1 404 ? -42.656 -23.922 0.819 1 90.12 404 LEU B O 1
ATOM 12056 N N . VAL B 1 405 ? -41.188 -22.234 0.645 1 84.81 405 VAL B N 1
ATOM 12057 C CA . VAL B 1 405 ? -40.031 -23.078 1.014 1 84.81 405 VAL B CA 1
ATOM 12058 C C . VAL B 1 405 ? -39.219 -22.391 2.098 1 84.81 405 VAL B C 1
ATOM 12060 O O . VAL B 1 405 ? -38.781 -21.25 1.921 1 84.81 405 VAL B O 1
ATOM 12063 N N . TYR B 1 406 ? -39 -22.844 3.238 1 80.38 406 TYR B N 1
ATOM 12064 C CA . TYR B 1 406 ? -38.094 -22.344 4.281 1 80.38 406 TYR B CA 1
ATOM 12065 C C . TYR B 1 406 ? -37.594 -23.484 5.156 1 80.38 406 TYR B C 1
ATOM 12067 O O . TYR B 1 406 ? -38.219 -24.547 5.223 1 80.38 406 TYR B O 1
ATOM 12075 N N . SER B 1 407 ? -36.375 -23.25 5.766 1 66.75 407 SER B N 1
ATOM 12076 C CA . SER B 1 407 ? -35.812 -24.281 6.625 1 66.75 407 SER B CA 1
ATOM 12077 C C . SER B 1 407 ? -36.531 -24.359 7.965 1 66.75 407 SER B C 1
ATOM 12079 O O . SER B 1 407 ? -36.969 -23.344 8.492 1 66.75 407 SER B O 1
ATOM 12081 N N . GLY B 1 408 ? -36.938 -25.391 8.508 1 62 408 GLY B N 1
ATOM 12082 C CA . GLY B 1 408 ? -37.562 -25.594 9.82 1 62 408 GLY B CA 1
ATOM 12083 C C . GLY B 1 408 ? -37.938 -27.031 10.094 1 62 408 GLY B C 1
ATOM 12084 O O . GLY B 1 408 ? -37.875 -27.875 9.188 1 62 408 GLY B O 1
ATOM 12085 N N . PRO B 1 409 ? -38.031 -27.297 11.391 1 61.81 409 PRO B N 1
ATOM 12086 C CA . PRO B 1 409 ? -38.406 -28.672 11.75 1 61.81 409 PRO B CA 1
ATOM 12087 C C . PRO B 1 409 ? -39.656 -29.156 11.023 1 61.81 409 PRO B C 1
ATOM 12089 O O . PRO B 1 409 ? -40.656 -28.438 10.945 1 61.81 409 PRO B O 1
ATOM 12092 N N . GLY B 1 410 ? -39.688 -30.297 10.469 1 63.91 410 GLY B N 1
ATOM 12093 C CA . GLY B 1 410 ? -40.844 -30.938 9.836 1 63.91 410 GLY B CA 1
ATOM 12094 C C . GLY B 1 410 ? -41.094 -30.422 8.43 1 63.91 410 GLY B C 1
ATOM 12095 O O . GLY B 1 410 ? -42.156 -30.719 7.844 1 63.91 410 GLY B O 1
ATOM 12096 N N . ARG B 1 411 ? -40.188 -29.594 7.945 1 72.5 411 ARG B N 1
ATOM 12097 C CA . ARG B 1 411 ? -40.469 -28.938 6.668 1 72.5 411 ARG B CA 1
ATOM 12098 C C . ARG B 1 411 ? -39.812 -29.688 5.516 1 72.5 411 ARG B C 1
ATOM 12100 O O . ARG B 1 411 ? -39.969 -29.328 4.352 1 72.5 411 ARG B O 1
ATOM 12107 N N . ILE B 1 412 ? -39.094 -30.703 5.754 1 68 412 ILE B N 1
ATOM 12108 C CA . ILE B 1 412 ? -38.312 -31.406 4.742 1 68 412 ILE B CA 1
ATOM 12109 C C . ILE B 1 412 ? -39.219 -31.922 3.637 1 68 412 ILE B C 1
ATOM 12111 O O . ILE B 1 412 ? -38.969 -31.688 2.453 1 68 412 ILE B O 1
ATOM 12115 N N . HIS B 1 413 ? -40.281 -32.594 4.074 1 71.94 413 HIS B N 1
ATOM 12116 C CA . HIS B 1 413 ? -41.188 -33.188 3.084 1 71.94 413 HIS B CA 1
ATOM 12117 C C . HIS B 1 413 ? -41.938 -32.094 2.301 1 71.94 413 HIS B C 1
ATOM 12119 O O . HIS B 1 413 ? -42.062 -32.188 1.079 1 71.94 413 HIS B O 1
ATOM 12125 N N . LYS B 1 414 ? -42.406 -31.062 2.982 1 78.38 414 LYS B N 1
ATOM 12126 C CA . LYS B 1 414 ? -43.156 -29.984 2.328 1 78.38 414 LYS B CA 1
ATOM 12127 C C . LYS B 1 414 ? -42.25 -29.219 1.362 1 78.38 414 LYS B C 1
ATOM 12129 O O . LYS B 1 414 ? -42.688 -28.844 0.27 1 78.38 414 LYS B O 1
ATOM 12134 N N . ASN B 1 415 ? -41.062 -28.984 1.757 1 80.94 415 ASN B N 1
ATOM 12135 C CA . ASN B 1 415 ? -40.125 -28.281 0.893 1 80.94 415 ASN B CA 1
ATOM 12136 C C . ASN B 1 415 ? -39.781 -29.109 -0.352 1 80.94 415 ASN B C 1
ATOM 12138 O O . ASN B 1 415 ? -39.656 -28.562 -1.446 1 80.94 415 ASN B O 1
ATOM 12142 N N . ARG B 1 416 ? -39.594 -30.375 -0.171 1 72.69 416 ARG B N 1
ATOM 12143 C CA . ARG B 1 416 ? -39.312 -31.25 -1.302 1 72.69 416 ARG B CA 1
ATOM 12144 C C . ARG B 1 416 ? -40.438 -31.219 -2.314 1 72.69 416 ARG B C 1
ATOM 12146 O O . ARG B 1 416 ? -40.219 -31.156 -3.523 1 72.69 416 ARG B O 1
ATOM 12153 N N . GLU B 1 417 ? -41.656 -31.359 -1.795 1 79.06 417 GLU B N 1
ATOM 12154 C CA . GLU B 1 417 ? -42.812 -31.312 -2.668 1 79.06 417 GLU B CA 1
ATOM 12155 C C . GLU B 1 417 ? -42.906 -29.984 -3.408 1 79.06 417 GLU B C 1
ATOM 12157 O O . GLU B 1 417 ? -43.219 -29.938 -4.602 1 79.06 417 GLU B O 1
ATOM 12162 N N . ALA B 1 418 ? -42.688 -28.984 -2.656 1 81.62 418 ALA B N 1
ATOM 12163 C CA . ALA B 1 418 ? -42.719 -27.641 -3.256 1 81.62 418 ALA B CA 1
ATOM 12164 C C . ALA B 1 418 ? -41.656 -27.516 -4.348 1 81.62 418 ALA B C 1
ATOM 12166 O O . ALA B 1 418 ? -41.938 -26.969 -5.422 1 81.62 418 ALA B O 1
ATOM 12167 N N . LEU B 1 419 ? -40.5 -28.016 -4.098 1 77.25 419 LEU B N 1
ATOM 12168 C CA . LEU B 1 419 ? -39.406 -27.922 -5.043 1 77.25 419 LEU B CA 1
ATOM 12169 C C . LEU B 1 419 ? -39.656 -28.797 -6.266 1 77.25 419 LEU B C 1
ATOM 12171 O O . LEU B 1 419 ? -39.281 -28.438 -7.383 1 77.25 419 LEU B O 1
ATOM 12175 N N . GLU B 1 420 ? -40.188 -29.922 -6 1 76.44 420 GLU B N 1
ATOM 12176 C CA . GLU B 1 420 ? -40.531 -30.797 -7.117 1 76.44 420 GLU B CA 1
ATOM 12177 C C . GLU B 1 420 ? -41.5 -30.125 -8.062 1 76.44 420 GLU B C 1
ATOM 12179 O O . GLU B 1 420 ? -41.406 -30.281 -9.281 1 76.44 420 GLU B O 1
ATOM 12184 N N . LYS B 1 421 ? -42.438 -29.422 -7.426 1 81.38 421 LYS B N 1
ATOM 12185 C CA . LYS B 1 421 ? -43.438 -28.703 -8.234 1 81.38 421 LYS B CA 1
ATOM 12186 C C . LYS B 1 421 ? -42.75 -27.609 -9.07 1 81.38 421 LYS B C 1
ATOM 12188 O O . LYS B 1 421 ? -43.219 -27.281 -10.156 1 81.38 421 LYS B O 1
ATOM 12193 N N . LEU B 1 422 ? -41.719 -27.125 -8.547 1 81.88 422 LEU B N 1
ATOM 12194 C CA . LEU B 1 422 ? -41 -26.078 -9.25 1 81.88 422 LEU B CA 1
ATOM 12195 C C . LEU B 1 422 ? -40.125 -26.656 -10.367 1 81.88 422 LEU B C 1
ATOM 12197 O O . LEU B 1 422 ? -40.031 -26.062 -11.445 1 81.88 422 LEU B O 1
ATOM 12201 N N . ILE B 1 423 ? -39.562 -27.844 -10.078 1 73.25 423 ILE B N 1
ATOM 12202 C CA . ILE B 1 423 ? -38.625 -28.453 -10.984 1 73.25 423 ILE B CA 1
ATOM 12203 C C . ILE B 1 423 ? -39.344 -29.125 -12.148 1 73.25 423 ILE B C 1
ATOM 12205 O O . ILE B 1 423 ? -38.875 -29.078 -13.289 1 73.25 423 ILE B O 1
ATOM 12209 N N . GLN B 1 424 ? -40.531 -29.844 -11.797 1 71 424 GLN B N 1
ATOM 12210 C CA . GLN B 1 424 ? -41.281 -30.547 -12.828 1 71 424 GLN B CA 1
ATOM 12211 C C . GLN B 1 424 ? -41.969 -29.578 -13.789 1 71 424 GLN B C 1
ATOM 12213 O O . GLN B 1 424 ? -42.719 -28.688 -13.359 1 71 424 GLN B O 1
ATOM 12218 N N . ARG B 1 425 ? -41.312 -28.938 -14.828 1 66.25 425 ARG B N 1
ATOM 12219 C CA . ARG B 1 425 ? -41.719 -27.922 -15.797 1 66.25 425 ARG B CA 1
ATOM 12220 C C . ARG B 1 425 ? -42.938 -28.359 -16.609 1 66.25 425 ARG B C 1
ATOM 12222 O O . ARG B 1 425 ? -43.062 -28 -17.781 1 66.25 425 ARG B O 1
ATOM 12229 N N . LYS B 1 426 ? -43.875 -29.156 -16.031 1 62.59 426 LYS B N 1
ATOM 12230 C CA . LYS B 1 426 ? -45.062 -29.547 -16.75 1 62.59 426 LYS B CA 1
ATOM 12231 C C . LYS B 1 426 ? -46.062 -28.375 -16.859 1 62.59 426 LYS B C 1
ATOM 12233 O O . LYS B 1 426 ? -45.812 -27.312 -16.297 1 62.59 426 LYS B O 1
ATOM 12238 N N . LYS B 1 427 ? -47.094 -28.328 -17.766 1 61.47 427 LYS B N 1
ATOM 12239 C CA . LYS B 1 427 ? -48.094 -27.297 -18.062 1 61.47 427 LYS B CA 1
ATOM 12240 C C . LYS B 1 427 ? -48.656 -26.688 -16.766 1 61.47 427 LYS B C 1
ATOM 12242 O O . LYS B 1 427 ? -48.969 -25.5 -16.734 1 61.47 427 LYS B O 1
ATOM 12247 N N . ASN B 1 428 ? -48.688 -27.438 -15.617 1 67.62 428 ASN B N 1
ATOM 12248 C CA . ASN B 1 428 ? -49.219 -26.938 -14.359 1 67.62 428 ASN B CA 1
ATOM 12249 C C . ASN B 1 428 ? -48.156 -26.828 -13.289 1 67.62 428 ASN B C 1
ATOM 12251 O O . ASN B 1 428 ? -48.406 -27.047 -12.102 1 67.62 428 ASN B O 1
ATOM 12255 N N . ALA B 1 429 ? -46.969 -26.234 -13.711 1 80.88 429 ALA B N 1
ATOM 12256 C CA . ALA B 1 429 ? -45.844 -26.172 -12.758 1 80.88 429 ALA B CA 1
ATOM 12257 C C . ALA B 1 429 ? -45.875 -24.844 -11.992 1 80.88 429 ALA B C 1
ATOM 12259 O O . ALA B 1 429 ? -46.375 -23.844 -12.5 1 80.88 429 ALA B O 1
ATOM 12260 N N . ALA B 1 430 ? -45.375 -24.875 -10.797 1 90.25 430 ALA B N 1
ATOM 12261 C CA . ALA B 1 430 ? -45.25 -23.688 -9.969 1 90.25 430 ALA B CA 1
ATOM 12262 C C . ALA B 1 430 ? -44.281 -22.688 -10.578 1 90.25 430 ALA B C 1
ATOM 12264 O O . ALA B 1 430 ? -43.25 -23.078 -11.133 1 90.25 430 ALA B O 1
ATOM 12265 N N . GLN B 1 431 ? -44.75 -21.453 -10.523 1 93.25 431 GLN B N 1
ATOM 12266 C CA . GLN B 1 431 ? -43.938 -20.422 -11.172 1 93.25 431 GLN B CA 1
ATOM 12267 C C . GLN B 1 431 ? -43.406 -19.406 -10.148 1 93.25 431 GLN B C 1
ATOM 12269 O O . GLN B 1 431 ? -42.656 -18.516 -10.492 1 93.25 431 GLN B O 1
ATOM 12274 N N . ILE B 1 432 ? -43.875 -19.562 -8.961 1 94.38 432 ILE B N 1
ATOM 12275 C CA . ILE B 1 432 ? -43.438 -18.641 -7.914 1 94.38 432 ILE B CA 1
ATOM 12276 C C . ILE B 1 432 ? -43 -19.438 -6.688 1 94.38 432 ILE B C 1
ATOM 12278 O O . ILE B 1 432 ? -43.656 -20.422 -6.309 1 94.38 432 ILE B O 1
ATOM 12282 N N . VAL B 1 433 ? -41.875 -19 -6.121 1 91.62 433 VAL B N 1
ATOM 12283 C CA . VAL B 1 433 ? -41.406 -19.609 -4.875 1 91.62 433 VAL B CA 1
ATOM 12284 C C . VAL B 1 433 ? -41.062 -18.531 -3.861 1 91.62 433 VAL B C 1
ATOM 12286 O O . VAL B 1 433 ? -40.375 -17.562 -4.191 1 91.62 433 VAL B O 1
ATOM 12289 N N . VAL B 1 434 ? -41.719 -18.594 -2.746 1 92.12 434 VAL B N 1
ATOM 12290 C CA . VAL B 1 434 ? -41.375 -17.719 -1.625 1 92.12 434 VAL B CA 1
ATOM 12291 C C . VAL B 1 434 ? -40.438 -18.469 -0.663 1 92.12 434 VAL B C 1
ATOM 12293 O O . VAL B 1 434 ? -40.781 -19.547 -0.185 1 92.12 434 VAL B O 1
ATOM 12296 N N . CYS B 1 435 ? -39.25 -17.875 -0.452 1 86.12 435 CYS B N 1
ATOM 12297 C CA . CYS B 1 435 ? -38.281 -18.656 0.306 1 86.12 435 CYS B CA 1
ATOM 12298 C C . CYS B 1 435 ? -37.531 -17.781 1.314 1 86.12 435 CYS B C 1
ATOM 12300 O O . CYS B 1 435 ? -37.5 -16.562 1.188 1 86.12 435 CYS B O 1
ATOM 12302 N N . VAL B 1 436 ? -37.125 -18.547 2.4 1 78.5 436 VAL B N 1
ATOM 12303 C CA . VAL B 1 436 ? -36.219 -17.953 3.367 1 78.5 436 VAL B CA 1
ATOM 12304 C C . VAL B 1 436 ? -34.844 -18.594 3.248 1 78.5 436 VAL B C 1
ATOM 12306 O O . VAL B 1 436 ? -34.688 -19.766 3.58 1 78.5 436 VAL B O 1
ATOM 12309 N N . ASP B 1 437 ? -33.75 -18.094 2.816 1 62.25 437 ASP B N 1
ATOM 12310 C CA . ASP B 1 437 ? -32.344 -18.422 2.807 1 62.25 437 ASP B CA 1
ATOM 12311 C C . ASP B 1 437 ? -32.062 -19.703 2.031 1 62.25 437 ASP B C 1
ATOM 12313 O O . ASP B 1 437 ? -30.922 -20.125 1.892 1 62.25 437 ASP B O 1
ATOM 12317 N N . MET B 1 438 ? -33 -20.516 1.487 1 54.97 438 MET B N 1
ATOM 12318 C CA . MET B 1 438 ? -32.781 -21.891 1.062 1 54.97 438 MET B CA 1
ATOM 12319 C C . MET B 1 438 ? -32.344 -21.953 -0.399 1 54.97 438 MET B C 1
ATOM 12321 O O . MET B 1 438 ? -31.562 -22.812 -0.788 1 54.97 438 MET B O 1
ATOM 12325 N N . LEU B 1 439 ? -32.969 -21.141 -1.308 1 59.56 439 LEU B N 1
ATOM 12326 C CA . LEU B 1 439 ? -32.688 -21.328 -2.729 1 59.56 439 LEU B CA 1
ATOM 12327 C C . LEU B 1 439 ? -31.453 -20.531 -3.148 1 59.56 439 LEU B C 1
ATOM 12329 O O . LEU B 1 439 ? -31.578 -19.422 -3.662 1 59.56 439 LEU B O 1
ATOM 12333 N N . GLY B 1 440 ? -30.5 -20.688 -2.324 1 56.75 440 GLY B N 1
ATOM 12334 C CA . GLY B 1 440 ? -29.297 -19.953 -2.68 1 56.75 440 GLY B CA 1
ATOM 12335 C C . GLY B 1 440 ? -28.188 -20.859 -3.229 1 56.75 440 GLY B C 1
ATOM 12336 O O . GLY B 1 440 ? -28.438 -21.656 -4.129 1 56.75 440 GLY B O 1
ATOM 12337 N N . GLU B 1 441 ? -27.281 -21.266 -2.439 1 54.69 441 GLU B N 1
ATOM 12338 C CA . GLU B 1 441 ? -26.016 -21.906 -2.787 1 54.69 441 GLU B CA 1
ATOM 12339 C C . GLU B 1 441 ? -26.203 -23.406 -3.027 1 54.69 441 GLU B C 1
ATOM 12341 O O . GLU B 1 441 ? -26.875 -24.078 -2.248 1 54.69 441 GLU B O 1
ATOM 12346 N N . GLY B 1 442 ? -25.969 -23.969 -4.262 1 57.03 442 GLY B N 1
ATOM 12347 C CA . GLY B 1 442 ? -25.953 -25.391 -4.586 1 57.03 442 GLY B CA 1
ATOM 12348 C C . GLY B 1 442 ? -27.188 -25.844 -5.355 1 57.03 442 GLY B C 1
ATOM 12349 O O . GLY B 1 442 ? -27.219 -26.953 -5.898 1 57.03 442 GLY B O 1
ATOM 12350 N N . PHE B 1 443 ? -28.297 -24.938 -5.289 1 61.25 443 PHE B N 1
ATOM 12351 C CA . PHE B 1 443 ? -29.516 -25.312 -6.016 1 61.25 443 PHE B CA 1
ATOM 12352 C C . PHE B 1 443 ? -29.391 -24.953 -7.492 1 61.25 443 PHE B C 1
ATOM 12354 O O . PHE B 1 443 ? -28.938 -23.844 -7.832 1 61.25 443 PHE B O 1
ATOM 12361 N N . ASP B 1 444 ? -29.547 -25.922 -8.344 1 62.34 444 ASP B N 1
ATOM 12362 C CA . ASP B 1 444 ? -29.391 -25.703 -9.781 1 62.34 444 ASP B CA 1
ATOM 12363 C C . ASP B 1 444 ? -30.75 -25.547 -10.461 1 62.34 444 ASP B C 1
ATOM 12365 O O . ASP B 1 444 ? -31.359 -26.531 -10.883 1 62.34 444 ASP B O 1
ATOM 12369 N N . LEU B 1 445 ? -31.328 -24.406 -10.516 1 72.75 445 LEU B N 1
ATOM 12370 C CA . LEU B 1 445 ? -32.531 -24.062 -11.234 1 72.75 445 LEU B CA 1
ATOM 12371 C C . LEU B 1 445 ? -32.312 -22.828 -12.102 1 72.75 445 LEU B C 1
ATOM 12373 O O . LEU B 1 445 ? -32.688 -21.719 -11.711 1 72.75 445 LEU B O 1
ATOM 12377 N N . PRO B 1 446 ? -31.828 -23.031 -13.336 1 73.81 446 PRO B N 1
ATOM 12378 C CA . PRO B 1 446 ? -31.453 -21.891 -14.188 1 73.81 446 PRO B CA 1
ATOM 12379 C C . PRO B 1 446 ? -32.656 -21.016 -14.57 1 73.81 446 PRO B C 1
ATOM 12381 O O . PRO B 1 446 ? -32.469 -19.875 -14.977 1 73.81 446 PRO B O 1
ATOM 12384 N N . ASN B 1 447 ? -33.906 -21.531 -14.344 1 81.56 447 ASN B N 1
ATOM 12385 C CA . ASN B 1 447 ? -35.094 -20.781 -14.742 1 81.56 447 ASN B CA 1
ATOM 12386 C C . ASN B 1 447 ? -35.438 -19.703 -13.719 1 81.56 447 ASN B C 1
ATOM 12388 O O . ASN B 1 447 ? -36.281 -18.844 -13.984 1 81.56 447 ASN B O 1
ATOM 12392 N N . LEU B 1 448 ? -34.781 -19.75 -12.641 1 84.94 448 LEU B N 1
ATOM 12393 C CA . LEU B 1 448 ? -34.969 -18.703 -11.648 1 84.94 448 LEU B CA 1
ATOM 12394 C C . LEU B 1 448 ? -34.344 -17.391 -12.102 1 84.94 448 LEU B C 1
ATOM 12396 O O . LEU B 1 448 ? -33.188 -17.109 -11.781 1 84.94 448 LEU B O 1
ATOM 12400 N N . LYS B 1 449 ? -35.219 -16.562 -12.742 1 89.19 449 LYS B N 1
ATOM 12401 C CA . LYS B 1 449 ? -34.625 -15.383 -13.383 1 89.19 449 LYS B CA 1
ATOM 12402 C C . LYS B 1 449 ? -35.281 -14.102 -12.875 1 89.19 449 LYS B C 1
ATOM 12404 O O . LYS B 1 449 ? -34.844 -13 -13.203 1 89.19 449 LYS B O 1
ATOM 12409 N N . VAL B 1 450 ? -36.312 -14.211 -12.062 1 91.75 450 VAL B N 1
ATOM 12410 C CA . VAL B 1 450 ? -36.906 -13.031 -11.453 1 91.75 450 VAL B CA 1
ATOM 12411 C C . VAL B 1 450 ? -36.812 -13.133 -9.93 1 91.75 450 VAL B C 1
ATOM 12413 O O . VAL B 1 450 ? -37.219 -14.133 -9.344 1 91.75 450 VAL B O 1
ATOM 12416 N N . ALA B 1 451 ? -36.219 -12.125 -9.344 1 90.38 451 ALA B N 1
ATOM 12417 C CA . ALA B 1 451 ? -36.094 -12.125 -7.887 1 90.38 451 ALA B CA 1
ATOM 12418 C C . ALA B 1 451 ? -36.75 -10.891 -7.277 1 90.38 451 ALA B C 1
ATOM 12420 O O . ALA B 1 451 ? -36.531 -9.766 -7.746 1 90.38 451 ALA B O 1
ATOM 12421 N N . ALA B 1 452 ? -37.594 -11.102 -6.379 1 92.31 452 ALA B N 1
ATOM 12422 C CA . ALA B 1 452 ? -38.219 -10.031 -5.586 1 92.31 452 ALA B CA 1
ATOM 12423 C C . ALA B 1 452 ? -37.656 -10.023 -4.164 1 92.31 452 ALA B C 1
ATOM 12425 O O . ALA B 1 452 ? -37.906 -10.945 -3.385 1 92.31 452 ALA B O 1
ATOM 12426 N N . LEU B 1 453 ? -36.969 -8.984 -3.863 1 89.31 453 LEU B N 1
ATOM 12427 C CA . LEU B 1 453 ? -36.344 -8.914 -2.549 1 89.31 453 LEU B CA 1
ATOM 12428 C C . LEU B 1 453 ? -37.219 -8.141 -1.568 1 89.31 453 LEU B C 1
ATOM 12430 O O . LEU B 1 453 ? -37.094 -6.918 -1.458 1 89.31 453 LEU B O 1
ATOM 12434 N N . HIS B 1 454 ? -37.969 -8.844 -0.87 1 88.94 454 HIS B N 1
ATOM 12435 C CA . HIS B 1 454 ? -38.844 -8.219 0.117 1 88.94 454 HIS B CA 1
ATOM 12436 C C . HIS B 1 454 ? -38.062 -7.809 1.361 1 88.94 454 HIS B C 1
ATOM 12438 O O . HIS B 1 454 ? -38.438 -6.844 2.041 1 88.94 454 HIS B O 1
ATOM 12444 N N . ASP B 1 455 ? -37.031 -8.586 1.68 1 81.56 455 ASP B N 1
ATOM 12445 C CA . ASP B 1 455 ? -36.094 -8.25 2.76 1 81.56 455 ASP B CA 1
ATOM 12446 C C . ASP B 1 455 ? -34.656 -8.367 2.301 1 81.56 455 ASP B C 1
ATOM 12448 O O . ASP B 1 455 ? -34.312 -9.242 1.501 1 81.56 455 ASP B O 1
ATOM 12452 N N . THR B 1 456 ? -33.938 -7.301 2.682 1 63 456 THR B N 1
ATOM 12453 C CA . THR B 1 456 ? -32.594 -7.281 2.148 1 63 456 THR B CA 1
ATOM 12454 C C . THR B 1 456 ? -31.609 -7.879 3.148 1 63 456 THR B C 1
ATOM 12456 O O . THR B 1 456 ? -30.406 -7.617 3.076 1 63 456 THR B O 1
ATOM 12459 N N . HIS B 1 457 ? -32.031 -8.578 4.164 1 53.5 457 HIS B N 1
ATOM 12460 C CA . HIS B 1 457 ? -31.062 -8.977 5.191 1 53.5 457 HIS B CA 1
ATOM 12461 C C . HIS B 1 457 ? -29.828 -9.609 4.57 1 53.5 457 HIS B C 1
ATOM 12463 O O . HIS B 1 457 ? -28.703 -9.367 5.027 1 53.5 457 HIS B O 1
ATOM 12469 N N . LYS B 1 458 ? -29.922 -10.641 3.729 1 56.31 458 LYS B N 1
ATOM 12470 C CA . LYS B 1 458 ? -28.75 -11.406 3.318 1 56.31 458 LYS B CA 1
ATOM 12471 C C . LYS B 1 458 ? -28.094 -10.781 2.086 1 56.31 458 LYS B C 1
ATOM 12473 O O . LYS B 1 458 ? -28.594 -9.797 1.544 1 56.31 458 LYS B O 1
ATOM 12478 N N . SER B 1 459 ? -26.844 -11.438 1.672 1 61.44 459 SER B N 1
ATOM 12479 C CA . SER B 1 459 ? -25.922 -10.891 0.682 1 61.44 459 SER B CA 1
ATOM 12480 C C . SER B 1 459 ? -26.609 -10.703 -0.667 1 61.44 459 SER B C 1
ATOM 12482 O O . SER B 1 459 ? -27.094 -11.664 -1.262 1 61.44 459 SER B O 1
ATOM 12484 N N . LEU B 1 460 ? -27.078 -9.406 -1.033 1 72.88 460 LEU B N 1
ATOM 12485 C CA . LEU B 1 460 ? -27.562 -9.016 -2.354 1 72.88 460 LEU B CA 1
ATOM 12486 C C . LEU B 1 460 ? -26.688 -9.609 -3.451 1 72.88 460 LEU B C 1
ATOM 12488 O O . LEU B 1 460 ? -27.188 -10.047 -4.488 1 72.88 460 LEU B O 1
ATOM 12492 N N . ALA B 1 461 ? -25.484 -9.734 -3.16 1 70.75 461 ALA B N 1
ATOM 12493 C CA . ALA B 1 461 ? -24.531 -10.242 -4.145 1 70.75 461 ALA B CA 1
ATOM 12494 C C . ALA B 1 461 ? -24.812 -11.703 -4.477 1 70.75 461 ALA B C 1
ATOM 12496 O O . ALA B 1 461 ? -24.766 -12.102 -5.645 1 70.75 461 ALA B O 1
ATOM 12497 N N . ILE B 1 462 ? -25.078 -12.438 -3.494 1 70 462 ILE B N 1
ATOM 12498 C CA . ILE B 1 462 ? -25.328 -13.867 -3.682 1 70 462 ILE B CA 1
ATOM 12499 C C . ILE B 1 462 ? -26.625 -14.062 -4.465 1 70 462 ILE B C 1
ATOM 12501 O O . ILE B 1 462 ? -26.688 -14.914 -5.355 1 70 462 ILE B O 1
ATOM 12505 N N . THR B 1 463 ? -27.625 -13.289 -4.148 1 75 463 THR B N 1
ATOM 12506 C CA . THR B 1 463 ? -28.906 -13.383 -4.863 1 75 463 THR B CA 1
ATOM 12507 C C . THR B 1 463 ? -28.719 -13.039 -6.34 1 75 463 THR B C 1
ATOM 12509 O O . THR B 1 463 ? -29.25 -13.727 -7.215 1 75 463 THR B O 1
ATOM 12512 N N . LEU B 1 464 ? -27.984 -12.086 -6.551 1 77.25 464 LEU B N 1
ATOM 12513 C CA . LEU B 1 464 ? -27.75 -11.648 -7.926 1 77.25 464 LEU B CA 1
ATOM 12514 C C . LEU B 1 464 ? -26.953 -12.688 -8.703 1 77.25 464 LEU B C 1
ATOM 12516 O O . LEU B 1 464 ? -27.219 -12.93 -9.883 1 77.25 464 LEU B O 1
ATOM 12520 N N . GLN B 1 465 ? -26.047 -13.266 -8.078 1 74.5 465 GLN B N 1
ATOM 12521 C CA . GLN B 1 465 ? -25.266 -14.305 -8.727 1 74.5 465 GLN B CA 1
ATOM 12522 C C . GLN B 1 465 ? -26.109 -15.547 -9.008 1 74.5 465 GLN B C 1
ATOM 12524 O O . GLN B 1 465 ? -25.922 -16.203 -10.039 1 74.5 465 GLN B O 1
ATOM 12529 N N . PHE B 1 466 ? -26.984 -15.766 -8.109 1 74 466 PHE B N 1
ATOM 12530 C CA . PHE B 1 466 ? -27.844 -16.953 -8.258 1 74 466 PHE B CA 1
ATOM 12531 C C . PHE B 1 466 ? -28.797 -16.781 -9.43 1 74 466 PHE B C 1
ATOM 12533 O O . PHE B 1 466 ? -28.969 -17.703 -10.227 1 74 466 PHE B O 1
ATOM 12540 N N . ILE B 1 467 ? -29.328 -15.641 -9.5 1 78.31 467 ILE B N 1
ATOM 12541 C CA . ILE B 1 467 ? -30.328 -15.445 -10.539 1 78.31 467 ILE B CA 1
ATOM 12542 C C . ILE B 1 467 ? -29.641 -15.172 -11.875 1 78.31 467 ILE B C 1
ATOM 12544 O O . ILE B 1 467 ? -30.234 -15.344 -12.938 1 78.31 467 ILE B O 1
ATOM 12548 N N . GLY B 1 468 ? -28.484 -14.695 -11.75 1 75.06 468 GLY B N 1
ATOM 12549 C CA . GLY B 1 468 ? -27.75 -14.336 -12.953 1 75.06 468 GLY B CA 1
ATOM 12550 C C . GLY B 1 468 ? -27.062 -15.516 -13.602 1 75.06 468 GLY B C 1
ATOM 12551 O O . GLY B 1 468 ? -26.531 -15.398 -14.703 1 75.06 468 GLY B O 1
ATOM 12552 N N . ARG B 1 469 ? -27.141 -16.641 -12.961 1 71.38 469 ARG B N 1
ATOM 12553 C CA . ARG B 1 469 ? -26.438 -17.828 -13.438 1 71.38 469 ARG B CA 1
ATOM 12554 C C . ARG B 1 469 ? -27.047 -18.312 -14.75 1 71.38 469 ARG B C 1
ATOM 12556 O O . ARG B 1 469 ? -28.266 -18.297 -14.93 1 71.38 469 ARG B O 1
ATOM 12563 N N . PHE B 1 470 ? -26.25 -18.375 -15.711 1 59.53 470 PHE B N 1
ATOM 12564 C CA . PHE B 1 470 ? -26.641 -18.969 -16.984 1 59.53 470 PHE B CA 1
ATOM 12565 C C . PHE B 1 470 ? -25.875 -20.25 -17.266 1 59.53 470 PHE B C 1
ATOM 12567 O O . PHE B 1 470 ? -24.688 -20.344 -16.938 1 59.53 470 PHE B O 1
ATOM 12574 N N . THR B 1 471 ? -26.469 -21.422 -17.172 1 52.41 471 THR B N 1
ATOM 12575 C CA . THR B 1 471 ? -25.734 -22.641 -17.5 1 52.41 471 THR B CA 1
ATOM 12576 C C . THR B 1 471 ? -25.25 -22.609 -18.938 1 52.41 471 THR B C 1
ATOM 12578 O O . THR B 1 471 ? -25.953 -22.125 -19.828 1 52.41 471 THR B O 1
ATOM 12581 N N . ARG B 1 472 ? -24 -22.578 -19.266 1 46 472 ARG B N 1
ATOM 12582 C CA . ARG B 1 472 ? -23.344 -22.609 -20.578 1 46 472 ARG B CA 1
ATOM 12583 C C . ARG B 1 472 ? -24.188 -23.359 -21.594 1 46 472 ARG B C 1
ATOM 12585 O O . ARG B 1 472 ? -24.25 -22.984 -22.766 1 46 472 ARG B O 1
ATOM 12592 N N . LYS B 1 473 ? -24.562 -24.656 -21.281 1 47.78 473 LYS B N 1
ATOM 12593 C CA . LYS B 1 473 ? -25.125 -25.531 -22.312 1 47.78 473 LYS B CA 1
ATOM 12594 C C . LYS B 1 473 ? -26.578 -25.172 -22.609 1 47.78 473 LYS B C 1
ATOM 12596 O O . LYS B 1 473 ? -27.172 -25.719 -23.547 1 47.78 473 LYS B O 1
ATOM 12601 N N . GLY B 1 474 ? -27.109 -24.312 -21.766 1 48.88 474 GLY B N 1
ATOM 12602 C CA . GLY B 1 474 ? -28.5 -24.109 -22.109 1 48.88 474 GLY B CA 1
ATOM 12603 C C . GLY B 1 474 ? -28.734 -23.031 -23.141 1 48.88 474 GLY B C 1
ATOM 12604 O O . GLY B 1 474 ? -27.875 -22.172 -23.344 1 48.88 474 GLY B O 1
ATOM 12605 N N . ASN B 1 475 ? -29.422 -23.312 -24.234 1 52.78 475 ASN B N 1
ATOM 12606 C CA . ASN B 1 475 ? -29.797 -22.453 -25.344 1 52.78 475 ASN B CA 1
ATOM 12607 C C . ASN B 1 475 ? -30.219 -21.078 -24.859 1 52.78 475 ASN B C 1
ATOM 12609 O O . ASN B 1 475 ? -31.203 -20.953 -24.125 1 52.78 475 ASN B O 1
ATOM 12613 N N . TRP B 1 476 ? -29.328 -20.031 -24.828 1 56.56 476 TRP B N 1
ATOM 12614 C CA . TRP B 1 476 ? -29.562 -18.625 -24.531 1 56.56 476 TRP B CA 1
ATOM 12615 C C . TRP B 1 476 ? -30.969 -18.203 -24.922 1 56.56 476 TRP B C 1
ATOM 12617 O O . TRP B 1 476 ? -31.594 -17.406 -24.219 1 56.56 476 TRP B O 1
ATOM 12627 N N . GLU B 1 477 ? -31.359 -18.656 -25.969 1 60.22 477 GLU B N 1
ATOM 12628 C CA . GLU B 1 477 ? -32.625 -18.266 -26.547 1 60.22 477 GLU B CA 1
ATOM 12629 C C . GLU B 1 477 ? -33.781 -18.734 -25.672 1 60.22 477 GLU B C 1
ATOM 12631 O O . GLU B 1 477 ? -34.844 -18.094 -25.641 1 60.22 477 GLU B O 1
ATOM 12636 N N . GLN B 1 478 ? -33.406 -19.703 -24.719 1 65.38 478 GLN B N 1
ATOM 12637 C CA . GLN B 1 478 ? -34.5 -20.281 -23.953 1 65.38 478 GLN B CA 1
ATOM 12638 C C . GLN B 1 478 ? -34.562 -19.703 -22.547 1 65.38 478 GLN B C 1
ATOM 12640 O O . GLN B 1 478 ? -35.625 -19.641 -21.922 1 65.38 478 GLN B O 1
ATOM 12645 N N . ILE B 1 479 ? -33.438 -19.078 -22.016 1 74.75 479 ILE B N 1
ATOM 12646 C CA . ILE B 1 479 ? -33.469 -18.734 -20.594 1 74.75 479 ILE B CA 1
ATOM 12647 C C . ILE B 1 479 ? -33.562 -17.219 -20.438 1 74.75 479 ILE B C 1
ATOM 12649 O O . ILE B 1 479 ? -34.219 -16.734 -19.516 1 74.75 479 ILE B O 1
ATOM 12653 N N . GLY B 1 480 ? -33.094 -16.312 -21.297 1 79.69 480 GLY B N 1
ATOM 12654 C CA . GLY B 1 480 ? -33.219 -14.867 -21.25 1 79.69 480 GLY B CA 1
ATOM 12655 C C . GLY B 1 480 ? -32.469 -14.234 -20.078 1 79.69 480 GLY B C 1
ATOM 12656 O O . GLY B 1 480 ? -31.672 -14.898 -19.406 1 79.69 480 GLY B O 1
ATOM 12657 N N . GLU B 1 481 ? -32.719 -12.805 -19.75 1 85.12 481 GLU B N 1
ATOM 12658 C CA . GLU B 1 481 ? -32.031 -12.023 -18.719 1 85.12 481 GLU B CA 1
ATOM 12659 C C . GLU B 1 481 ? -32.781 -12.07 -17.406 1 85.12 481 GLU B C 1
ATOM 12661 O O . GLU B 1 481 ? -34 -12.273 -17.391 1 85.12 481 GLU B O 1
ATOM 12666 N N . ALA B 1 482 ? -32.062 -11.883 -16.344 1 88.06 482 ALA B N 1
ATOM 12667 C CA . ALA B 1 482 ? -32.688 -11.898 -15.023 1 88.06 482 ALA B CA 1
ATOM 12668 C C . ALA B 1 482 ? -33.156 -10.508 -14.617 1 88.06 482 ALA B C 1
ATOM 12670 O O . ALA B 1 482 ? -32.656 -9.5 -15.125 1 88.06 482 ALA B O 1
ATOM 12671 N N . THR B 1 483 ? -34.188 -10.422 -13.828 1 90.81 483 THR B N 1
ATOM 12672 C CA . THR B 1 483 ? -34.719 -9.18 -13.281 1 90.81 483 THR B CA 1
ATOM 12673 C C . THR B 1 483 ? -34.812 -9.258 -11.758 1 90.81 483 THR B C 1
ATOM 12675 O O . THR B 1 483 ? -35.312 -10.242 -11.211 1 90.81 483 THR B O 1
ATOM 12678 N N . VAL B 1 484 ? -34.281 -8.234 -11.117 1 89.38 484 VAL B N 1
ATOM 12679 C CA . VAL B 1 484 ? -34.344 -8.156 -9.664 1 89.38 484 VAL B CA 1
ATOM 12680 C C . VAL B 1 484 ? -35.094 -6.898 -9.25 1 89.38 484 VAL B C 1
ATOM 12682 O O . VAL B 1 484 ? -34.875 -5.816 -9.789 1 89.38 484 VAL B O 1
ATOM 12685 N N . VAL B 1 485 ? -36.031 -7.031 -8.359 1 89.06 485 VAL B N 1
ATOM 12686 C CA . VAL B 1 485 ? -36.844 -5.91 -7.871 1 89.06 485 VAL B CA 1
ATOM 12687 C C . VAL B 1 485 ? -36.5 -5.613 -6.418 1 89.06 485 VAL B C 1
ATOM 12689 O O . VAL B 1 485 ? -36.531 -6.504 -5.566 1 89.06 485 VAL B O 1
ATOM 12692 N N . VAL B 1 486 ? -36.094 -4.352 -6.18 1 84.62 486 VAL B N 1
ATOM 12693 C CA . VAL B 1 486 ? -35.719 -3.959 -4.824 1 84.62 486 VAL B CA 1
ATOM 12694 C C . VAL B 1 486 ? -36.344 -2.609 -4.484 1 84.62 486 VAL B C 1
ATOM 12696 O O . VAL B 1 486 ? -36.625 -1.808 -5.375 1 84.62 486 VAL B O 1
ATOM 12699 N N . ASN B 1 487 ? -36.562 -2.383 -3.176 1 80.19 487 ASN B N 1
ATOM 12700 C CA . ASN B 1 487 ? -37 -1.084 -2.688 1 80.19 487 ASN B CA 1
ATOM 12701 C C . ASN B 1 487 ? -35.844 -0.257 -2.141 1 80.19 487 ASN B C 1
ATOM 12703 O O . ASN B 1 487 ? -35.312 -0.559 -1.072 1 80.19 487 ASN B O 1
ATOM 12707 N N . ILE B 1 488 ? -35.5 0.812 -2.752 1 72.94 488 ILE B N 1
ATOM 12708 C CA . ILE B 1 488 ? -34.312 1.584 -2.408 1 72.94 488 ILE B CA 1
ATOM 12709 C C . ILE B 1 488 ? -34.656 2.607 -1.328 1 72.94 488 ILE B C 1
ATOM 12711 O O . ILE B 1 488 ? -33.75 3.24 -0.76 1 72.94 488 ILE B O 1
ATOM 12715 N N . ALA B 1 489 ? -36 2.758 -1.094 1 67.88 489 ALA B N 1
ATOM 12716 C CA . ALA B 1 489 ? -36.375 3.631 0.017 1 67.88 489 ALA B CA 1
ATOM 12717 C C . ALA B 1 489 ? -35.844 3.078 1.345 1 67.88 489 ALA B C 1
ATOM 12719 O O . ALA B 1 489 ? -35.719 3.82 2.32 1 67.88 489 ALA B O 1
ATOM 12720 N N . ASP B 1 490 ? -35.562 1.814 1.254 1 69.44 490 ASP B N 1
ATOM 12721 C CA . ASP B 1 490 ? -34.938 1.169 2.408 1 69.44 490 ASP B CA 1
ATOM 12722 C C . ASP B 1 490 ? -33.438 1.468 2.471 1 69.44 490 ASP B C 1
ATOM 12724 O O . ASP B 1 490 ? -32.688 1.126 1.552 1 69.44 490 ASP B O 1
ATOM 12728 N N . SER B 1 491 ? -33.062 2.26 3.57 1 66.19 491 SER B N 1
ATOM 12729 C CA . SER B 1 491 ? -31.656 2.666 3.723 1 66.19 491 SER B CA 1
ATOM 12730 C C . SER B 1 491 ? -30.719 1.461 3.686 1 66.19 491 SER B C 1
ATOM 12732 O O . SER B 1 491 ? -29.594 1.559 3.203 1 66.19 491 SER B O 1
ATOM 12734 N N . GLU B 1 492 ? -31.203 0.37 4.145 1 70.62 492 GLU B N 1
ATOM 12735 C CA . GLU B 1 492 ? -30.359 -0.829 4.16 1 70.62 492 GLU B CA 1
ATOM 12736 C C . GLU B 1 492 ? -30.094 -1.331 2.744 1 70.62 492 GLU B C 1
ATOM 12738 O O . GLU B 1 492 ? -29 -1.806 2.447 1 70.62 492 GLU B O 1
ATOM 12743 N N . THR B 1 493 ? -31.109 -1.209 1.951 1 73.62 493 THR B N 1
ATOM 12744 C CA . THR B 1 493 ? -30.953 -1.649 0.569 1 73.62 493 THR B CA 1
ATOM 12745 C C . THR B 1 493 ? -29.922 -0.793 -0.158 1 73.62 493 THR B C 1
ATOM 12747 O O . THR B 1 493 ? -29.094 -1.313 -0.914 1 73.62 493 THR B O 1
ATOM 12750 N N . GLU B 1 494 ? -30 0.417 0.085 1 67.88 494 GLU B N 1
ATOM 12751 C CA . GLU B 1 494 ? -29.047 1.315 -0.561 1 67.88 494 GLU B CA 1
ATOM 12752 C C . GLU B 1 494 ? -27.625 1.031 -0.101 1 67.88 494 GLU B C 1
ATOM 12754 O O . GLU B 1 494 ? -26.688 1.068 -0.903 1 67.88 494 GLU B O 1
ATOM 12759 N N . THR B 1 495 ? -27.594 0.881 1.134 1 71.25 495 THR B N 1
ATOM 12760 C CA . THR B 1 495 ? -26.281 0.582 1.695 1 71.25 495 THR B CA 1
ATOM 12761 C C . THR B 1 495 ? -25.719 -0.707 1.102 1 71.25 495 THR B C 1
ATOM 12763 O O . THR B 1 495 ? -24.516 -0.794 0.812 1 71.25 495 THR B O 1
ATOM 12766 N N . LYS B 1 496 ? -26.625 -1.678 0.886 1 72.81 496 LYS B N 1
ATOM 12767 C CA . LYS B 1 496 ? -26.188 -2.955 0.331 1 72.81 496 LYS B CA 1
ATOM 12768 C C . LYS B 1 496 ? -25.797 -2.812 -1.136 1 72.81 496 LYS B C 1
ATOM 12770 O O . LYS B 1 496 ? -24.875 -3.479 -1.604 1 72.81 496 LYS B O 1
ATOM 12775 N N . LEU B 1 497 ? -26.531 -2.037 -1.792 1 72.38 497 LEU B N 1
ATOM 12776 C CA . LEU B 1 497 ? -26.188 -1.79 -3.188 1 72.38 497 LEU B CA 1
ATOM 12777 C C . LEU B 1 497 ? -24.828 -1.082 -3.297 1 72.38 497 LEU B C 1
ATOM 12779 O O . LEU B 1 497 ? -24.031 -1.402 -4.176 1 72.38 497 LEU B O 1
ATOM 12783 N N . GLU B 1 498 ? -24.672 -0.18 -2.424 1 70.81 498 GLU B N 1
ATOM 12784 C CA . GLU B 1 498 ? -23.391 0.522 -2.395 1 70.81 498 GLU B CA 1
ATOM 12785 C C . GLU B 1 498 ? -22.25 -0.432 -2.07 1 70.81 498 GLU B C 1
ATOM 12787 O O . GLU B 1 498 ? -21.156 -0.31 -2.629 1 70.81 498 GLU B O 1
ATOM 12792 N N . ALA B 1 499 ? -22.594 -1.239 -1.197 1 70.5 499 ALA B N 1
ATOM 12793 C CA . ALA B 1 499 ? -21.594 -2.229 -0.812 1 70.5 499 ALA B CA 1
ATOM 12794 C C . ALA B 1 499 ? -21.25 -3.15 -1.979 1 70.5 499 ALA B C 1
ATOM 12796 O O . ALA B 1 499 ? -20.094 -3.576 -2.129 1 70.5 499 ALA B O 1
ATOM 12797 N N . LEU B 1 500 ? -22.234 -3.404 -2.717 1 73.5 500 LEU B N 1
ATOM 12798 C CA . LEU B 1 500 ? -22.031 -4.258 -3.883 1 73.5 500 LEU B CA 1
ATOM 12799 C C . LEU B 1 500 ? -21.094 -3.586 -4.887 1 73.5 500 LEU B C 1
ATOM 12801 O O . LEU B 1 500 ? -20.172 -4.219 -5.406 1 73.5 500 LEU B O 1
ATOM 12805 N N . TYR B 1 501 ? -21.375 -2.414 -5.09 1 70.69 501 TYR B N 1
ATOM 12806 C CA . TYR B 1 501 ? -20.547 -1.675 -6.039 1 70.69 501 TYR B CA 1
ATOM 12807 C C . TYR B 1 501 ? -19.141 -1.492 -5.5 1 70.69 501 TYR B C 1
ATOM 12809 O O . TYR B 1 501 ? -18.188 -1.314 -6.273 1 70.69 501 TYR B O 1
ATOM 12817 N N . ALA B 1 502 ? -19.109 -1.459 -4.211 1 68.31 502 ALA B N 1
ATOM 12818 C CA . ALA B 1 502 ? -17.828 -1.286 -3.555 1 68.31 502 ALA B CA 1
ATOM 12819 C C . ALA B 1 502 ? -16.938 -2.518 -3.746 1 68.31 502 ALA B C 1
ATOM 12821 O O . ALA B 1 502 ? -15.711 -2.428 -3.662 1 68.31 502 ALA B O 1
ATOM 12822 N N . GLU B 1 503 ? -17.547 -3.584 -4.027 1 66.5 503 GLU B N 1
ATOM 12823 C CA . GLU B 1 503 ? -16.812 -4.832 -4.184 1 66.5 503 GLU B CA 1
ATOM 12824 C C . GLU B 1 503 ? -16 -4.828 -5.477 1 66.5 503 GLU B C 1
ATOM 12826 O O . GLU B 1 503 ? -14.93 -5.43 -5.543 1 66.5 503 GLU B O 1
ATOM 12831 N N . GLY B 1 504 ? -16.609 -4.262 -6.5 1 67 504 GLY B N 1
ATOM 12832 C CA . GLY B 1 504 ? -15.859 -4.258 -7.746 1 67 504 GLY B CA 1
ATOM 12833 C C . GLY B 1 504 ? -16.625 -3.621 -8.898 1 67 504 GLY B C 1
ATOM 12834 O O . GLY B 1 504 ? -17.859 -3.582 -8.891 1 67 504 GLY B O 1
ATOM 12835 N N . ALA B 1 505 ? -15.883 -3.273 -9.867 1 59.38 505 ALA B N 1
ATOM 12836 C CA . ALA B 1 505 ? -16.406 -2.588 -11.039 1 59.38 505 ALA B CA 1
ATOM 12837 C C . ALA B 1 505 ? -17.25 -3.533 -11.891 1 59.38 505 ALA B C 1
ATOM 12839 O O . ALA B 1 505 ? -18.062 -3.088 -12.719 1 59.38 505 ALA B O 1
ATOM 12840 N N . ASP B 1 506 ? -17.047 -4.793 -11.656 1 70 506 ASP B N 1
ATOM 12841 C CA . ASP B 1 506 ? -17.734 -5.77 -12.5 1 70 506 ASP B CA 1
ATOM 12842 C C . ASP B 1 506 ? -19.25 -5.688 -12.312 1 70 506 ASP B C 1
ATOM 12844 O O . ASP B 1 506 ? -20 -5.977 -13.242 1 70 506 ASP B O 1
ATOM 12848 N N . TRP B 1 507 ? -19.609 -5.23 -11.164 1 72.19 507 TRP B N 1
ATOM 12849 C CA . TRP B 1 507 ? -21.047 -5.137 -10.867 1 72.19 507 TRP B CA 1
ATOM 12850 C C . TRP B 1 507 ? -21.703 -4.043 -11.703 1 72.19 507 TRP B C 1
ATOM 12852 O O . TRP B 1 507 ? -22.891 -4.113 -12 1 72.19 507 TRP B O 1
ATOM 12862 N N . ASP B 1 508 ? -20.859 -3.146 -12.102 1 66.69 508 ASP B N 1
ATOM 12863 C CA . ASP B 1 508 ? -21.375 -2.053 -12.914 1 66.69 508 ASP B CA 1
ATOM 12864 C C . ASP B 1 508 ? -21.844 -2.559 -14.281 1 66.69 508 ASP B C 1
ATOM 12866 O O . ASP B 1 508 ? -22.781 -2.021 -14.859 1 66.69 508 ASP B O 1
ATOM 12870 N N . SER B 1 509 ? -21.141 -3.559 -14.688 1 70.12 509 SER B N 1
ATOM 12871 C CA . SER B 1 509 ? -21.484 -4.113 -15.992 1 70.12 509 SER B CA 1
ATOM 12872 C C . SER B 1 509 ? -22.609 -5.141 -15.875 1 70.12 509 SER B C 1
ATOM 12874 O O . SER B 1 509 ? -23.375 -5.34 -16.812 1 70.12 509 SER B O 1
ATOM 12876 N N . LEU B 1 510 ? -22.688 -5.715 -14.789 1 72.94 510 LEU B N 1
ATOM 12877 C CA . LEU B 1 510 ? -23.656 -6.789 -14.602 1 72.94 510 LEU B CA 1
ATOM 12878 C C . LEU B 1 510 ? -25.031 -6.223 -14.266 1 72.94 510 LEU B C 1
ATOM 12880 O O . LEU B 1 510 ? -26.047 -6.789 -14.672 1 72.94 510 LEU B O 1
ATOM 12884 N N . ILE B 1 511 ? -25 -5.094 -13.531 1 75.88 511 ILE B N 1
ATOM 12885 C CA . ILE B 1 511 ? -26.266 -4.535 -13.062 1 75.88 511 ILE B CA 1
ATOM 12886 C C . ILE B 1 511 ? -26.672 -3.361 -13.953 1 75.88 511 ILE B C 1
ATOM 12888 O O . ILE B 1 511 ? -25.922 -2.4 -14.102 1 75.88 511 ILE B O 1
ATOM 12892 N N . LYS B 1 512 ? -27.719 -3.545 -14.555 1 70.75 512 LYS B N 1
ATOM 12893 C CA . LYS B 1 512 ? -28.344 -2.457 -15.297 1 70.75 512 LYS B CA 1
ATOM 12894 C C . LYS B 1 512 ? -29.438 -1.793 -14.477 1 70.75 512 LYS B C 1
ATOM 12896 O O . LYS B 1 512 ? -30.516 -2.371 -14.281 1 70.75 512 LYS B O 1
ATOM 12901 N N . ARG B 1 513 ? -29.047 -0.599 -13.945 1 64.44 513 ARG B N 1
ATOM 12902 C CA . ARG B 1 513 ? -30.031 0.11 -13.133 1 64.44 513 ARG B CA 1
ATOM 12903 C C . ARG B 1 513 ? -31.125 0.717 -14.016 1 64.44 513 ARG B C 1
ATOM 12905 O O . ARG B 1 513 ? -30.828 1.455 -14.953 1 64.44 513 ARG B O 1
ATOM 12912 N N . LEU B 1 514 ? -32.281 0.193 -13.852 1 54.03 514 LEU B N 1
ATOM 12913 C CA . LEU B 1 514 ? -33.438 0.752 -14.57 1 54.03 514 LEU B CA 1
ATOM 12914 C C . LEU B 1 514 ? -34.25 1.687 -13.672 1 54.03 514 LEU B C 1
ATOM 12916 O O . LEU B 1 514 ? -34.781 1.261 -12.648 1 54.03 514 LEU B O 1
ATOM 12920 N N . SER B 1 515 ? -33.531 3.012 -13.328 1 49 515 SER B N 1
ATOM 12921 C CA . SER B 1 515 ? -34.219 3.924 -12.43 1 49 515 SER B CA 1
ATOM 12922 C C . SER B 1 515 ? -35.438 4.547 -13.109 1 49 515 SER B C 1
ATOM 12924 O O . SER B 1 515 ? -35.406 4.824 -14.305 1 49 515 SER B O 1
ATOM 12926 N N . GLU B 1 516 ? -36.5 4.5 -12.5 1 46.78 516 GLU B N 1
ATOM 12927 C CA . GLU B 1 516 ? -37.656 5.266 -12.93 1 46.78 516 GLU B CA 1
ATOM 12928 C C . GLU B 1 516 ? -37.406 6.766 -12.781 1 46.78 516 GLU B C 1
ATOM 12930 O O . GLU B 1 516 ? -36.562 7.188 -11.992 1 46.78 516 GLU B O 1
ATOM 12935 N N . ASP B 1 517 ? -38.031 7.77 -13.539 1 44 517 ASP B N 1
ATOM 12936 C CA . ASP B 1 517 ? -38.031 9.188 -13.867 1 44 517 ASP B CA 1
ATOM 12937 C C . ASP B 1 517 ? -38 10.047 -12.609 1 44 517 ASP B C 1
ATOM 12939 O O . ASP B 1 517 ? -37.906 11.273 -12.688 1 44 517 ASP B O 1
ATOM 12943 N N . ARG B 1 518 ? -37.969 9.609 -11.367 1 44.12 518 ARG B N 1
ATOM 12944 C CA . ARG B 1 518 ? -38.375 10.531 -10.305 1 44.12 518 ARG B CA 1
ATOM 12945 C C . ARG B 1 518 ? -37.156 11.086 -9.586 1 44.12 518 ARG B C 1
ATOM 12947 O O . ARG B 1 518 ? -37.281 12.039 -8.812 1 44.12 518 ARG B O 1
ATOM 12954 N N . ILE B 1 519 ? -35.938 10.594 -9.602 1 53.78 519 ILE B N 1
ATOM 12955 C CA . ILE B 1 519 ? -34.938 11.18 -8.734 1 53.78 519 ILE B CA 1
ATOM 12956 C C . ILE B 1 519 ? -33.875 11.891 -9.578 1 53.78 519 ILE B C 1
ATOM 12958 O O . ILE B 1 519 ? -32.969 11.258 -10.125 1 53.78 519 ILE B O 1
ATOM 12962 N N . ASP B 1 520 ? -34.156 13.203 -9.719 1 57.34 520 ASP B N 1
ATOM 12963 C CA . ASP B 1 520 ? -33.344 14.023 -10.625 1 57.34 520 ASP B CA 1
ATOM 12964 C C . ASP B 1 520 ? -31.859 13.859 -10.336 1 57.34 520 ASP B C 1
ATOM 12966 O O . ASP B 1 520 ? -31.047 13.719 -11.258 1 57.34 520 ASP B O 1
ATOM 12970 N N . GLN B 1 521 ? -31.469 13.875 -9.031 1 63.72 521 GLN B N 1
ATOM 12971 C CA . GLN B 1 521 ? -30.047 13.812 -8.695 1 63.72 521 GLN B CA 1
ATOM 12972 C C . GLN B 1 521 ? -29.453 12.469 -9.086 1 63.72 521 GLN B C 1
ATOM 12974 O O . GLN B 1 521 ? -28.312 12.398 -9.547 1 63.72 521 GLN B O 1
ATOM 12979 N N . GLU B 1 522 ? -30.219 11.492 -8.945 1 64.25 522 GLU B N 1
ATOM 12980 C CA . GLU B 1 522 ? -29.734 10.156 -9.289 1 64.25 522 GLU B CA 1
ATOM 12981 C C . GLU B 1 522 ? -29.625 9.984 -10.805 1 64.25 522 GLU B C 1
ATOM 12983 O O . GLU B 1 522 ? -28.719 9.32 -11.297 1 64.25 522 GLU B O 1
ATOM 12988 N N . ILE B 1 523 ? -30.625 10.617 -11.469 1 64.5 523 ILE B N 1
ATOM 12989 C CA . ILE B 1 523 ? -30.594 10.539 -12.922 1 64.5 523 ILE B CA 1
ATOM 12990 C C . ILE B 1 523 ? -29.359 11.258 -13.453 1 64.5 523 ILE B C 1
ATOM 12992 O O . ILE B 1 523 ? -28.688 10.773 -14.375 1 64.5 523 ILE B O 1
ATOM 12996 N N . ARG B 1 524 ? -29.156 12.367 -12.781 1 74.19 524 ARG B N 1
ATOM 12997 C CA . ARG B 1 524 ? -27.984 13.125 -13.219 1 74.19 524 ARG B CA 1
ATOM 12998 C C . ARG B 1 524 ? -26.703 12.328 -12.977 1 74.19 524 ARG B C 1
ATOM 13000 O O . ARG B 1 524 ? -25.828 12.297 -13.836 1 74.19 524 ARG B O 1
ATOM 13007 N N . LEU B 1 525 ? -26.688 11.828 -11.789 1 77.25 525 LEU B N 1
ATOM 13008 C CA . LEU B 1 525 ? -25.5 11.031 -11.484 1 77.25 525 LEU B CA 1
ATOM 13009 C C . LEU B 1 525 ? -25.375 9.852 -12.445 1 77.25 525 LEU B C 1
ATOM 13011 O O . LEU B 1 525 ? -24.266 9.523 -12.883 1 77.25 525 LEU B O 1
ATOM 13015 N N . GLN B 1 526 ? -26.422 9.242 -12.773 1 74.75 526 GLN B N 1
ATOM 13016 C CA . GLN B 1 526 ? -26.422 8.117 -13.703 1 74.75 526 GLN B CA 1
ATOM 13017 C C . GLN B 1 526 ? -25.922 8.539 -15.078 1 74.75 526 GLN B C 1
ATOM 13019 O O . GLN B 1 526 ? -25.141 7.812 -15.703 1 74.75 526 GLN B O 1
ATOM 13024 N N . LYS B 1 527 ? -26.406 9.672 -15.477 1 76.94 527 LYS B N 1
ATOM 13025 C CA . LYS B 1 527 ? -25.969 10.172 -16.781 1 76.94 527 LYS B CA 1
ATOM 13026 C C . LYS B 1 527 ? -24.469 10.438 -16.797 1 76.94 527 LYS B C 1
ATOM 13028 O O . LYS B 1 527 ? -23.781 10.109 -17.781 1 76.94 527 LYS B O 1
ATOM 13033 N N . ILE B 1 528 ? -24.109 11.008 -15.766 1 81.38 528 ILE B N 1
ATOM 13034 C CA . ILE B 1 528 ? -22.688 11.344 -15.68 1 81.38 528 ILE B CA 1
ATOM 13035 C C . ILE B 1 528 ? -21.844 10.07 -15.656 1 81.38 528 ILE B C 1
ATOM 13037 O O . ILE B 1 528 ? -20.844 9.961 -16.359 1 81.38 528 ILE B O 1
ATOM 13041 N N . VAL B 1 529 ? -22.234 9.133 -14.844 1 79.94 529 VAL B N 1
ATOM 13042 C CA . VAL B 1 529 ? -21.484 7.879 -14.695 1 79.94 529 VAL B CA 1
ATOM 13043 C C . VAL B 1 529 ? -21.484 7.129 -16.031 1 79.94 529 VAL B C 1
ATOM 13045 O O . VAL B 1 529 ? -20.469 6.547 -16.422 1 79.94 529 VAL B O 1
ATOM 13048 N N . HIS B 1 530 ? -22.578 7.203 -16.703 1 77.25 530 HIS B N 1
ATOM 13049 C CA . HIS B 1 530 ? -22.672 6.547 -18 1 77.25 530 HIS B CA 1
ATOM 13050 C C . HIS B 1 530 ? -21.703 7.172 -19 1 77.25 530 HIS B C 1
ATOM 13052 O O . HIS B 1 530 ? -21.016 6.457 -19.734 1 77.25 530 HIS B O 1
ATOM 13058 N N . ASN B 1 531 ? -21.672 8.461 -18.938 1 80.81 531 ASN B N 1
ATOM 13059 C CA . ASN B 1 531 ? -20.797 9.172 -19.875 1 80.81 531 ASN B CA 1
ATOM 13060 C C . ASN B 1 531 ? -19.328 8.914 -19.562 1 80.81 531 ASN B C 1
ATOM 13062 O O . ASN B 1 531 ? -18.5 8.852 -20.484 1 80.81 531 ASN B O 1
ATOM 13066 N N . LEU B 1 532 ? -19.094 8.758 -18.406 1 85.44 532 LEU B N 1
ATOM 13067 C CA . LEU B 1 532 ? -17.719 8.547 -17.969 1 85.44 532 LEU B CA 1
ATOM 13068 C C . LEU B 1 532 ? -17.234 7.148 -18.359 1 85.44 532 LEU B C 1
ATOM 13070 O O . LEU B 1 532 ? -16.031 6.91 -18.469 1 85.44 532 LEU B O 1
ATOM 13074 N N . ARG B 1 533 ? -18.094 6.281 -18.562 1 77.5 533 ARG B N 1
ATOM 13075 C CA . ARG B 1 533 ? -17.719 4.91 -18.906 1 77.5 533 ARG B CA 1
ATOM 13076 C C . ARG B 1 533 ? -17.359 4.785 -20.375 1 77.5 533 ARG B C 1
ATOM 13078 O O . ARG B 1 533 ? -16.75 3.795 -20.797 1 77.5 533 ARG B O 1
ATOM 13085 N N . GLU B 1 534 ? -17.609 5.754 -21.078 1 75.69 534 GLU B N 1
ATOM 13086 C CA . GLU B 1 534 ? -17.422 5.691 -22.531 1 75.69 534 GLU B CA 1
ATOM 13087 C C . GLU B 1 534 ? -15.938 5.812 -22.891 1 75.69 534 GLU B C 1
ATOM 13089 O O . GLU B 1 534 ? -15.508 5.309 -23.922 1 75.69 534 GLU B O 1
ATOM 13094 N N . SER B 1 535 ? -15.266 6.535 -22.094 1 82.31 535 SER B N 1
ATOM 13095 C CA . SER B 1 535 ? -13.852 6.754 -22.422 1 82.31 535 SER B CA 1
ATOM 13096 C C . SER B 1 535 ? -12.969 6.496 -21.203 1 82.31 535 SER B C 1
ATOM 13098 O O . SER B 1 535 ? -13.242 7.004 -20.109 1 82.31 535 SER B O 1
ATOM 13100 N N . GLY B 1 536 ? -11.961 5.703 -21.422 1 84.75 536 GLY B N 1
ATOM 13101 C CA . GLY B 1 536 ? -11 5.426 -20.359 1 84.75 536 GLY B CA 1
ATOM 13102 C C . GLY B 1 536 ? -11.156 4.039 -19.766 1 84.75 536 GLY B C 1
ATOM 13103 O O . GLY B 1 536 ? -11.938 3.225 -20.266 1 84.75 536 GLY B O 1
ATOM 13104 N N . ASP B 1 537 ? -10.383 3.689 -18.703 1 85.31 537 ASP B N 1
ATOM 13105 C CA . ASP B 1 537 ? -10.367 2.348 -18.125 1 85.31 537 ASP B CA 1
ATOM 13106 C C . ASP B 1 537 ? -10.641 2.389 -16.625 1 85.31 537 ASP B C 1
ATOM 13108 O O . ASP B 1 537 ? -10.484 1.382 -15.93 1 85.31 537 ASP B O 1
ATOM 13112 N N . LEU B 1 538 ? -11.055 3.578 -16.156 1 86.69 538 LEU B N 1
ATOM 13113 C CA . LEU B 1 538 ? -11.273 3.703 -14.719 1 86.69 538 LEU B CA 1
ATOM 13114 C C . LEU B 1 538 ? -12.43 2.814 -14.266 1 86.69 538 LEU B C 1
ATOM 13116 O O . LEU B 1 538 ? -12.375 2.227 -13.18 1 86.69 538 LEU B O 1
ATOM 13120 N N . HIS B 1 539 ? -13.477 2.701 -15.094 1 80 539 HIS B N 1
ATOM 13121 C CA . HIS B 1 539 ? -14.68 1.954 -14.75 1 80 539 HIS B CA 1
ATOM 13122 C C . HIS B 1 539 ? -14.391 0.46 -14.648 1 80 539 HIS B C 1
ATOM 13124 O O . HIS B 1 539 ? -15.156 -0.284 -14.031 1 80 539 HIS B O 1
ATOM 13130 N N . THR B 1 540 ? -13.281 0.044 -15.227 1 74.12 540 THR B N 1
ATOM 13131 C CA . THR B 1 540 ? -12.898 -1.361 -15.148 1 74.12 540 THR B CA 1
ATOM 13132 C C . THR B 1 540 ? -12.188 -1.655 -13.828 1 74.12 540 THR B C 1
ATOM 13134 O O . THR B 1 540 ? -12.141 -2.805 -13.383 1 74.12 540 THR B O 1
ATOM 13137 N N . PHE B 1 541 ? -11.766 -0.583 -13.305 1 75.75 541 PHE B N 1
ATOM 13138 C CA . PHE B 1 541 ? -10.984 -0.739 -12.078 1 75.75 541 PHE B CA 1
ATOM 13139 C C . PHE B 1 541 ? -11.844 -0.473 -10.852 1 75.75 541 PHE B C 1
ATOM 13141 O O . PHE B 1 541 ? -11.75 -1.192 -9.852 1 75.75 541 PHE B O 1
ATOM 13148 N N . LEU B 1 542 ? -12.586 0.612 -10.875 1 83.94 542 LEU B N 1
ATOM 13149 C CA . LEU B 1 542 ? -13.406 0.987 -9.727 1 83.94 542 LEU B CA 1
ATOM 13150 C C . LEU B 1 542 ? -14.797 1.423 -10.18 1 83.94 542 LEU B C 1
ATOM 13152 O O . LEU B 1 542 ? -14.969 1.896 -11.305 1 83.94 542 LEU B O 1
ATOM 13156 N N . SER B 1 543 ? -15.75 1.255 -9.258 1 80.12 543 SER B N 1
ATOM 13157 C CA . SER B 1 543 ? -17.094 1.746 -9.516 1 80.12 543 SER B CA 1
ATOM 13158 C C . SER B 1 543 ? -17.156 3.268 -9.43 1 80.12 543 SER B C 1
ATOM 13160 O O . SER B 1 543 ? -16.703 3.857 -8.445 1 80.12 543 SER B O 1
ATOM 13162 N N . LEU B 1 544 ? -17.688 3.906 -10.359 1 84.44 544 LEU B N 1
ATOM 13163 C CA . LEU B 1 544 ? -17.781 5.359 -10.398 1 84.44 544 LEU B CA 1
ATOM 13164 C C . LEU B 1 544 ? -18.938 5.848 -9.516 1 84.44 544 LEU B C 1
ATOM 13166 O O . LEU B 1 544 ? -19 7.027 -9.164 1 84.44 544 LEU B O 1
ATOM 13170 N N . TRP B 1 545 ? -19.766 4.883 -9.062 1 75.31 545 TRP B N 1
ATOM 13171 C CA . TRP B 1 545 ? -20.906 5.23 -8.219 1 75.31 545 TRP B CA 1
ATOM 13172 C C . TRP B 1 545 ? -20.453 5.543 -6.797 1 75.31 545 TRP B C 1
ATOM 13174 O O . TRP B 1 545 ? -21.141 6.254 -6.062 1 75.31 545 TRP B O 1
ATOM 13184 N N . ASN B 1 546 ? -19.375 5.047 -6.473 1 82.06 546 ASN B N 1
ATOM 13185 C CA . ASN B 1 546 ? -18.953 5.133 -5.078 1 82.06 546 ASN B CA 1
ATOM 13186 C C . ASN B 1 546 ? -17.938 6.254 -4.867 1 82.06 546 ASN B C 1
ATOM 13188 O O . ASN B 1 546 ? -17.406 6.422 -3.766 1 82.06 546 ASN B O 1
ATOM 13192 N N . LEU B 1 547 ? -17.703 7.039 -5.895 1 87.56 547 LEU B N 1
ATOM 13193 C CA . LEU B 1 547 ? -16.781 8.172 -5.758 1 87.56 547 LEU B CA 1
ATOM 13194 C C . LEU B 1 547 ? -17.406 9.266 -4.902 1 87.56 547 LEU B C 1
ATOM 13196 O O . LEU B 1 547 ? -18.547 9.68 -5.148 1 87.56 547 LEU B O 1
ATOM 13200 N N . ARG B 1 548 ? -16.703 9.695 -3.818 1 88.19 548 ARG B N 1
ATOM 13201 C CA . ARG B 1 548 ? -17.125 10.766 -2.922 1 88.19 548 ARG B CA 1
ATOM 13202 C C . ARG B 1 548 ? -15.992 11.758 -2.686 1 88.19 548 ARG B C 1
ATOM 13204 O O . ARG B 1 548 ? -15.453 11.852 -1.58 1 88.19 548 ARG B O 1
ATOM 13211 N N . PRO B 1 549 ? -15.641 12.555 -3.676 1 91.75 549 PRO B N 1
ATOM 13212 C CA . PRO B 1 549 ? -14.562 13.539 -3.512 1 91.75 549 PRO B CA 1
ATOM 13213 C C . PRO B 1 549 ? -14.898 14.609 -2.477 1 91.75 549 PRO B C 1
ATOM 13215 O O . PRO B 1 549 ? -16.078 14.945 -2.281 1 91.75 549 PRO B O 1
ATOM 13218 N N . SER B 1 550 ? -13.844 15.102 -1.793 1 90.94 550 SER B N 1
ATOM 13219 C CA . SER B 1 550 ? -14.016 16.281 -0.958 1 90.94 550 SER B CA 1
ATOM 13220 C C . SER B 1 550 ? -14.344 17.516 -1.802 1 90.94 550 SER B C 1
ATOM 13222 O O . SER B 1 550 ? -13.93 17.609 -2.957 1 90.94 550 SER B O 1
ATOM 13224 N N . LEU B 1 551 ? -15.117 18.359 -1.229 1 93 551 LEU B N 1
ATOM 13225 C CA . LEU B 1 551 ? -15.43 19.594 -1.942 1 93 551 LEU B CA 1
ATOM 13226 C C . LEU B 1 551 ? -14.289 20.594 -1.826 1 93 551 LEU B C 1
ATOM 13228 O O . LEU B 1 551 ? -14.328 21.5 -0.988 1 93 551 LEU B O 1
ATOM 13232 N N . SER B 1 552 ? -13.359 20.453 -2.596 1 94.31 552 SER B N 1
ATOM 13233 C CA . SER B 1 552 ? -12.195 21.328 -2.682 1 94.31 552 SER B CA 1
ATOM 13234 C C . SER B 1 552 ? -11.734 21.5 -4.125 1 94.31 552 SER B C 1
ATOM 13236 O O . SER B 1 552 ? -11.961 20.609 -4.957 1 94.31 552 SER B O 1
ATOM 13238 N N . MET B 1 553 ? -11.172 22.625 -4.398 1 95.31 553 MET B N 1
ATOM 13239 C CA . MET B 1 553 ? -10.711 22.828 -5.77 1 95.31 553 MET B CA 1
ATOM 13240 C C . MET B 1 553 ? -9.672 23.938 -5.84 1 95.31 553 MET B C 1
ATOM 13242 O O . MET B 1 553 ? -9.508 24.703 -4.887 1 95.31 553 MET B O 1
ATOM 13246 N N . GLN B 1 554 ? -8.945 23.906 -6.816 1 94.94 554 GLN B N 1
ATOM 13247 C CA . GLN B 1 554 ? -8.18 25.047 -7.328 1 94.94 554 GLN B CA 1
ATOM 13248 C C . GLN B 1 554 ? -8.75 25.531 -8.656 1 94.94 554 GLN B C 1
ATOM 13250 O O . GLN B 1 554 ? -9.203 24.734 -9.477 1 94.94 554 GLN B O 1
ATOM 13255 N N . VAL B 1 555 ? -8.859 26.812 -8.844 1 94.69 555 VAL B N 1
ATOM 13256 C CA . VAL B 1 555 ? -9.406 27.391 -10.062 1 94.69 555 VAL B CA 1
ATOM 13257 C C . VAL B 1 555 ? -8.273 27.969 -10.914 1 94.69 555 VAL B C 1
ATOM 13259 O O . VAL B 1 555 ? -7.398 28.672 -10.398 1 94.69 555 VAL B O 1
ATOM 13262 N N . PHE B 1 556 ? -8.273 27.594 -12.156 1 93.56 556 PHE B N 1
ATOM 13263 C CA . PHE B 1 556 ? -7.293 28.094 -13.109 1 93.56 556 PHE B CA 1
ATOM 13264 C C . PHE B 1 556 ? -7.98 28.891 -14.219 1 93.56 556 PHE B C 1
ATOM 13266 O O . PHE B 1 556 ? -9.008 28.453 -14.75 1 93.56 556 PHE B O 1
ATOM 13273 N N . LYS B 1 557 ? -7.512 30.016 -14.531 1 91.06 557 LYS B N 1
ATOM 13274 C CA . LYS B 1 557 ? -7.988 30.781 -15.68 1 91.06 557 LYS B CA 1
ATOM 13275 C C . LYS B 1 557 ? -7.258 30.375 -16.953 1 91.06 557 LYS B C 1
ATOM 13277 O O . LYS B 1 557 ? -6.027 30.281 -16.984 1 91.06 557 LYS B O 1
ATOM 13282 N N . THR B 1 558 ? -8.086 29.969 -17.875 1 91.88 558 THR B N 1
ATOM 13283 C CA . THR B 1 558 ? -7.48 29.484 -19.109 1 91.88 558 THR B CA 1
ATOM 13284 C C . THR B 1 558 ? -8.102 30.172 -20.328 1 91.88 558 THR B C 1
ATOM 13286 O O . THR B 1 558 ? -9.242 30.625 -20.281 1 91.88 558 THR B O 1
ATOM 13289 N N . GLN B 1 559 ? -7.258 30.312 -21.438 1 87.44 559 GLN B N 1
ATOM 13290 C CA . GLN B 1 559 ? -7.703 30.859 -22.719 1 87.44 559 GLN B CA 1
ATOM 13291 C C . GLN B 1 559 ? -7.645 29.797 -23.828 1 87.44 559 GLN B C 1
ATOM 13293 O O . GLN B 1 559 ? -7.703 30.125 -25.016 1 87.44 559 GLN B O 1
ATOM 13298 N N . CYS B 1 560 ? -7.66 28.625 -23.391 1 90.31 560 CYS B N 1
ATOM 13299 C CA . CYS B 1 560 ? -7.543 27.547 -24.375 1 90.31 560 CYS B CA 1
ATOM 13300 C C . CYS B 1 560 ? -8.875 27.312 -25.078 1 90.31 560 CYS B C 1
ATOM 13302 O O . CYS B 1 560 ? -9.938 27.438 -24.469 1 90.31 560 CYS B O 1
ATOM 13304 N N . GLN B 1 561 ? -8.836 27.047 -26.344 1 88 561 GLN B N 1
ATOM 13305 C CA . GLN B 1 561 ? -10.047 26.781 -27.109 1 88 561 GLN B CA 1
ATOM 13306 C C . GLN B 1 561 ? -10.547 25.359 -26.906 1 88 561 GLN B C 1
ATOM 13308 O O . GLN B 1 561 ? -11.758 25.125 -26.828 1 88 561 GLN B O 1
ATOM 13313 N N . ASN B 1 562 ? -9.586 24.5 -26.812 1 91.94 562 ASN B N 1
ATOM 13314 C CA . ASN B 1 562 ? -9.891 23.109 -26.531 1 91.94 562 ASN B CA 1
ATOM 13315 C C . ASN B 1 562 ? -8.93 22.516 -25.5 1 91.94 562 ASN B C 1
ATOM 13317 O O . ASN B 1 562 ? -7.742 22.844 -25.5 1 91.94 562 ASN B O 1
ATOM 13321 N N . TRP B 1 563 ? -9.5 21.797 -24.562 1 93.75 563 TRP B N 1
ATOM 13322 C CA . TRP B 1 563 ? -8.602 21.172 -23.594 1 93.75 563 TRP B CA 1
ATOM 13323 C C . TRP B 1 563 ? -8.203 19.781 -24.047 1 93.75 563 TRP B C 1
ATOM 13325 O O . TRP B 1 563 ? -8.773 19.234 -24.984 1 93.75 563 TRP B O 1
ATOM 13335 N N . SER B 1 564 ? -7.16 19.25 -23.594 1 94 564 SER B N 1
ATOM 13336 C CA . SER B 1 564 ? -6.637 17.906 -23.875 1 94 564 SER B CA 1
ATOM 13337 C C . SER B 1 564 ? -6.477 17.094 -22.594 1 94 564 SER B C 1
ATOM 13339 O O . SER B 1 564 ? -5.355 16.828 -22.156 1 94 564 SER B O 1
ATOM 13341 N N . PRO B 1 565 ? -7.633 16.609 -22.062 1 93.62 565 PRO B N 1
ATOM 13342 C CA . PRO B 1 565 ? -7.594 15.922 -20.766 1 93.62 565 PRO B CA 1
ATOM 13343 C C . PRO B 1 565 ? -6.711 14.68 -20.797 1 93.62 565 PRO B C 1
ATOM 13345 O O . PRO B 1 565 ? -6.184 14.273 -19.75 1 93.62 565 PRO B O 1
ATOM 13348 N N . GLU B 1 566 ? -6.402 14.055 -21.938 1 91.25 566 GLU B N 1
ATOM 13349 C CA . GLU B 1 566 ? -5.613 12.828 -22.016 1 91.25 566 GLU B CA 1
ATOM 13350 C C . GLU B 1 566 ? -4.145 13.094 -21.703 1 91.25 566 GLU B C 1
ATOM 13352 O O . GLU B 1 566 ? -3.398 12.172 -21.375 1 91.25 566 GLU B O 1
ATOM 13357 N N . ASN B 1 567 ? -3.785 14.336 -21.734 1 92.5 567 ASN B N 1
ATOM 13358 C CA . ASN B 1 567 ? -2.393 14.695 -21.484 1 92.5 567 ASN B CA 1
ATOM 13359 C C . ASN B 1 567 ? -2.062 14.672 -20 1 92.5 567 ASN B C 1
ATOM 13361 O O . ASN B 1 567 ? -0.929 14.953 -19.609 1 92.5 567 ASN B O 1
ATOM 13365 N N . TYR B 1 568 ? -3.027 14.289 -19.188 1 91.62 568 TYR B N 1
ATOM 13366 C CA . TYR B 1 568 ? -2.771 14.281 -17.75 1 91.62 568 TYR B CA 1
ATOM 13367 C C . TYR B 1 568 ? -1.658 13.297 -17.406 1 91.62 568 TYR B C 1
ATOM 13369 O O . TYR B 1 568 ? -0.946 13.484 -16.406 1 91.62 568 TYR B O 1
ATOM 13377 N N . PHE B 1 569 ? -1.433 12.281 -18.219 1 86.75 569 PHE B N 1
ATOM 13378 C CA . PHE B 1 569 ? -0.467 11.219 -17.953 1 86.75 569 PHE B CA 1
ATOM 13379 C C . PHE B 1 569 ? 0.958 11.758 -18.016 1 86.75 569 PHE B C 1
ATOM 13381 O O . PHE B 1 569 ? 1.869 11.195 -17.406 1 86.75 569 PHE B O 1
ATOM 13388 N N . ASN B 1 570 ? 1.138 12.844 -18.719 1 84.38 570 ASN B N 1
ATOM 13389 C CA . ASN B 1 570 ? 2.471 13.391 -18.938 1 84.38 570 ASN B CA 1
ATOM 13390 C C . ASN B 1 570 ? 3.062 13.984 -17.672 1 84.38 570 ASN B C 1
ATOM 13392 O O . ASN B 1 570 ? 4.273 14.203 -17.578 1 84.38 570 ASN B O 1
ATOM 13396 N N . VAL B 1 571 ? 2.26 14.234 -16.75 1 86.31 571 VAL B N 1
ATOM 13397 C CA . VAL B 1 571 ? 2.691 14.914 -15.523 1 86.31 571 VAL B CA 1
ATOM 13398 C C . VAL B 1 571 ? 3.33 13.906 -14.57 1 86.31 571 VAL B C 1
ATOM 13400 O O . VAL B 1 571 ? 4.172 14.273 -13.742 1 86.31 571 VAL B O 1
ATOM 13403 N N . PHE B 1 572 ? 2.996 12.711 -14.68 1 80.88 572 PHE B N 1
ATOM 13404 C CA . PHE B 1 572 ? 3.43 11.719 -13.703 1 80.88 572 PHE B CA 1
ATOM 13405 C C . PHE B 1 572 ? 4.57 10.875 -14.258 1 80.88 572 PHE B C 1
ATOM 13407 O O . PHE B 1 572 ? 4.773 10.812 -15.469 1 80.88 572 PHE B O 1
ATOM 13414 N N . SER B 1 573 ? 5.344 10.336 -13.227 1 67.94 573 SER B N 1
ATOM 13415 C CA . SER B 1 573 ? 6.465 9.484 -13.609 1 67.94 573 SER B CA 1
ATOM 13416 C C . SER B 1 573 ? 5.988 8.25 -14.367 1 67.94 573 SER B C 1
ATOM 13418 O O . SER B 1 573 ? 4.832 7.848 -14.242 1 67.94 573 SER B O 1
ATOM 13420 N N . LYS B 1 574 ? 6.781 7.742 -15.141 1 61.22 574 LYS B N 1
ATOM 13421 C CA . LYS B 1 574 ? 6.469 6.582 -15.977 1 61.22 574 LYS B CA 1
ATOM 13422 C C . LYS B 1 574 ? 6.148 5.359 -15.117 1 61.22 574 LYS B C 1
ATOM 13424 O O . LYS B 1 574 ? 5.441 4.453 -15.562 1 61.22 574 LYS B O 1
ATOM 13429 N N . ASP B 1 575 ? 6.555 5.457 -13.883 1 63.69 575 ASP B N 1
ATOM 13430 C CA . ASP B 1 575 ? 6.344 4.309 -13.008 1 63.69 575 ASP B CA 1
ATOM 13431 C C . ASP B 1 575 ? 4.988 4.387 -12.312 1 63.69 575 ASP B C 1
ATOM 13433 O O . ASP B 1 575 ? 4.555 3.424 -11.672 1 63.69 575 ASP B O 1
ATOM 13437 N N . SER B 1 576 ? 4.328 5.547 -12.562 1 75.12 576 SER B N 1
ATOM 13438 C CA . SER B 1 576 ? 3.037 5.688 -11.898 1 75.12 576 SER B CA 1
ATOM 13439 C C . SER B 1 576 ? 1.916 5.078 -12.734 1 75.12 576 SER B C 1
ATOM 13441 O O . SER B 1 576 ? 1.908 5.203 -13.961 1 75.12 576 SER B O 1
ATOM 13443 N N . LYS B 1 577 ? 1.172 4.207 -12.156 1 82.69 577 LYS B N 1
ATOM 13444 C CA . LYS B 1 577 ? -0.028 3.686 -12.805 1 82.69 577 LYS B CA 1
ATOM 13445 C C . LYS B 1 577 ? -1.231 4.586 -12.539 1 82.69 577 LYS B C 1
ATOM 13447 O O . LYS B 1 577 ? -1.366 5.148 -11.445 1 82.69 577 LYS B O 1
ATOM 13452 N N . SER B 1 578 ? -2.004 4.848 -13.57 1 89.62 578 SER B N 1
ATOM 13453 C CA . SER B 1 578 ? -3.203 5.66 -13.406 1 89.62 578 SER B CA 1
ATOM 13454 C C . SER B 1 578 ? -4.352 5.129 -14.258 1 89.62 578 SER B C 1
ATOM 13456 O O . SER B 1 578 ? -4.125 4.457 -15.266 1 89.62 578 SER B O 1
ATOM 13458 N N . TRP B 1 579 ? -5.551 5.238 -13.82 1 90.06 579 TRP B N 1
ATOM 13459 C CA . TRP B 1 579 ? -6.805 4.965 -14.516 1 90.06 579 TRP B CA 1
ATOM 13460 C C . TRP B 1 579 ? -7.629 6.238 -14.672 1 90.06 579 TRP B C 1
ATOM 13462 O O . TRP B 1 579 ? -7.613 7.105 -13.789 1 90.06 579 TRP B O 1
ATOM 13472 N N . HIS B 1 580 ? -8.219 6.395 -15.812 1 93.25 580 HIS B N 1
ATOM 13473 C CA . HIS B 1 580 ? -8.938 7.645 -16.016 1 93.25 580 HIS B CA 1
ATOM 13474 C C . HIS B 1 580 ? -10.281 7.406 -16.688 1 93.25 580 HIS B C 1
ATOM 13476 O O . HIS B 1 580 ? -10.547 6.312 -17.188 1 93.25 580 HIS B O 1
ATOM 13482 N N . ALA B 1 581 ? -11.172 8.305 -16.578 1 93.19 581 ALA B N 1
ATOM 13483 C CA . ALA B 1 581 ? -12.461 8.422 -17.266 1 93.19 581 ALA B CA 1
ATOM 13484 C C . ALA B 1 581 ? -12.711 9.852 -17.703 1 93.19 581 ALA B C 1
ATOM 13486 O O . ALA B 1 581 ? -12.398 10.805 -16.984 1 93.19 581 ALA B O 1
ATOM 13487 N N . ILE B 1 582 ? -13.141 10.031 -19.016 1 93.56 582 ILE B N 1
ATOM 13488 C CA . ILE B 1 582 ? -13.422 11.359 -19.562 1 93.56 582 ILE B CA 1
ATOM 13489 C C . ILE B 1 582 ? -14.859 11.422 -20.078 1 93.56 582 ILE B C 1
ATOM 13491 O O . ILE B 1 582 ? -15.312 10.516 -20.781 1 93.56 582 ILE B O 1
ATOM 13495 N N . SER B 1 583 ? -15.578 12.359 -19.578 1 91.56 583 SER B N 1
ATOM 13496 C CA . SER B 1 583 ? -16.891 12.68 -20.125 1 91.56 583 SER B CA 1
ATOM 13497 C C . SER B 1 583 ? -16.828 13.891 -21.047 1 91.56 583 SER B C 1
ATOM 13499 O O . SER B 1 583 ? -16.562 15.008 -20.594 1 91.56 583 SER B O 1
ATOM 13501 N N . LYS B 1 584 ? -17.047 13.688 -22.266 1 86.81 584 LYS B N 1
ATOM 13502 C CA . LYS B 1 584 ? -17 14.781 -23.234 1 86.81 584 LYS B CA 1
ATOM 13503 C C . LYS B 1 584 ? -18.188 15.719 -23.078 1 86.81 584 LYS B C 1
ATOM 13505 O O . LYS B 1 584 ? -18.047 16.922 -23.297 1 86.81 584 LYS B O 1
ATOM 13510 N N . ASP B 1 585 ? -19.281 15.211 -22.625 1 85.06 585 ASP B N 1
ATOM 13511 C CA . ASP B 1 585 ? -20.484 16.016 -22.469 1 85.06 585 ASP B CA 1
ATOM 13512 C C . ASP B 1 585 ? -20.328 17.016 -21.328 1 85.06 585 ASP B C 1
ATOM 13514 O O . ASP B 1 585 ? -20.859 18.141 -21.406 1 85.06 585 ASP B O 1
ATOM 13518 N N . ASN B 1 586 ? -19.656 16.656 -20.328 1 87.81 586 ASN B N 1
ATOM 13519 C CA . ASN B 1 586 ? -19.531 17.516 -19.156 1 87.81 586 ASN B CA 1
ATOM 13520 C C . ASN B 1 586 ? -18.125 18.125 -19.062 1 87.81 586 ASN B C 1
ATOM 13522 O O . ASN B 1 586 ? -17.859 18.953 -18.203 1 87.81 586 ASN B O 1
ATOM 13526 N N . ASP B 1 587 ? -17.234 17.688 -19.984 1 92.44 587 ASP B N 1
ATOM 13527 C CA . ASP B 1 587 ? -15.852 18.125 -20.016 1 92.44 587 ASP B CA 1
ATOM 13528 C C . ASP B 1 587 ? -15.18 17.906 -18.656 1 92.44 587 ASP B C 1
ATOM 13530 O O . ASP B 1 587 ? -14.609 18.844 -18.094 1 92.44 587 ASP B O 1
ATOM 13534 N N . ILE B 1 588 ? -15.312 16.734 -18.219 1 94.5 588 ILE B N 1
ATOM 13535 C CA . ILE B 1 588 ? -14.727 16.391 -16.922 1 94.5 588 ILE B CA 1
ATOM 13536 C C . ILE B 1 588 ? -13.758 15.227 -17.094 1 94.5 588 ILE B C 1
ATOM 13538 O O . ILE B 1 588 ? -14 14.312 -17.891 1 94.5 588 ILE B O 1
ATOM 13542 N N . LEU B 1 589 ? -12.641 15.32 -16.5 1 95.69 589 LEU B N 1
ATOM 13543 C CA . LEU B 1 589 ? -11.641 14.258 -16.391 1 95.69 589 LEU B CA 1
ATOM 13544 C C . LEU B 1 589 ? -11.57 13.734 -14.961 1 95.69 589 LEU B C 1
ATOM 13546 O O . LEU B 1 589 ? -11.516 14.516 -14.008 1 95.69 589 LEU B O 1
ATOM 13550 N N . ILE B 1 590 ? -11.703 12.492 -14.711 1 95.25 590 ILE B N 1
ATOM 13551 C CA . ILE B 1 590 ? -11.484 11.844 -13.43 1 95.25 590 ILE B CA 1
ATOM 13552 C C . ILE B 1 590 ? -10.352 10.82 -13.555 1 95.25 590 ILE B C 1
ATOM 13554 O O . ILE B 1 590 ? -10.375 9.977 -14.453 1 95.25 590 ILE B O 1
ATOM 13558 N N . ALA B 1 591 ? -9.414 10.922 -12.75 1 94.88 591 ALA B N 1
ATOM 13559 C CA . ALA B 1 591 ? -8.297 9.977 -12.789 1 94.88 591 ALA B CA 1
ATOM 13560 C C . ALA B 1 591 ? -7.906 9.531 -11.383 1 94.88 591 ALA B C 1
ATOM 13562 O O . ALA B 1 591 ? -8.016 10.305 -10.43 1 94.88 591 ALA B O 1
ATOM 13563 N N . VAL B 1 592 ? -7.598 8.367 -11.242 1 93.06 592 VAL B N 1
ATOM 13564 C CA . VAL B 1 592 ? -7.02 7.82 -10.016 1 93.06 592 VAL B CA 1
ATOM 13565 C C . VAL B 1 592 ? -5.562 7.43 -10.258 1 93.06 592 VAL B C 1
ATOM 13567 O O . VAL B 1 592 ? -5.27 6.637 -11.156 1 93.06 592 VAL B O 1
ATOM 13570 N N . VAL B 1 593 ? -4.73 8.062 -9.492 1 92 593 VAL B N 1
ATOM 13571 C CA . VAL B 1 593 ? -3.299 7.844 -9.672 1 92 593 VAL B CA 1
ATOM 13572 C C . VAL B 1 593 ? -2.758 7.004 -8.516 1 92 593 VAL B C 1
ATOM 13574 O O . VAL B 1 593 ? -2.979 7.324 -7.348 1 92 593 VAL B O 1
ATOM 13577 N N . HIS B 1 594 ? -2.16 5.906 -8.859 1 89.56 594 HIS B N 1
ATOM 13578 C CA . HIS B 1 594 ? -1.513 5.031 -7.887 1 89.56 594 HIS B CA 1
ATOM 13579 C C . HIS B 1 594 ? -0.051 5.414 -7.688 1 89.56 594 HIS B C 1
ATOM 13581 O O . HIS B 1 594 ? 0.74 5.383 -8.633 1 89.56 594 HIS B O 1
ATOM 13587 N N . ARG B 1 595 ? 0.266 5.801 -6.449 1 82.75 595 ARG B N 1
ATOM 13588 C CA . ARG B 1 595 ? 1.629 6.23 -6.148 1 82.75 595 ARG B CA 1
ATOM 13589 C C . ARG B 1 595 ? 2.305 5.262 -5.18 1 82.75 595 ARG B C 1
ATOM 13591 O O . ARG B 1 595 ? 1.72 4.883 -4.164 1 82.75 595 ARG B O 1
ATOM 13598 N N . LYS B 1 596 ? 3.465 4.836 -5.59 1 80.25 596 LYS B N 1
ATOM 13599 C CA . LYS B 1 596 ? 4.332 4.051 -4.723 1 80.25 596 LYS B CA 1
ATOM 13600 C C . LYS B 1 596 ? 5.469 4.898 -4.16 1 80.25 596 LYS B C 1
ATOM 13602 O O . LYS B 1 596 ? 6.164 5.59 -4.906 1 80.25 596 LYS B O 1
ATOM 13607 N N . ALA B 1 597 ? 5.504 5.055 -2.861 1 78.38 597 ALA B N 1
ATOM 13608 C CA . ALA B 1 597 ? 6.57 5.816 -2.217 1 78.38 597 ALA B CA 1
ATOM 13609 C C . ALA B 1 597 ? 7.406 4.922 -1.307 1 78.38 597 ALA B C 1
ATOM 13611 O O . ALA B 1 597 ? 6.871 4.047 -0.621 1 78.38 597 ALA B O 1
ATOM 13612 N N . ARG B 1 598 ? 8.734 5.094 -1.336 1 81.31 598 ARG B N 1
ATOM 13613 C CA . ARG B 1 598 ? 9.609 4.383 -0.414 1 81.31 598 ARG B CA 1
ATOM 13614 C C . ARG B 1 598 ? 9.383 4.84 1.023 1 81.31 598 ARG B C 1
ATOM 13616 O O . ARG B 1 598 ? 8.953 5.969 1.261 1 81.31 598 ARG B O 1
ATOM 13623 N N . VAL B 1 599 ? 9.609 3.928 1.889 1 86 599 VAL B N 1
ATOM 13624 C CA . VAL B 1 599 ? 9.492 4.285 3.299 1 86 599 VAL B CA 1
ATOM 13625 C C . VAL B 1 599 ? 10.633 5.227 3.688 1 86 599 VAL B C 1
ATOM 13627 O O . VAL B 1 599 ? 11.742 5.117 3.156 1 86 599 VAL B O 1
ATOM 13630 N N . ARG B 1 600 ? 10.445 6.148 4.535 1 82.06 600 ARG B N 1
ATOM 13631 C CA . ARG B 1 600 ? 11.422 7.172 4.91 1 82.06 600 ARG B CA 1
ATOM 13632 C C . ARG B 1 600 ? 12.344 6.668 6.016 1 82.06 600 ARG B C 1
ATOM 13634 O O . ARG B 1 600 ? 13.414 7.234 6.238 1 82.06 600 ARG B O 1
ATOM 13641 N N . TRP B 1 601 ? 11.977 5.605 6.703 1 88.75 601 TRP B N 1
ATOM 13642 C CA . TRP B 1 601 ? 12.727 5.168 7.875 1 88.75 601 TRP B CA 1
ATOM 13643 C C . TRP B 1 601 ? 13.68 4.031 7.52 1 88.75 601 TRP B C 1
ATOM 13645 O O . TRP B 1 601 ? 14.227 3.369 8.406 1 88.75 601 TRP B O 1
ATOM 13655 N N . GLY B 1 602 ? 13.883 3.729 6.254 1 85.75 602 GLY B N 1
ATOM 13656 C CA . GLY B 1 602 ? 14.797 2.691 5.805 1 85.75 602 GLY B CA 1
ATOM 13657 C C . GLY B 1 602 ? 14.984 2.67 4.297 1 85.75 602 GLY B C 1
ATOM 13658 O O . GLY B 1 602 ? 14.195 3.273 3.562 1 85.75 602 GLY B O 1
ATOM 13659 N N . ASN B 1 603 ? 16.062 2.01 3.914 1 80.31 603 ASN B N 1
ATOM 13660 C CA . ASN B 1 603 ? 16.328 1.851 2.49 1 80.31 603 ASN B CA 1
ATOM 13661 C C . ASN B 1 603 ? 15.969 0.449 2.004 1 80.31 603 ASN B C 1
ATOM 13663 O O . ASN B 1 603 ? 16.766 -0.481 2.139 1 80.31 603 ASN B O 1
ATOM 13667 N N . TYR B 1 604 ? 14.852 0.303 1.463 1 79.69 604 TYR B N 1
ATOM 13668 C CA . TYR B 1 604 ? 14.367 -0.986 0.983 1 79.69 604 TYR B CA 1
ATOM 13669 C C . TYR B 1 604 ? 13.836 -0.875 -0.441 1 79.69 604 TYR B C 1
ATOM 13671 O O . TYR B 1 604 ? 13.219 0.129 -0.802 1 79.69 604 TYR B O 1
ATOM 13679 N N . GLN B 1 605 ? 14.07 -1.844 -1.221 1 70.31 605 GLN B N 1
ATOM 13680 C CA . GLN B 1 605 ? 13.625 -1.818 -2.609 1 70.31 605 GLN B CA 1
ATOM 13681 C C . GLN B 1 605 ? 12.266 -2.49 -2.762 1 70.31 605 GLN B C 1
ATOM 13683 O O . GLN B 1 605 ? 11.57 -2.281 -3.76 1 70.31 605 GLN B O 1
ATOM 13688 N N . ASN B 1 606 ? 11.867 -3.262 -1.812 1 70.94 606 ASN B N 1
ATOM 13689 C CA . ASN B 1 606 ? 10.633 -4.031 -1.946 1 70.94 606 ASN B CA 1
ATOM 13690 C C . ASN B 1 606 ? 9.555 -3.533 -0.984 1 70.94 606 ASN B C 1
ATOM 13692 O O . ASN B 1 606 ? 8.516 -4.172 -0.83 1 70.94 606 ASN B O 1
ATOM 13696 N N . LEU B 1 607 ? 9.875 -2.533 -0.249 1 79.88 607 LEU B N 1
ATOM 13697 C CA . LEU B 1 607 ? 8.906 -2.006 0.708 1 79.88 607 LEU B CA 1
ATOM 13698 C C . LEU B 1 607 ? 8.43 -0.618 0.291 1 79.88 607 LEU B C 1
ATOM 13700 O O . LEU B 1 607 ? 9.211 0.336 0.289 1 79.88 607 LEU B O 1
ATOM 13704 N N . PHE B 1 608 ? 7.121 -0.514 -0.122 1 81.94 608 PHE B N 1
ATOM 13705 C CA . PHE B 1 608 ? 6.57 0.741 -0.616 1 81.94 608 PHE B CA 1
ATOM 13706 C C . PHE B 1 608 ? 5.262 1.074 0.095 1 81.94 608 PHE B C 1
ATOM 13708 O O . PHE B 1 608 ? 4.457 0.184 0.374 1 81.94 608 PHE B O 1
ATOM 13715 N N . ASP B 1 609 ? 5.172 2.346 0.416 1 85.56 609 ASP B N 1
ATOM 13716 C CA . ASP B 1 609 ? 3.838 2.859 0.719 1 85.56 609 ASP B CA 1
ATOM 13717 C C . ASP B 1 609 ? 3.023 3.061 -0.557 1 85.56 609 ASP B C 1
ATOM 13719 O O . ASP B 1 609 ? 3.557 3.502 -1.577 1 85.56 609 ASP B O 1
ATOM 13723 N N . ARG B 1 610 ? 1.941 2.541 -0.547 1 87.56 610 ARG B N 1
ATOM 13724 C CA . ARG B 1 610 ? 1.062 2.678 -1.704 1 87.56 610 ARG B CA 1
ATOM 13725 C C . ARG B 1 610 ? -0.127 3.576 -1.383 1 87.56 610 ARG B C 1
ATOM 13727 O O . ARG B 1 610 ? -0.804 3.381 -0.372 1 87.56 610 ARG B O 1
ATOM 13734 N N . GLN B 1 611 ? -0.271 4.566 -2.18 1 86.81 611 GLN B N 1
ATOM 13735 C CA . GLN B 1 611 ? -1.384 5.492 -1.998 1 86.81 611 GLN B CA 1
ATOM 13736 C C . GLN B 1 611 ? -2.125 5.727 -3.312 1 86.81 611 GLN B C 1
ATOM 13738 O O . GLN B 1 611 ? -1.513 5.738 -4.383 1 86.81 611 GLN B O 1
ATOM 13743 N N . TYR B 1 612 ? -3.4 5.766 -3.24 1 91.62 612 TYR B N 1
ATOM 13744 C CA . TYR B 1 612 ? -4.246 6.121 -4.379 1 91.62 612 TYR B CA 1
ATOM 13745 C C . TYR B 1 612 ? -4.754 7.551 -4.258 1 91.62 612 TYR B C 1
ATOM 13747 O O . TYR B 1 612 ? -5.375 7.914 -3.254 1 91.62 612 TYR B O 1
ATOM 13755 N N . HIS B 1 613 ? -4.48 8.359 -5.23 1 91.56 613 HIS B N 1
ATOM 13756 C CA . HIS B 1 613 ? -4.898 9.75 -5.23 1 91.56 613 HIS B CA 1
ATOM 13757 C C . HIS B 1 613 ? -5.965 10.008 -6.289 1 91.56 613 HIS B C 1
ATOM 13759 O O . HIS B 1 613 ? -5.902 9.445 -7.387 1 91.56 613 HIS B O 1
ATOM 13765 N N . LEU B 1 614 ? -6.953 10.758 -5.941 1 94.88 614 LEU B N 1
ATOM 13766 C CA . LEU B 1 614 ? -8.023 11.141 -6.855 1 94.88 614 LEU B CA 1
ATOM 13767 C C . LEU B 1 614 ? -7.727 12.492 -7.5 1 94.88 614 LEU B C 1
ATOM 13769 O O . LEU B 1 614 ? -7.285 13.422 -6.828 1 94.88 614 LEU B O 1
ATOM 13773 N N . LEU B 1 615 ? -7.855 12.578 -8.773 1 95.19 615 LEU B N 1
ATOM 13774 C CA . LEU B 1 615 ? -7.746 13.789 -9.57 1 95.19 615 LEU B CA 1
ATOM 13775 C C . LEU B 1 615 ? -9.016 14.023 -10.383 1 95.19 615 LEU B C 1
ATOM 13777 O O . LEU B 1 615 ? -9.5 13.117 -11.055 1 95.19 615 LEU B O 1
ATOM 13781 N N . MET B 1 616 ? -9.609 15.125 -10.234 1 96.62 616 MET B N 1
ATOM 13782 C CA . MET B 1 616 ? -10.734 15.547 -11.07 1 96.62 616 MET B CA 1
ATOM 13783 C C . MET B 1 616 ? -10.461 16.906 -11.688 1 96.62 616 MET B C 1
ATOM 13785 O O . MET B 1 616 ? -9.906 17.797 -11.031 1 96.62 616 MET B O 1
ATOM 13789 N N . ALA B 1 617 ? -10.758 17.062 -12.914 1 96.81 617 ALA B N 1
ATOM 13790 C CA . ALA B 1 617 ? -10.625 18.328 -13.625 1 96.81 617 ALA B CA 1
ATOM 13791 C C . ALA B 1 617 ? -11.859 18.609 -14.484 1 96.81 617 ALA B C 1
ATOM 13793 O O . ALA B 1 617 ? -12.32 17.75 -15.219 1 96.81 617 ALA B O 1
ATOM 13794 N N . ARG B 1 618 ? -12.477 19.703 -14.336 1 96.75 618 ARG B N 1
ATOM 13795 C CA . ARG B 1 618 ? -13.617 20.156 -15.125 1 96.75 618 ARG B CA 1
ATOM 13796 C C . ARG B 1 618 ? -13.289 21.422 -15.898 1 96.75 618 ARG B C 1
ATOM 13798 O O . ARG B 1 618 ? -12.852 22.422 -15.305 1 96.75 618 ARG B O 1
ATOM 13805 N N . TRP B 1 619 ? -13.469 21.328 -17.188 1 95.88 619 TRP B N 1
ATOM 13806 C CA . TRP B 1 619 ? -13.219 22.469 -18.062 1 95.88 619 TRP B CA 1
ATOM 13807 C C . TRP B 1 619 ? -14.523 23.188 -18.391 1 95.88 619 TRP B C 1
ATOM 13809 O O . TRP B 1 619 ? -15.484 22.562 -18.844 1 95.88 619 TRP B O 1
ATOM 13819 N N . ASP B 1 620 ? -14.586 24.406 -18 1 93.62 620 ASP B N 1
ATOM 13820 C CA . ASP B 1 620 ? -15.711 25.266 -18.344 1 93.62 620 ASP B CA 1
ATOM 13821 C C . ASP B 1 620 ? -15.352 26.234 -19.469 1 93.62 620 ASP B C 1
ATOM 13823 O O . ASP B 1 620 ? -14.836 27.312 -19.219 1 93.62 620 ASP B O 1
ATOM 13827 N N . LYS B 1 621 ? -15.719 25.891 -20.656 1 90.25 621 LYS B N 1
ATOM 13828 C CA . LYS B 1 621 ? -15.367 26.656 -21.844 1 90.25 621 LYS B CA 1
ATOM 13829 C C . LYS B 1 621 ? -15.977 28.047 -21.812 1 90.25 621 LYS B C 1
ATOM 13831 O O . LYS B 1 621 ? -15.312 29.031 -22.156 1 90.25 621 LYS B O 1
ATOM 13836 N N . GLU B 1 622 ? -17.172 28.156 -21.391 1 88.56 622 GLU B N 1
ATOM 13837 C CA . GLU B 1 622 ? -17.891 29.422 -21.391 1 88.56 622 GLU B CA 1
ATOM 13838 C C . GLU B 1 622 ? -17.219 30.453 -20.484 1 88.56 622 GLU B C 1
ATOM 13840 O O . GLU B 1 622 ? -17.125 31.625 -20.844 1 88.56 622 GLU B O 1
ATOM 13845 N N . ASN B 1 623 ? -16.672 30.016 -19.406 1 89.44 623 ASN B N 1
ATOM 13846 C CA . ASN B 1 623 ? -16.109 30.938 -18.422 1 89.44 623 ASN B CA 1
ATOM 13847 C C . ASN B 1 623 ? -14.586 30.984 -18.516 1 89.44 623 ASN B C 1
ATOM 13849 O O . ASN B 1 623 ? -13.945 31.75 -17.812 1 89.44 623 ASN B O 1
ATOM 13853 N N . GLY B 1 624 ? -14.023 30.188 -19.375 1 90.5 624 GLY B N 1
ATOM 13854 C CA . GLY B 1 624 ? -12.57 30.141 -19.5 1 90.5 624 GLY B CA 1
ATOM 13855 C C . GLY B 1 624 ? -11.867 29.719 -18.234 1 90.5 624 GLY B C 1
ATOM 13856 O O . GLY B 1 624 ? -10.875 30.344 -17.828 1 90.5 624 GLY B O 1
ATOM 13857 N N . ALA B 1 625 ? -12.469 28.812 -17.547 1 93.69 625 ALA B N 1
ATOM 13858 C CA . ALA B 1 625 ? -11.93 28.391 -16.266 1 93.69 625 ALA B CA 1
ATOM 13859 C C . ALA B 1 625 ? -11.742 26.875 -16.219 1 93.69 625 ALA B C 1
ATOM 13861 O O . ALA B 1 625 ? -12.469 26.141 -16.891 1 93.69 625 ALA B O 1
ATOM 13862 N N . LEU B 1 626 ? -10.742 26.469 -15.578 1 96.06 626 LEU B N 1
ATOM 13863 C CA . LEU B 1 626 ? -10.484 25.062 -15.273 1 96.06 626 LEU B CA 1
ATOM 13864 C C . LEU B 1 626 ? -10.531 24.812 -13.773 1 96.06 626 LEU B C 1
ATOM 13866 O O . LEU B 1 626 ? -9.859 25.516 -13.008 1 96.06 626 LEU B O 1
ATOM 13870 N N . PHE B 1 627 ? -11.336 23.922 -13.352 1 96.94 627 PHE B N 1
ATOM 13871 C CA . PHE B 1 627 ? -11.445 23.547 -11.945 1 96.94 627 PHE B CA 1
ATOM 13872 C C . PHE B 1 627 ? -10.758 22.219 -11.672 1 96.94 627 PHE B C 1
ATOM 13874 O O . PHE B 1 627 ? -11.047 21.219 -12.336 1 96.94 627 PHE B O 1
ATOM 13881 N N . ILE B 1 628 ? -9.852 22.188 -10.719 1 96.69 628 ILE B N 1
ATOM 13882 C CA . ILE B 1 628 ? -9.125 20.953 -10.445 1 96.69 628 ILE B CA 1
ATOM 13883 C C . ILE B 1 628 ? -9.312 20.547 -8.984 1 96.69 628 ILE B C 1
ATOM 13885 O O . ILE B 1 628 ? -9.141 21.375 -8.078 1 96.69 628 ILE B O 1
ATOM 13889 N N . HIS B 1 629 ? -9.727 19.359 -8.742 1 96.38 629 HIS B N 1
ATOM 13890 C CA . HIS B 1 629 ? -9.703 18.719 -7.426 1 96.38 629 HIS B CA 1
ATOM 13891 C C . HIS B 1 629 ? -8.609 17.672 -7.344 1 96.38 629 HIS B C 1
ATOM 13893 O O . HIS B 1 629 ? -8.492 16.828 -8.234 1 96.38 629 HIS B O 1
ATOM 13899 N N . ALA B 1 630 ? -7.805 17.75 -6.352 1 93.75 630 ALA B N 1
ATOM 13900 C CA . ALA B 1 630 ? -6.793 16.734 -6.062 1 93.75 630 ALA B CA 1
ATOM 13901 C C . ALA B 1 630 ? -6.824 16.328 -4.594 1 93.75 630 ALA B C 1
ATOM 13903 O O . ALA B 1 630 ? -6.973 17.172 -3.713 1 93.75 630 ALA B O 1
ATOM 13904 N N . SER B 1 631 ? -6.844 15.023 -4.395 1 90.12 631 SER B N 1
ATOM 13905 C CA . SER B 1 631 ? -6.73 14.586 -3.006 1 90.12 631 SER B CA 1
ATOM 13906 C C . SER B 1 631 ? -5.438 15.094 -2.371 1 90.12 631 SER B C 1
ATOM 13908 O O . SER B 1 631 ? -5.379 15.297 -1.157 1 90.12 631 SER B O 1
ATOM 13910 N N . ASP B 1 632 ? -4.398 15.258 -3.168 1 87.94 632 ASP B N 1
ATOM 13911 C CA . ASP B 1 632 ? -3.131 15.883 -2.805 1 87.94 632 ASP B CA 1
ATOM 13912 C C . ASP B 1 632 ? -2.605 16.766 -3.938 1 87.94 632 ASP B C 1
ATOM 13914 O O . ASP B 1 632 ? -1.99 16.266 -4.883 1 87.94 632 ASP B O 1
ATOM 13918 N N . TYR B 1 633 ? -2.713 18 -3.779 1 88.56 633 TYR B N 1
ATOM 13919 C CA . TYR B 1 633 ? -2.449 18.953 -4.859 1 88.56 633 TYR B CA 1
ATOM 13920 C C . TYR B 1 633 ? -0.959 19.031 -5.168 1 88.56 633 TYR B C 1
ATOM 13922 O O . TYR B 1 633 ? -0.569 19.234 -6.32 1 88.56 633 TYR B O 1
ATOM 13930 N N . GLU B 1 634 ? -0.151 18.875 -4.184 1 79.56 634 GLU B N 1
ATOM 13931 C CA . GLU B 1 634 ? 1.293 18.938 -4.387 1 79.56 634 GLU B CA 1
ATOM 13932 C C . GLU B 1 634 ? 1.808 17.672 -5.066 1 79.56 634 GLU B C 1
ATOM 13934 O O . GLU B 1 634 ? 2.592 17.75 -6.016 1 79.56 634 GLU B O 1
ATOM 13939 N N . GLU B 1 635 ? 1.276 16.578 -4.559 1 78.5 635 GLU B N 1
ATOM 13940 C CA . GLU B 1 635 ? 1.709 15.305 -5.102 1 78.5 635 GLU B CA 1
ATOM 13941 C C . GLU B 1 635 ? 1.287 15.156 -6.562 1 78.5 635 GLU B C 1
ATOM 13943 O O . GLU B 1 635 ? 1.994 14.531 -7.359 1 78.5 635 GLU B O 1
ATOM 13948 N N . LEU B 1 636 ? 0.135 15.664 -6.938 1 88.38 636 LEU B N 1
ATOM 13949 C CA . LEU B 1 636 ? -0.397 15.492 -8.289 1 88.38 636 LEU B CA 1
ATOM 13950 C C . LEU B 1 636 ? 0.002 16.672 -9.18 1 88.38 636 LEU B C 1
ATOM 13952 O O . LEU B 1 636 ? -0.414 16.75 -10.336 1 88.38 636 LEU B O 1
ATOM 13956 N N . LYS B 1 637 ? 0.813 17.578 -8.68 1 86.62 637 LYS B N 1
ATOM 13957 C CA . LYS B 1 637 ? 1.337 18.703 -9.461 1 86.62 637 LYS B CA 1
ATOM 13958 C C . LYS B 1 637 ? 0.219 19.406 -10.219 1 86.62 637 LYS B C 1
ATOM 13960 O O . LYS B 1 637 ? 0.271 19.531 -11.445 1 86.62 637 LYS B O 1
ATOM 13965 N N . SER B 1 638 ? -0.707 19.906 -9.43 1 90.31 638 SER B N 1
ATOM 13966 C CA . SER B 1 638 ? -1.935 20.469 -9.984 1 90.31 638 SER B CA 1
ATOM 13967 C C . SER B 1 638 ? -1.633 21.594 -10.969 1 90.31 638 SER B C 1
ATOM 13969 O O . SER B 1 638 ? -2.285 21.703 -12.008 1 90.31 638 SER B O 1
ATOM 13971 N N . THR B 1 639 ? -0.609 22.438 -10.703 1 88 639 THR B N 1
ATOM 13972 C CA . THR B 1 639 ? -0.303 23.562 -11.57 1 88 639 THR B CA 1
ATOM 13973 C C . THR B 1 639 ? 0.279 23.094 -12.898 1 88 639 THR B C 1
ATOM 13975 O O . THR B 1 639 ? -0.121 23.562 -13.961 1 88 639 THR B O 1
ATOM 13978 N N . THR B 1 640 ? 1.219 22.172 -12.797 1 89 640 THR B N 1
ATOM 13979 C CA . THR B 1 640 ? 1.789 21.594 -14.008 1 89 640 THR B CA 1
ATOM 13980 C C . THR B 1 640 ? 0.725 20.844 -14.805 1 89 640 THR B C 1
ATOM 13982 O O . THR B 1 640 ? 0.706 20.891 -16.031 1 89 640 THR B O 1
ATOM 13985 N N . LEU B 1 641 ? -0.161 20.172 -14.125 1 92.81 641 LEU B N 1
ATOM 13986 C CA . LEU B 1 641 ? -1.242 19.422 -14.75 1 92.81 641 LEU B CA 1
ATOM 13987 C C . LEU B 1 641 ? -2.172 20.344 -15.523 1 92.81 641 LEU B C 1
ATOM 13989 O O . LEU B 1 641 ? -2.562 20.047 -16.656 1 92.81 641 LEU B O 1
ATOM 13993 N N . ALA B 1 642 ? -2.535 21.469 -14.898 1 94 642 ALA B N 1
ATOM 13994 C CA . ALA B 1 642 ? -3.436 22.422 -15.547 1 94 642 ALA B CA 1
ATOM 13995 C C . ALA B 1 642 ? -2.863 22.891 -16.875 1 94 642 ALA B C 1
ATOM 13997 O O . ALA B 1 642 ? -3.588 23 -17.875 1 94 642 ALA B O 1
ATOM 13998 N N . LYS B 1 643 ? -1.582 23.109 -16.891 1 91.56 643 LYS B N 1
ATOM 13999 C CA . LYS B 1 643 ? -0.943 23.594 -18.125 1 91.56 643 LYS B CA 1
ATOM 14000 C C . LYS B 1 643 ? -0.875 22.484 -19.172 1 91.56 643 LYS B C 1
ATOM 14002 O O . LYS B 1 643 ? -1.056 22.75 -20.359 1 91.56 643 LYS B O 1
ATOM 14007 N N . GLU B 1 644 ? -0.643 21.297 -18.766 1 93 644 GLU B N 1
ATOM 14008 C CA . GLU B 1 644 ? -0.507 20.172 -19.688 1 93 644 GLU B CA 1
ATOM 14009 C C . GLU B 1 644 ? -1.834 19.859 -20.359 1 93 644 GLU B C 1
ATOM 14011 O O . GLU B 1 644 ? -1.855 19.438 -21.516 1 93 644 GLU B O 1
ATOM 14016 N N . ILE B 1 645 ? -3.004 19.984 -19.688 1 95.69 645 ILE B N 1
ATOM 14017 C CA . ILE B 1 645 ? -4.281 19.562 -20.25 1 95.69 645 ILE B CA 1
ATOM 14018 C C . ILE B 1 645 ? -4.965 20.75 -20.922 1 95.69 645 ILE B C 1
ATOM 14020 O O . ILE B 1 645 ? -6.016 20.578 -21.562 1 95.69 645 ILE B O 1
ATOM 14024 N N . THR B 1 646 ? -4.438 21.938 -20.781 1 94.69 646 THR B N 1
ATOM 14025 C CA . THR B 1 646 ? -4.941 23.109 -21.484 1 94.69 646 THR B CA 1
ATOM 14026 C C . THR B 1 646 ? -3.842 23.75 -22.312 1 94.69 646 THR B C 1
ATOM 14028 O O . THR B 1 646 ? -3.516 23.266 -23.406 1 94.69 646 THR B O 1
ATOM 14031 N N . ASN B 1 647 ? -3.234 24.797 -21.797 1 88.44 647 ASN B N 1
ATOM 14032 C CA . ASN B 1 647 ? -2.102 25.422 -22.484 1 88.44 647 ASN B CA 1
ATOM 14033 C C . ASN B 1 647 ? -1.179 26.141 -21.516 1 88.44 647 ASN B C 1
ATOM 14035 O O . ASN B 1 647 ? -1.481 26.234 -20.312 1 88.44 647 ASN B O 1
ATOM 14039 N N . ASP B 1 648 ? -0.093 26.625 -21.906 1 83.75 648 ASP B N 1
ATOM 14040 C CA . ASP B 1 648 ? 0.951 27.203 -21.078 1 83.75 648 ASP B CA 1
ATOM 14041 C C . ASP B 1 648 ? 0.521 28.547 -20.516 1 83.75 648 ASP B C 1
ATOM 14043 O O . ASP B 1 648 ? 1.107 29.047 -19.547 1 83.75 648 ASP B O 1
ATOM 14047 N N . LYS B 1 649 ? -0.569 29.141 -20.953 1 82.25 649 LYS B N 1
ATOM 14048 C CA . LYS B 1 649 ? -1.038 30.453 -20.5 1 82.25 649 LYS B CA 1
ATOM 14049 C C . LYS B 1 649 ? -2 30.312 -19.328 1 82.25 649 LYS B C 1
ATOM 14051 O O . LYS B 1 649 ? -2.422 31.297 -18.734 1 82.25 649 LYS B O 1
ATOM 14056 N N . THR B 1 650 ? -2.26 29.094 -19 1 90.12 650 THR B N 1
ATOM 14057 C CA . THR B 1 650 ? -3.176 28.844 -17.891 1 90.12 650 THR B CA 1
ATOM 14058 C C . THR B 1 650 ? -2.537 29.234 -16.562 1 90.12 650 THR B C 1
ATOM 14060 O O . THR B 1 650 ? -1.397 28.859 -16.281 1 90.12 650 THR B O 1
ATOM 14063 N N . VAL B 1 651 ? -3.273 30.078 -15.781 1 87.38 651 VAL B N 1
ATOM 14064 C CA . VAL B 1 651 ? -2.723 30.594 -14.531 1 87.38 651 VAL B CA 1
ATOM 14065 C C . VAL B 1 651 ? -3.648 30.25 -13.367 1 87.38 651 VAL B C 1
ATOM 14067 O O . VAL B 1 651 ? -4.875 30.297 -13.508 1 87.38 651 VAL B O 1
ATOM 14070 N N . LEU B 1 652 ? -3.025 29.953 -12.281 1 89.81 652 LEU B N 1
ATOM 14071 C CA . LEU B 1 652 ? -3.748 29.672 -11.047 1 89.81 652 LEU B CA 1
ATOM 14072 C C . LEU B 1 652 ? -4.383 30.953 -10.492 1 89.81 652 LEU B C 1
ATOM 14074 O O . LEU B 1 652 ? -3.754 32 -10.477 1 89.81 652 LEU B O 1
ATOM 14078 N N . LEU B 1 653 ? -5.66 30.844 -10.18 1 86.81 653 LEU B N 1
ATOM 14079 C CA . LEU B 1 653 ? -6.344 31.953 -9.516 1 86.81 653 LEU B CA 1
ATOM 14080 C C . LEU B 1 653 ? -5.848 32.125 -8.086 1 86.81 653 LEU B C 1
ATOM 14082 O O . LEU B 1 653 ? -5.977 31.203 -7.27 1 86.81 653 LEU B O 1
ATOM 14086 N N . GLN B 1 654 ? -5.219 33.188 -7.844 1 84.25 654 GLN B N 1
ATOM 14087 C CA . GLN B 1 654 ? -4.672 33.5 -6.531 1 84.25 654 GLN B CA 1
ATOM 14088 C C . GLN B 1 654 ? -5.039 34.938 -6.105 1 84.25 654 GLN B C 1
ATOM 14090 O O . GLN B 1 654 ? -5.594 35.688 -6.895 1 84.25 654 GLN B O 1
ATOM 14095 N N . GLY B 1 655 ? -4.875 35.156 -4.832 1 77.44 655 GLY B N 1
ATOM 14096 C CA . GLY B 1 655 ? -5.094 36.5 -4.348 1 77.44 655 GLY B CA 1
ATOM 14097 C C . GLY B 1 655 ? -6.359 36.656 -3.52 1 77.44 655 GLY B C 1
ATOM 14098 O O . GLY B 1 655 ? -7.02 35.656 -3.217 1 77.44 655 GLY B O 1
ATOM 14099 N N . PRO B 1 656 ? -6.664 37.875 -3.176 1 77.88 656 PRO B N 1
ATOM 14100 C CA . PRO B 1 656 ? -7.781 38.125 -2.264 1 77.88 656 PRO B CA 1
ATOM 14101 C C . PRO B 1 656 ? -9.133 37.75 -2.857 1 77.88 656 PRO B C 1
ATOM 14103 O O . PRO B 1 656 ? -10.109 37.594 -2.125 1 77.88 656 PRO B O 1
ATOM 14106 N N . VAL B 1 657 ? -9.102 37.562 -4.176 1 79 657 VAL B N 1
ATOM 14107 C CA . VAL B 1 657 ? -10.344 37.188 -4.844 1 79 657 VAL B CA 1
ATOM 14108 C C . VAL B 1 657 ? -10.852 35.844 -4.293 1 79 657 VAL B C 1
ATOM 14110 O O . VAL B 1 657 ? -12.055 35.594 -4.297 1 79 657 VAL B O 1
ATOM 14113 N N . ILE B 1 658 ? -9.953 35.125 -3.807 1 86.44 658 ILE B N 1
ATOM 14114 C CA . ILE B 1 658 ? -10.305 33.812 -3.246 1 86.44 658 ILE B CA 1
ATOM 14115 C C . ILE B 1 658 ? -11.258 34 -2.07 1 86.44 658 ILE B C 1
ATOM 14117 O O . ILE B 1 658 ? -12.156 33.188 -1.855 1 86.44 658 ILE B O 1
ATOM 14121 N N . PHE B 1 659 ? -11.156 35.094 -1.354 1 83.19 659 PHE B N 1
ATOM 14122 C CA . PHE B 1 659 ? -11.922 35.281 -0.128 1 83.19 659 PHE B CA 1
ATOM 14123 C C . PHE B 1 659 ? -13.336 35.75 -0.44 1 83.19 659 PHE B C 1
ATOM 14125 O O . PHE B 1 659 ? -14.172 35.875 0.46 1 83.19 659 PHE B O 1
ATOM 14132 N N . ASN B 1 660 ? -13.648 35.875 -1.754 1 83.25 660 ASN B N 1
ATOM 14133 C CA . ASN B 1 660 ? -15.023 36.156 -2.148 1 83.25 660 ASN B CA 1
ATOM 14134 C C . ASN B 1 660 ? -15.945 34.969 -1.854 1 83.25 660 ASN B C 1
ATOM 14136 O O . ASN B 1 660 ? -17.172 35.125 -1.865 1 83.25 660 ASN B O 1
ATOM 14140 N N . ILE B 1 661 ? -15.383 33.906 -1.554 1 88 661 ILE B N 1
ATOM 14141 C CA . ILE B 1 661 ? -16.172 32.75 -1.196 1 88 661 ILE B CA 1
ATOM 14142 C C . ILE B 1 661 ? -16.984 33.031 0.059 1 88 661 ILE B C 1
ATOM 14144 O O . ILE B 1 661 ? -17.984 32.344 0.329 1 88 661 ILE B O 1
ATOM 14148 N N . LEU B 1 662 ? -16.562 34 0.772 1 85.06 662 LEU B N 1
ATOM 14149 C CA . LEU B 1 662 ? -17.219 34.312 2.033 1 85.06 662 LEU B CA 1
ATOM 14150 C C . LEU B 1 662 ? -18.375 35.281 1.81 1 85.06 662 LEU B C 1
ATOM 14152 O O . LEU B 1 662 ? -19.141 35.562 2.734 1 85.06 662 LEU B O 1
ATOM 14156 N N . ASN B 1 663 ? -18.531 35.625 0.54 1 78.81 663 ASN B N 1
ATOM 14157 C CA . ASN B 1 663 ? -19.688 36.469 0.242 1 78.81 663 ASN B CA 1
ATOM 14158 C C . ASN B 1 663 ? -21 35.75 0.528 1 78.81 663 ASN B C 1
ATOM 14160 O O . ASN B 1 663 ? -21.141 34.562 0.239 1 78.81 663 ASN B O 1
ATOM 14164 N N . ASN B 1 664 ? -21.938 36.344 1.15 1 78.19 664 ASN B N 1
ATOM 14165 C CA . ASN B 1 664 ? -23.266 35.875 1.481 1 78.19 664 ASN B CA 1
ATOM 14166 C C . ASN B 1 664 ? -23.234 34.875 2.629 1 78.19 664 ASN B C 1
ATOM 14168 O O . ASN B 1 664 ? -24.141 34.031 2.773 1 78.19 664 ASN B O 1
ATOM 14172 N N . VAL B 1 665 ? -22.094 34.812 3.236 1 83.5 665 VAL B N 1
ATOM 14173 C CA . VAL B 1 665 ? -22.031 34 4.441 1 83.5 665 VAL B CA 1
ATOM 14174 C C . VAL B 1 665 ? -22.484 34.812 5.648 1 83.5 665 VAL B C 1
ATOM 14176 O O . VAL B 1 665 ? -21.859 35.844 5.973 1 83.5 665 VAL B O 1
ATOM 14179 N N . GLU B 1 666 ? -23.516 34.312 6.207 1 81.25 666 GLU B N 1
ATOM 14180 C CA . GLU B 1 666 ? -24.078 35.031 7.352 1 81.25 666 GLU B CA 1
ATOM 14181 C C . GLU B 1 666 ? -23.422 34.594 8.656 1 81.25 666 GLU B C 1
ATOM 14183 O O . GLU B 1 666 ? -23.062 33.438 8.812 1 81.25 666 GLU B O 1
ATOM 14188 N N . LEU B 1 667 ? -23.203 35.594 9.547 1 79.31 667 LEU B N 1
ATOM 14189 C CA . LEU B 1 667 ? -22.656 35.375 10.875 1 79.31 667 LEU B CA 1
ATOM 14190 C C . LEU B 1 667 ? -21.344 34.594 10.789 1 79.31 667 LEU B C 1
ATOM 14192 O O . LEU B 1 667 ? -21.188 33.562 11.453 1 79.31 667 LEU B O 1
ATOM 14196 N N . PRO B 1 668 ? -20.453 35.062 9.93 1 78.06 668 PRO B N 1
ATOM 14197 C CA . PRO B 1 668 ? -19.219 34.312 9.75 1 78.06 668 PRO B CA 1
ATOM 14198 C C . PRO B 1 668 ? -18.344 34.312 11 1 78.06 668 PRO B C 1
ATOM 14200 O O . PRO B 1 668 ? -18.203 35.344 11.672 1 78.06 668 PRO B O 1
ATOM 14203 N N . LEU B 1 669 ? -17.891 33.188 11.406 1 75.75 669 LEU B N 1
ATOM 14204 C CA . LEU B 1 669 ? -16.953 33 12.5 1 75.75 669 LEU B CA 1
ATOM 14205 C C . LEU B 1 669 ? -15.656 32.344 12 1 75.75 669 LEU B C 1
ATOM 14207 O O . LEU B 1 669 ? -15.688 31.25 11.438 1 75.75 669 LEU B O 1
ATOM 14211 N N . VAL B 1 670 ? -14.555 33 12.195 1 78.06 670 VAL B N 1
ATOM 14212 C CA . VAL B 1 670 ? -13.273 32.531 11.695 1 78.06 670 VAL B CA 1
ATOM 14213 C C . VAL B 1 670 ? -12.703 31.484 12.664 1 78.06 670 VAL B C 1
ATOM 14215 O O . VAL B 1 670 ? -12.594 31.75 13.867 1 78.06 670 VAL B O 1
ATOM 14218 N N . LYS B 1 671 ? -12.406 30.344 12.133 1 73.56 671 LYS B N 1
ATOM 14219 C CA . LYS B 1 671 ? -11.852 29.266 12.945 1 73.56 671 LYS B CA 1
ATOM 14220 C C . LYS B 1 671 ? -10.336 29.203 12.812 1 73.56 671 LYS B C 1
ATOM 14222 O O . LYS B 1 671 ? -9.648 28.719 13.711 1 73.56 671 LYS B O 1
ATOM 14227 N N . ASN B 1 672 ? -9.883 29.453 11.695 1 81.62 672 ASN B N 1
ATOM 14228 C CA . ASN B 1 672 ? -8.445 29.438 11.406 1 81.62 672 ASN B CA 1
ATOM 14229 C C . ASN B 1 672 ? -8.039 30.594 10.5 1 81.62 672 ASN B C 1
ATOM 14231 O O . ASN B 1 672 ? -8.773 30.953 9.578 1 81.62 672 ASN B O 1
ATOM 14235 N N . LEU B 1 673 ? -6.934 31.141 10.898 1 81.69 673 LEU B N 1
ATOM 14236 C CA . LEU B 1 673 ? -6.414 32.25 10.117 1 81.69 673 LEU B CA 1
ATOM 14237 C C . LEU B 1 673 ? -4.902 32.156 9.953 1 81.69 673 LEU B C 1
ATOM 14239 O O . LEU B 1 673 ? -4.199 31.75 10.891 1 81.69 673 LEU B O 1
ATOM 14243 N N . GLY B 1 674 ? -4.5 32.312 8.805 1 82.19 674 GLY B N 1
ATOM 14244 C CA . GLY B 1 674 ? -3.072 32.375 8.539 1 82.19 674 GLY B CA 1
ATOM 14245 C C . GLY B 1 674 ? -2.672 33.688 7.844 1 82.19 674 GLY B C 1
ATOM 14246 O O . GLY B 1 674 ? -3.408 34.188 7 1 82.19 674 GLY B O 1
ATOM 14247 N N . SER B 1 675 ? -1.567 34.25 8.297 1 80 675 SER B N 1
ATOM 14248 C CA . SER B 1 675 ? -1.097 35.5 7.711 1 80 675 SER B CA 1
ATOM 14249 C C . SER B 1 675 ? 0.385 35.406 7.359 1 80 675 SER B C 1
ATOM 14251 O O . SER B 1 675 ? 1.152 34.719 8.023 1 80 675 SER B O 1
ATOM 14253 N N . SER B 1 676 ? 0.651 35.969 6.332 1 75.81 676 SER B N 1
ATOM 14254 C CA . SER B 1 676 ? 2.039 36.062 5.887 1 75.81 676 SER B CA 1
ATOM 14255 C C . SER B 1 676 ? 2.576 37.469 6.012 1 75.81 676 SER B C 1
ATOM 14257 O O . SER B 1 676 ? 1.826 38.438 5.867 1 75.81 676 SER B O 1
ATOM 14259 N N . ARG B 1 677 ? 3.752 37.594 6.457 1 64 677 ARG B N 1
ATOM 14260 C CA . ARG B 1 677 ? 4.41 38.906 6.57 1 64 677 ARG B CA 1
ATOM 14261 C C . ARG B 1 677 ? 5.871 38.812 6.145 1 64 677 ARG B C 1
ATOM 14263 O O . ARG B 1 677 ? 6.453 37.719 6.129 1 64 677 ARG B O 1
ATOM 14270 N N . ILE B 1 678 ? 6.211 39.875 5.602 1 51.41 678 ILE B N 1
ATOM 14271 C CA . ILE B 1 678 ? 7.625 39.969 5.246 1 51.41 678 ILE B CA 1
ATOM 14272 C C . ILE B 1 678 ? 8.453 40.281 6.492 1 51.41 678 ILE B C 1
ATOM 14274 O O . ILE B 1 678 ? 8.148 41.219 7.223 1 51.41 678 ILE B O 1
ATOM 14278 N N . GLY B 1 679 ? 9.211 39.5 7.078 1 55.88 679 GLY B N 1
ATOM 14279 C CA . GLY B 1 679 ? 10.055 39.719 8.242 1 55.88 679 GLY B CA 1
ATOM 14280 C C . GLY B 1 679 ? 10.594 38.438 8.836 1 55.88 679 GLY B C 1
ATOM 14281 O O . GLY B 1 679 ? 10.695 37.406 8.141 1 55.88 679 GLY B O 1
ATOM 14282 N N . ALA B 1 680 ? 11.094 38.625 10.086 1 59.06 680 ALA B N 1
ATOM 14283 C CA . ALA B 1 680 ? 11.633 37.469 10.805 1 59.06 680 ALA B CA 1
ATOM 14284 C C . ALA B 1 680 ? 10.57 36.375 10.977 1 59.06 680 ALA B C 1
ATOM 14286 O O . ALA B 1 680 ? 10.867 35.188 10.875 1 59.06 680 ALA B O 1
ATOM 14287 N N . ILE B 1 681 ? 9.383 36.906 11.266 1 66.06 681 ILE B N 1
ATOM 14288 C CA . ILE B 1 681 ? 8.242 36 11.234 1 66.06 681 ILE B CA 1
ATOM 14289 C C . ILE B 1 681 ? 7.539 36.125 9.883 1 66.06 681 ILE B C 1
ATOM 14291 O O . ILE B 1 681 ? 7.047 37.188 9.508 1 66.06 681 ILE B O 1
ATOM 14295 N N . SER B 1 682 ? 7.711 35.094 9.164 1 67.75 682 SER B N 1
ATOM 14296 C CA . SER B 1 682 ? 7.199 35.156 7.797 1 67.75 682 SER B CA 1
ATOM 14297 C C . SER B 1 682 ? 5.75 34.688 7.727 1 67.75 682 SER B C 1
ATOM 14299 O O . SER B 1 682 ? 5.031 35 6.781 1 67.75 682 SER B O 1
ATOM 14301 N N . PHE B 1 683 ? 5.352 33.906 8.688 1 75.56 683 PHE B N 1
ATOM 14302 C CA . PHE B 1 683 ? 4 33.375 8.656 1 75.56 683 PHE B CA 1
ATOM 14303 C C . PHE B 1 683 ? 3.486 33.125 10.07 1 75.56 683 PHE B C 1
ATOM 14305 O O . PHE B 1 683 ? 4.238 32.656 10.938 1 75.56 683 PHE B O 1
ATOM 14312 N N . THR B 1 684 ? 2.369 33.469 10.328 1 78.19 684 THR B N 1
ATOM 14313 C CA . THR B 1 684 ? 1.715 33.219 11.609 1 78.19 684 THR B CA 1
ATOM 14314 C C . THR B 1 684 ? 0.346 32.594 11.414 1 78.19 684 THR B C 1
ATOM 14316 O O . THR B 1 684 ? -0.395 32.969 10.5 1 78.19 684 THR B O 1
ATOM 14319 N N . SER B 1 685 ? 0.095 31.578 12.055 1 80.19 685 SER B N 1
ATOM 14320 C CA . SER B 1 685 ? -1.206 30.922 12 1 80.19 685 SER B CA 1
ATOM 14321 C C . SER B 1 685 ? -1.913 30.984 13.352 1 80.19 685 SER B C 1
ATOM 14323 O O . SER B 1 685 ? -1.276 30.859 14.398 1 80.19 685 SER B O 1
ATOM 14325 N N . TYR B 1 686 ? -3.121 31.297 13.312 1 75.94 686 TYR B N 1
ATOM 14326 C CA . TYR B 1 686 ? -3.967 31.375 14.492 1 75.94 686 TYR B CA 1
ATOM 14327 C C . TYR B 1 686 ? -5.039 30.281 14.461 1 75.94 686 TYR B C 1
ATOM 14329 O O . TYR B 1 686 ? -5.668 30.062 13.43 1 75.94 686 TYR B O 1
ATOM 14337 N N . PHE B 1 687 ? -5.125 29.625 15.523 1 69.94 687 PHE B N 1
ATOM 14338 C CA . PHE B 1 687 ? -6.145 28.578 15.656 1 69.94 687 PHE B CA 1
ATOM 14339 C C . PHE B 1 687 ? -6.98 28.812 16.906 1 69.94 687 PHE B C 1
ATOM 14341 O O . PHE B 1 687 ? -6.477 29.297 17.922 1 69.94 687 PHE B O 1
ATOM 14348 N N . GLY B 1 688 ? -8.211 28.484 16.844 1 64.44 688 GLY B N 1
ATOM 14349 C CA . GLY B 1 688 ? -9.07 28.578 18.016 1 64.44 688 GLY B CA 1
ATOM 14350 C C . GLY B 1 688 ? -10.547 28.578 17.672 1 64.44 688 GLY B C 1
ATOM 14351 O O . GLY B 1 688 ? -10.922 28.516 16.5 1 64.44 688 GLY B O 1
ATOM 14352 N N . PRO B 1 689 ? -11.266 28.547 18.641 1 61.47 689 PRO B N 1
ATOM 14353 C CA . PRO B 1 689 ? -12.711 28.594 18.406 1 61.47 689 PRO B CA 1
ATOM 14354 C C . PRO B 1 689 ? -13.156 29.859 17.703 1 61.47 689 PRO B C 1
ATOM 14356 O O . PRO B 1 689 ? -14.156 29.859 16.984 1 61.47 689 PRO B O 1
ATOM 14359 N N . ASN B 1 690 ? -12.523 30.984 17.906 1 62.22 690 ASN B N 1
ATOM 14360 C CA . ASN B 1 690 ? -12.766 32.281 17.25 1 62.22 690 ASN B CA 1
ATOM 14361 C C . ASN B 1 690 ? -11.477 33.062 17.109 1 62.22 690 ASN B C 1
ATOM 14363 O O . ASN B 1 690 ? -11.039 33.719 18.047 1 62.22 690 ASN B O 1
ATOM 14367 N N . VAL B 1 691 ? -11.008 33 16.016 1 70.12 691 VAL B N 1
ATOM 14368 C CA . VAL B 1 691 ? -9.719 33.656 15.812 1 70.12 691 VAL B CA 1
ATOM 14369 C C . VAL B 1 691 ? -9.914 35 15.117 1 70.12 691 VAL B C 1
ATOM 14371 O O . VAL B 1 691 ? -8.977 35.562 14.547 1 70.12 691 VAL B O 1
ATOM 14374 N N . THR B 1 692 ? -11.148 35.469 15.156 1 66.25 692 THR B N 1
ATOM 14375 C CA . THR B 1 692 ? -11.422 36.719 14.453 1 66.25 692 THR B CA 1
ATOM 14376 C C . THR B 1 692 ? -10.531 37.844 14.977 1 66.25 692 THR B C 1
ATOM 14378 O O . THR B 1 692 ? -10.18 38.75 14.234 1 66.25 692 THR B O 1
ATOM 14381 N N . GLU B 1 693 ? -10.156 37.656 16.25 1 65.56 693 GLU B N 1
ATOM 14382 C CA . GLU B 1 693 ? -9.242 38.656 16.828 1 65.56 693 GLU B CA 1
ATOM 14383 C C . GLU B 1 693 ? -7.898 38.625 16.094 1 65.56 693 GLU B C 1
ATOM 14385 O O . GLU B 1 693 ? -7.199 39.656 16.062 1 65.56 693 GLU B O 1
ATOM 14390 N N . GLY B 1 694 ? -7.672 37.469 15.641 1 66 694 GLY B N 1
ATOM 14391 C CA . GLY B 1 694 ? -6.434 37.375 14.875 1 66 694 GLY B CA 1
ATOM 14392 C C . GLY B 1 694 ? -6.395 38.312 13.68 1 66 694 GLY B C 1
ATOM 14393 O O . GLY B 1 694 ? -5.32 38.719 13.242 1 66 694 GLY B O 1
ATOM 14394 N N . LEU B 1 695 ? -7.555 38.625 13.25 1 67.38 695 LEU B N 1
ATOM 14395 C CA . LEU B 1 695 ? -7.613 39.531 12.102 1 67.38 695 LEU B CA 1
ATOM 14396 C C . LEU B 1 695 ? -7.09 40.906 12.477 1 67.38 695 LEU B C 1
ATOM 14398 O O . LEU B 1 695 ? -6.41 41.562 11.68 1 67.38 695 LEU B O 1
ATOM 14402 N N . ALA B 1 696 ? -7.422 41.281 13.641 1 64.31 696 ALA B N 1
ATOM 14403 C CA . ALA B 1 696 ? -6.914 42.562 14.117 1 64.31 696 ALA B CA 1
ATOM 14404 C C . ALA B 1 696 ? -5.395 42.531 14.281 1 64.31 696 ALA B C 1
ATOM 14406 O O . ALA B 1 696 ? -4.711 43.531 14 1 64.31 696 ALA B O 1
ATOM 14407 N N . LEU B 1 697 ? -5.02 41.406 14.719 1 67.56 697 LEU B N 1
ATOM 14408 C CA . LEU B 1 697 ? -3.58 41.25 14.891 1 67.56 697 LEU B CA 1
ATOM 14409 C C . LEU B 1 697 ? -2.865 41.281 13.547 1 67.56 697 LEU B C 1
ATOM 14411 O O . LEU B 1 697 ? -1.772 41.844 13.43 1 67.56 697 LEU B O 1
ATOM 14415 N N . ILE B 1 698 ? -3.5 40.781 12.656 1 68.25 698 ILE B N 1
ATOM 14416 C CA . ILE B 1 698 ? -2.926 40.75 11.312 1 68.25 698 ILE B CA 1
ATOM 14417 C C . ILE B 1 698 ? -2.875 42.188 10.758 1 68.25 698 ILE B C 1
ATOM 14419 O O . ILE B 1 698 ? -1.89 42.562 10.133 1 68.25 698 ILE B O 1
ATOM 14423 N N . GLU B 1 699 ? -3.961 42.844 10.938 1 60.66 699 GLU B N 1
ATOM 14424 C CA . GLU B 1 699 ? -4.012 44.219 10.461 1 60.66 699 GLU B CA 1
ATOM 14425 C C . GLU B 1 699 ? -2.961 45.094 11.156 1 60.66 699 GLU B C 1
ATOM 14427 O O . GLU B 1 699 ? -2.309 45.906 10.516 1 60.66 699 GLU B O 1
ATOM 14432 N N . ARG B 1 700 ? -2.781 44.875 12.414 1 61.66 700 ARG B N 1
ATOM 14433 C CA . ARG B 1 700 ? -1.823 45.656 13.188 1 61.66 700 ARG B CA 1
ATOM 14434 C C . ARG B 1 700 ? -0.391 45.344 12.773 1 61.66 700 ARG B C 1
ATOM 14436 O O . ARG B 1 700 ? 0.476 46.219 12.797 1 61.66 700 ARG B O 1
ATOM 14443 N N . ALA B 1 701 ? -0.29 44.031 12.523 1 60.06 701 ALA B N 1
ATOM 14444 C CA . ALA B 1 701 ? 1.058 43.594 12.172 1 60.06 701 ALA B CA 1
ATOM 14445 C C . ALA B 1 701 ? 1.368 43.875 10.703 1 60.06 701 ALA B C 1
ATOM 14447 O O . ALA B 1 701 ? 2.479 43.625 10.242 1 60.06 701 ALA B O 1
ATOM 14448 N N . GLU B 1 702 ? 0.441 44.594 10.023 1 58.41 702 GLU B N 1
ATOM 14449 C CA . GLU B 1 702 ? 0.606 44.844 8.594 1 58.41 702 GLU B CA 1
ATOM 14450 C C . GLU B 1 702 ? 0.918 43.562 7.84 1 58.41 702 GLU B C 1
ATOM 14452 O O . GLU B 1 702 ? 1.831 43.5 7.012 1 58.41 702 GLU B O 1
ATOM 14457 N N . SER B 1 703 ? 0.338 42.562 8.352 1 71.81 703 SER B N 1
ATOM 14458 C CA . SER B 1 703 ? 0.467 41.281 7.68 1 71.81 703 SER B CA 1
ATOM 14459 C C . SER B 1 703 ? -0.659 41.062 6.672 1 71.81 703 SER B C 1
ATOM 14461 O O . SER B 1 703 ? -1.641 41.812 6.664 1 71.81 703 SER B O 1
ATOM 14463 N N . THR B 1 704 ? -0.366 40.219 5.73 1 71.94 704 THR B N 1
ATOM 14464 C CA . THR B 1 704 ? -1.361 39.906 4.711 1 71.94 704 THR B CA 1
ATOM 14465 C C . THR B 1 704 ? -2.043 38.562 5.016 1 71.94 704 THR B C 1
ATOM 14467 O O . THR B 1 704 ? -1.375 37.594 5.344 1 71.94 704 THR B O 1
ATOM 14470 N N . LEU B 1 705 ? -3.377 38.656 4.984 1 77.94 705 LEU B N 1
ATOM 14471 C CA . LEU B 1 705 ? -4.137 37.406 5.184 1 77.94 705 LEU B CA 1
ATOM 14472 C C . LEU B 1 705 ? -3.812 36.375 4.102 1 77.94 705 LEU B C 1
ATOM 14474 O O . LEU B 1 705 ? -3.824 36.719 2.91 1 77.94 705 LEU B O 1
ATOM 14478 N N . ASN B 1 706 ? -3.486 35.25 4.5 1 81.69 706 ASN B N 1
ATOM 14479 C CA . ASN B 1 706 ? -3.129 34.188 3.549 1 81.69 706 ASN B CA 1
ATOM 14480 C C . ASN B 1 706 ? -4.211 33.125 3.467 1 81.69 706 ASN B C 1
ATOM 14482 O O . ASN B 1 706 ? -4.547 32.656 2.377 1 81.69 706 ASN B O 1
ATOM 14486 N N . ASN B 1 707 ? -4.625 32.562 4.508 1 85.88 707 ASN B N 1
ATOM 14487 C CA . ASN B 1 707 ? -5.664 31.531 4.535 1 85.88 707 ASN B CA 1
ATOM 14488 C C . ASN B 1 707 ? -6.695 31.812 5.621 1 85.88 707 ASN B C 1
ATOM 14490 O O . ASN B 1 707 ? -6.391 32.438 6.629 1 85.88 707 ASN B O 1
ATOM 14494 N N . ILE B 1 708 ? -7.914 31.359 5.383 1 83.81 708 ILE B N 1
ATOM 14495 C CA . ILE B 1 708 ? -9 31.562 6.328 1 83.81 708 ILE B CA 1
ATOM 14496 C C . ILE B 1 708 ? -9.977 30.391 6.266 1 83.81 708 ILE B C 1
ATOM 14498 O O . ILE B 1 708 ? -10.203 29.812 5.195 1 83.81 708 ILE B O 1
ATOM 14502 N N . ALA B 1 709 ? -10.375 29.906 7.305 1 85.56 709 ALA B N 1
ATOM 14503 C CA . ALA B 1 709 ? -11.5 28.984 7.438 1 85.56 709 ALA B CA 1
ATOM 14504 C C . ALA B 1 709 ? -12.602 29.594 8.305 1 85.56 709 ALA B C 1
ATOM 14506 O O . ALA B 1 709 ? -12.352 30 9.438 1 85.56 709 ALA B O 1
ATOM 14507 N N . CYS B 1 710 ? -13.703 29.672 7.738 1 82.75 710 CYS B N 1
ATOM 14508 C CA . CYS B 1 710 ? -14.805 30.359 8.383 1 82.75 710 CYS B CA 1
ATOM 14509 C C . CYS B 1 710 ? -16.062 29.5 8.383 1 82.75 710 CYS B C 1
ATOM 14511 O O . CYS B 1 710 ? -16.375 28.859 7.383 1 82.75 710 CYS B O 1
ATOM 14513 N N . VAL B 1 711 ? -16.656 29.438 9.508 1 81.62 711 VAL B N 1
ATOM 14514 C CA . VAL B 1 711 ? -17.953 28.781 9.609 1 81.62 711 VAL B CA 1
ATOM 14515 C C . VAL B 1 711 ? -19.062 29.812 9.625 1 81.62 711 VAL B C 1
ATOM 14517 O O . VAL B 1 711 ? -18.906 30.906 10.188 1 81.62 711 VAL B O 1
ATOM 14520 N N . GLY B 1 712 ? -20.109 29.562 8.938 1 82.75 712 GLY B N 1
ATOM 14521 C CA . GLY B 1 712 ? -21.266 30.422 8.883 1 82.75 712 GLY B CA 1
ATOM 14522 C C . GLY B 1 712 ? -22.5 29.75 8.305 1 82.75 712 GLY B C 1
ATOM 14523 O O . GLY B 1 712 ? -22.656 28.531 8.43 1 82.75 712 GLY B O 1
ATOM 14524 N N . TYR B 1 713 ? -23.453 30.641 7.91 1 85.94 713 TYR B N 1
ATOM 14525 C CA . TYR B 1 713 ? -24.703 30.109 7.371 1 85.94 713 TYR B CA 1
ATOM 14526 C C . TYR B 1 713 ? -24.984 30.688 5.988 1 85.94 713 TYR B C 1
ATOM 14528 O O . TYR B 1 713 ? -24.734 31.875 5.738 1 85.94 713 TYR B O 1
ATOM 14536 N N . GLU B 1 714 ? -25.281 29.844 5.09 1 87.31 714 GLU B N 1
ATOM 14537 C CA . GLU B 1 714 ? -25.672 30.234 3.74 1 87.31 714 GLU B CA 1
ATOM 14538 C C . GLU B 1 714 ? -27 29.594 3.344 1 87.31 714 GLU B C 1
ATOM 14540 O O . GLU B 1 714 ? -27.125 28.359 3.387 1 87.31 714 GLU B O 1
ATOM 14545 N N . ASN B 1 715 ? -27.938 30.359 3.012 1 84.31 715 ASN B N 1
ATOM 14546 C CA . ASN B 1 715 ? -29.25 29.875 2.619 1 84.31 715 ASN B CA 1
ATOM 14547 C C . ASN B 1 715 ? -29.844 28.938 3.678 1 84.31 715 ASN B C 1
ATOM 14549 O O . ASN B 1 715 ? -30.391 27.891 3.35 1 84.31 715 ASN B O 1
ATOM 14553 N N . GLY B 1 716 ? -29.578 29.266 4.84 1 83.69 716 GLY B N 1
ATOM 14554 C CA . GLY B 1 716 ? -30.172 28.547 5.945 1 83.69 716 GLY B CA 1
ATOM 14555 C C . GLY B 1 716 ? -29.391 27.297 6.34 1 83.69 716 GLY B C 1
ATOM 14556 O O . GLY B 1 716 ? -29.828 26.547 7.207 1 83.69 716 GLY B O 1
ATOM 14557 N N . GLU B 1 717 ? -28.312 27.078 5.656 1 85.75 717 GLU B N 1
ATOM 14558 C CA . GLU B 1 717 ? -27.5 25.922 5.969 1 85.75 717 GLU B CA 1
ATOM 14559 C C . GLU B 1 717 ? -26.156 26.328 6.551 1 85.75 717 GLU B C 1
ATOM 14561 O O . GLU B 1 717 ? -25.562 27.328 6.141 1 85.75 717 GLU B O 1
ATOM 14566 N N . ARG B 1 718 ? -25.703 25.5 7.516 1 83.25 718 ARG B N 1
ATOM 14567 C CA . ARG B 1 718 ? -24.375 25.719 8.102 1 83.25 718 ARG B CA 1
ATOM 14568 C C . ARG B 1 718 ? -23.281 25.297 7.145 1 83.25 718 ARG B C 1
ATOM 14570 O O . ARG B 1 718 ? -23.312 24.203 6.586 1 83.25 718 ARG B O 1
ATOM 14577 N N . VAL B 1 719 ? -22.391 26.156 6.867 1 84.5 719 VAL B N 1
ATOM 14578 C CA . VAL B 1 719 ? -21.344 25.859 5.898 1 84.5 719 VAL B CA 1
ATOM 14579 C C . VAL B 1 719 ? -19.984 26.25 6.473 1 84.5 719 VAL B C 1
ATOM 14581 O O . VAL B 1 719 ? -19.891 27.172 7.297 1 84.5 719 VAL B O 1
ATOM 14584 N N . LEU B 1 720 ? -18.984 25.594 6.184 1 85.75 720 LEU B N 1
ATOM 14585 C CA . LEU B 1 720 ? -17.594 25.938 6.469 1 85.75 720 LEU B CA 1
ATOM 14586 C C . LEU B 1 720 ? -16.828 26.203 5.18 1 85.75 720 LEU B C 1
ATOM 14588 O O . LEU B 1 720 ? -16.719 25.312 4.328 1 85.75 720 LEU B O 1
ATOM 14592 N N . TRP B 1 721 ? -16.391 27.391 5.031 1 88.12 721 TRP B N 1
ATOM 14593 C CA . TRP B 1 721 ? -15.602 27.766 3.863 1 88.12 721 TRP B CA 1
ATOM 14594 C C . TRP B 1 721 ? -14.133 27.906 4.23 1 88.12 721 TRP B C 1
ATOM 14596 O O . TRP B 1 721 ? -13.797 28.422 5.305 1 88.12 721 TRP B O 1
ATOM 14606 N N . GLY B 1 722 ? -13.312 27.438 3.479 1 88.81 722 GLY B N 1
ATOM 14607 C CA . GLY B 1 722 ? -11.891 27.672 3.611 1 88.81 722 GLY B CA 1
ATOM 14608 C C . GLY B 1 722 ? -11.227 28.062 2.305 1 88.81 722 GLY B C 1
ATOM 14609 O O . GLY B 1 722 ? -11.625 27.609 1.235 1 88.81 722 GLY B O 1
ATOM 14610 N N . GLY B 1 723 ? -10.273 28.969 2.402 1 89.06 723 GLY B N 1
ATOM 14611 C CA . GLY B 1 723 ? -9.539 29.391 1.222 1 89.06 723 GLY B CA 1
ATOM 14612 C C . GLY B 1 723 ? -8.125 29.859 1.535 1 89.06 723 GLY B C 1
ATOM 14613 O O . GLY B 1 723 ? -7.863 30.375 2.623 1 89.06 723 GLY B O 1
ATOM 14614 N N . THR B 1 724 ? -7.262 29.625 0.649 1 87.19 724 THR B N 1
ATOM 14615 C CA . THR B 1 724 ? -5.887 30.109 0.713 1 87.19 724 THR B CA 1
ATOM 14616 C C . THR B 1 724 ? -5.547 30.938 -0.521 1 87.19 724 THR B C 1
ATOM 14618 O O . THR B 1 724 ? -5.77 30.5 -1.651 1 87.19 724 THR B O 1
ATOM 14621 N N . GLN B 1 725 ? -5.133 32.125 -0.317 1 82.94 725 GLN B N 1
ATOM 14622 C CA . GLN B 1 725 ? -4.918 33 -1.455 1 82.94 725 GLN B CA 1
ATOM 14623 C C . GLN B 1 725 ? -3.652 32.625 -2.217 1 82.94 725 GLN B C 1
ATOM 14625 O O . GLN B 1 725 ? -3.602 32.719 -3.443 1 82.94 725 GLN B O 1
ATOM 14630 N N . ARG B 1 726 ? -2.6 32.156 -1.518 1 74.19 726 ARG B N 1
ATOM 14631 C CA . ARG B 1 726 ? -1.333 31.828 -2.174 1 74.19 726 ARG B CA 1
ATOM 14632 C C . ARG B 1 726 ? -1.438 30.547 -2.99 1 74.19 726 ARG B C 1
ATOM 14634 O O . ARG B 1 726 ? -0.975 30.484 -4.129 1 74.19 726 ARG B O 1
ATOM 14641 N N . ARG B 1 727 ? -2.027 29.562 -2.42 1 81.25 727 ARG B N 1
ATOM 14642 C CA . ARG B 1 727 ? -2.137 28.266 -3.088 1 81.25 727 ARG B CA 1
ATOM 14643 C C . ARG B 1 727 ? -3.395 28.203 -3.949 1 81.25 727 ARG B C 1
ATOM 14645 O O . ARG B 1 727 ? -3.529 27.312 -4.789 1 81.25 727 ARG B O 1
ATOM 14652 N N . GLY B 1 728 ? -4.234 29.141 -3.697 1 87.5 728 GLY B N 1
ATOM 14653 C CA . GLY B 1 728 ? -5.461 29.203 -4.48 1 87.5 728 GLY B CA 1
ATOM 14654 C C . GLY B 1 728 ? -6.406 28.047 -4.207 1 87.5 728 GLY B C 1
ATOM 14655 O O . GLY B 1 728 ? -7.18 27.656 -5.082 1 87.5 728 GLY B O 1
ATOM 14656 N N . LYS B 1 729 ? -6.312 27.438 -3.146 1 91.19 729 LYS B N 1
ATOM 14657 C CA . LYS B 1 729 ? -7.168 26.297 -2.797 1 91.19 729 LYS B CA 1
ATOM 14658 C C . LYS B 1 729 ? -8.43 26.766 -2.074 1 91.19 729 LYS B C 1
ATOM 14660 O O . LYS B 1 729 ? -8.367 27.625 -1.193 1 91.19 729 LYS B O 1
ATOM 14665 N N . ILE B 1 730 ? -9.531 26.328 -2.504 1 93 730 ILE B N 1
ATOM 14666 C CA . ILE B 1 730 ? -10.836 26.578 -1.897 1 93 730 ILE B CA 1
ATOM 14667 C C . ILE B 1 730 ? -11.453 25.266 -1.435 1 93 730 ILE B C 1
ATOM 14669 O O . ILE B 1 730 ? -11.344 24.25 -2.123 1 93 730 ILE B O 1
ATOM 14673 N N . TRP B 1 731 ? -12.039 25.266 -0.274 1 90.62 731 TRP B N 1
ATOM 14674 C CA . TRP B 1 731 ? -12.617 24 0.149 1 90.62 731 TRP B CA 1
ATOM 14675 C C . TRP B 1 731 ? -13.789 24.219 1.1 1 90.62 731 TRP B C 1
ATOM 14677 O O . TRP B 1 731 ? -13.977 25.328 1.616 1 90.62 731 TRP B O 1
ATOM 14687 N N . GLN B 1 732 ? -14.531 23.156 1.272 1 87.62 732 GLN B N 1
ATOM 14688 C CA . GLN B 1 732 ? -15.555 23 2.295 1 87.62 732 GLN B CA 1
ATOM 14689 C C . GLN B 1 732 ? -15.359 21.703 3.074 1 87.62 732 GLN B C 1
ATOM 14691 O O . GLN B 1 732 ? -14.641 20.797 2.627 1 87.62 732 GLN B O 1
ATOM 14696 N N . GLN B 1 733 ? -15.648 21.672 4.277 1 76.38 733 GLN B N 1
ATOM 14697 C CA . GLN B 1 733 ? -15.453 20.5 5.109 1 76.38 733 GLN B CA 1
ATOM 14698 C C . GLN B 1 733 ? -16.469 19.406 4.762 1 76.38 733 GLN B C 1
ATOM 14700 O O . GLN B 1 733 ? -17.047 18.781 5.652 1 76.38 733 GLN B O 1
ATOM 14705 N N . SER B 1 734 ? -16.844 19.125 3.512 1 78.56 734 SER B N 1
ATOM 14706 C CA . SER B 1 734 ? -17.812 18.109 3.117 1 78.56 734 SER B CA 1
ATOM 14707 C C . SER B 1 734 ? -17.344 17.359 1.871 1 78.56 734 SER B C 1
ATOM 14709 O O . SER B 1 734 ? -16.453 17.812 1.164 1 78.56 734 SER B O 1
ATOM 14711 N N . SER B 1 735 ? -17.922 16.125 1.776 1 85 735 SER B N 1
ATOM 14712 C CA . SER B 1 735 ? -17.719 15.32 0.578 1 85 735 SER B CA 1
ATOM 14713 C C . SER B 1 735 ? -19.031 15.047 -0.137 1 85 735 SER B C 1
ATOM 14715 O O . SER B 1 735 ? -20.109 15.234 0.44 1 85 735 SER B O 1
ATOM 14717 N N . GLY B 1 736 ? -18.984 14.797 -1.382 1 83.94 736 GLY B N 1
ATOM 14718 C CA . GLY B 1 736 ? -20.172 14.508 -2.166 1 83.94 736 GLY B CA 1
ATOM 14719 C C . GLY B 1 736 ? -19.891 13.656 -3.389 1 83.94 736 GLY B C 1
ATOM 14720 O O . GLY B 1 736 ? -18.781 13.156 -3.562 1 83.94 736 GLY B O 1
ATOM 14721 N N . THR B 1 737 ? -20.953 13.438 -4.16 1 86.88 737 THR B N 1
ATOM 14722 C CA . THR B 1 737 ? -20.828 12.703 -5.414 1 86.88 737 THR B CA 1
ATOM 14723 C C . THR B 1 737 ? -20.156 13.562 -6.477 1 86.88 737 THR B C 1
ATOM 14725 O O . THR B 1 737 ? -19.938 14.758 -6.27 1 86.88 737 THR B O 1
ATOM 14728 N N . ILE B 1 738 ? -19.875 12.945 -7.582 1 89.88 738 ILE B N 1
ATOM 14729 C CA . ILE B 1 738 ? -19.25 13.664 -8.695 1 89.88 738 ILE B CA 1
ATOM 14730 C C . ILE B 1 738 ? -20.188 14.773 -9.18 1 89.88 738 ILE B C 1
ATOM 14732 O O . ILE B 1 738 ? -19.75 15.875 -9.484 1 89.88 738 ILE B O 1
ATOM 14736 N N . SER B 1 739 ? -21.5 14.453 -9.227 1 87.5 739 SER B N 1
ATOM 14737 C CA . SER B 1 739 ? -22.484 15.445 -9.648 1 87.5 739 SER B CA 1
ATOM 14738 C C . SER B 1 739 ? -22.531 16.625 -8.695 1 87.5 739 SER B C 1
ATOM 14740 O O . SER B 1 739 ? -22.594 17.781 -9.125 1 87.5 739 SER B O 1
ATOM 14742 N N . GLN B 1 740 ? -22.422 16.344 -7.473 1 87.19 740 GLN B N 1
ATOM 14743 C CA . GLN B 1 740 ? -22.438 17.406 -6.469 1 87.19 740 GLN B CA 1
ATOM 14744 C C . GLN B 1 740 ? -21.188 18.281 -6.562 1 87.19 740 GLN B C 1
ATOM 14746 O O . GLN B 1 740 ? -21.266 19.5 -6.371 1 87.19 740 GLN B O 1
ATOM 14751 N N . TRP B 1 741 ? -20.094 17.672 -6.766 1 92.75 741 TRP B N 1
ATOM 14752 C CA . TRP B 1 741 ? -18.875 18.438 -6.918 1 92.75 741 TRP B CA 1
ATOM 14753 C C . TRP B 1 741 ? -18.953 19.375 -8.117 1 92.75 741 TRP B C 1
ATOM 14755 O O . TRP B 1 741 ? -18.516 20.516 -8.055 1 92.75 741 TRP B O 1
ATOM 14765 N N . ILE B 1 742 ? -19.516 18.875 -9.227 1 92 742 ILE B N 1
ATOM 14766 C CA . ILE B 1 742 ? -19.672 19.688 -10.43 1 92 742 ILE B CA 1
ATOM 14767 C C . ILE B 1 742 ? -20.547 20.906 -10.125 1 92 742 ILE B C 1
ATOM 14769 O O . ILE B 1 742 ? -20.188 22.031 -10.469 1 92 742 ILE B O 1
ATOM 14773 N N . ASP B 1 743 ? -21.594 20.672 -9.453 1 90 743 ASP B N 1
ATOM 14774 C CA . ASP B 1 743 ? -22.5 21.766 -9.094 1 90 743 ASP B CA 1
ATOM 14775 C C . ASP B 1 743 ? -21.797 22.734 -8.148 1 90 743 ASP B C 1
ATOM 14777 O O . ASP B 1 743 ? -21.969 23.953 -8.273 1 90 743 ASP B O 1
ATOM 14781 N N . TRP B 1 744 ? -21.109 22.203 -7.23 1 91.62 744 TRP B N 1
ATOM 14782 C CA . TRP B 1 744 ? -20.391 23.016 -6.25 1 91.62 744 TRP B CA 1
ATOM 14783 C C . TRP B 1 744 ? -19.359 23.906 -6.926 1 91.62 744 TRP B C 1
ATOM 14785 O O . TRP B 1 744 ? -19.156 25.062 -6.527 1 91.62 744 TRP B O 1
ATOM 14795 N N . THR B 1 745 ? -18.656 23.422 -7.949 1 94.12 745 THR B N 1
ATOM 14796 C CA . THR B 1 745 ? -17.672 24.219 -8.664 1 94.12 745 THR B CA 1
ATOM 14797 C C . THR B 1 745 ? -18.344 25.391 -9.383 1 94.12 745 THR B C 1
ATOM 14799 O O . THR B 1 745 ? -17.812 26.5 -9.398 1 94.12 745 THR B O 1
ATOM 14802 N N . ALA B 1 746 ? -19.484 25.109 -9.961 1 91 746 ALA B N 1
ATOM 14803 C CA . ALA B 1 746 ? -20.219 26.156 -10.664 1 91 746 ALA B CA 1
ATOM 14804 C C . ALA B 1 746 ? -20.672 27.25 -9.695 1 91 746 ALA B C 1
ATOM 14806 O O . ALA B 1 746 ? -20.531 28.438 -9.977 1 91 746 ALA B O 1
ATOM 14807 N N . HIS B 1 747 ? -21.156 26.828 -8.609 1 89.38 747 HIS B N 1
ATOM 14808 C CA . HIS B 1 747 ? -21.625 27.766 -7.602 1 89.38 747 HIS B CA 1
ATOM 14809 C C . HIS B 1 747 ? -20.484 28.594 -7.027 1 89.38 747 HIS B C 1
ATOM 14811 O O . HIS B 1 747 ? -20.609 29.797 -6.809 1 89.38 747 HIS B O 1
ATOM 14817 N N . THR B 1 748 ? -19.422 27.953 -6.727 1 91.38 748 THR B N 1
ATOM 14818 C CA . THR B 1 748 ? -18.266 28.625 -6.148 1 91.38 748 THR B CA 1
ATOM 14819 C C . THR B 1 748 ? -17.656 29.609 -7.137 1 91.38 748 THR B C 1
ATOM 14821 O O . THR B 1 748 ? -17.203 30.688 -6.746 1 91.38 748 THR B O 1
ATOM 14824 N N . TRP B 1 749 ? -17.688 29.25 -8.398 1 91 749 TRP B N 1
ATOM 14825 C CA . TRP B 1 749 ? -17.172 30.141 -9.43 1 91 749 TRP B CA 1
ATOM 14826 C C . TRP B 1 749 ? -17.969 31.438 -9.477 1 91 749 TRP B C 1
ATOM 14828 O O . TRP B 1 749 ? -17.406 32.531 -9.656 1 91 749 TRP B O 1
ATOM 14838 N N . GLU B 1 750 ? -19.219 31.312 -9.328 1 87.25 750 GLU B N 1
ATOM 14839 C CA . GLU B 1 750 ? -20.062 32.5 -9.32 1 87.25 750 GLU B CA 1
ATOM 14840 C C . GLU B 1 750 ? -19.656 33.469 -8.211 1 87.25 750 GLU B C 1
ATOM 14842 O O . GLU B 1 750 ? -19.766 34.688 -8.367 1 87.25 750 GLU B O 1
ATOM 14847 N N . LYS B 1 751 ? -19.156 32.938 -7.188 1 86.38 751 LYS B N 1
ATOM 14848 C CA . LYS B 1 751 ? -18.719 33.781 -6.07 1 86.38 751 LYS B CA 1
ATOM 14849 C C . LYS B 1 751 ? -17.375 34.438 -6.359 1 86.38 751 LYS B C 1
ATOM 14851 O O . LYS B 1 751 ? -17.203 35.625 -6.137 1 86.38 751 LYS B O 1
ATOM 14856 N N . VAL B 1 752 ? -16.469 33.688 -6.852 1 85.56 752 VAL B N 1
ATOM 14857 C CA . VAL B 1 752 ? -15.07 34.125 -6.938 1 85.56 752 VAL B CA 1
ATOM 14858 C C . VAL B 1 752 ? -14.867 34.938 -8.219 1 85.56 752 VAL B C 1
ATOM 14860 O O . VAL B 1 752 ? -13.945 35.75 -8.305 1 85.56 752 VAL B O 1
ATOM 14863 N N . SER B 1 753 ? -15.703 34.719 -9.273 1 78.81 753 SER B N 1
ATOM 14864 C CA . SER B 1 753 ? -15.531 35.406 -10.555 1 78.81 753 SER B CA 1
ATOM 14865 C C . SER B 1 753 ? -16.016 36.844 -10.477 1 78.81 753 SER B C 1
ATOM 14867 O O . SER B 1 753 ? -15.734 37.625 -11.383 1 78.81 753 SER B O 1
ATOM 14869 N N . THR B 1 754 ? -16.766 37.156 -9.477 1 63.94 754 THR B N 1
ATOM 14870 C CA . THR B 1 754 ? -17.281 38.5 -9.383 1 63.94 754 THR B CA 1
ATOM 14871 C C . THR B 1 754 ? -16.141 39.5 -9.195 1 63.94 754 THR B C 1
ATOM 14873 O O . THR B 1 754 ? -15.242 39.281 -8.375 1 63.94 754 THR B O 1
ATOM 14876 N N . GLN B 1 755 ? -15.555 40.219 -10.25 1 55.88 755 GLN B N 1
ATOM 14877 C CA . GLN B 1 755 ? -14.477 41.188 -10.344 1 55.88 755 GLN B CA 1
ATOM 14878 C C . GLN B 1 755 ? -14.609 42.281 -9.273 1 55.88 755 GLN B C 1
ATOM 14880 O O . GLN B 1 755 ? -13.945 43.312 -9.336 1 55.88 755 GLN B O 1
ATOM 14885 N N . ASP B 1 756 ? -15.414 42.219 -8.359 1 49.97 756 ASP B N 1
ATOM 14886 C CA . ASP B 1 756 ? -15.492 43.406 -7.504 1 49.97 756 ASP B CA 1
ATOM 14887 C C . ASP B 1 756 ? -14.234 43.562 -6.652 1 49.97 756 ASP B C 1
ATOM 14889 O O . ASP B 1 756 ? -13.656 42.562 -6.207 1 49.97 756 ASP B O 1
ATOM 14893 N N . ASN B 1 757 ? -13.414 44.625 -6.906 1 49.75 757 ASN B N 1
ATOM 14894 C CA . ASN B 1 757 ? -12.297 45.062 -6.078 1 49.75 757 ASN B CA 1
ATOM 14895 C C . ASN B 1 757 ? -12.531 44.75 -4.602 1 49.75 757 ASN B C 1
ATOM 14897 O O . ASN B 1 757 ? -13.406 45.344 -3.971 1 49.75 757 ASN B O 1
ATOM 14901 N N . ILE B 1 758 ? -12.336 43.625 -4.266 1 54.12 758 ILE B N 1
ATOM 14902 C CA . ILE B 1 758 ? -12.633 43.219 -2.896 1 54.12 758 ILE B CA 1
ATOM 14903 C C . ILE B 1 758 ? -11.594 43.781 -1.944 1 54.12 758 ILE B C 1
ATOM 14905 O O . ILE B 1 758 ? -10.391 43.625 -2.148 1 54.12 758 ILE B O 1
ATOM 14909 N N . ASP B 1 759 ? -11.867 44.844 -1.373 1 53.34 759 ASP B N 1
ATOM 14910 C CA . ASP B 1 759 ? -11.109 45.312 -0.205 1 53.34 759 ASP B CA 1
ATOM 14911 C C . ASP B 1 759 ? -11.156 44.25 0.906 1 53.34 759 ASP B C 1
ATOM 14913 O O . ASP B 1 759 ? -12.195 44.062 1.537 1 53.34 759 ASP B O 1
ATOM 14917 N N . VAL B 1 760 ? -10.18 43.375 0.937 1 57.16 760 VAL B N 1
ATOM 14918 C CA . VAL B 1 760 ? -10.039 42.344 1.964 1 57.16 760 VAL B CA 1
ATOM 14919 C C . VAL B 1 760 ? -10.5 42.906 3.312 1 57.16 760 VAL B C 1
ATOM 14921 O O . VAL B 1 760 ? -11.078 42.188 4.125 1 57.16 760 VAL B O 1
ATOM 14924 N N . ALA B 1 761 ? -10.195 44.25 3.514 1 55.56 761 ALA B N 1
ATOM 14925 C CA . ALA B 1 761 ? -10.602 44.875 4.758 1 55.56 761 ALA B CA 1
ATOM 14926 C C . ALA B 1 761 ? -12.117 44.875 4.918 1 55.56 761 ALA B C 1
ATOM 14928 O O . ALA B 1 761 ? -12.625 44.75 6.035 1 55.56 761 ALA B O 1
ATOM 14929 N N . ASN B 1 762 ? -12.781 44.844 3.748 1 53.34 762 ASN B N 1
ATOM 14930 C CA . ASN B 1 762 ? -14.234 44.875 3.801 1 53.34 762 ASN B CA 1
ATOM 14931 C C . ASN B 1 762 ? -14.828 43.5 4.09 1 53.34 762 ASN B C 1
ATOM 14933 O O . ASN B 1 762 ? -15.852 43.375 4.762 1 53.34 762 ASN B O 1
ATOM 14937 N N . ILE B 1 763 ? -14.086 42.469 3.686 1 60.56 763 ILE B N 1
ATOM 14938 C CA . ILE B 1 763 ? -14.617 41.125 3.885 1 60.56 763 ILE B CA 1
ATOM 14939 C C . ILE B 1 763 ? -14.602 40.781 5.371 1 60.56 763 ILE B C 1
ATOM 14941 O O . ILE B 1 763 ? -15.531 40.156 5.875 1 60.56 763 ILE B O 1
ATOM 14945 N N . THR B 1 764 ? -13.594 41.375 5.961 1 62.25 764 THR B N 1
ATOM 14946 C CA . THR B 1 764 ? -13.453 40.969 7.363 1 62.25 764 THR B CA 1
ATOM 14947 C C . THR B 1 764 ? -14.297 41.875 8.258 1 62.25 764 THR B C 1
ATOM 14949 O O . THR B 1 764 ? -14.43 41.625 9.461 1 62.25 764 THR B O 1
ATOM 14952 N N . ASN B 1 765 ? -14.859 42.938 7.602 1 60.88 765 ASN B N 1
ATOM 14953 C CA . ASN B 1 765 ? -15.625 43.875 8.422 1 60.88 765 ASN B CA 1
ATOM 14954 C C . ASN B 1 765 ? -16.875 43.188 9.008 1 60.88 765 ASN B C 1
ATOM 14956 O O . ASN B 1 765 ? -17.297 43.562 10.109 1 60.88 765 ASN B O 1
ATOM 14960 N N . GLU B 1 766 ? -17.391 42.188 8.289 1 63.34 766 GLU B N 1
ATOM 14961 C CA . GLU B 1 766 ? -18.625 41.594 8.758 1 63.34 766 GLU B CA 1
ATOM 14962 C C . GLU B 1 766 ? -18.359 40.375 9.648 1 63.34 766 GLU B C 1
ATOM 14964 O O . GLU B 1 766 ? -19.281 39.719 10.102 1 63.34 766 GLU B O 1
ATOM 14969 N N . PHE B 1 767 ? -17.094 40.344 9.969 1 71.62 767 PHE B N 1
ATOM 14970 C CA . PHE B 1 767 ? -16.781 39.188 10.805 1 71.62 767 PHE B CA 1
ATOM 14971 C C . PHE B 1 767 ? -17.094 39.469 12.266 1 71.62 767 PHE B C 1
ATOM 14973 O O . PHE B 1 767 ? -17 40.625 12.719 1 71.62 767 PHE B O 1
ATOM 14980 N N . LEU B 1 768 ? -17.594 38.469 12.945 1 67.88 768 LEU B N 1
ATOM 14981 C CA . LEU B 1 768 ? -17.891 38.594 14.367 1 67.88 768 LEU B CA 1
ATOM 14982 C C . LEU B 1 768 ? -16.609 38.688 15.188 1 67.88 768 LEU B C 1
ATOM 14984 O O . LEU B 1 768 ? -15.727 37.844 15.062 1 67.88 768 LEU B O 1
ATOM 14988 N N . ARG B 1 769 ? -16.453 39.812 15.836 1 66.75 769 ARG B N 1
ATOM 14989 C CA . ARG B 1 769 ? -15.242 40.031 16.641 1 66.75 769 ARG B CA 1
ATOM 14990 C C . ARG B 1 769 ? -15.539 39.875 18.125 1 66.75 769 ARG B C 1
ATOM 14992 O O . ARG B 1 769 ? -16.5 40.469 18.625 1 66.75 769 ARG B O 1
ATOM 14999 N N . PRO B 1 770 ? -14.758 39.062 18.797 1 70.31 770 PRO B N 1
ATOM 15000 C CA . PRO B 1 770 ? -14.977 38.938 20.25 1 70.31 770 PRO B CA 1
ATOM 15001 C C . PRO B 1 770 ? -14.484 40.125 21.031 1 70.31 770 PRO B C 1
ATOM 15003 O O . PRO B 1 770 ? -13.461 40.719 20.672 1 70.31 770 PRO B O 1
ATOM 15006 N N . HIS B 1 771 ? -15.336 40.594 21.922 1 75.06 771 HIS B N 1
ATOM 15007 C CA . HIS B 1 771 ? -14.969 41.656 22.875 1 75.06 771 HIS B CA 1
ATOM 15008 C C . HIS B 1 771 ? -14.734 41.094 24.266 1 75.06 771 HIS B C 1
ATOM 15010 O O . HIS B 1 771 ? -15.594 40.375 24.812 1 75.06 771 HIS B O 1
ATOM 15016 N N . LYS B 1 772 ? -13.484 41.312 24.766 1 76.75 772 LYS B N 1
ATOM 15017 C CA . LYS B 1 772 ? -13.203 40.812 26.109 1 76.75 772 LYS B CA 1
ATOM 15018 C C . LYS B 1 772 ? -14.023 41.562 27.156 1 76.75 772 LYS B C 1
ATOM 15020 O O . LYS B 1 772 ? -14.078 42.812 27.141 1 76.75 772 LYS B O 1
ATOM 15025 N N . LEU B 1 773 ? -14.648 40.844 27.953 1 82.12 773 LEU B N 1
ATOM 15026 C CA . LEU B 1 773 ? -15.461 41.438 29.016 1 82.12 773 LEU B CA 1
ATOM 15027 C C . LEU B 1 773 ? -14.688 41.469 30.328 1 82.12 773 LEU B C 1
ATOM 15029 O O . LEU B 1 773 ? -14.062 40.469 30.719 1 82.12 773 LEU B O 1
ATOM 15033 N N . SER B 1 774 ? -14.5 42.625 30.906 1 80.94 774 SER B N 1
ATOM 15034 C CA . SER B 1 774 ? -13.898 42.719 32.25 1 80.94 774 SER B CA 1
ATOM 15035 C C . SER B 1 774 ? -14.938 42.531 33.344 1 80.94 774 SER B C 1
ATOM 15037 O O . SER B 1 774 ? -14.594 42.25 34.469 1 80.94 774 SER B O 1
ATOM 15039 N N . GLN B 1 775 ? -16.156 42.844 32.969 1 84.19 775 GLN B N 1
ATOM 15040 C CA . GLN B 1 775 ? -17.312 42.656 33.844 1 84.19 775 GLN B CA 1
ATOM 15041 C C . GLN B 1 775 ? -18.422 41.875 33.125 1 84.19 775 GLN B C 1
ATOM 15043 O O . GLN B 1 775 ? -18.406 41.75 31.891 1 84.19 775 GLN B O 1
ATOM 15048 N N . PRO B 1 776 ? -19.203 41.312 33.969 1 88.19 776 PRO B N 1
ATOM 15049 C CA . PRO B 1 776 ? -20.297 40.594 33.312 1 88.19 776 PRO B CA 1
ATOM 15050 C C . PRO B 1 776 ? -21.047 41.469 32.312 1 88.19 776 PRO B C 1
ATOM 15052 O O . PRO B 1 776 ? -21.234 42.656 32.531 1 88.19 776 PRO B O 1
ATOM 15055 N N . TYR B 1 777 ? -21.453 40.875 31.25 1 88.19 777 TYR B N 1
ATOM 15056 C CA . TYR B 1 777 ? -22.172 41.594 30.203 1 88.19 777 TYR B CA 1
ATOM 15057 C C . TYR B 1 777 ? -23.484 42.156 30.734 1 88.19 777 TYR B C 1
ATOM 15059 O O . TYR B 1 777 ? -24.156 41.531 31.547 1 88.19 777 TYR B O 1
ATOM 15067 N N . ASN B 1 778 ? -23.828 43.312 30.281 1 86.69 778 ASN B N 1
ATOM 15068 C CA . ASN B 1 778 ? -24.922 44.062 30.844 1 86.69 778 ASN B CA 1
ATOM 15069 C C . ASN B 1 778 ? -26.281 43.531 30.406 1 86.69 778 ASN B C 1
ATOM 15071 O O . ASN B 1 778 ? -27.312 43.844 31 1 86.69 778 ASN B O 1
ATOM 15075 N N . GLN B 1 779 ? -26.312 42.688 29.453 1 88.69 779 GLN B N 1
ATOM 15076 C CA . GLN B 1 779 ? -27.594 42.156 29 1 88.69 779 GLN B CA 1
ATOM 15077 C C . GLN B 1 779 ? -27.906 40.812 29.672 1 88.69 779 GLN B C 1
ATOM 15079 O O . GLN B 1 779 ? -27 40.094 30.062 1 88.69 779 GLN B O 1
ATOM 15084 N N . TYR B 1 780 ? -29.188 40.531 29.797 1 88.81 780 TYR B N 1
ATOM 15085 C CA . TYR B 1 780 ? -29.641 39.344 30.516 1 88.81 780 TYR B CA 1
ATOM 15086 C C . TYR B 1 780 ? -29.391 38.094 29.688 1 88.81 780 TYR B C 1
ATOM 15088 O O . TYR B 1 780 ? -29.766 38.031 28.516 1 88.81 780 TYR B O 1
ATOM 15096 N N . PRO B 1 781 ? -28.641 37.125 30.312 1 91.88 781 PRO B N 1
ATOM 15097 C CA . PRO B 1 781 ? -28.453 35.844 29.625 1 91.88 781 PRO B CA 1
ATOM 15098 C C . PRO B 1 781 ? -29.75 35.031 29.547 1 91.88 781 PRO B C 1
ATOM 15100 O O . PRO B 1 781 ? -30.453 34.875 30.547 1 91.88 781 PRO B O 1
ATOM 15103 N N . ILE B 1 782 ? -30.016 34.531 28.375 1 87.81 782 ILE B N 1
ATOM 15104 C CA . ILE B 1 782 ? -31.281 33.844 28.188 1 87.81 782 ILE B CA 1
ATOM 15105 C C . ILE B 1 782 ? -31.062 32.344 28 1 87.81 782 ILE B C 1
ATOM 15107 O O . ILE B 1 782 ? -31.969 31.547 28.188 1 87.81 782 ILE B O 1
ATOM 15111 N N . SER B 1 783 ? -29.922 32.031 27.547 1 88.75 783 SER B N 1
ATOM 15112 C CA . SER B 1 783 ? -29.672 30.594 27.344 1 88.75 783 SER B CA 1
ATOM 15113 C C . SER B 1 783 ? -28.172 30.297 27.406 1 88.75 783 SER B C 1
ATOM 15115 O O . SER B 1 783 ? -27.344 31.188 27.25 1 88.75 783 SER B O 1
ATOM 15117 N N . VAL B 1 784 ? -27.891 29.031 27.688 1 89.25 784 VAL B N 1
ATOM 15118 C CA . VAL B 1 784 ? -26.531 28.516 27.672 1 89.25 784 VAL B CA 1
ATOM 15119 C C . VAL B 1 784 ? -26.484 27.234 26.859 1 89.25 784 VAL B C 1
ATOM 15121 O O . VAL B 1 784 ? -27.391 26.406 26.922 1 89.25 784 VAL B O 1
ATOM 15124 N N . GLN B 1 785 ? -25.516 27.172 26.031 1 85.44 785 GLN B N 1
ATOM 15125 C CA . GLN B 1 785 ? -25.344 26.016 25.156 1 85.44 785 GLN B CA 1
ATOM 15126 C C . GLN B 1 785 ? -23.953 25.422 25.297 1 85.44 785 GLN B C 1
ATOM 15128 O O . GLN B 1 785 ? -23.031 26.078 25.797 1 85.44 785 GLN B O 1
ATOM 15133 N N . TRP B 1 786 ? -23.891 24.094 24.875 1 80.12 786 TRP B N 1
ATOM 15134 C CA . TRP B 1 786 ? -22.594 23.438 24.859 1 80.12 786 TRP B CA 1
ATOM 15135 C C . TRP B 1 786 ? -21.656 24.109 23.875 1 80.12 786 TRP B C 1
ATOM 15137 O O . TRP B 1 786 ? -22.094 24.719 22.906 1 80.12 786 TRP B O 1
ATOM 15147 N N . GLY B 1 787 ? -20.438 23.938 24.203 1 73.88 787 GLY B N 1
ATOM 15148 C CA . GLY B 1 787 ? -19.422 24.469 23.328 1 73.88 787 GLY B CA 1
ATOM 15149 C C . GLY B 1 787 ? -19.406 23.828 21.953 1 73.88 787 GLY B C 1
ATOM 15150 O O . GLY B 1 787 ? -20.125 22.844 21.719 1 73.88 787 GLY B O 1
ATOM 15151 N N . GLU B 1 788 ? -18.672 24.359 21.094 1 65.44 788 GLU B N 1
ATOM 15152 C CA . GLU B 1 788 ? -18.672 23.953 19.688 1 65.44 788 GLU B CA 1
ATOM 15153 C C . GLU B 1 788 ? -18.156 22.531 19.531 1 65.44 788 GLU B C 1
ATOM 15155 O O . GLU B 1 788 ? -18.656 21.781 18.688 1 65.44 788 GLU B O 1
ATOM 15160 N N . GLN B 1 789 ? -17.016 22.281 20.266 1 63.06 789 GLN B N 1
ATOM 15161 C CA . GLN B 1 789 ? -16.406 20.953 20.109 1 63.06 789 GLN B CA 1
ATOM 15162 C C . GLN B 1 789 ? -17.406 19.859 20.484 1 63.06 789 GLN B C 1
ATOM 15164 O O . GLN B 1 789 ? -17.469 18.812 19.828 1 63.06 789 GLN B O 1
ATOM 15169 N N . VAL B 1 790 ? -18.094 20.156 21.594 1 66.62 790 VAL B N 1
ATOM 15170 C CA . VAL B 1 790 ? -19.078 19.188 22.047 1 66.62 790 VAL B CA 1
ATOM 15171 C C . VAL B 1 790 ? -20.188 19.047 21 1 66.62 790 VAL B C 1
ATOM 15173 O O . VAL B 1 790 ? -20.672 17.938 20.734 1 66.62 790 VAL B O 1
ATOM 15176 N N . GLN B 1 791 ? -20.438 20.156 20.375 1 62.59 791 GLN B N 1
ATOM 15177 C CA . GLN B 1 791 ? -21.531 20.156 19.422 1 62.59 791 GLN B CA 1
ATOM 15178 C C . GLN B 1 791 ? -21.125 19.453 18.125 1 62.59 791 GLN B C 1
ATOM 15180 O O . GLN B 1 791 ? -21.953 18.797 17.484 1 62.59 791 GLN B O 1
ATOM 15185 N N . ALA B 1 792 ? -19.844 19.734 17.75 1 56.06 792 ALA B N 1
ATOM 15186 C CA . ALA B 1 792 ? -19.359 19.156 16.484 1 56.06 792 ALA B CA 1
ATOM 15187 C C . ALA B 1 792 ? -19.188 17.656 16.609 1 56.06 792 ALA B C 1
ATOM 15189 O O . ALA B 1 792 ? -19.391 16.922 15.633 1 56.06 792 ALA B O 1
ATOM 15190 N N . SER B 1 793 ? -18.594 17.219 17.719 1 50.62 793 SER B N 1
ATOM 15191 C CA . SER B 1 793 ? -18.344 15.797 17.906 1 50.62 793 SER B CA 1
ATOM 15192 C C . SER B 1 793 ? -19.531 15.109 18.578 1 50.62 793 SER B C 1
ATOM 15194 O O . SER B 1 793 ? -19.344 14.102 19.266 1 50.62 793 SER B O 1
ATOM 15196 N N . PHE B 1 794 ? -20.609 15.734 18.688 1 43.03 794 PHE B N 1
ATOM 15197 C CA . PHE B 1 794 ? -21.719 15.148 19.422 1 43.03 794 PHE B CA 1
ATOM 15198 C C . PHE B 1 794 ? -21.938 13.703 19.016 1 43.03 794 PHE B C 1
ATOM 15200 O O . PHE B 1 794 ? -22.688 13.414 18.094 1 43.03 794 PHE B O 1
ATOM 15207 N N . SER B 1 795 ? -20.75 13.047 19.031 1 47.62 795 SER B N 1
ATOM 15208 C CA . SER B 1 795 ? -20.828 11.609 18.75 1 47.62 795 SER B CA 1
ATOM 15209 C C . SER B 1 795 ? -21.391 10.844 19.938 1 47.62 795 SER B C 1
ATOM 15211 O O . SER B 1 795 ? -21.406 11.344 21.062 1 47.62 795 SER B O 1
ATOM 15213 N N . ASN B 1 796 ? -22.062 9.766 19.656 1 52.66 796 ASN B N 1
ATOM 15214 C CA . ASN B 1 796 ? -22.609 8.805 20.609 1 52.66 796 ASN B CA 1
ATOM 15215 C C . ASN B 1 796 ? -21.562 8.391 21.656 1 52.66 796 ASN B C 1
ATOM 15217 O O . ASN B 1 796 ? -21.891 7.73 22.641 1 52.66 796 ASN B O 1
ATOM 15221 N N . ASN B 1 797 ? -20.391 9.039 21.484 1 59.34 797 ASN B N 1
ATOM 15222 C CA . ASN B 1 797 ? -19.391 8.508 22.406 1 59.34 797 ASN B CA 1
ATOM 15223 C C . ASN B 1 797 ? -19 9.539 23.469 1 59.34 797 ASN B C 1
ATOM 15225 O O . ASN B 1 797 ? -17.922 9.453 24.062 1 59.34 797 ASN B O 1
ATOM 15229 N N . GLN B 1 798 ? -19.875 10.672 23.594 1 73.5 798 GLN B N 1
ATOM 15230 C CA . GLN B 1 798 ? -19.609 11.633 24.656 1 73.5 798 GLN B CA 1
ATOM 15231 C C . GLN B 1 798 ? -20.578 11.461 25.828 1 73.5 798 GLN B C 1
ATOM 15233 O O . GLN B 1 798 ? -21.75 11.172 25.609 1 73.5 798 GLN B O 1
ATOM 15238 N N . SER B 1 799 ? -20.047 11.453 27.047 1 80.25 799 SER B N 1
ATOM 15239 C CA . SER B 1 799 ? -20.891 11.305 28.234 1 80.25 799 SER B CA 1
ATOM 15240 C C . SER B 1 799 ? -20.484 12.273 29.328 1 80.25 799 SER B C 1
ATOM 15242 O O . SER B 1 799 ? -19.375 12.812 29.312 1 80.25 799 SER B O 1
ATOM 15244 N N . ILE B 1 800 ? -21.453 12.68 30.094 1 85.62 800 ILE B N 1
ATOM 15245 C CA . ILE B 1 800 ? -21.219 13.438 31.328 1 85.62 800 ILE B CA 1
ATOM 15246 C C . ILE B 1 800 ? -21.328 12.516 32.531 1 85.62 800 ILE B C 1
ATOM 15248 O O . ILE B 1 800 ? -22.234 11.688 32.625 1 85.62 800 ILE B O 1
ATOM 15252 N N . VAL B 1 801 ? -20.297 12.555 33.312 1 87.88 801 VAL B N 1
ATOM 15253 C CA . VAL B 1 801 ? -20.266 11.695 34.5 1 87.88 801 VAL B CA 1
ATOM 15254 C C . VAL B 1 801 ? -20.578 12.531 35.719 1 87.88 801 VAL B C 1
ATOM 15256 O O . VAL B 1 801 ? -19.859 13.477 36.062 1 87.88 801 VAL B O 1
ATOM 15259 N N . PHE B 1 802 ? -21.75 12.258 36.438 1 90.56 802 PHE B N 1
ATOM 15260 C CA . PHE B 1 802 ? -22.109 12.836 37.719 1 90.56 802 PHE B CA 1
ATOM 15261 C C . PHE B 1 802 ? -21.578 11.977 38.875 1 90.56 802 PHE B C 1
ATOM 15263 O O . PHE B 1 802 ? -22.219 10.992 39.25 1 90.56 802 PHE B O 1
ATOM 15270 N N . ASP B 1 803 ? -20.5 12.422 39.375 1 86.69 803 ASP B N 1
ATOM 15271 C CA . ASP B 1 803 ? -19.766 11.633 40.344 1 86.69 803 ASP B CA 1
ATOM 15272 C C . ASP B 1 803 ? -19.453 10.234 39.812 1 86.69 803 ASP B C 1
ATOM 15274 O O . ASP B 1 803 ? -18.359 10 39.281 1 86.69 803 ASP B O 1
ATOM 15278 N N . THR B 1 804 ? -20.359 9.336 39.906 1 81.5 804 THR B N 1
ATOM 15279 C CA . THR B 1 804 ? -20.109 7.98 39.406 1 81.5 804 THR B CA 1
ATOM 15280 C C . THR B 1 804 ? -21.109 7.598 38.312 1 81.5 804 THR B C 1
ATOM 15282 O O . THR B 1 804 ? -20.922 6.602 37.625 1 81.5 804 THR B O 1
ATOM 15285 N N . THR B 1 805 ? -22.125 8.375 38.188 1 84.75 805 THR B N 1
ATOM 15286 C CA . THR B 1 805 ? -23.156 8.047 37.219 1 84.75 805 THR B CA 1
ATOM 15287 C C . THR B 1 805 ? -22.828 8.641 35.844 1 84.75 805 THR B C 1
ATOM 15289 O O . THR B 1 805 ? -22.75 9.859 35.719 1 84.75 805 THR B O 1
ATOM 15292 N N . GLU B 1 806 ? -22.641 7.82 34.938 1 85.19 806 GLU B N 1
ATOM 15293 C CA . GLU B 1 806 ? -22.344 8.273 33.594 1 85.19 806 GLU B CA 1
ATOM 15294 C C . GLU B 1 806 ? -23.625 8.445 32.781 1 85.19 806 GLU B C 1
ATOM 15296 O O . GLU B 1 806 ? -24.438 7.523 32.688 1 85.19 806 GLU B O 1
ATOM 15301 N N . VAL B 1 807 ? -23.906 9.602 32.281 1 83 807 VAL B N 1
ATOM 15302 C CA . VAL B 1 807 ? -25.078 9.93 31.469 1 83 807 VAL B CA 1
ATOM 15303 C C . VAL B 1 807 ? -24.609 10.398 30.094 1 83 807 VAL B C 1
ATOM 15305 O O . VAL B 1 807 ? -23.75 11.273 29.984 1 83 807 VAL B O 1
ATOM 15308 N N . PRO B 1 808 ? -25.188 9.734 29.062 1 76.38 808 PRO B N 1
ATOM 15309 C CA . PRO B 1 808 ? -24.844 10.234 27.719 1 76.38 808 PRO B CA 1
ATOM 15310 C C . PRO B 1 808 ? -25.125 11.727 27.562 1 76.38 808 PRO B C 1
ATOM 15312 O O . PRO B 1 808 ? -26.125 12.234 28.078 1 76.38 808 PRO B O 1
ATOM 15315 N N . LEU B 1 809 ? -24.312 12.445 26.781 1 76.69 809 LEU B N 1
ATOM 15316 C CA . LEU B 1 809 ? -24.375 13.891 26.641 1 76.69 809 LEU B CA 1
ATOM 15317 C C . LEU B 1 809 ? -25.734 14.328 26.109 1 76.69 809 LEU B C 1
ATOM 15319 O O . LEU B 1 809 ? -26.25 15.383 26.5 1 76.69 809 LEU B O 1
ATOM 15323 N N . TYR B 1 810 ? -26.328 13.5 25.344 1 71.25 810 TYR B N 1
ATOM 15324 C CA . TYR B 1 810 ? -27.578 13.906 24.703 1 71.25 810 TYR B CA 1
ATOM 15325 C C . TYR B 1 810 ? -28.734 13.875 25.688 1 71.25 810 TYR B C 1
ATOM 15327 O O . TYR B 1 810 ? -29.812 14.398 25.391 1 71.25 810 TYR B O 1
ATOM 15335 N N . LEU B 1 811 ? -28.5 13.367 26.859 1 75.62 811 LEU B N 1
ATOM 15336 C CA . LEU B 1 811 ? -29.531 13.32 27.891 1 75.62 811 LEU B CA 1
ATOM 15337 C C . LEU B 1 811 ? -29.266 14.359 28.969 1 75.62 811 LEU B C 1
ATOM 15339 O O . LEU B 1 811 ? -29.953 14.367 30 1 75.62 811 LEU B O 1
ATOM 15343 N N . VAL B 1 812 ? -28.266 15.109 28.688 1 81.5 812 VAL B N 1
ATOM 15344 C CA . VAL B 1 812 ? -27.922 16.141 29.672 1 81.5 812 VAL B CA 1
ATOM 15345 C C . VAL B 1 812 ? -28.328 17.516 29.125 1 81.5 812 VAL B C 1
ATOM 15347 O O . VAL B 1 812 ? -28.109 17.797 27.938 1 81.5 812 VAL B O 1
ATOM 15350 N N . ASP B 1 813 ? -29 18.203 29.922 1 84.75 813 ASP B N 1
ATOM 15351 C CA . ASP B 1 813 ? -29.406 19.547 29.531 1 84.75 813 ASP B CA 1
ATOM 15352 C C . ASP B 1 813 ? -28.594 20.609 30.266 1 84.75 813 ASP B C 1
ATOM 15354 O O . ASP B 1 813 ? -28.25 20.422 31.438 1 84.75 813 ASP B O 1
ATOM 15358 N N . LEU B 1 814 ? -28.266 21.656 29.5 1 87.5 814 LEU B N 1
ATOM 15359 C CA . LEU B 1 814 ? -27.625 22.828 30.078 1 87.5 814 LEU B CA 1
ATOM 15360 C C . LEU B 1 814 ? -28.625 23.984 30.172 1 87.5 814 LEU B C 1
ATOM 15362 O O . LEU B 1 814 ? -29.234 24.375 29.188 1 87.5 814 LEU B O 1
ATOM 15366 N N . GLN B 1 815 ? -28.828 24.469 31.406 1 88.12 815 GLN B N 1
ATOM 15367 C CA . GLN B 1 815 ? -29.766 25.578 31.594 1 88.12 815 GLN B CA 1
ATOM 15368 C C . GLN B 1 815 ? -29.188 26.625 32.531 1 88.12 815 GLN B C 1
ATOM 15370 O O . GLN B 1 815 ? -28.266 26.328 33.312 1 88.12 815 GLN B O 1
ATOM 15375 N N . ILE B 1 816 ? -29.719 27.812 32.406 1 90 816 ILE B N 1
ATOM 15376 C CA . ILE B 1 816 ? -29.406 28.859 33.375 1 90 816 ILE B CA 1
ATOM 15377 C C . ILE B 1 816 ? -30.359 28.781 34.531 1 90 816 ILE B C 1
ATOM 15379 O O . ILE B 1 816 ? -31.578 28.953 34.375 1 90 816 ILE B O 1
ATOM 15383 N N . SER B 1 817 ? -29.859 28.453 35.688 1 87.94 817 SER B N 1
ATOM 15384 C CA . SER B 1 817 ? -30.703 28.344 36.875 1 87.94 817 SER B CA 1
ATOM 15385 C C . SER B 1 817 ? -30.984 29.703 37.469 1 87.94 817 SER B C 1
ATOM 15387 O O . SER B 1 817 ? -32.094 29.984 37.906 1 87.94 817 SER B O 1
ATOM 15389 N N . GLU B 1 818 ? -29.984 30.453 37.594 1 88.31 818 GLU B N 1
ATOM 15390 C CA . GLU B 1 818 ? -30.125 31.766 38.219 1 88.31 818 GLU B CA 1
ATOM 15391 C C . GLU B 1 818 ? -29.047 32.719 37.719 1 88.31 818 GLU B C 1
ATOM 15393 O O . GLU B 1 818 ? -27.953 32.312 37.344 1 88.31 818 GLU B O 1
ATOM 15398 N N . VAL B 1 819 ? -29.578 33.906 37.594 1 91.81 819 VAL B N 1
ATOM 15399 C CA . VAL B 1 819 ? -28.625 35 37.344 1 91.81 819 VAL B CA 1
ATOM 15400 C C . VAL B 1 819 ? -28.562 35.906 38.562 1 91.81 819 VAL B C 1
ATOM 15402 O O . VAL B 1 819 ? -29.547 36.562 38.906 1 91.81 819 VAL B O 1
ATOM 15405 N N . ARG B 1 820 ? -27.453 35.938 39.125 1 89.56 820 ARG B N 1
ATOM 15406 C CA . ARG B 1 820 ? -27.312 36.719 40.375 1 89.56 820 ARG B CA 1
ATOM 15407 C C . ARG B 1 820 ? -27.031 38.188 40.062 1 89.56 820 ARG B C 1
ATOM 15409 O O . ARG B 1 820 ? -26.688 38.531 38.938 1 89.56 820 ARG B O 1
ATOM 15416 N N . ASP B 1 821 ? -27.266 39 41.062 1 84.44 821 ASP B N 1
ATOM 15417 C CA . ASP B 1 821 ? -27.172 40.469 40.906 1 84.44 821 ASP B CA 1
ATOM 15418 C C . ASP B 1 821 ? -25.75 40.875 40.531 1 84.44 821 ASP B C 1
ATOM 15420 O O . ASP B 1 821 ? -25.547 41.875 39.875 1 84.44 821 ASP B O 1
ATOM 15424 N N . ASN B 1 822 ? -24.812 40.125 40.969 1 83 822 ASN B N 1
ATOM 15425 C CA . ASN B 1 822 ? -23.422 40.469 40.688 1 83 822 ASN B CA 1
ATOM 15426 C C . ASN B 1 822 ? -23.016 40.031 39.281 1 83 822 ASN B C 1
ATOM 15428 O O . ASN B 1 822 ? -21.859 40.156 38.875 1 83 822 ASN B O 1
ATOM 15432 N N . GLY B 1 823 ? -24 39.5 38.531 1 87.56 823 GLY B N 1
ATOM 15433 C CA . GLY B 1 823 ? -23.719 39.094 37.156 1 87.56 823 GLY B CA 1
ATOM 15434 C C . GLY B 1 823 ? -23.312 37.656 37.062 1 87.56 823 GLY B C 1
ATOM 15435 O O . GLY B 1 823 ? -23.047 37.156 35.969 1 87.56 823 GLY B O 1
ATOM 15436 N N . GLU B 1 824 ? -23.25 37.031 38.156 1 90.81 824 GLU B N 1
ATOM 15437 C CA . GLU B 1 824 ? -22.938 35.625 38.156 1 90.81 824 GLU B CA 1
ATOM 15438 C C . GLU B 1 824 ? -24.047 34.812 37.531 1 90.81 824 GLU B C 1
ATOM 15440 O O . GLU B 1 824 ? -25.234 35 37.844 1 90.81 824 GLU B O 1
ATOM 15445 N N . ILE B 1 825 ? -23.594 33.938 36.594 1 93.12 825 ILE B N 1
ATOM 15446 C CA . ILE B 1 825 ? -24.547 33.062 35.938 1 93.12 825 ILE B CA 1
ATOM 15447 C C . ILE B 1 825 ? -24.438 31.656 36.5 1 93.12 825 ILE B C 1
ATOM 15449 O O . ILE B 1 825 ? -23.359 31.047 36.438 1 93.12 825 ILE B O 1
ATOM 15453 N N . ILE B 1 826 ? -25.469 31.156 37 1 94.62 826 ILE B N 1
ATOM 15454 C CA . ILE B 1 826 ? -25.484 29.797 37.531 1 94.62 826 ILE B CA 1
ATOM 15455 C C . ILE B 1 826 ? -25.984 28.828 36.438 1 94.62 826 ILE B C 1
ATOM 15457 O O . ILE B 1 826 ? -27.141 28.906 36 1 94.62 826 ILE B O 1
ATOM 15461 N N . ILE B 1 827 ? -25.031 28.016 36.031 1 93.19 827 ILE B N 1
ATOM 15462 C CA . ILE B 1 827 ? -25.312 27.047 35 1 93.19 827 ILE B CA 1
ATOM 15463 C C . ILE B 1 827 ? -25.672 25.703 35.625 1 93.19 827 ILE B C 1
ATOM 15465 O O . ILE B 1 827 ? -24.922 25.188 36.469 1 93.19 827 ILE B O 1
ATOM 15469 N N . ARG B 1 828 ? -26.75 25.188 35.281 1 93.31 828 ARG B N 1
ATOM 15470 C CA . ARG B 1 828 ? -27.188 23.891 35.812 1 93.31 828 ARG B CA 1
ATOM 15471 C C . ARG B 1 828 ? -27.062 22.797 34.75 1 93.31 828 ARG B C 1
ATOM 15473 O O . ARG B 1 828 ? -27.578 22.953 33.625 1 93.31 828 ARG B O 1
ATOM 15480 N N . LEU B 1 829 ? -26.312 21.828 35.031 1 91.94 829 LEU B N 1
ATOM 15481 C CA . LEU B 1 829 ? -26.281 20.594 34.25 1 91.94 829 LEU B CA 1
ATOM 15482 C C . LEU B 1 829 ? -27.234 19.562 34.844 1 91.94 829 LEU B C 1
ATOM 15484 O O . LEU B 1 829 ? -27.078 19.156 36 1 91.94 829 LEU B O 1
ATOM 15488 N N . SER B 1 830 ? -28.172 19.188 34.062 1 89.75 830 SER B N 1
ATOM 15489 C CA . SER B 1 830 ? -29.188 18.312 34.625 1 89.75 830 SER B CA 1
ATOM 15490 C C . SER B 1 830 ? -29.469 17.125 33.719 1 89.75 830 SER B C 1
ATOM 15492 O O . SER B 1 830 ? -29.484 17.25 32.5 1 89.75 830 SER B O 1
ATOM 15494 N N . SER B 1 831 ? -29.547 16.047 34.344 1 87.44 831 SER B N 1
ATOM 15495 C CA . SER B 1 831 ? -30.094 14.844 33.75 1 87.44 831 SER B CA 1
ATOM 15496 C C . SER B 1 831 ? -31.391 14.414 34.438 1 87.44 831 SER B C 1
ATOM 15498 O O . SER B 1 831 ? -31.891 15.117 35.312 1 87.44 831 SER B O 1
ATOM 15500 N N . ASP B 1 832 ? -32 13.359 34.062 1 78.56 832 ASP B N 1
ATOM 15501 C CA . ASP B 1 832 ? -33.25 12.898 34.656 1 78.56 832 ASP B CA 1
ATOM 15502 C C . ASP B 1 832 ? -33.031 12.555 36.156 1 78.56 832 ASP B C 1
ATOM 15504 O O . ASP B 1 832 ? -33.938 12.703 36.969 1 78.56 832 ASP B O 1
ATOM 15508 N N . THR B 1 833 ? -31.781 12.203 36.406 1 80.25 833 THR B N 1
ATOM 15509 C CA . THR B 1 833 ? -31.547 11.688 37.75 1 80.25 833 THR B CA 1
ATOM 15510 C C . THR B 1 833 ? -30.641 12.633 38.562 1 80.25 833 THR B C 1
ATOM 15512 O O . THR B 1 833 ? -30.672 12.641 39.781 1 80.25 833 THR B O 1
ATOM 15515 N N . ASN B 1 834 ? -29.828 13.289 37.906 1 89.69 834 ASN B N 1
ATOM 15516 C CA . ASN B 1 834 ? -28.812 14.078 38.594 1 89.69 834 ASN B CA 1
ATOM 15517 C C . ASN B 1 834 ? -28.781 15.516 38.094 1 89.69 834 ASN B C 1
ATOM 15519 O O . ASN B 1 834 ? -29.172 15.789 36.969 1 89.69 834 ASN B O 1
ATOM 15523 N N . SER B 1 835 ? -28.516 16.422 38.938 1 92.81 835 SER B N 1
ATOM 15524 C CA . SER B 1 835 ? -28.344 17.828 38.594 1 92.81 835 SER B CA 1
ATOM 15525 C C . SER B 1 835 ? -27.203 18.453 39.375 1 92.81 835 SER B C 1
ATOM 15527 O O . SER B 1 835 ? -27.016 18.172 40.562 1 92.81 835 SER B O 1
ATOM 15529 N N . SER B 1 836 ? -26.406 19.141 38.719 1 93.88 836 SER B N 1
ATOM 15530 C CA . SER B 1 836 ? -25.328 19.891 39.344 1 93.88 836 SER B CA 1
ATOM 15531 C C . SER B 1 836 ? -25.312 21.328 38.875 1 93.88 836 SER B C 1
ATOM 15533 O O . SER B 1 836 ? -25.688 21.625 37.75 1 93.88 836 SER B O 1
ATOM 15535 N N . GLU B 1 837 ? -24.969 22.234 39.75 1 94.94 837 GLU B N 1
ATOM 15536 C CA . GLU B 1 837 ? -24.922 23.656 39.406 1 94.94 837 GLU B CA 1
ATOM 15537 C C . GLU B 1 837 ? -23.5 24.203 39.531 1 94.94 837 GLU B C 1
ATOM 15539 O O . GLU B 1 837 ? -22.781 23.875 40.469 1 94.94 837 GLU B O 1
ATOM 15544 N N . TYR B 1 838 ? -23.156 24.906 38.656 1 93.81 838 TYR B N 1
ATOM 15545 C CA . TYR B 1 838 ? -21.844 25.547 38.594 1 93.81 838 TYR B CA 1
ATOM 15546 C C . TYR B 1 838 ? -22 27.047 38.375 1 93.81 838 TYR B C 1
ATOM 15548 O O . TYR B 1 838 ? -22.875 27.484 37.625 1 93.81 838 TYR B O 1
ATOM 15556 N N . SER B 1 839 ? -21.203 27.781 39.031 1 93.19 839 SER B N 1
ATOM 15557 C CA . SER B 1 839 ? -21.203 29.234 38.844 1 93.19 839 SER B CA 1
ATOM 15558 C C . SER B 1 839 ? -20.156 29.672 37.844 1 93.19 839 SER B C 1
ATOM 15560 O O . SER B 1 839 ? -19.047 29.141 37.812 1 93.19 839 SER B O 1
ATOM 15562 N N . PHE B 1 840 ? -20.641 30.516 36.906 1 91.56 840 PHE B N 1
ATOM 15563 C CA . PHE B 1 840 ? -19.766 31.172 35.938 1 91.56 840 PHE B CA 1
ATOM 15564 C C . PHE B 1 840 ? -19.703 32.656 36.188 1 91.56 840 PHE B C 1
ATOM 15566 O O . PHE B 1 840 ? -20.734 33.344 36.281 1 91.56 840 PHE B O 1
ATOM 15573 N N . GLN B 1 841 ? -18.5 33.125 36.406 1 89.5 841 GLN B N 1
ATOM 15574 C CA . GLN B 1 841 ? -18.344 34.531 36.719 1 89.5 841 GLN B CA 1
ATOM 15575 C C . GLN B 1 841 ? -17.141 35.125 35.969 1 89.5 841 GLN B C 1
ATOM 15577 O O . GLN B 1 841 ? -16.078 34.5 35.906 1 89.5 841 GLN B O 1
ATOM 15582 N N . ILE B 1 842 ? -17.531 36.188 35.281 1 87.56 842 ILE B N 1
ATOM 15583 C CA . ILE B 1 842 ? -16.469 36.969 34.656 1 87.56 842 ILE B CA 1
ATOM 15584 C C . ILE B 1 842 ? -15.867 37.938 35.688 1 87.56 842 ILE B C 1
ATOM 15586 O O . ILE B 1 842 ? -16.594 38.719 36.281 1 87.56 842 ILE B O 1
ATOM 15590 N N . ASN B 1 843 ? -14.648 37.75 36 1 77.5 843 ASN B N 1
ATOM 15591 C CA . ASN B 1 843 ? -13.953 38.594 36.969 1 77.5 843 ASN B CA 1
ATOM 15592 C C . ASN B 1 843 ? -12.523 38.906 36.531 1 77.5 843 ASN B C 1
ATOM 15594 O O . ASN B 1 843 ? -11.727 38 36.312 1 77.5 843 ASN B O 1
ATOM 15598 N N . ASP B 1 844 ? -12.25 40.094 36.312 1 71 844 ASP B N 1
ATOM 15599 C CA . ASP B 1 844 ? -10.945 40.531 35.844 1 71 844 ASP B CA 1
ATOM 15600 C C . ASP B 1 844 ? -9.844 40.188 36.844 1 71 844 ASP B C 1
ATOM 15602 O O . ASP B 1 844 ? -8.656 40.219 36.5 1 71 844 ASP B O 1
ATOM 15606 N N . ASP B 1 845 ? -10.188 39.812 38.094 1 62.81 845 ASP B N 1
ATOM 15607 C CA . ASP B 1 845 ? -9.18 39.469 39.094 1 62.81 845 ASP B CA 1
ATOM 15608 C C . ASP B 1 845 ? -8.609 38.094 38.875 1 62.81 845 ASP B C 1
ATOM 15610 O O . ASP B 1 845 ? -7.574 37.719 39.438 1 62.81 845 ASP B O 1
ATOM 15614 N N . SER B 1 846 ? -9.305 37.281 38.156 1 64.81 846 SER B N 1
ATOM 15615 C CA . SER B 1 846 ? -8.812 35.938 37.875 1 64.81 846 SER B CA 1
ATOM 15616 C C . SER B 1 846 ? -7.816 35.938 36.719 1 64.81 846 SER B C 1
ATOM 15618 O O . SER B 1 846 ? -7.871 36.812 35.844 1 64.81 846 SER B O 1
ATOM 15620 N N . GLU B 1 847 ? -6.902 35.156 36.812 1 60.5 847 GLU B N 1
ATOM 15621 C CA . GLU B 1 847 ? -5.84 35.062 35.812 1 60.5 847 GLU B CA 1
ATOM 15622 C C . GLU B 1 847 ? -6.414 34.938 34.406 1 60.5 847 GLU B C 1
ATOM 15624 O O . GLU B 1 847 ? -5.918 35.531 33.469 1 60.5 847 GLU B O 1
ATOM 15629 N N . SER B 1 848 ? -7.543 34.219 34.344 1 65.81 848 SER B N 1
ATOM 15630 C CA . SER B 1 848 ? -8.133 34 33.031 1 65.81 848 SER B CA 1
ATOM 15631 C C . SER B 1 848 ? -9.242 35 32.75 1 65.81 848 SER B C 1
ATOM 15633 O O . SER B 1 848 ? -9.711 35.094 31.609 1 65.81 848 SER B O 1
ATOM 15635 N N . GLY B 1 849 ? -9.578 35.812 33.625 1 75.94 849 GLY B N 1
ATOM 15636 C CA . GLY B 1 849 ? -10.664 36.781 33.5 1 75.94 849 GLY B CA 1
ATOM 15637 C C . GLY B 1 849 ? -12.023 36.188 33.812 1 75.94 849 GLY B C 1
ATOM 15638 O O . GLY B 1 849 ? -13.047 36.875 33.688 1 75.94 849 GLY B O 1
ATOM 15639 N N . TYR B 1 850 ? -12.062 34.938 34.031 1 81.81 850 TYR B N 1
ATOM 15640 C CA . TYR B 1 850 ? -13.297 34.25 34.344 1 81.81 850 TYR B CA 1
ATOM 15641 C C . TYR B 1 850 ? -13.023 33 35.188 1 81.81 850 TYR B C 1
ATOM 15643 O O . TYR B 1 850 ? -11.867 32.594 35.344 1 81.81 850 TYR B O 1
ATOM 15651 N N . TYR B 1 851 ? -13.938 32.531 35.875 1 84.69 851 TYR B N 1
ATOM 15652 C CA . TYR B 1 851 ? -13.766 31.25 36.562 1 84.69 851 TYR B CA 1
ATOM 15653 C C . TYR B 1 851 ? -15.078 30.5 36.656 1 84.69 851 TYR B C 1
ATOM 15655 O O . TYR B 1 851 ? -16.156 31.094 36.562 1 84.69 851 TYR B O 1
ATOM 15663 N N . TYR B 1 852 ? -14.953 29.25 36.656 1 87.69 852 TYR B N 1
ATOM 15664 C CA . TYR B 1 852 ? -16.047 28.312 36.906 1 87.69 852 TYR B CA 1
ATOM 15665 C C . TYR B 1 852 ? -15.922 27.688 38.281 1 87.69 852 TYR B C 1
ATOM 15667 O O . TYR B 1 852 ? -14.828 27.328 38.719 1 87.69 852 TYR B O 1
ATOM 15675 N N . LYS B 1 853 ? -17 27.688 39.062 1 89.44 853 LYS B N 1
ATOM 15676 C CA . LYS B 1 853 ? -16.969 27.078 40.406 1 89.44 853 LYS B CA 1
ATOM 15677 C C . LYS B 1 853 ? -18.219 26.25 40.656 1 89.44 853 LYS B C 1
ATOM 15679 O O . LYS B 1 853 ? -19.328 26.672 40.281 1 89.44 853 LYS B O 1
ATOM 15684 N N . LYS B 1 854 ? -17.984 25.094 41.281 1 93.06 854 LYS B N 1
ATOM 15685 C CA . LYS B 1 854 ? -19.141 24.266 41.625 1 93.06 854 LYS B CA 1
ATOM 15686 C C . LYS B 1 854 ? -19.906 24.875 42.812 1 93.06 854 LYS B C 1
ATOM 15688 O O . LYS B 1 854 ? -19.312 25.312 43.781 1 93.06 854 LYS B O 1
ATOM 15693 N N . ILE B 1 855 ? -21.219 24.906 42.688 1 92.25 855 ILE B N 1
ATOM 15694 C CA . ILE B 1 855 ? -22.078 25.438 43.75 1 92.25 855 ILE B CA 1
ATOM 15695 C C . ILE B 1 855 ? -22.766 24.297 44.469 1 92.25 855 ILE B C 1
ATOM 15697 O O . ILE B 1 855 ? -22.75 24.25 45.719 1 92.25 855 ILE B O 1
ATOM 15701 N N . SER B 1 856 ? -23.344 23.438 43.688 1 92.12 856 SER B N 1
ATOM 15702 C CA . SER B 1 856 ? -24.094 22.359 44.312 1 92.12 856 SER B CA 1
ATOM 15703 C C . SER B 1 856 ? -24.156 21.141 43.406 1 92.12 856 SER B C 1
ATOM 15705 O O . SER B 1 856 ? -23.891 21.219 42.188 1 92.12 856 SER B O 1
ATOM 15707 N N . GLY B 1 857 ? -24.5 19.984 44.062 1 91.12 857 GLY B N 1
ATOM 15708 C CA . GLY B 1 857 ? -24.688 18.75 43.344 1 91.12 857 GLY B CA 1
ATOM 15709 C C . GLY B 1 857 ? -23.422 17.906 43.25 1 91.12 857 GLY B C 1
ATOM 15710 O O . GLY B 1 857 ? -22.406 18.234 43.875 1 91.12 857 GLY B O 1
ATOM 15711 N N . PRO B 1 858 ? -23.516 16.812 42.531 1 92.44 858 PRO B N 1
ATOM 15712 C CA . PRO B 1 858 ? -22.344 15.953 42.375 1 92.44 858 PRO B CA 1
ATOM 15713 C C . PRO B 1 858 ? -21.297 16.562 41.438 1 92.44 858 PRO B C 1
ATOM 15715 O O . PRO B 1 858 ? -21.609 17.453 40.656 1 92.44 858 PRO B O 1
ATOM 15718 N N . ASP B 1 859 ? -20.062 16.094 41.688 1 91.75 859 ASP B N 1
ATOM 15719 C CA . ASP B 1 859 ? -19 16.5 40.75 1 91.75 859 ASP B CA 1
ATOM 15720 C C . ASP B 1 859 ? -19.266 15.977 39.344 1 91.75 859 ASP B C 1
ATOM 15722 O O . ASP B 1 859 ? -19.688 14.844 39.188 1 91.75 859 ASP B O 1
ATOM 15726 N N . VAL B 1 860 ? -19.094 16.906 38.406 1 92.06 860 VAL B N 1
ATOM 15727 C CA . VAL B 1 860 ? -19.422 16.547 37.031 1 92.06 860 VAL B CA 1
ATOM 15728 C C . VAL B 1 860 ? -18.141 16.422 36.219 1 92.06 860 VAL B C 1
ATOM 15730 O O . VAL B 1 860 ? -17.219 17.25 36.344 1 92.06 860 VAL B O 1
ATOM 15733 N N . TYR B 1 861 ? -17.969 15.367 35.406 1 88.56 861 TYR B N 1
ATOM 15734 C CA . TYR B 1 861 ? -16.859 15.117 34.5 1 88.56 861 TYR B CA 1
ATOM 15735 C C . TYR B 1 861 ? -17.344 14.914 33.062 1 88.56 861 TYR B C 1
ATOM 15737 O O . TYR B 1 861 ? -18.438 14.398 32.844 1 88.56 861 TYR B O 1
ATOM 15745 N N . PHE B 1 862 ? -16.578 15.484 32.094 1 84.25 862 PHE B N 1
ATOM 15746 C CA . PHE B 1 862 ? -16.812 15.219 30.688 1 84.25 862 PHE B CA 1
ATOM 15747 C C . PHE B 1 862 ? -16.031 14 30.219 1 84.25 862 PHE B C 1
ATOM 15749 O O . PHE B 1 862 ? -14.828 13.906 30.469 1 84.25 862 PHE B O 1
ATOM 15756 N N . ALA B 1 863 ? -16.656 13.031 29.688 1 78 863 ALA B N 1
ATOM 15757 C CA . ALA B 1 863 ? -16 11.805 29.234 1 78 863 ALA B CA 1
ATOM 15758 C C . ALA B 1 863 ? -16.188 11.625 27.719 1 78 863 ALA B C 1
ATOM 15760 O O . ALA B 1 863 ? -17.297 11.703 27.203 1 78 863 ALA B O 1
ATOM 15761 N N . LYS B 1 864 ? -15.062 11.719 27 1 66 864 LYS B N 1
ATOM 15762 C CA . LYS B 1 864 ? -15.07 11.398 25.578 1 66 864 LYS B CA 1
ATOM 15763 C C . LYS B 1 864 ? -14.594 9.969 25.344 1 66 864 LYS B C 1
ATOM 15765 O O . LYS B 1 864 ? -13.438 9.641 25.609 1 66 864 LYS B O 1
ATOM 15770 N N . GLY B 1 865 ? -15.453 9.117 24.922 1 55.94 865 GLY B N 1
ATOM 15771 C CA . GLY B 1 865 ? -15.102 7.719 24.734 1 55.94 865 GLY B CA 1
ATOM 15772 C C . GLY B 1 865 ? -14.734 7.004 26.016 1 55.94 865 GLY B C 1
ATOM 15773 O O . GLY B 1 865 ? -15.312 7.281 27.062 1 55.94 865 GLY B O 1
ATOM 15774 N N . THR B 1 866 ? -13.977 5.816 26.156 1 51.91 866 THR B N 1
ATOM 15775 C CA . THR B 1 866 ? -13.711 5.004 27.328 1 51.91 866 THR B CA 1
ATOM 15776 C C . THR B 1 866 ? -12.68 5.676 28.234 1 51.91 866 THR B C 1
ATOM 15778 O O . THR B 1 866 ? -12.508 5.289 29.391 1 51.91 866 THR B O 1
ATOM 15781 N N . ASN B 1 867 ? -11.875 6.559 27.891 1 52.81 867 ASN B N 1
ATOM 15782 C CA . ASN B 1 867 ? -10.68 6.691 28.703 1 52.81 867 ASN B CA 1
ATOM 15783 C C . ASN B 1 867 ? -10.609 8.055 29.391 1 52.81 867 ASN B C 1
ATOM 15785 O O . ASN B 1 867 ? -10.102 8.172 30.5 1 52.81 867 ASN B O 1
ATOM 15789 N N . ILE B 1 868 ? -10.867 9.211 28.828 1 56.53 868 ILE B N 1
ATOM 15790 C CA . ILE B 1 868 ? -10.336 10.43 29.438 1 56.53 868 ILE B CA 1
ATOM 15791 C C . ILE B 1 868 ? -11.477 11.234 30.047 1 56.53 868 ILE B C 1
ATOM 15793 O O . ILE B 1 868 ? -12.383 11.68 29.344 1 56.53 868 ILE B O 1
ATOM 15797 N N . LYS B 1 869 ? -11.641 11.25 31.484 1 72.25 869 LYS B N 1
ATOM 15798 C CA . LYS B 1 869 ? -12.578 12.094 32.219 1 72.25 869 LYS B CA 1
ATOM 15799 C C . LYS B 1 869 ? -11.945 13.43 32.594 1 72.25 869 LYS B C 1
ATOM 15801 O O . LYS B 1 869 ? -10.828 13.477 33.094 1 72.25 869 LYS B O 1
ATOM 15806 N N . THR B 1 870 ? -12.477 14.422 32.062 1 77.75 870 THR B N 1
ATOM 15807 C CA . THR B 1 870 ? -12.031 15.766 32.406 1 77.75 870 THR B CA 1
ATOM 15808 C C . THR B 1 870 ? -13.07 16.484 33.281 1 77.75 870 THR B C 1
ATOM 15810 O O . THR B 1 870 ? -14.273 16.406 33 1 77.75 870 THR B O 1
ATOM 15813 N N . GLU B 1 871 ? -12.555 17.016 34.344 1 83.81 871 GLU B N 1
ATOM 15814 C CA . GLU B 1 871 ? -13.461 17.797 35.156 1 83.81 871 GLU B CA 1
ATOM 15815 C C . GLU B 1 871 ? -14.148 18.891 34.344 1 83.81 871 GLU B C 1
ATOM 15817 O O . GLU B 1 871 ? -13.531 19.5 33.469 1 83.81 871 GLU B O 1
ATOM 15822 N N . VAL B 1 872 ? -15.43 19.078 34.625 1 86.62 872 VAL B N 1
ATOM 15823 C CA . VAL B 1 872 ? -16.281 19.922 33.781 1 86.62 872 VAL B CA 1
ATOM 15824 C C . VAL B 1 872 ? -15.727 21.344 33.75 1 86.62 872 VAL B C 1
ATOM 15826 O O . VAL B 1 872 ? -15.758 22 32.719 1 86.62 872 VAL B O 1
ATOM 15829 N N . CYS B 1 873 ? -15.242 21.859 34.906 1 83.69 873 CYS B N 1
ATOM 15830 C CA . CYS B 1 873 ? -14.695 23.203 34.938 1 83.69 873 CYS B CA 1
ATOM 15831 C C . CYS B 1 873 ? -13.461 23.312 34.031 1 83.69 873 CYS B C 1
ATOM 15833 O O . CYS B 1 873 ? -13.266 24.328 33.375 1 83.69 873 CYS B O 1
ATOM 15835 N N . GLU B 1 874 ? -12.719 22.297 34.031 1 76.5 874 GLU B N 1
ATOM 15836 C CA . GLU B 1 874 ? -11.555 22.234 33.188 1 76.5 874 GLU B CA 1
ATOM 15837 C C . GLU B 1 874 ? -11.961 22.125 31.703 1 76.5 874 GLU B C 1
ATOM 15839 O O . GLU B 1 874 ? -11.336 22.719 30.828 1 76.5 874 GLU B O 1
ATOM 15844 N N . TYR B 1 875 ? -12.938 21.391 31.547 1 78.38 875 TYR B N 1
ATOM 15845 C CA . TYR B 1 875 ? -13.406 21.203 30.172 1 78.38 875 TYR B CA 1
ATOM 15846 C C . TYR B 1 875 ? -13.961 22.5 29.609 1 78.38 875 TYR B C 1
ATOM 15848 O O . TYR B 1 875 ? -13.742 22.812 28.438 1 78.38 875 TYR B O 1
ATOM 15856 N N . PHE B 1 876 ? -14.703 23.25 30.406 1 82 876 PHE B N 1
ATOM 15857 C CA . PHE B 1 876 ? -15.336 24.5 29.969 1 82 876 PHE B CA 1
ATOM 15858 C C . PHE B 1 876 ? -14.289 25.531 29.578 1 82 876 PHE B C 1
ATOM 15860 O O . PHE B 1 876 ? -14.594 26.484 28.844 1 82 876 PHE B O 1
ATOM 15867 N N . VAL B 1 877 ? -13.156 25.281 30.047 1 70.62 877 VAL B N 1
ATOM 15868 C CA . VAL B 1 877 ? -12.086 26.203 29.672 1 70.62 877 VAL B CA 1
ATOM 15869 C C . VAL B 1 877 ? -11.664 25.938 28.219 1 70.62 877 VAL B C 1
ATOM 15871 O O . VAL B 1 877 ? -11.383 26.875 27.469 1 70.62 877 VAL B O 1
ATOM 15874 N N . VAL B 1 878 ? -11.664 24.703 27.891 1 64.81 878 VAL B N 1
ATOM 15875 C CA . VAL B 1 878 ? -11.219 24.297 26.562 1 64.81 878 VAL B CA 1
ATOM 15876 C C . VAL B 1 878 ? -12.359 24.453 25.562 1 64.81 878 VAL B C 1
ATOM 15878 O O . VAL B 1 878 ? -12.156 24.938 24.453 1 64.81 878 VAL B O 1
ATOM 15881 N N . ASP B 1 879 ? -13.461 24 25.906 1 74.31 879 ASP B N 1
ATOM 15882 C CA . ASP B 1 879 ? -14.688 24.141 25.125 1 74.31 879 ASP B CA 1
ATOM 15883 C C . ASP B 1 879 ? -15.758 24.891 25.906 1 74.31 879 ASP B C 1
ATOM 15885 O O . ASP B 1 879 ? -16.703 24.281 26.422 1 74.31 879 ASP B O 1
ATOM 15889 N N . PRO B 1 880 ? -15.586 26.188 25.812 1 76.94 880 PRO B N 1
ATOM 15890 C CA . PRO B 1 880 ? -16.453 27 26.656 1 76.94 880 PRO B CA 1
ATOM 15891 C C . PRO B 1 880 ? -17.922 26.906 26.25 1 76.94 880 PRO B C 1
ATOM 15893 O O . PRO B 1 880 ? -18.25 26.797 25.062 1 76.94 880 PRO B O 1
ATOM 15896 N N . VAL B 1 881 ? -18.734 26.922 27.234 1 85.88 881 VAL B N 1
ATOM 15897 C CA . VAL B 1 881 ? -20.172 27.016 26.969 1 85.88 881 VAL B CA 1
ATOM 15898 C C . VAL B 1 881 ? -20.5 28.359 26.328 1 85.88 881 VAL B C 1
ATOM 15900 O O . VAL B 1 881 ? -19.828 29.359 26.594 1 85.88 881 VAL B O 1
ATOM 15903 N N . ILE B 1 882 ? -21.5 28.359 25.531 1 85.12 882 ILE B N 1
ATOM 15904 C CA . ILE B 1 882 ? -21.953 29.578 24.844 1 85.12 882 ILE B CA 1
ATOM 15905 C C . ILE B 1 882 ? -23.156 30.172 25.594 1 85.12 882 ILE B C 1
ATOM 15907 O O . ILE B 1 882 ? -24.172 29.484 25.781 1 85.12 882 ILE B O 1
ATOM 15911 N N . VAL B 1 883 ? -23 31.359 26.062 1 88.81 883 VAL B N 1
ATOM 15912 C CA . VAL B 1 883 ? -24.094 32.062 26.703 1 88.81 883 VAL B CA 1
ATOM 15913 C C . VAL B 1 883 ? -24.734 33.031 25.719 1 88.81 883 VAL B C 1
ATOM 15915 O O . VAL B 1 883 ? -24.062 33.906 25.156 1 88.81 883 VAL B O 1
ATOM 15918 N N . ARG B 1 884 ? -25.984 32.875 25.516 1 88.56 884 ARG B N 1
ATOM 15919 C CA . ARG B 1 884 ? -26.719 33.781 24.656 1 88.56 884 ARG B CA 1
ATOM 15920 C C . ARG B 1 884 ? -27.484 34.812 25.469 1 88.56 884 ARG B C 1
ATOM 15922 O O . ARG B 1 884 ? -28.047 34.5 26.516 1 88.56 884 ARG B O 1
ATOM 15929 N N . TYR B 1 885 ? -27.578 36 24.938 1 89.25 885 TYR B N 1
ATOM 15930 C CA . TYR B 1 885 ? -28.188 37.125 25.672 1 89.25 885 TYR B CA 1
ATOM 15931 C C . TYR B 1 885 ? -29.453 37.594 24.984 1 89.25 885 TYR B C 1
ATOM 15933 O O . TYR B 1 885 ? -29.719 37.25 23.828 1 89.25 885 TYR B O 1
ATOM 15941 N N . VAL B 1 886 ? -30.156 38.406 25.641 1 85.88 886 VAL B N 1
ATOM 15942 C CA . VAL B 1 886 ? -31.469 38.875 25.219 1 85.88 886 VAL B CA 1
ATOM 15943 C C . VAL B 1 886 ? -31.328 39.719 23.969 1 85.88 886 VAL B C 1
ATOM 15945 O O . VAL B 1 886 ? -32.25 39.812 23.156 1 85.88 886 VAL B O 1
ATOM 15948 N N . ASP B 1 887 ? -30.172 40.344 23.734 1 81.44 887 ASP B N 1
ATOM 15949 C CA . ASP B 1 887 ? -29.984 41.219 22.578 1 81.44 887 ASP B CA 1
ATOM 15950 C C . ASP B 1 887 ? -29.562 40.406 21.344 1 81.44 887 ASP B C 1
ATOM 15952 O O . ASP B 1 887 ? -29.266 41 20.312 1 81.44 887 ASP B O 1
ATOM 15956 N N . GLY B 1 888 ? -29.531 39.156 21.516 1 79 888 GLY B N 1
ATOM 15957 C CA . GLY B 1 888 ? -29.219 38.312 20.375 1 79 888 GLY B CA 1
ATOM 15958 C C . GLY B 1 888 ? -27.75 37.969 20.266 1 79 888 GLY B C 1
ATOM 15959 O O . GLY B 1 888 ? -27.344 37.188 19.406 1 79 888 GLY B O 1
ATOM 15960 N N . THR B 1 889 ? -27 38.5 21.094 1 85.62 889 THR B N 1
ATOM 15961 C CA . THR B 1 889 ? -25.562 38.25 21.078 1 85.62 889 THR B CA 1
ATOM 15962 C C . THR B 1 889 ? -25.203 37.062 21.969 1 85.62 889 THR B C 1
ATOM 15964 O O . THR B 1 889 ? -26.094 36.438 22.562 1 85.62 889 THR B O 1
ATOM 15967 N N . TYR B 1 890 ? -24 36.656 21.891 1 86 890 TYR B N 1
ATOM 15968 C CA . TYR B 1 890 ? -23.594 35.562 22.75 1 86 890 TYR B CA 1
ATOM 15969 C C . TYR B 1 890 ? -22.156 35.75 23.234 1 86 890 TYR B C 1
ATOM 15971 O O . TYR B 1 890 ? -21.453 36.656 22.781 1 86 890 TYR B O 1
ATOM 15979 N N . SER B 1 891 ? -21.828 35.031 24.25 1 84.88 891 SER B N 1
ATOM 15980 C CA . SER B 1 891 ? -20.484 35.094 24.812 1 84.88 891 SER B CA 1
ATOM 15981 C C . SER B 1 891 ? -19.969 33.688 25.156 1 84.88 891 SER B C 1
ATOM 15983 O O . SER B 1 891 ? -20.75 32.75 25.25 1 84.88 891 SER B O 1
ATOM 15985 N N . TYR B 1 892 ? -18.781 33.594 25.109 1 81.19 892 TYR B N 1
ATOM 15986 C CA . TYR B 1 892 ? -18.094 32.438 25.672 1 81.19 892 TYR B CA 1
ATOM 15987 C C . TYR B 1 892 ? -16.938 32.875 26.562 1 81.19 892 TYR B C 1
ATOM 15989 O O . TYR B 1 892 ? -16.172 33.781 26.219 1 81.19 892 TYR B O 1
ATOM 15997 N N . ASN B 1 893 ? -16.953 32.281 27.781 1 80.56 893 ASN B N 1
ATOM 15998 C CA . ASN B 1 893 ? -16.016 32.719 28.812 1 80.56 893 ASN B CA 1
ATOM 15999 C C . ASN B 1 893 ? -16.078 34.25 29.016 1 80.56 893 ASN B C 1
ATOM 16001 O O . ASN B 1 893 ? -17.156 34.781 29.297 1 80.56 893 ASN B O 1
ATOM 16005 N N . CYS B 1 894 ? -14.945 34.969 28.828 1 80.19 894 CYS B N 1
ATOM 16006 C CA . CYS B 1 894 ? -14.992 36.406 29.047 1 80.19 894 CYS B CA 1
ATOM 16007 C C . CYS B 1 894 ? -15.023 37.156 27.734 1 80.19 894 CYS B C 1
ATOM 16009 O O . CYS B 1 894 ? -14.711 38.344 27.672 1 80.19 894 CYS B O 1
ATOM 16011 N N . TYR B 1 895 ? -15.453 36.406 26.703 1 78 895 TYR B N 1
ATOM 16012 C CA . TYR B 1 895 ? -15.469 37.062 25.391 1 78 895 TYR B CA 1
ATOM 16013 C C . TYR B 1 895 ? -16.891 37.188 24.875 1 78 895 TYR B C 1
ATOM 16015 O O . TYR B 1 895 ? -17.609 36.188 24.719 1 78 895 TYR B O 1
ATOM 16023 N N . HIS B 1 896 ? -17.281 38.344 24.625 1 85 896 HIS B N 1
ATOM 16024 C CA . HIS B 1 896 ? -18.594 38.656 24.078 1 85 896 HIS B CA 1
ATOM 16025 C C . HIS B 1 896 ? -18.547 38.875 22.578 1 85 896 HIS B C 1
ATOM 16027 O O . HIS B 1 896 ? -17.609 39.5 22.062 1 85 896 HIS B O 1
ATOM 16033 N N . ILE B 1 897 ? -19.422 38.25 21.844 1 79.12 897 ILE B N 1
ATOM 16034 C CA . ILE B 1 897 ? -19.516 38.406 20.391 1 79.12 897 ILE B CA 1
ATOM 16035 C C . ILE B 1 897 ? -20.734 39.219 20.016 1 79.12 897 ILE B C 1
ATOM 16037 O O . ILE B 1 897 ? -21.859 38.688 19.969 1 79.12 897 ILE B O 1
ATOM 16041 N N . PRO B 1 898 ? -20.484 40.375 19.703 1 79.56 898 PRO B N 1
ATOM 16042 C CA . PRO B 1 898 ? -21.625 41.188 19.266 1 79.56 898 PRO B CA 1
ATOM 16043 C C . PRO B 1 898 ? -22.156 40.812 17.891 1 79.56 898 PRO B C 1
ATOM 16045 O O . PRO B 1 898 ? -21.359 40.5 16.984 1 79.56 898 PRO B O 1
ATOM 16048 N N . ILE B 1 899 ? -23.406 40.531 17.734 1 77.25 899 ILE B N 1
ATOM 16049 C CA . ILE B 1 899 ? -24.047 40.188 16.453 1 77.25 899 ILE B CA 1
ATOM 16050 C C . ILE B 1 899 ? -24.906 41.375 16 1 77.25 899 ILE B C 1
ATOM 16052 O O . ILE B 1 899 ? -25.75 41.844 16.766 1 77.25 899 ILE B O 1
ATOM 16056 N N . PRO B 1 900 ? -24.547 41.906 14.922 1 68.31 900 PRO B N 1
ATOM 16057 C CA . PRO B 1 900 ? -25.328 43.062 14.461 1 68.31 900 PRO B CA 1
ATOM 16058 C C . PRO B 1 900 ? -26.734 42.688 14 1 68.31 900 PRO B C 1
ATOM 16060 O O . PRO B 1 900 ? -27.031 42.75 12.805 1 68.31 900 PRO B O 1
ATOM 16063 N N . LEU B 1 901 ? -27.5 42.031 14.812 1 71.62 901 LEU B N 1
ATOM 16064 C CA . LEU B 1 901 ? -28.891 41.75 14.445 1 71.62 901 LEU B CA 1
ATOM 16065 C C . LEU B 1 901 ? -29.797 42.938 14.727 1 71.62 901 LEU B C 1
ATOM 16067 O O . LEU B 1 901 ? -29.938 43.344 15.883 1 71.62 901 LEU B O 1
ATOM 16071 N N . LYS B 1 902 ? -30.031 43.781 13.789 1 73.31 902 LYS B N 1
ATOM 16072 C CA . LYS B 1 902 ? -30.969 44.875 13.953 1 73.31 902 LYS B CA 1
ATOM 16073 C C . LYS B 1 902 ? -32.406 44.406 13.773 1 73.31 902 LYS B C 1
ATOM 16075 O O . LYS B 1 902 ? -32.969 44.5 12.68 1 73.31 902 LYS B O 1
ATOM 16080 N N . ALA B 1 903 ? -32.844 43.75 14.852 1 79.19 903 ALA B N 1
ATOM 16081 C CA . ALA B 1 903 ? -34.188 43.188 14.75 1 79.19 903 ALA B CA 1
ATOM 16082 C C . ALA B 1 903 ? -35.219 44.25 15.125 1 79.19 903 ALA B C 1
ATOM 16084 O O . ALA B 1 903 ? -34.969 45.094 15.961 1 79.19 903 ALA B O 1
ATOM 16085 N N . GLY B 1 904 ? -36.219 44.469 14.375 1 81 904 GLY B N 1
ATOM 16086 C CA . GLY B 1 904 ? -37.375 45.25 14.766 1 81 904 GLY B CA 1
ATOM 16087 C C . GLY B 1 904 ? -38.281 44.531 15.758 1 81 904 GLY B C 1
ATOM 16088 O O . GLY B 1 904 ? -37.875 43.531 16.344 1 81 904 GLY B O 1
ATOM 16089 N N . GLU B 1 905 ? -39.25 45.188 16.141 1 89.19 905 GLU B N 1
ATOM 16090 C CA . GLU B 1 905 ? -40.25 44.594 17.016 1 89.19 905 GLU B CA 1
ATOM 16091 C C . GLU B 1 905 ? -41.062 43.5 16.281 1 89.19 905 GLU B C 1
ATOM 16093 O O . GLU B 1 905 ? -41.375 43.656 15.094 1 89.19 905 GLU B O 1
ATOM 16098 N N . TYR B 1 906 ? -41.188 42.469 16.891 1 93.75 906 TYR B N 1
ATOM 16099 C CA . TYR B 1 906 ? -42.094 41.469 16.344 1 93.75 906 TYR B CA 1
ATOM 16100 C C . TYR B 1 906 ? -43.5 42.062 16.156 1 93.75 906 TYR B C 1
ATOM 16102 O O . TYR B 1 906 ? -44.062 42.656 17.062 1 93.75 906 TYR B O 1
ATOM 16110 N N . PRO B 1 907 ? -44.094 41.875 15.008 1 91.94 907 PRO B N 1
ATOM 16111 C CA . PRO B 1 907 ? -45.406 42.5 14.766 1 91.94 907 PRO B CA 1
ATOM 16112 C C . PRO B 1 907 ? -46.5 41.906 15.648 1 91.94 907 PRO B C 1
ATOM 16114 O O . PRO B 1 907 ? -46.781 40.719 15.617 1 91.94 907 PRO B O 1
ATOM 16117 N N . ARG B 1 908 ? -47.125 42.812 16.328 1 92.12 908 ARG B N 1
ATOM 16118 C CA . ARG B 1 908 ? -48.188 42.438 17.266 1 92.12 908 ARG B CA 1
ATOM 16119 C C . ARG B 1 908 ? -49.312 41.688 16.547 1 92.12 908 ARG B C 1
ATOM 16121 O O . ARG B 1 908 ? -49.906 40.781 17.109 1 92.12 908 ARG B O 1
ATOM 16128 N N . GLU B 1 909 ? -49.5 42.031 15.328 1 91.19 909 GLU B N 1
ATOM 16129 C CA . GLU B 1 909 ? -50.594 41.438 14.555 1 91.19 909 GLU B CA 1
ATOM 16130 C C . GLU B 1 909 ? -50.312 39.969 14.258 1 91.19 909 GLU B C 1
ATOM 16132 O O . GLU B 1 909 ? -51.25 39.188 14.062 1 91.19 909 GLU B O 1
ATOM 16137 N N . ARG B 1 910 ? -49.094 39.625 14.289 1 93.69 910 ARG B N 1
ATOM 16138 C CA . ARG B 1 910 ? -48.75 38.281 13.938 1 93.69 910 ARG B CA 1
ATOM 16139 C C . ARG B 1 910 ? -48.781 37.375 15.164 1 93.69 910 ARG B C 1
ATOM 16141 O O . ARG B 1 910 ? -48.625 36.156 15.039 1 93.69 910 ARG B O 1
ATOM 16148 N N . ILE B 1 911 ? -48.875 37.906 16.281 1 95.38 911 ILE B N 1
ATOM 16149 C CA . ILE B 1 911 ? -48.969 37.125 17.5 1 95.38 911 ILE B CA 1
ATOM 16150 C C . ILE B 1 911 ? -50.312 36.375 17.531 1 95.38 911 ILE B C 1
ATOM 16152 O O . ILE B 1 911 ? -51.375 36.969 17.266 1 95.38 911 ILE B O 1
ATOM 16156 N N . GLU B 1 912 ? -50.25 35.156 17.844 1 95.56 912 GLU B N 1
ATOM 16157 C CA . GLU B 1 912 ? -51.438 34.312 17.891 1 95.56 912 GLU B CA 1
ATOM 16158 C C . GLU B 1 912 ? -52 34.219 19.312 1 95.56 912 GLU B C 1
ATOM 16160 O O . GLU B 1 912 ? -51.219 34.25 20.281 1 95.56 912 GLU B O 1
ATOM 16165 N N . VAL B 1 913 ? -53.344 34.156 19.328 1 94.19 913 VAL B N 1
ATOM 16166 C CA . VAL B 1 913 ? -54.031 34.031 20.609 1 94.19 913 VAL B CA 1
ATOM 16167 C C . VAL B 1 913 ? -54.781 32.688 20.703 1 94.19 913 VAL B C 1
ATOM 16169 O O . VAL B 1 913 ? -55.562 32.375 19.797 1 94.19 913 VAL B O 1
ATOM 16172 N N . TRP B 1 914 ? -54.406 31.953 21.719 1 93.06 914 TRP B N 1
ATOM 16173 C CA . TRP B 1 914 ? -55.125 30.703 21.984 1 93.06 914 TRP B CA 1
ATOM 16174 C C . TRP B 1 914 ? -55.906 30.797 23.281 1 93.06 914 TRP B C 1
ATOM 16176 O O . TRP B 1 914 ? -55.656 31.672 24.125 1 93.06 914 TRP B O 1
ATOM 16186 N N . ASP B 1 915 ? -56.969 29.984 23.438 1 87.56 915 ASP B N 1
ATOM 16187 C CA . ASP B 1 915 ? -57.812 30 24.625 1 87.56 915 ASP B CA 1
ATOM 16188 C C . ASP B 1 915 ? -57.25 29.062 25.703 1 87.56 915 ASP B C 1
ATOM 16190 O O . ASP B 1 915 ? -57 27.891 25.438 1 87.56 915 ASP B O 1
ATOM 16194 N N . TRP B 1 916 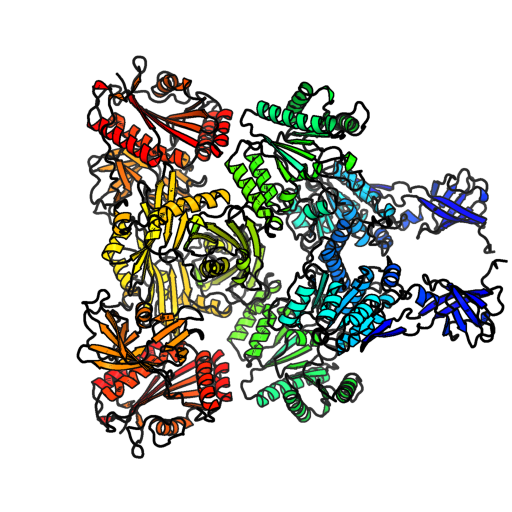? -57 29.656 26.922 1 89.38 916 TRP B N 1
ATOM 16195 C CA . TRP B 1 916 ? -56.406 28.891 28.016 1 89.38 916 TRP B CA 1
ATOM 16196 C C . TRP B 1 916 ? -57.344 28.828 29.203 1 89.38 916 TRP B C 1
ATOM 16198 O O . TRP B 1 916 ? -56.938 28.453 30.312 1 89.38 916 TRP B O 1
ATOM 16208 N N . ALA B 1 917 ? -58.562 29.266 29.219 1 79.5 917 ALA B N 1
ATOM 16209 C CA . ALA B 1 917 ? -59.5 29.484 30.328 1 79.5 917 ALA B CA 1
ATOM 16210 C C . ALA B 1 917 ? -59.719 28.203 31.125 1 79.5 917 ALA B C 1
ATOM 16212 O O . ALA B 1 917 ? -59.938 28.234 32.344 1 79.5 917 ALA B O 1
ATOM 16213 N N . SER B 1 918 ? -59.562 27.062 30.562 1 82 918 SER B N 1
ATOM 16214 C CA . SER B 1 918 ? -59.969 25.828 31.234 1 82 918 SER B CA 1
ATOM 16215 C C . SER B 1 918 ? -58.781 25.156 31.906 1 82 918 SER B C 1
ATOM 16217 O O . SER B 1 918 ? -58.906 24.125 32.562 1 82 918 SER B O 1
ATOM 16219 N N . ILE B 1 919 ? -57.5 25.75 31.859 1 88.25 919 ILE B N 1
ATOM 16220 C CA . ILE B 1 919 ? -56.344 25.031 32.406 1 88.25 919 ILE B CA 1
ATOM 16221 C C . ILE B 1 919 ? -55.531 25.969 33.312 1 88.25 919 ILE B C 1
ATOM 16223 O O . ILE B 1 919 ? -55.531 27.188 33.094 1 88.25 919 ILE B O 1
ATOM 16227 N N . PRO B 1 920 ? -54.938 25.344 34.312 1 90.69 920 PRO B N 1
ATOM 16228 C CA . PRO B 1 920 ? -54.031 26.156 35.125 1 90.69 920 PRO B CA 1
ATOM 16229 C C . PRO B 1 920 ? -52.812 26.641 34.312 1 90.69 920 PRO B C 1
ATOM 16231 O O . PRO B 1 920 ? -52.188 25.859 33.594 1 90.69 920 PRO B O 1
ATOM 16234 N N . LEU B 1 921 ? -52.5 27.875 34.469 1 91.62 921 LEU B N 1
ATOM 16235 C CA . LEU B 1 921 ? -51.438 28.469 33.656 1 91.62 921 LEU B CA 1
ATOM 16236 C C . LEU B 1 921 ? -50.062 28.188 34.25 1 91.62 921 LEU B C 1
ATOM 16238 O O . LEU B 1 921 ? -49.031 28.609 33.688 1 91.62 921 LEU B O 1
ATOM 16242 N N . ASN B 1 922 ? -50 27.484 35.312 1 87.69 922 ASN B N 1
ATOM 16243 C CA . ASN B 1 922 ? -48.719 27.156 35.938 1 87.69 922 ASN B CA 1
ATOM 16244 C C . ASN B 1 922 ? -48.344 25.703 35.688 1 87.69 922 ASN B C 1
ATOM 16246 O O . ASN B 1 922 ? -47.281 25.234 36.125 1 87.69 922 ASN B O 1
ATOM 16250 N N . LYS B 1 923 ? -49.094 24.922 35.031 1 89.25 923 LYS B N 1
ATOM 16251 C CA . LYS B 1 923 ? -48.812 23.531 34.719 1 89.25 923 LYS B CA 1
ATOM 16252 C C . LYS B 1 923 ? -48.406 23.391 33.25 1 89.25 923 LYS B C 1
ATOM 16254 O O . LYS B 1 923 ? -49.219 23.531 32.344 1 89.25 923 LYS B O 1
ATOM 16259 N N . GLU B 1 924 ? -47.219 22.938 33.031 1 90.94 924 GLU B N 1
ATOM 16260 C CA . GLU B 1 924 ? -46.625 23 31.688 1 90.94 924 GLU B CA 1
ATOM 16261 C C . GLU B 1 924 ? -46.688 21.641 31 1 90.94 924 GLU B C 1
ATOM 16263 O O . GLU B 1 924 ? -47.125 21.531 29.859 1 90.94 924 GLU B O 1
ATOM 16268 N N . SER B 1 925 ? -46.344 20.516 31.688 1 91.88 925 SER B N 1
ATOM 16269 C CA . SER B 1 925 ? -45.938 19.266 31.031 1 91.88 925 SER B CA 1
ATOM 16270 C C . SER B 1 925 ? -47.062 18.219 31.141 1 91.88 925 SER B C 1
ATOM 16272 O O . SER B 1 925 ? -47.719 18.109 32.156 1 91.88 925 SER B O 1
ATOM 16274 N N . ILE B 1 926 ? -47.219 17.5 30.109 1 91.62 926 ILE B N 1
ATOM 16275 C CA . ILE B 1 926 ? -48.125 16.359 30.078 1 91.62 926 ILE B CA 1
ATOM 16276 C C . ILE B 1 926 ? -47.594 15.234 30.953 1 91.62 926 ILE B C 1
ATOM 16278 O O . ILE B 1 926 ? -48.375 14.594 31.688 1 91.62 926 ILE B O 1
ATOM 16282 N N . GLY B 1 927 ? -46.344 15.109 30.969 1 87.31 927 GLY B N 1
ATOM 16283 C CA . GLY B 1 927 ? -45.719 14.047 31.734 1 87.31 927 GLY B CA 1
ATOM 16284 C C . GLY B 1 927 ? -45.969 12.672 31.156 1 87.31 927 GLY B C 1
ATOM 16285 O O . GLY B 1 927 ? -46.562 12.539 30.078 1 87.31 927 GLY B O 1
ATOM 16286 N N . LYS B 1 928 ? -45.531 11.648 31.875 1 86.06 928 LYS B N 1
ATOM 16287 C CA . LYS B 1 928 ? -45.656 10.266 31.438 1 86.06 928 LYS B CA 1
ATOM 16288 C C . LYS B 1 928 ? -47.094 9.781 31.547 1 86.06 928 LYS B C 1
ATOM 16290 O O . LYS B 1 928 ? -47.531 8.961 30.734 1 86.06 928 LYS B O 1
ATOM 16295 N N . THR B 1 929 ? -47.781 10.359 32.531 1 83.44 929 THR B N 1
ATOM 16296 C CA . THR B 1 929 ? -49.125 9.875 32.844 1 83.44 929 THR B CA 1
ATOM 16297 C C . THR B 1 929 ? -50.156 10.492 31.922 1 83.44 929 THR B C 1
ATOM 16299 O O . THR B 1 929 ? -51.344 10.102 31.953 1 83.44 929 THR B O 1
ATOM 16302 N N . GLY B 1 930 ? -49.812 11.414 31.094 1 87.25 930 GLY B N 1
ATOM 16303 C CA . GLY B 1 930 ? -50.719 11.969 30.109 1 87.25 930 GLY B CA 1
ATOM 16304 C C . GLY B 1 930 ? -51.719 12.977 30.688 1 87.25 930 GLY B C 1
ATOM 16305 O O . GLY B 1 930 ? -52.906 12.898 30.438 1 87.25 930 GLY B O 1
ATOM 16306 N N . ASN B 1 931 ? -51.188 13.859 31.531 1 90.69 931 ASN B N 1
ATOM 16307 C CA . ASN B 1 931 ? -52.031 14.906 32.125 1 90.69 931 ASN B CA 1
ATOM 16308 C C . ASN B 1 931 ? -52.625 15.82 31.047 1 90.69 931 ASN B C 1
ATOM 16310 O O . ASN B 1 931 ? -51.875 16.438 30.281 1 90.69 931 ASN B O 1
ATOM 16314 N N . LYS B 1 932 ? -53.906 16 31.031 1 91.12 932 LYS B N 1
ATOM 16315 C CA . LYS B 1 932 ? -54.594 16.719 29.953 1 91.12 932 LYS B CA 1
ATOM 16316 C C . LYS B 1 932 ? -54.781 18.188 30.328 1 91.12 932 LYS B C 1
ATOM 16318 O O . LYS B 1 932 ? -55.188 19 29.484 1 91.12 932 LYS B O 1
ATOM 16323 N N . ASN B 1 933 ? -54.562 18.531 31.609 1 91.12 933 ASN B N 1
ATOM 16324 C CA . ASN B 1 933 ? -54.75 19.906 32.062 1 91.12 933 ASN B CA 1
ATOM 16325 C C . ASN B 1 933 ? -53.406 20.656 32.125 1 91.12 933 ASN B C 1
ATOM 16327 O O . ASN B 1 933 ? -53.062 21.219 33.156 1 91.12 933 ASN B O 1
ATOM 16331 N N . THR B 1 934 ? -52.781 20.578 31.094 1 94 934 THR B N 1
ATOM 16332 C CA . THR B 1 934 ? -51.469 21.234 31.016 1 94 934 THR B CA 1
ATOM 16333 C C . THR B 1 934 ? -51.375 22.109 29.75 1 94 934 THR B C 1
ATOM 16335 O O . THR B 1 934 ? -52.156 21.938 28.812 1 94 934 THR B O 1
ATOM 16338 N N . ILE B 1 935 ? -50.531 23.016 29.734 1 94.44 935 ILE B N 1
ATOM 16339 C CA . ILE B 1 935 ? -50.281 23.922 28.609 1 94.44 935 ILE B CA 1
ATOM 16340 C C . ILE B 1 935 ? -49.844 23.109 27.406 1 94.44 935 ILE B C 1
ATOM 16342 O O . ILE B 1 935 ? -50.281 23.359 26.281 1 94.44 935 ILE B O 1
ATOM 16346 N N . GLN B 1 936 ? -48.969 22.156 27.562 1 94.94 936 GLN B N 1
ATOM 16347 C CA . GLN B 1 936 ? -48.438 21.297 26.5 1 94.94 936 GLN B CA 1
ATOM 16348 C C . GLN B 1 936 ? -49.562 20.531 25.812 1 94.94 936 GLN B C 1
ATOM 16350 O O . GLN B 1 936 ? -49.594 20.438 24.578 1 94.94 936 GLN B O 1
ATOM 16355 N N . TYR B 1 937 ? -50.438 19.969 26.672 1 94.19 937 TYR B N 1
ATOM 16356 C CA . TYR B 1 937 ? -51.5 19.188 26.094 1 94.19 937 TYR B CA 1
ATOM 16357 C C . TYR B 1 937 ? -52.469 20.078 25.312 1 94.19 937 TYR B C 1
ATOM 16359 O O . TYR B 1 937 ? -52.938 19.703 24.234 1 94.19 937 TYR B O 1
ATOM 16367 N N . GLN B 1 938 ? -52.812 21.188 25.859 1 93.12 938 GLN B N 1
ATOM 16368 C CA . GLN B 1 938 ? -53.656 22.125 25.156 1 93.12 938 GLN B CA 1
ATOM 16369 C C . GLN B 1 938 ? -53.031 22.562 23.82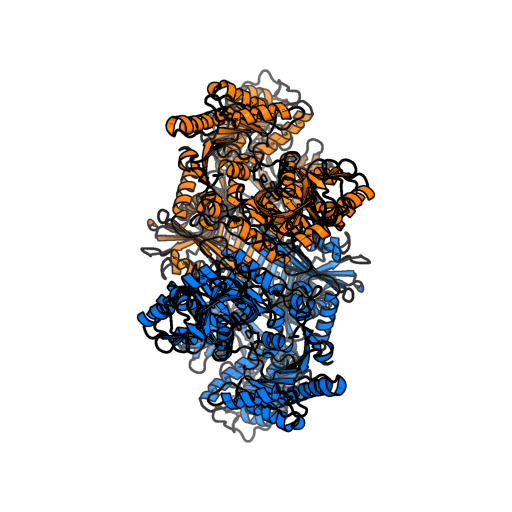8 1 93.12 938 GLN B C 1
ATOM 16371 O O . GLN B 1 938 ? -53.719 22.75 22.828 1 93.12 938 GLN B O 1
ATOM 16376 N N . SER B 1 939 ? -51.781 22.828 23.844 1 94.88 939 SER B N 1
ATOM 16377 C CA . SER B 1 939 ? -51.062 23.156 22.625 1 94.88 939 SER B CA 1
ATOM 16378 C C . SER B 1 939 ? -51.156 22.031 21.594 1 94.88 939 SER B C 1
ATOM 16380 O O . SER B 1 939 ? -51.344 22.281 20.406 1 94.88 939 SER B O 1
ATOM 16382 N N . PHE B 1 940 ? -50.969 20.812 22.016 1 94.56 940 PHE B N 1
ATOM 16383 C CA . PHE B 1 940 ? -51.094 19.641 21.141 1 94.56 940 PHE B CA 1
ATOM 16384 C C . PHE B 1 940 ? -52.469 19.594 20.5 1 94.56 940 PHE B C 1
ATOM 16386 O O . PHE B 1 940 ? -52.594 19.391 19.281 1 94.56 940 PHE B O 1
ATOM 16393 N N . LEU B 1 941 ? -53.438 19.828 21.312 1 92.44 941 LEU B N 1
ATOM 16394 C CA . LEU B 1 941 ? -54.812 19.75 20.797 1 92.44 941 LEU B CA 1
ATOM 16395 C C . LEU B 1 941 ? -55.031 20.797 19.703 1 92.44 941 LEU B C 1
ATOM 16397 O O . LEU B 1 941 ? -55.75 20.547 18.734 1 92.44 941 LEU B O 1
ATOM 16401 N N . THR B 1 942 ? -54.438 21.859 19.875 1 93 942 THR B N 1
ATOM 16402 C CA . THR B 1 942 ? -54.625 22.969 18.953 1 93 942 THR B CA 1
ATOM 16403 C C . THR B 1 942 ? -53.938 22.703 17.625 1 93 942 THR B C 1
ATOM 16405 O O . THR B 1 942 ? -54.438 23.094 16.562 1 93 942 THR B O 1
ATOM 16408 N N . ILE B 1 943 ? -52.75 22.047 17.625 1 93.62 943 ILE B N 1
ATOM 16409 C CA . ILE B 1 943 ? -51.938 21.969 16.422 1 93.62 943 ILE B CA 1
ATOM 16410 C C . ILE B 1 943 ? -52 20.562 15.844 1 93.62 943 ILE B C 1
ATOM 16412 O O . ILE B 1 943 ? -51.562 20.312 14.719 1 93.62 943 ILE B O 1
ATOM 16416 N N . SER B 1 944 ? -52.469 19.641 16.453 1 93.12 944 SER B N 1
ATOM 16417 C CA . SER B 1 944 ? -52.406 18.219 16.109 1 93.12 944 SER B CA 1
ATOM 16418 C C . SER B 1 944 ? -52.906 17.969 14.688 1 93.12 944 SER B C 1
ATOM 16420 O O . SER B 1 944 ? -52.344 17.141 13.969 1 93.12 944 SER B O 1
ATOM 16422 N N . ASP B 1 945 ? -53.906 18.688 14.258 1 90.81 945 ASP B N 1
ATOM 16423 C CA . ASP B 1 945 ? -54.531 18.438 12.961 1 90.81 945 ASP B CA 1
ATOM 16424 C C . ASP B 1 945 ? -53.594 18.828 11.82 1 90.81 945 ASP B C 1
ATOM 16426 O O . ASP B 1 945 ? -53.719 18.344 10.695 1 90.81 945 ASP B O 1
ATOM 16430 N N . LYS B 1 946 ? -52.688 19.594 12.094 1 93.25 946 LYS B N 1
ATOM 16431 C CA . LYS B 1 946 ? -51.844 20.141 11.039 1 93.25 946 LYS B CA 1
ATOM 16432 C C . LYS B 1 946 ? -50.625 19.25 10.797 1 93.25 946 LYS B C 1
ATOM 16434 O O . LYS B 1 946 ? -49.938 19.406 9.789 1 93.25 946 LYS B O 1
ATOM 16439 N N . TYR B 1 947 ? -50.375 18.375 11.633 1 96.56 947 TYR B N 1
ATOM 16440 C CA . TYR B 1 947 ? -49.156 17.594 11.523 1 96.56 947 TYR B CA 1
ATOM 16441 C C . TYR B 1 947 ? -49.438 16.094 11.492 1 96.56 947 TYR B C 1
ATOM 16443 O O . TYR B 1 947 ? -50.531 15.672 11.914 1 96.56 947 TYR B O 1
ATOM 16451 N N . ASP B 1 948 ? -48.531 15.297 10.992 1 94.5 948 ASP B N 1
ATOM 16452 C CA . ASP B 1 948 ? -48.688 13.852 10.867 1 94.5 948 ASP B CA 1
ATOM 16453 C C . ASP B 1 948 ? -48.156 13.133 12.094 1 94.5 948 ASP B C 1
ATOM 16455 O O . ASP B 1 948 ? -48.625 12.062 12.461 1 94.5 948 ASP B O 1
ATOM 16459 N N . VAL B 1 949 ? -47.094 13.688 12.57 1 95.19 949 VAL B N 1
ATOM 16460 C CA . VAL B 1 949 ? -46.5 13.125 13.766 1 95.19 949 VAL B CA 1
ATOM 16461 C C . VAL B 1 949 ? -46.312 14.227 14.812 1 95.19 949 VAL B C 1
ATOM 16463 O O . VAL B 1 949 ? -45.906 15.344 14.492 1 95.19 949 VAL B O 1
ATOM 16466 N N . VAL B 1 950 ? -46.75 14.008 16.016 1 97 950 VAL B N 1
ATOM 16467 C CA . VAL B 1 950 ? -46.5 14.859 17.156 1 97 950 VAL B CA 1
ATOM 16468 C C . VAL B 1 950 ? -45.875 14.039 18.281 1 97 950 VAL B C 1
ATOM 16470 O O . VAL B 1 950 ? -46.469 13.094 18.781 1 97 950 VAL B O 1
ATOM 16473 N N . PHE B 1 951 ? -44.688 14.359 18.594 1 95.81 951 PHE B N 1
ATOM 16474 C CA . PHE B 1 951 ? -43.875 13.617 19.562 1 95.81 951 PHE B CA 1
ATOM 16475 C C . PHE B 1 951 ? -43.656 14.445 20.828 1 95.81 951 PHE B C 1
ATOM 16477 O O . PHE B 1 951 ? -43.25 15.609 20.75 1 95.81 951 PHE B O 1
ATOM 16484 N N . ASN B 1 952 ? -44.031 13.922 21.984 1 95.31 952 ASN B N 1
ATOM 16485 C CA . ASN B 1 952 ? -43.719 14.555 23.266 1 95.31 952 ASN B CA 1
ATOM 16486 C C . ASN B 1 952 ? -42.25 14.398 23.641 1 95.31 952 ASN B C 1
ATOM 16488 O O . ASN B 1 952 ? -41.844 13.375 24.203 1 95.31 952 ASN B O 1
ATOM 16492 N N . ASP B 1 953 ? -41.531 15.383 23.391 1 92.94 953 ASP B N 1
ATOM 16493 C CA . ASP B 1 953 ? -40.094 15.328 23.609 1 92.94 953 ASP B CA 1
ATOM 16494 C C . ASP B 1 953 ? -39.688 16.031 24.922 1 92.94 953 ASP B C 1
ATOM 16496 O O . ASP B 1 953 ? -38.5 16.25 25.188 1 92.94 953 ASP B O 1
ATOM 16500 N N . ASP B 1 954 ? -40.656 16.266 25.672 1 89.44 954 ASP B N 1
ATOM 16501 C CA . ASP B 1 954 ? -40.438 17.016 26.906 1 89.44 954 ASP B CA 1
ATOM 16502 C C . ASP B 1 954 ? -39.5 16.266 27.844 1 89.44 954 ASP B C 1
ATOM 16504 O O . ASP B 1 954 ? -39.656 15.055 28.031 1 89.44 954 ASP B O 1
ATOM 16508 N N . GLY B 1 955 ? -38.531 16.969 28.422 1 82.69 955 GLY B N 1
ATOM 16509 C CA . GLY B 1 955 ? -37.562 16.422 29.344 1 82.69 955 GLY B CA 1
ATOM 16510 C C . GLY B 1 955 ? -36.156 16.969 29.156 1 82.69 955 GLY B C 1
ATOM 16511 O O . GLY B 1 955 ? -35.969 17.906 28.359 1 82.69 955 GLY B O 1
ATOM 16512 N N . LYS B 1 956 ? -35.281 16.5 29.922 1 80.25 956 LYS B N 1
ATOM 16513 C CA . LYS B 1 956 ? -33.875 16.953 29.812 1 80.25 956 LYS B CA 1
ATOM 16514 C C . LYS B 1 956 ? -33.25 16.516 28.5 1 80.25 956 LYS B C 1
ATOM 16516 O O . LYS B 1 956 ? -33.406 15.359 28.094 1 80.25 956 LYS B O 1
ATOM 16521 N N . GLY B 1 957 ? -32.625 17.484 27.719 1 77.31 957 GLY B N 1
ATOM 16522 C CA . GLY B 1 957 ? -32 17.188 26.438 1 77.31 957 GLY B CA 1
ATOM 16523 C C . GLY B 1 957 ? -33 17.219 25.281 1 77.31 957 GLY B C 1
ATOM 16524 O O . GLY B 1 957 ? -32.688 16.719 24.203 1 77.31 957 GLY B O 1
ATOM 16525 N N . GLU B 1 958 ? -34.094 17.781 25.438 1 85.5 958 GLU B N 1
ATOM 16526 C CA . GLU B 1 958 ? -35.156 17.797 24.453 1 85.5 958 GLU B CA 1
ATOM 16527 C C . GLU B 1 958 ? -34.812 18.703 23.266 1 85.5 958 GLU B C 1
ATOM 16529 O O . GLU B 1 958 ? -34 19.609 23.406 1 85.5 958 GLU B O 1
ATOM 16534 N N . ALA B 1 959 ? -35.344 18.375 22.109 1 89.81 959 ALA B N 1
ATOM 16535 C CA . ALA B 1 959 ? -35.312 19.281 20.969 1 89.81 959 ALA B CA 1
ATOM 16536 C C . ALA B 1 959 ? -36.375 20.359 21.094 1 89.81 959 ALA B C 1
ATOM 16538 O O . ALA B 1 959 ? -36.156 21.5 20.672 1 89.81 959 ALA B O 1
ATOM 16539 N N . GLY B 1 960 ? -37.438 20.062 21.609 1 92.38 960 GLY B N 1
ATOM 16540 C CA . GLY B 1 960 ? -38.594 20.859 21.922 1 92.38 960 GLY B CA 1
ATOM 16541 C C . GLY B 1 960 ? -39.625 20.109 22.766 1 92.38 960 GLY B C 1
ATOM 16542 O O . GLY B 1 960 ? -39.562 18.891 22.891 1 92.38 960 GLY B O 1
ATOM 16543 N N . ASP B 1 961 ? -40.469 20.875 23.359 1 94.62 961 ASP B N 1
ATOM 16544 C CA . ASP B 1 961 ? -41.5 20.219 24.156 1 94.62 961 ASP B CA 1
ATOM 16545 C C . ASP B 1 961 ? -42.344 19.281 23.281 1 94.62 961 ASP B C 1
ATOM 16547 O O . ASP B 1 961 ? -42.688 18.172 23.703 1 94.62 961 ASP B O 1
ATOM 16551 N N . LEU B 1 962 ? -42.625 19.766 22.172 1 96.38 962 LEU B N 1
ATOM 16552 C CA . LEU B 1 962 ? -43.281 18.969 21.141 1 96.38 962 LEU B CA 1
ATOM 16553 C C . LEU B 1 962 ? -42.5 19.016 19.828 1 96.38 962 LEU B C 1
ATOM 16555 O O . LEU B 1 962 ? -42.062 20.078 19.422 1 96.38 962 LEU B O 1
ATOM 16559 N N . VAL B 1 963 ? -42.25 17.875 19.266 1 96.62 963 VAL B N 1
ATOM 16560 C CA . VAL B 1 963 ? -41.656 17.781 17.938 1 96.62 963 VAL B CA 1
ATOM 16561 C C . VAL B 1 963 ? -42.688 17.359 16.922 1 96.62 963 VAL B C 1
ATOM 16563 O O . VAL B 1 963 ? -43.312 16.297 17.062 1 96.62 963 VAL B O 1
ATOM 16566 N N . CYS B 1 964 ? -42.938 18.156 15.961 1 97.06 964 CYS B N 1
ATOM 16567 C CA . CYS B 1 964 ? -43.969 17.922 14.984 1 97.06 964 CYS B CA 1
ATOM 16568 C C . CYS B 1 964 ? -43.406 17.766 13.586 1 97.06 964 CYS B C 1
ATOM 16570 O O . CYS B 1 964 ? -42.5 18.484 13.195 1 97.06 964 CYS B O 1
ATOM 16572 N N . LEU B 1 965 ? -43.875 16.812 12.852 1 96.12 965 LEU B N 1
ATOM 16573 C CA . LEU B 1 965 ? -43.469 16.562 11.477 1 96.12 965 LEU B CA 1
ATOM 16574 C C . LEU B 1 965 ? -44.656 16.484 10.539 1 96.12 965 LEU B C 1
ATOM 16576 O O . LEU B 1 965 ? -45.719 15.961 10.906 1 96.12 965 LEU B O 1
ATOM 16580 N N . LYS B 1 966 ? -44.531 17.031 9.445 1 95.75 966 LYS B N 1
ATOM 16581 C CA . LYS B 1 966 ? -45.594 17 8.43 1 95.75 966 LYS B CA 1
ATOM 16582 C C . LYS B 1 966 ? -45 16.703 7.051 1 95.75 966 LYS B C 1
ATOM 16584 O O . LYS B 1 966 ? -43.938 17.219 6.684 1 95.75 966 LYS B O 1
ATOM 16589 N N . ASP B 1 967 ? -45.656 15.812 6.359 1 91.25 967 ASP B N 1
ATOM 16590 C CA . ASP B 1 967 ? -45.312 15.562 4.957 1 91.25 967 ASP B CA 1
ATOM 16591 C C . ASP B 1 967 ? -46.031 16.547 4.043 1 91.25 967 ASP B C 1
ATOM 16593 O O . ASP B 1 967 ? -47.25 16.422 3.822 1 91.25 967 ASP B O 1
ATOM 16597 N N . ILE B 1 968 ? -45.469 17.484 3.555 1 90.81 968 ILE B N 1
ATOM 16598 C CA . ILE B 1 968 ? -46.062 18.531 2.75 1 90.81 968 ILE B CA 1
ATOM 16599 C C . ILE B 1 968 ? -46.25 18.047 1.317 1 90.81 968 ILE B C 1
ATOM 16601 O O . ILE B 1 968 ? -47.375 18.109 0.771 1 90.81 968 ILE B O 1
ATOM 16605 N N . ASP B 1 969 ? -45.094 17.656 0.664 1 84.81 969 ASP B N 1
ATOM 16606 C CA . ASP B 1 969 ? -45.125 17.141 -0.697 1 84.81 969 ASP B CA 1
ATOM 16607 C C . ASP B 1 969 ? -44 16.141 -0.923 1 84.81 969 ASP B C 1
ATOM 16609 O O . ASP B 1 969 ? -43.344 15.688 0.032 1 84.81 969 ASP B O 1
ATOM 16613 N N . GLU B 1 970 ? -43.875 15.789 -2.168 1 74.19 970 GLU B N 1
ATOM 16614 C CA . GLU B 1 970 ? -42.906 14.742 -2.496 1 74.19 970 GLU B CA 1
ATOM 16615 C C . GLU B 1 970 ? -41.5 15.203 -2.189 1 74.19 970 GLU B C 1
ATOM 16617 O O . GLU B 1 970 ? -40.625 14.375 -1.898 1 74.19 970 GLU B O 1
ATOM 16622 N N . SER B 1 971 ? -41.281 16.453 -2.127 1 80.5 971 SER B N 1
ATOM 16623 C CA . SER B 1 971 ? -39.906 16.922 -2.016 1 80.5 971 SER B CA 1
ATOM 16624 C C . SER B 1 971 ? -39.719 17.75 -0.752 1 80.5 971 SER B C 1
ATOM 16626 O O . SER B 1 971 ? -38.625 18.281 -0.524 1 80.5 971 SER B O 1
ATOM 16628 N N . THR B 1 972 ? -40.781 17.812 0.087 1 88.75 972 THR B N 1
ATOM 16629 C CA . THR B 1 972 ? -40.625 18.703 1.23 1 88.75 972 THR B CA 1
ATOM 16630 C C . THR B 1 972 ? -41.25 18.078 2.48 1 88.75 972 THR B C 1
ATOM 16632 O O . THR B 1 972 ? -42.344 17.5 2.42 1 88.75 972 THR B O 1
ATOM 16635 N N . ILE B 1 973 ? -40.469 18.141 3.488 1 91.25 973 ILE B N 1
ATOM 16636 C CA . ILE B 1 973 ? -40.969 17.781 4.809 1 91.25 973 ILE B CA 1
ATOM 16637 C C . ILE B 1 973 ? -40.875 18.969 5.75 1 91.25 973 ILE B C 1
ATOM 16639 O O . ILE B 1 973 ? -39.969 19.812 5.582 1 91.25 973 ILE B O 1
ATOM 16643 N N . LYS B 1 974 ? -41.781 19.078 6.652 1 94.56 974 LYS B N 1
ATOM 16644 C CA . LYS B 1 974 ? -41.781 20.172 7.617 1 94.56 974 LYS B CA 1
ATOM 16645 C C . LYS B 1 974 ? -41.438 19.672 9.023 1 94.56 974 LYS B C 1
ATOM 16647 O O . LYS B 1 974 ? -42 18.672 9.469 1 94.56 974 LYS B O 1
ATOM 16652 N N . LEU B 1 975 ? -40.469 20.25 9.602 1 95.19 975 LEU B N 1
ATOM 16653 C CA . LEU B 1 975 ? -40.125 20.031 11 1 95.19 975 LEU B CA 1
ATOM 16654 C C . LEU B 1 975 ? -40.5 21.234 11.852 1 95.19 975 LEU B C 1
ATOM 16656 O O . LEU B 1 975 ? -40.062 22.359 11.57 1 95.19 975 LEU B O 1
ATOM 16660 N N . CYS B 1 976 ? -41.375 21.062 12.844 1 96.38 976 CYS B N 1
ATOM 16661 C CA . CYS B 1 976 ? -41.812 22.141 13.734 1 96.38 976 CYS B CA 1
ATOM 16662 C C . CYS B 1 976 ? -41.5 21.797 15.188 1 96.38 976 CYS B C 1
ATOM 16664 O O . CYS B 1 976 ? -41.875 20.719 15.664 1 96.38 976 CYS B O 1
ATOM 16666 N N . LEU B 1 977 ? -40.781 22.641 15.812 1 96.75 977 LEU B N 1
ATOM 16667 C CA . LEU B 1 977 ? -40.5 22.484 17.234 1 96.75 977 LEU B CA 1
ATOM 16668 C C . LEU B 1 977 ? -41.344 23.438 18.078 1 96.75 977 LEU B C 1
ATOM 16670 O O . LEU B 1 977 ? -41.344 24.656 17.812 1 96.75 977 LEU B O 1
ATOM 16674 N N . VAL B 1 978 ? -42.031 22.891 19.062 1 97.12 978 VAL B N 1
ATOM 16675 C CA . VAL B 1 978 ? -42.875 23.703 19.906 1 97.12 978 VAL B CA 1
ATOM 16676 C C . VAL B 1 978 ? -42.281 23.781 21.312 1 97.12 978 VAL B C 1
ATOM 16678 O O . VAL B 1 978 ? -41.938 22.766 21.922 1 97.12 978 VAL B O 1
ATOM 16681 N N . HIS B 1 979 ? -42.156 24.969 21.781 1 96.12 979 HIS B N 1
ATOM 16682 C CA . HIS B 1 979 ? -41.656 25.203 23.141 1 96.12 979 HIS B CA 1
ATOM 16683 C C . HIS B 1 979 ? -42.75 25.844 24 1 96.12 979 HIS B C 1
ATOM 16685 O O . HIS B 1 979 ? -43.312 26.891 23.641 1 96.12 979 HIS B O 1
ATOM 16691 N N . CYS B 1 980 ? -43 25.203 25.109 1 94.94 980 CYS B N 1
ATOM 16692 C CA . CYS B 1 980 ? -44.062 25.656 26.031 1 94.94 980 CYS B CA 1
ATOM 16693 C C . CYS B 1 980 ? -43.469 26 27.391 1 94.94 980 CYS B C 1
ATOM 16695 O O . CYS B 1 980 ? -42.531 25.344 27.859 1 94.94 980 CYS B O 1
ATOM 16697 N N . LYS B 1 981 ? -43.969 27.016 27.922 1 93.06 981 LYS B N 1
ATOM 16698 C CA . LYS B 1 981 ? -43.594 27.359 29.297 1 93.06 981 LYS B CA 1
ATOM 16699 C C . LYS B 1 981 ? -44.781 27.922 30.062 1 93.06 981 LYS B C 1
ATOM 16701 O O . LYS B 1 981 ? -45.688 28.531 29.469 1 93.06 981 LYS B O 1
ATOM 16706 N N . GLY B 1 982 ? -44.844 27.656 31.344 1 91.75 982 GLY B N 1
ATOM 16707 C CA . GLY B 1 982 ? -45.906 28.172 32.188 1 91.75 982 GLY B CA 1
ATOM 16708 C C . GLY B 1 982 ? -45.75 29.641 32.531 1 91.75 982 GLY B C 1
ATOM 16709 O O . GLY B 1 982 ? -44.656 30.188 32.406 1 91.75 982 GLY B O 1
ATOM 16710 N N . ALA B 1 983 ? -46.938 30.266 32.906 1 90.69 983 ALA B N 1
ATOM 16711 C CA . ALA B 1 983 ? -46.906 31.672 33.312 1 90.69 983 ALA B CA 1
ATOM 16712 C C . ALA B 1 983 ? -46.25 31.828 34.688 1 90.69 983 ALA B C 1
ATOM 16714 O O . ALA B 1 983 ? -46.5 31.031 35.625 1 90.69 983 ALA B O 1
ATOM 16715 N N . LEU B 1 984 ? -45.344 32.75 34.719 1 86.69 984 LEU B N 1
ATOM 16716 C CA . LEU B 1 984 ? -44.75 33.031 36.031 1 86.69 984 LEU B CA 1
ATOM 16717 C C . LEU B 1 984 ? -45.812 33.406 37.031 1 86.69 984 LEU B C 1
ATOM 16719 O O . LEU B 1 984 ? -46.625 34.312 36.812 1 86.69 984 LEU B O 1
ATOM 16723 N N . GLY B 1 985 ? -45.875 32.75 38.188 1 81.94 985 GLY B N 1
ATOM 16724 C CA . GLY B 1 985 ? -46.875 33 39.219 1 81.94 985 GLY B CA 1
ATOM 16725 C C . GLY B 1 985 ? -48.281 32.562 38.844 1 81.94 985 GLY B C 1
ATOM 16726 O O . GLY B 1 985 ? -49.219 32.812 39.594 1 81.94 985 GLY B O 1
ATOM 16727 N N . GLY B 1 986 ? -48.438 31.984 37.688 1 86 986 GLY B N 1
ATOM 16728 C CA . GLY B 1 986 ? -49.719 31.469 37.188 1 86 986 GLY B CA 1
ATOM 16729 C C . GLY B 1 986 ? -50.656 32.562 36.75 1 86 986 GLY B C 1
ATOM 16730 O O . GLY B 1 986 ? -51.875 32.406 36.781 1 86 986 GLY B O 1
ATOM 16731 N N . GLN B 1 987 ? -50.094 33.75 36.469 1 87.62 987 GLN B N 1
ATOM 16732 C CA . GLN B 1 987 ? -50.906 34.875 36.094 1 87.62 987 GLN B CA 1
ATOM 16733 C C . GLN B 1 987 ? -50.438 35.531 34.812 1 87.62 987 GLN B C 1
ATOM 16735 O O . GLN B 1 987 ? -49.25 35.406 34.438 1 87.62 987 GLN B O 1
ATOM 16740 N N . ILE B 1 988 ? -51.406 36.094 34.125 1 90.12 988 ILE B N 1
ATOM 16741 C CA . ILE B 1 988 ? -51.062 36.844 32.906 1 90.12 988 ILE B CA 1
ATOM 16742 C C . ILE B 1 988 ? -50.406 38.188 33.312 1 90.12 988 ILE B C 1
ATOM 16744 O O . ILE B 1 988 ? -50.969 38.938 34.125 1 90.12 988 ILE B O 1
ATOM 16748 N N . SER B 1 989 ? -49.188 38.312 32.875 1 88.12 989 SER B N 1
ATOM 16749 C CA . SER B 1 989 ? -48.469 39.531 33.219 1 88.12 989 SER B CA 1
ATOM 16750 C C . SER B 1 989 ? -47.594 40 32.031 1 88.12 989 SER B C 1
ATOM 16752 O O . SER B 1 989 ? -47.469 39.281 31.047 1 88.12 989 SER B O 1
ATOM 16754 N N . ASN B 1 990 ? -47.125 41.219 32.156 1 87.38 990 ASN B N 1
ATOM 16755 C CA . ASN B 1 990 ? -46.219 41.75 31.172 1 87.38 990 ASN B CA 1
ATOM 16756 C C . ASN B 1 990 ? -44.75 41.594 31.609 1 87.38 990 ASN B C 1
ATOM 16758 O O . ASN B 1 990 ? -43.938 42.438 31.266 1 87.38 990 ASN B O 1
ATOM 16762 N N . ASP B 1 991 ? -44.594 40.562 32.312 1 88.94 991 ASP B N 1
ATOM 16763 C CA . ASP B 1 991 ? -43.25 40.281 32.75 1 88.94 991 ASP B CA 1
ATOM 16764 C C . ASP B 1 991 ? -42.406 39.656 31.656 1 88.94 991 ASP B C 1
ATOM 16766 O O . ASP B 1 991 ? -42.75 38.562 31.156 1 88.94 991 ASP B O 1
ATOM 16770 N N . ILE B 1 992 ? -41.312 40.312 31.266 1 89.94 992 ILE B N 1
ATOM 16771 C CA . ILE B 1 992 ? -40.469 39.844 30.188 1 89.94 992 ILE B CA 1
ATOM 16772 C C . ILE B 1 992 ? -39.844 38.531 30.562 1 89.94 992 ILE B C 1
ATOM 16774 O O . ILE B 1 992 ? -39.406 37.75 29.703 1 89.94 992 ILE B O 1
ATOM 16778 N N . GLY B 1 993 ? -39.75 38.25 31.844 1 87.19 993 GLY B N 1
ATOM 16779 C CA . GLY B 1 993 ? -39.219 36.969 32.344 1 87.19 993 GLY B CA 1
ATOM 16780 C C . GLY B 1 993 ? -39.969 35.781 31.797 1 87.19 993 GLY B C 1
ATOM 16781 O O . GLY B 1 993 ? -39.375 34.688 31.703 1 87.19 993 GLY B O 1
ATOM 16782 N N . ASN B 1 994 ? -41.188 35.938 31.438 1 90.44 994 ASN B N 1
ATOM 16783 C CA . ASN B 1 994 ? -41.969 34.844 30.859 1 90.44 994 ASN B CA 1
ATOM 16784 C C . ASN B 1 994 ? -41.406 34.406 29.516 1 90.44 994 ASN B C 1
ATOM 16786 O O . ASN B 1 994 ? -41.656 33.281 29.078 1 90.44 994 ASN B O 1
ATOM 16790 N N . PHE B 1 995 ? -40.594 35.25 28.953 1 92.69 995 PHE B N 1
ATOM 16791 C CA . PHE B 1 995 ? -40.219 34.969 27.562 1 92.69 995 PHE B CA 1
ATOM 16792 C C . PHE B 1 995 ? -38.719 34.656 27.453 1 92.69 995 PHE B C 1
ATOM 16794 O O . PHE B 1 995 ? -38.281 34.188 26.422 1 92.69 995 PHE B O 1
ATOM 16801 N N . TYR B 1 996 ? -38 34.906 28.453 1 89.31 996 TYR B N 1
ATOM 16802 C CA . TYR B 1 996 ? -36.531 34.688 28.391 1 89.31 996 TYR B CA 1
ATOM 16803 C C . TYR B 1 996 ? -36.219 33.25 28.078 1 89.31 996 TYR B C 1
ATOM 16805 O O . TYR B 1 996 ? -35.531 32.938 27.109 1 89.31 996 TYR B O 1
ATOM 16813 N N . THR B 1 997 ? -36.75 32.312 28.812 1 88.06 997 THR B N 1
ATOM 16814 C CA . THR B 1 997 ? -36.438 30.891 28.656 1 88.06 997 THR B CA 1
ATOM 16815 C C . THR B 1 997 ? -36.938 30.391 27.297 1 88.06 997 THR B C 1
ATOM 16817 O O . THR B 1 997 ? -36.219 29.609 26.641 1 88.06 997 THR B O 1
ATOM 16820 N N . LEU B 1 998 ? -38.031 30.781 26.938 1 91.56 998 LEU B N 1
ATOM 16821 C CA . LEU B 1 998 ? -38.625 30.328 25.688 1 91.56 998 LEU B CA 1
ATOM 16822 C C . LEU B 1 998 ? -37.812 30.812 24.5 1 91.56 998 LEU B C 1
ATOM 16824 O O . LEU B 1 998 ? -37.594 30.047 23.547 1 91.56 998 LEU B O 1
ATOM 16828 N N . CYS B 1 999 ? -37.5 32.031 24.484 1 91.62 999 CYS B N 1
ATOM 16829 C CA . CYS B 1 999 ? -36.719 32.562 23.375 1 91.62 999 CYS B CA 1
ATOM 16830 C C . CYS B 1 999 ? -35.344 31.906 23.344 1 91.62 999 CYS B C 1
ATOM 16832 O O . CYS B 1 999 ? -34.781 31.672 22.266 1 91.62 999 CYS B O 1
ATOM 16834 N N . GLY B 1 1000 ? -34.781 31.672 24.438 1 88.38 1000 GLY B N 1
ATOM 16835 C CA . GLY B 1 1000 ? -33.531 30.922 24.484 1 88.38 1000 GLY B CA 1
ATOM 16836 C C . GLY B 1 1000 ? -33.625 29.547 23.875 1 88.38 1000 GLY B C 1
ATOM 16837 O O . GLY B 1 1000 ? -32.75 29.109 23.156 1 88.38 1000 GLY B O 1
ATOM 16838 N N . GLN B 1 1001 ? -34.688 28.891 24.188 1 89.56 1001 GLN B N 1
ATOM 16839 C CA . GLN B 1 1001 ? -34.906 27.562 23.641 1 89.56 1001 GLN B CA 1
ATOM 16840 C C . GLN B 1 1001 ? -35.125 27.609 22.141 1 89.56 1001 GLN B C 1
ATOM 16842 O O . GLN B 1 1001 ? -34.656 26.75 21.406 1 89.56 1001 GLN B O 1
ATOM 16847 N N . ALA B 1 1002 ? -35.812 28.531 21.75 1 91.94 1002 ALA B N 1
ATOM 16848 C CA . ALA B 1 1002 ? -36.031 28.719 20.312 1 91.94 1002 ALA B CA 1
ATOM 16849 C C . ALA B 1 1002 ? -34.719 28.922 19.578 1 91.94 1002 ALA B C 1
ATOM 16851 O O . ALA B 1 1002 ? -34.5 28.375 18.5 1 91.94 1002 ALA B O 1
ATOM 16852 N N . GLN B 1 1003 ? -33.938 29.719 20.094 1 87.69 1003 GLN B N 1
ATOM 16853 C CA . GLN B 1 1003 ? -32.656 29.969 19.469 1 87.69 1003 GLN B CA 1
ATOM 16854 C C . GLN B 1 1003 ? -31.781 28.719 19.484 1 87.69 1003 GLN B C 1
ATOM 16856 O O . GLN B 1 1003 ? -31.047 28.469 18.531 1 87.69 1003 GLN B O 1
ATOM 16861 N N . LYS B 1 1004 ? -31.812 27.984 20.438 1 84.81 1004 LYS B N 1
ATOM 16862 C CA . LYS B 1 1004 ? -31.062 26.734 20.562 1 84.81 1004 LYS B CA 1
ATOM 16863 C C . LYS B 1 1004 ? -31.531 25.703 19.547 1 84.81 1004 LYS B C 1
ATOM 16865 O O . LYS B 1 1004 ? -30.781 24.797 19.188 1 84.81 1004 LYS B O 1
ATOM 16870 N N . SER B 1 1005 ? -32.688 25.844 19.094 1 88.62 1005 SER B N 1
ATOM 16871 C CA . SER B 1 1005 ? -33.312 24.859 18.219 1 88.62 1005 SER B CA 1
ATOM 16872 C C . SER B 1 1005 ? -32.594 24.797 16.875 1 88.62 1005 SER B C 1
ATOM 16874 O O . SER B 1 1005 ? -32.781 23.844 16.125 1 88.62 1005 SER B O 1
ATOM 16876 N N . ILE B 1 1006 ? -31.828 25.719 16.547 1 86 1006 ILE B N 1
ATOM 16877 C CA . ILE B 1 1006 ? -31.156 25.719 15.242 1 86 1006 ILE B CA 1
ATOM 16878 C C . ILE B 1 1006 ? -30.234 24.5 15.148 1 86 1006 ILE B C 1
ATOM 16880 O O . ILE B 1 1006 ? -29.984 24 14.047 1 86 1006 ILE B O 1
ATOM 16884 N N . THR B 1 1007 ? -29.734 24.047 16.219 1 80 1007 THR B N 1
ATOM 16885 C CA . THR B 1 1007 ? -28.828 22.891 16.25 1 80 1007 THR B CA 1
ATOM 16886 C C . THR B 1 1007 ? -29.547 21.641 15.773 1 80 1007 THR B C 1
ATOM 16888 O O . THR B 1 1007 ? -28.953 20.781 15.125 1 80 1007 THR B O 1
ATOM 16891 N N . VAL B 1 1008 ? -30.781 21.547 16.094 1 85.75 1008 VAL B N 1
ATOM 16892 C CA . VAL B 1 1008 ? -31.562 20.375 15.703 1 85.75 1008 VAL B CA 1
ATOM 16893 C C . VAL B 1 1008 ? -31.672 20.312 14.18 1 85.75 1008 VAL B C 1
ATOM 16895 O O . VAL B 1 1008 ? -31.547 19.234 13.594 1 85.75 1008 VAL B O 1
ATOM 16898 N N . LYS B 1 1009 ? -31.906 21.406 13.695 1 88.06 1009 LYS B N 1
ATOM 16899 C CA . LYS B 1 1009 ? -32 21.453 12.242 1 88.06 1009 LYS B CA 1
ATOM 16900 C C . LYS B 1 1009 ? -30.688 21.094 11.586 1 88.06 1009 LYS B C 1
ATOM 16902 O O . LYS B 1 1009 ? -30.641 20.266 10.672 1 88.06 1009 LYS B O 1
ATOM 16907 N N . HIS B 1 1010 ? -29.719 21.703 12 1 82.62 1010 HIS B N 1
ATOM 16908 C CA . HIS B 1 1010 ? -28.438 21.609 11.305 1 82.62 1010 HIS B CA 1
ATOM 16909 C C . HIS B 1 1010 ? -27.766 20.266 11.586 1 82.62 1010 HIS B C 1
ATOM 16911 O O . HIS B 1 1010 ? -26.922 19.828 10.805 1 82.62 1010 HIS B O 1
ATOM 16917 N N . MET B 1 1011 ? -28.094 19.641 12.617 1 77.38 1011 MET B N 1
ATOM 16918 C CA . MET B 1 1011 ? -27.562 18.297 12.883 1 77.38 1011 MET B CA 1
ATOM 16919 C C . MET B 1 1011 ? -28.25 17.25 12.008 1 77.38 1011 MET B C 1
ATOM 16921 O O . MET B 1 1011 ? -27.719 16.156 11.812 1 77.38 1011 MET B O 1
ATOM 16925 N N . GLY B 1 1012 ? -29.438 17.578 11.594 1 80.69 1012 GLY B N 1
ATOM 16926 C CA . GLY B 1 1012 ? -30.062 16.734 10.594 1 80.69 1012 GLY B CA 1
ATOM 16927 C C . GLY B 1 1012 ? -31.156 15.859 11.164 1 80.69 1012 GLY B C 1
ATOM 16928 O O . GLY B 1 1012 ? -31.219 15.625 12.367 1 80.69 1012 GLY B O 1
ATOM 16929 N N . MET B 1 1013 ? -31.922 15.32 10.305 1 86.38 1013 MET B N 1
ATOM 16930 C CA . MET B 1 1013 ? -33.094 14.523 10.664 1 86.38 1013 MET B CA 1
ATOM 16931 C C . MET B 1 1013 ? -32.688 13.156 11.18 1 86.38 1013 MET B C 1
ATOM 16933 O O . MET B 1 1013 ? -33.375 12.57 12.016 1 86.38 1013 MET B O 1
ATOM 16937 N N . THR B 1 1014 ? -31.609 12.688 10.688 1 80.25 1014 THR B N 1
ATOM 16938 C CA . THR B 1 1014 ? -31.156 11.375 11.141 1 80.25 1014 THR B CA 1
ATOM 16939 C C . THR B 1 1014 ? -30.797 11.406 12.625 1 80.25 1014 THR B C 1
ATOM 16941 O O . THR B 1 1014 ? -31.172 10.5 13.375 1 80.25 1014 THR B O 1
ATOM 16944 N N . ARG B 1 1015 ? -30.125 12.406 12.977 1 80.88 1015 ARG B N 1
ATOM 16945 C CA . ARG B 1 1015 ? -29.797 12.555 14.391 1 80.88 1015 ARG B CA 1
ATOM 16946 C C . ARG B 1 1015 ? -31.062 12.734 15.234 1 80.88 1015 ARG B C 1
ATOM 16948 O O . ARG B 1 1015 ? -31.172 12.148 16.312 1 80.88 1015 ARG B O 1
ATOM 16955 N N . LEU B 1 1016 ? -31.906 13.555 14.812 1 88.56 1016 LEU B N 1
ATOM 16956 C CA . LEU B 1 1016 ? -33.156 13.781 15.531 1 88.56 1016 LEU B CA 1
ATOM 16957 C C . LEU B 1 1016 ? -33.938 12.477 15.695 1 88.56 1016 LEU B C 1
ATOM 16959 O O . LEU B 1 1016 ? -34.438 12.18 16.781 1 88.56 1016 LEU B O 1
ATOM 16963 N N . TYR B 1 1017 ? -34 11.734 14.602 1 87.88 1017 TYR B N 1
ATOM 16964 C CA . TYR B 1 1017 ? -34.688 10.438 14.641 1 87.88 1017 TYR B CA 1
ATOM 16965 C C . TYR B 1 1017 ? -34.094 9.547 15.727 1 87.88 1017 TYR B C 1
ATOM 16967 O O . TYR B 1 1017 ? -34.812 8.945 16.516 1 87.88 1017 TYR B O 1
ATOM 16975 N N . ASN B 1 1018 ? -32.781 9.469 15.695 1 81 1018 ASN B N 1
ATOM 16976 C CA . ASN B 1 1018 ? -32.125 8.609 16.656 1 81 1018 ASN B CA 1
ATOM 16977 C C . ASN B 1 1018 ? -32.375 9.062 18.094 1 81 1018 ASN B C 1
ATOM 16979 O O . ASN B 1 1018 ? -32.531 8.242 18.984 1 81 1018 ASN B O 1
ATOM 16983 N N . ASP B 1 1019 ? -32.312 10.32 18.266 1 83.88 1019 ASP B N 1
ATOM 16984 C CA . ASP B 1 1019 ? -32.562 10.875 19.578 1 83.88 1019 ASP B CA 1
ATOM 16985 C C . ASP B 1 1019 ? -34 10.57 20.047 1 83.88 1019 ASP B C 1
ATOM 16987 O O . ASP B 1 1019 ? -34.219 10.148 21.188 1 83.88 1019 ASP B O 1
ATOM 16991 N N . LEU B 1 1020 ? -34.938 10.805 19.203 1 90.19 1020 LEU B N 1
ATOM 16992 C CA . LEU B 1 1020 ? -36.344 10.578 19.547 1 90.19 1020 LEU B CA 1
ATOM 16993 C C . LEU B 1 1020 ? -36.594 9.094 19.781 1 90.19 1020 LEU B C 1
ATOM 16995 O O . LEU B 1 1020 ? -37.375 8.734 20.688 1 90.19 1020 LEU B O 1
ATOM 16999 N N . LYS B 1 1021 ? -36 8.328 18.922 1 85.5 1021 LYS B N 1
ATOM 17000 C CA . LYS B 1 1021 ? -36.156 6.887 19.062 1 85.5 1021 LYS B CA 1
ATOM 17001 C C . LYS B 1 1021 ? -35.656 6.418 20.422 1 85.5 1021 LYS B C 1
ATOM 17003 O O . LYS B 1 1021 ? -36.312 5.668 21.125 1 85.5 1021 LYS B O 1
ATOM 17008 N N . ARG B 1 1022 ? -34.5 6.844 20.781 1 79.25 1022 ARG B N 1
ATOM 17009 C CA . ARG B 1 1022 ? -33.906 6.469 22.062 1 79.25 1022 ARG B CA 1
ATOM 17010 C C . ARG B 1 1022 ? -34.781 6.918 23.234 1 79.25 1022 ARG B C 1
ATOM 17012 O O . ARG B 1 1022 ? -34.969 6.168 24.188 1 79.25 1022 ARG B O 1
ATOM 17019 N N . ARG B 1 1023 ? -35.25 8.094 23.188 1 84.88 1023 ARG B N 1
ATOM 17020 C CA . ARG B 1 1023 ? -36.062 8.641 24.25 1 84.88 1023 ARG B CA 1
ATOM 17021 C C . ARG B 1 1023 ? -37.406 7.898 24.344 1 84.88 1023 ARG B C 1
ATOM 17023 O O . ARG B 1 1023 ? -37.906 7.668 25.438 1 84.88 1023 ARG B O 1
ATOM 17030 N N . HIS B 1 1024 ? -37.969 7.527 23.266 1 88.12 1024 HIS B N 1
ATOM 17031 C CA . HIS B 1 1024 ? -39.188 6.742 23.25 1 88.12 1024 HIS B CA 1
ATOM 17032 C C . HIS B 1 1024 ? -38.969 5.359 23.844 1 88.12 1024 HIS B C 1
ATOM 17034 O O . HIS B 1 1024 ? -39.812 4.844 24.578 1 88.12 1024 HIS B O 1
ATOM 17040 N N . GLU B 1 1025 ? -37.812 4.832 23.484 1 82.12 1025 GLU B N 1
ATOM 17041 C CA . GLU B 1 1025 ? -37.5 3.498 23.984 1 82.12 1025 GLU B CA 1
ATOM 17042 C C . GLU B 1 1025 ? -37.438 3.49 25.516 1 82.12 1025 GLU B C 1
ATOM 17044 O O . GLU B 1 1025 ? -37.844 2.525 26.156 1 82.12 1025 GLU B O 1
ATOM 17049 N N . ILE B 1 1026 ? -36.938 4.48 26.094 1 79 1026 ILE B N 1
ATOM 17050 C CA . ILE B 1 1026 ? -36.844 4.602 27.547 1 79 1026 ILE B CA 1
ATOM 17051 C C . ILE B 1 1026 ? -38.25 4.594 28.141 1 79 1026 ILE B C 1
ATOM 17053 O O . ILE B 1 1026 ? -38.469 3.906 29.141 1 79 1026 ILE B O 1
ATOM 17057 N N . TRP B 1 1027 ? -39.219 5.371 27.609 1 85.88 1027 TRP B N 1
ATOM 17058 C CA . TRP B 1 1027 ? -40.594 5.395 28.078 1 85.88 1027 TRP B CA 1
ATOM 17059 C C . TRP B 1 1027 ? -41.281 4.059 27.828 1 85.88 1027 TRP B C 1
ATOM 17061 O O . TRP B 1 1027 ? -42.062 3.582 28.656 1 85.88 1027 TRP B O 1
ATOM 17071 N N . ALA B 1 1028 ? -40.938 3.449 26.656 1 83.06 1028 ALA B N 1
ATOM 17072 C CA . ALA B 1 1028 ? -41.562 2.197 26.266 1 83.06 1028 ALA B CA 1
ATOM 17073 C C . ALA B 1 1028 ? -41.25 1.078 27.25 1 83.06 1028 ALA B C 1
ATOM 17075 O O . ALA B 1 1028 ? -42.094 0.212 27.516 1 83.06 1028 ALA B O 1
ATOM 17076 N N . ARG B 1 1029 ? -40.125 1.096 27.828 1 74.88 1029 ARG B N 1
ATOM 17077 C CA . ARG B 1 1029 ? -39.719 0.106 28.828 1 74.88 1029 ARG B CA 1
ATOM 17078 C C . ARG B 1 1029 ? -40.594 0.198 30.062 1 74.88 1029 ARG B C 1
ATOM 17080 O O . ARG B 1 1029 ? -40.844 -0.807 30.734 1 74.88 1029 ARG B O 1
ATOM 17087 N N . ALA B 1 1030 ? -41.031 1.371 30.312 1 79.44 1030 ALA B N 1
ATOM 17088 C CA . ALA B 1 1030 ? -41.906 1.591 31.469 1 79.44 1030 ALA B CA 1
ATOM 17089 C C . ALA B 1 1030 ? -43.375 1.492 31.062 1 79.44 1030 ALA B C 1
ATOM 17091 O O . ALA B 1 1030 ? -44.281 1.719 31.891 1 79.44 1030 ALA B O 1
ATOM 17092 N N . GLY B 1 1031 ? -43.625 1.199 29.844 1 78.88 1031 GLY B N 1
ATOM 17093 C CA . GLY B 1 1031 ? -44.969 0.967 29.359 1 78.88 1031 GLY B CA 1
ATOM 17094 C C . GLY B 1 1031 ? -45.656 2.23 28.859 1 78.88 1031 GLY B C 1
ATOM 17095 O O . GLY B 1 1031 ? -46.906 2.283 28.781 1 78.88 1031 GLY B O 1
ATOM 17096 N N . TYR B 1 1032 ? -44.938 3.342 28.641 1 88.56 1032 TYR B N 1
ATOM 17097 C CA . TYR B 1 1032 ? -45.5 4.602 28.172 1 88.56 1032 TYR B CA 1
ATOM 17098 C C . TYR B 1 1032 ? -45.031 4.922 26.766 1 88.56 1032 TYR B C 1
ATOM 17100 O O . TYR B 1 1032 ? -44.062 4.312 26.266 1 88.56 1032 TYR B O 1
ATOM 17108 N N . SER B 1 1033 ? -45.781 5.801 26.047 1 90.62 1033 SER B N 1
ATOM 17109 C CA . SER B 1 1033 ? -45.406 6.238 24.703 1 90.62 1033 SER B CA 1
ATOM 17110 C C . SER B 1 1033 ? -45.25 7.75 24.641 1 90.62 1033 SER B C 1
ATOM 17112 O O . SER B 1 1033 ? -46 8.492 25.266 1 90.62 1033 SER B O 1
ATOM 17114 N N . ARG B 1 1034 ? -44.312 8.164 23.938 1 93.31 1034 ARG B N 1
ATOM 17115 C CA . ARG B 1 1034 ? -44.062 9.594 23.766 1 93.31 1034 ARG B CA 1
ATOM 17116 C C . ARG B 1 1034 ? -44.781 10.117 22.531 1 93.31 1034 ARG B C 1
ATOM 17118 O O . ARG B 1 1034 ? -44.844 11.328 22.312 1 93.31 1034 ARG B O 1
ATOM 17125 N N . PHE B 1 1035 ? -45.406 9.18 21.797 1 94.31 1035 PHE B N 1
ATOM 17126 C CA . PHE B 1 1035 ? -46.156 9.602 20.625 1 94.31 1035 PHE B CA 1
ATOM 17127 C C . PHE B 1 1035 ? -47.562 10.055 21 1 94.31 1035 PHE B C 1
ATOM 17129 O O . PHE B 1 1035 ? -48.344 9.273 21.531 1 94.31 1035 PHE B O 1
ATOM 17136 N N . LEU B 1 1036 ? -47.812 11.312 20.781 1 95 1036 LEU B N 1
ATOM 17137 C CA . LEU B 1 1036 ? -49.156 11.805 20.953 1 95 1036 LEU B CA 1
ATOM 17138 C C . LEU B 1 1036 ? -50 11.594 19.703 1 95 1036 LEU B C 1
ATOM 17140 O O . LEU B 1 1036 ? -51.219 11.461 19.766 1 95 1036 LEU B O 1
ATOM 17144 N N . LYS B 1 1037 ? -49.281 11.75 18.594 1 95.12 1037 LYS B N 1
ATOM 17145 C CA . LYS B 1 1037 ? -49.812 11.438 17.266 1 95.12 1037 LYS B CA 1
ATOM 17146 C C . LYS B 1 1037 ? -48.781 10.75 16.406 1 95.12 1037 LYS B C 1
ATOM 17148 O O . LYS B 1 1037 ? -47.594 11.148 16.391 1 95.12 1037 LYS B O 1
ATOM 17153 N N . GLY B 1 1038 ? -49.156 9.766 15.68 1 91.75 1038 GLY B N 1
ATOM 17154 C CA . GLY B 1 1038 ? -48.219 9.016 14.859 1 91.75 1038 GLY B CA 1
ATOM 17155 C C . GLY B 1 1038 ? -47.531 7.91 15.609 1 91.75 1038 GLY B C 1
ATOM 17156 O O . GLY B 1 1038 ? -47.875 7.598 16.75 1 91.75 1038 GLY B O 1
ATOM 17157 N N . ASP B 1 1039 ? -46.531 7.234 14.977 1 88.12 1039 ASP B N 1
ATOM 17158 C CA . ASP B 1 1039 ? -45.812 6.133 15.586 1 88.12 1039 ASP B CA 1
ATOM 17159 C C . ASP B 1 1039 ? -44.375 6.043 15.023 1 88.12 1039 ASP B C 1
ATOM 17161 O O . ASP B 1 1039 ? -43.938 6.949 14.328 1 88.12 1039 ASP B O 1
ATOM 17165 N N . MET B 1 1040 ? -43.844 5.031 15.508 1 83.56 1040 MET B N 1
ATOM 17166 C CA . MET B 1 1040 ? -42.438 4.848 15.133 1 83.56 1040 MET B CA 1
ATOM 17167 C C . MET B 1 1040 ? -42.312 4.645 13.633 1 83.56 1040 MET B C 1
ATOM 17169 O O . MET B 1 1040 ? -41.312 5.055 13.039 1 83.56 1040 MET B O 1
ATOM 17173 N N . LYS B 1 1041 ? -43.25 4.078 13.07 1 76.06 1041 LYS B N 1
ATOM 17174 C CA . LYS B 1 1041 ? -43.219 3.861 11.625 1 76.06 1041 LYS B CA 1
ATOM 17175 C C . LYS B 1 1041 ? -43.188 5.188 10.867 1 76.06 1041 LYS B C 1
ATOM 17177 O O . LYS B 1 1041 ? -42.438 5.344 9.906 1 76.06 1041 LYS B O 1
ATOM 17182 N N . TYR B 1 1042 ? -44.031 6.094 11.336 1 85.31 1042 TYR B N 1
ATOM 17183 C CA . TYR B 1 1042 ? -44.062 7.406 10.703 1 85.31 1042 TYR B CA 1
ATOM 17184 C C . TYR B 1 1042 ? -42.75 8.164 10.906 1 85.31 1042 TYR B C 1
ATOM 17186 O O . TYR B 1 1042 ? -42.281 8.852 10 1 85.31 1042 TYR B O 1
ATOM 17194 N N . LEU B 1 1043 ? -42.281 8.023 12.047 1 88.5 1043 LEU B N 1
ATOM 17195 C CA . LEU B 1 1043 ? -41.031 8.695 12.328 1 88.5 1043 LEU B CA 1
ATOM 17196 C C . LEU B 1 1043 ? -39.906 8.18 11.422 1 88.5 1043 LEU B C 1
ATOM 17198 O O . LEU B 1 1043 ? -39.094 8.961 10.93 1 88.5 1043 LEU B O 1
ATOM 17202 N N . SER B 1 1044 ? -39.875 6.922 11.289 1 79.56 1044 SER B N 1
ATOM 17203 C CA . SER B 1 1044 ? -38.875 6.32 10.398 1 79.56 1044 SER B CA 1
ATOM 17204 C C . SER B 1 1044 ? -39.094 6.777 8.961 1 79.56 1044 SER B C 1
ATOM 17206 O O . SER B 1 1044 ? -38.125 6.922 8.203 1 79.56 1044 SER B O 1
ATOM 17208 N N . TYR B 1 1045 ? -40.312 6.82 8.625 1 80.38 1045 TYR B N 1
ATOM 17209 C CA . TYR B 1 1045 ? -40.688 7.332 7.309 1 80.38 1045 TYR B CA 1
ATOM 17210 C C . TYR B 1 1045 ? -40.062 8.703 7.07 1 80.38 1045 TYR B C 1
ATOM 17212 O O . TYR B 1 1045 ? -39.469 8.945 6.016 1 80.38 1045 TYR B O 1
ATOM 17220 N N . PHE B 1 1046 ? -40.188 9.539 7.984 1 87.38 1046 PHE B N 1
ATOM 17221 C CA . PHE B 1 1046 ? -39.656 10.898 7.832 1 87.38 1046 PHE B CA 1
ATOM 17222 C C . PHE B 1 1046 ? -38.156 10.906 7.797 1 87.38 1046 PHE B C 1
ATOM 17224 O O . PHE B 1 1046 ? -37.531 11.727 7.105 1 87.38 1046 PHE B O 1
ATOM 17231 N N . LYS B 1 1047 ? -37.562 10.094 8.523 1 85 1047 LYS B N 1
ATOM 17232 C CA . LYS B 1 1047 ? -36.094 9.969 8.484 1 85 1047 LYS B CA 1
ATOM 17233 C C . LYS B 1 1047 ? -35.625 9.594 7.086 1 85 1047 LYS B C 1
ATOM 17235 O O . LYS B 1 1047 ? -34.719 10.227 6.547 1 85 1047 LYS B O 1
ATOM 17240 N N . GLU B 1 1048 ? -36.219 8.633 6.527 1 74.88 1048 GLU B N 1
ATOM 17241 C CA . GLU B 1 1048 ? -35.812 8.156 5.211 1 74.88 1048 GLU B CA 1
ATOM 17242 C C . GLU B 1 1048 ? -36.125 9.18 4.129 1 74.88 1048 GLU B C 1
ATOM 17244 O O . GLU B 1 1048 ? -35.344 9.375 3.197 1 74.88 1048 GLU B O 1
ATOM 17249 N N . LYS B 1 1049 ? -37.281 9.75 4.277 1 77.5 1049 LYS B N 1
ATOM 17250 C CA . LYS B 1 1049 ? -37.688 10.75 3.293 1 77.5 1049 LYS B CA 1
ATOM 17251 C C . LYS B 1 1049 ? -36.781 11.977 3.342 1 77.5 1049 LYS B C 1
ATOM 17253 O O . LYS B 1 1049 ? -36.594 12.648 2.328 1 77.5 1049 LYS B O 1
ATOM 17258 N N . SER B 1 1050 ? -36.25 12.25 4.453 1 82.69 1050 SER B N 1
ATOM 17259 C CA . SER B 1 1050 ? -35.438 13.438 4.629 1 82.69 1050 SER B CA 1
ATOM 17260 C C . SER B 1 1050 ? -34.156 13.344 3.803 1 82.69 1050 SER B C 1
ATOM 17262 O O . SER B 1 1050 ? -33.5 14.359 3.523 1 82.69 1050 SER B O 1
ATOM 17264 N N . ARG B 1 1051 ? -33.844 12.242 3.443 1 70.81 1051 ARG B N 1
ATOM 17265 C CA . ARG B 1 1051 ? -32.625 12.055 2.645 1 70.81 1051 ARG B CA 1
ATOM 17266 C C . ARG B 1 1051 ? -32.781 12.672 1.26 1 70.81 1051 ARG B C 1
ATOM 17268 O O . ARG B 1 1051 ? -31.797 13.031 0.615 1 70.81 1051 ARG B O 1
ATOM 17275 N N . ARG B 1 1052 ? -34 12.812 0.884 1 69.19 1052 ARG B N 1
ATOM 17276 C CA . ARG B 1 1052 ? -34.219 13.281 -0.479 1 69.19 1052 ARG B CA 1
ATOM 17277 C C . ARG B 1 1052 ? -35.094 14.547 -0.482 1 69.19 1052 ARG B C 1
ATOM 17279 O O . ARG B 1 1052 ? -35.25 15.188 -1.523 1 69.19 1052 ARG B O 1
ATOM 17286 N N . SER B 1 1053 ? -35.625 14.805 0.677 1 76.69 1053 SER B N 1
ATOM 17287 C CA . SER B 1 1053 ? -36.531 15.938 0.743 1 76.69 1053 SER B CA 1
ATOM 17288 C C . SER B 1 1053 ? -35.906 17.125 1.461 1 76.69 1053 SER B C 1
ATOM 17290 O O . SER B 1 1053 ? -35 16.953 2.281 1 76.69 1053 SER B O 1
ATOM 17292 N N . LYS B 1 1054 ? -36.375 18.281 0.988 1 83.38 1054 LYS B N 1
ATOM 17293 C CA . LYS B 1 1054 ? -35.969 19.5 1.683 1 83.38 1054 LYS B CA 1
ATOM 17294 C C . LYS B 1 1054 ? -36.719 19.641 3.014 1 83.38 1054 LYS B C 1
ATOM 17296 O O . LYS B 1 1054 ? -37.875 19.297 3.117 1 83.38 1054 LYS B O 1
ATOM 17301 N N . LEU B 1 1055 ? -36.031 20.156 3.963 1 88.44 1055 LEU B N 1
ATOM 17302 C CA . LEU B 1 1055 ? -36.594 20.312 5.297 1 88.44 1055 LEU B CA 1
ATOM 17303 C C . LEU B 1 1055 ? -37.031 21.75 5.539 1 88.44 1055 LEU B C 1
ATOM 17305 O O . LEU B 1 1055 ? -36.188 22.656 5.516 1 88.44 1055 LEU B O 1
ATOM 17309 N N . GLN B 1 1056 ? -38.312 21.969 5.637 1 91.62 1056 GLN B N 1
ATOM 17310 C CA . GLN B 1 1056 ? -38.812 23.266 6.094 1 91.62 1056 GLN B CA 1
ATOM 17311 C C . GLN B 1 1056 ? -38.875 23.312 7.617 1 91.62 1056 GLN B C 1
ATOM 17313 O O . GLN B 1 1056 ? -39.469 22.438 8.258 1 91.62 1056 GLN B O 1
ATOM 17318 N N . PHE B 1 1057 ? -38.281 24.406 8.195 1 94.06 1057 PHE B N 1
ATOM 17319 C CA . PHE B 1 1057 ? -38.125 24.469 9.648 1 94.06 1057 PHE B CA 1
ATOM 17320 C C . PHE B 1 1057 ? -39.031 25.547 10.242 1 94.06 1057 PHE B C 1
ATOM 17322 O O . PHE B 1 1057 ? -39.156 26.641 9.68 1 94.06 1057 PHE B O 1
ATOM 17329 N N . GLU B 1 1058 ? -39.688 25.219 11.336 1 95.56 1058 GLU B N 1
ATOM 17330 C CA . GLU B 1 1058 ? -40.562 26.156 12.047 1 95.56 1058 GLU B CA 1
ATOM 17331 C C . GLU B 1 1058 ? -40.469 25.969 13.555 1 95.56 1058 GLU B C 1
ATOM 17333 O O . GLU B 1 1058 ? -40.312 24.844 14.039 1 95.56 1058 GLU B O 1
ATOM 17338 N N . VAL B 1 1059 ? -40.469 27.094 14.289 1 96.69 1059 VAL B N 1
ATOM 17339 C CA . VAL B 1 1059 ? -40.469 27.062 15.75 1 96.69 1059 VAL B CA 1
ATOM 17340 C C . VAL B 1 1059 ? -41.688 27.812 16.281 1 96.69 1059 VAL B C 1
ATOM 17342 O O . VAL B 1 1059 ? -42.031 28.906 15.789 1 96.69 1059 VAL B O 1
ATOM 17345 N N . ILE B 1 1060 ? -42.406 27.219 17.266 1 97 1060 ILE B N 1
ATOM 17346 C CA . ILE B 1 1060 ? -43.562 27.875 17.922 1 97 1060 ILE B CA 1
ATOM 17347 C C . ILE B 1 1060 ? -43.25 28.047 19.406 1 97 1060 ILE B C 1
ATOM 17349 O O . ILE B 1 1060 ? -42.875 27.094 20.094 1 97 1060 ILE B O 1
ATOM 17353 N N . ILE B 1 1061 ? -43.344 29.25 19.844 1 96.81 1061 ILE B N 1
ATOM 17354 C CA . ILE B 1 1061 ? -43.219 29.484 21.281 1 96.81 1061 ILE B CA 1
ATOM 17355 C C . ILE B 1 1061 ? -44.594 29.766 21.875 1 96.81 1061 ILE B C 1
ATOM 17357 O O . ILE B 1 1061 ? -45.344 30.594 21.359 1 96.81 1061 ILE B O 1
ATOM 17361 N N . VAL B 1 1062 ? -44.906 29.078 22.984 1 96.12 1062 VAL B N 1
ATOM 17362 C CA . VAL B 1 1062 ? -46.188 29.188 23.625 1 96.12 1062 VAL B CA 1
ATOM 17363 C C . VAL B 1 1062 ? -46.031 29.703 25.047 1 96.12 1062 VAL B C 1
ATOM 17365 O O . VAL B 1 1062 ? -45.469 29.016 25.906 1 96.12 1062 VAL B O 1
ATOM 17368 N N . GLN B 1 1063 ? -46.562 30.891 25.266 1 95.06 1063 GLN B N 1
ATOM 17369 C CA . GLN B 1 1063 ? -46.469 31.516 26.578 1 95.06 1063 GLN B CA 1
ATOM 17370 C C . GLN B 1 1063 ? -47.812 32.125 26.969 1 95.06 1063 GLN B C 1
ATOM 17372 O O . GLN B 1 1063 ? -48 33.344 26.797 1 95.06 1063 GLN B O 1
ATOM 17377 N N . PRO B 1 1064 ? -48.594 31.359 27.688 1 93 1064 PRO B N 1
ATOM 17378 C CA . PRO B 1 1064 ? -49.906 31.891 28.094 1 93 1064 PRO B CA 1
ATOM 17379 C C . PRO B 1 1064 ? -49.781 33.031 29.109 1 93 1064 PRO B C 1
ATOM 17381 O O . PRO B 1 1064 ? -50.75 33.75 29.344 1 93 1064 PRO B O 1
ATOM 17384 N N . GLY B 1 1065 ? -48.719 33.25 29.703 1 91.38 1065 GLY B N 1
ATOM 17385 C CA . GLY B 1 1065 ? -48.5 34.312 30.672 1 91.38 1065 GLY B CA 1
ATOM 17386 C C . GLY B 1 1065 ? -48.5 35.688 30.031 1 91.38 1065 GLY B C 1
ATOM 17387 O O . GLY B 1 1065 ? -48.656 36.688 30.734 1 91.38 1065 GLY B O 1
ATOM 17388 N N . GLY B 1 1066 ? -48.344 35.812 28.844 1 91.44 1066 GLY B N 1
ATOM 17389 C CA . GLY B 1 1066 ? -48.406 37.062 28.125 1 91.44 1066 GLY B CA 1
ATOM 17390 C C . GLY B 1 1066 ? -49.75 37.312 27.469 1 91.44 1066 GLY B C 1
ATOM 17391 O O . GLY B 1 1066 ? -50.469 36.375 27.109 1 91.44 1066 GLY B O 1
ATOM 17392 N N . SER B 1 1067 ? -50.062 38.625 27.438 1 90.38 1067 SER B N 1
ATOM 17393 C CA . SER B 1 1067 ? -51.281 39.031 26.719 1 90.38 1067 SER B CA 1
ATOM 17394 C C . SER B 1 1067 ? -50.969 39.844 25.484 1 90.38 1067 SER B C 1
ATOM 17396 O O . SER B 1 1067 ? -50.094 40.75 25.531 1 90.38 1067 SER B O 1
ATOM 17398 N N . LYS B 1 1068 ? -51.594 39.5 24.391 1 91.5 1068 LYS B N 1
ATOM 17399 C CA . LYS B 1 1068 ? -51.312 40.125 23.109 1 91.5 1068 LYS B CA 1
ATOM 17400 C C . LYS B 1 1068 ? -51.406 41.625 23.203 1 91.5 1068 LYS B C 1
ATOM 17402 O O . LYS B 1 1068 ? -50.562 42.344 22.672 1 91.5 1068 LYS B O 1
ATOM 17407 N N . ALA B 1 1069 ? -52.406 42.094 23.922 1 86.06 1069 ALA B N 1
ATOM 17408 C CA . ALA B 1 1069 ? -52.688 43.531 24.016 1 86.06 1069 ALA B CA 1
ATOM 17409 C C . ALA B 1 1069 ? -51.688 44.219 24.938 1 86.06 1069 ALA B C 1
ATOM 17411 O O . ALA B 1 1069 ? -51.312 45.375 24.734 1 86.06 1069 ALA B O 1
ATOM 17412 N N . ALA B 1 1070 ? -51.094 43.531 25.891 1 88.44 1070 ALA B N 1
ATOM 17413 C CA . ALA B 1 1070 ? -50.344 44.188 26.969 1 88.44 1070 ALA B CA 1
ATOM 17414 C C . ALA B 1 1070 ? -48.844 43.938 26.797 1 88.44 1070 ALA B C 1
ATOM 17416 O O . ALA B 1 1070 ? -48.031 44.438 27.594 1 88.44 1070 ALA B O 1
ATOM 17417 N N . LEU B 1 1071 ? -48.375 43.312 25.766 1 91.62 1071 LEU B N 1
ATOM 17418 C CA . LEU B 1 1071 ? -46.969 43 25.656 1 91.62 1071 LEU B CA 1
ATOM 17419 C C . LEU B 1 1071 ? -46.125 44.281 25.531 1 91.62 1071 LEU B C 1
ATOM 17421 O O . LEU B 1 1071 ? -46.469 45.156 24.734 1 91.62 1071 LEU B O 1
ATOM 17425 N N . SER B 1 1072 ? -45.156 44.375 26.344 1 92.5 1072 SER B N 1
ATOM 17426 C CA . SER B 1 1072 ? -44.281 45.531 26.344 1 92.5 1072 SER B CA 1
ATOM 17427 C C . SER B 1 1072 ? -43.406 45.594 25.094 1 92.5 1072 SER B C 1
ATOM 17429 O O . SER B 1 1072 ? -43.281 44.594 24.391 1 92.5 1072 SER B O 1
ATOM 17431 N N . THR B 1 1073 ? -42.844 46.719 24.844 1 91.19 1073 THR B N 1
ATOM 17432 C CA . THR B 1 1073 ? -41.969 46.906 23.703 1 91.19 1073 THR B CA 1
ATOM 17433 C C . THR B 1 1073 ? -40.719 46.062 23.844 1 91.19 1073 THR B C 1
ATOM 17435 O O . THR B 1 1073 ? -40.156 45.562 22.859 1 91.19 1073 THR B O 1
ATOM 17438 N N . ASP B 1 1074 ? -40.312 45.906 25.031 1 89.94 1074 ASP B N 1
ATOM 17439 C CA . ASP B 1 1074 ? -39.094 45.094 25.281 1 89.94 1074 ASP B CA 1
ATOM 17440 C C . ASP B 1 1074 ? -39.344 43.625 24.922 1 89.94 1074 ASP B C 1
ATOM 17442 O O . ASP B 1 1074 ? -38.469 42.969 24.391 1 89.94 1074 ASP B O 1
ATOM 17446 N N . ILE B 1 1075 ? -40.469 43.188 25.25 1 93.62 1075 ILE B N 1
ATOM 17447 C CA . ILE B 1 1075 ? -40.812 41.812 24.906 1 93.62 1075 ILE B CA 1
ATOM 17448 C C . ILE B 1 1075 ? -40.875 41.656 23.391 1 93.62 1075 ILE B C 1
ATOM 17450 O O . ILE B 1 1075 ? -40.375 40.656 22.844 1 93.62 1075 ILE B O 1
ATOM 17454 N N . LEU B 1 1076 ? -41.5 42.562 22.734 1 93.31 1076 LEU B N 1
ATOM 17455 C CA . LEU B 1 1076 ? -41.625 42.5 21.281 1 93.31 1076 LEU B CA 1
ATOM 17456 C C . LEU B 1 1076 ? -40.25 42.562 20.609 1 93.31 1076 LEU B C 1
ATOM 17458 O O . LEU B 1 1076 ? -40.031 41.938 19.578 1 93.31 1076 LEU B O 1
ATOM 17462 N N . LYS B 1 1077 ? -39.406 43.281 21.172 1 90.44 1077 LYS B N 1
ATOM 17463 C CA . LYS B 1 1077 ? -38.031 43.344 20.641 1 90.44 1077 LYS B CA 1
ATOM 17464 C C . LYS B 1 1077 ? -37.312 42.031 20.812 1 90.44 1077 LYS B C 1
ATOM 17466 O O . LYS B 1 1077 ? -36.562 41.594 19.938 1 90.44 1077 LYS B O 1
ATOM 17471 N N . LEU B 1 1078 ? -37.469 41.438 21.953 1 91.12 1078 LEU B N 1
ATOM 17472 C CA . LEU B 1 1078 ? -36.875 40.125 22.188 1 91.12 1078 LEU B CA 1
ATOM 17473 C C . LEU B 1 1078 ? -37.375 39.094 21.188 1 91.12 1078 LEU B C 1
ATOM 17475 O O . LEU B 1 1078 ? -36.625 38.312 20.656 1 91.12 1078 LEU B O 1
ATOM 17479 N N . LEU B 1 1079 ? -38.656 39.125 20.969 1 93.69 1079 LEU B N 1
ATOM 17480 C CA . LEU B 1 1079 ? -39.25 38.219 20 1 93.69 1079 LEU B CA 1
ATOM 17481 C C . LEU B 1 1079 ? -38.75 38.5 18.594 1 93.69 1079 LEU B C 1
ATOM 17483 O O . LEU B 1 1079 ? -38.5 37.594 17.812 1 93.69 1079 LEU B O 1
ATOM 17487 N N . GLY B 1 1080 ? -38.656 39.719 18.266 1 91.94 1080 GLY B N 1
ATOM 17488 C CA . GLY B 1 1080 ? -38.125 40.094 16.984 1 91.94 1080 GLY B CA 1
ATOM 17489 C C . GLY B 1 1080 ? -36.688 39.625 16.766 1 91.94 1080 GLY B C 1
ATOM 17490 O O . GLY B 1 1080 ? -36.344 39.156 15.672 1 91.94 1080 GLY B O 1
ATOM 17491 N N . THR B 1 1081 ? -35.906 39.781 17.75 1 89.88 1081 THR B N 1
ATOM 17492 C CA . THR B 1 1081 ? -34.531 39.312 17.688 1 89.88 1081 THR B CA 1
ATOM 17493 C C . THR B 1 1081 ? -34.469 37.812 17.484 1 89.88 1081 THR B C 1
ATOM 17495 O O . THR B 1 1081 ? -33.625 37.312 16.719 1 89.88 1081 THR B O 1
ATOM 17498 N N . THR B 1 1082 ? -35.219 37.125 18.188 1 91.56 1082 THR B N 1
ATOM 17499 C CA . THR B 1 1082 ? -35.25 35.656 18.078 1 91.56 1082 THR B CA 1
ATOM 17500 C C . THR B 1 1082 ? -35.688 35.25 16.672 1 91.56 1082 THR B C 1
ATOM 17502 O O . THR B 1 1082 ? -35.125 34.312 16.094 1 91.56 1082 THR B O 1
ATOM 17505 N N . GLU B 1 1083 ? -36.625 35.844 16.203 1 92.44 1083 GLU B N 1
ATOM 17506 C CA . GLU B 1 1083 ? -37.094 35.531 14.844 1 92.44 1083 GLU B CA 1
ATOM 17507 C C . GLU B 1 1083 ? -36 35.781 13.82 1 92.44 1083 GLU B C 1
ATOM 17509 O O . GLU B 1 1083 ? -35.781 34.969 12.922 1 92.44 1083 GLU B O 1
ATOM 17514 N N . LEU B 1 1084 ? -35.469 36.906 13.898 1 88.88 1084 LEU B N 1
ATOM 17515 C CA . LEU B 1 1084 ? -34.406 37.25 12.945 1 88.88 1084 LEU B CA 1
ATOM 17516 C C . LEU B 1 1084 ? -33.25 36.25 13.023 1 88.88 1084 LEU B C 1
ATOM 17518 O O . LEU B 1 1084 ? -32.688 35.875 12 1 88.88 1084 LEU B O 1
ATOM 17522 N N . PHE B 1 1085 ? -32.875 35.906 14.133 1 88.38 1085 PHE B N 1
ATOM 17523 C CA . PHE B 1 1085 ? -31.828 34.906 14.312 1 88.38 1085 PHE B CA 1
ATOM 17524 C C . PHE B 1 1085 ? -32.219 33.594 13.648 1 88.38 1085 PHE B C 1
ATOM 17526 O O . PHE B 1 1085 ? -31.391 33 12.945 1 88.38 1085 PHE B O 1
ATOM 17533 N N . LEU B 1 1086 ? -33.344 33.156 13.906 1 89.81 1086 LEU B N 1
ATOM 17534 C CA . LEU B 1 1086 ? -33.812 31.906 13.32 1 89.81 1086 LEU B CA 1
ATOM 17535 C C . LEU B 1 1086 ? -33.875 32 11.797 1 89.81 1086 LEU B C 1
ATOM 17537 O O . LEU B 1 1086 ? -33.5 31.047 11.102 1 89.81 1086 LEU B O 1
ATOM 17541 N N . LYS B 1 1087 ? -34.344 33.031 11.375 1 89.62 1087 LYS B N 1
ATOM 17542 C CA . LYS B 1 1087 ? -34.438 33.219 9.93 1 89.62 1087 LYS B CA 1
ATOM 17543 C C . LYS B 1 1087 ? -33.062 33.25 9.289 1 89.62 1087 LYS B C 1
ATOM 17545 O O . LYS B 1 1087 ? -32.875 32.656 8.227 1 89.62 1087 LYS B O 1
ATOM 17550 N N . THR B 1 1088 ? -32.219 33.875 9.883 1 86.31 1088 THR B N 1
ATOM 17551 C CA . THR B 1 1088 ? -30.875 34.031 9.352 1 86.31 1088 THR B CA 1
ATOM 17552 C C . THR B 1 1088 ? -30.141 32.688 9.367 1 86.31 1088 THR B C 1
ATOM 17554 O O . THR B 1 1088 ? -29.375 32.375 8.445 1 86.31 1088 THR B O 1
ATOM 17557 N N . THR B 1 1089 ? -30.328 31.938 10.305 1 87 1089 THR B N 1
ATOM 17558 C CA . THR B 1 1089 ? -29.547 30.734 10.5 1 87 1089 THR B CA 1
ATOM 17559 C C . THR B 1 1089 ? -30.25 29.531 9.867 1 87 1089 THR B C 1
ATOM 17561 O O . THR B 1 1089 ? -29.594 28.531 9.531 1 87 1089 THR B O 1
ATOM 17564 N N . THR B 1 1090 ? -31.531 29.5 9.797 1 90.88 1090 THR B N 1
ATOM 17565 C CA . THR B 1 1090 ? -32.25 28.297 9.344 1 90.88 1090 THR B CA 1
ATOM 17566 C C . THR B 1 1090 ? -33.219 28.641 8.227 1 90.88 1090 THR B C 1
ATOM 17568 O O . THR B 1 1090 ? -33.75 27.734 7.586 1 90.88 1090 THR B O 1
ATOM 17571 N N . GLN B 1 1091 ? -33.5 29.844 8 1 88.12 1091 GLN B N 1
ATOM 17572 C CA . GLN B 1 1091 ? -34.594 30.266 7.137 1 88.12 1091 GLN B CA 1
ATOM 17573 C C . GLN B 1 1091 ? -35.938 29.75 7.648 1 88.12 1091 GLN B C 1
ATOM 17575 O O . GLN B 1 1091 ? -36.844 29.469 6.859 1 88.12 1091 GLN B O 1
ATOM 17580 N N . GLY B 1 1092 ? -35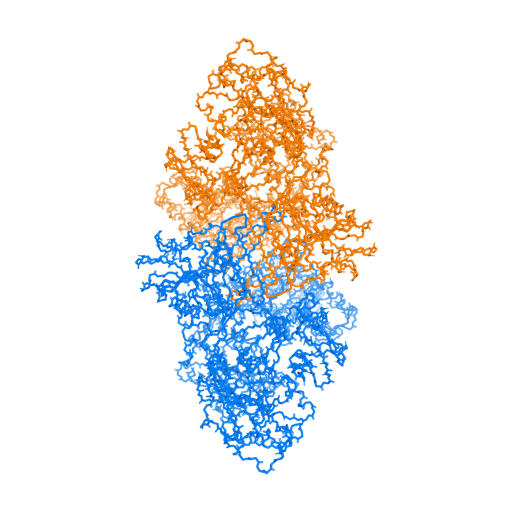.938 29.516 8.844 1 90.94 1092 GLY B N 1
ATOM 17581 C CA . GLY B 1 1092 ? -37.156 29.031 9.477 1 90.94 1092 GLY B CA 1
ATOM 17582 C C . GLY B 1 1092 ? -38.062 30.156 9.93 1 90.94 1092 GLY B C 1
ATOM 17583 O O . GLY B 1 1092 ? -37.688 31.328 9.938 1 90.94 1092 GLY B O 1
ATOM 17584 N N . ASN B 1 1093 ? -39.312 29.75 10.258 1 92.5 1093 ASN B N 1
ATOM 17585 C CA . ASN B 1 1093 ? -40.312 30.703 10.727 1 92.5 1093 ASN B CA 1
ATOM 17586 C C . ASN B 1 1093 ? -40.562 30.562 12.227 1 92.5 1093 ASN B C 1
ATOM 17588 O O . ASN B 1 1093 ? -40.406 29.469 12.789 1 92.5 1093 ASN B O 1
ATOM 17592 N N . LEU B 1 1094 ? -40.844 31.75 12.828 1 95.69 1094 LEU B N 1
ATOM 17593 C CA . LEU B 1 1094 ? -41.188 31.766 14.25 1 95.69 1094 LEU B CA 1
ATOM 17594 C C . LEU B 1 1094 ? -42.656 32.156 14.445 1 95.69 1094 LEU B C 1
ATOM 17596 O O . LEU B 1 1094 ? -43.125 33.125 13.867 1 95.69 1094 LEU B O 1
ATOM 17600 N N . ARG B 1 1095 ? -43.375 31.375 15.148 1 96.38 1095 ARG B N 1
ATOM 17601 C CA . ARG B 1 1095 ? -44.719 31.688 15.562 1 96.38 1095 ARG B CA 1
ATOM 17602 C C . ARG B 1 1095 ? -44.812 31.875 17.078 1 96.38 1095 ARG B C 1
ATOM 17604 O O . ARG B 1 1095 ? -44.188 31.125 17.828 1 96.38 1095 ARG B O 1
ATOM 17611 N N . VAL B 1 1096 ? -45.531 32.906 17.5 1 97 1096 VAL B N 1
ATOM 17612 C CA . VAL B 1 1096 ? -45.656 33.219 18.922 1 97 1096 VAL B CA 1
ATOM 17613 C C . VAL B 1 1096 ? -47.094 33.125 19.344 1 97 1096 VAL B C 1
ATOM 17615 O O . VAL B 1 1096 ? -47.969 33.719 18.719 1 97 1096 VAL B O 1
ATOM 17618 N N . VAL B 1 1097 ? -47.344 32.375 20.438 1 96.31 1097 VAL B N 1
ATOM 17619 C CA . VAL B 1 1097 ? -48.688 32.156 20.938 1 96.31 1097 VAL B CA 1
ATOM 17620 C C . VAL B 1 1097 ? -48.812 32.688 22.359 1 96.31 1097 VAL B C 1
ATOM 17622 O O . VAL B 1 1097 ? -47.969 32.375 23.219 1 96.31 1097 VAL B O 1
ATOM 17625 N N . VAL B 1 1098 ? -49.781 33.531 22.672 1 95.12 1098 VAL B N 1
ATOM 17626 C CA . VAL B 1 1098 ? -50 34.094 24 1 95.12 1098 VAL B CA 1
ATOM 17627 C C . VAL B 1 1098 ? -51.5 34.062 24.328 1 95.12 1098 VAL B C 1
ATOM 17629 O O . VAL B 1 1098 ? -52.281 33.438 23.609 1 95.12 1098 VAL B O 1
ATOM 17632 N N . SER B 1 1099 ? -51.875 34.625 25.5 1 92 1099 SER B N 1
ATOM 17633 C CA . SER B 1 1099 ? -53.25 34.781 25.922 1 92 1099 SER B CA 1
ATOM 17634 C C . SER B 1 1099 ? -53.906 36 25.297 1 92 1099 SER B C 1
ATOM 17636 O O . SER B 1 1099 ? -53.219 36.875 24.797 1 92 1099 SER B O 1
ATOM 17638 N N . PRO B 1 1100 ? -55.25 36.094 25.25 1 87.56 1100 PRO B N 1
ATOM 17639 C CA . PRO B 1 1100 ? -55.906 37.25 24.703 1 87.56 1100 PRO B CA 1
ATOM 17640 C C . PRO B 1 1100 ? -55.656 38.531 25.516 1 87.56 1100 PRO B C 1
ATOM 17642 O O . PRO B 1 1100 ? -55.5 38.469 26.734 1 87.56 1100 PRO B O 1
#

Radius of gyration: 45.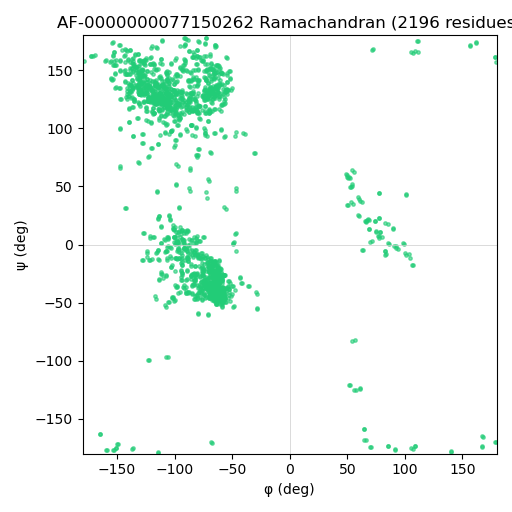03 Å; Cα contacts (8 Å, |Δi|>4): 4843; chains: 2; bounding box: 121×133×98 Å

Solvent-accessible surface area (backbone atoms only — not comparable to full-atom values): 113628 Å² total; per-residue (Å²): 126,85,70,93,61,68,72,31,74,49,47,35,41,48,58,58,46,70,74,43,74,46,75,56,88,80,26,39,41,33,27,35,45,34,71,39,49,76,44,51,34,34,30,32,77,47,91,54,79,54,34,27,43,32,37,37,78,50,60,85,77,58,22,47,32,33,37,34,31,65,91,46,81,88,74,93,67,88,47,35,29,32,30,25,71,84,51,89,49,73,80,69,63,35,58,80,47,66,51,40,84,67,38,60,61,47,53,58,73,61,49,53,48,38,69,45,43,42,60,70,38,63,88,46,60,46,98,42,57,47,32,84,88,81,62,43,59,31,41,50,60,67,28,51,19,43,49,22,24,53,50,23,64,69,48,60,79,79,66,45,73,37,36,25,36,30,45,42,78,87,60,45,68,65,61,34,51,48,48,46,43,52,63,70,45,58,66,24,31,38,34,38,28,89,46,69,72,53,43,52,51,50,47,53,30,55,30,64,45,56,60,39,39,80,29,62,26,28,58,61,75,52,69,31,44,30,34,24,51,47,75,49,44,43,83,36,56,67,54,33,51,55,48,55,64,48,24,22,33,38,38,37,33,68,69,34,56,69,63,21,31,69,64,14,45,51,51,46,44,68,64,35,55,33,38,38,30,46,52,47,37,72,53,52,66,70,63,44,51,52,55,49,59,62,42,59,53,34,49,37,40,30,34,20,58,47,68,47,25,85,83,66,39,68,54,82,55,45,75,64,32,78,55,46,67,50,57,35,33,75,72,48,38,36,50,51,28,38,35,39,57,41,80,50,67,61,55,71,66,55,35,44,50,53,42,50,52,53,37,48,50,51,49,48,43,38,38,71,71,66,65,26,72,59,24,36,36,34,37,25,75,38,71,71,50,29,53,54,51,42,51,48,43,44,68,78,41,52,90,38,41,61,32,68,37,52,85,54,93,87,28,64,66,54,34,48,54,40,46,46,36,48,65,48,79,52,100,87,34,34,33,30,37,27,26,30,86,62,87,46,86,89,64,88,58,66,38,38,22,33,36,26,45,73,38,68,80,62,67,64,62,57,54,49,48,58,30,23,34,39,62,69,85,53,61,63,90,53,61,70,70,18,38,36,31,40,48,53,47,38,66,65,41,43,51,48,52,48,49,47,38,17,64,32,15,44,46,60,70,34,43,42,77,49,73,67,94,74,48,64,69,58,49,48,38,47,50,50,50,55,41,26,57,73,30,69,54,26,50,72,65,39,40,72,83,39,39,26,43,60,40,42,34,33,45,26,43,35,86,58,91,60,70,38,69,82,40,52,64,74,71,50,60,88,85,48,51,68,34,32,25,38,20,80,92,68,36,32,36,40,33,39,38,42,43,77,39,67,48,84,44,33,56,49,71,75,48,61,26,35,42,71,37,50,36,36,37,37,53,39,74,92,77,32,34,34,40,37,30,50,76,44,48,75,84,63,36,49,69,62,34,52,25,55,20,44,35,85,78,43,39,76,47,54,37,73,50,52,61,31,64,55,61,78,41,41,77,31,38,30,34,31,40,28,30,36,32,92,58,45,47,30,31,39,38,38,31,28,86,38,21,36,56,50,50,54,50,30,59,73,64,68,33,42,82,34,31,40,28,31,39,27,17,43,95,27,35,77,43,45,44,33,31,26,19,83,80,18,38,36,36,38,92,46,64,36,42,68,60,51,44,54,53,49,51,55,56,49,43,63,40,39,65,55,78,66,84,69,52,64,72,60,65,56,63,68,40,44,46,66,40,78,36,60,50,49,72,90,58,58,73,32,32,44,40,76,13,63,63,58,62,74,55,64,41,96,48,37,29,36,25,48,66,81,49,73,38,52,46,69,42,43,25,62,39,68,72,46,73,45,95,87,48,34,37,28,38,28,44,29,38,94,86,50,54,26,32,31,36,39,38,42,33,59,87,37,94,77,20,37,50,66,42,83,72,43,66,54,59,51,26,40,27,57,58,94,74,56,72,35,49,41,65,63,41,35,67,76,41,34,42,34,37,29,29,56,74,60,25,37,28,38,79,34,29,33,32,65,48,92,65,85,50,54,61,41,59,70,83,69,49,39,67,54,91,57,90,90,40,57,45,59,35,37,68,30,66,87,85,59,43,70,63,12,49,45,35,50,50,43,67,71,49,49,85,76,38,60,30,33,32,53,36,61,63,60,42,44,80,22,41,32,41,32,35,28,80,75,52,94,51,32,34,35,43,34,33,31,39,67,47,44,14,64,95,47,40,74,42,69,56,58,74,58,45,36,57,53,48,27,49,57,60,57,36,53,54,56,61,71,65,29,56,61,52,49,46,52,50,52,51,54,56,32,50,60,37,43,75,76,72,36,72,38,52,79,36,59,51,71,67,55,51,51,37,51,39,52,46,48,77,74,22,47,78,44,44,34,38,36,40,39,31,58,17,32,28,69,85,59,55,42,71,67,46,27,32,41,51,15,31,44,35,48,51,40,30,57,48,47,59,26,48,70,43,45,34,20,21,105,127,85,68,93,61,68,73,32,75,48,48,34,42,48,57,59,46,71,74,43,74,46,75,55,88,80,26,40,40,32,25,34,44,33,70,38,48,76,44,52,33,34,29,32,76,47,91,54,79,54,35,26,42,34,38,37,78,49,59,86,75,59,23,47,33,33,37,35,31,64,91,47,80,87,74,94,70,86,48,34,28,33,30,25,70,85,51,89,50,74,79,70,64,35,60,82,45,65,51,41,85,68,38,62,61,47,51,58,74,59,49,54,48,35,69,44,41,41,60,69,39,64,88,46,62,44,98,40,56,48,32,86,88,80,63,44,59,31,41,51,60,68,26,52,20,43,47,22,23,54,51,23,65,70,47,61,80,76,66,43,73,37,35,26,37,30,44,42,78,89,60,45,69,64,60,36,52,48,49,47,42,54,62,70,44,58,66,25,33,38,34,37,28,88,46,69,71,54,42,54,52,50,48,53,30,54,29,64,46,56,60,38,40,82,30,61,25,27,59,60,75,52,68,31,44,27,32,25,52,48,76,50,43,44,80,34,56,69,54,31,51,54,50,56,64,48,24,23,33,37,40,35,33,69,68,35,56,69,63,21,30,70,64,16,46,51,51,46,44,68,65,36,54,34,39,37,30,45,52,46,37,72,52,53,65,69,63,43,51,52,55,50,59,61,42,59,51,35,51,35,39,31,33,19,58,47,68,45,24,86,82,67,40,69,53,81,53,46,77,64,32,76,54,47,68,50,56,34,34,75,73,48,39,36,51,52,29,37,36,40,56,40,79,52,68,63,54,72,68,54,36,43,49,53,43,50,50,52,38,48,49,51,50,48,44,38,38,70,70,66,65,24,74,58,22,38,38,35,36,26,76,37,69,71,51,29,52,55,52,42,52,49,44,44,69,77,39,54,90,38,41,62,31,68,38,53,84,55,91,86,28,65,65,55,32,48,54,40,47,45,37,47,66,48,78,52,100,88,34,33,33,29,36,26,27,30,87,63,88,46,87,89,64,89,57,66,39,36,23,33,37,28,45,73,38,69,78,64,68,64,64,57,54,50,46,59,30,24,36,38,63,70,87,53,62,65,90,53,62,70,69,19,39,36,30,38,47,54,48,38,66,66,41,43,51,49,51,49,50,47,37,17,65,33,15,45,47,63,72,34,44,43,78,48,74,68,96,75,48,64,70,56,49,49,40,47,51,51,50,55,42,25,57,74,29,68,55,26,52,72,64,39,40,70,84,40,39,24,43,59,41,42,34,32,46,27,43,34,86,57,90,60,70,40,69,80,41,53,62,74,71,50,60,88,86,48,49,68,34,30,25,38,20,80,90,69,34,33,36,40,33,41,38,41,44,77,39,67,49,84,45,35,56,48,71,77,50,61,26,35,41,72,37,50,38,36,38,38,52,38,76,91,75,30,34,34,40,37,29,50,76,44,48,74,82,62,36,49,71,62,32,51,24,55,21,46,35,85,76,42,40,75,47,55,37,72,51,52,61,33,64,56,61,78,44,40,77,30,38,30,34,31,40,28,30,35,31,90,59,47,48,31,32,40,36,37,30,27,86,38,21,36,55,50,51,55,50,31,58,73,64,67,32,42,81,34,32,40,30,32,37,28,17,44,95,27,35,77,43,45,45,31,32,25,20,82,80,19,38,36,35,39,92,47,64,34,41,67,59,50,44,55,52,48,52,55,54,50,43,62,38,40,65,55,79,65,84,70,52,64,71,59,65,54,63,67,42,44,46,67,40,79,36,62,49,48,70,92,58,57,72,32,31,42,40,77,14,63,61,58,62,72,56,65,41,97,48,34,28,36,24,47,65,82,49,73,38,51,44,71,42,41,24,63,39,68,72,42,74,43,94,86,49,34,37,28,38,28,44,29,39,94,86,48,54,26,33,30,36,39,37,42,32,59,86,37,95,77,18,35,50,66,43,82,73,45,64,55,58,49,26,41,26,58,57,94,73,55,73,34,49,41,62,63,40,36,68,75,39,32,42,35,36,30,29,56,76,59,26,36,29,40,78,35,28,33,32,63,50,91,65,85,47,53,62,42,60,70,84,68,50,40,68,53,91,59,90,91,39,57,44,58,36,36,67,31,65,87,85,58,42,70,63,13,50,44,36,51,50,44,67,70,49,49,85,76,37,60,30,32,32,54,35,64,62,58,43,45,80,22,40,31,39,31,35,28,80,77,52,95,50,32,32,35,43,35,34,30,38,66,47,43,14,66,93,46,38,75,43,68,54,56,73,58,45,36,57,53,48,27,50,58,59,57,36,54,55,56,62,72,64,30,57,60,52,51,44,52,52,51,48,52,56,34,49,60,36,42,74,75,74,36,74,38,53,79,36,57,50,71,67,55,50,50,36,50,38,53,47,49,75,75,22,46,77,44,46,34,38,36,42,38,30,58,16,32,26,69,86,60,57,42,69,67,47,28,33,40,51,15,30,45,36,49,50,40,31,58,47,47,59,25,47,70,45,46,36,22,20,105

pLDDT: mean 83.92, std 11.23, range [28.06, 97.88]

Secondary structure (DSSP, 8-state):
---SS-SEEEEEEEPPPPPEEEEETTEEEEE-----EEEEEEEEE-SSTTEEEEEESSPTTSSEEEEEETTPPP---SSEEEEETT-SSGGG--TTS--EEEE-HHHHHHSSSHHHHHHHHTT-----B-BTTTTB--B-HHHHHHHHHHHHHTTS-SS-PPEEEE--TTS-HHHHHHHHHHHHT-SSEEEE-SSHHHHHHHHHHHHHTTTTTTTTSS-TTPPPPEEEE--S----HHHHHHHHHH-SEEEE-HHHHHTS-HHHHHHHHHH--EEEESSGGGS-HHHHHHHHHHTTTSEEEEEES-SB-TTSPBPSSEEEEE--HHHHHHTTSB--EEEEEE---S-HHHHHHHHHHHHHHHHHIIIIIS----EEEEEESSHHHHHHHHHHHHHH-GGG--EEEE--TT-HHHHHHHHHHHHS-STT---EEEEES-SSTT---TTEEEEEES---S-HHHHHHHHHB--TTS-HHHH--EEEEEETTSHHHHHHHHHHHHH-THHHHHEEEE--TT-HHHHHHHHHHHHHTTSBSHHHHS-GGGB--EEEEEEEE---SS--GGGGGGGS-TT-EEEEEEETTTTEEEEEEEEEEE-TTB--SS-EEEEEEEEEEEEETTTTEEEEEESSTTTTTHHHHHHHHS-TT-EE--SGGGGGGGTT-EEEEEEEEEEE-SSSS-EEEEESS-THHHHHHHHHTTPEEEEEEEEEEETTEEEEEEEETTT-EEEEEEE--HHHHHHHHHHHHHHH-------HHHHGGGS---EE-SS--SSPEEEEE--HHHHHT--TTEEEEETTEEEEGGG-EEEEEEE-TTS-EEEEEE-SS-EEEEEEEE-TTSTTSEEEEEEESS-EEEEETTTEEEEHHHHHHHSPPEEEETTS-EEETTEEE-------PPPGGG-EE---TTS-TT----TTTT-SSSHHHHHHHHHGGG-SEEEE--STT-S-SEEEEEEEETTEEEEEEEEE-PPGGGS----THHHHHHHHHHHHTHHHHHH-HHHHHHHHHHHHHHHHHTT---EEES-HHHHHHHHHHTTTSEEEEEEEEEEEEEETTT--HHHHHHHHHHHHHHHHHH--EEEEEEE-/---SS-SEEEEEEEPPPPPEEEEETTEEEEE-----EEEEEEEEE-SSTTEEEEEESSPTTSSEEEEEETTPPP---SSEEEEETT-SSGGG--TTS--EEEE-HHHHHHSSSHHHHHHHHTT-----B-BTTTTB--B-HHHHHHHHHHHHHTTS-SS-PPEEEE--TTS-HHHHHHHHHHHHT-SSEEEE-SSHHHHHHHHHHHHHTTTTTTTTSS-TTPPPPEEEE--S----HHHHHHHHHH-SEEEE-HHHHHTS-HHHHHHHHHH--EEEESSGGGS-HHHHHHHHHHTTTSEEEEEES-SB-TTSPBPSSEEEEE--HHHHHHTTSB--EEEEEE---S-HHHHHHHHHHHHHHHHHIIIIIS----EEEEEESSHHHHHHHHHHHHHH-GGG--EEEE--TT-HHHHHHHHHHHHS-STT---EEEEES-SSTT---TTEEEEEES---S-HHHHHHHHHB--TTS-HHHH--EEEEEETTSHHHHHHHHHHHHH-THHHHHEEEE--TT-HHHHHHHHHHHHHTTSBSHHHHS-GGGB--EEEEEEEE---SS--GGGGGGGS-TT-EEEEEEETTTTEEEEEEEEEEE-TTB--SS-EEEEEEEEEEEEETTTTEEEEEESSTTTTTHHHHHHHHS-TT-EE--SGGGGGGGTT-EEEEEEEEEEE-SSSS-EEEEESS-THHHHHHHHHTTPEEEEEEEEEEETTEEEEEEEETTT-EEEEEEE--HHHHHHHHHHHHHHH-------HHHHGGGSPPPEE-SS--SSPEEEEE--HHHHHT--TTEEEEETTEEEEGGG-EEEEEEE-TTS-EEEEEE-SS-EEEEEEEE-TTSTTSEEEEEEESS-EEEEETTTEEEEHHHHHHHSPPEEEETTS-EEETTEEE-------PPPGGG-EE---TTS-TT----TTTT-SSSHHHHHHHHHGGG-SEEEE--STT-S-SEEEEEEEETTEEEEEEEEE-PPGGGS----THHHHHHHHHHHHTHHHHHH-HHHHHHHHHHHHHHHHHTT---EEES-HHHHHHHHHHTTTSEEEEEEEEEEEEEETTT--HHHHHHHHHHHHHHHHHH--EEEEEEE-

Sequence (2200 aa):
MMKLFPDWQGKITLPLSPLRREVVGGNAVCQQAFRGGDTIAEAEALDNEGYYLVKTRLLFPFNELLLRRKGTRHIETNYLVLLAPDLKRIYELGPDTRLEWDDLGLLTRSFRNPEQILESWKGKFSFREEDNVTGAKGLRPPQIGALHAIAAHFAVGKNFEPATVVLPTGTGKTETMLSMQVYKRLLRTLVIVPSDALRTQIYKKFLTLGVLPDLEVVPSETIGPNVTRLVTGIRSKEEALAIIEKSNIIITLPKTLSASDPEALRILTEYCTDLIVDEAHHIPASQWSLVCQMFSDKRITQFTATPFRRDNKRIDGKIIFNYKLGDAQAADYYRPINLKTIEEFGDKEQRDLCIAEEALTALRRDRNELHLDHILMARCESKERAVNVFELYQKLAPEMLPQLVYSGPGRIHKNREALEKLIQRKKNAAQIVVCVDMLGEGFDLPNLKVAALHDTHKSLAITLQFIGRFTRKGNWEQIGEATVVVNIADSETETKLEALYAEGADWDSLIKRLSEDRIDQEIRLQKIVHNLRESGDLHTFLSLWNLRPSLSMQVFKTQCQNWSPENYFNVFSKDSKSWHAISKDNDILIAVVHRKARVRWGNYQNLFDRQYHLLMARWDKENGALFIHASDYEELKSTTLAKEITNDKTVLLQGPVIFNILNNVELPLVKNLGSSRIGAISFTSYFGPNVTEGLALIERAESTLNNIACVGYENGERVLWGGTQRRGKIWQQSSGTISQWIDWTAHTWEKVSTQDNIDVANITNEFLRPHKLSQPYNQYPISVQWGEQVQASFSNNQSIVFDTTEVPLYLVDLQISEVRDNGEIIIRLSSDTNSSEYSFQINDDSESGYYYKKISGPDVYFAKGTNIKTEVCEYFVVDPVIVRYVDGTYSYNCYHIPIPLKAGEYPRERIEVWDWASIPLNKESIGKTGNKNTIQYQSFLTISDKYDVVFNDDGKGEAGDLVCLKDIDESTIKLCLVHCKGALGGQISNDIGNFYTLCGQAQKSITVKHMGMTRLYNDLKRRHEIWARAGYSRFLKGDMKYLSYFKEKSRRSKLQFEVIIVQPGGSKAALSTDILKLLGTTELFLKTTTQGNLRVVVSPMMKLFPDWQGKITLPLSPLRREVVGGNAVCQQAFRGGDTIAEAEALDNEGYYLVKTRLLFPFNELLLRRKGTRHIETNYLVLLAPDLKRIYELGPDTRLEWDDLGLLTRSFRNPEQILESWKGKFSFREEDNVTGAKGLRPPQIGALHAIAAHFAVGKNFEPATVVLPTGTGKTETMLSMQVYKRLLRTLVIVPSDALRTQIYKKFLTLGVLPDLEVVPSETIGPNVTRLVTGIRSKEEALAIIEKSNIIITLPKTLSASDPEALRILTEYCTDLIVDEAHHIPASQWSLVCQMFSDKRITQFTATPFRRDNKRIDGKIIFNYKLGDAQAADYYRPINLKTIEEFGDKEQRDLCIAEEALTALRRDRNELHLDHILMARCESKERAVNVFELYQKLAPEMLPQLVYSGPGRIHKNREALEKLIQRKKNAAQIVVCVDMLGEGFDLPNLKVAALHDTHKSLAITLQFIGRFTRKGNWEQIGEATVVVNIADSETETKLEALYAEGADWDSLIKRLSEDRIDQEIRLQKIVHNLRESGDLHTFLSLWNLRPSLSMQVFKTQCQNWSPENYFNVFSKDSKSWHAISKDNDILIAVVHRKARVRWGNYQNLFDRQYHLLMARWDKENGALFIHASDYEELKSTTLAKEITNDKTVLLQGPVIFNILNNVELPLVKNLGSSRIGAISFTSYFGPNVTEGLALIERAESTLNNIACVGYENGERVLWGGTQRRGKIWQQSSGTISQWIDWTAHTWEKVSTQDNIDVANITNEFLRPHKLSQPYNQYPISVQWGEQVQASFSNNQSIVFDTTEVPLYLVDLQISEVRDNGEIIIRLSSDTNSSEYSFQINDDSESGYYYKKISGPDVYFAKGTNIKTEVCEYFVVDPVIVRYVDGTYSYNCYHIPIPLKAGEYPRERIEVWDWASIPLNKESIGKTGNKNTIQYQSFLTISDKYDVVFNDDGKGEAGDLVCLKDIDESTIKLCLVHCKGALGGQISNDIGNFYTLCGQAQKSITVKHMGMTRLYNDLKRRHEIWARAGYSRFLKGDMKYLSYFKEKSRRSKLQFEVIIVQPGGSKAALSTDILKLLGTTELFLKTTTQGNLRVVVSP

Foldseek 3Di:
DPDPAFPDKAKAKFDFDDWDWDDQVPWIKIARFAHIGIWIWTWHDDPQPQKIWIATPDDPPVRIAIEGEPPGDDDDDLHWYKYQDPDPDPHPGYHPGDIDTDDPPNCCVQPQWLVSLLVLLPPFFDQDEQDPVVRQFHAHPLLSVQLVLLCVQPVDDQFHWEEEEADFAQRCPLLSVLSNCSVVVFRAEEEEEADPVVLVVSQVCQNCVNCCCVSSSGPNSRTGFTEMEQPAAAEDLVSLVVCRRRGRYYYYYLVRLVRHDPNSNLSNLVSGQEYEYEQQLADDPVSVVVSCVSNGRGYYYYYHNAQAHFVLHGDGTDHSYHDDPLNCVVVVQFAAEEEEEDADLDDLVVLLLVLLVVLVVVVCCCCVVLVALAAEEEEDADPVVLVVSQVVCCVVPVQLPEAEAEDDPPCVVRNVVLVCLQVVSPPRGHRYYRYYPPQFHPDDDQRHAGYRYSDDSGQPVRVLSSNRGDNPPDDCSHRDHHYYYYYVLPVVVVVNVLSVQQRALSNVVRYDYPDDPPFVLVVVLVVVQVQQVVDWCVSRGHPQFNDWAFQKKWKKAAPFQAWALVQLVVQDDPPKDKTWTARPVQRKIKMKIWDWADDPVDDDDPDTDIDIKIWMWTDDNVRRMIIIDIPDCVVSVVVVSVCRGGHPPMGTQFDPLLLLLCPQFAQKFWAKWKWADDDPGGIDIDGDRGCLVVVVVCVVVVTGTAKIWIWGFHPQAIWIWIAGRVVRMIGTPGIGRPSVSSVSVVVSCVRSVPPDPDPSVVSSVQHWDWDFAQFADPFAWQFKAWFPVCLVCVDQQKWKQFQHRTGRPLQWAWGFPDQDPRRKTWIWIDGPVWIWIKIWGQHNPDPVRIFIGTDDTGFMWIDGHPDDTHGPRVVCVRGNMWTAGLLGWIDGRRITTDNPQPFAFADLVQAAADDLVVAQLQAAACPQVRNCRHPLNSVCVVCVVVFQWWFQQDHGSGLARIWTWHDDDLAEIEIEHEHEHGADVRAADQDLVLCSNQLRSLLVNSSVVNVFLLVVLVSRVVVQVVSVVVPTGRTPHDDNSVSVSCRSSRVRHDYAYEYEYEGQNYDSVPHDSSSRRSVRSSQSSSCRNRVYGYHYYYHD/DPDPAFPDKAKAKFDFDDWDWDDQPPWIKIARFAGIGIWIWTWHDDPQPQKIWIATPDDPPVRIAIEGEPPGDDDDDLHWYKYQDPDPDPHPGYHPGDIDTDDPPNCCVQPQWLVSLLVLLPPFFAQDEQDPVVRQFHAHPLLSVQLVLLCVQPVDDQFHWEEEEADFAPRCPLLSVLSNCSVVVFREEEEEEADPVVLVVSQVCLNCVNCCCVSSSGPNSRTGFTEMEQPAAAEDLVSLVVCRRRGRYYYYYLVRLVRHDPNSNLSNLVSGQEYEYEQQLADDPVSVVVSCVSNGRGYYYYYHNAQAHFVLHGDGTDHSYHDDPLNCVVVVQFAAEEEEEDADLDDLVVLLLVLLVVLVVVVCCCCVVLVALAAEEEEDADPVVLVVSQVVCCVVPVQLPEAEAEDDPPCVVRNVVLVCLQVVSPPRGHRYYYYYPPCFHPNDDQRHAEYRYSDDSGQPVRVLSSNRGDNPPDDCSHRDHHYYYYYVLPVVVVVNVLSVQQRALSNVVRYDYPDDPPFVLVVVLVVVQVLQVVDWCVSRGHPLFNDWAFQKKWKKAAPFQAWALVQLPVQDDPPKDKTWTARPVQRKIKMKIWDWADDPVDDDDPDTDIDIKIWMWTDDNVRRMIIIDIPDCVVSVVVVSVCRGGHPPMGIQFDPLLLLLCPQFAQKFWAKWKWADDDPGGIDIDGDPGCLVVVVVCVVVVTGTAKIWIWGFHPQAIWIWIAGRVVRMIGTPGIGRPSVSSVSVVVSCVRSVPPDPDPSVVSSVQHWDWDFAQFADPFAWQFKAWFPVCLVCVDQQKWKQFQHRTGRPLQWAWGFPDQDPRRKTWIWIDGPVWIWIKIWGQHNPDPQRIFIGTDDTGFMWIDGHPDDTHGPRVVCVRGNMWTAGLLGWIDGRRITTDNPPPFAFADLVQAAADDLVVAQLQAAACPQVRNCRHPLNSVCVVCVVVFQWWFQQDHGSGLARIWTWHDDDLAEIEIEHEHEHGADVSAADQDLVLCSNQLRSLLVNSSVVNVFLLVVLVSRVVVQVVSVVVPTGRTPHDDNSVSVSCRSSRVRHDYAYEYEYEGQSYDSVPHDRSNRSSVRSSQSSSCRNRVYGYHYYYHD

InterPro domains:
  IPR001650 Helicase, C-terminal domain-like [PF00271] (413-474)
  IPR001650 Helicase, C-terminal domain-like [PS51194] (355-536)
  IPR001650 Helicase, C-terminal domain-like [SM00490] (395-474)
  IPR006935 Helicase/UvrB, N-terminal [PF04851] (138-309)
  IPR014001 Helicase superfamily 1/2, ATP-binding domain [PS51192] (154-325)
  IPR014001 Helicase superfamily 1/2, ATP-binding domain [SM00487] (135-345)
  IPR027417 P-loop containing nucleoside triphosphate hydrolase [G3DSA:3.40.50.300] (130-330)
  IPR027417 P-loop containing nucleoside triphosphate hydrolase [G3DSA:3.40.50.300] (338-528)
  IPR027417 P-loop containing nucleoside triphosphate hydrolase [SSF52540] (162-484)

Organism: Ruminiclostridium cellulolyticum (strain ATCC 35319 / DSM 5812 / JCM 6584 / H10) (NCBI:txid394503)